Protein 5XDC (pdb70)

Organism: NCBI:txid107035

Nearest PDB structures (foldseek):
  5xdb-assembly1_A  TM=9.908E-01  e=6.397E-61  Paenibacillus sp. A11-2
  5xdd-assembly1_A  TM=9.905E-01  e=4.466E-60  Paenibacillus sp. A11-2
  5xdc-assembly1_D  TM=9.972E-01  e=3.420E-59  Paenibacillus sp. A11-2
  5xdd-assembly1_B  TM=9.981E-01  e=1.193E-58  Paenibacillus sp. A11-2
  3x0y-assembly1_G  TM=9.743E-01  e=2.024E-39  Rhodococcus erythropolis

Foldseek 3Di:
DCLLVVLLLVLLVVLLVCQLVDLVVFEAPVVSLVSVLVSQVLQQCPCVVLVHNNHFLLSLLSSLLSNLLRHLLVSQQSLVSVLLVLLLVVQADPVLSSPPSNVCNVVVFREWEADLQQPDQLVPGFKEWEDDPPGKTWIFGKDFQGWQLPPGQWYWHWHFYDPDPVDGSFIWIFIGGCPQPQKALPQPQPALASRNGSRGMIGGDRGMGHPNGIRHDTNVLVVCLQQVWLSLLSQLSSLLSVLSSLLSLLVSLLVLLVVLCVVVQDDDPPQPDPTLVPRPVLVVLSVVLVVLSVVLVVLSSVLSVLSRVSNPDNGDHPVSSLVSSLSSLVSLLSSLVSQLCRLPCSCVSNDDVCVVDCSVVSCNSNSHSVVCNVSDPNVVSVVQNVCCVPVVDGDRRDSND/DDCPLVVLLLVLLVVLLVCQLVVLVVFEAPVVSLVSVLVSLCLQQCPCVVLVHNNHALLSQLSSLLSNLLRHLLVSVQSLVSVLLVLLCVLQPDPVLCSPPSNVCRVVSFREWELDLQQPDQLVPGFWEWEADPQRKTWIFGKGAQTWQLPPGQWYWHWHWYDPDPVDTSFIKIFIGGCVQPQKDLPQPAPALASRNRSRGMIGGDRGIDDNSGIGHDTNVCVVCLQQLKLSLLSQLSSLLSVLSSLLSLLVSLLVLLVVLCVVVFDDDDVQPDPTLVPRPVLVVLSVVLVVLSVVLVVLSSVLSVLSRVSNPDPMDGNVSSLVSSLSSLVSSLSSLVSQLCSLPCSCVSNDDVCVVDVSVVSCNSNSHSVVVNVSDDNVVSVVQNVCCVPVVDGDRRDSND/DCVLVVLLLVLLVVLLVCQLVVLVVFEAPVVSLVSVLVSLVLQQCPCVVLVHNNHFLLSQLSSLLNNLLRHLLVSQQSLVSVLLVLLLVQQADPVLSSPPSNVCNVVSFREWEADLQAPDQLVPGFWEWEDDPPGKTWIFGKDFQGWQLPPGQWYWHWHFYDNDPVDGSFIKIFIGGCPQPQKALPQPQPALASRNGSRGMIGGDRGMGDPNGIRHDTNVLVVCCQQQWLSLLSQLSSLLSVLSSLLSLLVSLLVLLVVLQVPPAQDPCVVPDHGLVPDPVLVVLSVVLVVLSVVLVVLSSVLSVLSRVSNPDNGADPVSSLVSSLSSLVSLLSSLVSQLCSLPCSCVSNDDVCVVDCSVVSCNSNSHSVVCNVSDPNVVSVVQNVCCVPVVDGDRRDSND/DCPLVVLLLVLLVVLLVCQLPVLVVFEAPVVSLVSVLVSLVLQQCPCVVLVHNNHALLSQLSSLLSNLLRHLLVSVQSLVQVLLVLLLVLFADPVLCSPPSNVCNVVSFREWEQDLAPQFAFEWEADPQRKTWTFDKGFQGWQLPPGQWYWHWHWYDPDPVDTGFIKIFIGGCPAPQKALPQPQPALASRNRSRGMIGGDRGMGDNSGIGHDTNVCVVCLQQLKLSLLSQLSSLLSVLSSLLSLLVSLLVLLVVLQVPPAAPDPPQPDGGLVPRPVLVVLSVVLVVLSVVLVVLSSVLSVLSRVSVPDPMDGNVSSLVSSLSSLVSSLSSLVSQLCSLPCSCVSNDDVCVVDCSVVSNNSNSHSVVVNVSDDNVVSVVQNVCCVPVVDGDRRDSHD

InterPro domains:
  IPR006091 Acyl-CoA dehydrogenase/oxidase, middle domain [PF02770] (141-220)
  IPR009100 Acyl-CoA dehydrogenase/oxidase, N-terminal and middle domain superfamily [SSF56645] (22-232)
  IPR013107 Acyl-CoA dehydrogenase, C-terminal domain [PF08028] (255-388)
  IPR013786 Acyl-CoA dehydrogenase/oxidase, N-terminal [PF02771] (25-119)
  IPR036250 Acyl-CoA dehydrogenase-like, C-terminal [SSF47203] (249-400)
  IPR037069 Acyl-CoA dehydrogenase/oxidase, N-terminal domain superfamily [G3DSA:1.10.540.10] (1-123)
  IPR046373 Acyl-CoA oxidase/dehydrogenase, middle domain superfamily [G3DSA:2.40.110.10] (124-231)

Structure (mmCIF, N/CA/C/O backbone):
data_5XDC
#
_entry.id   5XDC
#
_cell.length_a   100.830
_cell.length_b   100.830
_cell.length_c   424.490
_cell.angle_alpha   90.00
_cell.angle_beta   90.00
_cell.angle_gamma   90.00
#
_symmetry.space_group_name_H-M   'P 41 21 2'
#
loop_
_entity.id
_entity.type
_entity.pdbx_description
1 polymer 'Thermophilic dibenzothiophene desulfurization enzyme C'
2 non-polymer INDOLE
3 non-polymer 'SULFATE ION'
4 non-polymer GLYCEROL
5 water water
#
loop_
_atom_site.group_PDB
_atom_site.id
_atom_site.type_symbol
_atom_site.label_atom_id
_atom_site.label_alt_id
_atom_site.label_comp_id
_atom_site.label_asym_id
_atom_site.label_entity_id
_atom_site.label_seq_id
_atom_site.pdbx_PDB_ins_code
_atom_site.Cartn_x
_atom_site.Cartn_y
_atom_site.Cartn_z
_atom_site.occupancy
_atom_site.B_iso_or_equiv
_atom_site.auth_seq_id
_atom_site.auth_comp_id
_atom_site.auth_asym_id
_atom_site.auth_atom_id
_atom_site.pdbx_PDB_model_num
ATOM 1 N N . ASP A 1 14 ? 72.728 -18.798 -11.600 1.00 72.40 14 ASP A N 1
ATOM 2 C CA . ASP A 1 14 ? 71.791 -18.242 -10.630 1.00 67.76 14 ASP A CA 1
ATOM 3 C C . ASP A 1 14 ? 70.370 -18.730 -10.899 1.00 48.31 14 ASP A C 1
ATOM 4 O O . ASP A 1 14 ? 69.883 -18.667 -12.028 1.00 59.37 14 ASP A O 1
ATOM 7 N N . HIS A 1 15 ? 69.713 -19.228 -9.851 1.00 49.60 15 HIS A N 1
ATOM 8 C CA . HIS A 1 15 ? 68.281 -19.487 -9.875 1.00 46.04 15 HIS A CA 1
ATOM 9 C C . HIS A 1 15 ? 67.491 -18.388 -9.162 1.00 30.66 15 HIS A C 1
ATOM 10 O O . HIS A 1 15 ? 66.359 -18.626 -8.727 1.00 33.30 15 HIS A O 1
ATOM 14 N N . ARG A 1 16 ? 68.070 -17.191 -9.036 1.00 29.89 16 ARG A N 1
ATOM 15 C CA . ARG A 1 16 ? 67.396 -16.098 -8.340 1.00 29.82 16 ARG A CA 1
ATOM 16 C C . ARG A 1 16 ? 66.087 -15.722 -9.024 1.00 26.76 16 ARG A C 1
ATOM 17 O O . ARG A 1 16 ? 65.041 -15.622 -8.371 1.00 25.74 16 ARG A O 1
ATOM 38 N N . ALA A 1 17 ? 66.138 -15.469 -10.336 1.00 23.18 17 ALA A N 1
ATOM 39 C CA . ALA A 1 17 ? 64.944 -15.056 -11.070 1.00 25.26 17 ALA A CA 1
ATOM 40 C C . ALA A 1 17 ? 63.834 -16.095 -10.956 1.00 18.86 17 ALA A C 1
ATOM 41 O O . ALA A 1 17 ? 62.660 -15.746 -10.773 1.00 21.54 17 ALA A O 1
ATOM 48 N N . LEU A 1 18 ? 64.178 -17.379 -11.077 1.00 20.60 18 LEU A N 1
ATOM 49 C CA . LEU A 1 18 ? 63.150 -18.411 -11.023 1.00 26.45 18 LEU A CA 1
ATOM 50 C C . LEU A 1 18 ? 62.558 -18.519 -9.627 1.00 24.40 18 LEU A C 1
ATOM 51 O O . LEU A 1 18 ? 61.354 -18.754 -9.476 1.00 24.14 18 LEU A O 1
ATOM 67 N N . ASP A 1 19 ? 63.378 -18.334 -8.591 1.00 26.38 19 ASP A N 1
ATOM 68 C CA . ASP A 1 19 ? 62.831 -18.263 -7.240 1.00 26.76 19 ASP A CA 1
ATOM 69 C C . ASP A 1 19 ? 61.850 -17.106 -7.113 1.00 21.64 19 ASP A C 1
ATOM 70 O O . ASP A 1 19 ? 60.767 -17.258 -6.535 1.00 23.45 19 ASP A O 1
ATOM 79 N N . VAL A 1 20 ? 62.206 -15.939 -7.657 1.00 22.37 20 VAL A N 1
ATOM 80 C CA . VAL A 1 20 ? 61.295 -14.795 -7.635 1.00 21.45 20 VAL A CA 1
ATOM 81 C C . VAL A 1 20 ? 59.986 -15.148 -8.324 1.00 16.27 20 VAL A C 1
ATOM 82 O O . VAL A 1 20 ? 58.895 -14.846 -7.820 1.00 19.86 20 VAL A O 1
ATOM 95 N N . ALA A 1 21 ? 60.071 -15.811 -9.480 1.00 20.47 21 ALA A N 1
ATOM 96 C CA . ALA A 1 21 ? 58.869 -16.173 -10.225 1.00 20.06 21 ALA A CA 1
ATOM 97 C C . ALA A 1 21 ? 58.020 -17.174 -9.451 1.00 16.68 21 ALA A C 1
ATOM 98 O O . ALA A 1 21 ? 56.792 -17.070 -9.433 1.00 19.22 21 ALA A O 1
ATOM 105 N N . THR A 1 22 ? 58.662 -18.168 -8.848 1.00 19.36 22 THR A N 1
ATOM 106 C CA . THR A 1 22 ? 57.949 -19.146 -8.027 1.00 21.21 22 THR A CA 1
ATOM 107 C C . THR A 1 22 ? 57.209 -18.479 -6.872 1.00 22.52 22 THR A C 1
ATOM 108 O O . THR A 1 22 ? 56.049 -18.803 -6.594 1.00 22.02 22 THR A O 1
ATOM 119 N N . GLU A 1 23 ? 57.862 -17.544 -6.179 1.00 21.82 23 GLU A N 1
ATOM 120 C CA . GLU A 1 23 ? 57.193 -16.845 -5.085 1.00 20.17 23 GLU A CA 1
ATOM 121 C C . GLU A 1 23 ? 56.028 -15.999 -5.587 1.00 20.20 23 GLU A C 1
ATOM 122 O O . GLU A 1 23 ? 54.962 -15.961 -4.960 1.00 23.30 23 GLU A O 1
ATOM 134 N N . LEU A 1 24 ? 56.199 -15.313 -6.721 1.00 20.40 24 LEU A N 1
ATOM 135 C CA . LEU A 1 24 ? 55.073 -14.604 -7.323 1.00 17.91 24 LEU A CA 1
ATOM 136 C C . LEU A 1 24 ? 53.918 -15.553 -7.585 1.00 20.78 24 LEU A C 1
ATOM 137 O O . LEU A 1 24 ? 52.758 -15.233 -7.309 1.00 20.14 24 LEU A O 1
ATOM 153 N N . ALA A 1 25 ? 54.217 -16.709 -8.176 1.00 21.92 25 ALA A N 1
ATOM 154 C CA . ALA A 1 25 ? 53.161 -17.640 -8.554 1.00 19.26 25 ALA A CA 1
ATOM 155 C C . ALA A 1 25 ? 52.391 -18.115 -7.328 1.00 16.35 25 ALA A C 1
ATOM 156 O O . ALA A 1 25 ? 51.157 -18.177 -7.347 1.00 22.19 25 ALA A O 1
ATOM 163 N N A LYS A 1 26 ? 53.100 -18.430 -6.243 0.51 24.77 26 LYS A N 1
ATOM 164 N N B LYS A 1 26 ? 53.103 -18.428 -6.245 0.49 24.77 26 LYS A N 1
ATOM 165 C CA A LYS A 1 26 ? 52.431 -18.844 -5.011 0.51 25.27 26 LYS A CA 1
ATOM 166 C CA B LYS A 1 26 ? 52.453 -18.838 -5.002 0.49 25.28 26 LYS A CA 1
ATOM 167 C C A LYS A 1 26 ? 51.433 -17.790 -4.551 0.51 23.99 26 LYS A C 1
ATOM 168 C C B LYS A 1 26 ? 51.445 -17.794 -4.539 0.49 23.98 26 LYS A C 1
ATOM 169 O O A LYS A 1 26 ? 50.297 -18.110 -4.177 0.51 22.88 26 LYS A O 1
ATOM 170 O O B LYS A 1 26 ? 50.316 -18.123 -4.155 0.49 22.89 26 LYS A O 1
ATOM 207 N N . THR A 1 27 ? 51.845 -16.519 -4.562 1.00 22.49 27 THR A N 1
ATOM 208 C CA . THR A 1 27 ? 50.943 -15.444 -4.175 1.00 24.99 27 THR A CA 1
ATOM 209 C C . THR A 1 27 ? 49.711 -15.408 -5.067 1.00 23.21 27 THR A C 1
ATOM 210 O O . THR A 1 27 ? 48.588 -15.230 -4.584 1.00 24.38 27 THR A O 1
ATOM 222 N N . PHE A 1 28 ? 49.898 -15.575 -6.379 1.00 18.36 28 PHE A N 1
ATOM 223 C CA . PHE A 1 28 ? 48.778 -15.466 -7.300 1.00 18.73 28 PHE A CA 1
ATOM 224 C C . PHE A 1 28 ? 47.772 -16.590 -7.086 1.00 14.26 28 PHE A C 1
ATOM 225 O O . PHE A 1 28 ? 46.572 -16.384 -7.285 1.00 20.92 28 PHE A O 1
ATOM 242 N N . ARG A 1 29 ? 48.241 -17.772 -6.696 1.00 19.42 29 ARG A N 1
ATOM 243 C CA . ARG A 1 29 ? 47.320 -18.893 -6.504 1.00 25.59 29 ARG A CA 1
ATOM 244 C C . ARG A 1 29 ? 46.293 -18.586 -5.424 1.00 39.06 29 ARG A C 1
ATOM 245 O O . ARG A 1 29 ? 45.148 -19.048 -5.503 1.00 25.27 29 ARG A O 1
ATOM 266 N N . VAL A 1 30 ? 46.678 -17.795 -4.420 1.00 29.61 30 VAL A N 1
ATOM 267 C CA . VAL A 1 30 ? 45.810 -17.554 -3.273 1.00 23.88 30 VAL A CA 1
ATOM 268 C C . VAL A 1 30 ? 44.505 -16.906 -3.706 1.00 23.07 30 VAL A C 1
ATOM 269 O O . VAL A 1 30 ? 43.439 -17.202 -3.159 1.00 28.12 30 VAL A O 1
ATOM 282 N N . THR A 1 31 ? 44.563 -16.007 -4.687 1.00 19.55 31 THR A N 1
ATOM 283 C CA . THR A 1 31 ? 43.437 -15.161 -5.042 1.00 22.83 31 THR A CA 1
ATOM 284 C C . THR A 1 31 ? 42.895 -15.388 -6.437 1.00 16.94 31 THR A C 1
ATOM 285 O O . THR A 1 31 ? 41.923 -14.724 -6.816 1.00 20.89 31 THR A O 1
ATOM 296 N N . VAL A 1 32 ? 43.494 -16.287 -7.225 1.00 22.70 32 VAL A N 1
ATOM 297 C CA . VAL A 1 32 ? 43.114 -16.382 -8.632 1.00 20.32 32 VAL A CA 1
ATOM 298 C C . VAL A 1 32 ? 41.646 -16.768 -8.792 1.00 18.26 32 VAL A C 1
ATOM 299 O O . VAL A 1 32 ? 40.976 -16.296 -9.713 1.00 19.58 32 VAL A O 1
ATOM 312 N N A ARG A 1 33 ? 41.111 -17.614 -7.905 0.51 26.82 33 ARG A N 1
ATOM 313 N N B ARG A 1 33 ? 41.119 -17.596 -7.888 0.49 26.78 33 ARG A N 1
ATOM 314 C CA A ARG A 1 33 ? 39.713 -18.020 -8.058 0.51 26.56 33 ARG A CA 1
ATOM 315 C CA B ARG A 1 33 ? 39.733 -18.043 -8.011 0.49 26.62 33 ARG A CA 1
ATOM 316 C C A ARG A 1 33 ? 38.792 -16.807 -8.060 0.51 19.46 33 ARG A C 1
ATOM 317 C C B ARG A 1 33 ? 38.769 -16.859 -8.015 0.49 19.27 33 ARG A C 1
ATOM 318 O O A ARG A 1 33 ? 37.983 -16.626 -8.977 0.51 24.28 33 ARG A O 1
ATOM 319 O O B ARG A 1 33 ? 37.914 -16.741 -8.900 0.49 24.38 33 ARG A O 1
ATOM 360 N N . GLU A 1 34 ? 38.906 -15.953 -7.042 1.00 24.77 34 GLU A N 1
ATOM 361 C CA . GLU A 1 34 ? 38.022 -14.792 -6.967 1.00 23.04 34 GLU A CA 1
ATOM 362 C C . GLU A 1 34 ? 38.326 -13.782 -8.059 1.00 25.84 34 GLU A C 1
ATOM 363 O O . GLU A 1 34 ? 37.406 -13.186 -8.637 1.00 27.54 34 GLU A O 1
ATOM 376 N N . ARG A 1 35 ? 39.613 -13.563 -8.351 1.00 24.45 35 ARG A N 1
ATOM 377 C CA . ARG A 1 35 ? 39.972 -12.546 -9.327 1.00 20.17 35 ARG A CA 1
ATOM 378 C C . ARG A 1 35 ? 39.476 -12.907 -10.720 1.00 18.12 35 ARG A C 1
ATOM 379 O O . ARG A 1 35 ? 38.936 -12.058 -11.435 1.00 22.86 35 ARG A O 1
ATOM 400 N N . GLU A 1 36 ? 39.682 -14.156 -11.157 1.00 23.32 36 GLU A N 1
ATOM 401 C CA . GLU A 1 36 ? 39.337 -14.440 -12.548 1.00 22.53 36 GLU A CA 1
ATOM 402 C C . GLU A 1 36 ? 37.826 -14.455 -12.749 1.00 19.78 36 GLU A C 1
ATOM 403 O O . GLU A 1 36 ? 37.349 -14.133 -13.842 1.00 25.01 36 GLU A O 1
ATOM 415 N N . ARG A 1 37 ? 37.059 -14.774 -11.705 1.00 26.61 37 ARG A N 1
ATOM 416 C CA . ARG A 1 37 ? 35.606 -14.654 -11.804 1.00 30.55 37 ARG A CA 1
ATOM 417 C C . ARG A 1 37 ? 35.195 -13.218 -12.117 1.00 29.57 37 ARG A C 1
ATOM 418 O O . ARG A 1 37 ? 34.349 -12.977 -12.988 1.00 27.37 37 ARG A O 1
ATOM 422 N N . ALA A 1 38 ? 35.803 -12.244 -11.432 1.00 27.55 38 ALA A N 1
ATOM 423 C CA . ALA A 1 38 ? 35.462 -10.844 -11.666 1.00 27.90 38 ALA A CA 1
ATOM 424 C C . ALA A 1 38 ? 35.925 -10.359 -13.036 1.00 27.08 38 ALA A C 1
ATOM 425 O O . ALA A 1 38 ? 35.320 -9.444 -13.610 1.00 28.59 38 ALA A O 1
ATOM 432 N N . GLY A 1 39 ? 36.978 -10.957 -13.585 1.00 23.34 39 GLY A N 1
ATOM 433 C CA . GLY A 1 39 ? 37.506 -10.432 -14.821 1.00 27.63 39 GLY A CA 1
ATOM 434 C C . GLY A 1 39 ? 38.204 -9.103 -14.581 1.00 22.67 39 GLY A C 1
ATOM 435 O O . GLY A 1 39 ? 38.767 -8.850 -13.515 1.00 26.43 39 GLY A O 1
ATOM 439 N N . GLY A 1 40 ? 38.147 -8.238 -15.581 1.00 23.46 40 GLY A N 1
ATOM 440 C CA . GLY A 1 40 ? 38.812 -6.951 -15.440 1.00 30.97 40 GLY A CA 1
ATOM 441 C C . GLY A 1 40 ? 40.329 -7.059 -15.317 1.00 25.63 40 GLY A C 1
ATOM 442 O O . GLY A 1 40 ? 40.958 -8.059 -15.681 1.00 26.43 40 GLY A O 1
ATOM 446 N N . THR A 1 41 ? 40.918 -5.991 -14.773 1.00 21.92 41 THR A N 1
ATOM 447 C CA . THR A 1 41 ? 42.361 -5.816 -14.780 1.00 19.47 41 THR A CA 1
ATOM 448 C C . THR A 1 41 ? 42.959 -6.237 -13.450 1.00 21.75 41 THR A C 1
ATOM 449 O O . THR A 1 41 ? 42.576 -5.683 -12.399 1.00 22.28 41 THR A O 1
ATOM 460 N N . PRO A 1 42 ? 43.919 -7.161 -13.432 1.00 21.72 42 PRO A N 1
ATOM 461 C CA . PRO A 1 42 ? 44.571 -7.575 -12.182 1.00 16.40 42 PRO A CA 1
ATOM 462 C C . PRO A 1 42 ? 45.676 -6.603 -11.773 1.00 18.62 42 PRO A C 1
ATOM 463 O O . PRO A 1 42 ? 46.861 -6.945 -11.737 1.00 18.94 42 PRO A O 1
ATOM 474 N N . LYS A 1 43 ? 45.272 -5.366 -11.469 1.00 20.62 43 LYS A N 1
ATOM 475 C CA . LYS A 1 43 ? 46.224 -4.273 -11.253 1.00 20.49 43 LYS A CA 1
ATOM 476 C C . LYS A 1 43 ? 47.211 -4.595 -10.144 1.00 19.83 43 LYS A C 1
ATOM 477 O O . LYS A 1 43 ? 48.425 -4.429 -10.308 1.00 18.53 43 LYS A O 1
ATOM 496 N N . ALA A 1 44 ? 46.716 -5.054 -8.996 1.00 18.08 44 ALA A N 1
ATOM 497 C CA . ALA A 1 44 ? 47.615 -5.343 -7.891 1.00 16.27 44 ALA A CA 1
ATOM 498 C C . ALA A 1 44 ? 48.662 -6.366 -8.293 1.00 20.88 44 ALA A C 1
ATOM 499 O O . ALA A 1 44 ? 49.830 -6.267 -7.900 1.00 18.22 44 ALA A O 1
ATOM 506 N N . GLU A 1 45 ? 48.262 -7.361 -9.085 1.00 20.05 45 GLU A N 1
ATOM 507 C CA . GLU A 1 45 ? 49.194 -8.410 -9.459 1.00 18.46 45 GLU A CA 1
ATOM 508 C C . GLU A 1 45 ? 50.179 -7.918 -10.515 1.00 13.56 45 GLU A C 1
ATOM 509 O O . GLU A 1 45 ? 51.349 -8.313 -10.503 1.00 16.29 45 GLU A O 1
ATOM 521 N N . ARG A 1 46 ? 49.725 -7.050 -11.414 1.00 16.61 46 ARG A N 1
ATOM 522 C CA . ARG A 1 46 ? 50.634 -6.463 -12.391 1.00 15.26 46 ARG A CA 1
ATOM 523 C C . ARG A 1 46 ? 51.675 -5.604 -11.689 1.00 18.37 46 ARG A C 1
ATOM 524 O O . ARG A 1 46 ? 52.862 -5.661 -12.021 1.00 15.19 46 ARG A O 1
ATOM 545 N N . ASP A 1 47 ? 51.260 -4.845 -10.671 1.00 19.35 47 ASP A N 1
ATOM 546 C CA . ASP A 1 47 ? 52.227 -4.082 -9.886 1.00 21.93 47 ASP A CA 1
ATOM 547 C C . ASP A 1 47 ? 53.189 -4.994 -9.131 1.00 16.31 47 ASP A C 1
ATOM 548 O O . ASP A 1 47 ? 54.380 -4.687 -9.012 1.00 20.14 47 ASP A O 1
ATOM 557 N N . ALA A 1 48 ? 52.703 -6.118 -8.592 1.00 15.18 48 ALA A N 1
ATOM 558 C CA . ALA A 1 48 ? 53.619 -7.090 -8.006 1.00 13.42 48 ALA A CA 1
ATOM 559 C C . ALA A 1 48 ? 54.661 -7.566 -9.020 1.00 14.16 48 ALA A C 1
ATOM 560 O O . ALA A 1 48 ? 55.830 -7.767 -8.677 1.00 16.35 48 ALA A O 1
ATOM 567 N N . ILE A 1 49 ? 54.251 -7.800 -10.264 1.00 15.82 49 ILE A N 1
ATOM 568 C CA . ILE A 1 49 ? 55.222 -8.209 -11.273 1.00 15.23 49 ILE A CA 1
ATOM 569 C C . ILE A 1 49 ? 56.226 -7.081 -11.525 1.00 17.55 49 ILE A C 1
ATOM 570 O O . ILE A 1 49 ? 57.428 -7.330 -11.654 1.00 17.47 49 ILE A O 1
ATOM 586 N N . ARG A 1 50 ? 55.757 -5.830 -11.545 1.00 16.50 50 ARG A N 1
ATOM 587 C CA . ARG A 1 50 ? 56.666 -4.682 -11.664 1.00 14.70 50 ARG A CA 1
ATOM 588 C C . ARG A 1 50 ? 57.676 -4.648 -10.520 1.00 15.95 50 ARG A C 1
ATOM 589 O O . ARG A 1 50 ? 58.882 -4.505 -10.749 1.00 17.06 50 ARG A O 1
ATOM 610 N N . ARG A 1 51 ? 57.208 -4.802 -9.272 1.00 15.43 51 ARG A N 1
ATOM 611 C CA . ARG A 1 51 ? 58.134 -4.785 -8.141 1.00 18.20 51 ARG A CA 1
ATOM 612 C C . ARG A 1 51 ? 59.164 -5.898 -8.236 1.00 18.01 51 ARG A C 1
ATOM 613 O O . ARG A 1 51 ? 60.278 -5.754 -7.726 1.00 18.69 51 ARG A O 1
ATOM 634 N N . SER A 1 52 ? 58.816 -7.025 -8.871 1.00 18.72 52 SER A N 1
ATOM 635 C CA . SER A 1 52 ? 59.705 -8.180 -8.876 1.00 18.91 52 SER A CA 1
ATOM 636 C C . SER A 1 52 ? 60.971 -7.962 -9.695 1.00 14.87 52 SER A C 1
ATOM 637 O O . SER A 1 52 ? 61.946 -8.688 -9.491 1.00 18.53 52 SER A O 1
ATOM 645 N N . GLY A 1 53 ? 60.965 -7.016 -10.632 1.00 16.36 53 GLY A N 1
ATOM 646 C CA . GLY A 1 53 ? 62.063 -6.846 -11.560 1.00 16.16 53 GLY A CA 1
ATOM 647 C C . GLY A 1 53 ? 62.047 -7.762 -12.767 1.00 18.75 53 GLY A C 1
ATOM 648 O O . GLY A 1 53 ? 62.787 -7.513 -13.722 1.00 16.57 53 GLY A O 1
ATOM 652 N N . LEU A 1 54 ? 61.213 -8.803 -12.780 1.00 16.53 54 LEU A N 1
ATOM 653 C CA . LEU A 1 54 ? 61.311 -9.798 -13.844 1.00 15.44 54 LEU A CA 1
ATOM 654 C C . LEU A 1 54 ? 60.937 -9.262 -15.222 1.00 15.65 54 LEU A C 1
ATOM 655 O O . LEU A 1 54 ? 61.319 -9.868 -16.233 1.00 15.68 54 LEU A O 1
ATOM 671 N N . LEU A 1 55 ? 60.198 -8.159 -15.308 1.00 14.12 55 LEU A N 1
ATOM 672 C CA . LEU A 1 55 ? 59.931 -7.574 -16.614 1.00 14.71 55 LEU A CA 1
ATOM 673 C C . LEU A 1 55 ? 61.224 -7.163 -17.320 1.00 15.53 55 LEU A C 1
ATOM 674 O O . LEU A 1 55 ? 61.215 -6.989 -18.546 1.00 14.07 55 LEU A O 1
ATOM 690 N N . THR A 1 56 ? 62.323 -7.012 -16.571 1.00 15.20 56 THR A N 1
ATOM 691 C CA . THR A 1 56 ? 63.605 -6.569 -17.111 1.00 14.76 56 THR A CA 1
ATOM 692 C C . THR A 1 56 ? 64.554 -7.730 -17.375 1.00 18.42 56 THR A C 1
ATOM 693 O O . THR A 1 56 ? 65.759 -7.514 -17.518 1.00 17.86 56 THR A O 1
ATOM 704 N N . LEU A 1 57 ? 64.037 -8.959 -17.443 1.00 16.68 57 LEU A N 1
ATOM 705 C CA . LEU A 1 57 ? 64.897 -10.136 -17.507 1.00 16.40 57 LEU A CA 1
ATOM 706 C C . LEU A 1 57 ? 65.873 -10.075 -18.675 1.00 16.27 57 LEU A C 1
ATOM 707 O O . LEU A 1 57 ? 67.018 -10.519 -18.549 1.00 18.98 57 LEU A O 1
ATOM 723 N N . LEU A 1 58 ? 65.440 -9.558 -19.822 1.00 15.23 58 LEU A N 1
ATOM 724 C CA . LEU A 1 58 ? 66.270 -9.590 -21.021 1.00 17.01 58 LEU A CA 1
ATOM 725 C C . LEU A 1 58 ? 66.999 -8.279 -21.276 1.00 22.65 58 LEU A C 1
ATOM 726 O O . LEU A 1 58 ? 67.699 -8.169 -22.283 1.00 25.28 58 LEU A O 1
ATOM 742 N N . ILE A 1 59 ? 66.850 -7.287 -20.402 1.00 17.66 59 ILE A N 1
ATOM 743 C CA . ILE A 1 59 ? 67.608 -6.043 -20.526 1.00 17.12 59 ILE A CA 1
ATOM 744 C C . ILE A 1 59 ? 68.978 -6.235 -19.894 1.00 18.36 59 ILE A C 1
ATOM 745 O O . ILE A 1 59 ? 69.105 -6.816 -18.817 1.00 19.22 59 ILE A O 1
ATOM 761 N N . SER A 1 60 ? 70.024 -5.760 -20.572 1.00 18.48 60 SER A N 1
ATOM 762 C CA . SER A 1 60 ? 71.379 -5.974 -20.086 1.00 18.35 60 SER A CA 1
ATOM 763 C C . SER A 1 60 ? 71.574 -5.323 -18.722 1.00 17.35 60 SER A C 1
ATOM 764 O O . SER A 1 60 ? 70.920 -4.336 -18.379 1.00 20.22 60 SER A O 1
ATOM 772 N N . LYS A 1 61 ? 72.485 -5.895 -17.937 1.00 23.33 61 LYS A N 1
ATOM 773 C CA . LYS A 1 61 ? 72.799 -5.309 -16.639 1.00 27.30 61 LYS A CA 1
ATOM 774 C C . LYS A 1 61 ? 73.301 -3.880 -16.808 1.00 21.61 61 LYS A C 1
ATOM 775 O O . LYS A 1 61 ? 72.994 -3.004 -15.993 1.00 24.43 61 LYS A O 1
ATOM 794 N N A GLU A 1 62 ? 74.063 -3.623 -17.873 0.40 26.02 62 GLU A N 1
ATOM 795 N N B GLU A 1 62 ? 74.033 -3.624 -17.894 0.60 26.07 62 GLU A N 1
ATOM 796 C CA A GLU A 1 62 ? 74.552 -2.272 -18.130 0.40 21.25 62 GLU A CA 1
ATOM 797 C CA B GLU A 1 62 ? 74.565 -2.293 -18.164 0.60 21.27 62 GLU A CA 1
ATOM 798 C C A GLU A 1 62 ? 73.403 -1.281 -18.270 0.40 26.17 62 GLU A C 1
ATOM 799 C C B GLU A 1 62 ? 73.460 -1.267 -18.397 0.60 25.83 62 GLU A C 1
ATOM 800 O O A GLU A 1 62 ? 73.508 -0.133 -17.822 0.40 25.72 62 GLU A O 1
ATOM 801 O O B GLU A 1 62 ? 73.659 -0.073 -18.141 0.60 26.43 62 GLU A O 1
ATOM 824 N N . ARG A 1 63 ? 72.297 -1.700 -18.886 1.00 21.13 63 ARG A N 1
ATOM 825 C CA . ARG A 1 63 ? 71.133 -0.846 -19.049 1.00 18.85 63 ARG A CA 1
ATOM 826 C C . ARG A 1 63 ? 70.173 -0.917 -17.848 1.00 15.97 63 ARG A C 1
ATOM 827 O O . ARG A 1 63 ? 69.080 -0.340 -17.907 1.00 23.83 63 ARG A O 1
ATOM 849 N N . GLY A 1 64 ? 70.551 -1.619 -16.776 1.00 22.21 64 GLY A N 1
ATOM 850 C CA . GLY A 1 64 ? 69.754 -1.689 -15.563 1.00 22.90 64 GLY A CA 1
ATOM 851 C C . GLY A 1 64 ? 68.938 -2.959 -15.388 1.00 20.25 64 GLY A C 1
ATOM 852 O O . GLY A 1 64 ? 68.260 -3.105 -14.355 1.00 19.86 64 GLY A O 1
ATOM 856 N N . GLY A 1 65 ? 68.978 -3.875 -16.356 1.00 20.34 65 GLY A N 1
ATOM 857 C CA . GLY A 1 65 ? 68.202 -5.098 -16.298 1.00 19.94 65 GLY A CA 1
ATOM 858 C C . GLY A 1 65 ? 68.925 -6.234 -15.604 1.00 24.95 65 GLY A C 1
ATOM 859 O O . GLY A 1 65 ? 69.962 -6.065 -14.963 1.00 21.36 65 GLY A O 1
ATOM 863 N N . LEU A 1 66 ? 68.348 -7.428 -15.733 1.00 18.65 66 LEU A N 1
ATOM 864 C CA . LEU A 1 66 ? 68.879 -8.596 -15.052 1.00 20.20 66 LEU A CA 1
ATOM 865 C C . LEU A 1 66 ? 69.875 -9.379 -15.892 1.00 19.71 66 LEU A C 1
ATOM 866 O O . LEU A 1 66 ? 70.556 -10.256 -15.355 1.00 23.32 66 LEU A O 1
ATOM 882 N N . GLY A 1 67 ? 69.980 -9.093 -17.184 1.00 21.52 67 GLY A N 1
ATOM 883 C CA . GLY A 1 67 ? 70.967 -9.779 -18.001 1.00 20.08 67 GLY A CA 1
ATOM 884 C C . GLY A 1 67 ? 70.730 -11.263 -18.118 1.00 22.56 67 GLY A C 1
ATOM 885 O O . GLY A 1 67 ? 71.689 -12.029 -18.234 1.00 23.50 67 GLY A O 1
ATOM 889 N N . GLU A 1 68 ? 69.469 -11.690 -18.108 1.00 21.61 68 GLU A N 1
ATOM 890 C CA . GLU A 1 68 ? 69.125 -13.100 -18.116 1.00 18.89 68 GLU A CA 1
ATOM 891 C C . GLU A 1 68 ? 68.884 -13.574 -19.548 1.00 18.94 68 GLU A C 1
ATOM 892 O O . GLU A 1 68 ? 69.047 -12.823 -20.514 1.00 20.45 68 GLU A O 1
ATOM 904 N N . SER A 1 69 ? 68.481 -14.839 -19.687 1.00 19.47 69 SER A N 1
ATOM 905 C CA . SER A 1 69 ? 68.381 -15.496 -20.982 1.00 20.53 69 SER A CA 1
ATOM 906 C C . SER A 1 69 ? 66.958 -15.987 -21.247 1.00 18.88 69 SER A C 1
ATOM 907 O O . SER A 1 69 ? 66.102 -16.048 -20.354 1.00 17.92 69 SER A O 1
ATOM 915 N N . TRP A 1 70 ? 66.718 -16.356 -22.498 1.00 15.96 70 TRP A N 1
ATOM 916 C CA . TRP A 1 70 ? 65.399 -16.863 -22.876 1.00 16.18 70 TRP A CA 1
ATOM 917 C C . TRP A 1 70 ? 65.001 -18.121 -22.106 1.00 17.81 70 TRP A C 1
ATOM 918 O O . TRP A 1 70 ? 63.828 -18.214 -21.704 1.00 17.20 70 TRP A O 1
ATOM 939 N N . PRO A 1 71 ? 65.877 -19.094 -21.858 1.00 15.36 71 PRO A N 1
ATOM 940 C CA . PRO A 1 71 ? 65.440 -20.274 -21.089 1.00 14.73 71 PRO A CA 1
ATOM 941 C C . PRO A 1 71 ? 64.863 -19.914 -19.734 1.00 17.25 71 PRO A C 1
ATOM 942 O O . PRO A 1 71 ? 63.860 -20.509 -19.304 1.00 16.29 71 PRO A O 1
ATOM 953 N N . THR A 1 72 ? 65.463 -18.922 -19.065 1.00 16.19 72 THR A N 1
ATOM 954 C CA . THR A 1 72 ? 64.922 -18.406 -17.812 1.00 15.48 72 THR A CA 1
ATOM 955 C C . THR A 1 72 ? 63.556 -17.773 -18.015 1.00 14.39 72 THR A C 1
ATOM 956 O O . THR A 1 72 ? 62.625 -18.017 -17.239 1.00 16.26 72 THR A O 1
ATOM 967 N N . VAL A 1 73 ? 63.416 -16.945 -19.050 1.00 14.86 73 VAL A N 1
ATOM 968 C CA . VAL A 1 73 ? 62.131 -16.305 -19.327 1.00 14.49 73 VAL A CA 1
ATOM 969 C C . VAL A 1 73 ? 61.050 -17.361 -19.539 1.00 16.50 73 VAL A C 1
ATOM 970 O O . VAL A 1 73 ? 59.937 -17.259 -19.001 1.00 14.34 73 VAL A O 1
ATOM 983 N N . TYR A 1 74 ? 61.349 -18.371 -20.358 1.00 15.35 74 TYR A N 1
ATOM 984 C CA . TYR A 1 74 ? 60.349 -19.397 -20.653 1.00 13.23 74 TYR A CA 1
ATOM 985 C C . TYR A 1 74 ? 59.938 -20.156 -19.396 1.00 15.12 74 TYR A C 1
ATOM 986 O O . TYR A 1 74 ? 58.747 -20.424 -19.187 1.00 15.29 74 TYR A O 1
ATOM 1004 N N A GLU A 1 75 ? 60.903 -20.552 -18.569 0.55 14.51 75 GLU A N 1
ATOM 1005 N N B GLU A 1 75 ? 60.899 -20.505 -18.541 0.45 14.64 75 GLU A N 1
ATOM 1006 C CA A GLU A 1 75 ? 60.548 -21.220 -17.322 0.55 16.30 75 GLU A CA 1
ATOM 1007 C CA B GLU A 1 75 ? 60.557 -21.233 -17.322 0.45 16.32 75 GLU A CA 1
ATOM 1008 C C A GLU A 1 75 ? 59.669 -20.315 -16.466 0.55 17.61 75 GLU A C 1
ATOM 1009 C C B GLU A 1 75 ? 59.789 -20.353 -16.339 0.45 18.75 75 GLU A C 1
ATOM 1010 O O A GLU A 1 75 ? 58.652 -20.757 -15.919 0.55 14.00 75 GLU A O 1
ATOM 1011 O O B GLU A 1 75 ? 58.970 -20.866 -15.568 0.45 15.30 75 GLU A O 1
ATOM 1034 N N . ALA A 1 76 ? 60.036 -19.037 -16.350 1.00 15.34 76 ALA A N 1
ATOM 1035 C CA . ALA A 1 76 ? 59.239 -18.125 -15.534 1.00 13.33 76 ALA A CA 1
ATOM 1036 C C . ALA A 1 76 ? 57.818 -18.000 -16.068 1.00 18.47 76 ALA A C 1
ATOM 1037 O O . ALA A 1 76 ? 56.860 -17.978 -15.286 1.00 16.45 76 ALA A O 1
ATOM 1045 N N . ILE A 1 77 ? 57.657 -17.918 -17.392 1.00 13.55 77 ILE A N 1
ATOM 1046 C CA . ILE A 1 77 ? 56.327 -17.848 -17.992 1.00 14.32 77 ILE A CA 1
ATOM 1047 C C . ILE A 1 77 ? 55.508 -19.066 -17.587 1.00 13.48 77 ILE A C 1
ATOM 1048 O O . ILE A 1 77 ? 54.351 -18.943 -17.171 1.00 13.53 77 ILE A O 1
ATOM 1064 N N . ALA A 1 78 ? 56.086 -20.263 -17.733 1.00 12.43 78 ALA A N 1
ATOM 1065 C CA . ALA A 1 78 ? 55.346 -21.487 -17.428 1.00 13.68 78 ALA A CA 1
ATOM 1066 C C . ALA A 1 78 ? 54.993 -21.562 -15.947 1.00 19.08 78 ALA A C 1
ATOM 1067 O O . ALA A 1 78 ? 53.885 -21.973 -15.586 1.00 15.57 78 ALA A O 1
ATOM 1074 N N . GLU A 1 79 ? 55.924 -21.163 -15.074 1.00 16.16 79 GLU A N 1
ATOM 1075 C CA . GLU A 1 79 ? 55.658 -21.180 -13.639 1.00 17.25 79 GLU A CA 1
ATOM 1076 C C . GLU A 1 79 ? 54.505 -20.249 -13.282 1.00 16.82 79 GLU A C 1
ATOM 1077 O O . GLU A 1 79 ? 53.583 -20.634 -12.552 1.00 15.67 79 GLU A O 1
ATOM 1089 N N . ILE A 1 80 ? 54.543 -19.007 -13.771 1.00 14.93 80 ILE A N 1
ATOM 1090 C CA . ILE A 1 80 ? 53.468 -18.074 -13.464 1.00 11.94 80 ILE A CA 1
ATOM 1091 C C . ILE A 1 80 ? 52.149 -18.554 -14.060 1.00 16.94 80 ILE A C 1
ATOM 1092 O O . ILE A 1 80 ? 51.107 -18.507 -13.393 1.00 13.25 80 ILE A O 1
ATOM 1108 N N . ALA A 1 81 ? 52.173 -19.051 -15.303 1.00 13.10 81 ALA A N 1
ATOM 1109 C CA . ALA A 1 81 ? 50.953 -19.522 -15.950 1.00 15.70 81 ALA A CA 1
ATOM 1110 C C . ALA A 1 81 ? 50.331 -20.681 -15.187 1.00 12.42 81 ALA A C 1
ATOM 1111 O O . ALA A 1 81 ? 49.103 -20.837 -15.194 1.00 15.88 81 ALA A O 1
ATOM 1118 N N . SER A 1 82 ? 51.152 -21.494 -14.533 1.00 13.66 82 SER A N 1
ATOM 1119 C CA . SER A 1 82 ? 50.620 -22.632 -13.793 1.00 13.28 82 SER A CA 1
ATOM 1120 C C . SER A 1 82 ? 49.755 -22.171 -12.628 1.00 23.31 82 SER A C 1
ATOM 1121 O O . SER A 1 82 ? 48.857 -22.901 -12.196 1.00 18.29 82 SER A O 1
ATOM 1129 N N . ALA A 1 83 ? 50.012 -20.971 -12.109 1.00 15.95 83 ALA A N 1
ATOM 1130 C CA . ALA A 1 83 ? 49.280 -20.402 -10.984 1.00 17.24 83 ALA A CA 1
ATOM 1131 C C . ALA A 1 83 ? 48.111 -19.543 -11.431 1.00 17.17 83 ALA A C 1
ATOM 1132 O O . ALA A 1 83 ? 47.031 -19.587 -10.825 1.00 17.23 83 ALA A O 1
ATOM 1139 N N . ASP A 1 84 ? 48.290 -18.779 -12.506 1.00 14.68 84 ASP A N 1
ATOM 1140 C CA . ASP A 1 84 ? 47.281 -17.847 -12.987 1.00 14.53 84 ASP A CA 1
ATOM 1141 C C . ASP A 1 84 ? 47.555 -17.673 -14.471 1.00 16.45 84 ASP A C 1
ATOM 1142 O O . ASP A 1 84 ? 48.546 -17.041 -14.853 1.00 16.98 84 ASP A O 1
ATOM 1151 N N . ALA A 1 85 ? 46.703 -18.259 -15.311 1.00 14.40 85 ALA A N 1
ATOM 1152 C CA . ALA A 1 85 ? 46.983 -18.244 -16.737 1.00 14.05 85 ALA A CA 1
ATOM 1153 C C . ALA A 1 85 ? 46.921 -16.843 -17.311 1.00 14.62 85 ALA A C 1
ATOM 1154 O O . ALA A 1 85 ? 47.661 -16.533 -18.248 1.00 15.90 85 ALA A O 1
ATOM 1161 N N . SER A 1 86 ? 46.040 -15.984 -16.791 1.00 14.31 86 SER A N 1
ATOM 1162 C CA . SER A 1 86 ? 45.960 -14.623 -17.307 1.00 16.12 86 SER A CA 1
ATOM 1163 C C . SER A 1 86 ? 47.237 -13.852 -17.002 1.00 13.39 86 SER A C 1
ATOM 1164 O O . SER A 1 86 ? 47.740 -13.112 -17.857 1.00 13.96 86 SER A O 1
ATOM 1172 N N . LEU A 1 87 ? 47.768 -14.001 -15.790 1.00 15.21 87 LEU A N 1
ATOM 1173 C CA . LEU A 1 87 ? 49.029 -13.341 -15.470 1.00 16.61 87 LEU A CA 1
ATOM 1174 C C . LEU A 1 87 ? 50.182 -13.969 -16.242 1.00 16.20 87 LEU A C 1
ATOM 1175 O O . LEU A 1 87 ? 51.095 -13.263 -16.679 1.00 15.86 87 LEU A O 1
ATOM 1191 N N . GLY A 1 88 ? 50.147 -15.286 -16.456 1.00 15.26 88 GLY A N 1
ATOM 1192 C CA . GLY A 1 88 ? 51.172 -15.908 -17.283 1.00 16.72 88 GLY A CA 1
ATOM 1193 C C . GLY A 1 88 ? 51.133 -15.390 -18.708 1.00 13.62 88 GLY A C 1
ATOM 1194 O O . GLY A 1 88 ? 52.174 -15.112 -19.309 1.00 14.71 88 GLY A O 1
ATOM 1198 N N . HIS A 1 89 ? 49.925 -15.233 -19.254 1.00 14.60 89 HIS A N 1
ATOM 1199 C CA . HIS A 1 89 ? 49.725 -14.684 -20.588 1.00 15.38 89 HIS A CA 1
ATOM 1200 C C . HIS A 1 89 ? 50.249 -13.255 -20.681 1.00 18.15 89 HIS A C 1
ATOM 1201 O O . HIS A 1 89 ? 50.968 -12.900 -21.621 1.00 15.66 89 HIS A O 1
ATOM 1215 N N . LEU A 1 90 ? 49.883 -12.411 -19.715 1.00 16.83 90 LEU A N 1
ATOM 1216 C CA . LEU A 1 90 ? 50.318 -11.020 -19.753 1.00 13.76 90 LEU A CA 1
ATOM 1217 C C . LEU A 1 90 ? 51.833 -10.924 -19.673 1.00 12.64 90 LEU A C 1
ATOM 1218 O O . LEU A 1 90 ? 52.465 -10.167 -20.422 1.00 14.29 90 LEU A O 1
ATOM 1234 N N . PHE A 1 91 ? 52.415 -11.664 -18.736 1.00 13.10 91 PHE A N 1
ATOM 1235 C CA . PHE A 1 91 ? 53.859 -11.733 -18.564 1.00 15.26 91 PHE A CA 1
ATOM 1236 C C . PHE A 1 91 ? 54.529 -12.256 -19.831 1.00 17.15 91 PHE A C 1
ATOM 1237 O O . PHE A 1 91 ? 55.477 -11.657 -20.345 1.00 15.38 91 PHE A O 1
ATOM 1254 N N . GLY A 1 92 ? 54.012 -13.348 -20.385 1.00 15.21 92 GLY A N 1
ATOM 1255 C CA . GLY A 1 92 ? 54.564 -13.861 -21.634 1.00 14.31 92 GLY A CA 1
ATOM 1256 C C . GLY A 1 92 ? 54.473 -12.875 -22.785 1.00 15.07 92 GLY A C 1
ATOM 1257 O O . GLY A 1 92 ? 55.439 -12.682 -23.528 1.00 16.36 92 GLY A O 1
ATOM 1261 N N . TYR A 1 93 ? 53.296 -12.274 -22.983 1.00 12.97 93 TYR A N 1
ATOM 1262 C CA . TYR A 1 93 ? 53.118 -11.323 -24.076 1.00 11.77 93 TYR A CA 1
ATOM 1263 C C . TYR A 1 93 ? 54.037 -10.115 -23.927 1.00 13.39 93 TYR A C 1
ATOM 1264 O O . TYR A 1 93 ? 54.492 -9.552 -24.925 1.00 14.82 93 TYR A O 1
ATOM 1282 N N . HIS A 1 94 ? 54.290 -9.686 -22.691 1.00 15.43 94 HIS A N 1
ATOM 1283 C CA . HIS A 1 94 ? 55.269 -8.631 -22.466 1.00 13.91 94 HIS A CA 1
ATOM 1284 C C . HIS A 1 94 ? 56.593 -8.984 -23.137 1.00 13.83 94 HIS A C 1
ATOM 1285 O O . HIS A 1 94 ? 57.218 -8.130 -23.779 1.00 15.11 94 HIS A O 1
ATOM 1299 N N . PHE A 1 95 ? 57.034 -10.241 -23.008 1.00 14.11 95 PHE A N 1
ATOM 1300 C CA . PHE A 1 95 ? 58.301 -10.627 -23.621 1.00 15.88 95 PHE A CA 1
ATOM 1301 C C . PHE A 1 95 ? 58.197 -10.815 -25.126 1.00 14.34 95 PHE A C 1
ATOM 1302 O O . PHE A 1 95 ? 59.176 -10.555 -25.832 1.00 15.03 95 PHE A O 1
ATOM 1319 N N . SER A 1 96 ? 57.039 -11.216 -25.653 1.00 14.54 96 SER A N 1
ATOM 1320 C CA . SER A 1 96 ? 56.863 -11.155 -27.104 1.00 16.21 96 SER A CA 1
ATOM 1321 C C . SER A 1 96 ? 56.979 -9.720 -27.603 1.00 16.65 96 SER A C 1
ATOM 1322 O O . SER A 1 96 ? 57.639 -9.455 -28.617 1.00 15.18 96 SER A O 1
ATOM 1330 N N . ASN A 1 97 ? 56.351 -8.776 -26.887 1.00 13.83 97 ASN A N 1
ATOM 1331 C CA . ASN A 1 97 ? 56.427 -7.369 -27.251 1.00 14.72 97 ASN A CA 1
ATOM 1332 C C . ASN A 1 97 ? 57.851 -6.857 -27.116 1.00 13.11 97 ASN A C 1
ATOM 1333 O O . ASN A 1 97 ? 58.331 -6.100 -27.974 1.00 17.59 97 ASN A O 1
ATOM 1344 N N . PHE A 1 98 ? 58.529 -7.250 -26.040 1.00 14.15 98 PHE A N 1
ATOM 1345 C CA . PHE A 1 98 ? 59.913 -6.839 -25.840 1.00 14.33 98 PHE A CA 1
ATOM 1346 C C . PHE A 1 98 ? 60.801 -7.394 -26.937 1.00 18.18 98 PHE A C 1
ATOM 1347 O O . PHE A 1 98 ? 61.688 -6.697 -27.439 1.00 15.94 98 PHE A O 1
ATOM 1364 N N . ALA A 1 99 ? 60.597 -8.660 -27.305 1.00 15.41 99 ALA A N 1
ATOM 1365 C CA . ALA A 1 99 ? 61.392 -9.243 -28.381 1.00 14.13 99 ALA A CA 1
ATOM 1366 C C . ALA A 1 99 ? 61.258 -8.431 -29.662 1.00 14.62 99 ALA A C 1
ATOM 1367 O O . ALA A 1 99 ? 62.253 -8.167 -30.346 1.00 16.12 99 ALA A O 1
ATOM 1374 N N . TYR A 1 100 ? 60.027 -8.070 -30.031 1.00 13.53 100 TYR A N 1
ATOM 1375 C CA . TYR A 1 100 ? 59.819 -7.254 -31.220 1.00 14.36 100 TYR A CA 1
ATOM 1376 C C . TYR A 1 100 ? 60.587 -5.938 -31.118 1.00 19.19 100 TYR A C 1
ATOM 1377 O O . TYR A 1 100 ? 61.333 -5.559 -32.033 1.00 15.22 100 TYR A O 1
ATOM 1395 N N . VAL A 1 101 ? 60.387 -5.210 -30.018 1.00 14.53 101 VAL A N 1
ATOM 1396 C CA . VAL A 1 101 ? 61.126 -3.972 -29.777 1.00 15.16 101 VAL A CA 1
ATOM 1397 C C . VAL A 1 101 ? 62.621 -4.198 -29.948 1.00 17.76 101 VAL A C 1
ATOM 1398 O O . VAL A 1 101 ? 63.306 -3.460 -30.674 1.00 19.35 101 VAL A O 1
ATOM 1411 N N . ASP A 1 102 ? 63.154 -5.224 -29.283 1.00 16.20 102 ASP A N 1
ATOM 1412 C CA . ASP A 1 102 ? 64.599 -5.424 -29.282 1.00 16.95 102 ASP A CA 1
ATOM 1413 C C . ASP A 1 102 ? 65.117 -5.795 -30.665 1.00 18.96 102 ASP A C 1
ATOM 1414 O O . ASP A 1 102 ? 66.250 -5.432 -31.016 1.00 16.99 102 ASP A O 1
ATOM 1423 N N . LEU A 1 103 ? 64.307 -6.487 -31.467 1.00 14.86 103 LEU A N 1
ATOM 1424 C CA . LEU A 1 103 ? 64.745 -6.883 -32.803 1.00 16.09 103 LEU A CA 1
ATOM 1425 C C . LEU A 1 103 ? 64.746 -5.721 -33.795 1.00 17.44 103 LEU A C 1
ATOM 1426 O O . LEU A 1 103 ? 65.427 -5.811 -34.825 1.00 17.63 103 LEU A O 1
ATOM 1442 N N . PHE A 1 104 ? 64.029 -4.621 -33.515 1.00 16.35 104 PHE A N 1
ATOM 1443 C CA . PHE A 1 104 ? 63.930 -3.512 -34.451 1.00 14.47 104 PHE A CA 1
ATOM 1444 C C . PHE A 1 104 ? 64.438 -2.184 -33.911 1.00 16.69 104 PHE A C 1
ATOM 1445 O O . PHE A 1 104 ? 64.654 -1.267 -34.708 1.00 20.14 104 PHE A O 1
ATOM 1462 N N . ALA A 1 105 ? 64.631 -2.055 -32.604 1.00 17.01 105 ALA A N 1
ATOM 1463 C CA . ALA A 1 105 ? 64.997 -0.767 -32.027 1.00 15.75 105 ALA A CA 1
ATOM 1464 C C . ALA A 1 105 ? 66.417 -0.378 -32.414 1.00 13.08 105 ALA A C 1
ATOM 1465 O O . ALA A 1 105 ? 67.320 -1.218 -32.485 1.00 17.61 105 ALA A O 1
ATOM 1472 N N . SER A 1 106 ? 66.612 0.921 -32.622 1.00 17.64 106 SER A N 1
ATOM 1473 C CA . SER A 1 106 ? 67.933 1.461 -32.873 1.00 19.07 106 SER A CA 1
ATOM 1474 C C . SER A 1 106 ? 68.765 1.501 -31.591 1.00 19.96 106 SER A C 1
ATOM 1475 O O . SER A 1 106 ? 68.228 1.451 -30.481 1.00 17.40 106 SER A O 1
ATOM 1483 N N . PRO A 1 107 ? 70.091 1.611 -31.717 1.00 18.68 107 PRO A N 1
ATOM 1484 C CA . PRO A 1 107 ? 70.925 1.813 -30.520 1.00 18.82 107 PRO A CA 1
ATOM 1485 C C . PRO A 1 107 ? 70.476 2.993 -29.677 1.00 16.03 107 PRO A C 1
ATOM 1486 O O . PRO A 1 107 ? 70.525 2.932 -28.441 1.00 20.52 107 PRO A O 1
ATOM 1497 N N . GLU A 1 108 ? 70.048 4.070 -30.329 1.00 17.22 108 GLU A N 1
ATOM 1498 C CA . GLU A 1 108 ? 69.548 5.239 -29.615 1.00 19.84 108 GLU A CA 1
ATOM 1499 C C . GLU A 1 108 ? 68.288 4.890 -28.826 1.00 20.82 108 GLU A C 1
ATOM 1500 O O . GLU A 1 108 ? 68.132 5.278 -27.658 1.00 18.48 108 GLU A O 1
ATOM 1512 N N . GLN A 1 109 ? 67.362 4.178 -29.464 1.00 16.72 109 GLN A N 1
ATOM 1513 C CA . GLN A 1 109 ? 66.130 3.791 -28.776 1.00 14.96 109 GLN A CA 1
ATOM 1514 C C . GLN A 1 109 ? 66.413 2.878 -27.591 1.00 16.61 109 GLN A C 1
ATOM 1515 O O . GLN A 1 109 ? 65.782 3.019 -26.538 1.00 19.10 109 GLN A O 1
ATOM 1529 N N . LYS A 1 110 ? 67.344 1.927 -27.734 1.00 16.17 110 LYS A N 1
ATOM 1530 C CA . LYS A 1 110 ? 67.646 1.036 -26.618 1.00 16.60 110 LYS A CA 1
ATOM 1531 C C . LYS A 1 110 ? 68.275 1.810 -25.463 1.00 23.14 110 LYS A C 1
ATOM 1532 O O . LYS A 1 110 ? 67.978 1.547 -24.289 1.00 18.99 110 LYS A O 1
ATOM 1551 N N . ALA A 1 111 ? 69.135 2.778 -25.782 1.00 17.40 111 ALA A N 1
ATOM 1552 C CA . ALA A 1 111 ? 69.813 3.545 -24.743 1.00 18.61 111 ALA A CA 1
ATOM 1553 C C . ALA A 1 111 ? 68.836 4.406 -23.964 1.00 17.86 111 ALA A C 1
ATOM 1554 O O . ALA A 1 111 ? 69.044 4.657 -22.772 1.00 23.04 111 ALA A O 1
ATOM 1561 N N . ARG A 1 112 ? 67.800 4.894 -24.635 1.00 21.80 112 ARG A N 1
ATOM 1562 C CA . ARG A 1 112 ? 66.752 5.699 -24.017 1.00 22.44 112 ARG A CA 1
ATOM 1563 C C . ARG A 1 112 ? 65.731 4.805 -23.317 1.00 24.05 112 ARG A C 1
ATOM 1564 O O . ARG A 1 112 ? 65.478 4.942 -22.114 1.00 20.76 112 ARG A O 1
ATOM 1585 N N . TRP A 1 113 ? 65.165 3.854 -24.058 1.00 18.09 113 TRP A N 1
ATOM 1586 C CA . TRP A 1 113 ? 64.016 3.097 -23.563 1.00 17.90 113 TRP A CA 1
ATOM 1587 C C . TRP A 1 113 ? 64.378 2.118 -22.459 1.00 18.83 113 TRP A C 1
ATOM 1588 O O . TRP A 1 113 ? 63.561 1.883 -21.556 1.00 18.32 113 TRP A O 1
ATOM 1609 N N . TYR A 1 114 ? 65.540 1.472 -22.533 1.00 15.28 114 TYR A N 1
ATOM 1610 C CA . TYR A 1 114 ? 65.691 0.319 -21.661 1.00 17.49 114 TYR A CA 1
ATOM 1611 C C . TYR A 1 114 ? 65.918 0.797 -20.228 1.00 22.58 114 TYR A C 1
ATOM 1612 O O . TYR A 1 114 ? 65.283 0.259 -19.309 1.00 17.36 114 TYR A O 1
ATOM 1630 N N . PRO A 1 115 ? 66.765 1.809 -19.979 1.00 16.84 115 PRO A N 1
ATOM 1631 C CA . PRO A 1 115 ? 66.830 2.350 -18.609 1.00 17.71 115 PRO A CA 1
ATOM 1632 C C . PRO A 1 115 ? 65.501 2.919 -18.138 1.00 16.84 115 PRO A C 1
ATOM 1633 O O . PRO A 1 115 ? 65.144 2.767 -16.960 1.00 19.60 115 PRO A O 1
ATOM 1644 N N . GLN A 1 116 ? 64.750 3.555 -19.034 1.00 18.94 116 GLN A N 1
ATOM 1645 C CA . GLN A 1 116 ? 63.431 4.065 -18.687 1.00 19.33 116 GLN A CA 1
ATOM 1646 C C . GLN A 1 116 ? 62.475 2.929 -18.348 1.00 19.87 116 GLN A C 1
ATOM 1647 O O . GLN A 1 116 ? 61.635 3.063 -17.451 1.00 17.04 116 GLN A O 1
ATOM 1661 N N . ALA A 1 117 ? 62.591 1.800 -19.047 1.00 17.04 117 ALA A N 1
ATOM 1662 C CA . ALA A 1 117 ? 61.725 0.662 -18.751 1.00 18.87 117 ALA A CA 1
ATOM 1663 C C . ALA A 1 117 ? 62.038 0.062 -17.390 1.00 17.50 117 ALA A C 1
ATOM 1664 O O . ALA A 1 117 ? 61.143 -0.495 -16.736 1.00 17.10 117 ALA A O 1
ATOM 1671 N N . VAL A 1 118 ? 63.299 0.140 -16.963 1.00 15.69 118 VAL A N 1
ATOM 1672 C CA . VAL A 1 118 ? 63.693 -0.331 -15.639 1.00 19.51 118 VAL A CA 1
ATOM 1673 C C . VAL A 1 118 ? 63.143 0.599 -14.569 1.00 17.92 118 VAL A C 1
ATOM 1674 O O . VAL A 1 118 ? 62.611 0.156 -13.545 1.00 17.04 118 VAL A O 1
ATOM 1687 N N . ARG A 1 119 ? 63.288 1.904 -14.793 1.00 16.71 119 ARG A N 1
ATOM 1688 C CA . ARG A 1 119 ? 62.943 2.903 -13.790 1.00 19.71 119 ARG A CA 1
ATOM 1689 C C . ARG A 1 119 ? 61.432 3.077 -13.675 1.00 17.30 119 ARG A C 1
ATOM 1690 O O . ARG A 1 119 ? 60.887 3.171 -12.564 1.00 18.59 119 ARG A O 1
ATOM 1711 N N . GLU A 1 120 ? 60.741 3.129 -14.809 1.00 16.12 120 GLU A N 1
ATOM 1712 C CA . GLU A 1 120 ? 59.295 3.268 -14.839 1.00 18.58 120 GLU A CA 1
ATOM 1713 C C . GLU A 1 120 ? 58.580 1.927 -14.750 1.00 16.52 120 GLU A C 1
ATOM 1714 O O . GLU A 1 120 ? 57.347 1.911 -14.659 1.00 16.62 120 GLU A O 1
ATOM 1726 N N . ARG A 1 121 ? 59.332 0.827 -14.770 1.00 15.86 121 ARG A N 1
ATOM 1727 C CA . ARG A 1 121 ? 58.804 -0.539 -14.648 1.00 17.94 121 ARG A CA 1
ATOM 1728 C C . ARG A 1 121 ? 57.730 -0.822 -15.709 1.00 19.42 121 ARG A C 1
ATOM 1729 O O . ARG A 1 121 ? 56.601 -1.229 -15.420 1.00 17.08 121 ARG A O 1
ATOM 1750 N N . TRP A 1 122 ? 58.123 -0.628 -16.965 1.00 15.36 122 TRP A N 1
ATOM 1751 C CA . TRP A 1 122 ? 57.236 -0.846 -18.097 1.00 16.74 122 TRP A CA 1
ATOM 1752 C C . TRP A 1 122 ? 56.721 -2.277 -18.147 1.00 15.02 122 TRP A C 1
ATOM 1753 O O . TRP A 1 122 ? 57.498 -3.233 -18.149 1.00 14.78 122 TRP A O 1
ATOM 1774 N N . PHE A 1 123 ? 55.414 -2.393 -18.291 1.00 15.80 123 PHE A N 1
ATOM 1775 C CA . PHE A 1 123 ? 54.713 -3.642 -18.568 1.00 17.26 123 PHE A CA 1
ATOM 1776 C C . PHE A 1 123 ? 54.106 -3.431 -19.953 1.00 15.90 123 PHE A C 1
ATOM 1777 O O . PHE A 1 123 ? 53.194 -2.616 -20.117 1.00 16.82 123 PHE A O 1
ATOM 1794 N N . LEU A 1 124 ? 54.652 -4.106 -20.968 1.00 16.43 124 LEU A N 1
ATOM 1795 C CA . LEU A 1 124 ? 54.327 -3.783 -22.353 1.00 13.33 124 LEU A CA 1
ATOM 1796 C C . LEU A 1 124 ? 53.047 -4.472 -22.796 1.00 16.46 124 LEU A C 1
ATOM 1797 O O . LEU A 1 124 ? 52.854 -5.664 -22.545 1.00 21.31 124 LEU A O 1
ATOM 1813 N N . GLY A 1 125 ? 52.197 -3.719 -23.493 1.00 16.09 125 GLY A N 1
ATOM 1814 C CA . GLY A 1 125 ? 50.977 -4.232 -24.066 1.00 20.92 125 GLY A CA 1
ATOM 1815 C C . GLY A 1 125 ? 51.052 -4.206 -25.584 1.00 19.41 125 GLY A C 1
ATOM 1816 O O . GLY A 1 125 ? 51.971 -3.656 -26.184 1.00 18.74 125 GLY A O 1
ATOM 1820 N N . ASN A 1 126 ? 50.022 -4.780 -26.195 1.00 19.13 126 ASN A N 1
ATOM 1821 C CA . ASN A 1 126 ? 50.032 -5.132 -27.605 1.00 23.38 126 ASN A CA 1
ATOM 1822 C C . ASN A 1 126 ? 48.749 -4.642 -28.259 1.00 27.55 126 ASN A C 1
ATOM 1823 O O . ASN A 1 126 ? 47.650 -4.951 -27.786 1.00 22.43 126 ASN A O 1
ATOM 1834 N N . ALA A 1 127 ? 48.879 -3.883 -29.342 1.00 20.28 127 ALA A N 1
ATOM 1835 C CA . ALA A 1 127 ? 47.699 -3.397 -30.056 1.00 20.89 127 ALA A CA 1
ATOM 1836 C C . ALA A 1 127 ? 47.975 -3.043 -31.513 1.00 29.50 127 ALA A C 1
ATOM 1837 O O . ALA A 1 127 ? 47.962 -1.866 -31.859 1.00 36.58 127 ALA A O 1
ATOM 1844 N N . SER A 1 128 ? 48.199 -4.023 -32.381 1.00 28.21 128 SER A N 1
ATOM 1845 C CA . SER A 1 128 ? 48.177 -5.440 -32.051 1.00 28.73 128 SER A CA 1
ATOM 1846 C C . SER A 1 128 ? 48.921 -6.203 -33.140 1.00 29.75 128 SER A C 1
ATOM 1847 O O . SER A 1 128 ? 48.837 -5.853 -34.317 1.00 32.72 128 SER A O 1
ATOM 1855 N N . SER A 1 129 ? 49.666 -7.234 -32.746 1.00 31.46 129 SER A N 1
ATOM 1856 C CA . SER A 1 129 ? 50.430 -8.037 -33.693 1.00 36.67 129 SER A CA 1
ATOM 1857 C C . SER A 1 129 ? 49.658 -9.263 -34.181 1.00 45.48 129 SER A C 1
ATOM 1858 O O . SER A 1 129 ? 50.244 -10.142 -34.824 1.00 32.56 129 SER A O 1
ATOM 1866 N N . GLU A 1 130 ? 48.346 -9.320 -33.920 1.00 39.47 130 GLU A N 1
ATOM 1867 C CA . GLU A 1 130 ? 47.513 -10.492 -34.205 1.00 43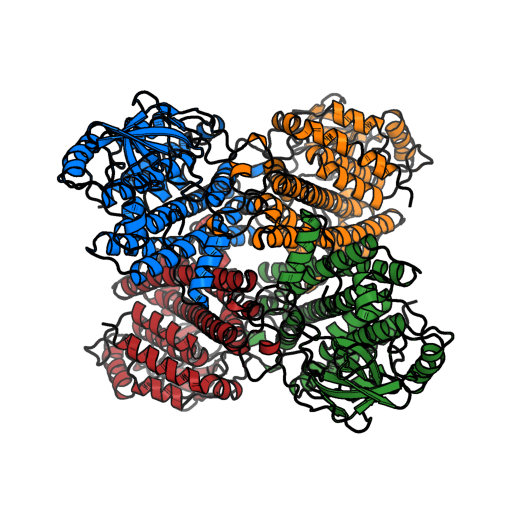.57 130 GLU A CA 1
ATOM 1868 C C . GLU A 1 130 ? 46.355 -10.032 -35.083 1.00 59.06 130 GLU A C 1
ATOM 1869 O O . GLU A 1 130 ? 45.220 -9.884 -34.620 1.00 46.57 130 GLU A O 1
ATOM 1881 N N A ASN A 1 131 ? 46.682 -9.751 -36.343 0.65 45.29 131 ASN A N 1
ATOM 1882 N N B ASN A 1 131 ? 46.616 -9.855 -36.376 0.35 46.13 131 ASN A N 1
ATOM 1883 C CA A ASN A 1 131 ? 45.720 -9.316 -37.349 0.65 52.64 131 ASN A CA 1
ATOM 1884 C CA B ASN A 1 131 ? 45.605 -9.257 -37.243 0.35 52.51 131 ASN A CA 1
ATOM 1885 C C A ASN A 1 131 ? 45.446 -10.511 -38.254 0.65 53.84 131 ASN A C 1
ATOM 1886 C C B ASN A 1 131 ? 44.605 -10.289 -37.764 0.35 47.68 131 ASN A C 1
ATOM 1887 O O A ASN A 1 131 ? 46.275 -10.868 -39.097 0.65 50.75 131 ASN A O 1
ATOM 1888 O O B ASN A 1 131 ? 43.391 -10.098 -37.635 0.35 56.18 131 ASN A O 1
ATOM 1909 N N A ASN A 1 132 ? 44.284 -11.133 -38.073 0.65 45.16 132 ASN A N 1
ATOM 1910 N N B ASN A 1 132 ? 45.090 -11.383 -38.355 0.35 54.43 132 ASN A N 1
ATOM 1911 C CA A ASN A 1 132 ? 43.888 -12.268 -38.898 0.65 57.11 132 ASN A CA 1
ATOM 1912 C CA B ASN A 1 132 ? 44.227 -12.394 -38.979 0.35 56.24 132 ASN A CA 1
ATOM 1913 C C A ASN A 1 132 ? 43.407 -11.784 -40.262 0.65 58.38 132 ASN A C 1
ATOM 1914 C C B ASN A 1 132 ? 43.512 -11.826 -40.208 0.35 58.45 132 ASN A C 1
ATOM 1915 O O A ASN A 1 132 ? 42.290 -12.109 -40.678 0.65 57.07 132 ASN A O 1
ATOM 1916 O O B ASN A 1 132 ? 42.343 -12.119 -40.461 0.35 57.28 132 ASN A O 1
ATOM 1937 N N . ALA A 1 133 ? 44.227 -11.004 -40.969 1.00 57.80 133 ALA A N 1
ATOM 1938 C CA . ALA A 1 133 ? 43.749 -10.419 -42.214 1.00 68.85 133 ALA A CA 1
ATOM 1939 C C . ALA A 1 133 ? 44.944 -9.998 -43.055 1.00 63.87 133 ALA A C 1
ATOM 1940 O O . ALA A 1 133 ? 46.019 -9.706 -42.523 1.00 52.73 133 ALA A O 1
ATOM 1948 N N . HIS A 1 134 ? 44.739 -9.973 -44.372 1.00 66.95 134 HIS A N 1
ATOM 1949 C CA . HIS A 1 134 ? 45.777 -9.528 -45.294 1.00 59.08 134 HIS A CA 1
ATOM 1950 C C . HIS A 1 134 ? 46.117 -8.062 -45.046 1.00 58.78 134 HIS A C 1
ATOM 1951 O O . HIS A 1 134 ? 45.260 -7.259 -44.665 1.00 55.34 134 HIS A O 1
ATOM 1965 N N . VAL A 1 135 ? 47.388 -7.714 -45.284 1.00 46.13 135 VAL A N 1
ATOM 1966 C CA . VAL A 1 135 ? 47.906 -6.405 -44.883 1.00 48.58 135 VAL A CA 1
ATOM 1967 C C . VAL A 1 135 ? 47.008 -5.284 -45.388 1.00 50.04 135 VAL A C 1
ATOM 1968 O O . VAL A 1 135 ? 46.700 -4.339 -44.651 1.00 36.89 135 VAL A O 1
ATOM 1981 N N . LEU A 1 136 ? 46.580 -5.362 -46.651 1.00 48.82 136 LEU A N 1
ATOM 1982 C CA . LEU A 1 136 ? 45.718 -4.324 -47.209 1.00 52.93 136 LEU A CA 1
ATOM 1983 C C . LEU A 1 136 ? 44.391 -4.217 -46.471 1.00 55.52 136 LEU A C 1
ATOM 1984 O O . LEU A 1 136 ? 43.768 -3.152 -46.492 1.00 49.53 136 LEU A O 1
ATOM 1988 N N . ASP A 1 137 ? 43.945 -5.290 -45.822 1.00 55.63 137 ASP A N 1
ATOM 1989 C CA . ASP A 1 137 ? 42.673 -5.301 -45.116 1.00 49.78 137 ASP A CA 1
ATOM 1990 C C . ASP A 1 137 ? 42.808 -4.970 -43.636 1.00 59.73 137 ASP A C 1
ATOM 1991 O O . ASP A 1 137 ? 41.853 -5.185 -42.883 1.00 56.35 137 ASP A O 1
ATOM 2000 N N . TRP A 1 138 ? 43.955 -4.453 -43.199 1.00 46.77 138 TRP A N 1
ATOM 2001 C CA . TRP A 1 138 ? 44.161 -4.211 -41.777 1.00 58.50 138 TRP A CA 1
ATOM 2002 C C . TRP A 1 138 ? 43.267 -3.083 -41.272 1.00 43.84 138 TRP A C 1
ATOM 2003 O O . TRP A 1 138 ? 42.957 -2.128 -41.989 1.00 43.59 138 TRP A O 1
ATOM 2024 N N . ARG A 1 139 ? 42.862 -3.208 -40.005 1.00 61.24 139 ARG A N 1
ATOM 2025 C CA . ARG A 1 139 ? 41.895 -2.284 -39.422 1.00 56.83 139 ARG A CA 1
ATOM 2026 C C . ARG A 1 139 ? 42.460 -0.871 -39.263 1.00 44.73 139 ARG A C 1
ATOM 2027 O O . ARG A 1 139 ? 41.696 0.102 -39.295 1.00 48.05 139 ARG A O 1
ATOM 2048 N N . VAL A 1 140 ? 43.776 -0.725 -39.114 1.00 33.88 140 VAL A N 1
ATOM 2049 C CA . VAL A 1 140 ? 44.380 0.508 -38.616 1.00 23.39 140 VAL A CA 1
ATOM 2050 C C . VAL A 1 140 ? 45.364 1.051 -39.645 1.00 30.61 140 VAL A C 1
ATOM 2051 O O . VAL A 1 140 ? 46.276 0.338 -40.079 1.00 28.21 140 VAL A O 1
ATOM 2064 N N . THR A 1 141 ? 45.211 2.323 -40.001 1.00 30.38 141 THR A N 1
ATOM 2065 C CA . THR A 1 141 ? 46.046 2.934 -41.025 1.00 30.81 141 THR A CA 1
ATOM 2066 C C . THR A 1 141 ? 46.971 3.987 -40.427 1.00 31.88 141 THR A C 1
ATOM 2067 O O . THR A 1 141 ? 46.685 4.581 -39.383 1.00 33.21 141 THR A O 1
ATOM 2078 N N . ALA A 1 142 ? 48.097 4.200 -41.103 1.00 29.81 142 ALA A N 1
ATOM 2079 C CA . ALA A 1 142 ? 49.084 5.201 -40.722 1.00 26.65 142 ALA A CA 1
ATOM 2080 C C . ALA A 1 142 ? 49.234 6.173 -41.880 1.00 37.06 142 ALA A C 1
ATOM 2081 O O . ALA A 1 142 ? 49.630 5.774 -42.979 1.00 30.55 142 ALA A O 1
ATOM 2088 N N . THR A 1 143 ? 48.899 7.431 -41.644 1.00 33.86 143 THR A N 1
ATOM 2089 C CA . THR A 1 143 ? 48.963 8.427 -42.697 1.00 29.81 143 THR A CA 1
ATOM 2090 C C . THR A 1 143 ? 50.076 9.412 -42.382 1.00 29.33 143 THR A C 1
ATOM 2091 O O . THR A 1 143 ? 50.191 9.853 -41.231 1.00 31.75 143 THR A O 1
ATOM 2102 N N . PRO A 1 144 ? 50.931 9.754 -43.348 1.00 35.41 144 PRO A N 1
ATOM 2103 C CA . PRO A 1 144 ? 52.090 10.598 -43.034 1.00 40.33 144 PRO A CA 1
ATOM 2104 C C . PRO A 1 144 ? 51.679 11.960 -42.498 1.00 47.05 144 PRO A C 1
ATOM 2105 O O . PRO A 1 144 ? 50.657 12.529 -42.887 1.00 50.55 144 PRO A O 1
ATOM 2116 N N . LEU A 1 145 ? 52.491 12.471 -41.583 1.00 46.38 145 LEU A N 1
ATOM 2117 C CA . LEU A 1 145 ? 52.405 13.838 -41.104 1.00 42.47 145 LEU A CA 1
ATOM 2118 C C . LEU A 1 145 ? 53.737 14.530 -41.346 1.00 50.12 145 LEU A C 1
ATOM 2119 O O . LEU A 1 145 ? 54.752 13.871 -41.599 1.00 46.42 145 LEU A O 1
ATOM 2135 N N . PRO A 1 146 ? 53.769 15.857 -41.289 1.00 68.21 146 PRO A N 1
ATOM 2136 C CA . PRO A 1 146 ? 55.037 16.569 -41.471 1.00 62.33 146 PRO A CA 1
ATOM 2137 C C . PRO A 1 146 ? 56.105 16.113 -40.487 1.00 52.72 146 PRO A C 1
ATOM 2138 O O . PRO A 1 146 ? 55.825 15.600 -39.401 1.00 61.01 146 PRO A O 1
ATOM 2149 N N . ASP A 1 147 ? 57.356 16.306 -40.899 1.00 41.62 147 ASP A N 1
ATOM 2150 C CA . ASP A 1 147 ? 58.531 16.073 -40.067 1.00 46.93 147 ASP A CA 1
ATOM 2151 C C . ASP A 1 147 ? 58.728 14.604 -39.723 1.00 35.03 147 ASP A C 1
ATOM 2152 O O . ASP A 1 147 ? 59.399 14.283 -38.736 1.00 37.92 147 ASP A O 1
ATOM 2161 N N . GLY A 1 148 ? 58.159 13.701 -40.515 1.00 33.48 148 GLY A N 1
ATOM 2162 C CA . GLY A 1 148 ? 58.407 12.285 -40.358 1.00 39.37 148 GLY A CA 1
ATOM 2163 C C . GLY A 1 148 ? 57.452 11.559 -39.436 1.00 38.16 148 GLY A C 1
ATOM 2164 O O . GLY A 1 148 ? 57.639 10.357 -39.204 1.00 33.62 148 GLY A O 1
ATOM 2168 N N . SER A 1 149 ? 56.435 12.238 -38.913 1.00 41.56 149 SER A N 1
ATOM 2169 C CA . SER A 1 149 ? 55.459 11.609 -38.041 1.00 30.67 149 SER A CA 1
ATOM 2170 C C . SER A 1 149 ? 54.390 10.890 -38.857 1.00 30.75 149 SER A C 1
ATOM 2171 O O . SER A 1 149 ? 54.242 11.090 -40.066 1.00 29.28 149 SER A O 1
ATOM 2179 N N . TYR A 1 150 ? 53.627 10.047 -38.171 1.00 27.01 150 TYR A N 1
ATOM 2180 C CA . TYR A 1 150 ? 52.475 9.383 -38.755 1.00 29.19 150 TYR A CA 1
ATOM 2181 C C . TYR A 1 150 ? 51.284 9.589 -37.835 1.00 24.74 150 TYR A C 1
ATOM 2182 O O . TYR A 1 150 ? 51.445 9.799 -36.629 1.00 31.26 150 TYR A O 1
ATOM 2200 N N . GLU A 1 151 ? 50.097 9.554 -38.430 1.00 27.16 151 GLU A N 1
ATOM 2201 C CA . GLU A 1 151 ? 48.835 9.590 -37.706 1.00 28.64 151 GLU A CA 1
ATOM 2202 C C . GLU A 1 151 ? 48.177 8.223 -37.812 1.00 26.12 151 GLU A C 1
ATOM 2203 O O . GLU A 1 151 ? 48.016 7.699 -38.917 1.00 32.01 151 GLU A O 1
ATOM 2215 N N . ILE A 1 152 ? 47.795 7.652 -36.671 1.00 31.97 152 ILE A N 1
ATOM 2216 C CA . ILE A 1 152 ? 47.176 6.331 -36.616 1.00 29.11 152 ILE A CA 1
ATOM 2217 C C . ILE A 1 152 ? 45.676 6.492 -36.394 1.00 29.70 152 ILE A C 1
ATOM 2218 O O . ILE A 1 152 ? 45.253 7.242 -35.507 1.00 31.51 152 ILE A O 1
ATOM 2234 N N . ASN A 1 153 ? 44.876 5.770 -37.182 1.00 26.71 153 ASN A N 1
ATOM 2235 C CA . ASN A 1 153 ? 43.423 5.761 -37.052 1.00 32.27 153 ASN A CA 1
ATOM 2236 C C . ASN A 1 153 ? 42.886 4.353 -37.253 1.00 36.92 153 ASN A C 1
ATOM 2237 O O . ASN A 1 153 ? 43.313 3.647 -38.170 1.00 28.77 153 ASN A O 1
ATOM 2248 N N . GLY A 1 154 ? 41.930 3.964 -36.406 1.00 27.64 154 GLY A N 1
ATOM 2249 C CA . GLY A 1 154 ? 41.228 2.700 -36.561 1.00 28.21 154 GLY A CA 1
ATOM 2250 C C . GLY A 1 154 ? 41.030 1.935 -35.266 1.00 24.63 154 GLY A C 1
ATOM 2251 O O . GLY A 1 154 ? 41.569 2.314 -34.223 1.00 30.67 154 GLY A O 1
ATOM 2255 N N . THR A 1 155 ? 40.257 0.852 -35.321 1.00 29.38 155 THR A N 1
ATOM 2256 C CA . THR A 1 155 ? 40.010 0.000 -34.165 1.00 31.82 155 THR A CA 1
ATOM 2257 C C . THR A 1 155 ? 40.529 -1.402 -34.443 1.00 40.79 155 THR A C 1
ATOM 2258 O O . THR A 1 155 ? 40.195 -2.000 -35.471 1.00 40.59 155 THR A O 1
ATOM 2269 N N . LYS A 1 156 ? 41.322 -1.933 -33.522 1.00 34.16 156 LYS A N 1
ATOM 2270 C CA . LYS A 1 156 ? 41.738 -3.327 -33.582 1.00 42.11 156 LYS A CA 1
ATOM 2271 C C . LYS A 1 156 ? 41.222 -4.077 -32.362 1.00 38.84 156 LYS A C 1
ATOM 2272 O O . LYS A 1 156 ? 41.200 -3.537 -31.253 1.00 31.68 156 LYS A O 1
ATOM 2291 N N . ALA A 1 157 ? 40.791 -5.317 -32.576 1.00 48.51 157 ALA A N 1
ATOM 2292 C CA . ALA A 1 157 ? 40.371 -6.190 -31.492 1.00 48.71 157 ALA A CA 1
ATOM 2293 C C . ALA A 1 157 ? 41.534 -7.048 -30.990 1.00 39.48 157 ALA A C 1
ATOM 2294 O O . ALA A 1 157 ? 42.637 -7.046 -31.544 1.00 43.32 157 ALA A O 1
ATOM 2301 N N . PHE A 1 158 ? 41.273 -7.780 -29.906 1.00 35.08 158 PHE A N 1
ATOM 2302 C CA . PHE A 1 158 ? 42.239 -8.717 -29.329 1.00 43.01 158 PHE A CA 1
ATOM 2303 C C . PHE A 1 158 ? 43.569 -8.031 -29.021 1.00 55.37 158 PHE A C 1
ATOM 2304 O O . PHE A 1 158 ? 44.649 -8.540 -29.328 1.00 56.73 158 PHE A O 1
ATOM 2321 N N . CYS A 1 159 ? 43.493 -6.864 -28.389 1.00 30.61 159 CYS A N 1
ATOM 2322 C CA . CYS A 1 159 ? 44.705 -6.130 -28.034 1.00 30.75 159 CYS A CA 1
ATOM 2323 C C . CYS A 1 159 ? 45.165 -6.643 -26.678 1.00 30.81 159 CYS A C 1
ATOM 2324 O O . CYS A 1 159 ? 44.817 -6.103 -25.627 1.00 31.66 159 CYS A O 1
ATOM 2332 N N . SER A 1 160 ? 45.971 -7.703 -26.712 1.00 31.97 160 SER A N 1
ATOM 2333 C CA . SER A 1 160 ? 46.342 -8.408 -25.495 1.00 36.15 160 SER A CA 1
ATOM 2334 C C . SER A 1 160 ? 47.068 -7.492 -24.520 1.00 37.91 160 SER A C 1
ATOM 2335 O O . SER A 1 160 ? 48.021 -6.791 -24.881 1.00 27.44 160 SER A O 1
ATOM 2343 N N . GLY A 1 161 ? 46.627 -7.522 -23.267 1.00 25.92 161 GLY A N 1
ATOM 2344 C CA . GLY A 1 161 ? 47.294 -6.766 -22.227 1.00 22.65 161 GLY A CA 1
ATOM 2345 C C . GLY A 1 161 ? 47.291 -5.276 -22.472 1.00 25.85 161 GLY A C 1
ATOM 2346 O O . GLY A 1 161 ? 48.263 -4.596 -22.128 1.00 27.19 161 GLY A O 1
ATOM 2350 N N . SER A 1 162 ? 46.219 -4.744 -23.065 1.00 24.79 162 SER A N 1
ATOM 2351 C CA . SER A 1 162 ? 46.189 -3.334 -23.433 1.00 25.87 162 SER A CA 1
ATOM 2352 C C . SER A 1 162 ? 45.807 -2.415 -22.277 1.00 29.23 162 SER A C 1
ATOM 2353 O O . SER A 1 162 ? 45.962 -1.198 -22.406 1.00 31.23 162 SER A O 1
ATOM 2361 N N . ALA A 1 163 ? 45.346 -2.955 -21.154 1.00 22.73 163 ALA A N 1
ATOM 2362 C CA . ALA A 1 163 ? 45.023 -2.146 -19.986 1.00 24.79 163 ALA A CA 1
ATOM 2363 C C . ALA A 1 163 ? 46.210 -2.092 -19.034 1.00 19.04 163 ALA A C 1
ATOM 2364 O O . ALA A 1 163 ? 46.959 -3.062 -18.885 1.00 20.74 163 ALA A O 1
ATOM 2371 N N . ASP A 1 164 ? 46.377 -0.943 -18.377 1.00 21.47 164 ASP A N 1
ATOM 2372 C CA . ASP A 1 164 ? 47.499 -0.754 -17.455 1.00 17.97 164 ASP A CA 1
ATOM 2373 C C . ASP A 1 164 ? 48.833 -1.034 -18.151 1.00 15.16 164 ASP A C 1
ATOM 2374 O O . ASP A 1 164 ? 49.782 -1.510 -17.530 1.00 19.26 164 ASP A O 1
ATOM 2383 N N . ALA A 1 165 ? 48.901 -0.767 -19.453 1.00 18.58 165 ALA A N 1
ATOM 2384 C CA . ALA A 1 165 ? 50.131 -0.946 -20.217 1.00 17.43 165 ALA A CA 1
ATOM 2385 C C . ALA A 1 165 ? 50.874 0.382 -20.285 1.00 17.90 165 ALA A C 1
ATOM 2386 O O . ALA A 1 165 ? 50.294 1.411 -20.633 1.00 24.02 165 ALA A O 1
ATOM 2393 N N . ASP A 1 166 ? 52.154 0.361 -19.945 1.00 16.19 166 ASP A N 1
ATOM 2394 C CA . ASP A 1 166 ? 52.906 1.610 -19.926 1.00 18.77 166 ASP A CA 1
ATOM 2395 C C . ASP A 1 166 ? 53.282 2.061 -21.323 1.00 19.69 166 ASP A C 1
ATOM 2396 O O . ASP A 1 166 ? 53.306 3.265 -21.597 1.00 19.53 166 ASP A O 1
ATOM 2405 N N . ARG A 1 167 ? 53.564 1.115 -22.206 1.00 17.33 167 ARG A N 1
ATOM 2406 C CA . ARG A 1 167 ? 53.735 1.384 -23.620 1.00 19.83 167 ARG A CA 1
ATOM 2407 C C . ARG A 1 167 ? 52.944 0.332 -24.380 1.00 17.85 167 ARG A C 1
ATOM 2408 O O . ARG A 1 167 ? 52.814 -0.803 -23.918 1.00 21.25 167 ARG A O 1
ATOM 2429 N N . LEU A 1 168 ? 52.394 0.733 -25.519 1.00 17.91 168 LEU A N 1
ATOM 2430 C CA . LEU A 1 168 ? 51.721 -0.169 -26.442 1.00 18.34 168 LEU A CA 1
ATOM 2431 C C . LEU A 1 168 ? 52.575 -0.336 -27.688 1.00 17.35 168 LEU A C 1
ATOM 2432 O O . LEU A 1 168 ? 53.034 0.652 -28.271 1.00 18.82 168 LEU A O 1
ATOM 2448 N N . LEU A 1 169 ? 52.778 -1.587 -28.089 1.00 17.15 169 LEU A N 1
ATOM 2449 C CA . LEU A 1 169 ? 53.331 -1.902 -29.402 1.00 17.43 169 LEU A CA 1
ATOM 2450 C C . LEU A 1 169 ? 52.191 -1.881 -30.410 1.00 18.54 169 LEU A C 1
ATOM 2451 O O . LEU A 1 169 ? 51.282 -2.712 -30.344 1.00 18.82 169 LEU A O 1
ATOM 2467 N N . VAL A 1 170 ? 52.228 -0.941 -31.344 1.00 17.47 170 VAL A N 1
ATOM 2468 C CA . VAL A 1 170 ? 51.121 -0.746 -32.270 1.00 16.18 170 VAL A CA 1
ATOM 2469 C C . VAL A 1 170 ? 51.606 -0.975 -33.693 1.00 19.41 170 VAL A C 1
ATOM 2470 O O . VAL A 1 170 ? 52.759 -0.697 -34.035 1.00 22.18 170 VAL A O 1
ATOM 2483 N N . PHE A 1 171 ? 50.699 -1.495 -34.518 1.00 18.66 171 PHE A N 1
ATOM 2484 C CA . PHE A 1 171 ? 50.943 -1.797 -35.919 1.00 20.63 171 PHE A CA 1
ATOM 2485 C C . PHE A 1 171 ? 49.876 -1.116 -36.753 1.00 22.48 171 PHE A C 1
ATOM 2486 O O . PHE A 1 171 ? 48.696 -1.128 -36.393 1.00 22.72 171 PHE A O 1
ATOM 2503 N N . ALA A 1 172 ? 50.289 -0.534 -37.871 1.00 22.22 172 ALA A N 1
ATOM 2504 C CA . ALA A 1 172 ? 49.347 0.074 -38.797 1.00 23.74 172 ALA A CA 1
ATOM 2505 C C . ALA A 1 172 ? 49.879 -0.098 -40.212 1.00 31.15 172 ALA A C 1
ATOM 2506 O O . ALA A 1 172 ? 51.035 -0.468 -40.421 1.00 26.52 172 ALA A O 1
ATOM 2513 N N A VAL A 1 173 ? 49.006 0.151 -41.186 0.52 26.20 173 VAL A N 1
ATOM 2514 N N B VAL A 1 173 ? 49.020 0.177 -41.190 0.48 26.20 173 VAL A N 1
ATOM 2515 C CA A VAL A 1 173 ? 49.351 0.072 -42.602 0.52 27.79 173 VAL A CA 1
ATOM 2516 C CA B VAL A 1 173 ? 49.369 0.063 -42.602 0.48 27.79 173 VAL A CA 1
ATOM 2517 C C A VAL A 1 173 ? 49.352 1.484 -43.170 0.52 31.23 173 VAL A C 1
ATOM 2518 C C B VAL A 1 173 ? 49.324 1.451 -43.223 0.48 31.23 173 VAL A C 1
ATOM 2519 O O A VAL A 1 173 ? 48.421 2.260 -42.921 0.52 31.56 173 VAL A O 1
ATOM 2520 O O B VAL A 1 173 ? 48.325 2.169 -43.083 0.48 31.31 173 VAL A O 1
ATOM 2545 N N . THR A 1 174 ? 50.396 1.821 -43.923 1.00 28.06 174 THR A N 1
ATOM 2546 C CA . THR A 1 174 ? 50.492 3.160 -44.493 1.00 28.20 174 THR A CA 1
ATOM 2547 C C . THR A 1 174 ? 49.414 3.394 -45.545 1.00 24.39 174 THR A C 1
ATOM 2548 O O . THR A 1 174 ? 49.015 2.487 -46.280 1.00 28.06 174 THR A O 1
ATOM 2559 N N . SER A 1 175 ? 48.958 4.640 -45.617 1.00 31.34 175 SER A N 1
ATOM 2560 C CA . SER A 1 175 ? 48.021 5.078 -46.640 1.00 42.48 175 SER A CA 1
ATOM 2561 C C . SER A 1 175 ? 48.259 6.557 -46.895 1.00 38.73 175 SER A C 1
ATOM 2562 O O . SER A 1 175 ? 48.766 7.281 -46.034 1.00 33.13 175 SER A O 1
ATOM 2570 N N . ARG A 1 176 ? 47.869 7.004 -48.088 1.00 50.64 176 ARG A N 1
ATOM 2571 C CA . ARG A 1 176 ? 48.147 8.370 -48.514 1.00 37.90 176 ARG A CA 1
ATOM 2572 C C . ARG A 1 176 ? 49.626 8.679 -48.307 1.00 34.95 176 ARG A C 1
ATOM 2573 O O . ARG A 1 176 ? 50.009 9.767 -47.869 1.00 43.39 176 ARG A O 1
ATOM 2594 N N . ASP A 1 177 ? 50.468 7.696 -48.627 1.00 39.57 177 ASP A N 1
ATOM 2595 C CA . ASP A 1 177 ? 51.893 7.749 -48.315 1.00 43.71 177 ASP A CA 1
ATOM 2596 C C . ASP A 1 177 ? 52.710 7.807 -49.600 1.00 44.12 177 ASP A C 1
ATOM 2597 O O . ASP A 1 177 ? 52.871 6.781 -50.278 1.00 44.18 177 ASP A O 1
ATOM 2606 N N . PRO A 1 178 ? 53.267 8.963 -49.970 1.00 49.99 178 PRO A N 1
ATOM 2607 C CA . PRO A 1 178 ? 54.033 9.031 -51.226 1.00 46.35 178 PRO A CA 1
ATOM 2608 C C . PRO A 1 178 ? 55.197 8.059 -51.287 1.00 43.97 178 PRO A C 1
ATOM 2609 O O . PRO A 1 178 ? 55.680 7.772 -52.387 1.00 46.30 178 PRO A O 1
ATOM 2620 N N . ASN A 1 179 ? 55.656 7.537 -50.151 1.00 47.61 179 ASN A N 1
ATOM 2621 C CA . ASN A 1 179 ? 56.760 6.587 -50.102 1.00 41.65 179 ASN A CA 1
ATOM 2622 C C . ASN A 1 179 ? 56.300 5.136 -50.137 1.00 42.94 179 ASN A C 1
ATOM 2623 O O . ASN A 1 179 ? 57.127 4.234 -49.966 1.00 42.18 179 ASN A O 1
ATOM 2634 N N . GLY A 1 180 ? 55.008 4.894 -50.341 1.00 35.78 180 GLY A N 1
ATOM 2635 C CA . GLY A 1 180 ? 54.494 3.549 -50.502 1.00 38.24 180 GLY A CA 1
ATOM 2636 C C . GLY A 1 180 ? 53.330 3.251 -49.581 1.00 36.69 180 GLY A C 1
ATOM 2637 O O . GLY A 1 180 ? 53.461 3.328 -48.356 1.00 29.84 180 GLY A O 1
ATOM 2641 N N . ASP A 1 181 ? 52.183 2.929 -50.161 1.00 33.83 181 ASP A N 1
ATOM 2642 C CA . ASP A 1 181 ? 51.040 2.480 -49.389 1.00 35.50 181 ASP A CA 1
ATOM 2643 C C . ASP A 1 181 ? 51.165 0.987 -49.088 1.00 30.37 181 ASP A C 1
ATOM 2644 O O . ASP A 1 181 ? 51.941 0.262 -49.715 1.00 31.64 181 ASP A O 1
ATOM 2653 N N . GLY A 1 182 ? 50.389 0.529 -48.110 1.00 31.14 182 GLY A N 1
ATOM 2654 C CA . GLY A 1 182 ? 50.381 -0.884 -47.788 1.00 31.40 182 GLY A CA 1
ATOM 2655 C C . GLY A 1 182 ? 51.570 -1.372 -46.991 1.00 25.76 182 GLY A C 1
ATOM 2656 O O . GLY A 1 182 ? 51.744 -2.589 -46.860 1.00 36.33 182 GLY A O 1
ATOM 2660 N N . ARG A 1 183 ? 52.393 -0.476 -46.455 1.00 25.92 183 ARG A N 1
ATOM 2661 C CA . ARG A 1 183 ? 53.575 -0.861 -45.695 1.00 20.90 183 ARG A CA 1
ATOM 2662 C C . ARG A 1 183 ? 53.278 -0.876 -44.201 1.00 23.07 183 ARG A C 1
ATOM 2663 O O . ARG A 1 183 ? 52.596 0.015 -43.677 1.00 28.13 183 ARG A O 1
ATOM 2684 N N . ILE A 1 184 ? 53.823 -1.874 -43.514 1.00 23.52 184 ILE A N 1
ATOM 2685 C CA . ILE A 1 184 ? 53.545 -2.059 -42.094 1.00 20.89 184 ILE A CA 1
ATOM 2686 C C . ILE A 1 184 ? 54.446 -1.130 -41.288 1.00 26.28 184 ILE A C 1
ATOM 2687 O O . ILE A 1 184 ? 55.675 -1.226 -41.348 1.00 22.58 184 ILE A O 1
ATOM 2703 N N . VAL A 1 185 ? 53.842 -0.233 -40.517 1.00 20.91 185 VAL A N 1
ATOM 2704 C CA . VAL A 1 185 ? 54.595 0.555 -39.553 1.00 22.74 185 VAL A CA 1
ATOM 2705 C C . VAL A 1 185 ? 54.354 -0.050 -38.180 1.00 21.66 185 VAL A C 1
ATOM 2706 O O . VAL A 1 185 ? 53.241 -0.488 -37.866 1.00 23.71 185 VAL A O 1
ATOM 2719 N N . ALA A 1 186 ? 55.407 -0.112 -37.378 1.00 21.74 186 ALA A N 1
ATOM 2720 C CA . ALA A 1 186 ? 55.315 -0.553 -35.997 1.00 22.43 186 ALA A CA 1
ATOM 2721 C C . ALA A 1 186 ? 55.913 0.532 -35.129 1.00 20.95 186 ALA A C 1
ATOM 2722 O O . ALA A 1 186 ? 56.908 1.157 -35.505 1.00 19.70 186 ALA A O 1
ATOM 2729 N N . ALA A 1 187 ? 55.315 0.754 -33.966 1.00 19.36 187 ALA A N 1
ATOM 2730 C CA . ALA A 1 187 ? 55.770 1.827 -33.100 1.00 20.58 187 ALA A CA 1
ATOM 2731 C C . ALA A 1 187 ? 55.506 1.452 -31.651 1.00 20.91 187 ALA A C 1
ATOM 2732 O O . ALA A 1 187 ? 54.640 0.623 -31.347 1.00 20.95 187 ALA A O 1
ATOM 2739 N N . LEU A 1 188 ? 56.265 2.085 -30.756 1.00 19.35 188 LEU A N 1
ATOM 2740 C CA . LEU A 1 188 ? 56.099 1.904 -29.321 1.00 19.07 188 LEU A CA 1
ATOM 2741 C C . LEU A 1 188 ? 55.656 3.240 -28.746 1.00 25.98 188 LEU A C 1
ATOM 2742 O O . LEU A 1 188 ? 56.451 4.186 -28.694 1.00 24.47 188 LEU A O 1
ATOM 2758 N N . ILE A 1 189 ? 54.394 3.333 -28.331 1.00 20.26 189 ILE A N 1
ATOM 2759 C CA . ILE A 1 189 ? 53.859 4.629 -27.908 1.00 20.50 189 ILE A CA 1
ATOM 2760 C C . ILE A 1 189 ? 53.290 4.565 -26.494 1.00 31.69 189 ILE A C 1
ATOM 2761 O O . ILE A 1 189 ? 52.872 3.489 -26.037 1.00 22.30 189 ILE A O 1
ATOM 2777 N N . PRO A 1 190 ? 53.242 5.688 -25.778 1.00 26.14 190 PRO A N 1
ATOM 2778 C CA . PRO A 1 190 ? 52.579 5.694 -24.468 1.00 24.10 190 PRO A CA 1
ATOM 2779 C C . PRO A 1 190 ? 51.098 5.388 -24.606 1.00 18.32 190 PRO A C 1
ATOM 2780 O O . PRO A 1 190 ? 50.438 5.827 -25.547 1.00 25.88 190 PRO A O 1
ATOM 2791 N N . SER A 1 191 ? 50.574 4.609 -23.646 1.00 24.04 191 SER A N 1
ATOM 2792 C CA . SER A 1 191 ? 49.164 4.244 -23.679 1.00 28.16 191 SER A CA 1
ATOM 2793 C C . SER A 1 191 ? 48.265 5.440 -23.410 1.00 27.00 191 SER A C 1
ATOM 2794 O O . SER A 1 191 ? 47.084 5.397 -23.761 1.00 34.68 191 SER A O 1
ATOM 2802 N N . ASP A 1 192 ? 48.806 6.502 -22.808 1.00 35.28 192 ASP A N 1
ATOM 2803 C CA . ASP A 1 192 ? 48.057 7.722 -22.534 1.00 42.29 192 ASP A CA 1
ATOM 2804 C C . ASP A 1 192 ? 48.274 8.797 -23.595 1.00 45.63 192 ASP A C 1
ATOM 2805 O O . ASP A 1 192 ? 47.887 9.949 -23.382 1.00 43.91 192 ASP A O 1
ATOM 2814 N N . ARG A 1 193 ? 48.873 8.447 -24.732 1.00 39.24 193 ARG A N 1
ATOM 2815 C CA . ARG A 1 193 ? 48.936 9.361 -25.867 1.00 32.47 193 ARG A CA 1
ATOM 2816 C C . ARG A 1 193 ? 47.520 9.745 -26.293 1.00 39.21 193 ARG A C 1
ATOM 2817 O O . ARG A 1 193 ? 46.613 8.910 -26.323 1.00 36.71 193 ARG A O 1
ATOM 2838 N N . ALA A 1 194 ? 47.324 11.030 -26.591 1.00 35.90 194 ALA A N 1
ATOM 2839 C CA . ALA A 1 194 ? 46.002 11.518 -26.960 1.00 35.47 194 ALA A CA 1
ATOM 2840 C C . ALA A 1 194 ? 45.465 10.757 -28.163 1.00 30.66 194 ALA A C 1
ATOM 2841 O O . ALA A 1 194 ? 46.178 10.544 -29.149 1.00 34.26 194 ALA A O 1
ATOM 2848 N N . GLY A 1 195 ? 44.199 10.349 -28.082 1.00 29.87 195 GLY A N 1
ATOM 2849 C CA . GLY A 1 195 ? 43.552 9.624 -29.150 1.00 30.11 195 GLY A CA 1
ATOM 2850 C C . GLY A 1 195 ? 43.554 8.119 -28.985 1.00 23.19 195 GLY A C 1
ATOM 2851 O O . GLY A 1 195 ? 42.901 7.430 -29.774 1.00 27.11 195 GLY A O 1
ATOM 2855 N N . VAL A 1 196 ? 44.275 7.589 -28.003 1.00 29.57 196 VAL A N 1
ATOM 2856 C CA . VAL A 1 196 ? 44.255 6.158 -27.712 1.00 32.32 196 VAL A CA 1
ATOM 2857 C C . VAL A 1 196 ? 43.121 5.888 -26.733 1.00 25.53 196 VAL A C 1
ATOM 2858 O O . VAL A 1 196 ? 43.114 6.423 -25.620 1.00 29.53 196 VAL A O 1
ATOM 2871 N N . GLN A 1 197 ? 42.176 5.049 -27.141 1.00 25.04 197 GLN A N 1
ATOM 2872 C CA . GLN A 1 197 ? 41.062 4.647 -26.289 1.00 25.61 197 GLN A CA 1
ATOM 2873 C C . GLN A 1 197 ? 41.075 3.129 -26.147 1.00 21.07 197 GLN A C 1
ATOM 2874 O O . GLN A 1 197 ? 40.752 2.411 -27.099 1.00 25.38 197 GLN A O 1
ATOM 2888 N N . VAL A 1 198 ? 41.433 2.650 -24.959 1.00 27.67 198 VAL A N 1
ATOM 2889 C CA . VAL A 1 198 ? 41.246 1.248 -24.594 1.00 28.95 198 VAL A CA 1
ATOM 2890 C C . VAL A 1 198 ? 39.788 1.053 -24.182 1.00 34.00 198 VAL A C 1
ATOM 2891 O O . VAL A 1 198 ? 39.311 1.685 -23.235 1.00 32.53 198 VAL A O 1
ATOM 2904 N N . ASN A 1 199 ? 39.076 0.169 -24.883 1.00 29.95 199 ASN A N 1
ATOM 2905 C CA . ASN A 1 199 ? 37.621 0.133 -24.770 1.00 27.81 199 ASN A CA 1
ATOM 2906 C C . ASN A 1 199 ? 37.088 -0.737 -23.636 1.00 31.34 199 ASN A C 1
ATOM 2907 O O . ASN A 1 199 ? 35.922 -0.576 -23.259 1.00 34.96 199 ASN A O 1
ATOM 2918 N N . GLY A 1 200 ? 37.884 -1.643 -23.083 1.00 29.57 200 GLY A N 1
ATOM 2919 C CA . GLY A 1 200 ? 37.437 -2.392 -21.917 1.00 35.60 200 GLY A CA 1
ATOM 2920 C C . GLY A 1 200 ? 36.325 -3.391 -22.172 1.00 39.51 200 GLY A C 1
ATOM 2921 O O . GLY A 1 200 ? 35.514 -3.645 -21.274 1.00 34.98 200 GLY A O 1
ATOM 2925 N N . ASP A 1 201 ? 36.276 -3.988 -23.363 1.00 25.27 201 ASP A N 1
ATOM 2926 C CA . ASP A 1 201 ? 35.186 -4.877 -23.749 1.00 26.26 201 ASP A CA 1
ATOM 2927 C C . ASP A 1 201 ? 35.593 -6.353 -23.743 1.00 31.84 201 ASP A C 1
ATOM 2928 O O . ASP A 1 201 ? 35.063 -7.147 -24.526 1.00 35.12 201 ASP A O 1
ATOM 2937 N N . TRP A 1 202 ? 36.508 -6.743 -22.864 1.00 25.51 202 TRP A N 1
ATOM 2938 C CA . TRP A 1 202 ? 36.971 -8.129 -22.785 1.00 21.39 202 TRP A CA 1
ATOM 2939 C C . TRP A 1 202 ? 36.148 -8.879 -21.744 1.00 19.06 202 TRP A C 1
ATOM 2940 O O . TRP A 1 202 ? 36.204 -8.562 -20.548 1.00 23.08 202 TRP A O 1
ATOM 2961 N N . ASP A 1 203 ? 35.382 -9.863 -22.202 1.00 21.53 203 ASP A N 1
ATOM 2962 C CA . ASP A 1 203 ? 34.516 -10.646 -21.316 1.00 20.51 203 ASP A CA 1
ATOM 2963 C C . ASP A 1 203 ? 34.452 -12.066 -21.880 1.00 18.71 203 ASP A C 1
ATOM 2964 O O . ASP A 1 203 ? 33.544 -12.400 -22.640 1.00 21.72 203 ASP A O 1
ATOM 2973 N N . SER A 1 204 ? 35.397 -12.894 -21.464 1.00 17.63 204 SER A N 1
ATOM 2974 C CA . SER A 1 204 ? 35.741 -14.116 -22.173 1.00 17.50 204 SER A CA 1
ATOM 2975 C C . SER A 1 204 ? 35.464 -15.357 -21.327 1.00 17.37 204 SER A C 1
ATOM 2976 O O . SER A 1 204 ? 35.252 -15.286 -20.115 1.00 18.32 204 SER A O 1
ATOM 2984 N N . LEU A 1 205 ? 35.491 -16.516 -21.994 1.00 16.78 205 LEU A N 1
ATOM 2985 C CA . LEU A 1 205 ? 35.336 -17.792 -21.297 1.00 15.87 205 LEU A CA 1
ATOM 2986 C C . LEU A 1 205 ? 36.472 -18.012 -20.307 1.00 13.98 205 LEU A C 1
ATOM 2987 O O . LEU A 1 205 ? 36.241 -18.301 -19.126 1.00 15.90 205 LEU A O 1
ATOM 3003 N N . GLY A 1 206 ? 37.715 -17.887 -20.781 1.00 11.95 206 GLY A N 1
ATOM 3004 C CA . GLY A 1 206 ? 38.905 -18.008 -19.975 1.00 13.50 206 GLY A CA 1
ATOM 3005 C C . GLY A 1 206 ? 39.872 -16.888 -20.320 1.00 13.91 206 GLY A C 1
ATOM 3006 O O . GLY A 1 206 ? 39.540 -16.008 -21.124 1.00 16.45 206 GLY A O 1
ATOM 3010 N N . MET A 1 207 ? 41.069 -16.914 -19.746 1.00 13.41 207 MET A N 1
ATOM 3011 C CA . MET A 1 207 ? 42.010 -15.804 -19.906 1.00 13.90 207 MET A CA 1
ATOM 3012 C C . MET A 1 207 ? 41.296 -14.489 -19.572 1.00 16.02 207 MET A C 1
ATOM 3013 O O . MET A 1 207 ? 41.463 -13.458 -20.228 1.00 16.20 207 MET A O 1
ATOM 3027 N N . ARG A 1 208 ? 40.498 -14.532 -18.503 1.00 15.26 208 ARG A N 1
ATOM 3028 C CA . ARG A 1 208 ? 39.526 -13.480 -18.251 1.00 13.16 208 ARG A CA 1
ATOM 3029 C C . ARG A 1 208 ? 40.159 -12.189 -17.752 1.00 15.84 208 ARG A C 1
ATOM 3030 O O . ARG A 1 208 ? 39.517 -11.135 -17.830 1.00 19.09 208 ARG A O 1
ATOM 3051 N N . GLN A 1 209 ? 41.389 -12.234 -17.259 1.00 16.17 209 GLN A N 1
ATOM 3052 C CA . GLN A 1 209 ? 42.055 -11.032 -16.768 1.00 19.31 209 GLN A CA 1
ATOM 3053 C C . GLN A 1 209 ? 43.210 -10.588 -17.659 1.00 18.87 209 GLN A C 1
ATOM 3054 O O . GLN A 1 209 ? 44.137 -9.931 -17.176 1.00 17.94 209 GLN A O 1
ATOM 3068 N N . THR A 1 210 ? 43.161 -10.907 -18.957 1.00 19.04 210 THR A N 1
ATOM 3069 C CA . THR A 1 210 ? 44.210 -10.480 -19.879 1.00 19.15 210 THR A CA 1
ATOM 3070 C C . THR A 1 210 ? 43.890 -9.180 -20.604 1.00 17.99 210 THR A C 1
ATOM 3071 O O . THR A 1 210 ? 44.717 -8.717 -21.400 1.00 21.72 210 THR A O 1
ATOM 3082 N N . ASP A 1 211 ? 42.724 -8.582 -20.375 1.00 19.37 211 ASP A N 1
ATOM 3083 C CA . ASP A 1 211 ? 42.359 -7.322 -21.012 1.00 21.94 211 ASP A CA 1
ATOM 3084 C C . ASP A 1 211 ? 42.697 -7.336 -22.504 1.00 30.92 211 ASP A C 1
ATOM 3085 O O . ASP A 1 211 ? 43.412 -6.471 -23.018 1.00 26.05 211 ASP A O 1
ATOM 3094 N N . SER A 1 212 ? 42.165 -8.335 -23.204 1.00 23.22 212 SER A N 1
ATOM 3095 C CA . SER A 1 212 ? 42.446 -8.527 -24.626 1.00 19.62 212 SER A CA 1
ATOM 3096 C C . SER A 1 212 ? 41.324 -8.001 -25.507 1.00 20.37 212 SER A C 1
ATOM 3097 O O . SER A 1 212 ? 41.013 -8.590 -26.540 1.00 24.21 212 SER A O 1
ATOM 3105 N N . GLY A 1 213 ? 40.709 -6.883 -25.122 1.00 25.13 213 GLY A N 1
ATOM 3106 C CA . GLY A 1 213 ? 39.650 -6.275 -25.896 1.00 25.54 213 GLY A CA 1
ATOM 3107 C C . GLY A 1 213 ? 40.170 -5.353 -26.983 1.00 31.35 213 GLY A C 1
ATOM 3108 O O . GLY A 1 213 ? 41.339 -5.398 -27.379 1.00 26.37 213 GLY A O 1
ATOM 3112 N N . SER A 1 214 ? 39.285 -4.485 -27.456 1.00 26.16 214 SER A N 1
ATOM 3113 C CA . SER A 1 214 ? 39.598 -3.624 -28.584 1.00 24.60 214 SER A CA 1
ATOM 3114 C C . SER A 1 214 ? 40.215 -2.309 -28.112 1.00 25.17 214 SER A C 1
ATOM 3115 O O . SER A 1 214 ? 40.031 -1.871 -26.973 1.00 25.26 214 SER A O 1
ATOM 3123 N N . VAL A 1 215 ? 40.977 -1.693 -29.012 1.00 25.87 215 VAL A N 1
ATOM 3124 C CA . VAL A 1 215 ? 41.572 -0.379 -28.801 1.00 27.45 215 VAL A CA 1
ATOM 3125 C C . VAL A 1 215 ? 41.251 0.469 -30.020 1.00 32.61 215 VAL A C 1
ATOM 3126 O O . VAL A 1 215 ? 41.403 0.003 -31.158 1.00 27.44 215 VAL A O 1
ATOM 3139 N N . THR A 1 216 ? 40.807 1.705 -29.787 1.00 25.05 216 THR A N 1
ATOM 3140 C CA . THR A 1 216 ? 40.443 2.625 -30.860 1.00 28.33 216 THR A CA 1
ATOM 3141 C C . THR A 1 216 ? 41.453 3.764 -30.915 1.00 23.85 216 THR A C 1
ATOM 3142 O O . THR A 1 216 ? 41.707 4.421 -29.899 1.00 32.66 216 THR A O 1
ATOM 3153 N N . PHE A 1 217 ? 42.026 3.990 -32.101 1.00 26.80 217 PHE A N 1
ATOM 3154 C CA . PHE A 1 217 ? 42.978 5.073 -32.334 1.00 23.14 217 PHE A CA 1
ATOM 3155 C C . PHE A 1 217 ? 42.276 6.184 -33.103 1.00 25.96 217 PHE A C 1
ATOM 3156 O O . PHE A 1 217 ? 41.751 5.947 -34.196 1.00 28.05 217 PHE A O 1
ATOM 3173 N N . SER A 1 218 ? 42.262 7.389 -32.526 1.00 29.03 218 SER A N 1
ATOM 3174 C CA . SER A 1 218 ? 41.624 8.557 -33.131 1.00 30.93 218 SER A CA 1
ATOM 3175 C C . SER A 1 218 ? 42.682 9.645 -33.287 1.00 26.67 218 SER A C 1
ATOM 3176 O O . SER A 1 218 ? 43.064 10.292 -32.306 1.00 32.34 218 SER A O 1
ATOM 3184 N N . GLY A 1 219 ? 43.161 9.834 -34.514 1.00 32.27 219 GLY A N 1
ATOM 3185 C CA . GLY A 1 219 ? 44.148 10.869 -34.798 1.00 29.78 219 GLY A CA 1
ATOM 3186 C C . GLY A 1 219 ? 45.402 10.792 -33.953 1.00 31.96 219 GLY A C 1
ATOM 3187 O O . GLY A 1 219 ? 45.946 11.831 -33.559 1.00 30.43 219 GLY A O 1
ATOM 3191 N N . VAL A 1 220 ? 45.886 9.581 -33.680 1.00 30.67 220 VAL A N 1
ATOM 3192 C CA . VAL A 1 220 ? 46.993 9.379 -32.751 1.00 26.33 220 VAL A CA 1
ATOM 3193 C C . VAL A 1 220 ? 48.309 9.663 -33.463 1.00 32.47 220 VAL A C 1
ATOM 3194 O O . VAL A 1 220 ? 48.599 9.089 -34.520 1.00 30.32 220 VAL A O 1
ATOM 3207 N N . VAL A 1 221 ? 49.122 10.520 -32.868 1.00 29.91 221 VAL A N 1
ATOM 3208 C CA . VAL A 1 221 ? 50.391 10.924 -33.461 1.00 32.73 221 VAL A CA 1
ATOM 3209 C C . VAL A 1 221 ? 51.482 9.942 -33.042 1.00 39.29 221 VAL A C 1
ATOM 3210 O O . VAL A 1 221 ? 51.602 9.594 -31.861 1.00 27.64 221 VAL A O 1
ATOM 3223 N N . VAL A 1 222 ? 52.277 9.492 -34.012 1.00 27.24 222 VAL A N 1
ATOM 3224 C CA . VAL A 1 222 ? 53.452 8.662 -33.762 1.00 24.02 222 VAL A CA 1
ATOM 3225 C C . VAL A 1 222 ? 54.669 9.444 -34.244 1.00 20.87 222 VAL A C 1
ATOM 3226 O O . VAL A 1 222 ? 54.722 9.856 -35.409 1.00 28.12 222 VAL A O 1
ATOM 3239 N N . TYR A 1 223 ? 55.618 9.670 -33.356 1.00 23.42 223 TYR A N 1
ATOM 3240 C CA . TYR A 1 223 ? 56.801 10.434 -33.719 1.00 25.57 223 TYR A CA 1
ATOM 3241 C C . TYR A 1 223 ? 57.883 9.524 -34.285 1.00 27.88 223 TYR A C 1
ATOM 3242 O O . TYR A 1 223 ? 57.894 8.309 -34.038 1.00 24.57 223 TYR A O 1
ATOM 3260 N N . PRO A 1 224 ? 58.821 10.089 -35.050 1.00 32.38 224 PRO A N 1
ATOM 3261 C CA . PRO A 1 224 ? 59.870 9.252 -35.650 1.00 24.98 224 PRO A CA 1
ATOM 3262 C C . PRO A 1 224 ? 60.701 8.494 -34.637 1.00 24.30 224 PRO A C 1
ATOM 3263 O O . PRO A 1 224 ? 61.127 7.373 -34.935 1.00 24.99 224 PRO A O 1
ATOM 3274 N N . ASP A 1 225 ? 60.949 9.052 -33.450 1.00 20.09 225 ASP A N 1
ATOM 3275 C CA . ASP A 1 225 ? 61.754 8.348 -32.460 1.00 16.66 225 ASP A CA 1
ATOM 3276 C C . ASP A 1 225 ? 60.963 7.256 -31.741 1.00 14.03 225 ASP A C 1
ATOM 3277 O O . ASP A 1 225 ? 61.534 6.559 -30.896 1.00 18.76 225 ASP A O 1
ATOM 3286 N N . GLU A 1 226 ? 59.698 7.062 -32.106 1.00 22.28 226 GLU A N 1
ATOM 3287 C CA . GLU A 1 226 ? 58.893 5.948 -31.623 1.00 19.88 226 GLU A CA 1
ATOM 3288 C C . GLU A 1 226 ? 58.715 4.850 -32.663 1.00 19.87 226 GLU A C 1
ATOM 3289 O O . GLU A 1 226 ? 58.173 3.782 -32.335 1.00 20.15 226 GLU A O 1
ATOM 3301 N N . LEU A 1 227 ? 59.173 5.071 -33.896 1.00 19.98 227 LEU A N 1
ATOM 3302 C CA . LEU A 1 227 ? 59.011 4.081 -34.950 1.00 18.71 227 LEU A CA 1
ATOM 3303 C C . LEU A 1 227 ? 60.026 2.956 -34.787 1.00 16.33 227 LEU A C 1
ATOM 3304 O O . LEU A 1 227 ? 61.203 3.183 -34.466 1.00 17.46 227 LEU A O 1
ATOM 3320 N N . LEU A 1 228 ? 59.556 1.731 -34.992 1.00 17.61 228 LEU A N 1
ATOM 3321 C CA . LEU A 1 228 ? 60.402 0.548 -34.889 1.00 17.70 228 LEU A CA 1
ATOM 3322 C C . LEU A 1 228 ? 60.812 0.174 -36.309 1.00 16.71 228 LEU A C 1
ATOM 3323 O O . LEU A 1 228 ? 60.136 -0.589 -36.995 1.00 21.25 228 LEU A O 1
ATOM 3339 N N . GLY A 1 229 ? 61.939 0.728 -36.744 1.00 20.17 229 GLY A N 1
ATOM 3340 C CA . GLY A 1 229 ? 62.368 0.588 -38.116 1.00 24.69 229 GLY A CA 1
ATOM 3341 C C . GLY A 1 229 ? 61.577 1.492 -39.038 1.00 24.42 229 GLY A C 1
ATOM 3342 O O . GLY A 1 229 ? 60.683 2.235 -38.636 1.00 21.74 229 GLY A O 1
ATOM 3346 N N . THR A 1 230 ? 61.914 1.414 -40.317 1.00 21.36 230 THR A N 1
ATOM 3347 C CA . THR A 1 230 ? 61.172 2.159 -41.311 1.00 18.51 230 THR A CA 1
ATOM 3348 C C . THR A 1 230 ? 59.924 1.386 -41.722 1.00 20.67 230 THR A C 1
ATOM 3349 O O . THR A 1 230 ? 59.838 0.170 -41.524 1.00 20.18 230 THR A O 1
ATOM 3360 N N . PRO A 1 231 ? 58.926 2.066 -42.276 1.00 23.11 231 PRO A N 1
ATOM 3361 C CA . PRO A 1 231 ? 57.718 1.355 -42.708 1.00 27.02 231 PRO A CA 1
ATOM 3362 C C . PRO A 1 231 ? 58.056 0.270 -43.717 1.00 21.91 231 PRO A C 1
ATOM 3363 O O . PRO A 1 231 ? 58.830 0.485 -44.651 1.00 23.46 231 PRO A O 1
ATOM 3374 N N . GLY A 1 232 ? 57.472 -0.911 -43.514 1.00 20.62 232 GLY A N 1
ATOM 3375 C CA . GLY A 1 232 ? 57.747 -2.042 -44.370 1.00 23.18 232 GLY A CA 1
ATOM 3376 C C . GLY A 1 232 ? 58.949 -2.861 -43.961 1.00 22.18 232 GLY A C 1
ATOM 3377 O O . GLY A 1 232 ? 59.132 -3.969 -44.485 1.00 22.91 232 GLY A O 1
ATOM 3381 N N . GLN A 1 233 ? 59.764 -2.365 -43.027 1.00 20.24 233 GLN A N 1
ATOM 3382 C CA . GLN A 1 233 ? 60.982 -3.078 -42.659 1.00 18.86 233 GLN A CA 1
ATOM 3383 C C . GLN A 1 233 ? 60.673 -4.467 -42.106 1.00 19.57 233 GLN A C 1
ATOM 3384 O O . GLN A 1 233 ? 61.422 -5.419 -42.360 1.00 17.24 233 GLN A O 1
ATOM 3398 N N . VAL A 1 234 ? 59.569 -4.621 -41.367 1.00 20.03 234 VAL A N 1
ATOM 3399 C CA . VAL A 1 234 ? 59.245 -5.941 -40.822 1.00 17.83 234 VAL A CA 1
ATOM 3400 C C . VAL A 1 234 ? 58.975 -6.936 -41.947 1.00 15.46 234 VAL A C 1
ATOM 3401 O O . VAL A 1 234 ? 59.367 -8.104 -41.864 1.00 20.00 234 VAL A O 1
ATOM 3414 N N . THR A 1 235 ? 58.289 -6.501 -43.000 1.00 19.37 235 THR A N 1
ATOM 3415 C CA . THR A 1 235 ? 57.995 -7.410 -44.106 1.00 20.91 235 THR A CA 1
ATOM 3416 C C . THR A 1 235 ? 59.279 -7.823 -44.814 1.00 22.20 235 THR A C 1
ATOM 3417 O O . THR A 1 235 ? 59.456 -8.996 -45.179 1.00 19.81 235 THR A O 1
ATOM 3428 N N . ASP A 1 236 ? 60.188 -6.865 -45.006 1.00 21.11 236 ASP A N 1
ATOM 3429 C CA . ASP A 1 236 ? 61.493 -7.171 -45.578 1.00 20.04 236 ASP A CA 1
ATOM 3430 C C . ASP A 1 236 ? 62.267 -8.134 -44.689 1.00 23.55 236 ASP A C 1
ATOM 3431 O O . ASP A 1 236 ? 62.884 -9.086 -45.179 1.00 19.27 236 ASP A O 1
ATOM 3440 N N . ALA A 1 237 ? 62.244 -7.905 -43.373 1.00 18.52 237 ALA A N 1
ATOM 3441 C CA . ALA A 1 237 ? 63.000 -8.748 -42.458 1.00 17.23 237 ALA A CA 1
ATOM 3442 C C . ALA A 1 237 ? 62.457 -10.172 -42.431 1.00 21.39 237 ALA A C 1
ATOM 3443 O O . ALA A 1 237 ? 63.231 -11.142 -42.400 1.00 21.22 237 ALA A O 1
ATOM 3450 N N . PHE A 1 238 ? 61.131 -10.318 -42.420 1.00 21.52 238 PHE A N 1
ATOM 3451 C CA . PHE A 1 238 ? 60.528 -11.644 -42.419 1.00 25.21 238 PHE A CA 1
ATOM 3452 C C . PHE A 1 238 ? 60.815 -12.366 -43.728 1.00 21.61 238 PHE A C 1
ATOM 3453 O O . PHE A 1 238 ? 61.221 -13.530 -43.731 1.00 24.32 238 PHE A O 1
ATOM 3470 N N . ALA A 1 239 ? 60.595 -11.688 -44.856 1.00 19.94 239 ALA A N 1
ATOM 3471 C CA . ALA A 1 239 ? 60.803 -12.320 -46.153 1.00 25.75 239 ALA A CA 1
ATOM 3472 C C . ALA A 1 239 ? 62.263 -12.689 -46.378 1.00 24.90 239 ALA A C 1
ATOM 3473 O O . ALA A 1 239 ? 62.555 -13.666 -47.077 1.00 26.93 239 ALA A O 1
ATOM 3480 N N A SER A 1 240 ? 63.186 -11.929 -45.796 0.54 22.25 240 SER A N 1
ATOM 3481 N N B SER A 1 240 ? 63.192 -11.936 -45.800 0.46 22.22 240 SER A N 1
ATOM 3482 C CA A SER A 1 240 ? 64.612 -12.160 -45.972 0.54 18.62 240 SER A CA 1
ATOM 3483 C CA B SER A 1 240 ? 64.612 -12.191 -46.001 0.46 18.67 240 SER A CA 1
ATOM 3484 C C A SER A 1 240 ? 65.177 -13.179 -44.997 0.54 23.31 240 SER A C 1
ATOM 3485 C C B SER A 1 240 ? 65.195 -13.159 -44.982 0.46 23.35 240 SER A C 1
ATOM 3486 O O A SER A 1 240 ? 66.264 -13.716 -45.240 0.54 23.88 240 SER A O 1
ATOM 3487 O O B SER A 1 240 ? 66.316 -13.642 -45.177 0.46 23.91 240 SER A O 1
ATOM 3502 N N . GLY A 1 241 ? 64.475 -13.453 -43.902 1.00 21.85 241 GLY A N 1
ATOM 3503 C CA . GLY A 1 241 ? 65.040 -14.253 -42.836 1.00 21.29 241 GLY A CA 1
ATOM 3504 C C . GLY A 1 241 ? 66.109 -13.552 -42.026 1.00 22.09 241 GLY A C 1
ATOM 3505 O O . GLY A 1 241 ? 66.957 -14.215 -41.421 1.00 25.86 241 GLY A O 1
ATOM 3510 N N . SER A 1 242 ? 66.104 -12.227 -41.981 1.00 23.02 242 SER A N 1
ATOM 3511 C CA . SER A 1 242 ? 67.029 -11.578 -41.072 1.00 20.92 242 SER A CA 1
ATOM 3512 C C . SER A 1 242 ? 66.619 -11.903 -39.630 1.00 21.58 242 SER A C 1
ATOM 3513 O O . SER A 1 242 ? 65.632 -12.606 -39.371 1.00 20.37 242 SER A O 1
ATOM 3521 N N . LYS A 1 243 ? 67.400 -11.394 -38.684 1.00 20.38 243 LYS A N 1
ATOM 3522 C CA . LYS A 1 243 ? 67.208 -11.747 -37.279 1.00 18.12 243 LYS A CA 1
ATOM 3523 C C . LYS A 1 243 ? 65.788 -11.518 -36.779 1.00 16.54 243 LYS A C 1
ATOM 3524 O O . LYS A 1 243 ? 65.304 -12.348 -35.987 1.00 18.50 243 LYS A O 1
ATOM 3543 N N . PRO A 1 244 ? 65.091 -10.445 -37.156 1.00 15.98 244 PRO A N 1
ATOM 3544 C CA . PRO A 1 244 ? 63.716 -10.254 -36.668 1.00 16.57 244 PRO A CA 1
ATOM 3545 C C . PRO A 1 244 ? 62.767 -11.390 -37.023 1.00 20.67 244 PRO A C 1
ATOM 3546 O O . PRO A 1 244 ? 61.726 -11.514 -36.370 1.00 19.77 244 PRO A O 1
ATOM 3557 N N . SER A 1 245 ? 63.094 -12.232 -38.014 1.00 17.79 245 SER A N 1
ATOM 3558 C CA . SER A 1 245 ? 62.266 -13.396 -38.321 1.00 20.90 245 SER A CA 1
ATOM 3559 C C . SER A 1 245 ? 62.225 -14.392 -37.167 1.00 22.27 245 SER A C 1
ATOM 3560 O O . SER A 1 245 ? 61.436 -15.345 -37.215 1.00 20.27 245 SER A O 1
ATOM 3568 N N . LEU A 1 246 ? 63.056 -14.215 -36.142 1.00 16.56 246 LEU A N 1
ATOM 3569 C CA . LEU A 1 246 ? 62.931 -15.025 -34.935 1.00 15.98 246 LEU A CA 1
ATOM 3570 C C . LEU A 1 246 ? 61.708 -14.663 -34.103 1.00 15.12 246 LEU A C 1
ATOM 3571 O O . LEU A 1 246 ? 61.360 -15.415 -33.186 1.00 16.46 246 LEU A O 1
ATOM 3587 N N . TRP A 1 247 ? 61.059 -13.541 -34.379 1.00 15.53 247 TRP A N 1
ATOM 3588 C CA . TRP A 1 247 ? 59.986 -13.095 -33.498 1.00 13.52 247 TRP A CA 1
ATOM 3589 C C . TRP A 1 247 ? 58.878 -14.136 -33.407 1.00 16.67 247 TRP A C 1
ATOM 3590 O O . TRP A 1 247 ? 58.377 -14.419 -32.313 1.00 13.07 247 TRP A O 1
ATOM 3611 N N . THR A 1 248 ? 58.505 -14.742 -34.538 1.00 15.49 248 THR A N 1
ATOM 3612 C CA . THR A 1 248 ? 57.369 -15.662 -34.511 1.00 14.67 248 THR A CA 1
ATOM 3613 C C . THR A 1 248 ? 57.693 -16.940 -33.756 1.00 16.65 248 THR A C 1
ATOM 3614 O O . THR A 1 248 ? 56.886 -17.346 -32.898 1.00 16.09 248 THR A O 1
ATOM 3625 N N . PRO A 1 249 ? 58.809 -17.627 -34.004 1.00 12.63 249 PRO A N 1
ATOM 3626 C CA . PRO A 1 249 ? 59.084 -18.817 -33.193 1.00 14.24 249 PRO A CA 1
ATOM 3627 C C . PRO A 1 249 ? 59.228 -18.478 -31.721 1.00 18.20 249 PRO A C 1
ATOM 3628 O O . PRO A 1 249 ? 58.753 -19.241 -30.875 1.00 14.32 249 PRO A O 1
ATOM 3639 N N . ILE A 1 250 ? 59.836 -17.333 -31.386 1.00 14.49 250 ILE A N 1
ATOM 3640 C CA . ILE A 1 250 ? 59.933 -16.938 -29.981 1.00 12.90 250 ILE A CA 1
ATOM 3641 C C . ILE A 1 250 ? 58.543 -16.840 -29.372 1.00 11.12 250 ILE A C 1
ATOM 3642 O O . ILE A 1 250 ? 58.279 -17.345 -28.272 1.00 13.82 250 ILE A O 1
ATOM 3658 N N . THR A 1 251 ? 57.645 -16.180 -30.080 1.00 12.62 251 THR A N 1
ATOM 3659 C CA . THR A 1 251 ? 56.320 -15.892 -29.555 1.00 14.46 251 THR A CA 1
ATOM 3660 C C . THR A 1 251 ? 55.462 -17.151 -29.514 1.00 17.10 251 THR A C 1
ATOM 3661 O O . THR A 1 251 ? 54.749 -17.387 -28.536 1.00 14.44 251 THR A O 1
ATOM 3672 N N . GLN A 1 252 ? 55.540 -17.992 -30.549 1.00 14.73 252 GLN A N 1
ATOM 3673 C CA . GLN A 1 252 ? 54.781 -19.236 -30.520 1.00 14.09 252 GLN A CA 1
ATOM 3674 C C . GLN A 1 252 ? 55.304 -20.175 -29.445 1.00 14.98 252 GLN A C 1
ATOM 3675 O O . GLN A 1 252 ? 54.532 -20.959 -28.881 1.00 13.41 252 GLN A O 1
ATOM 3689 N N . LEU A 1 253 ? 56.591 -20.081 -29.093 1.00 13.50 253 LEU A N 1
ATOM 3690 C CA . LEU A 1 253 ? 57.092 -20.878 -27.984 1.00 11.42 253 LEU A CA 1
ATOM 3691 C C . LEU A 1 253 ? 56.664 -20.286 -26.641 1.00 12.16 253 LEU A C 1
ATOM 3692 O O . LEU A 1 253 ? 56.542 -21.032 -25.661 1.00 12.76 253 LEU A O 1
ATOM 3708 N N . ILE A 1 254 ? 56.447 -18.967 -26.579 1.00 14.59 254 ILE A N 1
ATOM 3709 C CA . ILE A 1 254 ? 55.810 -18.373 -25.400 1.00 13.61 254 ILE A CA 1
ATOM 3710 C C . ILE A 1 254 ? 54.432 -18.988 -25.187 1.00 13.57 254 ILE A C 1
ATOM 3711 O O . ILE A 1 254 ? 54.080 -19.390 -24.072 1.00 14.32 254 ILE A O 1
ATOM 3727 N N . PHE A 1 255 ? 53.626 -19.047 -26.245 1.00 13.07 255 PHE A N 1
ATOM 3728 C CA . PHE A 1 255 ? 52.299 -19.651 -26.120 1.00 12.98 255 PHE A CA 1
ATOM 3729 C C . PHE A 1 255 ? 52.410 -21.099 -25.671 1.00 14.49 255 PHE A C 1
ATOM 3730 O O . PHE A 1 255 ? 51.651 -21.547 -24.809 1.00 13.08 255 PHE A O 1
ATOM 3747 N N . THR A 1 256 ? 53.350 -21.850 -26.252 1.00 12.13 256 THR A N 1
ATOM 3748 C CA . THR A 1 256 ? 53.580 -23.232 -25.851 1.00 11.06 256 THR A CA 1
ATOM 3749 C C . THR A 1 256 ? 53.813 -23.346 -24.347 1.00 14.46 256 THR A C 1
ATOM 3750 O O . THR A 1 256 ? 53.314 -24.270 -23.700 1.00 14.73 256 THR A O 1
ATOM 3761 N N . HIS A 1 257 ? 54.589 -22.422 -23.770 1.00 11.76 257 HIS A N 1
ATOM 3762 C CA . HIS A 1 257 ? 54.879 -22.485 -22.349 1.00 11.08 257 HIS A CA 1
ATOM 3763 C C . HIS A 1 257 ? 53.672 -22.086 -21.496 1.00 10.86 257 HIS A C 1
ATOM 3764 O O . HIS A 1 257 ? 53.541 -22.567 -20.364 1.00 13.60 257 HIS A O 1
ATOM 3778 N N . LEU A 1 258 ? 52.782 -21.232 -22.005 1.00 12.57 258 LEU A N 1
ATOM 3779 C CA . LEU A 1 258 ? 51.504 -21.013 -21.328 1.00 11.87 258 LEU A CA 1
ATOM 3780 C C . LEU A 1 258 ? 50.738 -22.320 -21.219 1.00 15.42 258 LEU A C 1
ATOM 3781 O O . LEU A 1 258 ? 50.194 -22.648 -20.157 1.00 14.27 258 LEU A O 1
ATOM 3797 N N . TYR A 1 259 ? 50.696 -23.089 -22.316 1.00 13.45 259 TYR A N 1
ATOM 3798 C CA . TYR A 1 259 ? 49.897 -24.312 -22.328 1.00 13.18 259 TYR A CA 1
ATOM 3799 C C . TYR A 1 259 ? 50.500 -25.378 -21.427 1.00 12.80 259 TYR A C 1
ATOM 3800 O O . TYR A 1 259 ? 49.769 -26.074 -20.706 1.00 13.81 259 TYR A O 1
ATOM 3818 N N . LEU A 1 260 ? 51.832 -25.535 -21.452 1.00 11.55 260 LEU A N 1
ATOM 3819 C CA . LEU A 1 260 ? 52.487 -26.482 -20.561 1.00 10.97 260 LEU A CA 1
ATOM 3820 C C . LEU A 1 260 ? 52.363 -26.047 -19.103 1.00 12.60 260 LEU A C 1
ATOM 3821 O O . LEU A 1 260 ? 52.245 -26.886 -18.206 1.00 13.72 260 LEU A O 1
ATOM 3837 N N . GLY A 1 261 ? 52.409 -24.743 -18.844 1.00 13.77 261 GLY A N 1
ATOM 3838 C CA . GLY A 1 261 ? 52.202 -24.262 -17.486 1.00 13.72 261 GLY A CA 1
ATOM 3839 C C . GLY A 1 261 ? 50.799 -24.553 -16.980 1.00 11.24 261 GLY A C 1
ATOM 3840 O O . GLY A 1 261 ? 50.622 -25.058 -15.866 1.00 14.15 261 GLY A O 1
ATOM 3844 N N . ILE A 1 262 ? 49.788 -24.246 -17.794 1.00 13.38 262 ILE A N 1
ATOM 3845 C CA . ILE A 1 262 ? 48.410 -24.585 -17.435 1.00 12.96 262 ILE A CA 1
ATOM 3846 C C . ILE A 1 262 ? 48.284 -26.082 -17.194 1.00 13.35 262 ILE A C 1
ATOM 3847 O O . ILE A 1 262 ? 47.661 -26.512 -16.215 1.00 14.03 262 ILE A O 1
ATOM 3863 N N . ALA A 1 263 ? 48.875 -26.896 -18.077 1.00 14.15 263 ALA A N 1
ATOM 3864 C CA . ALA A 1 263 ? 48.804 -28.350 -17.936 1.00 12.95 263 ALA A CA 1
ATOM 3865 C C . ALA A 1 263 ? 49.387 -28.802 -16.606 1.00 13.99 263 ALA A C 1
ATOM 3866 O O . ALA A 1 263 ? 48.785 -29.608 -15.886 1.00 12.93 263 ALA A O 1
ATOM 3873 N N . ARG A 1 264 ? 50.579 -28.309 -16.272 1.00 13.73 264 ARG A N 1
ATOM 3874 C CA . ARG A 1 264 ? 51.206 -28.700 -15.014 1.00 12.71 264 ARG A CA 1
ATOM 3875 C C . ARG A 1 264 ? 50.401 -28.209 -13.814 1.00 11.95 264 ARG A C 1
ATOM 3876 O O . ARG A 1 264 ? 50.252 -28.931 -12.819 1.00 14.10 264 ARG A O 1
ATOM 3897 N N . GLY A 1 265 ? 49.920 -26.970 -13.865 1.00 12.46 265 GLY A N 1
ATOM 3898 C CA . GLY A 1 265 ? 49.106 -26.459 -12.772 1.00 13.97 265 GLY A CA 1
ATOM 3899 C C . GLY A 1 265 ? 47.868 -27.303 -12.547 1.00 14.87 265 GLY A C 1
ATOM 3900 O O . GLY A 1 265 ? 47.520 -27.628 -11.404 1.00 14.25 265 GLY A O 1
ATOM 3904 N N . ALA A 1 266 ? 47.202 -27.688 -13.637 1.00 14.61 266 ALA A N 1
ATOM 3905 C CA . ALA A 1 266 ? 45.995 -28.501 -13.530 1.00 13.66 266 ALA A CA 1
ATOM 3906 C C . ALA A 1 266 ? 46.310 -29.877 -12.962 1.00 14.03 266 ALA A C 1
ATOM 3907 O O . ALA A 1 266 ? 45.598 -30.379 -12.083 1.00 13.28 266 ALA A O 1
ATOM 3914 N N . LEU A 1 267 ? 47.378 -30.506 -13.453 1.00 12.76 267 LEU A N 1
ATOM 3915 C CA . LEU A 1 267 ? 47.753 -31.827 -12.970 1.00 13.80 267 LEU A CA 1
ATOM 3916 C C . LEU A 1 267 ? 48.114 -31.792 -11.490 1.00 13.81 267 LEU A C 1
ATOM 3917 O O . LEU A 1 267 ? 47.723 -32.686 -10.730 1.00 14.01 267 LEU A O 1
ATOM 3933 N N . GLU A 1 268 ? 48.862 -30.767 -11.059 1.00 12.82 268 GLU A N 1
ATOM 3934 C CA . GLU A 1 268 ? 49.241 -30.670 -9.653 1.00 12.49 268 GLU A CA 1
ATOM 3935 C C . GLU A 1 268 ? 48.036 -30.368 -8.768 1.00 12.40 268 GLU A C 1
ATOM 3936 O O . GLU A 1 268 ? 47.914 -30.932 -7.676 1.00 16.50 268 GLU A O 1
ATOM 3948 N N . GLU A 1 269 ? 47.133 -29.499 -9.228 1.00 12.51 269 GLU A N 1
ATOM 3949 C CA . GLU A 1 269 ? 45.931 -29.197 -8.454 1.00 16.48 269 GLU A CA 1
ATOM 3950 C C . GLU A 1 269 ? 45.044 -30.431 -8.331 1.00 17.01 269 GLU A C 1
ATOM 3951 O O . GLU A 1 269 ? 44.506 -30.708 -7.252 1.00 14.59 269 GLU A O 1
ATOM 3963 N N . ALA A 1 270 ? 44.896 -31.203 -9.418 1.00 14.74 270 ALA A N 1
ATOM 3964 C CA . ALA A 1 270 ? 44.100 -32.423 -9.337 1.00 13.02 270 ALA A CA 1
ATOM 3965 C C . ALA A 1 270 ? 44.713 -33.401 -8.349 1.00 16.95 270 ALA A C 1
ATOM 3966 O O . ALA A 1 270 ? 44.008 -33.977 -7.515 1.00 15.03 270 ALA A O 1
ATOM 3973 N N . ALA A 1 271 ? 46.035 -33.580 -8.408 1.00 12.49 271 ALA A N 1
ATOM 3974 C CA . ALA A 1 271 ? 46.703 -34.513 -7.514 1.00 14.53 271 ALA A CA 1
ATOM 3975 C C . ALA A 1 271 ? 46.515 -34.110 -6.059 1.00 14.73 271 ALA A C 1
ATOM 3976 O O . ALA A 1 271 ? 46.301 -34.970 -5.194 1.00 16.10 271 ALA A O 1
ATOM 3983 N N A HIS A 1 272 ? 46.575 -32.814 -5.761 0.57 16.69 272 HIS A N 1
ATOM 3984 N N B HIS A 1 272 ? 46.626 -32.811 -5.766 0.43 16.83 272 HIS A N 1
ATOM 3985 C CA A HIS A 1 272 ? 46.339 -32.401 -4.385 0.57 19.01 272 HIS A CA 1
ATOM 3986 C CA B HIS A 1 272 ? 46.331 -32.315 -4.425 0.43 19.01 272 HIS A CA 1
ATOM 3987 C C A HIS A 1 272 ? 44.911 -32.715 -3.959 0.57 22.68 272 HIS A C 1
ATOM 3988 C C B HIS A 1 272 ? 44.933 -32.738 -3.993 0.43 22.63 272 HIS A C 1
ATOM 3989 O O A HIS A 1 272 ? 44.679 -33.179 -2.834 0.57 20.17 272 HIS A O 1
ATOM 3990 O O B HIS A 1 272 ? 44.745 -33.315 -2.914 0.43 20.70 272 HIS A O 1
ATOM 4016 N N . TYR A 1 273 ? 43.937 -32.462 -4.840 1.00 17.45 273 TYR A N 1
ATOM 4017 C CA . TYR A 1 273 ? 42.563 -32.838 -4.533 1.00 16.62 273 TYR A CA 1
ATOM 4018 C C . TYR A 1 273 ? 42.458 -34.334 -4.263 1.00 19.60 273 TYR A C 1
ATOM 4019 O O . TYR A 1 273 ? 41.875 -34.760 -3.259 1.00 21.06 273 TYR A O 1
ATOM 4038 N N . SER A 1 274 ? 43.014 -35.152 -5.159 1.00 16.23 274 SER A N 1
ATOM 4039 C CA . SER A 1 274 ? 42.936 -36.600 -5.000 1.00 16.49 274 SER A CA 1
ATOM 4040 C C . SER A 1 274 ? 43.534 -37.042 -3.671 1.00 24.30 274 SER A C 1
ATOM 4041 O O . SER A 1 274 ? 42.977 -37.910 -2.987 1.00 21.91 274 SER A O 1
ATOM 4049 N N . ARG A 1 275 ? 44.670 -36.459 -3.287 1.00 21.52 275 ARG A N 1
ATOM 4050 C CA . ARG A 1 275 ? 45.314 -36.862 -2.038 1.00 26.03 275 ARG A CA 1
ATOM 4051 C C . ARG A 1 275 ? 44.502 -36.460 -0.813 1.00 22.83 275 ARG A C 1
ATOM 4052 O O . ARG A 1 275 ? 44.556 -37.149 0.210 1.00 31.78 275 ARG A O 1
ATOM 4073 N N . SER A 1 276 ? 43.773 -35.355 -0.877 1.00 21.87 276 SER A N 1
ATOM 4074 C CA . SER A 1 276 ? 43.023 -34.873 0.275 1.00 20.87 276 SER A CA 1
ATOM 4075 C C . SER A 1 276 ? 41.557 -35.285 0.239 1.00 29.31 276 SER A C 1
ATOM 4076 O O . SER A 1 276 ? 40.856 -35.105 1.239 1.00 28.98 276 SER A O 1
ATOM 4084 N N . HIS A 1 277 ? 41.087 -35.834 -0.884 1.00 26.43 277 HIS A N 1
ATOM 4085 C CA . HIS A 1 277 ? 39.733 -36.376 -1.033 1.00 37.71 277 HIS A CA 1
ATOM 4086 C C . HIS A 1 277 ? 39.819 -37.774 -1.638 1.00 54.05 277 HIS A C 1
ATOM 4087 O O . HIS A 1 277 ? 39.274 -38.048 -2.710 1.00 49.92 277 HIS A O 1
ATOM 4101 N N . SER A 1 278 ? 40.517 -38.671 -0.943 1.00 35.92 278 SER A N 1
ATOM 4102 C CA . SER A 1 278 ? 40.824 -39.978 -1.511 1.00 61.96 278 SER A CA 1
ATOM 4103 C C . SER A 1 278 ? 39.678 -40.961 -1.295 1.00 65.41 278 SER A C 1
ATOM 4104 O O . SER A 1 278 ? 39.910 -42.124 -0.948 1.00 49.69 278 SER A O 1
ATOM 4112 N N . ARG A 1 279 ? 38.448 -40.511 -1.518 1.00 70.52 279 ARG A N 1
ATOM 4113 C CA . ARG A 1 279 ? 37.280 -41.376 -1.389 1.00 69.60 279 ARG A CA 1
ATOM 4114 C C . ARG A 1 279 ? 37.270 -42.384 -2.531 1.00 49.33 279 ARG A C 1
ATOM 4115 O O . ARG A 1 279 ? 37.060 -41.985 -3.685 1.00 43.69 279 ARG A O 1
ATOM 4136 N N . PRO A 1 280 ? 37.490 -43.671 -2.281 1.00 45.52 280 PRO A N 1
ATOM 4137 C CA . PRO A 1 280 ? 37.427 -44.642 -3.377 1.00 50.62 280 PRO A CA 1
ATOM 4138 C C . PRO A 1 280 ? 35.995 -44.846 -3.840 1.00 62.98 280 PRO A C 1
ATOM 4139 O O . PRO A 1 280 ? 35.039 -44.648 -3.085 1.00 49.44 280 PRO A O 1
ATOM 4150 N N . PHE A 1 281 ? 35.848 -45.231 -5.106 1.00 55.51 281 PHE A N 1
ATOM 4151 C CA . PHE A 1 281 ? 34.528 -45.580 -5.611 1.00 66.05 281 PHE A CA 1
ATOM 4152 C C . PHE A 1 281 ? 33.993 -46.767 -4.823 1.00 60.08 281 PHE A C 1
ATOM 4153 O O . PHE A 1 281 ? 34.704 -47.757 -4.616 1.00 44.54 281 PHE A O 1
ATOM 4170 N N . THR A 1 282 ? 32.739 -46.649 -4.371 1.00 65.16 282 THR A N 1
ATOM 4171 C CA . THR A 1 282 ? 32.169 -47.609 -3.427 1.00 72.61 282 THR A CA 1
ATOM 4172 C C . THR A 1 282 ? 32.464 -49.047 -3.842 1.00 76.46 282 THR A C 1
ATOM 4173 O O . THR A 1 282 ? 32.859 -49.877 -3.015 1.00 65.68 282 THR A O 1
ATOM 4177 N N . LEU A 1 283 ? 32.282 -49.357 -5.124 1.00 66.81 283 LEU A N 1
ATOM 4178 C CA . LEU A 1 283 ? 32.444 -50.714 -5.623 1.00 70.68 283 LEU A CA 1
ATOM 4179 C C . LEU A 1 283 ? 33.808 -50.938 -6.280 1.00 71.69 283 LEU A C 1
ATOM 4180 O O . LEU A 1 283 ? 33.991 -51.931 -6.992 1.00 67.45 283 LEU A O 1
ATOM 4196 N N . ALA A 1 284 ? 34.773 -50.045 -6.042 1.00 70.54 284 ALA A N 1
ATOM 4197 C CA . ALA A 1 284 ? 36.093 -50.206 -6.644 1.00 66.66 284 ALA A CA 1
ATOM 4198 C C . ALA A 1 284 ? 36.859 -51.371 -6.030 1.00 67.40 284 ALA A C 1
ATOM 4199 O O . ALA A 1 284 ? 37.702 -51.978 -6.700 1.00 65.00 284 ALA A O 1
ATOM 4206 N N . GLY A 1 285 ? 36.586 -51.698 -4.770 1.00 58.57 285 GLY A N 1
ATOM 4207 C CA . GLY A 1 285 ? 37.364 -52.701 -4.076 1.00 63.03 285 GLY A CA 1
ATOM 4208 C C . GLY A 1 285 ? 38.733 -52.238 -3.634 1.00 60.27 285 GLY A C 1
ATOM 4209 O O . GLY A 1 285 ? 39.568 -53.077 -3.277 1.00 59.90 285 GLY A O 1
ATOM 4213 N N . VAL A 1 286 ? 38.993 -50.934 -3.656 1.00 59.07 286 VAL A N 1
ATOM 4214 C CA . VAL A 1 286 ? 40.251 -50.369 -3.186 1.00 59.59 286 VAL A CA 1
ATOM 4215 C C . VAL A 1 286 ? 39.967 -49.560 -1.929 1.00 57.67 286 VAL A C 1
ATOM 4216 O O . VAL A 1 286 ? 38.875 -49.007 -1.753 1.00 52.37 286 VAL A O 1
ATOM 4229 N N . GLU A 1 287 ? 40.965 -49.488 -1.046 1.00 49.91 287 GLU A N 1
ATOM 4230 C CA . GLU A 1 287 ? 40.786 -48.752 0.200 1.00 56.82 287 GLU A CA 1
ATOM 4231 C C . GLU A 1 287 ? 40.786 -47.243 -0.026 1.00 55.05 287 GLU A C 1
ATOM 4232 O O . GLU A 1 287 ? 40.131 -46.512 0.724 1.00 42.34 287 GLU A O 1
ATOM 4244 N N . LYS A 1 288 ? 41.500 -46.760 -1.045 1.00 38.10 288 LYS A N 1
ATOM 4245 C CA . LYS A 1 288 ? 41.660 -45.329 -1.259 1.00 34.60 288 LYS A CA 1
ATOM 4246 C C . LYS A 1 288 ? 41.845 -45.051 -2.745 1.00 28.20 288 LYS A C 1
ATOM 4247 O O . LYS A 1 288 ? 42.439 -45.850 -3.475 1.00 30.96 288 LYS A O 1
ATOM 4266 N N . ALA A 1 289 ? 41.316 -43.906 -3.185 1.00 25.94 289 ALA A N 1
ATOM 4267 C CA . ALA A 1 289 ? 41.360 -43.550 -4.599 1.00 27.21 289 ALA A CA 1
ATOM 4268 C C . ALA A 1 289 ? 42.789 -43.423 -5.105 1.00 18.54 289 ALA A C 1
ATOM 4269 O O . ALA A 1 289 ? 43.051 -43.646 -6.295 1.00 21.60 289 ALA A O 1
ATOM 4276 N N . THR A 1 290 ? 43.732 -43.074 -4.225 1.00 20.93 290 THR A N 1
ATOM 4277 C CA . THR A 1 290 ? 45.112 -42.921 -4.661 1.00 14.98 290 THR A CA 1
ATOM 4278 C C . THR A 1 290 ? 45.770 -44.258 -4.972 1.00 20.55 290 THR A C 1
ATOM 4279 O O . THR A 1 290 ? 46.885 -44.280 -5.502 1.00 19.99 290 THR A O 1
ATOM 4290 N N . GLU A 1 291 ? 45.112 -45.366 -4.656 1.00 18.78 291 GLU A N 1
ATOM 4291 C CA . GLU A 1 291 ? 45.573 -46.691 -5.030 1.00 17.69 291 GLU A CA 1
ATOM 4292 C C . GLU A 1 291 ? 44.754 -47.296 -6.160 1.00 14.45 291 GLU A C 1
ATOM 4293 O O . GLU A 1 291 ? 45.002 -48.438 -6.553 1.00 18.81 291 GLU A O 1
ATOM 4305 N N . ASP A 1 292 ? 43.787 -46.582 -6.675 1.00 15.52 292 ASP A N 1
ATOM 4306 C CA . ASP A 1 292 ? 42.944 -47.144 -7.724 1.00 15.56 292 ASP A CA 1
ATOM 4307 C C . ASP A 1 292 ? 43.740 -47.301 -9.021 1.00 16.16 292 ASP A C 1
ATOM 4308 O O . ASP A 1 292 ? 44.445 -46.369 -9.425 1.00 16.80 292 ASP A O 1
ATOM 4317 N N . PRO A 1 293 ? 43.654 -48.449 -9.707 1.00 15.89 293 PRO A N 1
ATOM 4318 C CA . PRO A 1 293 ? 44.462 -48.631 -10.925 1.00 15.11 293 PRO A CA 1
ATOM 4319 C C . PRO A 1 293 ? 44.128 -47.651 -12.037 1.00 14.09 293 PRO A C 1
ATOM 4320 O O . PRO A 1 293 ? 45.010 -47.277 -12.818 1.00 13.97 293 PRO A O 1
ATOM 4331 N N . TYR A 1 294 ? 42.874 -47.230 -12.143 1.00 13.22 294 TYR A N 1
ATOM 4332 C CA . TYR A 1 294 ? 42.465 -46.353 -13.225 1.00 12.18 294 TYR A CA 1
ATOM 4333 C C . TYR A 1 294 ? 42.751 -44.896 -12.886 1.00 13.09 294 TYR A C 1
ATOM 4334 O O . TYR A 1 294 ? 43.123 -44.121 -13.774 1.00 13.84 294 TYR A O 1
ATOM 4352 N N . VAL A 1 295 ? 42.618 -44.515 -11.613 1.00 13.44 295 VAL A N 1
ATOM 4353 C CA . VAL A 1 295 ? 43.097 -43.206 -11.175 1.00 12.66 295 VAL A CA 1
ATOM 4354 C C . VAL A 1 295 ? 44.585 -43.079 -11.464 1.00 13.08 295 VAL A C 1
ATOM 4355 O O . VAL A 1 295 ? 45.037 -42.082 -12.038 1.00 13.66 295 VAL A O 1
ATOM 4368 N N . LEU A 1 296 ? 45.365 -44.098 -11.084 1.00 13.39 296 LEU A N 1
ATOM 4369 C CA . LEU A 1 296 ? 46.807 -44.050 -11.299 1.00 13.35 296 LEU A CA 1
ATOM 4370 C C . LEU A 1 296 ? 47.139 -44.007 -12.785 1.00 14.62 296 LEU A C 1
ATOM 4371 O O . LEU A 1 296 ? 48.083 -43.321 -13.194 1.00 14.39 296 LEU A O 1
ATOM 4387 N N . ALA A 1 297 ? 46.348 -44.690 -13.619 1.00 12.75 297 ALA A N 1
ATOM 4388 C CA . ALA A 1 297 ? 46.600 -44.656 -15.057 1.00 17.29 297 ALA A CA 1
ATOM 4389 C C . ALA A 1 297 ? 46.345 -43.271 -15.647 1.00 16.41 297 ALA A C 1
ATOM 4390 O O . ALA A 1 297 ? 47.064 -42.841 -16.559 1.00 15.68 297 ALA A O 1
ATOM 4397 N N . ILE A 1 298 ? 45.313 -42.564 -15.178 1.00 13.68 298 ILE A N 1
ATOM 4398 C CA . ILE A 1 298 ? 45.061 -41.216 -15.689 1.00 12.97 298 ILE A CA 1
ATOM 4399 C C . ILE A 1 298 ? 46.231 -40.299 -15.348 1.00 13.37 298 ILE A C 1
ATOM 4400 O O . ILE A 1 298 ? 46.749 -39.575 -16.213 1.00 13.50 298 ILE A O 1
ATOM 4416 N N . TYR A 1 299 ? 46.651 -40.295 -14.080 1.00 12.96 299 TYR A N 1
ATOM 4417 C CA . TYR A 1 299 ? 47.766 -39.444 -13.694 1.00 13.14 299 TYR A CA 1
ATOM 4418 C C . TYR A 1 299 ? 49.038 -39.842 -14.428 1.00 12.79 299 TYR A C 1
ATOM 4419 O O . TYR A 1 299 ? 49.819 -38.978 -14.838 1.00 14.89 299 TYR A O 1
ATOM 4437 N N . GLY A 1 300 ? 49.252 -41.144 -14.619 1.00 13.08 300 GLY A N 1
ATOM 4438 C CA . GLY A 1 300 ? 50.472 -41.598 -15.271 1.00 14.83 300 GLY A CA 1
ATOM 4439 C C . GLY A 1 300 ? 50.527 -41.204 -16.735 1.00 14.15 300 GLY A C 1
ATOM 4440 O O . GLY A 1 300 ? 51.567 -40.758 -17.226 1.00 16.02 300 GLY A O 1
ATOM 4444 N N . GLU A 1 301 ? 49.408 -41.347 -17.446 1.00 14.18 301 GLU A N 1
ATOM 4445 C CA . GLU A 1 301 ? 49.381 -41.033 -18.872 1.00 15.13 301 GLU A CA 1
ATOM 4446 C C . GLU A 1 301 ? 49.648 -39.548 -19.104 1.00 16.61 301 GLU A C 1
ATOM 4447 O O . GLU A 1 301 ? 50.445 -39.168 -19.970 1.00 16.17 301 GLU A O 1
ATOM 4459 N N . PHE A 1 302 ? 49.005 -38.690 -18.321 1.00 13.20 302 PHE A N 1
ATOM 4460 C CA . PHE A 1 302 ? 49.167 -37.257 -18.514 1.00 12.96 302 PHE A CA 1
ATOM 4461 C C . PHE A 1 302 ? 50.474 -36.749 -17.922 1.00 12.44 302 PHE A C 1
ATOM 4462 O O . PHE A 1 302 ? 51.115 -35.881 -18.520 1.00 14.33 302 PHE A O 1
ATOM 4479 N N . ALA A 1 303 ? 50.896 -37.270 -16.767 1.00 12.82 303 ALA A N 1
ATOM 4480 C CA . ALA A 1 303 ? 52.199 -36.879 -16.242 1.00 12.06 303 ALA A CA 1
ATOM 4481 C C . ALA A 1 303 ? 53.316 -37.281 -17.198 1.00 14.13 303 ALA A C 1
ATOM 4482 O O . ALA A 1 303 ? 54.278 -36.537 -17.377 1.00 13.39 303 ALA A O 1
ATOM 4489 N N . ALA A 1 304 ? 53.217 -38.462 -17.805 1.00 14.28 304 ALA A N 1
ATOM 4490 C CA . ALA A 1 304 ? 54.250 -38.894 -18.745 1.00 14.14 304 ALA A CA 1
ATOM 4491 C C . ALA A 1 304 ? 54.325 -37.964 -19.949 1.00 11.79 304 ALA A C 1
ATOM 4492 O O . ALA A 1 304 ? 55.412 -37.532 -20.361 1.00 12.34 304 ALA A O 1
ATOM 4499 N N . GLN A 1 305 ? 53.177 -37.652 -20.543 1.00 12.59 305 GLN A N 1
ATOM 4500 C CA . GLN A 1 305 ? 53.184 -36.754 -21.691 1.00 13.64 305 GLN A CA 1
ATOM 4501 C C . GLN A 1 305 ? 53.735 -35.394 -21.301 1.00 15.45 305 GLN A C 1
ATOM 4502 O O . GLN A 1 305 ? 54.479 -34.770 -22.065 1.00 13.74 305 GLN A O 1
ATOM 4516 N N . LEU A 1 306 ? 53.371 -34.917 -20.111 1.00 14.06 306 LEU A N 1
ATOM 4517 C CA . LEU A 1 306 ? 53.888 -33.637 -19.640 1.00 13.29 306 LEU A CA 1
ATOM 4518 C C . LEU A 1 306 ? 55.415 -33.666 -19.484 1.00 13.56 306 LEU A C 1
ATOM 4519 O O . LEU A 1 306 ? 56.092 -32.705 -19.868 1.00 16.38 306 LEU A O 1
ATOM 4535 N N . GLN A 1 307 ? 55.974 -34.739 -18.904 1.00 13.11 307 GLN A N 1
ATOM 4536 C CA . GLN A 1 307 ? 57.427 -34.821 -18.728 1.00 12.44 307 GLN A CA 1
ATOM 4537 C C . GLN A 1 307 ? 58.129 -34.703 -20.069 1.00 14.52 307 GLN A C 1
ATOM 4538 O O . GLN A 1 307 ? 59.114 -33.965 -20.220 1.00 15.68 307 GLN A O 1
ATOM 4552 N N . VAL A 1 308 ? 57.639 -35.436 -21.063 1.00 12.13 308 VAL A N 1
ATOM 4553 C CA . VAL A 1 308 ? 58.301 -35.423 -22.360 1.00 12.57 308 VAL A CA 1
ATOM 4554 C C . VAL A 1 308 ? 58.159 -34.057 -23.021 1.00 14.60 308 VAL A C 1
ATOM 4555 O O . VAL A 1 308 ? 59.120 -33.530 -23.589 1.00 13.95 308 VAL A O 1
ATOM 4568 N N . ALA A 1 309 ? 56.958 -33.470 -22.972 1.00 14.63 309 ALA A N 1
ATOM 4569 C CA . ALA A 1 309 ? 56.734 -32.171 -23.596 1.00 14.26 309 ALA A CA 1
ATOM 4570 C C . ALA A 1 309 ? 57.566 -31.080 -22.924 1.00 14.46 309 ALA A C 1
ATOM 4571 O O . ALA A 1 309 ? 58.137 -30.216 -23.603 1.00 16.17 309 ALA A O 1
ATOM 4578 N N . GLU A 1 310 ? 57.651 -31.102 -21.592 1.00 14.71 310 GLU A N 1
ATOM 4579 C CA . GLU A 1 310 ? 58.459 -30.108 -20.885 1.00 16.55 310 GLU A CA 1
ATOM 4580 C C . GLU A 1 310 ? 59.942 -30.263 -21.208 1.00 17.17 310 GLU A C 1
ATOM 4581 O O . GLU A 1 310 ? 60.655 -29.269 -21.362 1.00 16.81 310 GLU A O 1
ATOM 4593 N N . ALA A 1 311 ? 60.431 -31.501 -21.274 1.00 14.52 311 ALA A N 1
ATOM 4594 C CA . ALA A 1 311 ? 61.828 -31.734 -21.628 1.00 14.84 311 ALA A CA 1
ATOM 4595 C C . ALA A 1 311 ? 62.109 -31.277 -23.052 1.00 16.13 311 ALA A C 1
ATOM 4596 O O . ALA A 1 311 ? 63.128 -30.630 -23.318 1.00 16.84 311 ALA A O 1
ATOM 4603 N N . GLY A 1 312 ? 61.207 -31.585 -23.984 1.00 13.36 312 GLY A N 1
ATOM 4604 C CA . GLY A 1 312 ? 61.374 -31.092 -25.340 1.00 14.10 312 GLY A CA 1
ATOM 4605 C C . GLY A 1 312 ? 61.333 -29.579 -25.423 1.00 15.13 312 GLY A C 1
ATOM 4606 O O . GLY A 1 312 ? 62.050 -28.973 -26.226 1.00 16.41 312 GLY A O 1
ATOM 4610 N N . ALA A 1 313 ? 60.497 -28.946 -24.595 1.00 13.53 313 ALA A N 1
ATOM 4611 C CA . ALA A 1 313 ? 60.371 -27.496 -24.625 1.00 15.17 313 ALA A CA 1
ATOM 4612 C C . ALA A 1 313 ? 61.633 -26.826 -24.102 1.00 13.20 313 ALA A C 1
ATOM 4613 O O . ALA A 1 313 ? 62.044 -25.779 -24.615 1.00 16.35 313 ALA A O 1
ATOM 4620 N N . ARG A 1 314 ? 62.258 -27.413 -23.084 1.00 15.71 314 ARG A N 1
ATOM 4621 C CA . ARG A 1 314 ? 63.534 -26.890 -22.617 1.00 16.62 314 ARG A CA 1
ATOM 4622 C C . ARG A 1 314 ? 64.581 -26.922 -23.724 1.00 19.92 314 ARG A C 1
ATOM 4623 O O . ARG A 1 314 ? 65.363 -25.971 -23.871 1.00 17.99 314 ARG A O 1
ATOM 4644 N N . GLU A 1 315 ? 64.619 -28.003 -24.519 1.00 18.43 315 GLU A N 1
ATOM 4645 C CA . GLU A 1 315 ? 65.617 -28.071 -25.588 1.00 17.16 315 GLU A CA 1
ATOM 4646 C C . GLU A 1 315 ? 65.380 -26.984 -26.622 1.00 17.91 315 GLU A C 1
ATOM 4647 O O . GLU A 1 315 ? 66.328 -26.350 -27.100 1.00 19.08 315 GLU A O 1
ATOM 4659 N N . VAL A 1 316 ? 64.120 -26.763 -27.000 1.00 16.45 316 VAL A N 1
ATOM 4660 C CA . VAL A 1 316 ? 63.827 -25.761 -28.008 1.00 15.06 316 VAL A CA 1
ATOM 4661 C C . VAL A 1 316 ? 64.122 -24.366 -27.474 1.00 18.61 316 VAL A C 1
ATOM 4662 O O . VAL A 1 316 ? 64.584 -23.493 -28.216 1.00 19.26 316 VAL A O 1
ATOM 4675 N N . ALA A 1 317 ? 63.873 -24.135 -26.180 1.00 16.24 317 ALA A N 1
ATOM 4676 C CA . ALA A 1 317 ? 64.206 -22.843 -25.585 1.00 16.53 317 ALA A CA 1
ATOM 4677 C C . ALA A 1 317 ? 65.707 -22.581 -25.654 1.00 13.87 317 ALA A C 1
ATOM 4678 O O . ALA A 1 317 ? 66.130 -21.450 -25.902 1.00 18.03 317 ALA A O 1
ATOM 4685 N N . LEU A 1 318 ? 66.524 -23.617 -25.452 1.00 16.57 318 LEU A N 1
ATOM 4686 C CA . LEU A 1 318 ? 67.971 -23.449 -25.562 1.00 19.02 318 LEU A CA 1
ATOM 4687 C C . LEU A 1 318 ? 68.371 -23.083 -26.982 1.00 21.85 318 LEU A C 1
ATOM 4688 O O . LEU A 1 318 ? 69.309 -22.301 -27.194 1.00 19.85 318 LEU A O 1
ATOM 4704 N N . ARG A 1 319 ? 67.674 -23.637 -27.973 1.00 16.65 319 ARG A N 1
ATOM 4705 C CA . ARG A 1 319 ? 67.954 -23.283 -29.363 1.00 19.56 319 ARG A CA 1
ATOM 4706 C C . ARG A 1 319 ? 67.528 -21.851 -29.673 1.00 18.82 319 ARG A C 1
ATOM 4707 O O . ARG A 1 319 ? 68.199 -21.141 -30.442 1.00 17.28 319 ARG A O 1
ATOM 4728 N N . VAL A 1 320 ? 66.409 -21.398 -29.098 1.00 18.93 320 VAL A N 1
ATOM 4729 C CA . VAL A 1 320 ? 66.039 -19.994 -29.233 1.00 15.72 320 VAL A CA 1
ATOM 4730 C C . VAL A 1 320 ? 67.188 -19.107 -28.765 1.00 17.55 320 VAL A C 1
ATOM 4731 O O . VAL A 1 320 ? 67.544 -18.125 -29.424 1.00 19.34 320 VAL A O 1
ATOM 4744 N N . GLN A 1 321 ? 67.749 -19.414 -27.593 1.00 18.52 321 GLN A N 1
ATOM 4745 C CA . GLN A 1 321 ? 68.822 -18.588 -27.051 1.00 17.22 321 GLN A CA 1
ATOM 4746 C C . GLN A 1 321 ? 70.037 -18.619 -27.969 1.00 17.53 321 GLN A C 1
ATOM 4747 O O . GLN A 1 321 ? 70.664 -17.584 -28.221 1.00 19.29 321 GLN A O 1
ATOM 4761 N N . GLU A 1 322 ? 70.373 -19.802 -28.477 1.00 19.38 322 GLU A N 1
ATOM 4762 C CA . GLU A 1 322 ? 71.533 -19.952 -29.356 1.00 21.80 322 GLU A CA 1
ATOM 4763 C C . GLU A 1 322 ? 71.408 -19.066 -30.593 1.00 24.70 322 GLU A C 1
ATOM 4764 O O . GLU A 1 322 ? 72.336 -18.319 -30.936 1.00 21.22 322 GLU A O 1
ATOM 4776 N N . LEU A 1 323 ? 70.253 -19.098 -31.258 1.00 22.47 323 LEU A N 1
ATOM 4777 C CA . LEU A 1 323 ? 70.078 -18.273 -32.449 1.00 20.50 323 LEU A CA 1
ATOM 4778 C C . LEU A 1 323 ? 69.894 -16.803 -32.097 1.00 21.35 323 LEU A C 1
ATOM 4779 O O . LEU A 1 323 ? 70.303 -15.922 -32.866 1.00 22.48 323 LEU A O 1
ATOM 4795 N N . TRP A 1 324 ? 69.301 -16.516 -30.938 1.00 18.31 324 TRP A N 1
ATOM 4796 C CA . TRP A 1 324 ? 69.169 -15.138 -30.488 1.00 19.48 324 TRP A CA 1
ATOM 4797 C C . TRP A 1 324 ? 70.522 -14.445 -30.428 1.00 23.92 324 TRP A C 1
ATOM 4798 O O . TRP A 1 324 ? 70.627 -13.248 -30.715 1.00 22.24 324 TRP A O 1
ATOM 4819 N N . GLU A 1 325 ? 71.562 -15.183 -30.044 1.00 23.27 325 GLU A N 1
ATOM 4820 C CA . GLU A 1 325 ? 72.891 -14.608 -29.882 1.00 22.00 325 GLU A CA 1
ATOM 4821 C C . GLU A 1 325 ? 73.666 -14.537 -31.190 1.00 30.46 325 GLU A C 1
ATOM 4822 O O . GLU A 1 325 ? 74.669 -13.817 -31.257 1.00 33.62 325 GLU A O 1
ATOM 4834 N N . ARG A 1 326 ? 73.232 -15.251 -32.225 1.00 22.77 326 ARG A N 1
ATOM 4835 C CA . ARG A 1 326 ? 73.938 -15.204 -33.497 1.00 25.67 326 ARG A CA 1
ATOM 4836 C C . ARG A 1 326 ? 73.773 -13.843 -34.147 1.00 25.87 326 ARG A C 1
ATOM 4837 O O . ARG A 1 326 ? 72.786 -13.138 -33.932 1.00 28.95 326 ARG A O 1
ATOM 4858 N N A ASN A 1 327 ? 74.757 -13.481 -34.962 0.25 27.12 327 ASN A N 1
ATOM 4859 N N B ASN A 1 327 ? 74.752 -13.460 -34.971 0.75 27.24 327 ASN A N 1
ATOM 4860 C CA A ASN A 1 327 ? 74.647 -12.261 -35.742 0.25 27.41 327 ASN A CA 1
ATOM 4861 C CA B ASN A 1 327 ? 74.581 -12.232 -35.736 0.75 27.30 327 ASN A CA 1
ATOM 4862 C C A ASN A 1 327 ? 73.686 -12.448 -36.909 0.25 22.24 327 ASN A C 1
ATOM 4863 C C B ASN A 1 327 ? 73.630 -12.456 -36.899 0.75 22.32 327 ASN A C 1
ATOM 4864 O O A ASN A 1 327 ? 72.928 -11.534 -37.251 0.25 26.88 327 ASN A O 1
ATOM 4865 O O B ASN A 1 327 ? 72.817 -11.583 -37.222 0.75 26.74 327 ASN A O 1
ATOM 4886 N N . HIS A 1 328 ? 73.702 -13.633 -37.512 1.00 24.43 328 HIS A N 1
ATOM 4887 C CA . HIS A 1 328 ? 72.868 -13.969 -38.649 1.00 24.48 328 HIS A CA 1
ATOM 4888 C C . HIS A 1 328 ? 72.284 -15.357 -38.448 1.00 18.08 328 HIS A C 1
ATOM 4889 O O . HIS A 1 328 ? 72.976 -16.267 -37.975 1.00 28.71 328 HIS A O 1
ATOM 4904 N N . VAL A 1 329 ? 71.025 -15.523 -38.847 1.00 24.32 329 VAL A N 1
ATOM 4905 C CA . VAL A 1 329 ? 70.345 -16.814 -38.842 1.00 21.05 329 VAL A CA 1
ATOM 4906 C C . VAL A 1 329 ? 69.929 -17.137 -40.272 1.00 15.15 329 VAL A C 1
ATOM 4907 O O . VAL A 1 329 ? 69.295 -16.309 -40.934 1.00 21.41 329 VAL A O 1
ATOM 4920 N N . THR A 1 330 ? 70.272 -18.337 -40.743 1.00 25.39 330 THR A N 1
ATOM 4921 C CA . THR A 1 330 ? 69.908 -18.718 -42.102 1.00 26.09 330 THR A CA 1
ATOM 4922 C C . THR A 1 330 ? 68.426 -19.067 -42.182 1.00 36.62 330 THR A C 1
ATOM 4923 O O . THR A 1 330 ? 67.783 -19.317 -41.160 1.00 22.32 330 THR A O 1
ATOM 4934 N N . PRO A 1 331 ? 67.852 -19.079 -43.386 1.00 26.21 331 PRO A N 1
ATOM 4935 C CA . PRO A 1 331 ? 66.447 -19.503 -43.503 1.00 22.29 331 PRO A CA 1
ATOM 4936 C C . PRO A 1 331 ? 66.234 -20.933 -43.059 1.00 21.95 331 PRO A C 1
ATOM 4937 O O . PRO A 1 331 ? 65.142 -21.270 -42.578 1.00 25.30 331 PRO A O 1
ATOM 4948 N N . GLU A 1 332 ? 67.254 -21.784 -43.184 1.00 23.80 332 GLU A N 1
ATOM 4949 C CA . GLU A 1 332 ? 67.132 -23.156 -42.710 1.00 35.15 332 GLU A CA 1
ATOM 4950 C C . GLU A 1 332 ? 67.148 -23.209 -41.188 1.00 25.69 332 GLU A C 1
ATOM 4951 O O . GLU A 1 332 ? 66.370 -23.951 -40.577 1.00 22.18 332 GLU A O 1
ATOM 4963 N N . GLN A 1 333 ? 68.040 -22.443 -40.558 1.00 22.78 333 GLN A N 1
ATOM 4964 C CA . GLN A 1 333 ? 68.059 -22.395 -39.101 1.00 22.67 333 GLN A CA 1
ATOM 4965 C C . GLN A 1 333 ? 66.736 -21.862 -38.559 1.00 17.85 333 GLN A C 1
ATOM 4966 O O . GLN A 1 333 ? 66.192 -22.411 -37.594 1.00 18.79 333 GLN A O 1
ATOM 4980 N N . ARG A 1 334 ? 66.205 -20.794 -39.162 1.00 18.61 334 ARG A N 1
ATOM 4981 C CA . ARG A 1 334 ? 64.935 -20.235 -38.700 1.00 18.08 334 ARG A CA 1
ATOM 4982 C C . ARG A 1 334 ? 63.789 -21.208 -38.971 1.00 19.28 334 ARG A C 1
ATOM 4983 O O . ARG A 1 334 ? 62.915 -21.416 -38.117 1.00 16.11 334 ARG A O 1
ATOM 5004 N N . GLY A 1 335 ? 63.785 -21.815 -40.157 1.00 18.87 335 GLY A N 1
ATOM 5005 C CA . GLY A 1 335 ? 62.732 -22.756 -40.497 1.00 18.42 335 GLY A CA 1
ATOM 5006 C C . GLY A 1 335 ? 62.740 -23.977 -39.603 1.00 16.95 335 GLY A C 1
ATOM 5007 O O . GLY A 1 335 ? 61.684 -24.439 -39.158 1.00 19.24 335 GLY A O 1
ATOM 5011 N N . GLN A 1 336 ? 63.926 -24.511 -39.312 1.00 15.38 336 GLN A N 1
ATOM 5012 C CA . GLN A 1 336 ? 63.993 -25.666 -38.423 1.00 19.93 336 GLN A CA 1
ATOM 5013 C C . GLN A 1 336 ? 63.500 -25.303 -37.029 1.00 17.50 336 GLN A C 1
ATOM 5014 O O . GLN A 1 336 ? 62.763 -26.077 -36.405 1.00 17.35 336 GLN A O 1
ATOM 5028 N N . LEU A 1 337 ? 63.904 -24.135 -36.520 1.00 16.53 337 LEU A N 1
ATOM 5029 C CA . LEU A 1 337 ? 63.393 -23.676 -35.230 1.00 18.00 337 LEU A CA 1
ATOM 5030 C C . LEU A 1 337 ? 61.874 -23.562 -35.259 1.00 18.18 337 LEU A C 1
ATOM 5031 O O . LEU A 1 337 ? 61.192 -24.018 -34.336 1.00 14.75 337 LEU A O 1
ATOM 5047 N N . MET A 1 338 ? 61.327 -22.932 -36.296 1.00 13.96 338 MET A N 1
ATOM 5048 C CA . MET A 1 338 ? 59.878 -22.741 -36.355 1.00 13.60 338 MET A CA 1
ATOM 5049 C C . MET A 1 338 ? 59.152 -24.077 -36.402 1.00 11.69 338 MET A C 1
ATOM 5050 O O . MET A 1 338 ? 58.101 -24.243 -35.772 1.00 13.37 338 MET A O 1
ATOM 5064 N N . VAL A 1 339 ? 59.712 -25.057 -37.117 1.00 14.95 339 VAL A N 1
ATOM 5065 C CA . VAL A 1 339 ? 59.126 -26.396 -37.130 1.00 13.99 339 VAL A CA 1
ATOM 5066 C C . VAL A 1 339 ? 59.156 -27.008 -35.735 1.00 18.13 339 VAL A C 1
ATOM 5067 O O . VAL A 1 339 ? 58.174 -27.622 -35.291 1.00 15.97 339 VAL A O 1
ATOM 5080 N N . GLN A 1 340 ? 60.283 -26.881 -35.033 1.00 13.82 340 GLN A N 1
ATOM 5081 C CA . GLN A 1 340 ? 60.373 -27.424 -33.683 1.00 12.07 340 GLN A CA 1
ATOM 5082 C C . GLN A 1 340 ? 59.392 -26.727 -32.752 1.00 14.22 340 GLN A C 1
ATOM 5083 O O . GLN A 1 340 ? 58.780 -27.367 -31.886 1.00 14.55 340 GLN A O 1
ATOM 5097 N N . VAL A 1 341 ? 59.237 -25.411 -32.908 1.00 13.21 341 VAL A N 1
ATOM 5098 C CA . VAL A 1 341 ? 58.305 -24.672 -32.060 1.00 14.28 341 VAL A CA 1
ATOM 5099 C C . VAL A 1 341 ? 56.871 -25.064 -32.378 1.00 13.32 341 VAL A C 1
ATOM 5100 O O . VAL A 1 341 ? 56.055 -25.267 -31.473 1.00 12.28 341 VAL A O 1
ATOM 5113 N N . ALA A 1 342 ? 56.529 -25.137 -33.665 1.00 13.09 342 ALA A N 1
ATOM 5114 C CA . ALA A 1 342 ? 55.179 -25.536 -34.046 1.00 13.71 342 ALA A CA 1
ATOM 5115 C C . ALA A 1 342 ? 54.852 -26.918 -33.505 1.00 16.30 342 ALA A C 1
ATOM 5116 O O . ALA A 1 342 ? 53.738 -27.155 -33.008 1.00 13.73 342 ALA A O 1
ATOM 5123 N N . SER A 1 343 ? 55.812 -27.840 -33.599 1.00 14.08 343 SER A N 1
ATOM 5124 C CA . SER A 1 343 ? 55.636 -29.188 -33.075 1.00 12.81 343 SER A CA 1
ATOM 5125 C C . SER A 1 343 ? 55.351 -29.153 -31.580 1.00 17.42 343 SER A C 1
ATOM 5126 O O . SER A 1 343 ? 54.447 -29.840 -31.088 1.00 13.47 343 SER A O 1
ATOM 5134 N N . ALA A 1 344 ? 56.113 -28.343 -30.840 1.00 11.99 344 ALA A N 1
ATOM 5135 C CA . ALA A 1 344 ? 55.900 -28.229 -29.401 1.00 14.02 344 ALA A CA 1
ATOM 5136 C C . ALA A 1 344 ? 54.530 -27.646 -29.103 1.00 10.66 344 ALA A C 1
ATOM 5137 O O . ALA A 1 344 ? 53.840 -28.101 -28.184 1.00 12.73 344 ALA A O 1
ATOM 5144 N N . LYS A 1 345 ? 54.109 -26.653 -29.888 1.00 13.32 345 LYS A N 1
ATOM 5145 C CA . LYS A 1 345 ? 52.817 -26.026 -29.650 1.00 13.71 345 LYS A CA 1
ATOM 5146 C C . LYS A 1 345 ? 51.676 -26.994 -29.939 1.00 12.23 345 LYS A C 1
ATOM 5147 O O . LYS A 1 345 ? 50.676 -27.025 -29.207 1.00 14.32 345 LYS A O 1
ATOM 5166 N N . ILE A 1 346 ? 51.817 -27.806 -30.986 1.00 13.40 346 ILE A N 1
ATOM 5167 C CA . ILE A 1 346 ? 50.783 -28.781 -31.324 1.00 15.82 346 ILE A CA 1
ATOM 5168 C C . ILE A 1 346 ? 50.610 -29.781 -30.187 1.00 14.26 346 ILE A C 1
ATOM 5169 O O . ILE A 1 346 ? 49.493 -30.046 -29.722 1.00 13.86 346 ILE A O 1
ATOM 5185 N N . VAL A 1 347 ? 51.717 -30.345 -29.724 1.00 12.04 347 VAL A N 1
ATOM 5186 C CA . VAL A 1 347 ? 51.689 -31.349 -28.669 1.00 12.03 347 VAL A CA 1
ATOM 5187 C C . VAL A 1 347 ? 51.147 -30.746 -27.381 1.00 13.71 347 VAL A C 1
ATOM 5188 O O . VAL A 1 347 ? 50.327 -31.361 -26.690 1.00 13.62 347 VAL A O 1
ATOM 5201 N N . ALA A 1 348 ? 51.577 -29.520 -27.051 1.00 13.32 348 ALA A N 1
ATOM 5202 C CA . ALA A 1 348 ? 51.126 -28.880 -25.819 1.00 12.84 348 ALA A CA 1
ATOM 5203 C C . ALA A 1 348 ? 49.642 -28.539 -25.891 1.00 12.87 348 ALA A C 1
ATOM 5204 O O . ALA A 1 348 ? 48.930 -28.633 -24.884 1.00 14.10 348 ALA A O 1
ATOM 5211 N N . THR A 1 349 ? 49.163 -28.136 -27.070 1.00 11.08 349 THR A N 1
ATOM 5212 C CA . THR A 1 349 ? 47.740 -27.846 -27.259 1.00 13.05 349 THR A CA 1
ATOM 5213 C C . THR A 1 349 ? 46.893 -29.093 -27.018 1.00 16.34 349 THR A C 1
ATOM 5214 O O . THR A 1 349 ? 45.927 -29.065 -26.244 1.00 15.63 349 THR A O 1
ATOM 5225 N N . ARG A 1 350 ? 47.239 -30.202 -27.673 1.00 13.78 350 ARG A N 1
ATOM 5226 C CA . ARG A 1 350 ? 46.468 -31.426 -27.488 1.00 15.72 350 ARG A CA 1
ATOM 5227 C C . ARG A 1 350 ? 46.515 -31.872 -26.043 1.00 16.34 350 ARG A C 1
ATOM 5228 O O . ARG A 1 350 ? 45.491 -32.261 -25.473 1.00 16.31 350 ARG A O 1
ATOM 5249 N N . LEU A 1 351 ? 47.703 -31.821 -25.435 1.00 11.97 351 LEU A N 1
ATOM 5250 C CA . LEU A 1 351 ? 47.873 -32.283 -24.066 1.00 13.04 351 LEU A CA 1
ATOM 5251 C C . LEU A 1 351 ? 47.022 -31.463 -23.099 1.00 13.69 351 LEU A C 1
ATOM 5252 O O . LEU A 1 351 ? 46.284 -32.023 -22.285 1.00 13.84 351 LEU A O 1
ATOM 5268 N N . VAL A 1 352 ? 47.113 -30.132 -23.165 1.00 12.64 352 VAL A N 1
ATOM 5269 C CA . VAL A 1 352 ? 46.438 -29.316 -22.150 1.00 13.48 352 VAL A CA 1
ATOM 5270 C C . VAL A 1 352 ? 44.925 -29.406 -22.302 1.00 12.90 352 VAL A C 1
ATOM 5271 O O . VAL A 1 352 ? 44.194 -29.458 -21.299 1.00 13.94 352 VAL A O 1
ATOM 5284 N N . ILE A 1 353 ? 44.429 -29.466 -23.541 1.00 12.55 353 ILE A N 1
ATOM 5285 C CA . ILE A 1 353 ? 42.986 -29.537 -23.751 1.00 13.89 353 ILE A CA 1
ATOM 5286 C C . ILE A 1 353 ? 42.437 -30.860 -23.239 1.00 15.51 353 ILE A C 1
ATOM 5287 O O . ILE A 1 353 ? 41.372 -30.896 -22.612 1.00 13.40 353 ILE A O 1
ATOM 5303 N N . GLU A 1 354 ? 43.153 -31.959 -23.476 1.00 12.51 354 GLU A N 1
ATOM 5304 C CA . GLU A 1 354 ? 42.696 -33.263 -22.999 1.00 11.03 354 GLU A CA 1
ATOM 5305 C C . GLU A 1 354 ? 42.809 -33.367 -21.478 1.00 13.81 354 GLU A C 1
ATOM 5306 O O . GLU A 1 354 ? 41.863 -33.777 -20.792 1.00 12.90 354 GLU A O 1
ATOM 5318 N N . LEU A 1 355 ? 43.967 -32.991 -20.935 1.00 11.73 355 LEU A N 1
ATOM 5319 C CA . LEU A 1 355 ? 44.241 -33.133 -19.510 1.00 13.39 355 LEU A CA 1
ATOM 5320 C C . LEU A 1 355 ? 43.252 -32.342 -18.655 1.00 13.56 355 LEU A C 1
ATOM 5321 O O . LEU A 1 355 ? 42.753 -32.838 -17.631 1.00 12.94 355 LEU A O 1
ATOM 5337 N N . THR A 1 356 ? 42.987 -31.092 -19.031 1.00 12.94 356 THR A N 1
ATOM 5338 C CA . THR A 1 356 ? 42.200 -30.236 -18.155 1.00 11.02 356 THR A CA 1
ATOM 5339 C C . THR A 1 356 ? 40.755 -30.695 -18.079 1.00 13.97 356 THR A C 1
ATOM 5340 O O . THR A 1 356 ? 40.063 -30.376 -17.112 1.00 14.45 356 THR A O 1
ATOM 5351 N N . SER A 1 357 ? 40.294 -31.434 -19.081 1.00 15.19 357 SER A N 1
ATOM 5352 C CA . SER A 1 357 ? 38.959 -32.017 -19.060 1.00 13.28 357 SER A CA 1
ATOM 5353 C C . SER A 1 357 ? 38.950 -33.400 -18.408 1.00 14.80 357 SER A C 1
ATOM 5354 O O . SER A 1 357 ? 38.113 -33.685 -17.542 1.00 13.06 357 SER A O 1
ATOM 5362 N N . ARG A 1 358 ? 39.880 -34.278 -18.787 1.00 13.59 358 ARG A N 1
ATOM 5363 C CA . ARG A 1 358 ? 39.807 -35.660 -18.335 1.00 11.61 358 ARG A CA 1
ATOM 5364 C C . ARG A 1 358 ? 40.236 -35.861 -16.888 1.00 14.10 358 ARG A C 1
ATOM 5365 O O . ARG A 1 358 ? 39.848 -36.865 -16.285 1.00 13.43 358 ARG A O 1
ATOM 5386 N N . LEU A 1 359 ? 40.978 -34.926 -16.288 1.00 13.18 359 LEU A N 1
ATOM 5387 C CA . LEU A 1 359 ? 41.403 -35.138 -14.912 1.00 11.35 359 LEU A CA 1
ATOM 5388 C C . LEU A 1 359 ? 40.236 -35.178 -13.940 1.00 13.30 359 LEU A C 1
ATOM 5389 O O . LEU A 1 359 ? 40.387 -35.729 -12.842 1.00 12.55 359 LEU A O 1
ATOM 5405 N N . TYR A 1 360 ? 39.073 -34.638 -14.317 1.00 12.25 360 TYR A N 1
ATOM 5406 C CA . TYR A 1 360 ? 37.892 -34.811 -13.476 1.00 10.37 360 TYR A CA 1
ATOM 5407 C C . TYR A 1 360 ? 37.611 -36.285 -13.220 1.00 12.66 360 TYR A C 1
ATOM 5408 O O . TYR A 1 360 ? 37.093 -36.647 -12.156 1.00 13.53 360 TYR A O 1
ATOM 5426 N N . GLU A 1 361 ? 37.920 -37.146 -14.192 1.00 11.37 361 GLU A N 1
ATOM 5427 C CA . GLU A 1 361 ? 37.635 -38.573 -14.050 1.00 14.52 361 GLU A CA 1
ATOM 5428 C C . GLU A 1 361 ? 38.472 -39.207 -12.950 1.00 19.79 361 GLU A C 1
ATOM 5429 O O . GLU A 1 361 ? 38.053 -40.199 -12.346 1.00 20.47 361 GLU A O 1
ATOM 5441 N N . ALA A 1 362 ? 39.647 -38.651 -12.675 1.00 15.33 362 ALA A N 1
ATOM 5442 C CA . ALA A 1 362 ? 40.453 -39.089 -11.545 1.00 15.79 362 ALA A CA 1
ATOM 5443 C C . ALA A 1 362 ? 39.945 -38.543 -10.213 1.00 19.18 362 ALA A C 1
ATOM 5444 O O . ALA A 1 362 ? 40.086 -39.212 -9.186 1.00 25.36 362 ALA A O 1
ATOM 5451 N N . MET A 1 363 ? 39.360 -37.347 -10.202 1.00 14.11 363 MET A N 1
ATOM 5452 C CA . MET A 1 363 ? 38.979 -36.686 -8.956 1.00 14.55 363 MET A CA 1
ATOM 5453 C C . MET A 1 363 ? 37.613 -37.116 -8.449 1.00 17.29 363 MET A C 1
ATOM 5454 O O . MET A 1 363 ? 37.414 -37.212 -7.235 1.00 18.71 363 MET A O 1
ATOM 5468 N N . GLY A 1 364 ? 36.657 -37.345 -9.345 1.00 13.50 364 GLY A N 1
ATOM 5469 C CA . GLY A 1 364 ? 35.317 -37.760 -8.954 1.00 17.11 364 GLY A CA 1
ATOM 5470 C C . GLY A 1 364 ? 34.290 -36.646 -9.019 1.00 15.94 364 GLY A C 1
ATOM 5471 O O . GLY A 1 364 ? 34.586 -35.475 -9.272 1.00 15.26 364 GLY A O 1
ATOM 5475 N N . ALA A 1 365 ? 33.045 -37.046 -8.744 1.00 15.65 365 ALA A N 1
ATOM 5476 C CA . ALA A 1 365 ? 31.884 -36.179 -8.946 1.00 15.61 365 ALA A CA 1
ATOM 5477 C C . ALA A 1 365 ? 31.934 -34.919 -8.089 1.00 12.63 365 ALA A C 1
ATOM 5478 O O . ALA A 1 365 ? 31.490 -33.847 -8.519 1.00 13.56 365 ALA A O 1
ATOM 5485 N N . ARG A 1 366 ? 32.444 -35.021 -6.867 1.00 16.18 366 ARG A N 1
ATOM 5486 C CA . ARG A 1 366 ? 32.414 -33.865 -5.985 1.00 16.91 366 ARG A CA 1
ATOM 5487 C C . ARG A 1 366 ? 33.278 -32.723 -6.497 1.00 17.03 366 ARG A C 1
ATOM 5488 O O . ARG A 1 366 ? 33.024 -31.569 -6.140 1.00 14.32 366 ARG A O 1
ATOM 5509 N N . ALA A 1 367 ? 34.266 -33.010 -7.348 1.00 13.93 367 ALA A N 1
ATOM 5510 C CA . ALA A 1 367 ? 35.070 -31.936 -7.919 1.00 15.21 367 ALA A CA 1
ATOM 5511 C C . ALA A 1 367 ? 34.252 -31.044 -8.843 1.00 15.92 367 ALA A C 1
ATOM 5512 O O . ALA A 1 367 ? 34.582 -29.869 -9.010 1.00 15.78 367 ALA A O 1
ATOM 5519 N N . ALA A 1 368 ? 33.184 -31.565 -9.441 1.00 12.07 368 ALA A N 1
ATOM 5520 C CA . ALA A 1 368 ? 32.290 -30.771 -10.272 1.00 12.13 368 ALA A CA 1
ATOM 5521 C C . ALA A 1 368 ? 31.027 -30.333 -9.547 1.00 12.54 368 ALA A C 1
ATOM 5522 O O . ALA A 1 368 ? 30.429 -29.322 -9.929 1.00 14.09 368 ALA A O 1
ATOM 5529 N N . ALA A 1 369 ? 30.613 -31.076 -8.520 1.00 13.43 369 ALA A N 1
ATOM 5530 C CA . ALA A 1 369 ? 29.376 -30.753 -7.812 1.00 16.19 369 ALA A CA 1
ATOM 5531 C C . ALA A 1 369 ? 29.492 -29.441 -7.042 1.00 15.47 369 ALA A C 1
ATOM 5532 O O . ALA A 1 369 ? 28.478 -28.779 -6.800 1.00 14.14 369 ALA A O 1
ATOM 5539 N N . SER A 1 370 ? 30.702 -29.052 -6.642 1.00 14.25 370 SER A N 1
ATOM 5540 C CA . SER A 1 370 ? 30.940 -27.771 -5.976 1.00 13.37 370 SER A CA 1
ATOM 5541 C C . SER A 1 370 ? 31.662 -26.861 -6.962 1.00 13.70 370 SER A C 1
ATOM 5542 O O . SER A 1 370 ? 32.882 -26.965 -7.138 1.00 17.47 370 SER A O 1
ATOM 5550 N N . ARG A 1 371 ? 30.900 -25.977 -7.610 1.00 14.67 371 ARG A N 1
ATOM 5551 C CA . ARG A 1 371 ? 31.480 -25.026 -8.560 1.00 15.44 371 ARG A CA 1
ATOM 5552 C C . ARG A 1 371 ? 32.642 -24.264 -7.942 1.00 18.05 371 ARG A C 1
ATOM 5553 O O . ARG A 1 371 ? 33.612 -23.928 -8.638 1.00 13.87 371 ARG A O 1
ATOM 5574 N N A GLN A 1 372 ? 32.558 -23.987 -6.635 0.44 16.21 372 GLN A N 1
ATOM 5575 N N B GLN A 1 372 ? 32.563 -23.960 -6.641 0.56 16.14 372 GLN A N 1
ATOM 5576 C CA A GLN A 1 372 ? 33.550 -23.159 -5.956 0.44 17.56 372 GLN A CA 1
ATOM 5577 C CA B GLN A 1 372 ? 33.578 -23.117 -6.012 0.56 17.40 372 GLN A CA 1
ATOM 5578 C C A GLN A 1 372 ? 34.952 -23.745 -6.054 0.44 18.70 372 GLN A C 1
ATOM 5579 C C B GLN A 1 372 ? 34.967 -23.746 -6.039 0.56 18.70 372 GLN A C 1
ATOM 5580 O O A GLN A 1 372 ? 35.938 -23.001 -6.003 0.44 18.18 372 GLN A O 1
ATOM 5581 O O B GLN A 1 372 ? 35.961 -23.022 -5.921 0.56 18.03 372 GLN A O 1
ATOM 5608 N N . PHE A 1 373 ? 35.067 -25.068 -6.177 1.00 14.20 373 PHE A N 1
ATOM 5609 C CA . PHE A 1 373 ? 36.378 -25.687 -6.328 1.00 15.39 373 PHE A CA 1
ATOM 5610 C C . PHE A 1 373 ? 37.139 -25.048 -7.485 1.00 13.99 373 PHE A C 1
ATOM 5611 O O . PHE A 1 373 ? 38.357 -24.865 -7.412 1.00 15.19 373 PHE A O 1
ATOM 5629 N N . GLY A 1 374 ? 36.438 -24.710 -8.560 1.00 13.87 374 GLY A N 1
ATOM 5630 C CA . GLY A 1 374 ? 37.006 -23.873 -9.601 1.00 12.91 374 GLY A CA 1
ATOM 5631 C C . GLY A 1 374 ? 38.004 -24.528 -10.525 1.00 13.41 374 GLY A C 1
ATOM 5632 O O . GLY A 1 374 ? 38.720 -23.808 -11.230 1.00 14.85 374 GLY A O 1
ATOM 5636 N N . PHE A 1 375 ? 38.041 -25.859 -10.579 1.00 13.35 375 PHE A N 1
ATOM 5637 C CA . PHE A 1 375 ? 39.044 -26.551 -11.385 1.00 11.70 375 PHE A CA 1
ATOM 5638 C C . PHE A 1 375 ? 38.844 -26.294 -12.872 1.00 12.65 375 PHE A C 1
ATOM 5639 O O . PHE A 1 375 ? 39.809 -26.360 -13.648 1.00 13.92 375 PHE A O 1
ATOM 5656 N N . ASP A 1 376 ? 37.610 -25.991 -13.289 1.00 11.84 376 ASP A N 1
ATOM 5657 C CA . ASP A 1 376 ? 37.309 -25.736 -14.689 1.00 10.69 376 ASP A CA 1
ATOM 5658 C C . ASP A 1 376 ? 38.059 -24.529 -15.243 1.00 14.39 376 ASP A C 1
ATOM 5659 O O . ASP A 1 376 ? 38.099 -24.356 -16.461 1.00 13.24 376 ASP A O 1
ATOM 5668 N N . ARG A 1 377 ? 38.613 -23.676 -14.377 1.00 13.87 377 ARG A N 1
ATOM 5669 C CA . ARG A 1 377 ? 39.407 -22.536 -14.836 1.00 12.58 377 ARG A CA 1
ATOM 5670 C C . ARG A 1 377 ? 40.548 -22.968 -15.761 1.00 10.49 377 ARG A C 1
ATOM 5671 O O . ARG A 1 377 ? 40.847 -22.281 -16.748 1.00 13.22 377 ARG A O 1
ATOM 5692 N N . PHE A 1 378 ? 41.196 -24.094 -15.460 1.00 11.50 378 PHE A N 1
ATOM 5693 C CA . PHE A 1 378 ? 42.300 -24.567 -16.296 1.00 9.61 378 PHE A CA 1
ATOM 5694 C C . PHE A 1 378 ? 41.818 -24.872 -17.715 1.00 16.02 378 PHE A C 1
ATOM 5695 O O . PHE A 1 378 ? 42.402 -24.395 -18.698 1.00 12.03 378 PHE A O 1
ATOM 5712 N N . TRP A 1 379 ? 40.728 -25.633 -17.844 1.00 12.04 379 TRP A N 1
ATOM 5713 C CA . TRP A 1 379 ? 40.175 -25.909 -19.168 1.00 11.16 379 TRP A CA 1
ATOM 5714 C C . TRP A 1 379 ? 39.718 -24.627 -19.848 1.00 12.30 379 TRP A C 1
ATOM 5715 O O . TRP A 1 379 ? 39.996 -24.403 -21.033 1.00 12.86 379 TRP A O 1
ATOM 5736 N N . ARG A 1 380 ? 39.048 -23.741 -19.113 1.00 11.72 380 ARG A N 1
ATOM 5737 C CA . ARG A 1 380 ? 38.540 -22.535 -19.752 1.00 12.45 380 ARG A CA 1
ATOM 5738 C C . ARG A 1 380 ? 39.681 -21.675 -20.272 1.00 13.36 380 ARG A C 1
ATOM 5739 O O . ARG A 1 380 ? 39.600 -21.135 -21.381 1.00 11.62 380 ARG A O 1
ATOM 5760 N N . ASP A 1 381 ? 40.743 -21.534 -19.484 1.00 13.62 381 ASP A N 1
ATOM 5761 C CA . ASP A 1 381 ? 41.892 -20.732 -19.903 1.00 12.74 381 ASP A CA 1
ATOM 5762 C C . ASP A 1 381 ? 42.576 -21.353 -21.113 1.00 13.33 381 ASP A C 1
ATOM 5763 O O . ASP A 1 381 ? 42.845 -20.668 -22.110 1.00 14.17 381 ASP A O 1
ATOM 5772 N N . ALA A 1 382 ? 42.856 -22.652 -21.041 1.00 13.87 382 ALA A N 1
ATOM 5773 C CA . ALA A 1 382 ? 43.514 -23.332 -22.150 1.00 12.13 382 ALA A CA 1
ATOM 5774 C C . ALA A 1 382 ? 42.620 -23.360 -23.378 1.00 14.23 382 ALA A C 1
ATOM 5775 O O . ALA A 1 382 ? 43.089 -23.130 -24.501 1.00 14.09 382 ALA A O 1
ATOM 5782 N N . ARG A 1 383 ? 41.325 -23.642 -23.188 1.00 12.77 383 ARG A N 1
ATOM 5783 C CA . ARG A 1 383 ? 40.409 -23.723 -24.324 1.00 13.46 383 ARG A CA 1
ATOM 5784 C C . ARG A 1 383 ? 40.328 -22.396 -25.053 1.00 12.83 383 ARG A C 1
ATOM 5785 O O . ARG A 1 383 ? 40.162 -22.363 -26.278 1.00 12.19 383 ARG A O 1
ATOM 5806 N N . THR A 1 384 ? 40.438 -21.287 -24.314 1.00 13.43 384 THR A N 1
ATOM 5807 C CA . THR A 1 384 ? 40.380 -19.972 -24.931 1.00 14.41 384 THR A CA 1
ATOM 5808 C C . THR A 1 384 ? 41.644 -19.686 -25.734 1.00 14.69 384 THR A C 1
ATOM 5809 O O . THR A 1 384 ? 41.578 -19.382 -26.927 1.00 15.85 384 THR A O 1
ATOM 5820 N N . HIS A 1 385 ? 42.814 -19.771 -25.106 1.00 13.35 385 HIS A N 1
ATOM 5821 C CA . HIS A 1 385 ? 43.983 -19.261 -25.797 1.00 11.37 385 HIS A CA 1
ATOM 5822 C C . HIS A 1 385 ? 44.490 -20.198 -26.892 1.00 15.47 385 HIS A C 1
ATOM 5823 O O . HIS A 1 385 ? 45.095 -19.725 -27.858 1.00 16.05 385 HIS A O 1
ATOM 5837 N N . THR A 1 386 ? 44.252 -21.506 -26.784 1.00 15.97 386 THR A N 1
ATOM 5838 C CA . THR A 1 386 ? 44.691 -22.414 -27.849 1.00 15.55 386 THR A CA 1
ATOM 5839 C C . THR A 1 386 ? 44.032 -22.110 -29.182 1.00 16.35 386 THR A C 1
ATOM 5840 O O . THR A 1 386 ? 44.491 -22.615 -30.211 1.00 16.79 386 THR A O 1
ATOM 5851 N N . LEU A 1 387 ? 42.976 -21.311 -29.196 1.00 14.32 387 LEU A N 1
ATOM 5852 C CA . LEU A 1 387 ? 42.333 -20.902 -30.428 1.00 13.83 387 LEU A CA 1
ATOM 5853 C C . LEU A 1 387 ? 42.983 -19.669 -31.050 1.00 13.93 387 LEU A C 1
ATOM 5854 O O . LEU A 1 387 ? 42.529 -19.230 -32.107 1.00 16.40 387 LEU A O 1
ATOM 5870 N N . HIS A 1 388 ? 44.043 -19.129 -30.425 1.00 16.70 388 HIS A N 1
ATOM 5871 C CA . HIS A 1 388 ? 44.698 -17.911 -30.908 1.00 20.22 388 HIS A CA 1
ATOM 5872 C C . HIS A 1 388 ? 44.977 -17.991 -32.397 1.00 16.30 388 HIS A C 1
ATOM 5873 O O . HIS A 1 388 ? 44.686 -17.058 -33.156 1.00 16.98 388 HIS A O 1
ATOM 5887 N N . ASP A 1 389 ? 45.569 -19.091 -32.827 1.00 15.61 389 ASP A N 1
ATOM 5888 C CA . ASP A 1 389 ? 45.679 -19.407 -34.234 1.00 13.64 389 ASP A CA 1
ATOM 5889 C C . ASP A 1 389 ? 45.461 -20.906 -34.363 1.00 14.16 389 ASP A C 1
ATOM 5890 O O . ASP A 1 389 ? 45.764 -21.662 -33.432 1.00 15.31 389 ASP A O 1
ATOM 5899 N N . PRO A 1 390 ? 44.852 -21.352 -35.458 1.00 15.79 390 PRO A N 1
ATOM 5900 C CA . PRO A 1 390 ? 44.338 -22.730 -35.500 1.00 16.57 390 PRO A CA 1
ATOM 5901 C C . PRO A 1 390 ? 45.442 -23.771 -35.515 1.00 13.48 390 PRO A C 1
ATOM 5902 O O . PRO A 1 390 ? 46.310 -23.775 -36.389 1.00 17.03 390 PRO A O 1
ATOM 5913 N N . VAL A 1 391 ? 45.360 -24.705 -34.570 1.00 14.22 391 VAL A N 1
ATOM 5914 C CA . VAL A 1 391 ? 46.366 -25.762 -34.498 1.00 12.72 391 VAL A CA 1
ATOM 5915 C C . VAL A 1 391 ? 46.363 -26.606 -35.769 1.00 13.78 391 VAL A C 1
ATOM 5916 O O . VAL A 1 391 ? 47.397 -27.174 -36.135 1.00 14.92 391 VAL A O 1
ATOM 5929 N N . ALA A 1 392 ? 45.222 -26.698 -36.460 1.00 14.32 392 ALA A N 1
ATOM 5930 C CA . ALA A 1 392 ? 45.163 -27.460 -37.713 1.00 14.21 392 ALA A CA 1
ATOM 5931 C C . ALA A 1 392 ? 46.175 -26.944 -38.732 1.00 15.56 392 ALA A C 1
ATOM 5932 O O . ALA A 1 392 ? 46.744 -27.729 -39.507 1.00 13.85 392 ALA A O 1
ATOM 5939 N N . TYR A 1 393 ? 46.413 -25.628 -38.753 1.00 18.36 393 TYR A N 1
ATOM 5940 C CA . TYR A 1 393 ? 47.382 -25.084 -39.697 1.00 16.17 393 TYR A CA 1
ATOM 5941 C C . TYR A 1 393 ? 48.814 -25.159 -39.193 1.00 16.74 393 TYR A C 1
ATOM 5942 O O . TYR A 1 393 ? 49.737 -25.234 -40.015 1.00 16.94 393 TYR A O 1
ATOM 5960 N N . LYS A 1 394 ? 49.041 -25.204 -37.880 1.00 13.63 394 LYS A N 1
ATOM 5961 C CA . LYS A 1 394 ? 50.369 -25.568 -37.415 1.00 13.51 394 LYS A CA 1
ATOM 5962 C C . LYS A 1 394 ? 50.684 -27.003 -37.806 1.00 15.46 394 LYS A C 1
ATOM 5963 O O . LYS A 1 394 ? 51.811 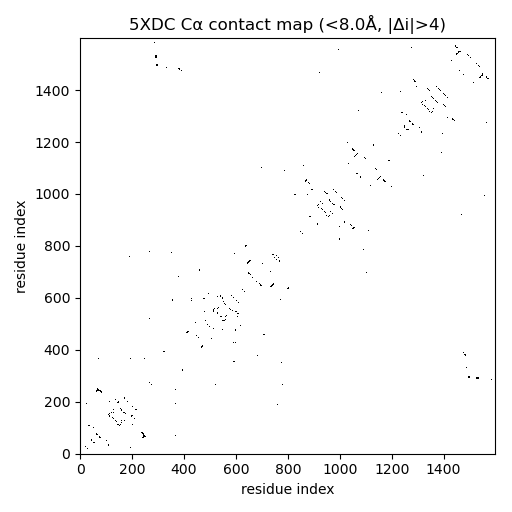-27.316 -38.204 1.00 14.15 394 LYS A O 1
ATOM 5982 N N . ILE A 1 395 ? 49.689 -27.888 -37.697 1.00 13.76 395 ILE A N 1
ATOM 5983 C CA . ILE A 1 395 ? 49.850 -29.272 -38.140 1.00 12.51 395 ILE A CA 1
ATOM 5984 C C . ILE A 1 395 ? 50.165 -29.319 -39.636 1.00 12.52 395 ILE A C 1
ATOM 5985 O O . ILE A 1 395 ? 51.086 -30.023 -40.070 1.00 15.15 395 ILE A O 1
ATOM 6001 N N . ARG A 1 396 ? 49.418 -28.560 -40.440 1.00 13.54 396 ARG A N 1
ATOM 6002 C CA . ARG A 1 396 ? 49.667 -28.543 -41.880 1.00 16.29 396 ARG A CA 1
ATOM 6003 C C . ARG A 1 396 ? 51.079 -28.053 -42.176 1.00 16.26 396 ARG A C 1
ATOM 6004 O O . ARG A 1 396 ? 51.760 -28.600 -43.045 1.00 18.12 396 ARG A O 1
ATOM 6025 N N . GLU A 1 397 ? 51.543 -27.029 -41.455 1.00 16.76 397 GLU A N 1
ATOM 6026 C CA . GLU A 1 397 ? 52.893 -26.513 -41.682 1.00 16.53 397 GLU A CA 1
ATOM 6027 C C . GLU A 1 397 ? 53.956 -27.557 -41.383 1.00 15.74 397 GLU A C 1
ATOM 6028 O O . GLU A 1 397 ? 54.940 -27.682 -42.124 1.00 16.60 397 GLU A O 1
ATOM 6040 N N . VAL A 1 398 ? 53.804 -28.295 -40.287 1.00 12.34 398 VAL A N 1
ATOM 6041 C CA . VAL A 1 398 ? 54.766 -29.330 -39.976 1.00 14.11 398 VAL A CA 1
ATOM 6042 C C . VAL A 1 398 ? 54.692 -30.430 -41.029 1.00 15.26 398 VAL A C 1
ATOM 6043 O O . VAL A 1 398 ? 55.713 -31.001 -41.415 1.00 15.58 398 VAL A O 1
ATOM 6056 N N . GLY A 1 399 ? 53.481 -30.755 -41.492 1.00 15.35 399 GLY A N 1
ATOM 6057 C CA . GLY A 1 399 ? 53.336 -31.789 -42.509 1.00 16.06 399 GLY A CA 1
ATOM 6058 C C . GLY A 1 399 ? 53.924 -31.367 -43.845 1.00 13.99 399 GLY A C 1
ATOM 6059 O O . GLY A 1 399 ? 54.561 -32.169 -44.542 1.00 14.76 399 GLY A O 1
ATOM 6063 N N . ASN A 1 400 ? 53.731 -30.106 -44.208 1.00 14.84 400 ASN A N 1
ATOM 6064 C CA . ASN A 1 400 ? 54.292 -29.576 -45.447 1.00 16.74 400 ASN A CA 1
ATOM 6065 C C . ASN A 1 400 ? 55.816 -29.582 -45.397 1.00 17.91 400 ASN A C 1
ATOM 6066 O O . ASN A 1 400 ? 56.476 -29.901 -46.392 1.00 16.77 400 ASN A O 1
ATOM 6077 N N . TRP A 1 401 ? 56.396 -29.270 -44.236 1.00 17.12 401 TRP A N 1
ATOM 6078 C CA . TRP A 1 401 ? 57.839 -29.406 -44.059 1.00 16.89 401 TRP A CA 1
ATOM 6079 C C . TRP A 1 401 ? 58.282 -30.857 -44.193 1.00 18.59 401 TRP A C 1
ATOM 6080 O O . TRP A 1 401 ? 59.211 -31.172 -44.945 1.00 16.16 401 TRP A O 1
ATOM 6101 N N . PHE A 1 402 ? 57.645 -31.769 -43.458 1.00 15.83 402 PHE A N 1
ATOM 6102 C CA . PHE A 1 402 ? 58.172 -33.125 -43.426 1.00 14.79 402 PHE A CA 1
ATOM 6103 C C . PHE A 1 402 ? 58.013 -33.811 -44.776 1.00 15.96 402 PHE A C 1
ATOM 6104 O O . PHE A 1 402 ? 58.938 -34.488 -45.252 1.00 15.90 402 PHE A O 1
ATOM 6121 N N . LEU A 1 403 ? 56.854 -33.654 -45.400 1.00 15.37 403 LEU A N 1
ATOM 6122 C CA . LEU A 1 403 ? 56.572 -34.363 -46.644 1.00 15.38 403 LEU A CA 1
ATOM 6123 C C . LEU A 1 403 ? 57.169 -33.659 -47.850 1.00 18.12 403 LEU A C 1
ATOM 6124 O O . LEU A 1 403 ? 57.718 -34.315 -48.742 1.00 17.62 403 LEU A O 1
ATOM 6140 N N . ASN A 1 404 ? 57.069 -32.333 -47.904 1.00 15.94 404 ASN A N 1
ATOM 6141 C CA . ASN A 1 404 ? 57.449 -31.589 -49.097 1.00 15.71 404 ASN A CA 1
ATOM 6142 C C . ASN A 1 404 ? 58.698 -30.742 -48.913 1.00 19.93 404 ASN A C 1
ATOM 6143 O O . ASN A 1 404 ? 59.088 -30.035 -49.845 1.00 19.33 404 ASN A O 1
ATOM 6154 N N . HIS A 1 405 ? 59.357 -30.833 -47.762 1.00 17.59 405 HIS A N 1
ATOM 6155 C CA . HIS A 1 405 ? 60.597 -30.106 -47.498 1.00 17.96 405 HIS A CA 1
ATOM 6156 C C . HIS A 1 405 ? 60.418 -28.594 -47.582 1.00 20.99 405 HIS A C 1
ATOM 6157 O O . HIS A 1 405 ? 61.363 -27.869 -47.899 1.00 23.61 405 HIS A O 1
ATOM 6171 N N . ARG A 1 406 ? 59.219 -28.097 -47.320 1.00 17.72 406 ARG A N 1
ATOM 6172 C CA . ARG A 1 406 ? 58.937 -26.667 -47.368 1.00 17.79 406 ARG A CA 1
ATOM 6173 C C . ARG A 1 406 ? 58.871 -26.117 -45.951 1.00 22.36 406 ARG A C 1
ATOM 6174 O O . ARG A 1 406 ? 58.006 -26.524 -45.169 1.00 18.52 406 ARG A O 1
ATOM 6195 N N . PHE A 1 407 ? 59.763 -25.182 -45.631 1.00 21.34 407 PHE A N 1
ATOM 6196 C CA . PHE A 1 407 ? 59.670 -24.493 -44.352 1.00 18.78 407 PHE A CA 1
ATOM 6197 C C . PHE A 1 407 ? 58.489 -23.530 -44.379 1.00 20.25 407 PHE A C 1
ATOM 6198 O O . PHE A 1 407 ? 58.087 -23.053 -45.445 1.00 20.27 407 PHE A O 1
ATOM 6215 N N . PRO A 1 408 ? 57.890 -23.236 -43.221 1.00 16.58 408 PRO A N 1
ATOM 6216 C CA . PRO A 1 408 ? 56.774 -22.289 -43.220 1.00 16.97 408 PRO A CA 1
ATOM 6217 C C . PRO A 1 408 ? 57.230 -20.911 -43.659 1.00 24.42 408 PRO A C 1
ATOM 6218 O O . PRO A 1 408 ? 58.373 -20.505 -43.432 1.00 21.57 408 PRO A O 1
ATOM 6229 N N . THR A 1 409 ? 56.326 -20.219 -44.325 1.00 20.56 409 THR A N 1
ATOM 6230 C CA . THR A 1 409 ? 56.558 -18.863 -44.784 1.00 20.03 409 THR A CA 1
ATOM 6231 C C . THR A 1 409 ? 56.530 -17.916 -43.591 1.00 22.45 409 THR A C 1
ATOM 6232 O O . THR A 1 409 ? 55.509 -17.848 -42.894 1.00 19.66 409 THR A O 1
ATOM 6243 N N . PRO A 1 410 ? 57.603 -17.176 -43.320 1.00 20.18 410 PRO A N 1
ATOM 6244 C CA . PRO A 1 410 ? 57.602 -16.266 -42.165 1.00 22.44 410 PRO A CA 1
ATOM 6245 C C . PRO A 1 410 ? 56.465 -15.260 -42.254 1.00 19.94 410 PRO A C 1
ATOM 6246 O O . PRO A 1 410 ? 56.218 -14.648 -43.301 1.00 21.38 410 PRO A O 1
ATOM 6257 N N . SER A 1 411 ? 55.745 -15.123 -41.149 1.00 18.81 411 SER A N 1
ATOM 6258 C CA . SER A 1 411 ? 54.604 -14.230 -41.046 1.00 18.69 411 SER A CA 1
ATOM 6259 C C . SER A 1 411 ? 54.435 -13.902 -39.565 1.00 19.36 411 SER A C 1
ATOM 6260 O O . SER A 1 411 ? 55.278 -14.264 -38.739 1.00 21.52 411 SER A O 1
ATOM 6268 N N . PHE A 1 412 ? 53.322 -13.259 -39.210 1.00 22.12 412 PHE A N 1
ATOM 6269 C CA . PHE A 1 412 ? 53.051 -13.030 -37.801 1.00 19.94 412 PHE A CA 1
ATOM 6270 C C . PHE A 1 412 ? 52.503 -14.265 -37.108 1.00 19.36 412 PHE A C 1
ATOM 6271 O O . PHE A 1 412 ? 52.345 -14.242 -35.880 1.00 20.67 412 PHE A O 1
ATOM 6288 N N . TYR A 1 413 ? 52.230 -15.342 -37.861 1.00 22.04 413 TYR A N 1
ATOM 6289 C CA . TYR A 1 413 ? 51.705 -16.582 -37.293 1.00 21.86 413 TYR A CA 1
ATOM 6290 C C . TYR A 1 413 ? 52.548 -17.811 -37.611 1.00 22.19 413 TYR A C 1
ATOM 6291 O O . TYR A 1 413 ? 52.287 -18.874 -37.037 1.00 44.33 413 TYR A O 1
ATOM 6309 N N . SER A 1 414 ? 53.539 -17.703 -38.495 1.00 17.39 414 SER A N 1
ATOM 6310 C CA . SER A 1 414 ? 54.345 -18.846 -38.891 1.00 20.02 414 SER A CA 1
ATOM 6311 C C . SER A 1 414 ? 55.761 -18.419 -39.281 1.00 19.61 414 SER A C 1
ATOM 6312 O O . SER A 1 414 ? 56.139 -17.251 -39.157 1.00 21.19 414 SER A O 1
ATOM 6321 N N . GLU B 1 13 ? 3.771 -46.225 -34.644 1.00 90.29 13 GLU B N 1
ATOM 6322 C CA . GLU B 1 13 ? 4.423 -45.011 -35.123 1.00 88.72 13 GLU B CA 1
ATOM 6323 C C . GLU B 1 13 ? 3.667 -43.765 -34.665 1.00 89.65 13 GLU B C 1
ATOM 6324 O O . GLU B 1 13 ? 3.532 -42.798 -35.418 1.00 92.94 13 GLU B O 1
ATOM 6327 N N . ASP B 1 14 ? 3.173 -43.799 -33.428 1.00 79.54 14 ASP B N 1
ATOM 6328 C CA . ASP B 1 14 ? 2.501 -42.649 -32.828 1.00 71.40 14 ASP B CA 1
ATOM 6329 C C . ASP B 1 14 ? 3.562 -41.665 -32.345 1.00 67.75 14 ASP B C 1
ATOM 6330 O O . ASP B 1 14 ? 4.308 -41.955 -31.404 1.00 63.22 14 ASP B O 1
ATOM 6339 N N . HIS B 1 15 ? 3.629 -40.500 -32.987 1.00 49.12 15 HIS B N 1
ATOM 6340 C CA . HIS B 1 15 ? 4.660 -39.511 -32.709 1.00 45.17 15 HIS B CA 1
ATOM 6341 C C . HIS B 1 15 ? 4.177 -38.372 -31.813 1.00 37.02 15 HIS B C 1
ATOM 6342 O O . HIS B 1 15 ? 4.888 -37.375 -31.669 1.00 29.03 15 HIS B O 1
ATOM 6346 N N . ARG B 1 16 ? 2.993 -38.490 -31.207 1.00 30.15 16 ARG B N 1
ATOM 6347 C CA . ARG B 1 16 ? 2.435 -37.362 -30.469 1.00 29.71 16 ARG B CA 1
ATOM 6348 C C . ARG B 1 16 ? 3.309 -37.005 -29.272 1.00 20.77 16 ARG B C 1
ATOM 6349 O O . ARG B 1 16 ? 3.664 -35.840 -29.075 1.00 24.32 16 ARG B O 1
ATOM 6353 N N . ALA B 1 17 ? 3.664 -38.000 -28.458 1.00 22.72 17 ALA B N 1
ATOM 6354 C CA . ALA B 1 17 ? 4.465 -37.723 -27.266 1.00 21.05 17 ALA B CA 1
ATOM 6355 C C . ALA B 1 17 ? 5.788 -37.069 -27.635 1.00 23.20 17 ALA B C 1
ATOM 6356 O O . ALA B 1 17 ? 6.213 -36.095 -27.001 1.00 22.11 17 ALA B O 1
ATOM 6363 N N . LEU B 1 18 ? 6.452 -37.584 -28.668 1.00 24.51 18 LEU B N 1
ATOM 6364 C CA . LEU B 1 18 ? 7.730 -37.014 -29.075 1.00 20.37 18 LEU B CA 1
ATOM 6365 C C . LEU B 1 18 ? 7.569 -35.601 -29.618 1.00 26.02 18 LEU B C 1
ATOM 6366 O O . LEU B 1 18 ? 8.444 -34.761 -29.404 1.00 23.77 18 LEU B O 1
ATOM 6382 N N . ASP B 1 19 ? 6.460 -35.308 -30.305 1.00 22.68 19 ASP B N 1
ATOM 6383 C CA . ASP B 1 19 ? 6.194 -33.929 -30.706 1.00 22.30 19 ASP B CA 1
ATOM 6384 C C . ASP B 1 19 ? 6.058 -33.013 -29.492 1.00 15.30 19 ASP B C 1
ATOM 6385 O O . ASP B 1 19 ? 6.547 -31.881 -29.501 1.00 24.94 19 ASP B O 1
ATOM 6394 N N . VAL B 1 20 ? 5.365 -33.475 -28.452 1.00 18.83 20 VAL B N 1
ATOM 6395 C CA . VAL B 1 20 ? 5.212 -32.661 -27.249 1.00 18.20 20 VAL B CA 1
ATOM 6396 C C . VAL B 1 20 ? 6.569 -32.382 -26.627 1.00 17.71 20 VAL B C 1
ATOM 6397 O O . VAL B 1 20 ? 6.859 -31.254 -26.224 1.00 19.05 20 VAL B O 1
ATOM 6410 N N . ALA B 1 21 ? 7.422 -33.403 -26.545 1.00 19.90 21 ALA B N 1
ATOM 6411 C CA . ALA B 1 21 ? 8.756 -33.207 -25.978 1.00 19.79 21 ALA B CA 1
ATOM 6412 C C . ALA B 1 21 ? 9.578 -32.242 -26.825 1.00 17.62 21 ALA B C 1
ATOM 6413 O O . ALA B 1 21 ? 10.297 -31.383 -26.292 1.00 17.58 21 ALA B O 1
ATOM 6420 N N . THR B 1 22 ? 9.480 -32.365 -28.151 1.00 20.10 22 THR B N 1
ATOM 6421 C CA . THR B 1 22 ? 10.201 -31.467 -29.044 1.00 19.40 22 THR B CA 1
ATOM 6422 C C . THR B 1 22 ? 9.773 -30.024 -28.828 1.00 20.99 22 THR B C 1
ATOM 6423 O O . THR B 1 22 ? 10.616 -29.117 -28.788 1.00 20.05 22 THR B O 1
ATOM 6434 N N A GLU B 1 23 ? 8.465 -29.789 -28.687 0.53 19.50 23 GLU B N 1
ATOM 6435 N N B GLU B 1 23 ? 8.472 -29.784 -28.661 0.47 19.53 23 GLU B N 1
ATOM 6436 C CA A GLU B 1 23 ? 7.986 -28.432 -28.449 0.53 21.53 23 GLU B CA 1
ATOM 6437 C CA B GLU B 1 23 ? 8.015 -28.415 -28.453 0.47 21.48 23 GLU B CA 1
ATOM 6438 C C A GLU B 1 23 ? 8.443 -27.922 -27.090 0.53 17.77 23 GLU B C 1
ATOM 6439 C C B GLU B 1 23 ? 8.406 -27.904 -27.073 0.47 17.79 23 GLU B C 1
ATOM 6440 O O A GLU B 1 23 ? 8.852 -26.763 -26.967 0.53 20.31 23 GLU B O 1
ATOM 6441 O O B GLU B 1 23 ? 8.749 -26.728 -26.922 0.47 20.23 23 GLU B O 1
ATOM 6464 N N . LEU B 1 24 ? 8.390 -28.768 -26.056 1.00 18.89 24 LEU B N 1
ATOM 6465 C CA . LEU B 1 24 ? 8.924 -28.368 -24.753 1.00 17.64 24 LEU B CA 1
ATOM 6466 C C . LEU B 1 24 ? 10.391 -27.948 -24.878 1.00 18.77 24 LEU B C 1
ATOM 6467 O O . LEU B 1 24 ? 10.791 -26.882 -24.393 1.00 18.40 24 LEU B O 1
ATOM 6484 N N . ALA B 1 25 ? 11.200 -28.776 -25.545 1.00 20.11 25 ALA B N 1
ATOM 6485 C CA . ALA B 1 25 ? 12.625 -28.488 -25.704 1.00 17.82 25 ALA B CA 1
ATOM 6486 C C . ALA B 1 25 ? 12.854 -27.172 -26.443 1.00 18.87 25 ALA B C 1
ATOM 6487 O O . ALA B 1 25 ? 13.750 -26.393 -26.091 1.00 17.50 25 ALA B O 1
ATOM 6494 N N . LYS B 1 26 ? 12.060 -26.918 -27.483 1.00 18.23 26 LYS B N 1
ATOM 6495 C CA . LYS B 1 26 ? 12.098 -25.639 -28.182 1.00 20.71 26 LYS B CA 1
ATOM 6496 C C . LYS B 1 26 ? 11.947 -24.468 -27.216 1.00 21.37 26 LYS B C 1
ATOM 6497 O O . LYS B 1 26 ? 12.725 -23.509 -27.254 1.00 20.83 26 LYS B O 1
ATOM 6516 N N . THR B 1 27 ? 10.941 -24.521 -26.341 1.00 21.20 27 THR B N 1
ATOM 6517 C CA . THR B 1 27 ? 10.744 -23.420 -25.406 1.00 18.23 27 THR B CA 1
ATOM 6518 C C . THR B 1 27 ? 11.903 -23.322 -24.421 1.00 21.38 27 THR B C 1
ATOM 6519 O O . THR B 1 27 ? 12.328 -22.218 -24.063 1.00 19.25 27 THR B O 1
ATOM 6530 N N . PHE B 1 28 ? 12.455 -24.463 -24.001 1.00 18.72 28 PHE B N 1
ATOM 6531 C CA . PHE B 1 28 ? 13.528 -24.428 -23.014 1.00 16.34 28 PHE B CA 1
ATOM 6532 C C . PHE B 1 28 ? 14.794 -23.788 -23.588 1.00 16.90 28 PHE B C 1
ATOM 6533 O O . PHE B 1 28 ? 15.528 -23.107 -22.856 1.00 17.42 28 PHE B O 1
ATOM 6550 N N . ARG B 1 29 ? 15.070 -23.993 -24.884 1.00 20.75 29 ARG B N 1
ATOM 6551 C CA . ARG B 1 29 ? 16.282 -23.421 -25.483 1.00 18.86 29 ARG B CA 1
ATOM 6552 C C . ARG B 1 29 ? 16.288 -21.900 -25.422 1.00 22.06 29 ARG B C 1
ATOM 6553 O O . ARG B 1 29 ? 17.364 -21.287 -25.391 1.00 22.90 29 ARG B O 1
ATOM 6574 N N . VAL B 1 30 ? 15.107 -21.276 -25.420 1.00 22.83 30 VAL B N 1
ATOM 6575 C CA . VAL B 1 30 ? 15.026 -19.816 -25.442 1.00 21.12 30 VAL B CA 1
ATOM 6576 C C . VAL B 1 30 ? 15.641 -19.219 -24.183 1.00 22.14 30 VAL B C 1
ATOM 6577 O O . VAL B 1 30 ? 16.255 -18.148 -24.225 1.00 25.65 30 VAL B O 1
ATOM 6590 N N . THR B 1 31 ? 15.461 -19.880 -23.039 1.00 21.15 31 THR B N 1
ATOM 6591 C CA . THR B 1 31 ? 15.798 -19.296 -21.753 1.00 22.79 31 THR B CA 1
ATOM 6592 C C . THR B 1 31 ? 16.912 -20.014 -21.003 1.00 21.05 31 THR B C 1
ATOM 6593 O O . THR B 1 31 ? 17.293 -19.551 -19.921 1.00 22.61 31 THR B O 1
ATOM 6604 N N . VAL B 1 32 ? 17.439 -21.127 -21.524 1.00 19.96 32 VAL B N 1
ATOM 6605 C CA . VAL B 1 32 ? 18.349 -21.948 -20.726 1.00 16.61 32 VAL B CA 1
ATOM 6606 C C . VAL B 1 32 ? 19.622 -21.179 -20.371 1.00 18.73 32 VAL B C 1
ATOM 6607 O O . VAL B 1 32 ? 20.160 -21.322 -19.267 1.00 17.55 32 VAL B O 1
ATOM 6620 N N . ARG B 1 33 ? 20.137 -20.370 -21.296 1.00 19.70 33 ARG B N 1
ATOM 6621 C CA . ARG B 1 33 ? 21.395 -19.673 -21.037 1.00 21.06 33 ARG B CA 1
ATOM 6622 C C . ARG B 1 33 ? 21.284 -18.794 -19.795 1.00 20.41 33 ARG B C 1
ATOM 6623 O O . ARG B 1 33 ? 22.140 -18.844 -18.905 1.00 21.12 33 ARG B O 1
ATOM 6644 N N . GLU B 1 34 ? 20.212 -18.004 -19.696 1.00 23.28 34 GLU B N 1
ATOM 6645 C CA . GLU B 1 34 ? 20.035 -17.147 -18.526 1.00 21.82 34 GLU B CA 1
ATOM 6646 C C . GLU B 1 34 ? 19.633 -17.955 -17.291 1.00 18.77 34 GLU B C 1
ATOM 6647 O O . GLU B 1 34 ? 20.104 -17.684 -16.177 1.00 20.93 34 GLU B O 1
ATOM 6651 N N . ARG B 1 35 ? 18.769 -18.959 -17.461 1.00 17.91 35 ARG B N 1
ATOM 6652 C CA . ARG B 1 35 ? 18.303 -19.722 -16.307 1.00 19.30 35 ARG B CA 1
ATOM 6653 C C . ARG B 1 35 ? 19.426 -20.508 -15.645 1.00 22.25 35 ARG B C 1
ATOM 6654 O O . ARG B 1 35 ? 19.511 -20.564 -14.413 1.00 22.36 35 ARG B O 1
ATOM 6675 N N . GLU B 1 36 ? 20.283 -21.156 -16.425 1.00 18.47 36 GLU B N 1
ATOM 6676 C CA . GLU B 1 36 ? 21.238 -22.047 -15.778 1.00 21.26 36 GLU B CA 1
ATOM 6677 C C . GLU B 1 36 ? 22.319 -21.257 -15.045 1.00 18.44 36 GLU B C 1
ATOM 6678 O O . GLU B 1 36 ? 22.881 -21.753 -14.066 1.00 20.21 36 GLU B O 1
ATOM 6690 N N . ARG B 1 37 ? 22.593 -20.019 -15.468 1.00 19.19 37 ARG B N 1
ATOM 6691 C CA . ARG B 1 37 ? 23.511 -19.170 -14.707 1.00 21.26 37 ARG B CA 1
ATOM 6692 C C . ARG B 1 37 ? 23.041 -18.997 -13.272 1.00 22.37 37 ARG B C 1
ATOM 6693 O O . ARG B 1 37 ? 23.843 -19.058 -12.328 1.00 19.72 37 ARG B O 1
ATOM 6714 N N . ALA B 1 38 ? 21.740 -18.771 -13.088 1.00 23.36 38 ALA B N 1
ATOM 6715 C CA . ALA B 1 38 ? 21.186 -18.514 -11.770 1.00 25.47 38 ALA B CA 1
ATOM 6716 C C . ALA B 1 38 ? 21.161 -19.752 -10.890 1.00 25.53 38 ALA B C 1
ATOM 6717 O O . ALA B 1 38 ? 21.160 -19.621 -9.663 1.00 26.20 38 ALA B O 1
ATOM 6724 N N . GLY B 1 39 ? 21.117 -20.947 -11.483 1.00 20.38 39 GLY B N 1
ATOM 6725 C CA . GLY B 1 39 ? 20.966 -22.143 -10.693 1.00 19.72 39 GLY B CA 1
ATOM 6726 C C . GLY B 1 39 ? 19.567 -22.180 -10.110 1.00 15.23 39 GLY B C 1
ATOM 6727 O O . GLY B 1 39 ? 18.626 -21.577 -10.643 1.00 20.26 39 GLY B O 1
ATOM 6731 N N . GLY B 1 40 ? 19.424 -22.888 -9.007 1.00 18.76 40 GLY B N 1
ATOM 6732 C CA . GLY B 1 40 ? 18.115 -22.903 -8.375 1.00 20.62 40 GLY B CA 1
ATOM 6733 C C . GLY B 1 40 ? 17.106 -23.762 -9.124 1.00 21.34 40 GLY B C 1
ATOM 6734 O O . GLY B 1 40 ? 17.443 -24.585 -9.983 1.00 22.34 40 GLY B O 1
ATOM 6738 N N . THR B 1 41 ? 15.832 -23.547 -8.786 1.00 18.04 41 THR B N 1
ATOM 6739 C CA . THR B 1 41 ? 14.778 -24.461 -9.195 1.00 17.07 41 THR B CA 1
ATOM 6740 C C . THR B 1 41 ? 14.051 -23.910 -10.412 1.00 21.02 41 THR B C 1
ATOM 6741 O O . THR B 1 41 ? 13.496 -22.800 -10.341 1.00 20.56 41 THR B O 1
ATOM 6752 N N . PRO B 1 42 ? 14.018 -24.623 -11.525 1.00 17.06 42 PRO B N 1
ATOM 6753 C CA . PRO B 1 42 ? 13.307 -24.145 -12.724 1.00 18.32 42 PRO B CA 1
ATOM 6754 C C . PRO B 1 42 ? 11.821 -24.469 -12.648 1.00 18.64 42 PRO B C 1
ATOM 6755 O O . PRO B 1 42 ? 11.285 -25.316 -13.359 1.00 18.88 42 PRO B O 1
ATOM 6766 N N . LYS B 1 43 ? 11.147 -23.781 -11.733 1.00 17.36 43 LYS B N 1
ATOM 6767 C CA . LYS B 1 43 ? 9.771 -24.124 -11.389 1.00 19.32 43 LYS B CA 1
ATOM 6768 C C . LYS B 1 43 ? 8.848 -23.987 -12.597 1.00 17.19 43 LYS B C 1
ATOM 6769 O O . LYS B 1 43 ? 8.014 -24.860 -12.859 1.00 18.46 43 LYS B O 1
ATOM 6788 N N . ALA B 1 44 ? 8.976 -22.892 -13.348 1.00 15.56 44 ALA B N 1
ATOM 6789 C CA . ALA B 1 44 ? 8.083 -22.683 -14.485 1.00 19.79 44 ALA B CA 1
ATOM 6790 C C . ALA B 1 44 ? 8.204 -23.817 -15.486 1.00 23.31 44 ALA B C 1
ATOM 6791 O O . ALA B 1 44 ? 7.198 -24.307 -16.018 1.00 20.02 44 ALA B O 1
ATOM 6798 N N . GLU B 1 45 ? 9.435 -24.254 -15.740 1.00 17.63 45 GLU B N 1
ATOM 6799 C CA . GLU B 1 45 ? 9.677 -25.296 -16.722 1.00 17.38 45 GLU B CA 1
ATOM 6800 C C . GLU B 1 45 ? 9.211 -26.650 -16.202 1.00 15.79 45 GLU B C 1
ATOM 6801 O O . GLU B 1 45 ? 8.673 -27.462 -16.964 1.00 15.38 45 GLU B O 1
ATOM 6813 N N . ARG B 1 46 ? 9.412 -26.911 -14.908 1.00 15.03 46 ARG B N 1
ATOM 6814 C CA . ARG B 1 46 ? 8.865 -28.118 -14.307 1.00 13.79 46 ARG B CA 1
ATOM 6815 C C . ARG B 1 46 ? 7.342 -28.138 -14.435 1.00 19.13 46 ARG B C 1
ATOM 6816 O O . ARG B 1 46 ? 6.753 -29.182 -14.723 1.00 16.10 46 ARG B O 1
ATOM 6837 N N . ASP B 1 47 ? 6.691 -26.986 -14.259 1.00 18.48 47 ASP B N 1
ATOM 6838 C CA . ASP B 1 47 ? 5.235 -26.949 -14.410 1.00 18.10 47 ASP B CA 1
ATOM 6839 C C . ASP B 1 47 ? 4.817 -27.146 -15.867 1.00 17.64 47 ASP B C 1
ATOM 6840 O O . ASP B 1 47 ? 3.790 -27.777 -16.143 1.00 18.48 47 ASP B O 1
ATOM 6849 N N . ALA B 1 48 ? 5.594 -26.634 -16.823 1.00 15.15 48 ALA B N 1
ATOM 6850 C CA . ALA B 1 48 ? 5.299 -26.925 -18.223 1.00 18.50 48 ALA B CA 1
ATOM 6851 C C . ALA B 1 48 ? 5.370 -28.423 -18.495 1.00 17.27 48 ALA B C 1
ATOM 6852 O O . ALA B 1 48 ? 4.553 -28.966 -19.247 1.00 17.33 48 ALA B O 1
ATOM 6859 N N . ILE B 1 49 ? 6.345 -29.112 -17.899 1.00 17.81 49 ILE B N 1
ATOM 6860 C CA . ILE B 1 49 ? 6.412 -30.561 -18.049 1.00 15.05 49 ILE B CA 1
ATOM 6861 C C . ILE B 1 49 ? 5.188 -31.213 -17.412 1.00 16.38 49 ILE B C 1
ATOM 6862 O O . ILE B 1 49 ? 4.621 -32.174 -17.954 1.00 16.94 49 ILE B O 1
ATOM 6878 N N . ARG B 1 50 ? 4.759 -30.699 -16.255 1.00 17.68 50 ARG B N 1
ATOM 6879 C CA . ARG B 1 50 ? 3.564 -31.219 -15.604 1.00 15.29 50 ARG B CA 1
ATOM 6880 C C . ARG B 1 50 ? 2.345 -31.102 -16.516 1.00 15.31 50 ARG B C 1
ATOM 6881 O O . ARG B 1 50 ? 1.588 -32.065 -16.676 1.00 18.33 50 ARG B O 1
ATOM 6902 N N . ARG B 1 51 ? 2.153 -29.930 -17.130 1.00 17.89 51 ARG B N 1
ATOM 6903 C CA . ARG B 1 51 ? 0.988 -29.702 -17.990 1.00 18.34 51 ARG B CA 1
ATOM 6904 C C . ARG B 1 51 ? 1.027 -30.553 -19.253 1.00 23.93 51 ARG B C 1
ATOM 6905 O O . ARG B 1 51 ? -0.027 -30.831 -19.833 1.00 21.72 51 ARG B O 1
ATOM 6926 N N . SER B 1 52 ? 2.215 -30.996 -19.668 1.00 19.48 52 SER B N 1
ATOM 6927 C CA . SER B 1 52 ? 2.376 -31.704 -20.932 1.00 19.09 52 SER B CA 1
ATOM 6928 C C . SER B 1 52 ? 1.827 -33.119 -20.885 1.00 16.37 52 SER B C 1
ATOM 6929 O O . SER B 1 52 ? 1.543 -33.696 -21.943 1.00 17.45 52 SER B O 1
ATOM 6937 N N . GLY B 1 53 ? 1.679 -33.698 -19.690 1.00 18.54 53 GLY B N 1
ATOM 6938 C CA . GLY B 1 53 ? 1.292 -35.085 -19.551 1.00 18.25 53 GLY B CA 1
ATOM 6939 C C . GLY B 1 53 ? 2.421 -36.095 -19.660 1.00 14.11 53 GLY B C 1
ATOM 6940 O O . GLY B 1 53 ? 2.228 -37.255 -19.285 1.00 16.45 53 GLY B O 1
ATOM 6944 N N . LEU B 1 54 ? 3.617 -35.694 -20.106 1.00 15.22 54 LEU B N 1
ATOM 6945 C CA . LEU B 1 54 ? 4.663 -36.674 -20.367 1.00 15.30 54 LEU B CA 1
ATOM 6946 C C . LEU B 1 54 ? 5.185 -37.367 -19.106 1.00 13.15 54 LEU B C 1
ATOM 6947 O O . LEU B 1 54 ? 5.750 -38.461 -19.211 1.00 15.14 54 LEU B O 1
ATOM 6963 N N . LEU B 1 55 ? 4.996 -36.796 -17.913 1.00 14.76 55 LEU B N 1
ATOM 6964 C CA . LEU B 1 55 ? 5.418 -37.511 -16.710 1.00 15.86 55 LEU B CA 1
ATOM 6965 C C . LEU B 1 55 ? 4.663 -38.825 -16.547 1.00 13.75 55 LEU B C 1
ATOM 6966 O O . LEU B 1 55 ? 5.126 -39.713 -15.822 1.00 15.27 55 LEU B O 1
ATOM 6982 N N . THR B 1 56 ? 3.517 -38.977 -17.220 1.00 16.26 56 THR B N 1
ATOM 6983 C CA . THR B 1 56 ? 2.721 -40.192 -17.149 1.00 17.32 56 THR B CA 1
ATOM 6984 C C . THR B 1 56 ? 3.011 -41.150 -18.304 1.00 18.83 56 THR B C 1
ATOM 6985 O O . THR B 1 56 ? 2.230 -42.074 -18.536 1.00 17.02 56 THR B O 1
ATOM 6996 N N . LEU B 1 57 ? 4.130 -40.960 -19.021 1.00 16.37 57 LEU B N 1
ATOM 6997 C CA . LEU B 1 57 ? 4.409 -41.757 -20.219 1.00 16.41 57 LEU B CA 1
ATOM 6998 C C . LEU B 1 57 ? 4.294 -43.254 -19.976 1.00 16.69 57 LEU B C 1
ATOM 6999 O O . LEU B 1 57 ? 3.795 -43.986 -20.839 1.00 16.90 57 LEU B O 1
ATOM 7015 N N . LEU B 1 58 ? 4.787 -43.746 -18.843 1.00 14.66 58 LEU B N 1
ATOM 7016 C CA . LEU B 1 58 ? 4.872 -45.183 -18.609 1.00 15.66 58 LEU B CA 1
ATOM 7017 C C . LEU B 1 58 ? 3.714 -45.729 -17.780 1.00 17.43 58 LEU B C 1
ATOM 7018 O O . LEU B 1 58 ? 3.644 -46.947 -17.576 1.00 22.08 58 LEU B O 1
ATOM 7034 N N . ILE B 1 59 ? 2.828 -44.875 -17.282 1.00 14.82 59 ILE B N 1
ATOM 7035 C CA . ILE B 1 59 ? 1.640 -45.352 -16.578 1.00 15.78 59 ILE B CA 1
ATOM 7036 C C . ILE B 1 59 ? 0.667 -45.877 -17.629 1.00 14.47 59 ILE B C 1
ATOM 7037 O O . ILE B 1 59 ? 0.460 -45.238 -18.661 1.00 17.46 59 ILE B O 1
ATOM 7053 N N . SER B 1 60 ? 0.087 -47.047 -17.377 1.00 14.58 60 SER B N 1
ATOM 7054 C CA . SER B 1 60 ? -0.837 -47.645 -18.335 1.00 16.75 60 SER B CA 1
ATOM 7055 C C . SER B 1 60 ? -2.032 -46.736 -18.596 1.00 18.06 60 SER B C 1
ATOM 7056 O O . SER B 1 60 ? -2.435 -45.932 -17.754 1.00 17.34 60 SER B O 1
ATOM 7064 N N . LYS B 1 61 ? -2.627 -46.892 -19.777 1.00 18.18 61 LYS B N 1
ATOM 7065 C CA . LYS B 1 61 ? -3.842 -46.146 -20.077 1.00 18.71 61 LYS B CA 1
ATOM 7066 C C . LYS B 1 61 ? -4.959 -46.494 -19.099 1.00 14.42 61 LYS B C 1
ATOM 7067 O O . LYS B 1 61 ? -5.752 -45.618 -18.732 1.00 17.94 61 LYS B O 1
ATOM 7086 N N . GLU B 1 62 ? -5.023 -47.752 -18.660 1.00 19.29 62 GLU B N 1
ATOM 7087 C CA . GLU B 1 62 ? -6.035 -48.172 -17.688 1.00 18.05 62 GLU B CA 1
ATOM 7088 C C . GLU B 1 62 ? -5.975 -47.329 -16.426 1.00 24.84 62 GLU B C 1
ATOM 7089 O O . GLU B 1 62 ? -7.010 -47.061 -15.807 1.00 20.94 62 GLU B O 1
ATOM 7101 N N . ARG B 1 63 ? -4.781 -46.898 -16.031 1.00 18.53 63 ARG B N 1
ATOM 7102 C CA . ARG B 1 63 ? -4.596 -46.089 -14.833 1.00 16.20 63 ARG B CA 1
ATOM 7103 C C . ARG B 1 63 ? -4.504 -44.606 -15.124 1.00 18.31 63 ARG B C 1
ATOM 7104 O O . ARG B 1 63 ? -4.168 -43.827 -14.225 1.00 22.93 63 ARG B O 1
ATOM 7125 N N . GLY B 1 64 ? -4.813 -44.189 -16.353 1.00 17.91 64 GLY B N 1
ATOM 7126 C CA . GLY B 1 64 ? -4.876 -42.792 -16.699 1.00 17.30 64 GLY B CA 1
ATOM 7127 C C . GLY B 1 64 ? -3.640 -42.256 -17.375 1.00 15.23 64 GLY B C 1
ATOM 7128 O O . GLY B 1 64 ? -3.623 -41.075 -17.726 1.00 15.93 64 GLY B O 1
ATOM 7132 N N . GLY B 1 65 ? -2.615 -43.087 -17.565 1.00 17.67 65 GLY B N 1
ATOM 7133 C CA . GLY B 1 65 ? -1.387 -42.671 -18.211 1.00 16.72 65 GLY B CA 1
ATOM 7134 C C . GLY B 1 65 ? -1.443 -42.773 -19.723 1.00 16.96 65 GLY B C 1
ATOM 7135 O O . GLY B 1 65 ? -2.490 -43.008 -20.333 1.00 19.13 65 GLY B O 1
ATOM 7139 N N . LEU B 1 66 ? -0.281 -42.575 -20.342 1.00 17.62 66 LEU B N 1
ATOM 7140 C CA . LEU B 1 66 ? -0.182 -42.577 -21.798 1.00 17.76 66 LEU B CA 1
ATOM 7141 C C . LEU B 1 66 ? 0.057 -43.960 -22.391 1.00 18.39 66 LEU B C 1
ATOM 7142 O O . LEU B 1 66 ? -0.115 -44.128 -23.604 1.00 20.20 66 LEU B O 1
ATOM 7158 N N . GLY B 1 67 ? 0.431 -44.947 -21.581 1.00 14.76 67 GLY B N 1
ATOM 7159 C CA . GLY B 1 67 ? 0.687 -46.291 -22.070 1.00 18.13 67 GLY B CA 1
ATOM 7160 C C . GLY B 1 67 ? 1.781 -46.365 -23.103 1.00 22.17 67 GLY B C 1
ATOM 7161 O O . GLY B 1 67 ? 1.698 -47.178 -24.033 1.00 20.99 67 GLY B O 1
ATOM 7165 N N . GLU B 1 68 ? 2.803 -45.526 -22.972 1.00 18.61 68 GLU B N 1
ATOM 7166 C CA . GLU B 1 68 ? 3.903 -45.495 -23.919 1.00 17.14 68 GLU B CA 1
ATOM 7167 C C . GLU B 1 68 ? 5.026 -46.423 -23.464 1.00 16.97 68 GLU B C 1
ATOM 7168 O O . GLU B 1 68 ? 4.938 -47.104 -22.441 1.00 18.70 68 GLU B O 1
ATOM 7180 N N . SER B 1 69 ? 6.107 -46.456 -24.246 1.00 17.80 69 SER B N 1
ATOM 7181 C CA . SER B 1 69 ? 7.185 -47.410 -24.071 1.00 17.30 69 SER B CA 1
ATOM 7182 C C . SER B 1 69 ? 8.482 -46.708 -23.679 1.00 12.60 69 SER B C 1
ATOM 7183 O O . SER B 1 69 ? 8.640 -45.498 -23.859 1.00 16.62 69 SER B O 1
ATOM 7191 N N . TRP B 1 70 ? 9.417 -47.505 -23.184 1.00 16.58 70 TRP B N 1
ATOM 7192 C CA . TRP B 1 70 ? 10.740 -46.975 -22.857 1.00 17.49 70 TRP B CA 1
ATOM 7193 C C . TRP B 1 70 ? 11.449 -46.359 -24.059 1.00 16.16 70 TRP B C 1
ATOM 7194 O O . TRP B 1 70 ? 12.049 -45.279 -23.900 1.00 15.82 70 TRP B O 1
ATOM 7215 N N . PRO B 1 71 ? 11.411 -46.938 -25.267 1.00 17.47 71 PRO B N 1
ATOM 7216 C CA . PRO B 1 71 ? 11.981 -46.219 -26.423 1.00 17.91 71 PRO B CA 1
ATOM 7217 C C . PRO B 1 71 ? 11.494 -44.780 -26.565 1.00 20.14 71 PRO B C 1
ATOM 7218 O O . PRO B 1 71 ? 12.295 -43.873 -26.823 1.00 17.78 71 PRO B O 1
ATOM 7229 N N . THR B 1 72 ? 10.193 -44.538 -26.389 1.00 16.92 72 THR B N 1
ATOM 7230 C CA . THR B 1 72 ? 9.665 -43.181 -26.445 1.00 13.96 72 THR B CA 1
ATOM 7231 C C . THR B 1 72 ? 10.214 -42.318 -25.311 1.00 13.66 72 THR B C 1
ATOM 7232 O O . THR B 1 72 ? 10.584 -41.156 -25.525 1.00 17.36 72 THR B O 1
ATOM 7243 N N . VAL B 1 73 ? 10.220 -42.854 -24.092 1.00 15.36 73 VAL B N 1
ATOM 7244 C CA . VAL B 1 73 ? 10.766 -42.130 -22.946 1.00 14.95 73 VAL B CA 1
ATOM 7245 C C . VAL B 1 73 ? 12.215 -41.727 -23.212 1.00 12.29 73 VAL B C 1
ATOM 7246 O O . VAL B 1 73 ? 12.595 -40.566 -23.033 1.00 13.69 73 VAL B O 1
ATOM 7259 N N . TYR B 1 74 ? 13.038 -42.685 -23.624 1.00 14.98 74 TYR B N 1
ATOM 7260 C CA . TYR B 1 74 ? 14.452 -42.396 -23.852 1.00 12.25 74 TYR B CA 1
ATOM 7261 C C . TYR B 1 74 ? 14.640 -41.325 -24.924 1.00 13.27 74 TYR B C 1
ATOM 7262 O O . TYR B 1 74 ? 15.489 -40.434 -24.781 1.00 15.04 74 TYR B O 1
ATOM 7280 N N . GLU B 1 75 ? 13.879 -41.404 -26.024 1.00 15.26 75 GLU B N 1
ATOM 7281 C CA . GLU B 1 75 ? 14.008 -40.399 -27.075 1.00 15.72 75 GLU B CA 1
ATOM 7282 C C . GLU B 1 75 ? 13.611 -39.024 -26.556 1.00 13.19 75 GLU B C 1
ATOM 7283 O O . GLU B 1 75 ? 14.256 -38.014 -26.876 1.00 14.89 75 GLU B O 1
ATOM 7295 N N . ALA B 1 76 ? 12.553 -38.968 -25.736 1.00 12.75 76 ALA B N 1
ATOM 7296 C CA . ALA B 1 76 ? 12.110 -37.700 -25.168 1.00 12.30 76 ALA B CA 1
ATOM 7297 C C . ALA B 1 76 ? 13.154 -37.137 -24.209 1.00 11.92 76 ALA B C 1
ATOM 7298 O O . ALA B 1 76 ? 13.383 -35.924 -24.178 1.00 14.73 76 ALA B O 1
ATOM 7305 N N . ILE B 1 77 ? 13.783 -38.003 -23.413 1.00 13.73 77 ILE B N 1
ATOM 7306 C CA . ILE B 1 77 ? 14.849 -37.561 -22.508 1.00 13.68 77 ILE B CA 1
ATOM 7307 C C . ILE B 1 77 ? 15.973 -36.911 -23.302 1.00 13.51 77 ILE B C 1
ATOM 7308 O O . ILE B 1 77 ? 16.457 -35.825 -22.958 1.00 14.13 77 ILE B O 1
ATOM 7324 N N . ALA B 1 78 ? 16.442 -37.594 -24.346 1.00 13.48 78 ALA B N 1
ATOM 7325 C CA . ALA B 1 78 ? 17.533 -37.051 -25.156 1.00 13.92 78 ALA B CA 1
ATOM 7326 C C . ALA B 1 78 ? 17.135 -35.733 -25.803 1.00 15.07 78 ALA B C 1
ATOM 7327 O O . ALA B 1 78 ? 17.939 -34.793 -25.875 1.00 14.42 78 ALA B O 1
ATOM 7334 N N . GLU B 1 79 ? 15.893 -35.633 -26.274 1.00 13.73 79 GLU B N 1
ATOM 7335 C CA . GLU B 1 79 ? 15.465 -34.406 -26.938 1.00 14.02 79 GLU B CA 1
ATOM 7336 C C . GLU B 1 79 ? 15.460 -33.244 -25.955 1.00 16.47 79 GLU B C 1
ATOM 7337 O O . GLU B 1 79 ? 15.978 -32.159 -26.247 1.00 15.59 79 GLU B O 1
ATOM 7349 N N . ILE B 1 80 ? 14.883 -33.457 -24.775 1.00 14.58 80 ILE B N 1
ATOM 7350 C CA . ILE B 1 80 ? 14.849 -32.379 -23.793 1.00 13.29 80 ILE B CA 1
ATOM 7351 C C . ILE B 1 80 ? 16.260 -32.039 -23.340 1.00 12.65 80 ILE B C 1
ATOM 7352 O O . ILE B 1 80 ? 16.606 -30.864 -23.188 1.00 13.90 80 ILE B O 1
ATOM 7368 N N . ALA B 1 81 ? 17.085 -33.058 -23.099 1.00 14.73 81 ALA B N 1
ATOM 7369 C CA . ALA B 1 81 ? 18.440 -32.807 -22.626 1.00 12.38 81 ALA B CA 1
ATOM 7370 C C . ALA B 1 81 ? 19.239 -31.989 -23.633 1.00 12.57 81 ALA B C 1
ATOM 7371 O O . ALA B 1 81 ? 20.112 -31.214 -23.236 1.00 14.77 81 ALA B O 1
ATOM 7378 N N . SER B 1 82 ? 18.975 -32.176 -24.934 1.00 14.23 82 SER B N 1
ATOM 7379 C CA . SER B 1 82 ? 19.690 -31.430 -25.962 1.00 15.08 82 SER B CA 1
ATOM 7380 C C . SER B 1 82 ? 19.414 -29.939 -25.874 1.00 16.18 82 SER B C 1
ATOM 7381 O O . SER B 1 82 ? 20.243 -29.144 -26.324 1.00 16.41 82 SER B O 1
ATOM 7389 N N . ALA B 1 83 ? 18.269 -29.552 -25.312 1.00 14.06 83 ALA B N 1
ATOM 7390 C CA . ALA B 1 83 ? 17.891 -28.158 -25.116 1.00 12.80 83 ALA B CA 1
ATOM 7391 C C . ALA B 1 83 ? 18.336 -27.621 -23.767 1.00 15.98 83 ALA B C 1
ATOM 7392 O O . ALA B 1 83 ? 18.806 -26.481 -23.675 1.00 17.57 83 ALA B O 1
ATOM 7399 N N . ASP B 1 84 ? 18.172 -28.423 -22.718 1.00 15.25 84 ASP B N 1
ATOM 7400 C CA . ASP B 1 84 ? 18.453 -27.994 -21.352 1.00 13.42 84 ASP B CA 1
ATOM 7401 C C . ASP B 1 84 ? 18.820 -29.256 -20.586 1.00 12.58 84 ASP B C 1
ATOM 7402 O O . ASP B 1 84 ? 17.949 -30.091 -20.319 1.00 14.15 84 ASP B O 1
ATOM 7411 N N . ALA B 1 85 ? 20.106 -29.416 -20.268 1.00 12.31 85 ALA B N 1
ATOM 7412 C CA . ALA B 1 85 ? 20.559 -30.663 -19.668 1.00 14.81 85 ALA B CA 1
ATOM 7413 C C . ALA B 1 85 ? 19.986 -30.869 -18.277 1.00 12.40 85 ALA B C 1
ATOM 7414 O O . ALA B 1 85 ? 19.779 -32.011 -17.869 1.00 13.86 85 ALA B O 1
ATOM 7421 N N . SER B 1 86 ? 19.757 -29.788 -17.520 1.00 11.44 86 SER B N 1
ATOM 7422 C CA . SER B 1 86 ? 19.168 -29.938 -16.193 1.00 12.73 86 SER B CA 1
ATOM 7423 C C . SER B 1 86 ? 17.736 -30.428 -16.290 1.00 11.24 86 SER B C 1
ATOM 7424 O O . SER B 1 86 ? 17.318 -31.311 -15.528 1.00 13.18 86 SER B O 1
ATOM 7432 N N . LEU B 1 87 ? 16.964 -29.858 -17.210 1.00 13.97 87 LEU B N 1
ATOM 7433 C CA . LEU B 1 87 ? 15.591 -30.312 -17.377 1.00 13.86 87 LEU B CA 1
ATOM 7434 C C . LEU B 1 87 ? 15.545 -31.730 -17.940 1.00 15.08 87 LEU B C 1
ATOM 7435 O O . LEU B 1 87 ? 14.713 -32.534 -17.518 1.00 14.19 87 LEU B O 1
ATOM 7451 N N . GLY B 1 88 ? 16.449 -32.074 -18.861 1.00 14.95 88 GLY B N 1
ATOM 7452 C CA . GLY B 1 88 ? 16.540 -33.463 -19.288 1.00 13.35 88 GLY B CA 1
ATOM 7453 C C . GLY B 1 88 ? 16.863 -34.404 -18.140 1.00 12.77 88 GLY B C 1
ATOM 7454 O O . GLY B 1 88 ? 16.267 -35.477 -18.008 1.00 13.00 88 GLY B O 1
ATOM 7458 N N . HIS B 1 89 ? 17.818 -34.013 -17.292 1.00 12.39 89 HIS B N 1
ATOM 7459 C CA . HIS B 1 89 ? 18.166 -34.782 -16.104 1.00 11.86 89 HIS B CA 1
ATOM 7460 C C . HIS B 1 89 ? 16.965 -34.929 -15.168 1.00 10.32 89 HIS B C 1
ATOM 7461 O O . HIS B 1 89 ? 16.649 -36.033 -14.717 1.00 13.34 89 HIS B O 1
ATOM 7475 N N . LEU B 1 90 ? 16.275 -33.828 -14.878 1.00 12.39 90 LEU B N 1
ATOM 7476 C CA . LEU B 1 90 ? 15.136 -33.905 -13.965 1.00 11.64 90 LEU B CA 1
ATOM 7477 C C . LEU B 1 90 ? 14.068 -34.830 -14.527 1.00 11.88 90 LEU B C 1
ATOM 7478 O O . LEU B 1 90 ? 13.536 -35.692 -13.820 1.00 12.55 90 LEU B O 1
ATOM 7494 N N . PHE B 1 91 ? 13.757 -34.651 -15.804 1.00 13.74 91 PHE B N 1
ATOM 7495 C CA . PHE B 1 91 ? 12.782 -35.481 -16.502 1.00 14.23 91 PHE B CA 1
ATOM 7496 C C . PHE B 1 91 ? 13.223 -36.947 -16.515 1.00 14.26 91 PHE B C 1
ATOM 7497 O O . PHE B 1 91 ? 12.464 -37.845 -16.130 1.00 14.83 91 PHE B O 1
ATOM 7514 N N . GLY B 1 92 ? 14.482 -37.207 -16.880 1.00 11.70 92 GLY B N 1
ATOM 7515 C CA . GLY B 1 92 ? 14.976 -38.581 -16.884 1.00 12.94 92 GLY B CA 1
ATOM 7516 C C . GLY B 1 92 ? 14.945 -39.234 -15.510 1.00 13.43 92 GLY B C 1
ATOM 7517 O O . GLY B 1 92 ? 14.541 -40.395 -15.369 1.00 13.86 92 GLY B O 1
ATOM 7521 N N . TYR B 1 93 ? 15.381 -38.501 -14.471 1.00 11.16 93 TYR B N 1
ATOM 7522 C CA . TYR B 1 93 ? 15.417 -39.061 -13.128 1.00 12.59 93 TYR B CA 1
ATOM 7523 C C . TYR B 1 93 ? 14.017 -39.373 -12.623 1.00 14.33 93 TYR B C 1
ATOM 7524 O O . TYR B 1 93 ? 13.834 -40.316 -11.851 1.00 12.76 93 TYR B O 1
ATOM 7542 N N . HIS B 1 94 ? 13.034 -38.575 -13.026 1.00 15.36 94 HIS B N 1
ATOM 7543 C CA . HIS B 1 94 ? 11.647 -38.897 -12.714 1.00 13.48 94 HIS B CA 1
ATOM 7544 C C . HIS B 1 94 ? 11.313 -40.319 -13.155 1.00 14.88 94 HIS B C 1
ATOM 7545 O O . HIS B 1 94 ? 10.709 -41.082 -12.399 1.00 13.86 94 HIS B O 1
ATOM 7559 N N . PHE B 1 95 ? 11.736 -40.705 -14.360 1.00 13.83 95 PHE B N 1
ATOM 7560 C CA . PHE B 1 95 ? 11.455 -42.064 -14.818 1.00 14.30 95 PHE B CA 1
ATOM 7561 C C . PHE B 1 95 ? 12.324 -43.112 -14.133 1.00 13.99 95 PHE B C 1
ATOM 7562 O O . PHE B 1 95 ? 11.888 -44.258 -13.977 1.00 14.28 95 PHE B O 1
ATOM 7579 N N . SER B 1 96 ? 13.545 -42.770 -13.707 1.00 14.53 96 SER B N 1
ATOM 7580 C CA . SER B 1 96 ? 14.294 -43.687 -12.856 1.00 13.24 96 SER B CA 1
ATOM 7581 C C . SER B 1 96 ? 13.552 -43.937 -11.553 1.00 11.94 96 SER B C 1
ATOM 7582 O O . SER B 1 96 ? 13.415 -45.083 -11.112 1.00 12.59 96 SER B O 1
ATOM 7590 N N . ASN B 1 97 ? 13.043 -42.868 -10.936 1.00 12.28 97 ASN B N 1
ATOM 7591 C CA . ASN B 1 97 ? 12.279 -43.004 -9.703 1.00 14.40 97 ASN B CA 1
ATOM 7592 C C . ASN B 1 97 ? 11.009 -43.809 -9.945 1.00 13.15 97 ASN B C 1
ATOM 7593 O O . ASN B 1 97 ? 10.681 -44.720 -9.172 1.00 13.11 97 ASN B O 1
ATOM 7604 N N . PHE B 1 98 ? 10.312 -43.506 -11.033 1.00 13.91 98 PHE B N 1
ATOM 7605 C CA . PHE B 1 98 ? 9.111 -44.248 -11.386 1.00 14.33 98 PHE B CA 1
ATOM 7606 C C . PHE B 1 98 ? 9.416 -45.723 -11.599 1.00 15.89 98 PHE B C 1
ATOM 7607 O O . PHE B 1 98 ? 8.672 -46.591 -11.136 1.00 14.08 98 PHE B O 1
ATOM 7624 N N . ALA B 1 99 ? 10.504 -46.029 -12.304 1.00 13.48 99 ALA B N 1
ATOM 7625 C CA . ALA B 1 99 ? 10.864 -47.422 -12.526 1.00 14.19 99 ALA B CA 1
ATOM 7626 C C . ALA B 1 99 ? 11.058 -48.161 -11.215 1.00 15.49 99 ALA B C 1
ATOM 7627 O O . ALA B 1 99 ? 10.616 -49.305 -11.071 1.00 14.32 99 ALA B O 1
ATOM 7634 N N . TYR B 1 100 ? 11.733 -47.538 -10.244 1.00 12.88 100 TYR B N 1
ATOM 7635 C CA . TYR B 1 100 ? 11.918 -48.190 -8.957 1.00 12.73 100 TYR B CA 1
ATOM 7636 C C . TYR B 1 100 ? 10.570 -48.490 -8.314 1.00 10.99 100 TYR B C 1
ATOM 7637 O O . TYR B 1 100 ? 10.335 -49.597 -7.820 1.00 15.38 100 TYR B O 1
ATOM 7655 N N . VAL B 1 101 ? 9.676 -47.509 -8.316 1.00 12.79 101 VAL B N 1
ATOM 7656 C CA . VAL B 1 101 ? 8.350 -47.717 -7.742 1.00 14.47 101 VAL B CA 1
ATOM 7657 C C . VAL B 1 101 ? 7.642 -48.861 -8.452 1.00 15.93 101 VAL B C 1
ATOM 7658 O O . VAL B 1 101 ? 7.072 -49.755 -7.814 1.00 16.43 101 VAL B O 1
ATOM 7671 N N . ASP B 1 102 ? 7.667 -48.849 -9.788 1.00 15.29 102 ASP B N 1
ATOM 7672 C CA . ASP B 1 102 ? 6.945 -49.868 -10.542 1.00 14.44 102 ASP B CA 1
ATOM 7673 C C . ASP B 1 102 ? 7.498 -51.262 -10.278 1.00 19.16 102 ASP B C 1
ATOM 7674 O O . ASP B 1 102 ? 6.738 -52.239 -10.283 1.00 17.36 102 ASP B O 1
ATOM 7683 N N . LEU B 1 103 ? 8.810 -51.383 -10.051 1.00 14.06 103 LEU B N 1
ATOM 7684 C CA . LEU B 1 103 ? 9.437 -52.684 -9.892 1.00 18.40 103 LEU B CA 1
ATOM 7685 C C . LEU B 1 103 ? 9.278 -53.261 -8.493 1.00 18.64 103 LEU B C 1
ATOM 7686 O O . LEU B 1 103 ? 9.445 -54.471 -8.322 1.00 19.45 103 LEU B O 1
ATOM 7702 N N . PHE B 1 104 ? 8.985 -52.426 -7.491 1.00 17.54 104 PHE B N 1
ATOM 7703 C CA . PHE B 1 104 ? 8.903 -52.871 -6.107 1.00 17.67 104 PHE B CA 1
ATOM 7704 C C . PHE B 1 104 ? 7.538 -52.666 -5.465 1.00 19.22 104 PHE B C 1
ATOM 7705 O O . PHE B 1 104 ? 7.243 -53.343 -4.472 1.00 22.37 104 PHE B O 1
ATOM 7722 N N . ALA B 1 105 ? 6.704 -51.777 -5.994 1.00 19.69 105 ALA B N 1
ATOM 7723 C CA . ALA B 1 105 ? 5.405 -51.513 -5.390 1.00 15.60 105 ALA B CA 1
ATOM 7724 C C . ALA B 1 105 ? 4.463 -52.691 -5.607 1.00 23.65 105 ALA B C 1
ATOM 7725 O O . ALA B 1 105 ? 4.582 -53.446 -6.574 1.00 19.34 105 ALA B O 1
ATOM 7732 N N . SER B 1 106 ? 3.528 -52.853 -4.678 1.00 18.96 106 SER B N 1
ATOM 7733 C CA . SER B 1 106 ? 2.493 -53.854 -4.835 1.00 26.04 106 SER B CA 1
ATOM 7734 C C . SER B 1 106 ? 1.469 -53.399 -5.869 1.00 22.30 106 SER B C 1
ATOM 7735 O O . SER B 1 106 ? 1.324 -52.203 -6.139 1.00 20.75 106 SER B O 1
ATOM 7743 N N . PRO B 1 107 ? 0.713 -54.340 -6.448 1.00 26.19 107 PRO B N 1
ATOM 7744 C CA . PRO B 1 107 ? -0.397 -53.924 -7.315 1.00 27.08 107 PRO B CA 1
ATOM 7745 C C . PRO B 1 107 ? -1.368 -52.988 -6.620 1.00 20.33 107 PRO B C 1
ATOM 7746 O O . PRO B 1 107 ? -1.862 -52.040 -7.238 1.00 24.35 107 PRO B O 1
ATOM 7757 N N . GLU B 1 108 ? -1.643 -53.210 -5.333 1.00 25.37 108 GLU B N 1
ATOM 7758 C CA . GLU B 1 108 ? -2.565 -52.330 -4.622 1.00 24.84 108 GLU B CA 1
ATOM 7759 C C . GLU B 1 108 ? -2.004 -50.918 -4.506 1.00 22.46 108 GLU B C 1
ATOM 7760 O O . GLU B 1 108 ? -2.732 -49.935 -4.703 1.00 21.63 108 GLU B O 1
ATOM 7772 N N . GLN B 1 109 ? -0.710 -50.799 -4.184 1.00 22.18 109 GLN B N 1
ATOM 7773 C CA . GLN B 1 109 ? -0.064 -49.489 -4.121 1.00 17.25 109 GLN B CA 1
ATOM 7774 C C . GLN B 1 109 ? -0.157 -48.768 -5.457 1.00 16.39 109 GLN B C 1
ATOM 7775 O O . GLN B 1 109 ? -0.497 -47.579 -5.521 1.00 16.63 109 GLN B O 1
ATOM 7789 N N . LYS B 1 110 ? 0.145 -49.478 -6.547 1.00 19.29 110 LYS B N 1
ATOM 7790 C CA . LYS B 1 110 ? 0.114 -48.847 -7.860 1.00 20.78 110 LYS B CA 1
ATOM 7791 C C . LYS B 1 110 ? -1.293 -48.424 -8.233 1.00 17.15 110 LYS B C 1
ATOM 7792 O O . LYS B 1 110 ? -1.491 -47.372 -8.852 1.00 19.30 110 LYS B O 1
ATOM 7811 N N . ALA B 1 111 ? -2.289 -49.240 -7.873 1.00 23.60 111 ALA B N 1
ATOM 7812 C CA . ALA B 1 111 ? -3.666 -48.897 -8.190 1.00 27.57 111 ALA B CA 1
ATOM 7813 C C . ALA B 1 111 ? -4.072 -47.588 -7.536 1.00 19.38 111 ALA B C 1
ATOM 7814 O O . ALA B 1 111 ? -4.899 -46.848 -8.080 1.00 23.24 111 ALA B O 1
ATOM 7821 N N . ARG B 1 112 ? -3.496 -47.275 -6.377 1.00 18.97 112 ARG B N 1
ATOM 7822 C CA . ARG B 1 112 ? -3.744 -45.997 -5.727 1.00 19.52 112 ARG B CA 1
ATOM 7823 C C . ARG B 1 112 ? -2.834 -44.897 -6.255 1.00 15.81 112 ARG B C 1
ATOM 7824 O O . ARG B 1 112 ? -3.307 -43.817 -6.622 1.00 18.04 112 ARG B O 1
ATOM 7845 N N . TRP B 1 113 ? -1.528 -45.176 -6.326 1.00 20.52 113 TRP B N 1
ATOM 7846 C CA . TRP B 1 113 ? -0.542 -44.137 -6.612 1.00 18.24 113 TRP B CA 1
ATOM 7847 C C . TRP B 1 113 ? -0.632 -43.632 -8.047 1.00 13.59 113 TRP B C 1
ATOM 7848 O O . TRP B 1 113 ? -0.485 -42.431 -8.294 1.00 17.09 113 TRP B O 1
ATOM 7869 N N . TYR B 1 114 ? -0.851 -44.522 -9.017 1.00 16.15 114 TYR B N 1
ATOM 7870 C CA . TYR B 1 114 ? -0.682 -44.059 -10.388 1.00 18.35 114 TYR B CA 1
ATOM 7871 C C . TYR B 1 114 ? -1.822 -43.144 -10.820 1.00 17.03 114 TYR B C 1
ATOM 7872 O O . TYR B 1 114 ? -1.573 -42.119 -11.462 1.00 16.71 114 TYR B O 1
ATOM 7890 N N . PRO B 1 115 ? -3.083 -43.439 -10.491 1.00 17.82 115 PRO B N 1
ATOM 7891 C CA . PRO B 1 115 ? -4.127 -42.450 -10.804 1.00 18.26 115 PRO B CA 1
ATOM 7892 C C . PRO B 1 115 ? -3.897 -41.129 -10.095 1.00 15.63 115 PRO B C 1
ATOM 7893 O O . PRO B 1 115 ? -4.197 -40.061 -10.642 1.00 18.79 115 PRO B O 1
ATOM 7904 N N . GLN B 1 116 ? -3.372 -41.190 -8.870 1.00 19.39 116 GLN B N 1
ATOM 7905 C CA . GLN B 1 116 ? -3.050 -39.978 -8.135 1.00 19.34 116 GLN B CA 1
ATOM 7906 C C . GLN B 1 116 ? -1.958 -39.191 -8.844 1.00 19.39 116 GLN B C 1
ATOM 7907 O O . GLN B 1 116 ? -2.056 -37.969 -8.996 1.00 19.26 116 GLN B O 1
ATOM 7921 N N . ALA B 1 117 ? -0.915 -39.889 -9.297 1.00 18.84 117 ALA B N 1
ATOM 7922 C CA . ALA B 1 117 ? 0.181 -39.242 -10.014 1.00 17.10 117 ALA B CA 1
ATOM 7923 C C . ALA B 1 117 ? -0.304 -38.564 -11.287 1.00 17.31 117 ALA B C 1
ATOM 7924 O O . ALA B 1 117 ? 0.215 -37.505 -11.675 1.00 14.68 117 ALA B O 1
ATOM 7931 N N . VAL B 1 118 ? -1.281 -39.172 -11.971 1.00 18.99 118 VAL B N 1
ATOM 7932 C CA . VAL B 1 118 ? -1.866 -38.544 -13.155 1.00 18.37 118 VAL B CA 1
ATOM 7933 C C . VAL B 1 118 ? -2.671 -37.307 -12.765 1.00 17.65 118 VAL B C 1
ATOM 7934 O O . VAL B 1 118 ? -2.505 -36.225 -13.343 1.00 18.59 118 VAL B O 1
ATOM 7947 N N . ARG B 1 119 ? -3.572 -37.458 -11.790 1.00 19.95 119 ARG B N 1
ATOM 7948 C CA . ARG B 1 119 ? -4.480 -36.376 -11.411 1.00 20.80 119 ARG B CA 1
ATOM 7949 C C . ARG B 1 119 ? -3.729 -35.177 -10.846 1.00 21.60 119 ARG B C 1
ATOM 7950 O O . ARG B 1 119 ? -4.048 -34.025 -11.167 1.00 22.29 119 ARG B O 1
ATOM 7971 N N . GLU B 1 120 ? -2.732 -35.432 -10.008 1.00 20.26 120 GLU B N 1
ATOM 7972 C CA . GLU B 1 120 ? -1.989 -34.386 -9.327 1.00 19.28 120 GLU B CA 1
ATOM 7973 C C . GLU B 1 120 ? -0.724 -33.978 -10.074 1.00 20.29 120 GLU B C 1
ATOM 7974 O O . GLU B 1 120 ? 0.015 -33.123 -9.581 1.00 19.83 120 GLU B O 1
ATOM 7986 N N . ARG B 1 121 ? -0.465 -34.572 -11.238 1.00 20.55 121 ARG B N 1
ATOM 7987 C CA A ARG B 1 121 ? 0.666 -34.204 -12.093 0.53 17.53 121 ARG B CA 1
ATOM 7988 C CA B ARG B 1 121 ? 0.667 -34.188 -12.088 0.47 17.55 121 ARG B CA 1
ATOM 7989 C C . ARG B 1 121 ? 1.991 -34.316 -11.335 1.00 16.02 121 ARG B C 1
ATOM 7990 O O . ARG B 1 121 ? 2.792 -33.379 -11.287 1.00 19.11 121 ARG B O 1
ATOM 8029 N N . TRP B 1 122 ? 2.222 -35.491 -10.759 1.00 15.96 122 TRP B N 1
ATOM 8030 C CA . TRP B 1 122 ? 3.406 -35.725 -9.935 1.00 12.92 122 TRP B CA 1
ATOM 8031 C C . TRP B 1 122 ? 4.691 -35.690 -10.750 1.00 17.31 122 TRP B C 1
ATOM 8032 O O . TRP B 1 122 ? 4.801 -36.329 -11.797 1.00 16.47 122 TRP B O 1
ATOM 8053 N N . PHE B 1 123 ? 5.667 -34.960 -10.227 1.00 18.06 123 PHE B N 1
ATOM 8054 C CA . PHE B 1 123 ? 7.044 -34.925 -10.706 1.00 14.02 123 PHE B CA 1
ATOM 8055 C C . PHE B 1 123 ? 7.858 -35.510 -9.554 1.00 15.84 123 PHE B C 1
ATOM 8056 O O . PHE B 1 123 ? 7.892 -34.927 -8.467 1.00 16.92 123 PHE B O 1
ATOM 8073 N N . LEU B 1 124 ? 8.444 -36.689 -9.754 1.00 13.75 124 LEU B N 1
ATOM 8074 C CA . LEU B 1 124 ? 9.082 -37.442 -8.675 1.00 12.86 124 LEU B CA 1
ATOM 8075 C C . LEU B 1 124 ? 10.514 -36.978 -8.459 1.00 13.50 124 LEU B C 1
ATOM 8076 O O . LEU B 1 124 ? 11.242 -36.699 -9.422 1.00 18.16 124 LEU B O 1
ATOM 8092 N N . GLY B 1 125 ? 10.912 -36.900 -7.185 1.00 14.87 125 GLY B N 1
ATOM 8093 C CA . GLY B 1 125 ? 12.271 -36.581 -6.805 1.00 14.67 125 GLY B CA 1
ATOM 8094 C C . GLY B 1 125 ? 12.939 -37.726 -6.053 1.00 13.93 125 GLY B C 1
ATOM 8095 O O . GLY B 1 125 ? 12.304 -38.719 -5.673 1.00 13.89 125 GLY B O 1
ATOM 8099 N N . ASN B 1 126 ? 14.251 -37.572 -5.835 1.00 14.13 126 ASN B N 1
ATOM 8100 C CA . ASN B 1 126 ? 15.098 -38.661 -5.378 1.00 13.58 126 ASN B CA 1
ATOM 8101 C C . ASN B 1 126 ? 15.865 -38.229 -4.136 1.00 17.93 126 ASN B C 1
ATOM 8102 O O . ASN B 1 126 ? 16.482 -37.158 -4.132 1.00 16.73 126 ASN B O 1
ATOM 8113 N N . ALA B 1 127 ? 15.828 -39.055 -3.087 1.00 14.59 127 ALA B N 1
ATOM 8114 C CA . ALA B 1 127 ? 16.558 -38.765 -1.849 1.00 13.49 127 ALA B CA 1
ATOM 8115 C C . ALA B 1 127 ? 16.854 -40.010 -1.029 1.00 16.18 127 ALA B C 1
ATOM 8116 O O . ALA B 1 127 ? 16.270 -40.191 0.030 1.00 19.77 127 ALA B O 1
ATOM 8123 N N . SER B 1 128 ? 17.763 -40.871 -1.461 1.00 20.35 128 SER B N 1
ATOM 8124 C CA . SER B 1 128 ? 18.546 -40.742 -2.673 1.00 19.77 128 SER B CA 1
ATOM 8125 C C . SER B 1 128 ? 19.010 -42.145 -3.016 1.00 18.70 128 SER B C 1
ATOM 8126 O O . SER B 1 128 ? 19.341 -42.916 -2.115 1.00 23.46 128 SER B O 1
ATOM 8134 N N . SER B 1 129 ? 19.033 -42.494 -4.300 1.00 24.09 129 SER B N 1
ATOM 8135 C CA . SER B 1 129 ? 19.539 -43.798 -4.708 1.00 25.10 129 SER B CA 1
ATOM 8136 C C . SER B 1 129 ? 20.997 -43.736 -5.123 1.00 28.10 129 SER B C 1
ATOM 8137 O O . SER B 1 129 ? 21.523 -44.715 -5.665 1.00 27.22 129 SER B O 1
ATOM 8145 N N . GLU B 1 130 ? 21.662 -42.615 -4.853 1.00 30.28 130 GLU B N 1
ATOM 8146 C CA . GLU B 1 130 ? 23.054 -42.375 -5.233 1.00 44.81 130 GLU B CA 1
ATOM 8147 C C . GLU B 1 130 ? 23.874 -42.201 -3.962 1.00 41.23 130 GLU B C 1
ATOM 8148 O O . GLU B 1 130 ? 24.198 -41.082 -3.561 1.00 57.78 130 GLU B O 1
ATOM 8160 N N . ASN B 1 131 ? 24.210 -43.323 -3.327 1.00 53.83 131 ASN B N 1
ATOM 8161 C CA . ASN B 1 131 ? 24.908 -43.288 -2.046 1.00 62.40 131 ASN B CA 1
ATOM 8162 C C . ASN B 1 131 ? 26.427 -43.314 -2.200 1.00 65.83 131 ASN B C 1
ATOM 8163 O O . ASN B 1 131 ? 27.126 -42.480 -1.614 1.00 73.15 131 ASN B O 1
ATOM 8174 N N . ASN B 1 132 ? 26.953 -44.260 -2.978 1.00 65.71 132 ASN B N 1
ATOM 8175 C CA . ASN B 1 132 ? 28.397 -44.425 -3.145 1.00 74.71 132 ASN B CA 1
ATOM 8176 C C . ASN B 1 132 ? 29.047 -44.773 -1.804 1.00 80.75 132 ASN B C 1
ATOM 8177 O O . ASN B 1 132 ? 29.965 -44.099 -1.327 1.00 61.06 132 ASN B O 1
ATOM 8188 N N . ALA B 1 133 ? 28.545 -45.846 -1.198 1.00 65.70 133 ALA B N 1
ATOM 8189 C CA . ALA B 1 133 ? 29.048 -46.280 0.095 1.00 60.70 133 ALA B CA 1
ATOM 8190 C C . ALA B 1 133 ? 28.418 -47.615 0.454 1.00 68.09 133 ALA B C 1
ATOM 8191 O O . ALA B 1 133 ? 27.303 -47.926 0.020 1.00 59.86 133 ALA B O 1
ATOM 8198 N N . HIS B 1 134 ? 29.152 -48.397 1.245 1.00 63.46 134 HIS B N 1
ATOM 8199 C CA . HIS B 1 134 ? 28.620 -49.632 1.804 1.00 62.44 134 HIS B CA 1
ATOM 8200 C C . HIS B 1 134 ? 27.441 -49.325 2.724 1.00 57.70 134 HIS B C 1
ATOM 8201 O O . HIS B 1 134 ? 27.397 -48.282 3.384 1.00 40.36 134 HIS B O 1
ATOM 8205 N N . VAL B 1 135 ? 26.483 -50.257 2.771 1.00 52.92 135 VAL B N 1
ATOM 8206 C CA . VAL B 1 135 ? 25.225 -50.017 3.481 1.00 61.72 135 VAL B CA 1
ATOM 8207 C C . VAL B 1 135 ? 25.486 -49.579 4.916 1.00 57.74 135 VAL B C 1
ATOM 8208 O O . VAL B 1 135 ? 24.763 -48.740 5.466 1.00 55.20 135 VAL B O 1
ATOM 8221 N N . LEU B 1 136 ? 26.516 -50.143 5.547 1.00 56.97 136 LEU B N 1
ATOM 8222 C CA . LEU B 1 136 ? 26.844 -49.765 6.916 1.00 61.47 136 LEU B CA 1
ATOM 8223 C C . LEU B 1 136 ? 27.268 -48.306 7.026 1.00 63.08 136 LEU B C 1
ATOM 8224 O O . LEU B 1 136 ? 27.173 -47.727 8.114 1.00 66.84 136 LEU B O 1
ATOM 8228 N N . ASP B 1 137 ? 27.729 -47.701 5.932 1.00 59.87 137 ASP B N 1
ATOM 8229 C CA . ASP B 1 137 ? 28.207 -46.325 5.940 1.00 57.86 137 ASP B CA 1
ATOM 8230 C C . ASP B 1 137 ? 27.136 -45.312 5.543 1.00 50.37 137 ASP B C 1
ATOM 8231 O O . ASP B 1 137 ? 27.457 -44.133 5.368 1.00 54.36 137 ASP B O 1
ATOM 8240 N N . TRP B 1 138 ? 25.884 -45.731 5.387 1.00 51.65 138 TRP B N 1
ATOM 8241 C CA . TRP B 1 138 ? 24.845 -44.787 5.002 1.00 42.22 138 TRP B CA 1
ATOM 8242 C C . TRP B 1 138 ? 24.529 -43.846 6.156 1.00 33.62 138 TRP B C 1
ATOM 8243 O O . TRP B 1 138 ? 24.465 -44.255 7.317 1.00 42.02 138 TRP B O 1
ATOM 8264 N N . ARG B 1 139 ? 24.337 -42.569 5.827 1.00 36.28 139 ARG B N 1
ATOM 8265 C CA . ARG B 1 139 ? 24.075 -41.572 6.853 1.00 38.93 139 ARG B CA 1
ATOM 8266 C C . ARG B 1 139 ? 22.625 -41.579 7.319 1.00 30.78 139 ARG B C 1
ATOM 8267 O O . ARG B 1 139 ? 22.335 -41.061 8.400 1.00 35.12 139 ARG B O 1
ATOM 8271 N N . VAL B 1 140 ? 21.711 -42.158 6.549 1.00 32.44 140 VAL B N 1
ATOM 8272 C CA . VAL B 1 140 ? 20.282 -42.030 6.820 1.00 22.70 140 VAL B CA 1
ATOM 8273 C C . VAL B 1 140 ? 19.766 -43.366 7.330 1.00 21.73 140 VAL B C 1
ATOM 8274 O O . VAL B 1 140 ? 19.828 -44.382 6.626 1.00 22.19 140 VAL B O 1
ATOM 8287 N N . THR B 1 141 ? 19.240 -43.357 8.547 1.00 22.58 141 THR B N 1
ATOM 8288 C CA . THR B 1 141 ? 18.811 -44.572 9.215 1.00 18.75 141 THR B CA 1
ATOM 8289 C C . THR B 1 141 ? 17.291 -44.630 9.300 1.00 16.34 141 THR B C 1
ATOM 8290 O O . THR B 1 141 ? 16.607 -43.606 9.270 1.00 17.86 141 THR B O 1
ATOM 8301 N N . ALA B 1 142 ? 16.783 -45.855 9.382 1.00 21.05 142 ALA B N 1
ATOM 8302 C CA . ALA B 1 142 ? 15.358 -46.130 9.535 1.00 20.09 142 ALA B CA 1
ATOM 8303 C C . ALA B 1 142 ? 15.171 -46.943 10.807 1.00 17.42 142 ALA B C 1
ATOM 8304 O O . ALA B 1 142 ? 15.589 -48.103 10.868 1.00 20.78 142 ALA B O 1
ATOM 8311 N N . THR B 1 143 ? 14.550 -46.335 11.824 1.00 19.61 143 THR B N 1
ATOM 8312 C CA . THR B 1 143 ? 14.307 -47.014 13.095 1.00 18.59 143 THR B CA 1
ATOM 8313 C C . THR B 1 143 ? 12.876 -47.533 13.121 1.00 15.01 143 THR B C 1
ATOM 8314 O O . THR B 1 143 ? 11.942 -46.747 12.902 1.00 17.16 143 THR B O 1
ATOM 8325 N N . PRO B 1 144 ? 12.642 -48.821 13.347 1.00 19.15 144 PRO B N 1
ATOM 8326 C CA . PRO B 1 144 ? 11.264 -49.324 13.290 1.00 19.65 144 PRO B CA 1
ATOM 8327 C C . PRO B 1 144 ? 10.422 -48.821 14.451 1.00 22.34 144 PRO B C 1
ATOM 8328 O O . PRO B 1 144 ? 10.880 -48.752 15.595 1.00 23.24 144 PRO B O 1
ATOM 8339 N N . LEU B 1 145 ? 9.182 -48.474 14.139 1.00 17.63 145 LEU B N 1
ATOM 8340 C CA . LEU B 1 145 ? 8.158 -48.114 15.107 1.00 18.51 145 LEU B CA 1
ATOM 8341 C C . LEU B 1 145 ? 7.170 -49.259 15.288 1.00 19.26 145 LEU B C 1
ATOM 8342 O O . LEU B 1 145 ? 7.000 -50.090 14.395 1.00 17.93 145 LEU B O 1
ATOM 8358 N N . PRO B 1 146 ? 6.474 -49.309 16.432 1.00 20.12 146 PRO B N 1
ATOM 8359 C CA . PRO B 1 146 ? 5.639 -50.487 16.755 1.00 21.74 146 PRO B CA 1
ATOM 8360 C C . PRO B 1 146 ? 4.579 -50.852 15.720 1.00 19.73 146 PRO B C 1
ATOM 8361 O O . PRO B 1 146 ? 4.192 -52.027 15.652 1.00 22.64 146 PRO B O 1
ATOM 8372 N N . ASP B 1 147 ? 4.060 -49.890 14.958 1.00 19.88 147 ASP B N 1
ATOM 8373 C CA . ASP B 1 147 ? 2.997 -50.134 13.990 1.00 16.50 147 ASP B CA 1
ATOM 8374 C C . ASP B 1 147 ? 3.512 -50.624 12.637 1.00 18.59 147 ASP B C 1
ATOM 8375 O O . ASP B 1 147 ? 2.699 -50.890 11.749 1.00 17.54 147 ASP B O 1
ATOM 8384 N N . GLY B 1 148 ? 4.825 -50.722 12.450 1.00 16.92 148 GLY B N 1
ATOM 8385 C CA . GLY B 1 148 ? 5.390 -51.042 11.152 1.00 18.99 148 GLY B CA 1
ATOM 8386 C C . GLY B 1 148 ? 5.891 -49.846 10.376 1.00 22.51 148 GLY B C 1
ATOM 8387 O O . GLY B 1 148 ? 6.455 -50.024 9.285 1.00 17.67 148 GLY B O 1
ATOM 8391 N N . SER B 1 149 ? 5.663 -48.637 10.875 1.00 16.31 149 SER B N 1
ATOM 8392 C CA . SER B 1 149 ? 6.277 -47.457 10.291 1.00 14.77 149 SER B CA 1
ATOM 8393 C C . SER B 1 149 ? 7.771 -47.443 10.615 1.00 14.96 149 SER B C 1
ATOM 8394 O O . SER B 1 149 ? 8.267 -48.214 11.441 1.00 16.04 149 SER B O 1
ATOM 8402 N N . TYR B 1 150 ? 8.495 -46.542 9.953 1.00 14.90 150 TYR B N 1
ATOM 8403 C CA . TYR B 1 150 ? 9.904 -46.322 10.238 1.00 16.82 150 TYR B CA 1
ATOM 8404 C C . TYR B 1 150 ? 10.129 -44.840 10.476 1.00 18.86 150 TYR B C 1
ATOM 8405 O O . TYR B 1 150 ? 9.511 -43.993 9.825 1.00 19.66 150 TYR B O 1
ATOM 8423 N N . GLU B 1 151 ? 11.015 -44.533 11.414 1.00 17.45 151 GLU B N 1
ATOM 8424 C CA . GLU B 1 151 ? 11.433 -43.164 11.658 1.00 17.90 151 GLU B CA 1
ATOM 8425 C C . GLU B 1 151 ? 12.770 -42.957 10.960 1.00 16.97 151 GLU B C 1
ATOM 8426 O O . GLU B 1 151 ? 13.723 -43.703 11.212 1.00 17.86 151 GLU B O 1
ATOM 8438 N N . ILE B 1 152 ? 12.826 -41.948 10.087 1.00 17.37 152 ILE B N 1
ATOM 8439 C CA . ILE B 1 152 ? 13.993 -41.674 9.251 1.00 18.49 152 ILE B CA 1
ATOM 8440 C C . ILE B 1 152 ? 14.753 -40.500 9.842 1.00 12.68 152 ILE B C 1
ATOM 8441 O O . ILE B 1 152 ? 14.164 -39.448 10.111 1.00 15.39 152 ILE B O 1
ATOM 8457 N N . ASN B 1 153 ? 16.080 -40.654 9.974 1.00 16.62 153 ASN B N 1
ATOM 8458 C CA . ASN B 1 153 ? 16.942 -39.599 10.490 1.00 17.36 153 ASN B CA 1
ATOM 8459 C C . ASN B 1 153 ? 18.243 -39.533 9.702 1.00 13.10 153 ASN B C 1
ATOM 8460 O O . ASN B 1 153 ? 18.866 -40.563 9.436 1.00 19.47 153 ASN B O 1
ATOM 8471 N N . GLY B 1 154 ? 18.663 -38.320 9.378 1.00 20.20 154 GLY B N 1
ATOM 8472 C CA . GLY B 1 154 ? 19.956 -38.084 8.763 1.00 22.54 154 GLY B CA 1
ATOM 8473 C C . GLY B 1 154 ? 19.848 -37.141 7.580 1.00 21.07 154 GLY B C 1
ATOM 8474 O O . GLY B 1 154 ? 18.768 -36.773 7.128 1.00 17.71 154 GLY B O 1
ATOM 8478 N N . THR B 1 155 ? 21.018 -36.741 7.092 1.00 19.04 155 THR B N 1
ATOM 8479 C CA . THR B 1 155 ? 21.125 -35.855 5.938 1.00 15.33 155 THR B CA 1
ATOM 8480 C C . THR B 1 155 ? 21.669 -36.656 4.763 1.00 19.89 155 THR B C 1
ATOM 8481 O O . THR B 1 155 ? 22.739 -37.275 4.864 1.00 22.60 155 THR B O 1
ATOM 8492 N N . LYS B 1 156 ? 20.907 -36.656 3.669 1.00 21.84 156 LYS B N 1
ATOM 8493 C CA . LYS B 1 156 ? 21.211 -37.389 2.446 1.00 23.99 156 LYS B CA 1
ATOM 8494 C C . LYS B 1 156 ? 21.804 -36.421 1.428 1.00 17.52 156 LYS B C 1
ATOM 8495 O O . LYS B 1 156 ? 21.218 -35.373 1.166 1.00 17.13 156 LYS B O 1
ATOM 8514 N N . ALA B 1 157 ? 22.949 -36.766 0.853 1.00 30.72 157 ALA B N 1
ATOM 8515 C CA . ALA B 1 157 ? 23.523 -35.949 -0.208 1.00 29.83 157 ALA B CA 1
ATOM 8516 C C . ALA B 1 157 ? 23.067 -36.427 -1.591 1.00 20.53 157 ALA B C 1
ATOM 8517 O O . ALA B 1 157 ? 22.568 -37.545 -1.761 1.00 24.93 157 ALA B O 1
ATOM 8524 N N . PHE B 1 158 ? 23.238 -35.546 -2.576 1.00 22.15 158 PHE B N 1
ATOM 8525 C CA . PHE B 1 158 ? 22.949 -35.831 -3.982 1.00 30.41 158 PHE B CA 1
ATOM 8526 C C . PHE B 1 158 ? 21.527 -36.355 -4.151 1.00 30.06 158 PHE B C 1
ATOM 8527 O O . PHE B 1 158 ? 21.289 -37.476 -4.605 1.00 25.72 158 PHE B O 1
ATOM 8544 N N . CYS B 1 159 ? 20.585 -35.488 -3.799 1.00 20.24 159 CYS B N 1
ATOM 8545 C CA . CYS B 1 159 ? 19.159 -35.784 -3.883 1.00 18.66 159 CYS B CA 1
ATOM 8546 C C . CYS B 1 159 ? 18.564 -35.107 -5.120 1.00 20.51 159 CYS B C 1
ATOM 8547 O O . CYS B 1 159 ? 17.841 -34.113 -5.049 1.00 20.52 159 CYS B O 1
ATOM 8555 N N . SER B 1 160 ? 18.875 -35.679 -6.281 1.00 19.16 160 SER B N 1
ATOM 8556 C CA . SER B 1 160 ? 18.493 -35.048 -7.537 1.00 21.79 160 SER B CA 1
ATOM 8557 C C . SER B 1 160 ? 16.994 -34.792 -7.614 1.00 21.28 160 SER B C 1
ATOM 8558 O O . SER B 1 160 ? 16.176 -35.647 -7.265 1.00 17.61 160 SER B O 1
ATOM 8566 N N . GLY B 1 161 ? 16.633 -33.610 -8.093 1.00 17.20 161 GLY B N 1
ATOM 8567 C CA . GLY B 1 161 ? 15.241 -33.269 -8.266 1.00 21.34 161 GLY B CA 1
ATOM 8568 C C . GLY B 1 161 ? 14.464 -33.201 -6.973 1.00 23.61 161 GLY B C 1
ATOM 8569 O O . GLY B 1 161 ? 13.241 -33.364 -6.982 1.00 23.73 161 GLY B O 1
ATOM 8573 N N . SER B 1 162 ? 15.138 -32.923 -5.860 1.00 22.41 162 SER B N 1
ATOM 8574 C CA . SER B 1 162 ? 14.472 -32.962 -4.568 1.00 21.83 162 SER B CA 1
ATOM 8575 C C . SER B 1 162 ? 13.644 -31.718 -4.279 1.00 19.71 162 SER B C 1
ATOM 8576 O O . SER B 1 162 ? 12.850 -31.735 -3.338 1.00 24.09 162 SER B O 1
ATOM 8584 N N . ALA B 1 163 ? 13.790 -30.654 -5.057 1.00 17.86 163 ALA B N 1
ATOM 8585 C CA . ALA B 1 163 ? 12.995 -29.450 -4.865 1.00 18.97 163 ALA B CA 1
ATOM 8586 C C . ALA B 1 163 ? 11.762 -29.514 -5.748 1.00 17.58 163 ALA B C 1
ATOM 8587 O O . ALA B 1 163 ? 11.815 -30.037 -6.864 1.00 16.50 163 ALA B O 1
ATOM 8594 N N . ASP B 1 164 ? 10.649 -28.979 -5.248 1.00 17.80 164 ASP B N 1
ATOM 8595 C CA . ASP B 1 164 ? 9.403 -28.950 -6.021 1.00 16.00 164 ASP B CA 1
ATOM 8596 C C . ASP B 1 164 ? 8.958 -30.360 -6.423 1.00 16.81 164 ASP B C 1
ATOM 8597 O O . ASP B 1 164 ? 8.305 -30.550 -7.446 1.00 19.36 164 ASP B O 1
ATOM 8606 N N . ALA B 1 165 ? 9.293 -31.359 -5.616 1.00 15.36 165 ALA B N 1
ATOM 8607 C CA . ALA B 1 165 ? 8.937 -32.747 -5.893 1.00 15.78 165 ALA B CA 1
ATOM 8608 C C . ALA B 1 165 ? 7.624 -33.096 -5.207 1.00 16.24 165 ALA B C 1
ATOM 8609 O O . ALA B 1 165 ? 7.470 -32.871 -4.002 1.00 20.76 165 ALA B O 1
ATOM 8616 N N . ASP B 1 166 ? 6.684 -33.665 -5.968 1.00 14.41 166 ASP B N 1
ATOM 8617 C CA . ASP B 1 166 ? 5.424 -34.076 -5.359 1.00 13.90 166 ASP B CA 1
ATOM 8618 C C . ASP B 1 166 ? 5.598 -35.262 -4.426 1.00 15.79 166 ASP B C 1
ATOM 8619 O O . ASP B 1 166 ? 4.881 -35.369 -3.422 1.00 16.85 166 ASP B O 1
ATOM 8628 N N . ARG B 1 167 ? 6.519 -36.171 -4.746 1.00 14.06 167 ARG B N 1
ATOM 8629 C CA . ARG B 1 167 ? 6.895 -37.285 -3.901 1.00 12.49 167 ARG B CA 1
ATOM 8630 C C . ARG B 1 167 ? 8.403 -37.456 -4.018 1.00 13.64 167 ARG B C 1
ATOM 8631 O O . ARG B 1 167 ? 8.992 -37.165 -5.066 1.00 14.97 167 ARG B O 1
ATOM 8652 N N . LEU B 1 168 ? 9.011 -37.909 -2.929 1.00 15.34 168 LEU B N 1
ATOM 8653 C CA . LEU B 1 168 ? 10.417 -38.283 -2.879 1.00 13.72 168 LEU B CA 1
ATOM 8654 C C . LEU B 1 168 ? 10.549 -39.792 -2.734 1.00 15.17 168 LEU B C 1
ATOM 8655 O O . LEU B 1 168 ? 9.925 -40.402 -1.856 1.00 15.54 168 LEU B O 1
ATOM 8671 N N . LEU B 1 169 ? 11.385 -40.387 -3.575 1.00 13.31 169 LEU B N 1
ATOM 8672 C CA . LEU B 1 169 ? 11.831 -41.754 -3.387 1.00 13.14 169 LEU B CA 1
ATOM 8673 C C . LEU B 1 169 ? 12.990 -41.747 -2.400 1.00 14.15 169 LEU B C 1
ATOM 8674 O O . LEU B 1 169 ? 14.072 -41.235 -2.708 1.00 14.12 169 LEU B O 1
ATOM 8690 N N . VAL B 1 170 ? 12.779 -42.317 -1.218 1.00 13.10 170 VAL B N 1
ATOM 8691 C CA . VAL B 1 170 ? 13.717 -42.195 -0.103 1.00 13.51 170 VAL B CA 1
ATOM 8692 C C . VAL B 1 170 ? 14.298 -43.567 0.205 1.00 16.00 170 VAL B C 1
ATOM 8693 O O . VAL B 1 170 ? 13.601 -44.586 0.113 1.00 15.77 170 VAL B O 1
ATOM 8706 N N . PHE B 1 171 ? 15.588 -43.591 0.555 1.00 13.89 171 PHE B N 1
ATOM 8707 C CA . PHE B 1 171 ? 16.296 -44.800 0.949 1.00 13.74 171 PHE B CA 1
ATOM 8708 C C . PHE B 1 171 ? 16.942 -44.600 2.309 1.00 14.42 171 PHE B C 1
ATOM 8709 O O . PHE B 1 171 ? 17.499 -43.533 2.585 1.00 17.72 171 PHE B O 1
ATOM 8726 N N . ALA B 1 172 ? 16.891 -45.638 3.143 1.00 17.53 172 ALA B N 1
ATOM 8727 C CA . ALA B 1 172 ? 17.498 -45.598 4.469 1.00 20.67 172 ALA B CA 1
ATOM 8728 C C . ALA B 1 172 ? 17.912 -47.005 4.862 1.00 17.23 172 ALA B C 1
ATOM 8729 O O . ALA B 1 172 ? 17.482 -47.991 4.257 1.00 21.03 172 ALA B O 1
ATOM 8736 N N . VAL B 1 173 ? 18.769 -47.098 5.882 1.00 19.32 173 VAL B N 1
ATOM 8737 C CA . VAL B 1 173 ? 19.235 -48.382 6.401 1.00 15.86 173 VAL B CA 1
ATOM 8738 C C . VAL B 1 173 ? 18.647 -48.596 7.786 1.00 18.57 173 VAL B C 1
ATOM 8739 O O . VAL B 1 173 ? 18.682 -47.692 8.629 1.00 22.67 173 VAL B O 1
ATOM 8752 N N . THR B 1 174 ? 18.146 -49.800 8.031 1.00 20.62 174 THR B N 1
ATOM 8753 C CA . THR B 1 174 ? 17.526 -50.080 9.313 1.00 22.99 174 THR B CA 1
ATOM 8754 C C . THR B 1 174 ? 18.546 -49.985 10.439 1.00 24.89 174 THR B C 1
ATOM 8755 O O . THR B 1 174 ? 19.713 -50.360 10.286 1.00 24.53 174 THR B O 1
ATOM 8766 N N . SER B 1 175 ? 18.078 -49.476 11.577 1.00 25.76 175 SER B N 1
ATOM 8767 C CA . SER B 1 175 ? 18.873 -49.279 12.775 1.00 25.28 175 SER B CA 1
ATOM 8768 C C . SER B 1 175 ? 17.997 -49.570 13.988 1.00 27.44 175 SER B C 1
ATOM 8769 O O . SER B 1 175 ? 16.788 -49.323 13.970 1.00 25.64 175 SER B O 1
ATOM 8777 N N . ARG B 1 176 ? 18.619 -50.092 15.048 1.00 28.48 176 ARG B N 1
ATOM 8778 C CA . ARG B 1 176 ? 17.885 -50.478 16.255 1.00 33.64 176 ARG B CA 1
ATOM 8779 C C . ARG B 1 176 ? 16.698 -51.364 15.891 1.00 30.09 176 ARG B C 1
ATOM 8780 O O . ARG B 1 176 ? 15.593 -51.204 16.407 1.00 28.47 176 ARG B O 1
ATOM 8801 N N . ASP B 1 177 ? 16.937 -52.307 14.981 1.00 24.82 177 ASP B N 1
ATOM 8802 C CA . ASP B 1 177 ? 15.880 -53.100 14.364 1.00 23.18 177 ASP B CA 1
ATOM 8803 C C . ASP B 1 177 ? 15.978 -54.547 14.826 1.00 33.75 177 ASP B C 1
ATOM 8804 O O . ASP B 1 177 ? 16.951 -55.236 14.477 1.00 28.42 177 ASP B O 1
ATOM 8813 N N . PRO B 1 178 ? 15.009 -55.062 15.584 1.00 34.79 178 PRO B N 1
ATOM 8814 C CA . PRO B 1 178 ? 15.115 -56.450 16.056 1.00 38.06 178 PRO B CA 1
ATOM 8815 C C . PRO B 1 178 ? 15.116 -57.466 14.936 1.00 36.28 178 PRO B C 1
ATOM 8816 O O . PRO B 1 178 ? 15.531 -58.608 15.156 1.00 37.80 178 PRO B O 1
ATOM 8827 N N . ASN B 1 179 ? 14.647 -57.095 13.748 1.00 30.09 179 ASN B N 1
ATOM 8828 C CA . ASN B 1 179 ? 14.600 -57.995 12.606 1.00 29.86 179 ASN B CA 1
ATOM 8829 C C . ASN B 1 179 ? 15.816 -57.851 11.696 1.00 30.88 179 ASN B C 1
ATOM 8830 O O . ASN B 1 179 ? 15.843 -58.446 10.612 1.00 33.74 179 ASN B O 1
ATOM 8841 N N . GLY B 1 180 ? 16.821 -57.086 12.119 1.00 28.41 180 GLY B N 1
ATOM 8842 C CA . GLY B 1 180 ? 18.075 -56.978 11.400 1.00 26.30 180 GLY B CA 1
ATOM 8843 C C . GLY B 1 180 ? 18.436 -55.549 11.050 1.00 27.65 180 GLY B C 1
ATOM 8844 O O . GLY B 1 180 ? 17.670 -54.869 10.361 1.00 27.77 180 GLY B O 1
ATOM 8848 N N . ASP B 1 181 ? 19.588 -55.081 11.523 1.00 24.94 181 ASP B N 1
ATOM 8849 C CA . ASP B 1 181 ? 20.096 -53.769 11.149 1.00 32.62 181 ASP B CA 1
ATOM 8850 C C . ASP B 1 181 ? 20.801 -53.836 9.795 1.00 26.62 181 ASP B C 1
ATOM 8851 O O . ASP B 1 181 ? 21.183 -54.903 9.314 1.00 29.30 181 ASP B O 1
ATOM 8860 N N . GLY B 1 182 ? 20.969 -52.669 9.183 1.00 24.35 182 GLY B N 1
ATOM 8861 C CA . GLY B 1 182 ? 21.692 -52.559 7.932 1.00 27.28 182 GLY B CA 1
ATOM 8862 C C . GLY B 1 182 ? 20.933 -53.002 6.704 1.00 32.72 182 GLY B C 1
ATOM 8863 O O . GLY B 1 182 ? 21.550 -53.189 5.649 1.00 34.65 182 GLY B O 1
ATOM 8867 N N . ARG B 1 183 ? 19.619 -53.179 6.800 1.00 22.35 183 ARG B N 1
ATOM 8868 C CA . ARG B 1 183 ? 18.799 -53.549 5.660 1.00 20.56 183 ARG B CA 1
ATOM 8869 C C . ARG B 1 183 ? 18.258 -52.292 5.000 1.00 22.32 183 ARG B C 1
ATOM 8870 O O . ARG B 1 183 ? 17.828 -51.361 5.679 1.00 21.29 183 ARG B O 1
ATOM 8891 N N . ILE B 1 184 ? 18.274 -52.263 3.676 1.00 21.47 184 ILE B N 1
ATOM 8892 C CA . ILE B 1 184 ? 17.835 -51.065 2.973 1.00 14.61 184 ILE B CA 1
ATOM 8893 C C . ILE B 1 184 ? 16.318 -51.036 2.915 1.00 17.40 184 ILE B C 1
ATOM 8894 O O . ILE B 1 184 ? 15.681 -52.006 2.488 1.00 20.62 184 ILE B O 1
ATOM 8910 N N A VAL B 1 185 ? 15.730 -49.928 3.331 0.63 17.98 185 VAL B N 1
ATOM 8911 N N B VAL B 1 185 ? 15.749 -49.908 3.336 0.37 18.13 185 VAL B N 1
ATOM 8912 C CA A VAL B 1 185 ? 14.309 -49.701 3.120 0.63 20.35 185 VAL B CA 1
ATOM 8913 C CA B VAL B 1 185 ? 14.332 -49.602 3.200 0.37 20.40 185 VAL B CA 1
ATOM 8914 C C A VAL B 1 185 ? 14.153 -48.537 2.162 0.63 21.24 185 VAL B C 1
ATOM 8915 C C B VAL B 1 185 ? 14.185 -48.533 2.128 0.37 21.30 185 VAL B C 1
ATOM 8916 O O A VAL B 1 185 ? 14.943 -47.581 2.155 0.63 18.99 185 VAL B O 1
ATOM 8917 O O B VAL B 1 185 ? 15.024 -47.630 2.016 0.37 18.89 185 VAL B O 1
ATOM 8942 N N . ALA B 1 186 ? 13.114 -48.633 1.345 1.00 15.58 186 ALA B N 1
ATOM 8943 C CA . ALA B 1 186 ? 12.769 -47.627 0.365 1.00 15.59 186 ALA B CA 1
ATOM 8944 C C . ALA B 1 186 ? 11.310 -47.263 0.554 1.00 15.14 186 ALA B C 1
ATOM 8945 O O . ALA B 1 186 ? 10.499 -48.101 0.954 1.00 16.63 186 ALA B O 1
ATOM 8953 N N . ALA B 1 187 ? 10.984 -46.015 0.253 1.00 15.52 187 ALA B N 1
ATOM 8954 C CA . ALA B 1 187 ? 9.618 -45.536 0.412 1.00 16.38 187 ALA B CA 1
ATOM 8955 C C . ALA B 1 187 ? 9.387 -44.370 -0.530 1.00 16.09 187 ALA B C 1
ATOM 8956 O O . ALA B 1 187 ? 10.329 -43.732 -1.013 1.00 17.01 187 ALA B O 1
ATOM 8963 N N . LEU 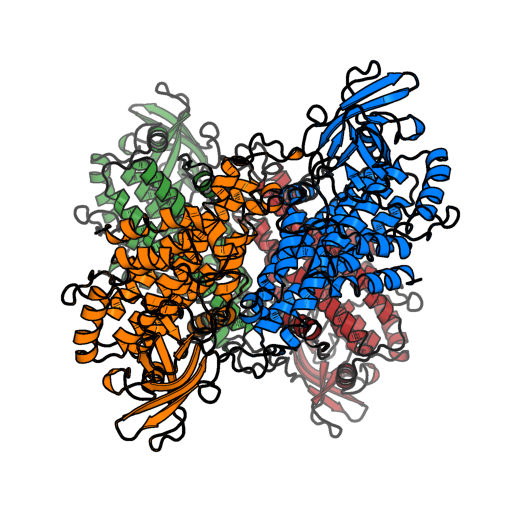B 1 188 ? 8.110 -44.088 -0.780 1.00 12.93 188 LEU B N 1
ATOM 8964 C CA . LEU B 1 188 ? 7.696 -42.956 -1.602 1.00 13.46 188 LEU B CA 1
ATOM 8965 C C . LEU B 1 188 ? 6.817 -42.070 -0.729 1.00 17.93 188 LEU B C 1
ATOM 8966 O O . LEU B 1 188 ? 5.716 -42.488 -0.340 1.00 16.68 188 LEU B O 1
ATOM 8982 N N . ILE B 1 189 ? 7.301 -40.869 -0.404 1.00 14.91 189 ILE B N 1
ATOM 8983 C CA . ILE B 1 189 ? 6.649 -40.046 0.617 1.00 15.23 189 ILE B CA 1
ATOM 8984 C C . ILE B 1 189 ? 6.470 -38.627 0.099 1.00 16.84 189 ILE B C 1
ATOM 8985 O O . ILE B 1 189 ? 7.210 -38.163 -0.790 1.00 15.64 189 ILE B O 1
ATOM 9001 N N . PRO B 1 190 ? 5.494 -37.897 0.642 1.00 17.38 190 PRO B N 1
ATOM 9002 C CA . PRO B 1 190 ? 5.367 -36.470 0.314 1.00 16.62 190 PRO B CA 1
ATOM 9003 C C . PRO B 1 190 ? 6.604 -35.697 0.743 1.00 18.21 190 PRO B C 1
ATOM 9004 O O . PRO B 1 190 ? 7.206 -35.981 1.779 1.00 18.63 190 PRO B O 1
ATOM 9015 N N . SER B 1 191 ? 6.973 -34.697 -0.061 1.00 17.34 191 SER B N 1
ATOM 9016 C CA . SER B 1 191 ? 8.136 -33.891 0.271 1.00 17.67 191 SER B CA 1
ATOM 9017 C C . SER B 1 191 ? 7.866 -32.928 1.421 1.00 21.12 191 SER B C 1
ATOM 9018 O O . SER B 1 191 ? 8.819 -32.409 2.004 1.00 22.31 191 SER B O 1
ATOM 9026 N N . ASP B 1 192 ? 6.604 -32.676 1.763 1.00 17.82 192 ASP B N 1
ATOM 9027 C CA . ASP B 1 192 ? 6.275 -31.852 2.922 1.00 19.43 192 ASP B CA 1
ATOM 9028 C C . ASP B 1 192 ? 5.865 -32.683 4.138 1.00 23.08 192 ASP B C 1
ATOM 9029 O O . ASP B 1 192 ? 5.269 -32.146 5.077 1.00 24.52 192 ASP B O 1
ATOM 9038 N N . ARG B 1 193 ? 6.172 -33.974 4.146 1.00 19.96 193 ARG B N 1
ATOM 9039 C CA . ARG B 1 193 ? 6.045 -34.765 5.365 1.00 18.01 193 ARG B CA 1
ATOM 9040 C C . ARG B 1 193 ? 6.823 -34.091 6.487 1.00 21.75 193 ARG B C 1
ATOM 9041 O O . ARG B 1 193 ? 7.934 -33.594 6.279 1.00 18.90 193 ARG B O 1
ATOM 9062 N N . ALA B 1 194 ? 6.227 -34.045 7.677 1.00 23.44 194 ALA B N 1
ATOM 9063 C CA . ALA B 1 194 ? 6.884 -33.412 8.822 1.00 19.51 194 ALA B CA 1
ATOM 9064 C C . ALA B 1 194 ? 8.285 -33.968 9.020 1.00 14.21 194 ALA B C 1
ATOM 9065 O O . ALA B 1 194 ? 8.491 -35.183 9.043 1.00 15.71 194 ALA B O 1
ATOM 9072 N N . GLY B 1 195 ? 9.258 -33.065 9.166 1.00 17.95 195 GLY B N 1
ATOM 9073 C CA . GLY B 1 195 ? 10.628 -33.454 9.399 1.00 20.38 195 GLY B CA 1
ATOM 9074 C C . GLY B 1 195 ? 11.498 -33.470 8.158 1.00 14.99 195 GLY B C 1
ATOM 9075 O O . GLY B 1 195 ? 12.720 -33.606 8.286 1.00 18.03 195 GLY B O 1
ATOM 9079 N N . VAL B 1 196 ? 10.909 -33.352 6.974 1.00 17.91 196 VAL B N 1
ATOM 9080 C CA . VAL B 1 196 ? 11.674 -33.321 5.728 1.00 18.22 196 VAL B CA 1
ATOM 9081 C C . VAL B 1 196 ? 12.088 -31.884 5.446 1.00 15.51 196 VAL B C 1
ATOM 9082 O O . VAL B 1 196 ? 11.242 -30.987 5.355 1.00 16.42 196 VAL B O 1
ATOM 9095 N N . GLN B 1 197 ? 13.392 -31.661 5.277 1.00 17.19 197 GLN B N 1
ATOM 9096 C CA . GLN B 1 197 ? 13.895 -30.339 4.914 1.00 14.76 197 GLN B CA 1
ATOM 9097 C C . GLN B 1 197 ? 14.751 -30.481 3.665 1.00 13.78 197 GLN B C 1
ATOM 9098 O O . GLN B 1 197 ? 15.808 -31.118 3.707 1.00 18.04 197 GLN B O 1
ATOM 9112 N N . VAL B 1 198 ? 14.271 -29.917 2.563 1.00 16.76 198 VAL B N 1
ATOM 9113 C CA . VAL B 1 198 ? 15.040 -29.840 1.323 1.00 13.99 198 VAL B CA 1
ATOM 9114 C C . VAL B 1 198 ? 15.973 -28.647 1.456 1.00 15.49 198 VAL B C 1
ATOM 9115 O O . VAL B 1 198 ? 15.514 -27.518 1.631 1.00 18.41 198 VAL B O 1
ATOM 9128 N N . ASN B 1 199 ? 17.284 -28.887 1.379 1.00 17.14 199 ASN B N 1
ATOM 9129 C CA . ASN B 1 199 ? 18.218 -27.855 1.825 1.00 16.19 199 ASN B CA 1
ATOM 9130 C C . ASN B 1 199 ? 18.617 -26.840 0.758 1.00 21.06 199 ASN B C 1
ATOM 9131 O O . ASN B 1 199 ? 19.115 -25.768 1.120 1.00 23.48 199 ASN B O 1
ATOM 9142 N N . GLY B 1 200 ? 18.423 -27.122 -0.528 1.00 17.17 200 GLY B N 1
ATOM 9143 C CA . GLY B 1 200 ? 18.752 -26.127 -1.539 1.00 23.73 200 GLY B CA 1
ATOM 9144 C C . GLY B 1 200 ? 20.229 -25.797 -1.681 1.00 22.68 200 GLY B C 1
ATOM 9145 O O . GLY B 1 200 ? 20.565 -24.751 -2.238 1.00 26.89 200 GLY B O 1
ATOM 9149 N N . ASP B 1 201 ? 21.115 -26.686 -1.240 1.00 17.76 201 ASP B N 1
ATOM 9150 C CA . ASP B 1 201 ? 22.563 -26.446 -1.216 1.00 16.67 201 ASP B CA 1
ATOM 9151 C C . ASP B 1 201 ? 23.231 -27.056 -2.449 1.00 14.97 201 ASP B C 1
ATOM 9152 O O . ASP B 1 201 ? 24.029 -27.994 -2.363 1.00 18.68 201 ASP B O 1
ATOM 9161 N N . TRP B 1 202 ? 22.920 -26.482 -3.603 1.00 14.87 202 TRP B N 1
ATOM 9162 C CA . TRP B 1 202 ? 23.417 -26.984 -4.881 1.00 16.37 202 TRP B CA 1
ATOM 9163 C C . TRP B 1 202 ? 23.939 -25.811 -5.694 1.00 17.00 202 TRP B C 1
ATOM 9164 O O . TRP B 1 202 ? 23.165 -24.948 -6.124 1.00 15.61 202 TRP B O 1
ATOM 9185 N N . ASP B 1 203 ? 25.255 -25.781 -5.896 1.00 13.11 203 ASP B N 1
ATOM 9186 C CA . ASP B 1 203 ? 25.901 -24.727 -6.672 1.00 11.39 203 ASP B CA 1
ATOM 9187 C C . ASP B 1 203 ? 27.055 -25.399 -7.415 1.00 12.24 203 ASP B C 1
ATOM 9188 O O . ASP B 1 203 ? 28.165 -25.505 -6.892 1.00 12.82 203 ASP B O 1
ATOM 9197 N N . SER B 1 204 ? 26.760 -25.870 -8.626 1.00 13.38 204 SER B N 1
ATOM 9198 C CA . SER B 1 204 ? 27.586 -26.849 -9.320 1.00 11.21 204 SER B CA 1
ATOM 9199 C C . SER B 1 204 ? 28.177 -26.292 -10.617 1.00 11.77 204 SER B C 1
ATOM 9200 O O . SER B 1 204 ? 27.741 -25.267 -11.148 1.00 12.13 204 SER B O 1
ATOM 9208 N N . LEU B 1 205 ? 29.208 -26.982 -11.123 1.00 12.42 205 LEU B N 1
ATOM 9209 C CA . LEU B 1 205 ? 29.801 -26.614 -12.409 1.00 13.59 205 LEU B CA 1
ATOM 9210 C C . LEU B 1 205 ? 28.758 -26.645 -13.518 1.00 14.00 205 LEU B C 1
ATOM 9211 O O . LEU B 1 205 ? 28.575 -25.662 -14.247 1.00 12.06 205 LEU B O 1
ATOM 9227 N N . GLY B 1 206 ? 28.106 -27.802 -13.681 1.00 11.93 206 GLY B N 1
ATOM 9228 C CA . GLY B 1 206 ? 27.028 -27.980 -14.623 1.00 11.74 206 GLY B CA 1
ATOM 9229 C C . GLY B 1 206 ? 25.874 -28.707 -13.955 1.00 11.67 206 GLY B C 1
ATOM 9230 O O . GLY B 1 206 ? 25.902 -28.982 -12.758 1.00 13.33 206 GLY B O 1
ATOM 9234 N N . MET B 1 207 ? 24.864 -29.023 -14.761 1.00 12.36 207 MET B N 1
ATOM 9235 C CA . MET B 1 207 ? 23.602 -29.535 -14.217 1.00 10.96 207 MET B CA 1
ATOM 9236 C C . MET B 1 207 ? 23.092 -28.620 -13.101 1.00 11.06 207 MET B C 1
ATOM 9237 O O . MET B 1 207 ? 22.613 -29.066 -12.058 1.00 13.03 207 MET B O 1
ATOM 9251 N N . ARG B 1 208 ? 23.157 -27.318 -13.353 1.00 12.61 208 ARG B N 1
ATOM 9252 C CA . ARG B 1 208 ? 23.020 -26.331 -12.289 1.00 14.37 208 ARG B CA 1
ATOM 9253 C C . ARG B 1 208 ? 21.587 -26.169 -11.791 1.00 15.68 208 ARG B C 1
ATOM 9254 O O . ARG B 1 208 ? 21.396 -25.604 -10.704 1.00 15.31 208 ARG B O 1
ATOM 9275 N N . GLN B 1 209 ? 20.580 -26.621 -12.548 1.00 13.20 209 GLN B N 1
ATOM 9276 C CA . GLN B 1 209 ? 19.183 -26.503 -12.138 1.00 13.19 209 GLN B CA 1
ATOM 9277 C C . GLN B 1 209 ? 18.543 -27.853 -11.803 1.00 14.14 209 GLN B C 1
ATOM 9278 O O . GLN B 1 209 ? 17.321 -27.995 -11.873 1.00 17.00 209 GLN B O 1
ATOM 9292 N N . THR B 1 210 ? 19.346 -28.830 -11.385 1.00 14.04 210 THR B N 1
ATOM 9293 C CA . THR B 1 210 ? 18.824 -30.143 -11.027 1.00 12.61 210 THR B CA 1
ATOM 9294 C C . THR B 1 210 ? 18.529 -30.279 -9.539 1.00 14.27 210 THR B C 1
ATOM 9295 O O . THR B 1 210 ? 18.075 -31.346 -9.114 1.00 13.62 210 THR B O 1
ATOM 9306 N N . ASP B 1 211 ? 18.781 -29.243 -8.741 1.00 13.18 211 ASP B N 1
ATOM 9307 C CA . ASP B 1 211 ? 18.573 -29.281 -7.290 1.00 14.32 211 ASP B CA 1
ATOM 9308 C C . ASP B 1 211 ? 19.038 -30.596 -6.666 1.00 15.88 211 ASP B C 1
ATOM 9309 O O . ASP B 1 211 ? 18.298 -31.301 -5.970 1.00 16.54 211 ASP B O 1
ATOM 9318 N N . SER B 1 212 ? 20.319 -30.893 -6.891 1.00 14.08 212 SER B N 1
ATOM 9319 C CA . SER B 1 212 ? 20.930 -32.135 -6.449 1.00 16.56 212 SER B CA 1
ATOM 9320 C C . SER B 1 212 ? 21.691 -31.960 -5.144 1.00 14.92 212 SER B C 1
ATOM 9321 O O . SER B 1 212 ? 22.647 -32.693 -4.869 1.00 16.49 212 SER B O 1
ATOM 9329 N N . GLY B 1 213 ? 21.264 -31.006 -4.334 1.00 14.79 213 GLY B N 1
ATOM 9330 C CA . GLY B 1 213 ? 21.772 -30.864 -2.992 1.00 16.92 213 GLY B CA 1
ATOM 9331 C C . GLY B 1 213 ? 21.238 -31.893 -2.015 1.00 19.24 213 GLY B C 1
ATOM 9332 O O . GLY B 1 213 ? 20.839 -32.991 -2.410 1.00 18.40 213 GLY B O 1
ATOM 9336 N N . SER B 1 214 ? 21.225 -31.547 -0.733 1.00 15.39 214 SER B N 1
ATOM 9337 C CA . SER B 1 214 ? 20.929 -32.510 0.311 1.00 17.79 214 SER B CA 1
ATOM 9338 C C . SER B 1 214 ? 19.496 -32.351 0.821 1.00 14.95 214 SER B C 1
ATOM 9339 O O . SER B 1 214 ? 18.827 -31.338 0.600 1.00 15.82 214 SER B O 1
ATOM 9347 N N . VAL B 1 215 ? 19.033 -33.402 1.486 1.00 15.79 215 VAL B N 1
ATOM 9348 C CA . VAL B 1 215 ? 17.746 -33.425 2.171 1.00 14.17 215 VAL B CA 1
ATOM 9349 C C . VAL B 1 215 ? 18.005 -33.934 3.575 1.00 13.66 215 VAL B C 1
ATOM 9350 O O . VAL B 1 215 ? 18.667 -34.962 3.754 1.00 15.76 215 VAL B O 1
ATOM 9363 N N . THR B 1 216 ? 17.489 -33.218 4.571 1.00 15.62 216 THR B N 1
ATOM 9364 C CA . THR B 1 216 ? 17.678 -33.580 5.963 1.00 14.50 216 THR B CA 1
ATOM 9365 C C . THR B 1 216 ? 16.372 -34.142 6.493 1.00 13.96 216 THR B C 1
ATOM 9366 O O . THR B 1 216 ? 15.320 -33.507 6.344 1.00 16.39 216 THR B O 1
ATOM 9377 N N . PHE B 1 217 ? 16.444 -35.340 7.061 1.00 16.35 217 PHE B N 1
ATOM 9378 C CA . PHE B 1 217 ? 15.296 -36.005 7.672 1.00 14.76 217 PHE B CA 1
ATOM 9379 C C . PHE B 1 217 ? 15.438 -35.898 9.184 1.00 16.95 217 PHE B C 1
ATOM 9380 O O . PHE B 1 217 ? 16.387 -36.445 9.757 1.00 16.32 217 PHE B O 1
ATOM 9397 N N . SER B 1 218 ? 14.500 -35.202 9.824 1.00 18.54 218 SER B N 1
ATOM 9398 C CA . SER B 1 218 ? 14.471 -35.079 11.279 1.00 17.65 218 SER B CA 1
ATOM 9399 C C . SER B 1 218 ? 13.227 -35.776 11.825 1.00 16.55 218 SER B C 1
ATOM 9400 O O . SER B 1 218 ? 12.147 -35.191 11.843 1.00 18.18 218 SER B O 1
ATOM 9408 N N . GLY B 1 219 ? 13.396 -37.010 12.287 1.00 18.06 219 GLY B N 1
ATOM 9409 C CA . GLY B 1 219 ? 12.278 -37.747 12.857 1.00 20.11 219 GLY B CA 1
ATOM 9410 C C . GLY B 1 219 ? 11.136 -37.941 11.882 1.00 17.88 219 GLY B C 1
ATOM 9411 O O . GLY B 1 219 ? 9.963 -37.869 12.270 1.00 18.56 219 GLY B O 1
ATOM 9415 N N . VAL B 1 220 ? 11.455 -38.200 10.618 1.00 16.76 220 VAL B N 1
ATOM 9416 C CA . VAL B 1 220 ? 10.445 -38.318 9.573 1.00 14.91 220 VAL B CA 1
ATOM 9417 C C . VAL B 1 220 ? 9.799 -39.693 9.673 1.00 14.84 220 VAL B C 1
ATOM 9418 O O . VAL B 1 220 ? 10.484 -40.718 9.619 1.00 16.69 220 VAL B O 1
ATOM 9431 N N . VAL B 1 221 ? 8.480 -39.726 9.834 1.00 16.19 221 VAL B N 1
ATOM 9432 C CA . VAL B 1 221 ? 7.764 -41.000 9.896 1.00 14.77 221 VAL B CA 1
ATOM 9433 C C . VAL B 1 221 ? 7.330 -41.384 8.488 1.00 12.69 221 VAL B C 1
ATOM 9434 O O . VAL B 1 221 ? 6.700 -40.583 7.790 1.00 16.35 221 VAL B O 1
ATOM 9447 N N . VAL B 1 222 ? 7.700 -42.587 8.045 1.00 16.28 222 VAL B N 1
ATOM 9448 C CA . VAL B 1 222 ? 7.145 -43.139 6.815 1.00 16.69 222 VAL B CA 1
ATOM 9449 C C . VAL B 1 222 ? 6.263 -44.325 7.185 1.00 12.85 222 VAL B C 1
ATOM 9450 O O . VAL B 1 222 ? 6.659 -45.207 7.965 1.00 13.99 222 VAL B O 1
ATOM 9463 N N . TYR B 1 223 ? 5.066 -44.312 6.655 1.00 15.52 223 TYR B N 1
ATOM 9464 C CA . TYR B 1 223 ? 3.989 -45.189 7.072 1.00 16.22 223 TYR B CA 1
ATOM 9465 C C . TYR B 1 223 ? 4.015 -46.472 6.263 1.00 19.16 223 TYR B C 1
ATOM 9466 O O . TYR B 1 223 ? 4.639 -46.536 5.193 1.00 17.93 223 TYR B O 1
ATOM 9484 N N . PRO B 1 224 ? 3.374 -47.531 6.757 1.00 16.93 224 PRO B N 1
ATOM 9485 C CA . PRO B 1 224 ? 3.585 -48.840 6.129 1.00 16.57 224 PRO B CA 1
ATOM 9486 C C . PRO B 1 224 ? 3.089 -48.899 4.708 1.00 15.21 224 PRO B C 1
ATOM 9487 O O . PRO B 1 224 ? 3.639 -49.677 3.912 1.00 19.05 224 PRO B O 1
ATOM 9498 N N . ASP B 1 225 ? 2.086 -48.100 4.349 1.00 14.38 225 ASP B N 1
ATOM 9499 C CA . ASP B 1 225 ? 1.566 -48.136 2.989 1.00 14.26 225 ASP B CA 1
ATOM 9500 C C . ASP B 1 225 ? 2.452 -47.364 2.022 1.00 21.27 225 ASP B C 1
ATOM 9501 O O . ASP B 1 225 ? 2.164 -47.353 0.819 1.00 18.23 225 ASP B O 1
ATOM 9510 N N . GLU B 1 226 ? 3.528 -46.743 2.516 1.00 18.46 226 GLU B N 1
ATOM 9511 C CA . GLU B 1 226 ? 4.469 -46.012 1.672 1.00 16.97 226 GLU B CA 1
ATOM 9512 C C . GLU B 1 226 ? 5.752 -46.791 1.412 1.00 14.38 226 GLU B C 1
ATOM 9513 O O . GLU B 1 226 ? 6.544 -46.387 0.551 1.00 15.92 226 GLU B O 1
ATOM 9525 N N . LEU B 1 227 ? 5.982 -47.871 2.146 1.00 16.36 227 LEU B N 1
ATOM 9526 C CA . LEU B 1 227 ? 7.170 -48.688 1.976 1.00 16.79 227 LEU B CA 1
ATOM 9527 C C . LEU B 1 227 ? 7.123 -49.474 0.673 1.00 21.08 227 LEU B C 1
ATOM 9528 O O . LEU B 1 227 ? 6.072 -49.975 0.252 1.00 18.09 227 LEU B O 1
ATOM 9544 N N . LEU B 1 228 ? 8.281 -49.569 0.029 1.00 16.04 228 LEU B N 1
ATOM 9545 C CA . LEU B 1 228 ? 8.433 -50.273 -1.238 1.00 16.66 228 LEU B CA 1
ATOM 9546 C C . LEU B 1 228 ? 9.122 -51.594 -0.940 1.00 19.63 228 LEU B C 1
ATOM 9547 O O . LEU B 1 228 ? 10.336 -51.641 -0.706 1.00 19.01 228 LEU B O 1
ATOM 9563 N N . GLY B 1 229 ? 8.337 -52.669 -0.929 1.00 16.65 229 GLY B N 1
ATOM 9564 C CA . GLY B 1 229 ? 8.853 -53.965 -0.556 1.00 21.20 229 GLY B CA 1
ATOM 9565 C C . GLY B 1 229 ? 9.190 -54.031 0.920 1.00 18.42 229 GLY B C 1
ATOM 9566 O O . GLY B 1 229 ? 8.812 -53.174 1.730 1.00 21.50 229 GLY B O 1
ATOM 9570 N N . THR B 1 230 ? 9.916 -55.068 1.261 1.00 20.93 230 THR B N 1
ATOM 9571 C CA . THR B 1 230 ? 10.341 -55.323 2.616 1.00 20.97 230 THR B CA 1
ATOM 9572 C C . THR B 1 230 ? 11.782 -54.884 2.798 1.00 21.28 230 THR B C 1
ATOM 9573 O O . THR B 1 230 ? 12.507 -54.686 1.818 1.00 20.34 230 THR B O 1
ATOM 9584 N N . PRO B 1 231 ? 12.236 -54.713 4.036 1.00 25.22 231 PRO B N 1
ATOM 9585 C CA . PRO B 1 231 ? 13.617 -54.263 4.246 1.00 19.82 231 PRO B CA 1
ATOM 9586 C C . PRO B 1 231 ? 14.614 -55.252 3.671 1.00 24.06 231 PRO B C 1
ATOM 9587 O O . PRO B 1 231 ? 14.523 -56.461 3.896 1.00 22.99 231 PRO B O 1
ATOM 9598 N N . GLY B 1 232 ? 15.587 -54.722 2.935 1.00 21.02 232 GLY B N 1
ATOM 9599 C CA . GLY B 1 232 ? 16.565 -55.562 2.288 1.00 24.74 232 GLY B CA 1
ATOM 9600 C C . GLY B 1 232 ? 16.110 -56.215 0.999 1.00 21.60 232 GLY B C 1
ATOM 9601 O O . GLY B 1 232 ? 16.914 -56.902 0.359 1.00 21.75 232 GLY B O 1
ATOM 9605 N N . GLN B 1 233 ? 14.858 -56.022 0.582 1.00 19.55 233 GLN B N 1
ATOM 9606 C CA . GLN B 1 233 ? 14.386 -56.683 -0.631 1.00 20.91 233 GLN B CA 1
ATOM 9607 C C . GLN B 1 233 ? 15.157 -56.227 -1.862 1.00 22.90 233 GLN B C 1
ATOM 9608 O O . GLN B 1 233 ? 15.363 -57.018 -2.789 1.00 22.87 233 GLN B O 1
ATOM 9622 N N . VAL B 1 234 ? 15.590 -54.969 -1.899 1.00 20.77 234 VAL B N 1
ATOM 9623 C CA . VAL B 1 234 ? 16.336 -54.518 -3.069 1.00 19.19 234 VAL B CA 1
ATOM 9624 C C . VAL B 1 234 ? 17.683 -55.230 -3.132 1.00 20.27 234 VAL B C 1
ATOM 9625 O O . VAL B 1 234 ? 18.156 -55.604 -4.212 1.00 21.18 234 VAL B O 1
ATOM 9638 N N . THR B 1 235 ? 18.316 -55.433 -1.978 1.00 17.46 235 THR B N 1
ATOM 9639 C CA . THR B 1 235 ? 19.564 -56.188 -1.938 1.00 20.23 235 THR B CA 1
ATOM 9640 C C . THR B 1 235 ? 19.341 -57.622 -2.401 1.00 24.68 235 THR B C 1
ATOM 9641 O O . THR B 1 235 ? 20.152 -58.175 -3.151 1.00 22.46 235 THR B O 1
ATOM 9652 N N . ASP B 1 236 ? 18.235 -58.240 -1.975 1.00 21.53 236 ASP B N 1
ATOM 9653 C CA . ASP B 1 236 ? 17.931 -59.592 -2.422 1.00 22.73 236 ASP B CA 1
ATOM 9654 C C . ASP B 1 236 ? 17.692 -59.640 -3.927 1.00 24.13 236 ASP B C 1
ATOM 9655 O O . ASP B 1 236 ? 18.135 -60.575 -4.603 1.00 24.75 236 ASP B O 1
ATOM 9664 N N . ALA B 1 237 ? 16.979 -58.651 -4.468 1.00 21.39 237 ALA B N 1
ATOM 9665 C CA . ALA B 1 237 ? 16.728 -58.623 -5.907 1.00 22.95 237 ALA B CA 1
ATOM 9666 C C . ALA B 1 237 ? 18.029 -58.456 -6.677 1.00 23.73 237 ALA B C 1
ATOM 9667 O O . ALA B 1 237 ? 18.231 -59.099 -7.712 1.00 23.93 237 ALA B O 1
ATOM 9674 N N . PHE B 1 238 ? 18.928 -57.601 -6.184 1.00 23.00 238 PHE B N 1
ATOM 9675 C CA . PHE B 1 238 ? 20.241 -57.462 -6.813 1.00 23.38 238 PHE B CA 1
ATOM 9676 C C . PHE B 1 238 ? 20.981 -58.795 -6.819 1.00 25.99 238 PHE B C 1
ATOM 9677 O O . PHE B 1 238 ? 21.515 -59.221 -7.849 1.00 25.15 238 PHE B O 1
ATOM 9694 N N . ALA B 1 239 ? 21.038 -59.459 -5.662 1.00 23.56 239 ALA B N 1
ATOM 9695 C CA . ALA B 1 239 ? 21.774 -60.716 -5.559 1.00 24.45 239 ALA B CA 1
ATOM 9696 C C . ALA B 1 239 ? 21.195 -61.781 -6.479 1.00 27.44 239 ALA B C 1
ATOM 9697 O O . ALA B 1 239 ? 21.934 -62.634 -6.980 1.00 31.20 239 ALA B O 1
ATOM 9704 N N . SER B 1 240 ? 19.888 -61.743 -6.716 1.00 23.47 240 SER B N 1
ATOM 9705 C CA . SER B 1 240 ? 19.218 -62.706 -7.575 1.00 22.55 240 SER B CA 1
ATOM 9706 C C . SER B 1 240 ? 19.303 -62.356 -9.051 1.00 25.10 240 SER B C 1
ATOM 9707 O O . SER B 1 240 ? 19.029 -63.221 -9.888 1.00 26.20 240 SER B O 1
ATOM 9715 N N . GLY B 1 241 ? 19.669 -61.124 -9.394 1.00 23.00 241 GLY B N 1
ATOM 9716 C CA . GLY B 1 241 ? 19.566 -60.685 -10.772 1.00 18.57 241 GLY B CA 1
ATOM 9717 C C . GLY B 1 241 ? 18.162 -60.764 -11.313 1.00 20.26 241 GLY B C 1
ATOM 9718 O O . GLY B 1 241 ? 17.978 -60.960 -12.515 1.00 24.33 241 GLY B O 1
ATOM 9722 N N . SER B 1 242 ? 17.157 -60.616 -10.449 1.00 23.07 242 SER B N 1
ATOM 9723 C CA . SER B 1 242 ? 15.762 -60.744 -10.842 1.00 24.96 242 SER B CA 1
ATOM 9724 C C . SER B 1 242 ? 15.226 -59.433 -11.422 1.00 25.41 242 SER B C 1
ATOM 9725 O O . SER B 1 242 ? 15.927 -58.420 -11.509 1.00 21.00 242 SER B O 1
ATOM 9733 N N . LYS B 1 243 ? 13.952 -59.445 -11.812 1.00 21.73 243 LYS B N 1
ATOM 9734 C CA . LYS B 1 243 ? 13.387 -58.319 -12.546 1.00 19.29 243 LYS B CA 1
ATOM 9735 C C . LYS B 1 243 ? 13.585 -56.973 -11.854 1.00 16.11 243 LYS B C 1
ATOM 9736 O O . LYS B 1 243 ? 13.855 -55.989 -12.563 1.00 18.91 243 LYS B O 1
ATOM 9755 N N . PRO B 1 244 ? 13.420 -56.831 -10.532 1.00 17.94 244 PRO B N 1
ATOM 9756 C CA . PRO B 1 244 ? 13.604 -55.502 -9.928 1.00 18.17 244 PRO B CA 1
ATOM 9757 C C . PRO B 1 244 ? 15.009 -54.958 -10.105 1.00 19.91 244 PRO B C 1
ATOM 9758 O O . PRO B 1 244 ? 15.182 -53.730 -10.105 1.00 17.91 244 PRO B O 1
ATOM 9769 N N . SER B 1 245 ? 16.013 -55.830 -10.256 1.00 17.95 245 SER B N 1
ATOM 9770 C CA . SER B 1 245 ? 17.365 -55.358 -10.535 1.00 22.93 245 SER B CA 1
ATOM 9771 C C . SER B 1 245 ? 17.494 -54.739 -11.926 1.00 18.15 245 SER B C 1
ATOM 9772 O O . SER B 1 245 ? 18.576 -54.217 -12.240 1.00 18.47 245 SER B O 1
ATOM 9780 N N . LEU B 1 246 ? 16.442 -54.765 -12.764 1.00 16.35 246 LEU B N 1
ATOM 9781 C CA . LEU B 1 246 ? 16.450 -53.989 -13.999 1.00 15.72 246 LEU B CA 1
ATOM 9782 C C . LEU B 1 246 ? 16.562 -52.497 -13.732 1.00 12.74 246 LEU B C 1
ATOM 9783 O O . LEU B 1 246 ? 16.857 -51.740 -14.659 1.00 13.38 246 LEU B O 1
ATOM 9799 N N . TRP B 1 247 ? 16.324 -52.061 -12.496 1.00 14.96 247 TRP B N 1
ATOM 9800 C CA . TRP B 1 247 ? 16.367 -50.634 -12.206 1.00 11.90 247 TRP B CA 1
ATOM 9801 C C . TRP B 1 247 ? 17.694 -50.025 -12.654 1.00 11.91 247 TRP B C 1
ATOM 9802 O O . TRP B 1 247 ? 17.715 -48.930 -13.234 1.00 13.09 247 TRP B O 1
ATOM 9823 N N . THR B 1 248 ? 18.803 -50.735 -12.420 1.00 14.66 248 THR B N 1
ATOM 9824 C CA . THR B 1 248 ? 20.111 -50.151 -12.722 1.00 12.48 248 THR B CA 1
ATOM 9825 C C . THR B 1 248 ? 20.342 -50.016 -14.216 1.00 12.93 248 THR B C 1
ATOM 9826 O O . THR B 1 248 ? 20.683 -48.909 -14.660 1.00 11.71 248 THR B O 1
ATOM 9837 N N . PRO B 1 249 ? 20.194 -51.060 -15.047 1.00 13.04 249 PRO B N 1
ATOM 9838 C CA . PRO B 1 249 ? 20.365 -50.828 -16.491 1.00 15.06 249 PRO B CA 1
ATOM 9839 C C . PRO B 1 249 ? 19.411 -49.785 -17.033 1.00 11.08 249 PRO B C 1
ATOM 9840 O O . PRO B 1 249 ? 19.821 -48.963 -17.859 1.00 13.29 249 PRO B O 1
ATOM 9851 N N . ILE B 1 250 ? 18.149 -49.767 -16.576 1.00 12.44 250 ILE B N 1
ATOM 9852 C CA . ILE B 1 250 ? 17.213 -48.737 -17.020 1.00 11.45 250 ILE B CA 1
ATOM 9853 C C . ILE B 1 250 ? 17.778 -47.355 -16.733 1.00 12.69 250 ILE B C 1
ATOM 9854 O O . ILE B 1 250 ? 17.747 -46.456 -17.582 1.00 12.84 250 ILE B O 1
ATOM 9870 N N . THR B 1 251 ? 18.266 -47.169 -15.514 1.00 13.36 251 THR B N 1
ATOM 9871 C CA . THR B 1 251 ? 18.713 -45.854 -15.073 1.00 11.73 251 THR B CA 1
ATOM 9872 C C . THR B 1 251 ? 20.021 -45.470 -15.749 1.00 11.61 251 THR B C 1
ATOM 9873 O O . THR B 1 251 ? 20.209 -44.313 -16.132 1.00 11.25 251 THR B O 1
ATOM 9884 N N . GLN B 1 252 ? 20.928 -46.426 -15.903 1.00 11.59 252 GLN B N 1
ATOM 9885 C CA . GLN B 1 252 ? 22.186 -46.144 -16.585 1.00 11.99 252 GLN B CA 1
ATOM 9886 C C . GLN B 1 252 ? 21.952 -45.819 -18.055 1.00 14.81 252 GLN B C 1
ATOM 9887 O O . GLN B 1 252 ? 22.699 -45.025 -18.637 1.00 13.31 252 GLN B O 1
ATOM 9901 N N . LEU B 1 253 ? 20.893 -46.362 -18.662 1.00 12.46 253 LEU B N 1
ATOM 9902 C CA . LEU B 1 253 ? 20.557 -45.968 -20.028 1.00 13.44 253 LEU B CA 1
ATOM 9903 C C . LEU B 1 253 ? 19.859 -44.612 -20.089 1.00 11.27 253 LEU B C 1
ATOM 9904 O O . LEU B 1 253 ? 19.980 -43.905 -21.100 1.00 12.57 253 LEU B O 1
ATOM 9920 N N . ILE B 1 254 ? 19.154 -44.205 -19.020 1.00 11.82 254 ILE B N 1
ATOM 9921 C CA . ILE B 1 254 ? 18.693 -42.821 -18.920 1.00 11.15 254 ILE B CA 1
ATOM 9922 C C . ILE B 1 254 ? 19.885 -41.871 -18.988 1.00 10.96 254 ILE B C 1
ATOM 9923 O O . ILE B 1 254 ? 19.884 -40.905 -19.755 1.00 11.73 254 ILE B O 1
ATOM 9939 N N . PHE B 1 255 ? 20.918 -42.138 -18.182 1.00 12.86 255 PHE B N 1
ATOM 9940 C CA . PHE B 1 255 ? 22.105 -41.290 -18.200 1.00 13.88 255 PHE B CA 1
ATOM 9941 C C . PHE B 1 255 ? 22.717 -41.251 -19.594 1.00 10.83 255 PHE B C 1
ATOM 9942 O O . PHE B 1 255 ? 23.135 -40.187 -20.079 1.00 12.71 255 PHE B O 1
ATOM 9959 N N . THR B 1 256 ? 22.789 -42.413 -20.248 1.00 11.57 256 THR B N 1
ATOM 9960 C CA . THR B 1 256 ? 23.341 -42.495 -21.596 1.00 13.42 256 THR B CA 1
ATOM 9961 C C . THR B 1 256 ? 22.631 -41.537 -22.540 1.00 14.58 256 THR B C 1
ATOM 9962 O O . THR B 1 256 ? 23.267 -40.845 -23.341 1.00 12.87 256 THR B O 1
ATOM 9973 N N . HIS B 1 257 ? 21.301 -41.472 -22.455 1.00 12.11 257 HIS B N 1
ATOM 9974 C CA . HIS B 1 257 ? 20.548 -40.573 -23.314 1.00 11.97 257 HIS B CA 1
ATOM 9975 C C . HIS B 1 257 ? 20.704 -39.100 -22.923 1.00 12.34 257 HIS B C 1
ATOM 9976 O O . HIS B 1 257 ? 20.563 -38.223 -23.784 1.00 12.81 257 HIS B O 1
ATOM 9990 N N . LEU B 1 258 ? 20.994 -38.794 -21.654 1.00 12.54 258 LEU B N 1
ATOM 9991 C CA . LEU B 1 258 ? 21.393 -37.432 -21.316 1.00 12.30 258 LEU B CA 1
ATOM 9992 C C . LEU B 1 258 ? 22.650 -37.050 -22.077 1.00 10.48 258 LEU B C 1
ATOM 9993 O O . LEU B 1 258 ? 22.732 -35.958 -22.655 1.00 12.78 258 LEU B O 1
ATOM 10009 N N . TYR B 1 259 ? 23.627 -37.961 -22.112 1.00 11.32 259 TYR B N 1
ATOM 10010 C CA . TYR B 1 259 ? 24.905 -37.664 -22.756 1.00 10.98 259 TYR B CA 1
ATOM 10011 C C . TYR B 1 259 ? 24.746 -37.564 -24.265 1.00 14.07 259 TYR B C 1
ATOM 10012 O O . TYR B 1 259 ? 25.309 -36.656 -24.891 1.00 12.81 259 TYR B O 1
ATOM 10030 N N . LEU B 1 260 ? 23.965 -38.461 -24.872 1.00 11.30 260 LEU B N 1
ATOM 10031 C CA . LEU B 1 260 ? 23.709 -38.342 -26.310 1.00 13.62 260 LEU B CA 1
ATOM 10032 C C . LEU B 1 260 ? 22.934 -37.070 -26.636 1.00 12.15 260 LEU B C 1
ATOM 10033 O O . LEU B 1 260 ? 23.184 -36.425 -27.658 1.00 13.10 260 LEU B O 1
ATOM 10049 N N . GLY B 1 261 ? 21.987 -36.681 -25.782 1.00 12.96 261 GLY B N 1
ATOM 10050 C CA . GLY B 1 261 ? 21.261 -35.448 -26.027 1.00 13.42 261 GLY B CA 1
ATOM 10051 C C . GLY B 1 261 ? 22.143 -34.215 -25.934 1.00 14.55 261 GLY B C 1
ATOM 10052 O O . GLY B 1 261 ? 22.072 -33.318 -26.783 1.00 14.21 261 GLY B O 1
ATOM 10056 N N . ILE B 1 262 ? 22.988 -34.153 -24.909 1.00 11.10 262 ILE B N 1
ATOM 10057 C CA . ILE B 1 262 ? 23.918 -33.029 -24.786 1.00 12.05 262 ILE B CA 1
ATOM 10058 C C . ILE B 1 262 ? 24.825 -32.972 -26.007 1.00 12.23 262 ILE B C 1
ATOM 10059 O O . ILE B 1 262 ? 25.059 -31.900 -26.574 1.00 13.74 262 ILE B O 1
ATOM 10075 N N . ALA B 1 263 ? 25.320 -34.135 -26.445 1.00 13.10 263 ALA B N 1
ATOM 10076 C CA . ALA B 1 263 ? 26.205 -34.202 -27.604 1.00 12.35 263 ALA B CA 1
ATOM 10077 C C . ALA B 1 263 ? 25.522 -33.665 -28.854 1.00 12.36 263 ALA B C 1
ATOM 10078 O O . ALA B 1 263 ? 26.123 -32.909 -29.626 1.00 13.90 263 ALA B O 1
ATOM 10085 N N . ARG B 1 264 ? 24.275 -34.076 -29.093 1.00 10.91 264 ARG B N 1
ATOM 10086 C CA . ARG B 1 264 ? 23.552 -33.601 -30.268 1.00 12.74 264 ARG B CA 1
ATOM 10087 C C . ARG B 1 264 ? 23.283 -32.104 -30.172 1.00 13.72 264 ARG B C 1
ATOM 10088 O O . ARG B 1 264 ? 23.482 -31.368 -31.142 1.00 14.33 264 ARG B O 1
ATOM 10109 N N . GLY B 1 265 ? 22.871 -31.626 -28.998 1.00 13.77 265 GLY B N 1
ATOM 10110 C CA . GLY B 1 265 ? 22.635 -30.199 -28.846 1.00 16.61 265 GLY B CA 1
ATOM 10111 C C . GLY B 1 265 ? 23.891 -29.377 -29.062 1.00 13.77 265 GLY B C 1
ATOM 10112 O O . GLY B 1 265 ? 23.855 -28.321 -29.702 1.00 13.04 265 GLY B O 1
ATOM 10116 N N . ALA B 1 266 ? 25.014 -29.847 -28.522 1.00 12.12 266 ALA B N 1
ATOM 10117 C CA . ALA B 1 266 ? 26.286 -29.159 -28.700 1.00 13.16 266 ALA B CA 1
ATOM 10118 C C . ALA B 1 266 ? 26.679 -29.109 -30.173 1.00 14.20 266 ALA B C 1
ATOM 10119 O O . ALA B 1 266 ? 27.123 -28.073 -30.680 1.00 12.91 266 ALA B O 1
ATOM 10126 N N . LEU B 1 267 ? 26.558 -30.231 -30.868 1.00 13.41 267 LEU B N 1
ATOM 10127 C CA . LEU B 1 267 ? 26.976 -30.269 -32.264 1.00 13.65 267 LEU B CA 1
ATOM 10128 C C . LEU B 1 267 ? 26.123 -29.332 -33.117 1.00 13.38 267 LEU B C 1
ATOM 10129 O O . LEU B 1 267 ? 26.650 -28.607 -33.967 1.00 15.39 267 LEU B O 1
ATOM 10145 N N A GLU B 1 268 ? 24.802 -29.339 -32.910 0.59 14.88 268 GLU B N 1
ATOM 10146 N N B GLU B 1 268 ? 24.808 -29.314 -32.877 0.41 14.98 268 GLU B N 1
ATOM 10147 C CA A GLU B 1 268 ? 23.922 -28.447 -33.663 0.59 15.39 268 GLU B CA 1
ATOM 10148 C CA B GLU B 1 268 ? 23.907 -28.466 -33.653 0.41 15.40 268 GLU B CA 1
ATOM 10149 C C A GLU B 1 268 ? 24.197 -26.986 -33.331 0.59 16.68 268 GLU B C 1
ATOM 10150 C C B GLU B 1 268 ? 24.101 -26.989 -33.315 0.41 16.60 268 GLU B C 1
ATOM 10151 O O A GLU B 1 268 ? 24.232 -26.139 -34.230 0.59 15.35 268 GLU B O 1
ATOM 10152 O O B GLU B 1 268 ? 24.002 -26.133 -34.201 0.41 17.56 268 GLU B O 1
ATOM 10175 N N . GLU B 1 269 ? 24.404 -26.669 -32.052 1.00 15.79 269 GLU B N 1
ATOM 10176 C CA . GLU B 1 269 ? 24.684 -25.283 -31.684 1.00 15.31 269 GLU B CA 1
ATOM 10177 C C . GLU B 1 269 ? 25.999 -24.817 -32.289 1.00 16.94 269 GLU B C 1
ATOM 10178 O O . GLU B 1 269 ? 26.112 -23.677 -32.753 1.00 16.32 269 GLU B O 1
ATOM 10191 N N . ALA B 1 270 ? 27.016 -25.677 -32.269 1.00 14.60 270 ALA B N 1
ATOM 10192 C CA . ALA B 1 270 ? 28.280 -25.338 -32.901 1.00 14.62 270 ALA B CA 1
ATOM 10193 C C . ALA B 1 270 ? 28.079 -25.094 -34.393 1.00 15.24 270 ALA B C 1
ATOM 10194 O O . ALA B 1 270 ? 28.557 -24.093 -34.938 1.00 15.18 270 ALA B O 1
ATOM 10201 N N . ALA B 1 271 ? 27.360 -25.999 -35.066 1.00 14.12 271 ALA B N 1
ATOM 10202 C CA . ALA B 1 271 ? 27.146 -25.852 -36.502 1.00 15.75 271 ALA B CA 1
ATOM 10203 C C . ALA B 1 271 ? 26.482 -24.518 -36.815 1.00 17.45 271 ALA B C 1
ATOM 10204 O O . ALA B 1 271 ? 26.879 -23.809 -37.753 1.00 17.40 271 ALA B O 1
ATOM 10211 N N . HIS B 1 272 ? 25.475 -24.156 -36.022 1.00 18.80 272 HIS B N 1
ATOM 10212 C CA . HIS B 1 272 ? 24.807 -22.869 -36.191 1.00 21.72 272 HIS B CA 1
ATOM 10213 C C . HIS B 1 272 ? 25.786 -21.710 -36.070 1.00 22.18 272 HIS B C 1
ATOM 10214 O O . HIS B 1 272 ? 25.761 -20.779 -36.887 1.00 20.92 272 HIS B O 1
ATOM 10228 N N . TYR B 1 273 ? 26.669 -21.756 -35.071 1.00 18.46 273 TYR B N 1
ATOM 10229 C CA . TYR B 1 273 ? 27.679 -20.717 -34.908 1.00 17.11 273 TYR B CA 1
ATOM 10230 C C . TYR B 1 273 ? 28.621 -20.677 -36.102 1.00 24.42 273 TYR B C 1
ATOM 10231 O O . TYR B 1 273 ? 28.944 -19.603 -36.618 1.00 24.45 273 TYR B O 1
ATOM 10249 N N . SER B 1 274 ? 29.089 -21.845 -36.542 1.00 19.20 274 SER B N 1
ATOM 10250 C CA . SER B 1 274 ? 30.017 -21.900 -37.664 1.00 23.17 274 SER B CA 1
ATOM 10251 C C . SER B 1 274 ? 29.403 -21.279 -38.914 1.00 20.76 274 SER B C 1
ATOM 10252 O O . SER B 1 274 ? 30.065 -20.524 -39.635 1.00 21.38 274 SER B O 1
ATOM 10260 N N . ARG B 1 275 ? 28.138 -21.586 -39.187 1.00 17.94 275 ARG B N 1
ATOM 10261 C CA . ARG B 1 275 ? 27.502 -21.075 -40.393 1.00 20.94 275 ARG B CA 1
ATOM 10262 C C . ARG B 1 275 ? 27.348 -19.560 -40.350 1.00 29.82 275 ARG B C 1
ATOM 10263 O O . ARG B 1 275 ? 27.416 -18.906 -41.398 1.00 28.89 275 ARG B O 1
ATOM 10284 N N . SER B 1 276 ? 27.156 -18.980 -39.167 1.00 23.75 276 SER B N 1
ATOM 10285 C CA . SER B 1 276 ? 26.862 -17.555 -39.077 1.00 21.69 276 SER B CA 1
ATOM 10286 C C . SER B 1 276 ? 28.063 -16.726 -38.656 1.00 28.49 276 SER B C 1
ATOM 10287 O O . SER B 1 276 ? 27.977 -15.496 -38.673 1.00 30.49 276 SER B O 1
ATOM 10295 N N . HIS B 1 277 ? 29.174 -17.365 -38.292 1.00 26.72 277 HIS B N 1
ATOM 10296 C CA . HIS B 1 277 ? 30.445 -16.692 -38.038 1.00 34.37 277 HIS B CA 1
ATOM 10297 C C . HIS B 1 277 ? 31.541 -17.486 -38.754 1.00 44.64 277 HIS B C 1
ATOM 10298 O O . HIS B 1 277 ? 32.387 -18.124 -38.123 1.00 35.80 277 HIS B O 1
ATOM 10312 N N . SER B 1 278 ? 31.524 -17.442 -40.087 1.00 44.04 278 SER B N 1
ATOM 10313 C CA . SER B 1 278 ? 32.364 -18.317 -40.905 1.00 49.23 278 SER B CA 1
ATOM 10314 C C . SER B 1 278 ? 33.649 -17.635 -41.375 1.00 53.64 278 SER B C 1
ATOM 10315 O O . SER B 1 278 ? 34.096 -17.860 -42.506 1.00 45.52 278 SER B O 1
ATOM 10323 N N . ARG B 1 279 ? 34.281 -16.830 -40.524 1.00 51.61 279 ARG B N 1
ATOM 10324 C CA . ARG B 1 279 ? 35.525 -16.140 -40.879 1.00 55.30 279 ARG B CA 1
ATOM 10325 C C . ARG B 1 279 ? 36.672 -17.135 -41.029 1.00 39.75 279 ARG B C 1
ATOM 10326 O O . ARG B 1 279 ? 37.095 -17.728 -40.027 1.00 34.56 279 ARG B O 1
ATOM 10330 N N . PRO B 1 280 ? 37.218 -17.338 -42.223 1.00 37.80 280 PRO B N 1
ATOM 10331 C CA . PRO B 1 280 ? 38.308 -18.303 -42.380 1.00 35.02 280 PRO B CA 1
ATOM 10332 C C . PRO B 1 280 ? 39.628 -17.746 -41.874 1.00 47.49 280 PRO B C 1
ATOM 10333 O O . PRO B 1 280 ? 39.796 -16.541 -41.684 1.00 32.77 280 PRO B O 1
ATOM 10344 N N . PHE B 1 281 ? 40.571 -18.659 -41.653 1.00 47.62 281 PHE B N 1
ATOM 10345 C CA . PHE B 1 281 ? 41.916 -18.269 -41.254 1.00 47.20 281 PHE B CA 1
ATOM 10346 C C . PHE B 1 281 ? 42.650 -17.669 -42.446 1.00 48.02 281 PHE B C 1
ATOM 10347 O O . PHE B 1 281 ? 42.508 -18.139 -43.578 1.00 48.24 281 PHE B O 1
ATOM 10364 N N . THR B 1 282 ? 43.435 -16.620 -42.183 1.00 58.81 282 THR B N 1
ATOM 10365 C CA . THR B 1 282 ? 44.056 -15.850 -43.259 1.00 60.48 282 THR B CA 1
ATOM 10366 C C . THR B 1 282 ? 44.945 -16.733 -44.126 1.00 51.25 282 THR B C 1
ATOM 10367 O O . THR B 1 282 ? 44.727 -16.864 -45.336 1.00 55.43 282 THR B O 1
ATOM 10378 N N . LEU B 1 283 ? 45.960 -17.343 -43.518 1.00 51.82 283 LEU B N 1
ATOM 10379 C CA . LEU B 1 283 ? 46.900 -18.188 -44.242 1.00 63.64 283 LEU B CA 1
ATOM 10380 C C . LEU B 1 283 ? 46.270 -19.471 -44.774 1.00 60.33 283 LEU B C 1
ATOM 10381 O O . LEU B 1 283 ? 46.964 -20.239 -45.451 1.00 67.49 283 LEU B O 1
ATOM 10385 N N . ALA B 1 284 ? 44.989 -19.723 -44.502 1.00 53.07 284 ALA B N 1
ATOM 10386 C CA . ALA B 1 284 ? 44.388 -21.011 -44.825 1.00 53.04 284 ALA B CA 1
ATOM 10387 C C . ALA B 1 284 ? 43.951 -21.129 -46.280 1.00 62.56 284 ALA B C 1
ATOM 10388 O O . ALA B 1 284 ? 43.654 -22.242 -46.728 1.00 63.57 284 ALA B O 1
ATOM 10395 N N . GLY B 1 285 ? 43.905 -20.028 -47.025 1.00 59.96 285 GLY B N 1
ATOM 10396 C CA . GLY B 1 285 ? 43.462 -20.101 -48.405 1.00 57.12 285 GLY B CA 1
ATOM 10397 C C . GLY B 1 285 ? 42.025 -20.544 -48.557 1.00 54.63 285 GLY B C 1
ATOM 10398 O O . GLY B 1 285 ? 41.667 -21.129 -49.584 1.00 58.20 285 GLY B O 1
ATOM 10402 N N . VAL B 1 286 ? 41.190 -20.288 -47.555 1.00 48.56 286 VAL B N 1
ATOM 10403 C CA . VAL B 1 286 ? 39.768 -20.596 -47.614 1.00 46.90 286 VAL B CA 1
ATOM 10404 C C . VAL B 1 286 ? 39.015 -19.286 -47.730 1.00 36.42 286 VAL B C 1
ATOM 10405 O O . VAL B 1 286 ? 39.405 -18.279 -47.127 1.00 49.26 286 VAL B O 1
ATOM 10418 N N . GLU B 1 287 ? 37.933 -19.299 -48.505 1.00 39.86 287 GLU B N 1
ATOM 10419 C CA . GLU B 1 287 ? 37.029 -18.159 -48.505 1.00 44.42 287 GLU B CA 1
ATOM 10420 C C . GLU B 1 287 ? 36.015 -18.252 -47.372 1.00 43.69 287 GLU B C 1
ATOM 10421 O O . GLU B 1 287 ? 35.565 -17.217 -46.868 1.00 32.60 287 GLU B O 1
ATOM 10425 N N . LYS B 1 288 ? 35.662 -19.466 -46.937 1.00 33.99 288 LYS B N 1
ATOM 10426 C CA . LYS B 1 288 ? 34.650 -19.648 -45.902 1.00 34.35 288 LYS B CA 1
ATOM 10427 C C . LYS B 1 288 ? 35.068 -20.759 -44.945 1.00 28.76 288 LYS B C 1
ATOM 10428 O O . LYS B 1 288 ? 35.541 -21.813 -45.375 1.00 24.86 288 LYS B O 1
ATOM 10432 N N . ALA B 1 289 ? 34.886 -20.519 -43.642 1.00 27.85 289 ALA B N 1
ATOM 10433 C CA . ALA B 1 289 ? 35.198 -21.539 -42.646 1.00 27.04 289 ALA B CA 1
ATOM 10434 C C . ALA B 1 289 ? 34.390 -22.810 -42.870 1.00 22.31 289 ALA B C 1
ATOM 10435 O O . ALA B 1 289 ? 34.851 -23.909 -42.542 1.00 21.50 289 ALA B O 1
ATOM 10442 N N . THR B 1 290 ? 33.191 -22.687 -43.433 1.00 20.99 290 THR B N 1
ATOM 10443 C CA . THR B 1 290 ? 32.345 -23.849 -43.651 1.00 22.02 290 THR B CA 1
ATOM 10444 C C . THR B 1 290 ? 32.837 -24.728 -44.791 1.00 25.33 290 THR B C 1
ATOM 10445 O O . THR B 1 290 ? 32.248 -25.790 -45.018 1.00 24.52 290 THR B O 1
ATOM 10456 N N . GLU B 1 291 ? 33.870 -24.295 -45.525 1.00 20.60 291 GLU B N 1
ATOM 10457 C CA . GLU B 1 291 ? 34.538 -25.101 -46.541 1.00 26.94 291 GLU B CA 1
ATOM 10458 C C . GLU B 1 291 ? 35.939 -25.524 -46.119 1.00 21.29 291 GLU B C 1
ATOM 10459 O O . GLU B 1 291 ? 36.643 -26.175 -46.903 1.00 20.56 291 GLU B O 1
ATOM 10471 N N . ASP B 1 292 ? 36.371 -25.149 -44.929 1.00 16.97 292 ASP B N 1
ATOM 10472 C CA . ASP B 1 292 ? 37.697 -25.495 -44.464 1.00 15.72 292 ASP B CA 1
ATOM 10473 C C . ASP B 1 292 ? 37.776 -27.006 -44.256 1.00 17.44 292 ASP B C 1
ATOM 10474 O O . ASP B 1 292 ? 36.882 -27.584 -43.630 1.00 16.38 292 ASP B O 1
ATOM 10483 N N . PRO B 1 293 ? 38.801 -27.684 -44.778 1.00 17.14 293 PRO B N 1
ATOM 10484 C CA . PRO B 1 293 ? 38.817 -29.150 -44.671 1.00 16.96 293 PRO B CA 1
ATOM 10485 C C . PRO B 1 293 ? 38.913 -29.640 -43.246 1.00 16.04 293 PRO B C 1
ATOM 10486 O O . PRO B 1 293 ? 38.402 -30.724 -42.938 1.00 16.02 293 PRO B O 1
ATOM 10497 N N . TYR B 1 294 ? 39.548 -28.867 -42.364 1.00 16.10 294 TYR B N 1
ATOM 10498 C CA . TYR B 1 294 ? 39.756 -29.302 -40.991 1.00 14.44 294 TYR B CA 1
ATOM 10499 C C . TYR B 1 294 ? 38.523 -29.017 -40.136 1.00 15.53 294 TYR B C 1
ATOM 10500 O O . TYR B 1 294 ? 38.186 -29.824 -39.262 1.00 14.93 294 TYR B O 1
ATOM 10518 N N . VAL B 1 295 ? 37.806 -27.924 -40.422 1.00 13.05 295 VAL B N 1
ATOM 10519 C CA . VAL B 1 295 ? 36.496 -27.694 -39.812 1.00 15.00 295 VAL B CA 1
ATOM 10520 C C . VAL B 1 295 ? 35.543 -28.818 -40.186 1.00 16.40 295 VAL B C 1
ATOM 10521 O O . VAL B 1 295 ? 34.846 -29.382 -39.333 1.00 14.60 295 VAL B O 1
ATOM 10534 N N . LEU B 1 296 ? 35.486 -29.148 -41.478 1.00 14.83 296 LEU B N 1
ATOM 10535 C CA . LEU B 1 296 ? 34.600 -30.208 -41.935 1.00 15.54 296 LEU B CA 1
ATOM 10536 C C . LEU B 1 296 ? 34.944 -31.542 -41.289 1.00 12.46 296 LEU B C 1
ATOM 10537 O O . LEU B 1 296 ? 34.046 -32.328 -40.958 1.00 14.99 296 LEU B O 1
ATOM 10553 N N . ALA B 1 297 ? 36.237 -31.816 -41.099 1.00 13.29 297 ALA B N 1
ATOM 10554 C CA . ALA B 1 297 ? 36.651 -33.079 -40.502 1.00 12.95 297 ALA B CA 1
ATOM 10555 C C . ALA B 1 297 ? 36.193 -33.191 -39.053 1.00 14.41 297 ALA B C 1
ATOM 10556 O O . ALA B 1 297 ? 35.810 -34.275 -38.594 1.00 14.38 297 ALA B O 1
ATOM 10563 N N . ILE B 1 298 ? 36.218 -32.086 -38.313 1.00 13.45 298 ILE B N 1
ATOM 10564 C CA . ILE B 1 298 ? 35.752 -32.124 -36.930 1.00 14.13 298 ILE B CA 1
ATOM 10565 C C . ILE B 1 298 ? 34.267 -32.430 -36.891 1.00 12.11 298 ILE B C 1
ATOM 10566 O O . ILE B 1 298 ? 33.822 -33.325 -36.157 1.00 13.47 298 ILE B O 1
ATOM 10582 N N . TYR B 1 299 ? 33.470 -31.708 -37.686 1.00 14.70 299 TYR B N 1
ATOM 10583 C CA . TYR B 1 299 ? 32.038 -31.989 -37.714 1.00 14.78 299 TYR B CA 1
ATOM 10584 C C . TYR B 1 299 ? 31.762 -33.413 -38.178 1.00 12.53 299 TYR B C 1
ATOM 10585 O O . TYR B 1 299 ? 30.889 -34.091 -37.628 1.00 15.07 299 TYR B O 1
ATOM 10603 N N . GLY B 1 300 ? 32.513 -33.890 -39.168 1.00 12.91 300 GLY B N 1
ATOM 10604 C CA . GLY B 1 300 ? 32.262 -35.222 -39.692 1.00 13.81 300 GLY B CA 1
ATOM 10605 C C . GLY B 1 300 ? 32.591 -36.308 -38.689 1.00 12.79 300 GLY B C 1
ATOM 10606 O O . GLY B 1 300 ? 31.818 -37.254 -38.510 1.00 15.62 300 GLY B O 1
ATOM 10610 N N . GLU B 1 301 ? 33.741 -36.191 -38.023 1.00 12.29 301 GLU B N 1
ATOM 10611 C CA . GLU B 1 301 ? 34.133 -37.202 -37.044 1.00 14.82 301 GLU B CA 1
ATOM 10612 C C . GLU B 1 301 ? 33.084 -37.329 -35.950 1.00 16.61 301 GLU B C 1
ATOM 10613 O O . GLU B 1 301 ? 32.651 -38.437 -35.609 1.00 14.30 301 GLU B O 1
ATOM 10617 N N . PHE B 1 302 ? 32.665 -36.199 -35.385 1.00 14.01 302 PHE B N 1
ATOM 10618 C CA . PHE B 1 302 ? 31.741 -36.245 -34.263 1.00 14.02 302 PHE B CA 1
ATOM 10619 C C . PHE B 1 302 ? 30.317 -36.571 -34.701 1.00 12.83 302 PHE B C 1
ATOM 10620 O O . PHE B 1 302 ? 29.626 -37.329 -34.009 1.00 15.02 302 PHE B O 1
ATOM 10637 N N . ALA B 1 303 ? 29.860 -36.044 -35.840 1.00 14.37 303 ALA B N 1
ATOM 10638 C CA . ALA B 1 303 ? 28.530 -36.406 -36.327 1.00 15.18 303 ALA B CA 1
ATOM 10639 C C . ALA B 1 303 ? 28.438 -37.900 -36.631 1.00 12.87 303 ALA B C 1
ATOM 10640 O O . ALA B 1 303 ? 27.419 -38.537 -36.345 1.00 13.13 303 ALA B O 1
ATOM 10647 N N . ALA B 1 304 ? 29.494 -38.478 -37.206 1.00 12.71 304 ALA B N 1
ATOM 10648 C CA . ALA B 1 304 ? 29.482 -39.910 -37.502 1.00 14.09 304 ALA B CA 1
ATOM 10649 C C . ALA B 1 304 ? 29.383 -40.734 -36.226 1.00 13.33 304 ALA B C 1
ATOM 10650 O O . ALA B 1 304 ? 28.569 -41.662 -36.128 1.00 13.28 304 ALA B O 1
ATOM 10657 N N . GLN B 1 305 ? 30.249 -40.443 -35.251 1.00 12.50 305 GLN B N 1
ATOM 10658 C CA . GLN B 1 305 ? 30.176 -41.151 -33.981 1.00 14.36 305 GLN B CA 1
ATOM 10659 C C . GLN B 1 305 ? 28.808 -40.981 -33.332 1.00 14.15 305 GLN B C 1
ATOM 10660 O O . GLN B 1 305 ? 28.264 -41.939 -32.774 1.00 12.01 305 GLN B O 1
ATOM 10674 N N . LEU B 1 306 ? 28.237 -39.771 -33.391 1.00 12.62 306 LEU B N 1
ATOM 10675 C CA . LEU B 1 306 ? 26.907 -39.551 -32.814 1.00 13.74 306 LEU B CA 1
ATOM 10676 C C . LEU B 1 306 ? 25.850 -40.423 -33.484 1.00 14.28 306 LEU B C 1
ATOM 10677 O O . LEU B 1 306 ? 25.014 -41.027 -32.799 1.00 15.83 306 LEU B O 1
ATOM 10693 N N . GLN B 1 307 ? 25.862 -40.498 -34.822 1.00 13.59 307 GLN B N 1
ATOM 10694 C CA . GLN B 1 307 ? 24.877 -41.321 -35.520 1.00 13.91 307 GLN B CA 1
ATOM 10695 C C . GLN B 1 307 ? 24.949 -42.755 -35.034 1.00 13.80 307 GLN B C 1
ATOM 10696 O O . GLN B 1 307 ? 23.926 -43.376 -34.732 1.00 14.23 307 GLN B O 1
ATOM 10710 N N . VAL B 1 308 ? 26.159 -43.306 -34.963 1.00 12.46 308 VAL B N 1
ATOM 10711 C CA . VAL B 1 308 ? 26.293 -44.708 -34.600 1.00 12.97 308 VAL B CA 1
ATOM 10712 C C . VAL B 1 308 ? 25.878 -44.922 -33.151 1.00 16.43 308 VAL B C 1
ATOM 10713 O O . VAL B 1 308 ? 25.178 -45.891 -32.831 1.00 16.25 308 VAL B O 1
ATOM 10726 N N . ALA B 1 309 ? 26.307 -44.031 -32.250 1.00 15.65 309 ALA B N 1
ATOM 10727 C CA . ALA B 1 309 ? 25.946 -44.169 -30.838 1.00 14.72 309 ALA B CA 1
ATOM 10728 C C . ALA B 1 309 ? 24.439 -44.088 -30.645 1.00 17.73 309 ALA B C 1
ATOM 10729 O O . ALA B 1 309 ? 23.866 -44.835 -29.841 1.00 18.51 309 ALA B O 1
ATOM 10736 N N . GLU B 1 310 ? 23.780 -43.173 -31.355 1.00 14.83 310 GLU B N 1
ATOM 10737 C CA . GLU B 1 310 ? 22.328 -43.049 -31.232 1.00 14.32 310 GLU B CA 1
ATOM 10738 C C . GLU B 1 310 ? 21.631 -44.291 -31.765 1.00 30.97 310 GLU B C 1
ATOM 10739 O O . GLU B 1 310 ? 20.704 -44.821 -31.134 1.00 21.61 310 GLU B O 1
ATOM 10751 N N . ALA B 1 311 ? 22.052 -44.754 -32.942 1.00 21.26 311 ALA B N 1
ATOM 10752 C CA . ALA B 1 311 ? 21.425 -45.933 -33.529 1.00 25.06 311 ALA B CA 1
ATOM 10753 C C . ALA B 1 311 ? 21.595 -47.133 -32.616 1.00 27.01 311 ALA B C 1
ATOM 10754 O O . ALA B 1 311 ? 20.672 -47.945 -32.458 1.00 28.82 311 ALA B O 1
ATOM 10761 N N . GLY B 1 312 ? 22.765 -47.255 -31.989 1.00 22.70 312 GLY B N 1
ATOM 10762 C CA . GLY B 1 312 ? 22.981 -48.331 -31.041 1.00 26.87 312 GLY B CA 1
ATOM 10763 C C . GLY B 1 312 ? 22.121 -48.205 -29.799 1.00 40.87 312 GLY B C 1
ATOM 10764 O O . GLY B 1 312 ? 21.630 -49.205 -29.267 1.00 26.95 312 GLY B O 1
ATOM 10768 N N . ALA B 1 313 ? 21.953 -46.981 -29.301 1.00 21.20 313 ALA B N 1
ATOM 10769 C CA . ALA B 1 313 ? 21.145 -46.777 -28.104 1.00 26.91 313 ALA B CA 1
ATOM 10770 C C . ALA B 1 313 ? 19.699 -47.185 -28.341 1.00 20.82 313 ALA B C 1
ATOM 10771 O O . ALA B 1 313 ? 19.044 -47.718 -27.434 1.00 24.61 313 ALA B O 1
ATOM 10778 N N . ARG B 1 314 ? 19.171 -46.920 -29.538 1.00 24.75 314 ARG B N 1
ATOM 10779 C CA . ARG B 1 314 ? 17.800 -47.307 -29.842 1.00 22.38 314 ARG B CA 1
ATOM 10780 C C . ARG B 1 314 ? 17.620 -48.810 -29.680 1.00 22.93 314 ARG B C 1
ATOM 10781 O O . ARG B 1 314 ? 16.602 -49.271 -29.151 1.00 20.15 314 ARG B O 1
ATOM 10802 N N . GLU B 1 315 ? 18.620 -49.595 -30.082 1.00 22.82 315 GLU B N 1
ATOM 10803 C CA . GLU B 1 315 ? 18.485 -51.041 -29.964 1.00 20.80 315 GLU B CA 1
ATOM 10804 C C . GLU B 1 315 ? 18.426 -51.472 -28.504 1.00 21.52 315 GLU B C 1
ATOM 10805 O O . GLU B 1 315 ? 17.626 -52.345 -28.142 1.00 20.50 315 GLU B O 1
ATOM 10817 N N . VAL B 1 316 ? 19.256 -50.877 -27.649 1.00 18.49 316 VAL B N 1
ATOM 10818 C CA . VAL B 1 316 ? 19.249 -51.261 -26.242 1.00 16.64 316 VAL B CA 1
ATOM 10819 C C . VAL B 1 316 ? 17.926 -50.856 -25.602 1.00 15.30 316 VAL B C 1
ATOM 10820 O O . VAL B 1 316 ? 17.395 -51.570 -24.739 1.00 19.41 316 VAL B O 1
ATOM 10833 N N . ALA B 1 317 ? 17.364 -49.722 -26.034 1.00 16.23 317 ALA B N 1
ATOM 10834 C CA . ALA B 1 317 ? 16.099 -49.250 -25.480 1.00 17.23 317 ALA B CA 1
ATOM 10835 C C . ALA B 1 317 ? 14.961 -50.226 -25.790 1.00 20.63 317 ALA B C 1
ATOM 10836 O O . ALA B 1 317 ? 14.102 -50.483 -24.939 1.00 18.14 317 ALA B O 1
ATOM 10843 N N . LEU B 1 318 ? 14.951 -50.796 -26.998 1.00 21.95 318 LEU B N 1
ATOM 10844 C CA . LEU B 1 318 ? 13.954 -51.814 -27.329 1.00 23.05 318 LEU B CA 1
ATOM 10845 C C . LEU B 1 318 ? 14.074 -53.028 -26.416 1.00 22.57 318 LEU B C 1
ATOM 10846 O O . LEU B 1 318 ? 13.062 -53.624 -26.019 1.00 21.36 318 LEU B O 1
ATOM 10862 N N . ARG B 1 319 ? 15.297 -53.398 -26.050 1.00 19.56 319 ARG B N 1
ATOM 10863 C CA . ARG B 1 319 ? 15.491 -54.529 -25.158 1.00 18.86 319 ARG B CA 1
ATOM 10864 C C . ARG B 1 319 ? 15.028 -54.206 -23.740 1.00 23.26 319 ARG B C 1
ATOM 10865 O O . ARG B 1 319 ? 14.460 -55.064 -23.057 1.00 20.39 319 ARG B O 1
ATOM 10886 N N . VAL B 1 320 ? 15.264 -52.980 -23.272 1.00 19.71 320 VAL B N 1
ATOM 10887 C CA . VAL B 1 320 ? 14.700 -52.566 -21.986 1.00 15.53 320 VAL B CA 1
ATOM 10888 C C . VAL B 1 320 ? 13.193 -52.811 -21.976 1.00 16.47 320 VAL B C 1
ATOM 10889 O O . VAL B 1 320 ? 12.634 -53.354 -21.013 1.00 20.16 320 VAL B O 1
ATOM 10902 N N . GLN B 1 321 ? 12.513 -52.368 -23.034 1.00 18.45 321 GLN B N 1
ATOM 10903 C CA . GLN B 1 321 ? 11.060 -52.510 -23.094 1.00 18.59 321 GLN B CA 1
ATOM 10904 C C . GLN B 1 321 ? 10.660 -53.979 -23.076 1.00 23.30 321 GLN B C 1
ATOM 10905 O O . GLN B 1 321 ? 9.711 -54.363 -22.377 1.00 21.75 321 GLN B O 1
ATOM 10919 N N . GLU B 1 322 ? 11.378 -54.820 -23.825 1.00 21.88 322 GLU B N 1
ATOM 10920 C CA . GLU B 1 322 ? 11.034 -56.243 -23.860 1.00 25.74 322 GLU B CA 1
ATOM 10921 C C . GLU B 1 322 ? 11.092 -56.852 -22.463 1.00 28.04 322 GLU B C 1
ATOM 10922 O O . GLU B 1 322 ? 10.168 -57.559 -22.039 1.00 23.20 322 GLU B O 1
ATOM 10934 N N . LEU B 1 323 ? 12.167 -56.585 -21.721 1.00 19.81 323 LEU B N 1
ATOM 10935 C CA . LEU B 1 323 ? 12.299 -57.192 -20.403 1.00 20.51 323 LEU B CA 1
ATOM 10936 C C . LEU B 1 323 ? 11.388 -56.532 -19.374 1.00 19.72 323 LEU B C 1
ATOM 10937 O O . LEU B 1 323 ? 10.976 -57.188 -18.413 1.00 20.98 323 LEU B O 1
ATOM 10953 N N . TRP B 1 324 ? 11.072 -55.251 -19.563 1.00 19.65 324 TRP B N 1
ATOM 10954 C CA . TRP B 1 324 ? 10.115 -54.548 -18.707 1.00 22.34 324 TRP B CA 1
ATOM 10955 C C . TRP B 1 324 ? 8.741 -55.191 -18.749 1.00 23.38 324 TRP B C 1
ATOM 10956 O O . TRP B 1 324 ? 8.005 -55.142 -17.756 1.00 22.39 324 TRP B O 1
ATOM 10977 N N . GLU B 1 325 ? 8.367 -55.756 -19.894 1.00 25.92 325 GLU B N 1
ATOM 10978 C CA . GLU B 1 325 ? 7.064 -56.386 -20.061 1.00 23.79 325 GLU B CA 1
ATOM 10979 C C . GLU B 1 325 ? 7.029 -57.826 -19.565 1.00 28.33 325 GLU B C 1
ATOM 10980 O O . GLU B 1 325 ? 5.938 -58.398 -19.475 1.00 36.49 325 GLU B O 1
ATOM 10992 N N . ARG B 1 326 ? 8.171 -58.417 -19.220 1.00 26.81 326 ARG B N 1
ATOM 10993 C CA . ARG B 1 326 ? 8.203 -59.806 -18.778 1.00 28.45 326 ARG B CA 1
ATOM 10994 C C . ARG B 1 326 ? 7.750 -59.917 -17.330 1.00 33.10 326 ARG B C 1
ATOM 10995 O O . ARG B 1 326 ? 7.975 -59.018 -16.518 1.00 26.15 326 ARG B O 1
ATOM 11016 N N . ASN B 1 327 ? 7.119 -61.048 -17.002 1.00 29.80 327 ASN B N 1
ATOM 11017 C CA . ASN B 1 327 ? 6.784 -61.313 -15.610 1.00 29.41 327 ASN B CA 1
ATOM 11018 C C . ASN B 1 327 ? 8.005 -61.718 -14.809 1.00 24.60 327 ASN B C 1
ATOM 11019 O O . ASN B 1 327 ? 8.106 -61.383 -13.628 1.00 31.35 327 ASN B O 1
ATOM 11030 N N . HIS B 1 328 ? 8.942 -62.425 -15.426 1.00 24.43 328 HIS B N 1
ATOM 11031 C CA . HIS B 1 328 ? 10.168 -62.817 -14.756 1.00 24.88 328 HIS B CA 1
ATOM 11032 C C . HIS B 1 328 ? 11.345 -62.527 -15.670 1.00 22.07 328 HIS B C 1
ATOM 11033 O O . HIS B 1 328 ? 11.230 -62.565 -16.899 1.00 26.83 328 HIS B O 1
ATOM 11047 N N . VAL B 1 329 ? 12.470 -62.212 -15.043 1.00 25.43 329 VAL B N 1
ATOM 11048 C CA . VAL B 1 329 ? 13.708 -61.909 -15.743 1.00 22.67 329 VAL B CA 1
ATOM 11049 C C . VAL B 1 329 ? 14.813 -62.698 -15.068 1.00 19.41 329 VAL B C 1
ATOM 11050 O O . VAL B 1 329 ? 14.904 -62.714 -13.833 1.00 24.94 329 VAL B O 1
ATOM 11063 N N . THR B 1 330 ? 15.646 -63.356 -15.873 1.00 23.65 330 THR B N 1
ATOM 11064 C CA . THR B 1 330 ? 16.747 -64.144 -15.353 1.00 22.86 330 THR B CA 1
ATOM 11065 C C . THR B 1 330 ? 18.000 -63.294 -15.207 1.00 25.13 330 THR B C 1
ATOM 11066 O O . THR B 1 330 ? 18.143 -62.264 -15.871 1.00 24.06 330 THR B O 1
ATOM 11077 N N . PRO B 1 331 ? 18.932 -63.720 -14.351 1.00 24.50 331 PRO B N 1
ATOM 11078 C CA . PRO B 1 331 ? 20.200 -62.988 -14.225 1.00 27.25 331 PRO B CA 1
ATOM 11079 C C . PRO B 1 331 ? 20.945 -62.882 -15.537 1.00 28.25 331 PRO B C 1
ATOM 11080 O O . PRO B 1 331 ? 21.661 -61.898 -15.762 1.00 22.63 331 PRO B O 1
ATOM 11091 N N . GLU B 1 332 ? 20.804 -63.877 -16.412 1.00 27.48 332 GLU B N 1
ATOM 11092 C CA . GLU B 1 332 ? 21.464 -63.821 -17.708 1.00 29.03 332 GLU B CA 1
ATOM 11093 C C . GLU B 1 332 ? 20.859 -62.736 -18.585 1.00 23.81 332 GLU B C 1
ATOM 11094 O O . GLU B 1 332 ? 21.593 -61.977 -19.234 1.00 21.70 332 GLU B O 1
ATOM 11106 N N . GLN B 1 333 ? 19.524 -62.634 -18.609 1.00 23.18 333 GLN B N 1
ATOM 11107 C CA . GLN B 1 333 ? 18.867 -61.564 -19.350 1.00 21.18 333 GLN B CA 1
ATOM 11108 C C . GLN B 1 333 ? 19.253 -60.201 -18.791 1.00 18.41 333 GLN B C 1
ATOM 11109 O O . GLN B 1 333 ? 19.543 -59.268 -19.546 1.00 20.16 333 GLN B O 1
ATOM 11123 N N . ARG B 1 334 ? 19.220 -60.065 -17.465 1.00 18.67 334 ARG B N 1
ATOM 11124 C CA . ARG B 1 334 ? 19.559 -58.795 -16.835 1.00 20.00 334 ARG B CA 1
ATOM 11125 C C . ARG B 1 334 ? 21.025 -58.450 -17.073 1.00 19.10 334 ARG B C 1
ATOM 11126 O O . ARG B 1 334 ? 21.357 -57.294 -17.363 1.00 18.12 334 ARG B O 1
ATOM 11147 N N . GLY B 1 335 ? 21.904 -59.447 -16.959 1.00 18.75 335 GLY B N 1
ATOM 11148 C CA . GLY B 1 335 ? 23.328 -59.203 -17.120 1.00 20.32 335 GLY B CA 1
ATOM 11149 C C . GLY B 1 335 ? 23.696 -58.797 -18.531 1.00 21.34 335 GLY B C 1
ATOM 11150 O O . GLY B 1 335 ? 24.461 -57.848 -18.734 1.00 18.30 335 GLY B O 1
ATOM 11154 N N . GLN B 1 336 ? 23.150 -59.494 -19.527 1.00 17.99 336 GLN B N 1
ATOM 11155 C CA . GLN B 1 336 ? 23.370 -59.094 -20.914 1.00 21.36 336 GLN B CA 1
ATOM 11156 C C . GLN B 1 336 ? 22.866 -57.683 -21.159 1.00 21.87 336 GLN B C 1
ATOM 11157 O O . GLN B 1 336 ? 23.521 -56.889 -21.841 1.00 18.70 336 GLN B O 1
ATOM 11171 N N . LEU B 1 337 ? 21.700 -57.343 -20.607 1.00 15.39 337 LEU B N 1
ATOM 11172 C CA . LEU B 1 337 ? 21.197 -55.993 -20.792 1.00 16.52 337 LEU B CA 1
ATOM 11173 C C . LEU B 1 337 ? 22.135 -54.979 -20.155 1.00 12.96 337 LEU B C 1
ATOM 11174 O O . LEU B 1 337 ? 22.449 -53.950 -20.764 1.00 15.29 337 LEU B O 1
ATOM 11190 N N . MET B 1 338 ? 22.601 -55.254 -18.937 1.00 13.95 338 MET B N 1
ATOM 11191 C CA . MET B 1 338 ? 23.491 -54.314 -18.263 1.00 16.08 338 MET B CA 1
ATOM 11192 C C . MET B 1 338 ? 24.788 -54.126 -19.046 1.00 18.92 338 MET B C 1
ATOM 11193 O O . MET B 1 338 ? 25.315 -53.015 -19.130 1.00 15.15 338 MET B O 1
ATOM 11207 N N . VAL B 1 339 ? 25.318 -55.202 -19.628 1.00 16.41 339 VAL B N 1
ATOM 11208 C CA . VAL B 1 339 ? 26.517 -55.065 -20.456 1.00 15.96 339 VAL B CA 1
ATOM 11209 C C . VAL B 1 339 ? 26.231 -54.177 -21.663 1.00 17.37 339 VAL B C 1
ATOM 11210 O O . VAL B 1 339 ? 27.044 -53.319 -22.025 1.00 16.68 339 VAL B O 1
ATOM 11223 N N . GLN B 1 340 ? 25.086 -54.378 -22.322 1.00 14.02 340 GLN B N 1
ATOM 11224 C CA . GLN B 1 340 ? 24.752 -53.560 -23.484 1.00 14.19 340 GLN B CA 1
ATOM 11225 C C . GLN B 1 340 ? 24.571 -52.094 -23.097 1.00 12.44 340 GLN B C 1
ATOM 11226 O O . GLN B 1 340 ? 24.974 -51.198 -23.845 1.00 13.37 340 GLN B O 1
ATOM 11240 N N . VAL B 1 341 ? 23.946 -51.835 -21.942 1.00 14.10 341 VAL B N 1
ATOM 11241 C CA . VAL B 1 341 ? 23.768 -50.466 -21.461 1.00 14.09 341 VAL B CA 1
ATOM 11242 C C . VAL B 1 341 ? 25.117 -49.846 -21.119 1.00 11.53 341 VAL B C 1
ATOM 11243 O O . VAL B 1 341 ? 25.398 -48.700 -21.481 1.00 12.69 341 VAL B O 1
ATOM 11256 N N . ALA B 1 342 ? 25.952 -50.586 -20.398 1.00 12.55 342 ALA B N 1
ATOM 11257 C CA . ALA B 1 342 ? 27.275 -50.085 -20.040 1.00 11.71 342 ALA B CA 1
ATOM 11258 C C . ALA B 1 342 ? 28.057 -49.716 -21.289 1.00 14.46 342 ALA B C 1
ATOM 11259 O O . ALA B 1 342 ? 28.710 -48.668 -21.338 1.00 12.98 342 ALA B O 1
ATOM 11266 N N . SER B 1 343 ? 27.977 -50.561 -22.321 1.00 12.17 343 SER B N 1
ATOM 11267 C CA . SER B 1 343 ? 28.687 -50.280 -23.562 1.00 12.01 343 SER B CA 1
ATOM 11268 C C . SER B 1 343 ? 28.204 -48.975 -24.178 1.00 12.05 343 SER B C 1
ATOM 11269 O O . SER B 1 343 ? 29.010 -48.124 -24.575 1.00 11.50 343 SER B O 1
ATOM 11277 N N . ALA B 1 344 ? 26.882 -48.798 -24.271 1.00 12.37 344 ALA B N 1
ATOM 11278 C CA . ALA B 1 344 ? 26.340 -47.561 -24.805 1.00 11.59 344 ALA B CA 1
ATOM 11279 C C . ALA B 1 344 ? 26.768 -46.362 -23.966 1.00 12.55 344 ALA B C 1
ATOM 11280 O O . ALA B 1 344 ? 27.112 -45.302 -24.512 1.00 13.62 344 ALA B O 1
ATOM 11287 N N . LYS B 1 345 ? 26.765 -46.508 -22.634 1.00 12.11 345 LYS B N 1
ATOM 11288 C CA . LYS B 1 345 ? 27.163 -45.398 -21.776 1.00 11.98 345 LYS B CA 1
ATOM 11289 C C . LYS B 1 345 ? 28.627 -45.031 -21.978 1.00 11.52 345 LYS B C 1
ATOM 11290 O O . LYS B 1 345 ? 28.978 -43.846 -21.969 1.00 12.89 345 LYS B O 1
ATOM 11309 N N . ILE B 1 346 ? 29.496 -46.037 -22.114 1.00 10.64 346 ILE B N 1
ATOM 11310 C CA . ILE B 1 346 ? 30.926 -45.793 -22.323 1.00 10.67 346 ILE B CA 1
ATOM 11311 C C . ILE B 1 346 ? 31.146 -44.959 -23.581 1.00 10.50 346 ILE B C 1
ATOM 11312 O O . ILE B 1 346 ? 31.842 -43.929 -23.564 1.00 13.23 346 ILE B O 1
ATOM 11328 N N . VAL B 1 347 ? 30.545 -45.389 -24.693 1.00 10.72 347 VAL B N 1
ATOM 11329 C CA . VAL B 1 347 ? 30.711 -44.677 -25.953 1.00 10.79 347 VAL B CA 1
ATOM 11330 C C . VAL B 1 347 ? 30.134 -43.271 -25.861 1.00 12.58 347 VAL B C 1
ATOM 11331 O O . VAL B 1 347 ? 30.747 -42.299 -26.328 1.00 12.41 347 VAL B O 1
ATOM 11344 N N . ALA B 1 348 ? 28.943 -43.133 -25.264 1.00 11.37 348 ALA B N 1
ATOM 11345 C CA . ALA B 1 348 ? 28.316 -41.819 -25.140 1.00 11.04 348 ALA B CA 1
ATOM 11346 C C . ALA B 1 348 ? 29.125 -40.883 -24.254 1.00 10.76 348 ALA B C 1
ATOM 11347 O O . ALA B 1 348 ? 29.211 -39.681 -24.543 1.00 11.33 348 ALA B O 1
ATOM 11354 N N . THR B 1 349 ? 29.741 -41.419 -23.194 1.00 10.43 349 THR B N 1
ATOM 11355 C CA . THR B 1 349 ? 30.559 -40.616 -22.289 1.00 11.34 349 THR B CA 1
ATOM 11356 C C . THR B 1 349 ? 31.777 -40.067 -23.019 1.00 12.56 349 THR B C 1
ATOM 11357 O O . THR B 1 349 ? 32.028 -38.859 -23.007 1.00 13.87 349 THR B O 1
ATOM 11368 N N . ARG B 1 350 ? 32.549 -40.945 -23.657 1.00 11.71 350 ARG B N 1
ATOM 11369 C CA . ARG B 1 350 ? 33.732 -40.485 -24.381 1.00 12.35 350 ARG B CA 1
ATOM 11370 C C . ARG B 1 350 ? 33.348 -39.479 -25.447 1.00 13.66 350 ARG B C 1
ATOM 11371 O O . ARG B 1 350 ? 34.018 -38.447 -25.616 1.00 15.47 350 ARG B O 1
ATOM 11392 N N . LEU B 1 351 ? 32.247 -39.743 -26.155 1.00 12.12 351 LEU B N 1
ATOM 11393 C CA . LEU B 1 351 ? 31.837 -38.865 -27.244 1.00 12.18 351 LEU B CA 1
ATOM 11394 C C . LEU B 1 351 ? 31.501 -37.471 -26.729 1.00 15.16 351 LEU B C 1
ATOM 11395 O O . LEU B 1 351 ? 32.007 -36.467 -27.243 1.00 12.19 351 LEU B O 1
ATOM 11411 N N . VAL B 1 352 ? 30.644 -37.381 -25.712 1.00 11.44 352 VAL B N 1
ATOM 11412 C CA . VAL B 1 352 ? 30.170 -36.062 -25.308 1.00 11.46 352 VAL B CA 1
ATOM 11413 C C . VAL B 1 352 ? 31.301 -35.257 -24.682 1.00 11.75 352 VAL B C 1
ATOM 11414 O O . VAL B 1 352 ? 31.385 -34.043 -24.881 1.00 11.81 352 VAL B O 1
ATOM 11427 N N . ILE B 1 353 ? 32.201 -35.913 -23.942 1.00 11.84 353 ILE B N 1
ATOM 11428 C CA . ILE B 1 353 ? 33.283 -35.180 -23.288 1.00 11.06 353 ILE B CA 1
ATOM 11429 C C . ILE B 1 353 ? 34.276 -34.649 -24.327 1.00 12.55 353 ILE B C 1
ATOM 11430 O O . ILE B 1 353 ? 34.754 -33.513 -24.216 1.00 12.71 353 ILE B O 1
ATOM 11446 N N . GLU B 1 354 ? 34.577 -35.441 -25.364 1.00 12.85 354 GLU B N 1
ATOM 11447 C CA . GLU B 1 354 ? 35.483 -34.988 -26.424 1.00 13.10 354 GLU B CA 1
ATOM 11448 C C . GLU B 1 354 ? 34.847 -33.880 -27.249 1.00 12.39 354 GLU B C 1
ATOM 11449 O O . GLU B 1 354 ? 35.463 -32.841 -27.502 1.00 14.43 354 GLU B O 1
ATOM 11461 N N . LEU B 1 355 ? 33.600 -34.087 -27.669 1.00 10.99 355 LEU B N 1
ATOM 11462 C CA . LEU B 1 355 ? 32.926 -33.198 -28.606 1.00 14.95 355 LEU B CA 1
ATOM 11463 C C . LEU B 1 355 ? 32.687 -31.811 -28.011 1.00 14.86 355 LEU B C 1
ATOM 11464 O O . LEU B 1 355 ? 32.901 -30.789 -28.680 1.00 12.60 355 LEU B O 1
ATOM 11480 N N . THR B 1 356 ? 32.241 -31.749 -26.762 1.00 12.42 356 THR B N 1
ATOM 11481 C CA . THR B 1 356 ? 31.876 -30.460 -26.193 1.00 11.53 356 THR B CA 1
ATOM 11482 C C . THR B 1 356 ? 33.089 -29.570 -25.986 1.00 12.57 356 THR B C 1
ATOM 11483 O O . THR B 1 356 ? 32.936 -28.344 -25.917 1.00 13.92 356 THR B O 1
ATOM 11494 N N . SER B 1 357 ? 34.280 -30.160 -25.918 1.00 13.36 357 SER B N 1
ATOM 11495 C CA . SER B 1 357 ? 35.525 -29.415 -25.803 1.00 13.44 357 SER B CA 1
ATOM 11496 C C . SER B 1 357 ? 36.129 -29.125 -27.171 1.00 13.54 357 SER B C 1
ATOM 11497 O O . SER B 1 357 ? 36.498 -27.984 -27.464 1.00 14.42 357 SER B O 1
ATOM 11505 N N . ARG B 1 358 ? 36.211 -30.138 -28.034 1.00 14.01 358 ARG B N 1
ATOM 11506 C CA . ARG B 1 358 ? 36.950 -29.987 -29.281 1.00 14.76 358 ARG B CA 1
ATOM 11507 C C . ARG B 1 358 ? 36.204 -29.181 -30.333 1.00 12.74 358 ARG B C 1
ATOM 11508 O O . ARG B 1 358 ? 36.841 -28.666 -31.255 1.00 13.46 358 ARG B O 1
ATOM 11529 N N A LEU B 1 359 ? 34.880 -29.050 -30.228 0.64 13.13 359 LEU B N 1
ATOM 11530 N N B LEU B 1 359 ? 34.883 -29.040 -30.222 0.36 13.16 359 LEU B N 1
ATOM 11531 C CA A LEU B 1 359 ? 34.155 -28.266 -31.223 0.64 12.90 359 LEU B CA 1
ATOM 11532 C CA B LEU B 1 359 ? 34.164 -28.265 -31.227 0.36 12.96 359 LEU B CA 1
ATOM 11533 C C A LEU B 1 359 ? 34.603 -26.808 -31.237 0.64 14.38 359 LEU B C 1
ATOM 11534 C C B LEU B 1 359 ? 34.583 -26.800 -31.229 0.36 14.40 359 LEU B C 1
ATOM 11535 O O A LEU B 1 359 ? 34.436 -26.136 -32.257 0.64 14.83 359 LEU B O 1
ATOM 11536 O O B LEU B 1 359 ? 34.361 -26.111 -32.229 0.36 14.97 359 LEU B O 1
ATOM 11567 N N . TYR B 1 360 ? 35.188 -26.305 -30.146 1.00 13.86 360 TYR B N 1
ATOM 11568 C CA . TYR B 1 360 ? 35.735 -24.947 -30.185 1.00 15.45 360 TYR B CA 1
ATOM 11569 C C . TYR B 1 360 ? 36.764 -24.814 -31.302 1.00 16.59 360 TYR B C 1
ATOM 11570 O O . TYR B 1 360 ? 36.881 -23.753 -31.928 1.00 14.77 360 TYR B O 1
ATOM 11588 N N A GLU B 1 361 ? 37.505 -25.887 -31.580 0.42 15.87 361 GLU B N 1
ATOM 11589 N N B GLU B 1 361 ? 37.523 -25.881 -31.556 0.58 15.96 361 GLU B N 1
ATOM 11590 C CA A GLU B 1 361 ? 38.561 -25.832 -32.583 0.42 17.68 361 GLU B CA 1
ATOM 11591 C CA B GLU B 1 361 ? 38.557 -25.838 -32.582 0.58 17.68 361 GLU B CA 1
ATOM 11592 C C A GLU B 1 361 ? 37.996 -25.710 -33.991 0.42 19.40 361 GLU B C 1
ATOM 11593 C C B GLU B 1 361 ? 37.954 -25.585 -33.957 0.58 19.61 361 GLU B C 1
ATOM 11594 O O A GLU B 1 361 ? 38.714 -25.289 -34.903 0.42 22.19 361 GLU B O 1
ATOM 11595 O O B GLU B 1 361 ? 38.586 -24.950 -34.809 0.58 20.33 361 GLU B O 1
ATOM 11618 N N . ALA B 1 362 ? 36.723 -26.045 -34.180 1.00 15.33 362 ALA B N 1
ATOM 11619 C CA . ALA B 1 362 ? 36.040 -25.802 -35.437 1.00 22.49 362 ALA B CA 1
ATOM 11620 C C . ALA B 1 362 ? 35.436 -24.406 -35.504 1.00 23.76 362 ALA B C 1
ATOM 11621 O O . ALA B 1 362 ? 35.324 -23.839 -36.593 1.00 22.96 362 ALA B O 1
ATOM 11629 N N . MET B 1 363 ? 35.052 -23.839 -34.361 1.00 18.57 363 MET B N 1
ATOM 11630 C CA . MET B 1 363 ? 34.351 -22.562 -34.326 1.00 16.16 363 MET B CA 1
ATOM 11631 C C . MET B 1 363 ? 35.296 -21.368 -34.330 1.00 16.12 363 MET B C 1
ATOM 11632 O O . MET B 1 363 ? 34.957 -20.330 -34.910 1.00 18.94 363 MET B O 1
ATOM 11646 N N . GLY B 1 364 ? 36.454 -21.488 -33.688 1.00 18.06 364 GLY B N 1
ATOM 11647 C CA . GLY B 1 364 ? 37.468 -20.446 -33.681 1.00 18.70 364 GLY B CA 1
ATOM 11648 C C . GLY B 1 364 ? 37.434 -19.597 -32.420 1.00 17.90 364 GLY B C 1
ATOM 11649 O O . GLY B 1 364 ? 36.579 -19.741 -31.538 1.00 16.91 364 GLY B O 1
ATOM 11653 N N . ALA B 1 365 ? 38.374 -18.648 -32.381 1.00 18.54 365 ALA B N 1
ATOM 11654 C CA . ALA B 1 365 ? 38.689 -17.936 -31.148 1.00 17.62 365 ALA B CA 1
ATOM 11655 C C . ALA B 1 365 ? 37.501 -17.144 -30.615 1.00 20.19 365 ALA B C 1
ATOM 11656 O O . ALA B 1 365 ? 37.320 -17.039 -29.394 1.00 20.41 365 ALA B O 1
ATOM 11663 N N . ARG B 1 366 ? 36.697 -16.553 -31.501 1.00 18.92 366 ARG B N 1
ATOM 11664 C CA . ARG B 1 366 ? 35.634 -15.686 -31.020 1.00 20.69 366 ARG B CA 1
ATOM 11665 C C . ARG B 1 366 ? 34.570 -16.456 -30.261 1.00 19.17 366 ARG B C 1
ATOM 11666 O O . ARG B 1 366 ? 33.878 -15.864 -29.433 1.00 21.33 366 ARG B O 1
ATOM 11687 N N . ALA B 1 367 ? 34.440 -17.764 -30.499 1.00 18.24 367 ALA B N 1
ATOM 11688 C CA . ALA B 1 367 ? 33.479 -18.551 -29.737 1.00 16.52 367 ALA B CA 1
ATOM 11689 C C . ALA B 1 367 ? 33.834 -18.589 -28.255 1.00 15.74 367 ALA B C 1
ATOM 11690 O O . ALA B 1 367 ? 32.940 -18.711 -27.412 1.00 20.47 367 ALA B O 1
ATOM 11697 N N . ALA B 1 368 ? 35.116 -18.504 -27.916 1.00 16.94 368 ALA B N 1
ATOM 11698 C CA . ALA B 1 368 ? 35.569 -18.467 -26.528 1.00 16.83 368 ALA B CA 1
ATOM 11699 C C . ALA B 1 368 ? 35.784 -17.052 -26.014 1.00 23.38 368 ALA B C 1
ATOM 11700 O O . ALA B 1 368 ? 35.629 -16.809 -24.812 1.00 20.36 368 ALA B O 1
ATOM 11707 N N . ALA B 1 369 ? 36.159 -16.124 -26.896 1.00 19.06 369 ALA B N 1
ATOM 11708 C CA . ALA B 1 369 ? 36.373 -14.737 -26.479 1.00 19.47 369 ALA B CA 1
ATOM 11709 C C . ALA B 1 369 ? 35.089 -14.090 -25.984 1.00 23.38 369 ALA B C 1
ATOM 11710 O O . ALA B 1 369 ? 35.135 -13.166 -25.159 1.00 24.65 369 ALA B O 1
ATOM 11717 N N . SER B 1 370 ? 33.946 -14.545 -26.482 1.00 24.91 370 SER B N 1
ATOM 11718 C CA . SER B 1 370 ? 32.638 -14.034 -26.081 1.00 23.14 370 SER B CA 1
ATOM 11719 C C . SER B 1 370 ? 32.021 -14.982 -25.055 1.00 23.18 370 SER B C 1
ATOM 11720 O O . SER B 1 370 ? 31.368 -15.960 -25.419 1.00 23.97 370 SER B O 1
ATOM 11728 N N . ARG B 1 371 ? 32.204 -14.678 -23.766 1.00 21.59 371 ARG B N 1
ATOM 11729 C CA . ARG B 1 371 ? 31.642 -15.528 -22.720 1.00 17.75 371 ARG B CA 1
ATOM 11730 C C . ARG B 1 371 ? 30.145 -15.705 -22.914 1.00 23.99 371 ARG B C 1
ATOM 11731 O O . ARG B 1 371 ? 29.604 -16.787 -22.660 1.00 23.21 371 ARG B O 1
ATOM 11752 N N . GLN B 1 372 ? 29.464 -14.651 -23.380 1.00 20.69 372 GLN B N 1
ATOM 11753 C CA . GLN B 1 372 ? 28.007 -14.664 -23.487 1.00 23.33 372 GLN B CA 1
ATOM 11754 C C . GLN B 1 372 ? 27.499 -15.725 -24.457 1.00 23.29 372 GLN B C 1
ATOM 11755 O O . GLN B 1 372 ? 26.355 -16.172 -24.334 1.00 23.22 372 GLN B O 1
ATOM 11759 N N . PHE B 1 373 ? 28.304 -16.119 -25.449 1.00 21.39 373 PHE B N 1
ATOM 11760 C CA . PHE B 1 373 ? 27.893 -17.212 -26.324 1.00 19.62 373 PHE B CA 1
ATOM 11761 C C . PHE B 1 373 ? 27.435 -18.413 -25.492 1.00 18.64 373 PHE B C 1
ATOM 11762 O O . PHE B 1 373 ? 26.404 -19.034 -25.783 1.00 18.45 373 PHE B O 1
ATOM 11779 N N . GLY B 1 374 ? 28.176 -18.732 -24.436 1.00 18.06 374 GLY B N 1
ATOM 11780 C CA . GLY B 1 374 ? 27.716 -19.708 -23.467 1.00 17.48 374 GLY B CA 1
ATOM 11781 C C . GLY B 1 374 ? 27.829 -21.151 -23.905 1.00 14.38 374 GLY B C 1
ATOM 11782 O O . GLY B 1 374 ? 27.186 -22.019 -23.307 1.00 15.89 374 GLY B O 1
ATOM 11786 N N . PHE B 1 375 ? 28.646 -21.438 -24.911 1.00 14.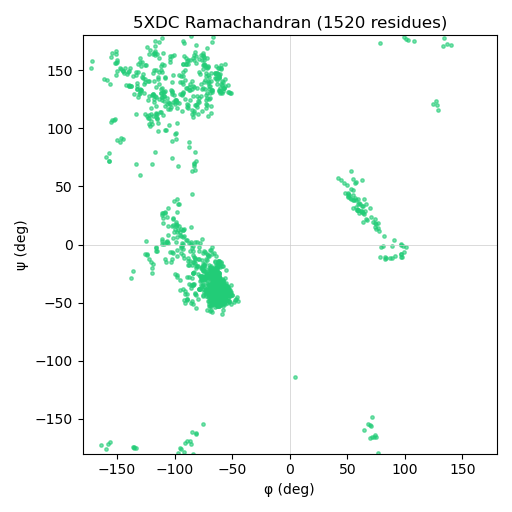42 375 PHE B N 1
ATOM 11787 C CA . PHE B 1 375 ? 28.722 -22.796 -25.444 1.00 13.03 375 PHE B CA 1
ATOM 11788 C C . PHE B 1 375 ? 29.325 -23.763 -24.441 1.00 13.87 375 PHE B C 1
ATOM 11789 O O . PHE B 1 375 ? 29.042 -24.968 -24.496 1.00 13.60 375 PHE B O 1
ATOM 11806 N N . ASP B 1 376 ? 30.131 -23.259 -23.510 1.00 13.37 376 ASP B N 1
ATOM 11807 C CA . ASP B 1 376 ? 30.751 -24.097 -22.500 1.00 12.32 376 ASP B CA 1
ATOM 11808 C C . ASP B 1 376 ? 29.735 -24.786 -21.603 1.00 11.42 376 ASP B C 1
ATOM 11809 O O . ASP B 1 376 ? 30.116 -25.705 -20.887 1.00 12.38 376 ASP B O 1
ATOM 11818 N N . ARG B 1 377 ? 28.474 -24.351 -21.618 1.00 12.00 377 ARG B N 1
ATOM 11819 C CA . ARG B 1 377 ? 27.430 -25.035 -20.857 1.00 12.87 377 ARG B CA 1
ATOM 11820 C C . ARG B 1 377 ? 27.362 -26.518 -21.194 1.00 10.88 377 ARG B C 1
ATOM 11821 O O . ARG B 1 377 ? 27.150 -27.355 -20.309 1.00 12.44 377 ARG B O 1
ATOM 11842 N N . PHE B 1 378 ? 27.530 -26.872 -22.471 1.00 12.48 378 PHE B N 1
ATOM 11843 C CA . PHE B 1 378 ? 27.436 -28.279 -22.853 1.00 14.23 378 PHE B CA 1
ATOM 11844 C C . PHE B 1 378 ? 28.540 -29.106 -22.198 1.00 11.34 378 PHE B C 1
ATOM 11845 O O . PHE B 1 378 ? 28.273 -30.153 -21.592 1.00 12.14 378 PHE B O 1
ATOM 11862 N N . TRP B 1 379 ? 29.787 -28.636 -22.276 1.00 11.81 379 TRP B N 1
ATOM 11863 C CA . TRP B 1 379 ? 30.875 -29.327 -21.596 1.00 9.82 379 TRP B CA 1
ATOM 11864 C C . TRP B 1 379 ? 30.650 -29.341 -20.093 1.00 11.77 379 TRP B C 1
ATOM 11865 O O . TRP B 1 379 ? 30.849 -30.370 -19.444 1.00 11.64 379 TRP B O 1
ATOM 11886 N N . ARG B 1 380 ? 30.223 -28.217 -19.517 1.00 10.59 380 ARG B N 1
ATOM 11887 C CA . ARG B 1 380 ? 30.026 -28.190 -18.068 1.00 13.74 380 ARG B CA 1
ATOM 11888 C C . ARG B 1 380 ? 28.970 -29.209 -17.632 1.00 10.28 380 ARG B C 1
ATOM 11889 O O . ARG B 1 380 ? 29.163 -29.939 -16.652 1.00 11.70 380 ARG B O 1
ATOM 11910 N N . ASP B 1 381 ? 27.861 -29.279 -18.355 1.00 12.66 381 ASP B N 1
ATOM 11911 C CA . ASP B 1 381 ? 26.791 -30.210 -18.007 1.00 10.15 381 ASP B CA 1
ATOM 11912 C C . ASP B 1 381 ? 27.259 -31.648 -18.141 1.00 9.91 381 ASP B C 1
ATOM 11913 O O . ASP B 1 381 ? 27.096 -32.462 -17.225 1.00 13.21 381 ASP B O 1
ATOM 11922 N N . ALA B 1 382 ? 27.866 -31.972 -19.281 1.00 11.20 382 ALA B N 1
ATOM 11923 C CA . ALA B 1 382 ? 28.344 -33.325 -19.507 1.00 12.98 382 ALA B CA 1
ATOM 11924 C C . ALA B 1 382 ? 29.469 -33.677 -18.553 1.00 11.64 382 ALA B C 1
ATOM 11925 O O . ALA B 1 382 ? 29.482 -34.779 -17.994 1.00 11.31 382 ALA B O 1
ATOM 11932 N N . ARG B 1 383 ? 30.438 -32.772 -18.373 1.00 12.45 383 ARG B N 1
ATOM 11933 C CA . ARG B 1 383 ? 31.576 -33.084 -17.510 1.00 10.72 383 ARG B CA 1
ATOM 11934 C C . ARG B 1 383 ? 31.117 -33.361 -16.083 1.00 9.84 383 ARG B C 1
ATOM 11935 O O . ARG B 1 383 ? 31.688 -34.214 -15.391 1.00 12.06 383 ARG B O 1
ATOM 11956 N N . THR B 1 384 ? 30.081 -32.649 -15.626 1.00 11.33 384 THR B N 1
ATOM 11957 C CA . THR B 1 384 ? 29.537 -32.876 -14.289 1.00 11.69 384 THR B CA 1
ATOM 11958 C C . THR B 1 384 ? 28.872 -34.246 -14.184 1.00 12.55 384 THR B C 1
ATOM 11959 O O . THR B 1 384 ? 29.241 -35.067 -13.337 1.00 13.79 384 THR B O 1
ATOM 11970 N N . HIS B 1 385 ? 27.873 -34.520 -15.024 1.00 12.49 385 HIS B N 1
ATOM 11971 C CA . HIS B 1 385 ? 27.091 -35.712 -14.747 1.00 13.05 385 HIS B CA 1
ATOM 11972 C C . HIS B 1 385 ? 27.797 -37.004 -15.139 1.00 11.68 385 HIS B C 1
ATOM 11973 O O . HIS B 1 385 ? 27.522 -38.045 -14.531 1.00 12.79 385 HIS B O 1
ATOM 11987 N N . THR B 1 386 ? 28.696 -36.985 -16.132 1.00 11.21 386 THR B N 1
ATOM 11988 C CA . THR B 1 386 ? 29.398 -38.209 -16.502 1.00 10.95 386 THR B CA 1
ATOM 11989 C C . THR B 1 386 ? 30.204 -38.788 -15.341 1.00 11.26 386 THR B C 1
ATOM 11990 O O . THR B 1 386 ? 30.618 -39.952 -15.406 1.00 14.76 386 THR B O 1
ATOM 12001 N N . LEU B 1 387 ? 30.447 -37.997 -14.286 1.00 10.80 387 LEU B N 1
ATOM 12002 C CA . LEU B 1 387 ? 31.157 -38.437 -13.097 1.00 10.78 387 LEU B CA 1
ATOM 12003 C C . LEU B 1 387 ? 30.259 -39.153 -12.100 1.00 14.41 387 LEU B C 1
ATOM 12004 O O . LEU B 1 387 ? 30.754 -39.600 -11.057 1.00 13.91 387 LEU B O 1
ATOM 12020 N N . HIS B 1 388 ? 28.961 -39.271 -12.396 1.00 12.15 388 HIS B N 1
ATOM 12021 C CA . HIS B 1 388 ? 28.029 -39.925 -11.479 1.00 13.06 388 HIS B CA 1
ATOM 12022 C C . HIS B 1 388 ? 28.606 -41.223 -10.930 1.00 11.72 388 HIS B C 1
ATOM 12023 O O . HIS B 1 388 ? 28.559 -41.484 -9.719 1.00 11.91 388 HIS B O 1
ATOM 12037 N N . ASP B 1 389 ? 29.126 -42.067 -11.814 1.00 12.25 389 ASP B N 1
ATOM 12038 C CA . ASP B 1 389 ? 29.862 -43.250 -11.425 1.00 11.71 389 ASP B CA 1
ATOM 12039 C C . ASP B 1 389 ? 30.961 -43.439 -12.459 1.00 11.91 389 ASP B C 1
ATOM 12040 O O . ASP B 1 389 ? 30.804 -43.017 -13.609 1.00 13.37 389 ASP B O 1
ATOM 12049 N N . PRO B 1 390 ? 32.097 -43.999 -12.067 1.00 11.83 390 PRO B N 1
ATOM 12050 C CA . PRO B 1 390 ? 33.294 -43.907 -12.921 1.00 13.44 390 PRO B CA 1
ATOM 12051 C C . PRO B 1 390 ? 33.182 -44.776 -14.166 1.00 13.28 390 PRO B C 1
ATOM 12052 O O . PRO B 1 390 ? 32.961 -45.985 -14.090 1.00 13.26 390 PRO B O 1
ATOM 12063 N N . VAL B 1 391 ? 33.382 -44.141 -15.321 1.00 11.32 391 VAL B N 1
ATOM 12064 C CA . VAL B 1 391 ? 33.308 -44.882 -16.573 1.00 12.77 391 VAL B CA 1
ATOM 12065 C C . VAL B 1 391 ? 34.392 -45.952 -16.621 1.00 11.37 391 VAL B C 1
ATOM 12066 O O . VAL B 1 391 ? 34.224 -46.985 -17.273 1.00 12.09 391 VAL B O 1
ATOM 12079 N N . ALA B 1 392 ? 35.498 -45.761 -15.893 1.00 12.57 392 ALA B N 1
ATOM 12080 C CA . ALA B 1 392 ? 36.525 -46.796 -15.866 1.00 12.57 392 ALA B CA 1
ATOM 12081 C C . ALA B 1 392 ? 35.973 -48.133 -15.369 1.00 11.64 392 ALA B C 1
ATOM 12082 O O . ALA B 1 392 ? 36.417 -49.192 -15.827 1.00 12.74 392 ALA B O 1
ATOM 12089 N N . TYR B 1 393 ? 35.034 -48.116 -14.418 1.00 13.34 393 TYR B N 1
ATOM 12090 C CA . TYR B 1 393 ? 34.489 -49.386 -13.942 1.00 13.54 393 TYR B CA 1
ATOM 12091 C C . TYR B 1 393 ? 33.380 -49.927 -14.838 1.00 10.61 393 TYR B C 1
ATOM 12092 O O . TYR B 1 393 ? 33.186 -51.152 -14.883 1.00 14.08 393 TYR B O 1
ATOM 12110 N N . LYS B 1 394 ? 32.693 -49.076 -15.599 1.00 10.56 394 LYS B N 1
ATOM 12111 C CA . LYS B 1 394 ? 31.830 -49.591 -16.659 1.00 11.07 394 LYS B CA 1
ATOM 12112 C C . LYS B 1 394 ? 32.663 -50.316 -17.705 1.00 12.16 394 LYS B C 1
ATOM 12113 O O . LYS B 1 394 ? 32.278 -51.391 -18.185 1.00 12.20 394 LYS B O 1
ATOM 12132 N N . ILE B 1 395 ? 33.837 -49.766 -18.030 1.00 11.55 395 ILE B N 1
ATOM 12133 C CA . ILE B 1 395 ? 34.746 -50.418 -18.972 1.00 10.88 395 ILE B CA 1
ATOM 12134 C C . ILE B 1 395 ? 35.214 -51.759 -18.412 1.00 12.99 395 ILE B C 1
ATOM 12135 O O . ILE B 1 395 ? 35.197 -52.782 -19.114 1.00 12.45 395 ILE B O 1
ATOM 12151 N N . ARG B 1 396 ? 35.631 -51.782 -17.136 1.00 12.16 396 ARG B N 1
ATOM 12152 C CA . ARG B 1 396 ? 36.041 -53.040 -16.512 1.00 10.32 396 ARG B CA 1
ATOM 12153 C C . ARG B 1 396 ? 34.912 -54.065 -16.533 1.00 12.42 396 ARG B C 1
ATOM 12154 O O . ARG B 1 396 ? 35.151 -55.251 -16.775 1.00 13.32 396 ARG B O 1
ATOM 12175 N N . GLU B 1 397 ? 33.683 -53.624 -16.280 1.00 13.59 397 GLU B N 1
ATOM 12176 C CA . GLU B 1 397 ? 32.546 -54.537 -16.266 1.00 12.99 397 GLU B CA 1
ATOM 12177 C C . GLU B 1 397 ? 32.308 -55.151 -17.643 1.00 13.87 397 GLU B C 1
ATOM 12178 O O . GLU B 1 397 ? 32.072 -56.360 -17.762 1.00 15.51 397 GLU B O 1
ATOM 12190 N N . VAL B 1 398 ? 32.378 -54.348 -18.698 1.00 11.79 398 VAL B N 1
ATOM 12191 C CA . VAL B 1 398 ? 32.225 -54.917 -20.032 1.00 10.66 398 VAL B CA 1
ATOM 12192 C C . VAL B 1 398 ? 33.385 -55.859 -20.345 1.00 14.56 398 VAL B C 1
ATOM 12193 O O . VAL B 1 398 ? 33.194 -56.914 -20.956 1.00 13.42 398 VAL B O 1
ATOM 12206 N N . GLY B 1 399 ? 34.606 -55.503 -19.939 1.00 12.67 399 GLY B N 1
ATOM 12207 C CA . GLY B 1 399 ? 35.738 -56.380 -20.209 1.00 12.35 399 GLY B CA 1
ATOM 12208 C C . GLY B 1 399 ? 35.660 -57.691 -19.449 1.00 12.18 399 GLY B C 1
ATOM 12209 O O . GLY B 1 399 ? 36.005 -58.754 -19.980 1.00 14.27 399 GLY B O 1
ATOM 12213 N N . ASN B 1 400 ? 35.222 -57.632 -18.195 1.00 12.73 400 ASN B N 1
ATOM 12214 C CA . ASN B 1 400 ? 35.082 -58.833 -17.378 1.00 15.01 400 ASN B CA 1
ATOM 12215 C C . ASN B 1 400 ? 34.036 -59.768 -17.973 1.00 15.27 400 ASN B C 1
ATOM 12216 O O . ASN B 1 400 ? 34.191 -60.995 -17.938 1.00 14.90 400 ASN B O 1
ATOM 12227 N N . TRP B 1 401 ? 32.969 -59.207 -18.539 1.00 15.25 401 TRP B N 1
ATOM 12228 C CA . TRP B 1 401 ? 32.002 -60.027 -19.260 1.00 15.72 401 TRP B CA 1
ATOM 12229 C C . TRP B 1 401 ? 32.611 -60.616 -20.533 1.00 17.58 401 TRP B C 1
ATOM 12230 O O . TRP B 1 401 ? 32.524 -61.829 -20.779 1.00 15.52 401 TRP B O 1
ATOM 12251 N N . PHE B 1 402 ? 33.228 -59.780 -21.367 1.00 13.03 402 PHE B N 1
ATOM 12252 C CA . PHE B 1 402 ? 33.698 -60.294 -22.650 1.00 12.72 402 PHE B CA 1
ATOM 12253 C C . PHE B 1 402 ? 34.787 -61.345 -22.467 1.00 14.79 402 PHE B C 1
ATOM 12254 O O . PHE B 1 402 ? 34.769 -62.400 -23.122 1.00 16.22 402 PHE B O 1
ATOM 12271 N N . LEU B 1 403 ? 35.743 -61.078 -21.583 1.00 14.29 403 LEU B N 1
ATOM 12272 C CA . LEU B 1 403 ? 36.890 -61.965 -21.406 1.00 14.52 403 LEU B CA 1
ATOM 12273 C C . LEU B 1 403 ? 36.566 -63.157 -20.518 1.00 14.69 403 LEU B C 1
ATOM 12274 O O . LEU B 1 403 ? 36.967 -64.286 -20.822 1.00 18.03 403 LEU B O 1
ATOM 12290 N N . ASN B 1 404 ? 35.856 -62.937 -19.412 1.00 13.70 404 ASN B N 1
ATOM 12291 C CA . ASN B 1 404 ? 35.658 -63.972 -18.406 1.00 15.00 404 ASN B CA 1
ATOM 12292 C C . ASN B 1 404 ? 34.227 -64.487 -18.316 1.00 18.52 404 ASN B C 1
ATOM 12293 O O . ASN B 1 404 ? 33.950 -65.350 -17.474 1.00 18.73 404 ASN B O 1
ATOM 12304 N N . HIS B 1 405 ? 33.316 -63.980 -19.143 1.00 16.44 405 HIS B N 1
ATOM 12305 C CA . HIS B 1 405 ? 31.918 -64.398 -19.118 1.00 21.29 405 HIS B CA 1
ATOM 12306 C C . HIS B 1 405 ? 31.273 -64.132 -17.755 1.00 23.20 405 HIS B C 1
ATOM 12307 O O . HIS B 1 405 ? 30.358 -64.847 -17.330 1.00 22.58 405 HIS B O 1
ATOM 12321 N N . ARG B 1 406 ? 31.736 -63.104 -17.046 1.00 18.29 406 ARG B N 1
ATOM 12322 C CA . ARG B 1 406 ? 31.158 -62.716 -15.765 1.00 19.49 406 ARG B CA 1
ATOM 12323 C C . ARG B 1 406 ? 30.245 -61.511 -15.960 1.00 20.40 406 ARG B C 1
ATOM 12324 O O . ARG B 1 406 ? 30.681 -60.464 -16.452 1.00 17.09 406 ARG B O 1
ATOM 12345 N N . PHE B 1 407 ? 28.988 -61.654 -15.583 1.00 18.39 407 PHE B N 1
ATOM 12346 C CA . PHE B 1 407 ? 28.108 -60.499 -15.646 1.00 17.14 407 PHE B CA 1
ATOM 12347 C C . PHE B 1 407 ? 28.404 -59.541 -14.493 1.00 17.96 407 PHE B C 1
ATOM 12348 O O . PHE B 1 407 ? 28.944 -59.940 -13.464 1.00 18.99 407 PHE B O 1
ATOM 12365 N N . PRO B 1 408 ? 28.110 -58.252 -14.653 1.00 15.80 408 PRO B N 1
ATOM 12366 C CA . PRO B 1 408 ? 28.368 -57.323 -13.546 1.00 19.29 408 PRO B CA 1
ATOM 12367 C C . PRO B 1 408 ? 27.570 -57.719 -12.312 1.00 21.55 408 PRO B C 1
ATOM 12368 O O . PRO B 1 408 ? 26.462 -58.242 -12.405 1.00 20.94 408 PRO B O 1
ATOM 12379 N N . THR B 1 409 ? 28.146 -57.469 -11.152 1.00 18.29 409 THR B N 1
ATOM 12380 C CA . THR B 1 409 ? 27.422 -57.698 -9.901 1.00 23.08 409 THR B CA 1
ATOM 12381 C C . THR B 1 409 ? 26.352 -56.627 -9.742 1.00 18.84 409 THR B C 1
ATOM 12382 O O . THR B 1 409 ? 26.691 -55.439 -9.638 1.00 18.18 409 THR B O 1
ATOM 12393 N N . PRO B 1 410 ? 25.067 -56.978 -9.714 1.00 17.81 410 PRO B N 1
ATOM 12394 C CA . PRO B 1 410 ? 24.037 -55.938 -9.615 1.00 18.68 410 PRO B CA 1
ATOM 12395 C C . PRO B 1 410 ? 24.198 -55.097 -8.360 1.00 14.87 410 PRO B C 1
ATOM 12396 O O . PRO B 1 410 ? 24.498 -55.600 -7.273 1.00 19.06 410 PRO B O 1
ATOM 12407 N N . SER B 1 411 ? 23.965 -53.802 -8.521 1.00 17.02 411 SER B N 1
ATOM 12408 C CA . SER B 1 411 ? 24.130 -52.832 -7.453 1.00 13.80 411 SER B CA 1
ATOM 12409 C C . SER B 1 411 ? 23.401 -51.566 -7.880 1.00 13.07 411 SER B C 1
ATOM 12410 O O . SER B 1 411 ? 22.704 -51.544 -8.899 1.00 16.43 411 SER B O 1
ATOM 12418 N N . PHE B 1 412 ? 23.561 -50.500 -7.110 1.00 14.08 412 PHE B N 1
ATOM 12419 C CA . PHE B 1 412 ? 22.945 -49.250 -7.511 1.00 15.72 412 PHE B CA 1
ATOM 12420 C C . PHE B 1 412 ? 23.703 -48.583 -8.648 1.00 14.44 412 PHE B C 1
ATOM 12421 O O . PHE B 1 412 ? 23.218 -47.586 -9.194 1.00 14.70 412 PHE B O 1
ATOM 12438 N N . TYR B 1 413 ? 24.867 -49.122 -9.019 1.00 16.35 413 TYR B N 1
ATOM 12439 C CA . TYR B 1 413 ? 25.679 -48.572 -10.090 1.00 18.62 413 TYR B CA 1
ATOM 12440 C C . TYR B 1 413 ? 25.994 -49.567 -11.197 1.00 15.89 413 TYR B C 1
ATOM 12441 O O . TYR B 1 413 ? 26.522 -49.159 -12.234 1.00 18.66 413 TYR B O 1
ATOM 12459 N N . SER B 1 414 ? 25.667 -50.837 -11.031 1.00 13.93 414 SER B N 1
ATOM 12460 C CA . SER B 1 414 ? 26.036 -51.853 -12.002 1.00 16.66 414 SER B CA 1
ATOM 12461 C C . SER B 1 414 ? 25.024 -52.992 -12.006 1.00 22.71 414 SER B C 1
ATOM 12462 O O . SER B 1 414 ? 23.999 -52.941 -11.306 1.00 16.02 414 SER B O 1
ATOM 12471 N N . ASP C 1 14 ? 13.033 -66.921 -38.744 1.00 60.50 14 ASP C N 1
ATOM 12472 C CA . ASP C 1 14 ? 13.688 -67.790 -39.716 1.00 62.05 14 ASP C CA 1
ATOM 12473 C C . ASP C 1 14 ? 15.188 -67.512 -39.765 1.00 55.40 14 ASP C C 1
ATOM 12474 O O . ASP C 1 14 ? 15.632 -66.533 -40.366 1.00 63.48 14 ASP C O 1
ATOM 12482 N N . HIS C 1 15 ? 15.968 -68.388 -39.130 1.00 47.50 15 HIS C N 1
ATOM 12483 C CA . HIS C 1 15 ? 17.414 -68.235 -39.042 1.00 41.03 15 HIS C CA 1
ATOM 12484 C C . HIS C 1 15 ? 18.159 -69.278 -39.867 1.00 47.70 15 HIS C C 1
ATOM 12485 O O . HIS C 1 15 ? 19.356 -69.493 -39.648 1.00 39.54 15 HIS C O 1
ATOM 12489 N N . ARG C 1 16 ? 17.483 -69.919 -40.827 1.00 31.74 16 ARG C N 1
ATOM 12490 C CA . ARG C 1 16 ? 18.100 -71.020 -41.562 1.00 37.64 16 ARG C CA 1
ATOM 12491 C C . ARG C 1 16 ? 19.343 -70.557 -42.318 1.00 23.72 16 ARG C C 1
ATOM 12492 O O . ARG C 1 16 ? 20.412 -71.165 -42.206 1.00 26.26 16 ARG C O 1
ATOM 12496 N N . ALA C 1 17 ? 19.214 -69.493 -43.111 1.00 24.20 17 ALA C N 1
ATOM 12497 C CA . ALA C 1 17 ? 20.349 -68.995 -43.881 1.00 26.36 17 ALA C CA 1
ATOM 12498 C C . ALA C 1 17 ? 21.505 -68.587 -42.979 1.00 20.57 17 ALA C C 1
ATOM 12499 O O . ALA C 1 17 ? 22.667 -68.862 -43.293 1.00 24.16 17 ALA C O 1
ATOM 12506 N N . LEU C 1 18 ? 21.211 -67.913 -41.869 1.00 24.18 18 LEU C N 1
ATOM 12507 C CA . LEU C 1 18 ? 22.271 -67.501 -40.954 1.00 22.30 18 LEU C CA 1
ATOM 12508 C C . LEU C 1 18 ? 22.948 -68.711 -40.327 1.00 28.15 18 LEU C C 1
ATOM 12509 O O . LEU C 1 18 ? 24.168 -68.717 -40.143 1.00 26.34 18 LEU C O 1
ATOM 12525 N N . ASP C 1 19 ? 22.181 -69.760 -40.013 1.00 25.11 19 ASP C N 1
ATOM 12526 C CA . ASP C 1 19 ? 22.798 -70.986 -39.514 1.00 28.33 19 ASP C CA 1
ATOM 12527 C C . ASP C 1 19 ? 23.763 -71.564 -40.543 1.00 26.55 19 ASP C C 1
ATOM 12528 O O . ASP C 1 19 ? 24.859 -72.023 -40.195 1.00 23.40 19 ASP C O 1
ATOM 12537 N N . VAL C 1 20 ? 23.373 -71.555 -41.820 1.00 23.56 20 VAL C N 1
ATOM 12538 C CA . VAL C 1 20 ? 24.242 -72.077 -42.870 1.00 21.54 20 VAL C CA 1
ATOM 12539 C C . VAL C 1 20 ? 25.531 -71.270 -42.937 1.00 20.25 20 VAL C C 1
ATOM 12540 O O . VAL C 1 20 ? 26.623 -71.826 -43.084 1.00 21.99 20 VAL C O 1
ATOM 12553 N N . ALA C 1 21 ? 25.423 -69.943 -42.849 1.00 21.55 21 ALA C N 1
ATOM 12554 C CA . ALA C 1 21 ? 26.612 -69.095 -42.876 1.00 19.02 21 ALA C CA 1
ATOM 12555 C C . ALA C 1 21 ? 27.495 -69.343 -41.656 1.00 17.97 21 ALA C C 1
ATOM 12556 O O . ALA C 1 21 ? 28.726 -69.406 -41.774 1.00 20.73 21 ALA C O 1
ATOM 12563 N N . THR C 1 22 ? 26.883 -69.500 -40.479 1.00 25.53 22 THR C N 1
ATOM 12564 C CA . THR C 1 22 ? 27.646 -69.785 -39.267 1.00 21.18 22 THR C CA 1
ATOM 12565 C C . THR C 1 22 ? 28.426 -71.087 -39.410 1.00 24.80 22 THR C C 1
ATOM 12566 O O . THR C 1 22 ? 29.606 -71.162 -39.042 1.00 23.39 22 THR C O 1
ATOM 12577 N N . GLU C 1 23 ? 27.804 -72.113 -39.995 1.00 22.64 23 GLU C N 1
ATOM 12578 C CA . GLU C 1 23 ? 28.508 -73.379 -40.167 1.00 21.49 23 GLU C CA 1
ATOM 12579 C C . GLU C 1 23 ? 29.644 -73.253 -41.175 1.00 22.84 23 GLU C C 1
ATOM 12580 O O . GLU C 1 23 ? 30.743 -73.780 -40.951 1.00 22.99 23 GLU C O 1
ATOM 12592 N N . LEU C 1 24 ? 29.409 -72.563 -42.294 1.00 20.22 24 LEU C N 1
ATOM 12593 C CA . LEU C 1 24 ? 30.495 -72.288 -43.230 1.00 19.35 24 LEU C CA 1
ATOM 12594 C C . LEU C 1 24 ? 31.667 -71.633 -42.515 1.00 22.65 24 LEU C C 1
ATOM 12595 O O . LEU C 1 24 ? 32.825 -72.041 -42.681 1.00 19.16 24 LEU C O 1
ATOM 12611 N N . ALA C 1 25 ? 31.374 -70.598 -41.718 1.00 21.00 25 ALA C N 1
ATOM 12612 C CA . ALA C 1 25 ? 32.430 -69.833 -41.062 1.00 18.20 25 ALA C CA 1
ATOM 12613 C C . ALA C 1 25 ? 33.237 -70.714 -40.125 1.00 18.32 25 ALA C C 1
ATOM 12614 O O . ALA C 1 25 ? 34.472 -70.643 -40.101 1.00 20.75 25 ALA C O 1
ATOM 12621 N N . LYS C 1 26 ? 32.550 -71.561 -39.358 1.00 21.88 26 LYS C N 1
ATOM 12622 C CA . LYS C 1 26 ? 33.216 -72.515 -38.481 1.00 21.07 26 LYS C CA 1
ATOM 12623 C C . LYS C 1 26 ? 34.225 -73.363 -39.254 1.00 21.56 26 LYS C C 1
ATOM 12624 O O . LYS C 1 26 ? 35.369 -73.542 -38.817 1.00 21.65 26 LYS C O 1
ATOM 12643 N N . THR C 1 27 ? 33.832 -73.887 -40.424 1.00 23.80 27 THR C N 1
ATOM 12644 C CA . THR C 1 27 ? 34.778 -74.694 -41.191 1.00 21.47 27 THR C CA 1
ATOM 12645 C C . THR C 1 27 ? 35.932 -73.843 -41.702 1.00 21.44 27 THR C C 1
ATOM 12646 O O . THR C 1 27 ? 37.082 -74.297 -41.740 1.00 20.71 27 THR C O 1
ATOM 12657 N N . PHE C 1 28 ? 35.647 -72.600 -42.100 1.00 18.15 28 PHE C N 1
ATOM 12658 C CA . PHE C 1 28 ? 36.696 -71.729 -42.612 1.00 16.48 28 PHE C CA 1
ATOM 12659 C C . PHE C 1 28 ? 37.738 -71.423 -41.538 1.00 15.16 28 PHE C C 1
ATOM 12660 O O . PHE C 1 28 ? 38.928 -71.317 -41.844 1.00 19.49 28 PHE C O 1
ATOM 12677 N N . ARG C 1 29 ? 37.307 -71.278 -40.282 1.00 16.82 29 ARG C N 1
ATOM 12678 C CA . ARG C 1 29 ? 38.236 -70.943 -39.199 1.00 21.91 29 ARG C CA 1
ATOM 12679 C C . ARG C 1 29 ? 39.307 -72.004 -39.033 1.00 35.61 29 ARG C C 1
ATOM 12680 O O . ARG C 1 29 ? 40.439 -71.688 -38.655 1.00 26.65 29 ARG C O 1
ATOM 12701 N N . VAL C 1 30 ? 38.968 -73.265 -39.298 1.00 24.88 30 VAL C N 1
ATOM 12702 C CA . VAL C 1 30 ? 39.907 -74.355 -39.055 1.00 24.57 30 VAL C CA 1
ATOM 12703 C C . VAL C 1 30 ? 41.151 -74.194 -39.915 1.00 25.39 30 VAL C C 1
ATOM 12704 O O . VAL C 1 30 ? 42.267 -74.520 -39.491 1.00 30.51 30 VAL C O 1
ATOM 12717 N N . THR C 1 31 ? 40.985 -73.679 -41.132 1.00 23.41 31 THR C N 1
ATOM 12718 C CA . THR C 1 31 ? 42.022 -73.723 -42.145 1.00 18.00 31 THR C CA 1
ATOM 12719 C C . THR C 1 31 ? 42.547 -72.362 -42.590 1.00 19.52 31 THR C C 1
ATOM 12720 O O . THR C 1 31 ? 43.485 -72.319 -43.395 1.00 20.27 31 THR C O 1
ATOM 12731 N N . VAL C 1 32 ? 41.958 -71.255 -42.131 1.00 22.06 32 VAL C N 1
ATOM 12732 C CA . VAL C 1 32 ? 42.306 -69.946 -42.685 1.00 20.18 32 VAL C CA 1
ATOM 12733 C C . VAL C 1 32 ? 43.772 -69.611 -42.443 1.00 16.86 32 VAL C C 1
ATOM 12734 O O . VAL C 1 32 ? 44.436 -69.023 -43.303 1.00 18.46 32 VAL C O 1
ATOM 12747 N N . ARG C 1 33 ? 44.299 -69.952 -41.269 1.00 22.17 33 ARG C N 1
ATOM 12748 C CA . ARG C 1 33 ? 45.676 -69.585 -40.965 1.00 22.70 33 ARG C CA 1
ATOM 12749 C C . ARG C 1 33 ? 46.628 -70.160 -42.004 1.00 19.53 33 ARG C C 1
ATOM 12750 O O . ARG C 1 33 ? 47.472 -69.448 -42.556 1.00 22.74 33 ARG C O 1
ATOM 12771 N N . GLU C 1 34 ? 46.483 -71.448 -42.308 1.00 22.60 34 GLU C N 1
ATOM 12772 C CA . GLU C 1 34 ? 47.334 -72.082 -43.314 1.00 20.84 34 GLU C CA 1
ATOM 12773 C C . GLU C 1 34 ? 47.019 -71.583 -44.719 1.00 23.08 34 GLU C C 1
ATOM 12774 O O . GLU C 1 34 ? 47.932 -71.284 -45.494 1.00 26.62 34 GLU C O 1
ATOM 12786 N N . ARG C 1 35 ? 45.733 -71.451 -45.062 1.00 22.55 35 ARG C N 1
ATOM 12787 C CA . ARG C 1 35 ? 45.372 -71.096 -46.432 1.00 23.32 35 ARG C CA 1
ATOM 12788 C C . ARG C 1 35 ? 45.856 -69.707 -46.823 1.00 18.71 35 ARG C C 1
ATOM 12789 O O . ARG C 1 35 ? 46.344 -69.507 -47.939 1.00 24.00 35 ARG C O 1
ATOM 12810 N N . GLU C 1 36 ? 45.703 -68.711 -45.946 1.00 22.78 36 GLU C N 1
ATOM 12811 C CA . GLU C 1 36 ? 45.979 -67.358 -46.426 1.00 21.06 36 GLU C CA 1
ATOM 12812 C C . GLU C 1 36 ? 47.468 -67.070 -46.556 1.00 20.13 36 GLU C C 1
ATOM 12813 O O . GLU C 1 36 ? 47.847 -66.193 -47.341 1.00 22.94 36 GLU C O 1
ATOM 12825 N N . ARG C 1 37 ? 48.321 -67.797 -45.839 1.00 25.16 37 ARG C N 1
ATOM 12826 C CA . ARG C 1 37 ? 49.758 -67.660 -46.060 1.00 29.33 37 ARG C CA 1
ATOM 12827 C C . ARG C 1 37 ? 50.116 -67.888 -47.527 1.00 25.90 37 ARG C C 1
ATOM 12828 O O . ARG C 1 37 ? 50.911 -67.143 -48.110 1.00 27.00 37 ARG C O 1
ATOM 12832 N N . ALA C 1 38 ? 49.505 -68.891 -48.156 1.00 32.08 38 ALA C N 1
ATOM 12833 C CA . ALA C 1 38 ? 49.820 -69.207 -49.543 1.00 31.73 38 ALA C CA 1
ATOM 12834 C C . ALA C 1 38 ? 49.225 -68.213 -50.531 1.00 34.18 38 ALA C C 1
ATOM 12835 O O . ALA C 1 38 ? 49.732 -68.087 -51.650 1.00 29.10 38 ALA C O 1
ATOM 12842 N N . GLY C 1 39 ? 48.176 -67.500 -50.152 1.00 24.65 39 GLY C N 1
ATOM 12843 C CA . GLY C 1 39 ? 47.551 -66.634 -51.129 1.00 19.10 39 GLY C CA 1
ATOM 12844 C C . GLY C 1 39 ? 46.836 -67.502 -52.148 1.00 21.98 39 GLY C C 1
ATOM 12845 O O . GLY C 1 39 ? 46.469 -68.651 -51.885 1.00 30.51 39 GLY C O 1
ATOM 12849 N N . GLY C 1 40 ? 46.647 -66.946 -53.327 1.00 31.21 40 GLY C N 1
ATOM 12850 C CA . GLY C 1 40 ? 45.989 -67.734 -54.356 1.00 36.13 40 GLY C CA 1
ATOM 12851 C C . GLY C 1 40 ? 44.496 -67.896 -54.099 1.00 26.34 40 GLY C C 1
ATOM 12852 O O . GLY C 1 40 ? 43.881 -67.218 -53.264 1.00 28.42 40 GLY C O 1
ATOM 12856 N N . THR C 1 41 ? 43.913 -68.839 -54.837 1.00 23.46 41 THR C N 1
ATOM 12857 C CA . THR C 1 41 ? 42.467 -68.936 -54.943 1.00 21.43 41 THR C CA 1
ATOM 12858 C C . THR C 1 41 ? 41.941 -69.986 -53.989 1.00 22.61 41 THR C C 1
ATOM 12859 O O . THR C 1 41 ? 42.340 -71.155 -54.100 1.00 22.24 41 THR C O 1
ATOM 12870 N N . PRO C 1 42 ? 41.043 -69.651 -53.085 1.00 20.70 42 PRO C N 1
ATOM 12871 C CA . PRO C 1 42 ? 40.469 -70.647 -52.172 1.00 17.15 42 PRO C CA 1
ATOM 12872 C C . PRO C 1 42 ? 39.319 -71.390 -52.840 1.00 18.89 42 PRO C C 1
ATOM 12873 O O . PRO C 1 42 ? 38.147 -71.238 -52.506 1.00 18.22 42 PRO C O 1
ATOM 12884 N N . LYS C 1 43 ? 39.679 -72.220 -53.823 1.00 21.63 43 LYS C N 1
ATOM 12885 C CA . LYS C 1 43 ? 38.678 -72.869 -54.669 1.00 19.40 43 LYS C CA 1
ATOM 12886 C C . LYS C 1 43 ? 37.749 -73.761 -53.854 1.00 19.01 43 LYS C C 1
ATOM 12887 O O . LYS C 1 43 ? 36.525 -73.711 -54.013 1.00 20.11 43 LYS C O 1
ATOM 12906 N N . ALA C 1 44 ? 38.308 -74.606 -52.983 1.00 18.09 44 ALA C N 1
ATOM 12907 C CA . ALA C 1 44 ? 37.468 -75.487 -52.178 1.00 19.58 44 ALA C CA 1
ATOM 12908 C C . ALA C 1 44 ? 36.441 -74.704 -51.367 1.00 19.27 44 ALA C C 1
ATOM 12909 O O . ALA C 1 44 ? 35.278 -75.112 -51.254 1.00 20.68 44 ALA C O 1
ATOM 12916 N N . GLU C 1 45 ? 36.852 -73.577 -50.789 1.00 19.14 45 GLU C N 1
ATOM 12917 C CA . GLU C 1 45 ? 35.940 -72.809 -49.952 1.00 17.16 45 GLU C CA 1
ATOM 12918 C C . GLU C 1 45 ? 34.912 -72.068 -50.803 1.00 14.61 45 GLU C C 1
ATOM 12919 O O . GLU C 1 45 ? 33.752 -71.923 -50.396 1.00 18.60 45 GLU C O 1
ATOM 12931 N N . ARG C 1 46 ? 35.322 -71.583 -51.973 1.00 17.28 46 ARG C N 1
ATOM 12932 C CA . ARG C 1 46 ? 34.362 -70.969 -52.887 1.00 19.03 46 ARG C CA 1
ATOM 12933 C C . ARG C 1 46 ? 33.312 -71.984 -53.321 1.00 19.40 46 ARG C C 1
ATOM 12934 O O . ARG C 1 46 ? 32.119 -71.667 -53.389 1.00 18.30 46 ARG C O 1
ATOM 12955 N N . ASP C 1 47 ? 33.732 -73.228 -53.572 1.00 22.93 47 ASP C N 1
ATOM 12956 C CA . ASP C 1 47 ? 32.777 -74.273 -53.932 1.00 20.11 47 ASP C CA 1
ATOM 12957 C C . ASP C 1 47 ? 31.861 -74.613 -52.764 1.00 19.28 47 ASP C C 1
ATOM 12958 O O . ASP C 1 47 ? 30.673 -74.896 -52.953 1.00 22.79 47 ASP C O 1
ATOM 12967 N N . ALA C 1 48 ? 32.381 -74.572 -51.533 1.00 21.38 48 ALA C N 1
ATOM 12968 C CA . ALA C 1 48 ? 31.518 -74.784 -50.381 1.00 18.94 48 ALA C CA 1
ATOM 12969 C C . ALA C 1 48 ? 30.431 -73.717 -50.304 1.00 19.40 48 ALA C C 1
ATOM 12970 O O . ALA C 1 48 ? 29.287 -74.001 -49.928 1.00 21.43 48 ALA C O 1
ATOM 12977 N N . ILE C 1 49 ? 30.774 -72.474 -50.635 1.00 22.17 49 ILE C N 1
ATOM 12978 C CA . ILE C 1 49 ? 29.764 -71.422 -50.645 1.00 18.03 49 ILE C CA 1
ATOM 12979 C C . ILE C 1 49 ? 28.747 -71.683 -51.751 1.00 15.90 49 ILE C C 1
ATOM 12980 O O . ILE C 1 49 ? 27.534 -71.548 -51.534 1.00 20.50 49 ILE C O 1
ATOM 12996 N N . ARG C 1 50 ? 29.220 -72.114 -52.928 1.00 21.00 50 ARG C N 1
ATOM 12997 C CA . ARG C 1 50 ? 28.315 -72.477 -54.021 1.00 23.66 50 ARG C CA 1
ATOM 12998 C C . ARG C 1 50 ? 27.309 -73.537 -53.585 1.00 28.60 50 ARG C C 1
ATOM 12999 O O . ARG C 1 50 ? 26.105 -73.421 -53.852 1.00 22.06 50 ARG C O 1
ATOM 13020 N N . ARG C 1 51 ? 27.784 -74.593 -52.918 1.00 23.98 51 ARG C N 1
ATOM 13021 C CA A ARG C 1 51 ? 26.879 -75.648 -52.485 0.38 22.75 51 ARG C CA 1
ATOM 13022 C CA B ARG C 1 51 ? 26.884 -75.652 -52.473 0.62 22.73 51 ARG C CA 1
ATOM 13023 C C . ARG C 1 51 ? 25.916 -75.180 -51.402 1.00 29.31 51 ARG C C 1
ATOM 13024 O O . ARG C 1 51 ? 24.832 -75.758 -51.269 1.00 25.32 51 ARG C O 1
ATOM 13063 N N . SER C 1 52 ? 26.271 -74.139 -50.643 1.00 22.09 52 SER C N 1
ATOM 13064 C CA . SER C 1 52 ? 25.414 -73.689 -49.558 1.00 19.55 52 SER C CA 1
ATOM 13065 C C . SER C 1 52 ? 24.118 -73.062 -50.049 1.00 20.17 52 SER C C 1
ATOM 13066 O O . SER C 1 52 ? 23.167 -72.957 -49.268 1.00 21.90 52 SER C O 1
ATOM 13074 N N . GLY C 1 53 ? 24.070 -72.617 -51.303 1.00 22.16 53 GLY C N 1
ATOM 13075 C CA . GLY C 1 53 ? 22.947 -71.852 -51.810 1.00 21.10 53 GLY C CA 1
ATOM 13076 C C . GLY C 1 53 ? 22.923 -70.388 -51.422 1.00 23.99 53 GLY C C 1
ATOM 13077 O O . GLY C 1 53 ? 22.116 -69.639 -51.980 1.00 20.45 53 GLY C O 1
ATOM 13081 N N . LEU C 1 54 ? 23.779 -69.945 -50.495 1.00 21.87 54 LEU C N 1
ATOM 13082 C CA . LEU C 1 54 ? 23.713 -68.561 -50.011 1.00 22.36 54 LEU C CA 1
ATOM 13083 C C . LEU C 1 54 ? 23.996 -67.525 -51.091 1.00 19.41 54 LEU C C 1
ATOM 13084 O O . LEU C 1 54 ? 23.602 -66.359 -50.933 1.00 19.49 54 LEU C O 1
ATOM 13100 N N . LEU C 1 55 ? 24.676 -67.894 -52.174 1.00 15.91 55 LEU C N 1
ATOM 13101 C CA . LEU C 1 55 ? 24.879 -66.930 -53.244 1.00 17.18 55 LEU C CA 1
ATOM 13102 C C . LEU C 1 55 ? 23.552 -66.469 -53.848 1.00 17.39 55 LEU C C 1
ATOM 13103 O O . LEU C 1 55 ? 23.502 -65.402 -54.473 1.00 20.03 55 LEU C O 1
ATOM 13119 N N . THR C 1 56 ? 22.474 -67.228 -53.640 1.00 18.44 56 THR C N 1
ATOM 13120 C CA . THR C 1 56 ? 21.159 -66.913 -54.182 1.00 19.22 56 THR C CA 1
ATOM 13121 C C . THR C 1 56 ? 20.261 -66.224 -53.158 1.00 22.03 56 THR C C 1
ATOM 13122 O O . THR C 1 56 ? 19.037 -66.208 -53.326 1.00 21.46 56 THR C O 1
ATOM 13133 N N . LEU C 1 57 ? 20.845 -65.653 -52.098 1.00 18.97 57 LEU C N 1
ATOM 13134 C CA . LEU C 1 57 ? 20.055 -65.096 -51.005 1.00 16.01 57 LEU C CA 1
ATOM 13135 C C . LEU C 1 57 ? 19.036 -64.067 -51.487 1.00 19.49 57 LEU C C 1
ATOM 13136 O O . LEU C 1 57 ? 17.927 -63.984 -50.944 1.00 20.12 57 LEU C O 1
ATOM 13152 N N . LEU C 1 58 ? 19.398 -63.251 -52.469 1.00 16.97 58 LEU C N 1
ATOM 13153 C CA . LEU C 1 58 ? 18.561 -62.133 -52.889 1.00 17.31 58 LEU C CA 1
ATOM 13154 C C . LEU C 1 58 ? 17.777 -62.433 -54.159 1.00 27.91 58 LEU C C 1
ATOM 13155 O O . LEU C 1 58 ? 17.080 -61.551 -54.669 1.00 28.37 58 LEU C O 1
ATOM 13171 N N . ILE C 1 59 ? 17.849 -63.656 -54.664 1.00 22.03 59 ILE C N 1
ATOM 13172 C CA . ILE C 1 59 ? 17.043 -64.062 -55.810 1.00 20.92 59 ILE C CA 1
ATOM 13173 C C . ILE C 1 59 ? 15.722 -64.607 -55.277 1.00 20.87 59 ILE C C 1
ATOM 13174 O O . ILE C 1 59 ? 15.693 -65.368 -54.303 1.00 23.84 59 ILE C O 1
ATOM 13190 N N . SER C 1 60 ? 14.621 -64.187 -55.885 1.00 26.18 60 SER C N 1
ATOM 13191 C CA . SER C 1 60 ? 13.314 -64.579 -55.381 1.00 32.09 60 SER C CA 1
ATOM 13192 C C . SER C 1 60 ? 13.155 -66.097 -55.392 1.00 28.71 60 SER C C 1
ATOM 13193 O O . SER C 1 60 ? 13.762 -66.807 -56.198 1.00 32.21 60 SER C O 1
ATOM 13201 N N . LYS C 1 61 ? 12.335 -66.593 -54.462 1.00 30.88 61 LYS C N 1
ATOM 13202 C CA . LYS C 1 61 ? 11.976 -68.006 -54.461 1.00 34.01 61 LYS C CA 1
ATOM 13203 C C . LYS C 1 61 ? 11.330 -68.415 -55.777 1.00 37.45 61 LYS C C 1
ATOM 13204 O O . LYS C 1 61 ? 11.521 -69.547 -56.235 1.00 40.37 61 LYS C O 1
ATOM 13223 N N . GLU C 1 62 ? 10.568 -67.511 -56.398 1.00 38.61 62 GLU C N 1
ATOM 13224 C CA . GLU C 1 62 ? 9.967 -67.810 -57.694 1.00 46.48 62 GLU C CA 1
ATOM 13225 C C . GLU C 1 62 ? 11.027 -68.201 -58.714 1.00 52.58 62 GLU C C 1
ATOM 13226 O O . GLU C 1 62 ? 10.819 -69.120 -59.515 1.00 49.49 62 GLU C O 1
ATOM 13230 N N . ARG C 1 63 ? 12.173 -67.522 -58.701 1.00 38.46 63 ARG C N 1
ATOM 13231 C CA . ARG C 1 63 ? 13.233 -67.790 -59.662 1.00 32.00 63 ARG C CA 1
ATOM 13232 C C . ARG C 1 63 ? 14.252 -68.799 -59.149 1.00 31.59 63 ARG C C 1
ATOM 13233 O O . ARG C 1 63 ? 15.315 -68.949 -59.758 1.00 41.67 63 ARG C O 1
ATOM 13254 N N . GLY C 1 64 ? 13.952 -69.497 -58.056 1.00 31.74 64 GLY C N 1
ATOM 13255 C CA . GLY C 1 64 ? 14.820 -70.530 -57.529 1.00 33.81 64 GLY C CA 1
ATOM 13256 C C . GLY C 1 64 ? 15.749 -70.094 -56.414 1.00 33.73 64 GLY C C 1
ATOM 13257 O O . GLY C 1 64 ? 16.505 -70.932 -55.903 1.00 26.60 64 GLY C O 1
ATOM 13261 N N . GLY C 1 65 ? 15.707 -68.824 -56.011 1.00 30.29 65 GLY C N 1
ATOM 13262 C CA . GLY C 1 65 ? 16.562 -68.318 -54.957 1.00 24.95 65 GLY C CA 1
ATOM 13263 C C . GLY C 1 65 ? 15.957 -68.520 -53.585 1.00 29.65 65 GLY C C 1
ATOM 13264 O O . GLY C 1 65 ? 14.968 -69.231 -53.406 1.00 27.98 65 GLY C O 1
ATOM 13268 N N . LEU C 1 66 ? 16.578 -67.884 -52.590 1.00 22.63 66 LEU C N 1
ATOM 13269 C CA . LEU C 1 66 ? 16.116 -68.021 -51.217 1.00 21.36 66 LEU C CA 1
ATOM 13270 C C . LEU C 1 66 ? 15.119 -66.950 -50.792 1.00 19.75 66 LEU C C 1
ATOM 13271 O O . LEU C 1 66 ? 14.541 -67.074 -49.707 1.00 25.65 66 LEU C O 1
ATOM 13287 N N . GLY C 1 67 ? 14.904 -65.914 -51.597 1.00 22.04 67 GLY C N 1
ATOM 13288 C CA . GLY C 1 67 ? 13.952 -64.876 -51.236 1.00 27.43 67 GLY C CA 1
ATOM 13289 C C . GLY C 1 67 ? 14.230 -64.224 -49.898 1.00 24.63 67 GLY C C 1
ATOM 13290 O O . GLY C 1 67 ? 13.292 -63.904 -49.155 1.00 25.09 67 GLY C O 1
ATOM 13294 N N . GLU C 1 68 ? 15.501 -64.007 -49.577 1.00 21.06 68 GLU C N 1
ATOM 13295 C CA . GLU C 1 68 ? 15.888 -63.416 -48.304 1.00 20.60 68 GLU C CA 1
ATOM 13296 C C . GLU C 1 68 ? 16.094 -61.907 -48.453 1.00 20.48 68 GLU C C 1
ATOM 13297 O O . GLU C 1 68 ? 15.847 -61.319 -49.507 1.00 23.16 68 GLU C O 1
ATOM 13309 N N . SER C 1 69 ? 16.550 -61.279 -47.370 1.00 20.14 69 SER C N 1
ATOM 13310 C CA . SER C 1 69 ? 16.630 -59.832 -47.242 1.00 23.27 69 SER C CA 1
ATOM 13311 C C . SER C 1 69 ? 18.070 -59.364 -47.043 1.00 23.29 69 SER C C 1
ATOM 13312 O O . SER C 1 69 ? 18.956 -60.131 -46.655 1.00 19.16 69 SER C O 1
ATOM 13320 N N . TRP C 1 70 ? 18.279 -58.065 -47.254 1.00 19.32 70 TRP C N 1
ATOM 13321 C CA . TRP C 1 70 ? 19.601 -57.488 -47.029 1.00 16.68 70 TRP C CA 1
ATOM 13322 C C . TRP C 1 70 ? 20.095 -57.641 -45.594 1.00 19.62 70 TRP C C 1
ATOM 13323 O O . TRP C 1 70 ? 21.298 -57.914 -45.415 1.00 18.53 70 TRP C O 1
ATOM 13344 N N . PRO C 1 71 ? 19.274 -57.475 -44.555 1.00 18.49 71 PRO C N 1
ATOM 13345 C CA . PRO C 1 71 ? 19.791 -57.694 -43.194 1.00 16.33 71 PRO C CA 1
ATOM 13346 C C . PRO C 1 71 ? 20.396 -59.075 -43.015 1.00 17.80 71 PRO C C 1
ATOM 13347 O O . PRO C 1 71 ? 21.441 -59.213 -42.370 1.00 19.13 71 PRO C O 1
ATOM 13358 N N . THR C 1 72 ? 19.779 -60.106 -43.600 1.00 16.92 72 THR C N 1
ATOM 13359 C CA . THR C 1 72 ? 20.363 -61.443 -43.561 1.00 17.05 72 THR C CA 1
ATOM 13360 C C . THR C 1 72 ? 21.699 -61.489 -44.301 1.00 16.76 72 THR C C 1
ATOM 13361 O O . THR C 1 72 ? 22.673 -62.066 -43.803 1.00 19.77 72 THR C O 1
ATOM 13372 N N . VAL C 1 73 ? 21.756 -60.912 -45.507 1.00 16.29 73 VAL C N 1
ATOM 13373 C CA . VAL C 1 73 ? 23.009 -60.850 -46.261 1.00 13.10 73 VAL C CA 1
ATOM 13374 C C . VAL C 1 73 ? 24.106 -60.211 -45.417 1.00 16.59 73 VAL C C 1
ATOM 13375 O O . VAL C 1 73 ? 25.224 -60.724 -45.329 1.00 15.51 73 VAL C O 1
ATOM 13388 N N . TYR C 1 74 ? 23.812 -59.052 -44.827 1.00 17.63 74 TYR C N 1
ATOM 13389 C CA . TYR C 1 74 ? 24.835 -58.332 -44.073 1.00 15.48 74 TYR C CA 1
ATOM 13390 C C . TYR C 1 74 ? 25.303 -59.133 -42.863 1.00 15.97 74 TYR C C 1
ATOM 13391 O O . TYR C 1 74 ? 26.506 -59.176 -42.561 1.00 16.71 74 TYR C O 1
ATOM 13409 N N . GLU C 1 75 ? 24.376 -59.762 -42.145 1.00 15.52 75 GLU C N 1
ATOM 13410 C CA . GLU C 1 75 ? 24.793 -60.571 -41.005 1.00 16.26 75 GLU C CA 1
ATOM 13411 C C . GLU C 1 75 ? 25.649 -61.748 -41.461 1.00 18.38 75 GLU C C 1
ATOM 13412 O O . GLU C 1 75 ? 26.642 -62.095 -40.806 1.00 16.20 75 GLU C O 1
ATOM 13424 N N . ALA C 1 76 ? 25.291 -62.373 -42.590 1.00 18.28 76 ALA C N 1
ATOM 13425 C CA . ALA C 1 76 ? 26.097 -63.473 -43.117 1.00 18.05 76 ALA C CA 1
ATOM 13426 C C . ALA C 1 76 ? 27.493 -63.000 -43.516 1.00 15.14 76 ALA C C 1
ATOM 13427 O O . ALA C 1 76 ? 28.486 -63.701 -43.284 1.00 15.05 76 ALA C O 1
ATOM 13434 N N . ILE C 1 77 ? 27.587 -61.811 -44.122 1.00 14.96 77 ILE C N 1
ATOM 13435 C CA . ILE C 1 77 ? 28.887 -61.261 -44.517 1.00 13.39 77 ILE C CA 1
ATOM 13436 C C . ILE C 1 77 ? 29.776 -61.076 -43.297 1.00 14.18 77 ILE C C 1
ATOM 13437 O O . ILE C 1 77 ? 30.941 -61.479 -43.292 1.00 14.87 77 ILE C O 1
ATOM 13453 N N . ALA C 1 78 ? 29.243 -60.446 -42.253 1.00 14.17 78 ALA C N 1
ATOM 13454 C CA . ALA C 1 78 ? 30.035 -60.214 -41.049 1.00 14.99 78 ALA C CA 1
ATOM 13455 C C . ALA C 1 78 ? 30.478 -61.529 -40.416 1.00 17.61 78 ALA C C 1
ATOM 13456 O O . ALA C 1 78 ? 31.629 -61.655 -39.974 1.00 15.61 78 ALA C O 1
ATOM 13463 N N . GLU C 1 79 ? 29.587 -62.525 -40.380 1.00 17.50 79 GLU C N 1
ATOM 13464 C CA . GLU C 1 79 ? 29.930 -63.808 -39.768 1.00 17.62 79 GLU C CA 1
ATOM 13465 C C . GLU C 1 79 ? 31.062 -64.490 -40.529 1.00 16.16 79 GLU C C 1
ATOM 13466 O O . GLU C 1 79 ? 32.034 -64.961 -39.929 1.00 16.33 79 GLU C O 1
ATOM 13478 N N . ILE C 1 80 ? 30.946 -64.574 -41.855 1.00 14.42 80 ILE C N 1
ATOM 13479 C CA . ILE C 1 80 ? 31.991 -65.224 -42.639 1.00 13.47 80 ILE C CA 1
ATOM 13480 C C . ILE C 1 80 ? 33.299 -64.448 -42.522 1.00 14.69 80 ILE C C 1
ATOM 13481 O O . ILE C 1 80 ? 34.380 -65.035 -42.375 1.00 16.38 80 ILE C O 1
ATOM 13497 N N . ALA C 1 81 ? 33.220 -63.115 -42.559 1.00 15.64 81 ALA C N 1
ATOM 13498 C CA . ALA C 1 81 ? 34.426 -62.302 -42.483 1.00 14.23 81 ALA C CA 1
ATOM 13499 C C . ALA C 1 81 ? 35.135 -62.478 -41.153 1.00 13.18 81 ALA C C 1
ATOM 13500 O O . ALA C 1 81 ? 36.369 -62.379 -41.098 1.00 14.48 81 ALA C O 1
ATOM 13507 N N . SER C 1 82 ? 34.382 -62.727 -40.077 1.00 13.04 82 SER C N 1
ATOM 13508 C CA . SER C 1 82 ? 35.009 -62.929 -38.772 1.00 16.67 82 SER C CA 1
ATOM 13509 C C . SER C 1 82 ? 35.875 -64.178 -38.764 1.00 19.38 82 SER C C 1
ATOM 13510 O O . SER C 1 82 ? 36.833 -64.259 -37.989 1.00 15.89 82 SER C O 1
ATOM 13518 N N . ALA C 1 83 ? 35.554 -65.158 -39.611 1.00 15.10 83 ALA C N 1
ATOM 13519 C CA . ALA C 1 83 ? 36.313 -66.397 -39.724 1.00 17.48 83 ALA C CA 1
ATOM 13520 C C . ALA C 1 83 ? 37.436 -66.298 -40.745 1.00 16.36 83 ALA C C 1
ATOM 13521 O O . ALA C 1 83 ? 38.553 -66.782 -40.508 1.00 17.49 83 ALA C O 1
ATOM 13528 N N . ASP C 1 84 ? 37.161 -65.682 -41.892 1.00 15.19 84 ASP C N 1
ATOM 13529 C CA . ASP C 1 84 ? 38.127 -65.588 -42.976 1.00 14.87 84 ASP C CA 1
ATOM 13530 C C . ASP C 1 84 ? 37.787 -64.315 -43.735 1.00 14.89 84 ASP C C 1
ATOM 13531 O O . ASP C 1 84 ? 36.752 -64.262 -44.404 1.00 14.83 84 ASP C O 1
ATOM 13540 N N . ALA C 1 85 ? 38.622 -63.279 -43.601 1.00 14.22 85 ALA C N 1
ATOM 13541 C CA . ALA C 1 85 ? 38.293 -61.991 -44.204 1.00 13.11 85 ALA C CA 1
ATOM 13542 C C . ALA C 1 85 ? 38.257 -62.059 -45.725 1.00 14.51 85 ALA C C 1
ATOM 13543 O O . ALA C 1 85 ? 37.488 -61.320 -46.356 1.00 15.89 85 ALA C O 1
ATOM 13550 N N . SER C 1 86 ? 39.069 -62.929 -46.336 1.00 13.16 86 SER C N 1
ATOM 13551 C CA . SER C 1 86 ? 39.082 -63.027 -47.794 1.00 12.56 86 SER C CA 1
ATOM 13552 C C . SER C 1 86 ? 37.784 -63.648 -48.294 1.00 16.27 86 SER C C 1
ATOM 13553 O O . SER C 1 86 ? 37.166 -63.147 -49.244 1.00 14.20 86 SER C O 1
ATOM 13561 N N . LEU C 1 87 ? 37.321 -64.704 -47.628 1.00 15.33 87 LEU C N 1
ATOM 13562 C CA . LEU C 1 87 ? 36.049 -65.302 -48.017 1.00 16.70 87 LEU C CA 1
ATOM 13563 C C . LEU C 1 87 ? 34.889 -64.361 -47.719 1.00 15.92 87 LEU C C 1
ATOM 13564 O O . LEU C 1 87 ? 33.938 -64.269 -48.510 1.00 15.96 87 LEU C O 1
ATOM 13580 N N . GLY C 1 88 ? 34.956 -63.623 -46.607 1.00 15.38 88 GLY C N 1
ATOM 13581 C CA . GLY C 1 88 ? 33.941 -62.623 -46.338 1.00 16.04 88 GLY C CA 1
ATOM 13582 C C . GLY C 1 88 ? 33.886 -61.562 -47.421 1.00 13.89 88 GLY C C 1
ATOM 13583 O O . GLY C 1 88 ? 32.809 -61.172 -47.880 1.00 15.47 88 GLY C O 1
ATOM 13587 N N . HIS C 1 89 ? 35.049 -61.086 -47.839 1.00 14.00 89 HIS C N 1
ATOM 13588 C CA . HIS C 1 89 ? 35.174 -60.116 -48.918 1.00 14.19 89 HIS C CA 1
ATOM 13589 C C . HIS C 1 89 ? 34.589 -60.659 -50.222 1.00 15.60 89 HIS C C 1
ATOM 13590 O O . HIS C 1 89 ? 33.774 -59.996 -50.877 1.00 15.89 89 HIS C O 1
ATOM 13604 N N . LEU C 1 90 ? 34.988 -61.868 -50.616 1.00 14.66 90 LEU C N 1
ATOM 13605 C CA . LEU C 1 90 ? 34.471 -62.449 -51.854 1.00 14.26 90 LEU C CA 1
ATOM 13606 C C . LEU C 1 90 ? 32.954 -62.567 -51.812 1.00 16.07 90 LEU C C 1
ATOM 13607 O O . LEU C 1 90 ? 32.263 -62.226 -52.780 1.00 15.86 90 LEU C O 1
ATOM 13623 N N . PHE C 1 91 ? 32.426 -63.064 -50.695 1.00 13.76 91 PHE C N 1
ATOM 13624 C CA . PHE C 1 91 ? 30.995 -63.247 -50.510 1.00 13.29 91 PHE C CA 1
ATOM 13625 C C . PHE C 1 91 ? 30.269 -61.909 -50.553 1.00 17.31 91 PHE C C 1
ATOM 13626 O O . PHE C 1 91 ? 29.282 -61.749 -51.282 1.00 15.93 91 PHE C O 1
ATOM 13643 N N . GLY C 1 92 ? 30.762 -60.922 -49.799 1.00 16.04 92 GLY C N 1
ATOM 13644 C CA . GLY C 1 92 ? 30.135 -59.605 -49.823 1.00 14.82 92 GLY C CA 1
ATOM 13645 C C . GLY C 1 92 ? 30.209 -58.937 -51.184 1.00 13.78 92 GLY C C 1
ATOM 13646 O O . GLY C 1 92 ? 29.233 -58.330 -51.641 1.00 16.27 92 GLY C O 1
ATOM 13650 N N . TYR C 1 93 ? 31.359 -59.037 -51.854 1.00 14.20 93 TYR C N 1
ATOM 13651 C CA . TYR C 1 93 ? 31.500 -58.428 -53.176 1.00 13.87 93 TYR C CA 1
ATOM 13652 C C . TYR C 1 93 ? 30.547 -59.072 -54.172 1.00 17.22 93 TYR C C 1
ATOM 13653 O O . TYR C 1 93 ? 30.015 -58.392 -55.061 1.00 15.62 93 TYR C O 1
ATOM 13671 N N . HIS C 1 94 ? 30.333 -60.387 -54.053 1.00 14.44 94 HIS C N 1
ATOM 13672 C CA . HIS C 1 94 ? 29.325 -61.048 -54.882 1.00 17.37 94 HIS C CA 1
ATOM 13673 C C . HIS C 1 94 ? 27.987 -60.330 -54.791 1.00 15.10 94 HIS C C 1
ATOM 13674 O O . HIS C 1 94 ? 27.333 -60.100 -55.815 1.00 15.60 94 HIS C O 1
ATOM 13688 N N . PHE C 1 95 ? 27.580 -59.922 -53.584 1.00 15.43 95 PHE C N 1
ATOM 13689 C CA . PHE C 1 95 ? 26.295 -59.241 -53.436 1.00 14.99 95 PHE C CA 1
ATOM 13690 C C . PHE C 1 95 ? 26.334 -57.788 -53.890 1.00 13.77 95 PHE C C 1
ATOM 13691 O O . PHE C 1 95 ? 25.312 -57.279 -54.360 1.00 16.47 95 PHE C O 1
ATOM 13708 N N . SER C 1 96 ? 27.482 -57.112 -53.804 1.00 15.43 96 SER C N 1
ATOM 13709 C CA . SER C 1 96 ? 27.592 -55.806 -54.446 1.00 13.96 96 SER C CA 1
ATOM 13710 C C . SER C 1 96 ? 27.446 -55.942 -55.952 1.00 16.95 96 SER C C 1
ATOM 13711 O O . SER C 1 96 ? 26.732 -55.156 -56.588 1.00 15.95 96 SER C O 1
ATOM 13719 N N . ASN C 1 97 ? 28.098 -56.957 -56.534 1.00 14.25 97 ASN C N 1
ATOM 13720 C CA . ASN C 1 97 ? 27.984 -57.201 -57.967 1.00 17.32 97 ASN C CA 1
ATOM 13721 C C . ASN C 1 97 ? 26.552 -57.552 -58.338 1.00 14.01 97 ASN C C 1
ATOM 13722 O O . ASN C 1 97 ? 26.022 -57.043 -59.337 1.00 17.11 97 ASN C O 1
ATOM 13733 N N . PHE C 1 98 ? 25.907 -58.404 -57.534 1.00 15.74 98 PHE C N 1
ATOM 13734 C CA . PHE C 1 98 ? 24.515 -58.766 -57.788 1.00 17.34 98 PHE C CA 1
ATOM 13735 C C . PHE C 1 98 ? 23.607 -57.548 -57.680 1.00 16.76 98 PHE C C 1
ATOM 13736 O O . PHE C 1 98 ? 22.698 -57.359 -58.498 1.00 16.24 98 PHE C O 1
ATOM 13753 N N . ALA C 1 99 ? 23.846 -56.704 -56.683 1.00 16.46 99 ALA C N 1
ATOM 13754 C CA . ALA C 1 99 ? 23.044 -55.491 -56.540 1.00 16.10 99 ALA C CA 1
ATOM 13755 C C . ALA C 1 99 ? 23.128 -54.628 -57.791 1.00 14.75 99 ALA C C 1
ATOM 13756 O O . ALA C 1 99 ? 22.114 -54.072 -58.240 1.00 18.35 99 ALA C O 1
ATOM 13763 N N . TYR C 1 100 ? 24.329 -54.467 -58.350 1.00 14.45 100 TYR C N 1
ATOM 13764 C CA . TYR C 1 100 ? 24.470 -53.662 -59.560 1.00 14.63 100 TYR C CA 1
ATOM 13765 C C . TYR C 1 100 ? 23.663 -54.269 -60.701 1.00 19.55 100 TYR C C 1
ATOM 13766 O O . TYR C 1 100 ? 22.932 -53.567 -61.417 1.00 17.28 100 TYR C O 1
ATOM 13784 N N . VAL C 1 101 ? 23.789 -55.584 -60.880 1.00 16.58 101 VAL C N 1
ATOM 13785 C CA . VAL C 1 101 ? 23.027 -56.290 -61.904 1.00 18.21 101 VAL C CA 1
ATOM 13786 C C . VAL C 1 101 ? 21.541 -56.066 -61.700 1.00 16.42 101 VAL C C 1
ATOM 13787 O O . VAL C 1 101 ? 20.811 -55.730 -62.639 1.00 19.14 101 VAL C O 1
ATOM 13800 N N . ASP C 1 102 ? 21.063 -56.266 -60.473 1.00 14.62 102 ASP C N 1
ATOM 13801 C CA . ASP C 1 102 ? 19.628 -56.189 -60.229 1.00 16.27 102 ASP C CA 1
ATOM 13802 C C . ASP C 1 102 ? 19.109 -54.777 -60.431 1.00 19.61 102 ASP C C 1
ATOM 13803 O O . ASP C 1 102 ? 17.958 -54.599 -60.846 1.00 16.65 102 ASP C O 1
ATOM 13812 N N . LEU C 1 103 ? 19.936 -53.769 -60.157 1.00 16.81 103 LEU C N 1
ATOM 13813 C CA . LEU C 1 103 ? 19.503 -52.382 -60.297 1.00 17.39 103 LEU C CA 1
ATOM 13814 C C . LEU C 1 103 ? 19.458 -51.907 -61.748 1.00 21.31 103 LEU C C 1
ATOM 13815 O O . LEU C 1 103 ? 18.746 -50.939 -62.038 1.00 19.04 103 LEU C O 1
ATOM 13831 N N . PHE C 1 104 ? 20.175 -52.568 -62.672 1.00 17.29 104 PHE C N 1
ATOM 13832 C CA . PHE C 1 104 ? 20.230 -52.118 -64.059 1.00 16.14 104 PHE C CA 1
ATOM 13833 C C . PHE C 1 104 ? 19.686 -53.119 -65.073 1.00 20.32 104 PHE C C 1
ATOM 13834 O O . PHE C 1 104 ? 19.370 -52.712 -66.200 1.00 19.10 104 PHE C O 1
ATOM 13851 N N . ALA C 1 105 ? 19.540 -54.389 -64.710 1.00 16.53 105 ALA C N 1
ATOM 13852 C CA . ALA C 1 105 ? 19.181 -55.411 -65.681 1.00 17.68 105 ALA C CA 1
ATOM 13853 C C . ALA C 1 105 ? 17.734 -55.255 -66.129 1.00 17.63 105 ALA C C 1
ATOM 13854 O O . ALA C 1 105 ? 16.856 -54.868 -65.355 1.00 20.05 105 ALA C O 1
ATOM 13861 N N . SER C 1 106 ? 17.500 -55.580 -67.403 1.00 20.17 106 SER C N 1
ATOM 13862 C CA . SER C 1 106 ? 16.159 -55.572 -67.958 1.00 17.73 106 SER C CA 1
ATOM 13863 C C . SER C 1 106 ? 15.324 -56.741 -67.426 1.00 19.86 106 SER C C 1
ATOM 13864 O O . SER C 1 106 ? 15.855 -57.736 -66.927 1.00 19.11 106 SER C O 1
ATOM 13872 N N . PRO C 1 107 ? 14.001 -56.639 -67.530 1.00 18.73 107 PRO C N 1
ATOM 13873 C CA . PRO C 1 107 ? 13.147 -57.779 -67.177 1.00 17.65 107 PRO C CA 1
ATOM 13874 C C . PRO C 1 107 ? 13.541 -59.081 -67.867 1.00 18.79 107 PRO C C 1
ATOM 13875 O O . PRO C 1 107 ? 13.500 -60.138 -67.225 1.00 19.08 107 PRO C O 1
ATOM 13886 N N . GLU C 1 108 ? 13.933 -59.046 -69.141 1.00 19.31 108 GLU C N 1
ATOM 13887 C CA . GLU C 1 108 ? 14.269 -60.305 -69.801 1.00 19.96 108 GLU C CA 1
ATOM 13888 C C . GLU C 1 108 ? 15.644 -60.804 -69.386 1.00 19.67 108 GLU C C 1
ATOM 13889 O O . GLU C 1 108 ? 15.866 -62.017 -69.333 1.00 21.02 108 GLU C O 1
ATOM 13901 N N . GLN C 1 109 ? 16.565 -59.898 -69.061 1.00 18.57 109 GLN C N 1
ATOM 13902 C CA . GLN C 1 109 ? 17.847 -60.317 -68.501 1.00 20.85 109 GLN C CA 1
ATOM 13903 C C . GLN C 1 109 ? 17.655 -61.033 -67.171 1.00 20.99 109 GLN C C 1
ATOM 13904 O O . GLN C 1 109 ? 18.259 -62.086 -66.927 1.00 23.51 109 GLN C O 1
ATOM 13918 N N . LYS C 1 110 ? 16.810 -60.481 -66.297 1.00 16.35 110 LYS C N 1
ATOM 13919 C CA . LYS C 1 110 ? 16.563 -61.114 -65.006 1.00 19.92 110 LYS C CA 1
ATOM 13920 C C . LYS C 1 110 ? 15.895 -62.474 -65.174 1.00 24.06 110 LYS C C 1
ATOM 13921 O O . LYS C 1 110 ? 16.223 -63.428 -64.459 1.00 20.45 110 LYS C O 1
ATOM 13940 N N . ALA C 1 111 ? 14.952 -62.586 -66.112 1.00 21.28 111 ALA C N 1
ATOM 13941 C CA . ALA C 1 111 ? 14.254 -63.855 -66.312 1.00 20.41 111 ALA C CA 1
ATOM 13942 C C . ALA C 1 111 ? 15.195 -64.945 -66.793 1.00 19.46 111 ALA C C 1
ATOM 13943 O O . ALA C 1 111 ? 14.981 -66.127 -66.492 1.00 23.52 111 ALA C O 1
ATOM 13950 N N . ARG C 1 112 ? 16.217 -64.580 -67.560 1.00 16.81 112 ARG C N 1
ATOM 13951 C CA . ARG C 1 112 ? 17.206 -65.542 -68.021 1.00 23.29 112 ARG C CA 1
ATOM 13952 C C . ARG C 1 112 ? 18.331 -65.744 -66.999 1.00 28.73 112 ARG C C 1
ATOM 13953 O O . ARG C 1 112 ? 18.647 -66.883 -66.641 1.00 24.72 112 ARG C O 1
ATOM 13974 N N . TRP C 1 113 ? 18.932 -64.651 -66.509 1.00 20.68 113 TRP C N 1
ATOM 13975 C CA . TRP C 1 113 ? 20.132 -64.782 -65.680 1.00 19.14 113 TRP C CA 1
ATOM 13976 C C . TRP C 1 113 ? 19.845 -65.420 -64.332 1.00 21.08 113 TRP C C 1
ATOM 13977 O O . TRP C 1 113 ? 20.663 -66.202 -63.833 1.00 21.35 113 TRP C O 1
ATOM 13998 N N . TYR C 1 114 ? 18.738 -65.054 -63.676 1.00 20.37 114 TYR C N 1
ATOM 13999 C CA . TYR C 1 114 ? 18.613 -65.444 -62.274 1.00 22.43 114 TYR C CA 1
ATOM 14000 C C . TYR C 1 114 ? 18.394 -66.943 -62.137 1.00 34.43 114 TYR C C 1
ATOM 14001 O O . TYR C 1 114 ? 19.080 -67.568 -61.310 1.00 22.19 114 TYR C O 1
ATOM 14019 N N . PRO C 1 115 ? 17.514 -67.589 -62.917 1.00 22.70 115 PRO C N 1
ATOM 14020 C CA . PRO C 1 115 ? 17.460 -69.057 -62.857 1.00 23.24 115 PRO C CA 1
ATOM 14021 C C . PRO C 1 115 ? 18.780 -69.711 -63.208 1.00 21.26 115 PRO C C 1
ATOM 14022 O O . PRO C 1 115 ? 19.141 -70.737 -62.619 1.00 24.36 115 PRO C O 1
ATOM 14033 N N . GLN C 1 116 ? 19.509 -69.141 -64.167 1.00 19.17 116 GLN C N 1
ATOM 14034 C CA . GLN C 1 116 ? 20.799 -69.688 -64.563 1.00 20.68 116 GLN C CA 1
ATOM 14035 C C . GLN C 1 116 ? 21.814 -69.563 -63.433 1.00 25.95 116 GLN C C 1
ATOM 14036 O O . GLN C 1 116 ? 22.618 -70.474 -63.204 1.00 22.58 116 GLN C O 1
ATOM 14050 N N . ALA C 1 117 ? 21.773 -68.448 -62.702 1.00 20.90 117 ALA C N 1
ATOM 14051 C CA . ALA C 1 117 ? 22.696 -68.259 -61.588 1.00 19.40 117 ALA C CA 1
ATOM 14052 C C . ALA C 1 117 ? 22.438 -69.281 -60.498 1.00 18.53 117 ALA C C 1
ATOM 14053 O O . ALA C 1 117 ? 23.371 -69.723 -59.812 1.00 21.78 117 ALA C O 1
ATOM 14060 N N . VAL C 1 118 ? 21.172 -69.649 -60.309 1.00 20.74 118 VAL C N 1
ATOM 14061 C CA . VAL C 1 118 ? 20.814 -70.668 -59.331 1.00 18.29 118 VAL C CA 1
ATOM 14062 C C . VAL C 1 118 ? 21.293 -72.036 -59.808 1.00 28.58 118 VAL C C 1
ATOM 14063 O O . VAL C 1 118 ? 21.994 -72.759 -59.086 1.00 24.64 118 VAL C O 1
ATOM 14076 N N . ARG C 1 119 ? 20.942 -72.395 -61.048 1.00 28.31 119 ARG C N 1
ATOM 14077 C CA . ARG C 1 119 ? 21.269 -73.718 -61.576 1.00 29.51 119 ARG C CA 1
ATOM 14078 C C . ARG C 1 119 ? 22.768 -73.949 -61.612 1.00 22.07 119 ARG C C 1
ATOM 14079 O O . ARG C 1 119 ? 23.243 -75.038 -61.267 1.00 26.14 119 ARG C O 1
ATOM 14100 N N . GLU C 1 120 ? 23.521 -72.960 -62.080 1.00 21.55 120 GLU C N 1
ATOM 14101 C CA . GLU C 1 120 ? 24.955 -73.071 -62.294 1.00 19.25 120 GLU C CA 1
ATOM 14102 C C . GLU C 1 120 ? 25.774 -72.605 -61.088 1.00 17.42 120 GLU C C 1
ATOM 14103 O O . GLU C 1 120 ? 27.008 -72.614 -61.162 1.00 21.93 120 GLU C O 1
ATOM 14115 N N . ARG C 1 121 ? 25.115 -72.171 -60.017 1.00 21.45 121 ARG C N 1
ATOM 14116 C CA . ARG C 1 121 ? 25.765 -71.789 -58.758 1.00 25.07 121 ARG C CA 1
ATOM 14117 C C . ARG C 1 121 ? 26.795 -70.685 -58.982 1.00 22.81 121 ARG C C 1
ATOM 14118 O O . ARG C 1 121 ? 27.956 -70.790 -58.580 1.00 20.97 121 ARG C O 1
ATOM 14139 N N . TRP C 1 122 ? 26.344 -69.602 -59.601 1.00 21.73 122 TRP C N 1
ATOM 14140 C CA . TRP C 1 122 ? 27.228 -68.514 -59.983 1.00 17.69 122 TRP C CA 1
ATOM 14141 C C . TRP C 1 122 ? 27.793 -67.787 -58.771 1.00 15.59 122 TRP C C 1
ATOM 14142 O O . TRP C 1 122 ? 27.055 -67.418 -57.853 1.00 18.89 122 TRP C O 1
ATOM 14163 N N . PHE C 1 123 ? 29.101 -67.564 -58.814 1.00 18.57 123 PHE C N 1
ATOM 14164 C CA . PHE C 1 123 ? 29.847 -66.728 -57.880 1.00 18.25 123 PHE C CA 1
ATOM 14165 C C . PHE C 1 123 ? 30.391 -65.579 -58.723 1.00 18.52 123 PHE C C 1
ATOM 14166 O O . PHE C 1 123 ? 31.233 -65.789 -59.608 1.00 17.49 123 PHE C O 1
ATOM 14183 N N . LEU C 1 124 ? 29.898 -64.365 -58.475 1.00 16.59 124 LEU C N 1
ATOM 14184 C CA . LEU C 1 124 ? 30.174 -63.230 -59.341 1.00 16.49 124 LEU C CA 1
ATOM 14185 C C . LEU C 1 124 ? 31.458 -62.523 -58.945 1.00 16.38 124 LEU C C 1
ATOM 14186 O O . LEU C 1 124 ? 31.685 -62.250 -57.766 1.00 21.77 124 LEU C O 1
ATOM 14202 N N . GLY C 1 125 ? 32.272 -62.190 -59.945 1.00 15.88 125 GLY C N 1
ATOM 14203 C CA . GLY C 1 125 ? 33.455 -61.379 -59.771 1.00 17.58 125 GLY C CA 1
ATOM 14204 C C . GLY C 1 125 ? 33.317 -60.006 -60.414 1.00 18.55 125 GLY C C 1
ATOM 14205 O O . GLY C 1 125 ? 32.337 -59.695 -61.079 1.00 17.27 125 GLY C O 1
ATOM 14209 N N . ASN C 1 126 ? 34.361 -59.197 -60.234 1.00 18.00 126 ASN C N 1
ATOM 14210 C CA . ASN C 1 126 ? 34.320 -57.764 -60.512 1.00 18.12 126 ASN C CA 1
ATOM 14211 C C . ASN C 1 126 ? 35.575 -57.340 -61.261 1.00 19.06 126 ASN C C 1
ATOM 14212 O O . ASN C 1 126 ? 36.686 -57.630 -60.813 1.00 20.08 126 ASN C O 1
ATOM 14223 N N . ALA C 1 127 ? 35.408 -56.626 -62.374 1.00 14.73 127 ALA C N 1
ATOM 14224 C CA . ALA C 1 127 ? 36.544 -56.134 -63.156 1.00 14.67 127 ALA C CA 1
ATOM 14225 C C . ALA C 1 127 ? 36.184 -54.967 -64.073 1.00 25.71 127 ALA C C 1
ATOM 14226 O O . ALA C 1 127 ? 36.093 -55.152 -65.277 1.00 29.37 127 ALA C O 1
ATOM 14233 N N . SER C 1 128 ? 36.013 -53.761 -63.551 1.00 26.15 128 SER C N 1
ATOM 14234 C CA . SER C 1 128 ? 36.138 -53.429 -62.145 1.00 19.57 128 SER C CA 1
ATOM 14235 C C . SER C 1 128 ? 35.309 -52.176 -61.895 1.00 22.20 128 SER C C 1
ATOM 14236 O O . SER C 1 128 ? 35.341 -51.239 -62.701 1.00 27.81 128 SER C O 1
ATOM 14244 N N . SER C 1 129 ? 34.582 -52.145 -60.777 1.00 22.58 129 SER C N 1
ATOM 14245 C CA . SER C 1 129 ? 33.800 -50.968 -60.401 1.00 22.95 129 SER C CA 1
ATOM 14246 C C . SER C 1 129 ? 34.578 -50.008 -59.511 1.00 33.39 129 SER C C 1
ATOM 14247 O O . SER C 1 129 ? 33.979 -49.091 -58.932 1.00 24.48 129 SER C O 1
ATOM 14255 N N . GLU C 1 130 ? 35.892 -50.181 -59.412 1.00 22.59 130 GLU C N 1
ATOM 14256 C CA . GLU C 1 130 ? 36.739 -49.418 -58.498 1.00 24.72 130 GLU C CA 1
ATOM 14257 C C . GLU C 1 130 ? 37.778 -48.662 -59.318 1.00 33.33 130 GLU C C 1
ATOM 14258 O O . GLU C 1 130 ? 38.978 -48.966 -59.286 1.00 30.56 130 GLU C O 1
ATOM 14270 N N . ASN C 1 131 ? 37.301 -47.668 -60.067 1.00 30.77 131 ASN C N 1
ATOM 14271 C CA . ASN C 1 131 ? 38.148 -46.837 -60.921 1.00 33.83 131 ASN C CA 1
ATOM 14272 C C . ASN C 1 131 ? 38.472 -45.553 -60.170 1.00 42.42 131 ASN C C 1
ATOM 14273 O O . ASN C 1 131 ? 37.632 -44.653 -60.072 1.00 31.92 131 ASN C O 1
ATOM 14284 N N . ASN C 1 132 ? 39.698 -45.455 -59.655 1.00 28.62 132 ASN C N 1
ATOM 14285 C CA . ASN C 1 132 ? 40.105 -44.260 -58.913 1.00 32.39 132 ASN C CA 1
ATOM 14286 C C . ASN C 1 132 ? 40.600 -43.193 -59.893 1.00 32.34 132 ASN C C 1
ATOM 14287 O O . ASN C 1 132 ? 41.759 -42.770 -59.887 1.00 32.05 132 ASN C O 1
ATOM 14298 N N . ALA C 1 133 ? 39.682 -42.741 -60.743 1.00 26.61 133 ALA C N 1
ATOM 14299 C CA . ALA C 1 133 ? 40.045 -41.797 -61.794 1.00 41.13 133 ALA C CA 1
ATOM 14300 C C . ALA C 1 133 ? 38.785 -41.305 -62.486 1.00 45.28 133 ALA C C 1
ATOM 14301 O O . ALA C 1 133 ? 37.744 -41.967 -62.464 1.00 33.01 133 ALA C O 1
ATOM 14308 N N . HIS C 1 134 ? 38.908 -40.140 -63.119 1.00 38.49 134 HIS C N 1
ATOM 14309 C CA . HIS C 1 134 ? 37.826 -39.596 -63.927 1.00 40.73 134 HIS C CA 1
ATOM 14310 C C . HIS C 1 134 ? 37.539 -40.503 -65.123 1.00 38.07 134 HIS C C 1
ATOM 14311 O O . HIS C 1 134 ? 38.412 -41.229 -65.612 1.00 32.94 134 HIS C O 1
ATOM 14325 N N . VAL C 1 135 ? 36.291 -40.438 -65.596 1.00 32.04 135 VAL C N 1
ATOM 14326 C CA . VAL C 1 135 ? 35.788 -41.397 -66.580 1.00 43.24 135 VAL C CA 1
ATOM 14327 C C . VAL C 1 135 ? 36.655 -41.401 -67.833 1.00 37.60 135 VAL C C 1
ATOM 14328 O O . VAL C 1 135 ? 36.931 -42.460 -68.411 1.00 32.84 135 VAL C O 1
ATOM 14341 N N . LEU C 1 136 ? 37.096 -40.227 -68.279 1.00 35.38 136 LEU C N 1
ATOM 14342 C CA . LEU C 1 136 ? 37.894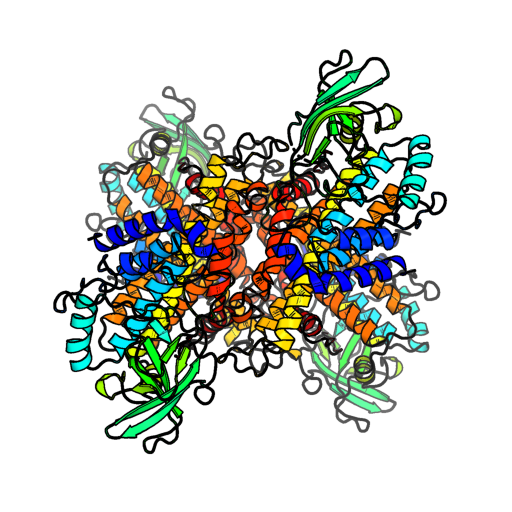 -40.178 -69.498 1.00 46.58 136 LEU C CA 1
ATOM 14343 C C . LEU C 1 136 ? 39.289 -40.755 -69.312 1.00 47.32 136 LEU C C 1
ATOM 14344 O O . LEU C 1 136 ? 39.994 -40.950 -70.307 1.00 42.47 136 LEU C O 1
ATOM 14360 N N . ASP C 1 137 ? 39.696 -41.057 -68.080 1.00 43.01 137 ASP C N 1
ATOM 14361 C CA . ASP C 1 137 ? 40.994 -41.662 -67.820 1.00 42.81 137 ASP C CA 1
ATOM 14362 C C . ASP C 1 137 ? 40.901 -43.145 -67.467 1.00 40.79 137 ASP C C 1
ATOM 14363 O O . ASP C 1 137 ? 41.912 -43.743 -67.080 1.00 37.07 137 ASP C O 1
ATOM 14372 N N . TRP C 1 138 ? 39.725 -43.758 -67.597 1.00 34.31 138 TRP C N 1
ATOM 14373 C CA . TRP C 1 138 ? 39.574 -45.165 -67.246 1.00 32.63 138 TRP C CA 1
ATOM 14374 C C . TRP C 1 138 ? 40.406 -46.047 -68.169 1.00 31.67 138 TRP C C 1
ATOM 14375 O O . TRP C 1 138 ? 40.601 -45.746 -69.350 1.00 31.32 138 TRP C O 1
ATOM 14396 N N . ARG C 1 139 ? 40.895 -47.160 -67.609 1.00 35.93 139 ARG C N 1
ATOM 14397 C CA . ARG C 1 139 ? 41.871 -47.986 -68.312 1.00 44.68 139 ARG C CA 1
ATOM 14398 C C . ARG C 1 139 ? 41.247 -48.770 -69.463 1.00 32.82 139 ARG C C 1
ATOM 14399 O O . ARG C 1 139 ? 41.938 -49.098 -70.433 1.00 35.54 139 ARG C O 1
ATOM 14403 N N . VAL C 1 140 ? 39.958 -49.078 -69.387 1.00 33.13 140 VAL C N 1
ATOM 14404 C CA . VAL C 1 140 ? 39.328 -50.035 -70.287 1.00 23.67 140 VAL C CA 1
ATOM 14405 C C . VAL C 1 140 ? 38.326 -49.307 -71.170 1.00 29.72 140 VAL C C 1
ATOM 14406 O O . VAL C 1 140 ? 37.416 -48.639 -70.668 1.00 24.49 140 VAL C O 1
ATOM 14419 N N . THR C 1 141 ? 38.481 -49.454 -72.481 1.00 25.28 141 THR C N 1
ATOM 14420 C CA . THR C 1 141 ? 37.649 -48.761 -73.452 1.00 20.79 141 THR C CA 1
ATOM 14421 C C . THR C 1 141 ? 36.740 -49.741 -74.176 1.00 24.59 141 THR C C 1
ATOM 14422 O O . THR C 1 141 ? 37.087 -50.907 -74.385 1.00 26.32 141 THR C O 1
ATOM 14433 N N . ALA C 1 142 ? 35.562 -49.250 -74.552 1.00 23.71 142 ALA C N 1
ATOM 14434 C CA . ALA C 1 142 ? 34.590 -50.013 -75.317 1.00 19.91 142 ALA C CA 1
ATOM 14435 C C . ALA C 1 142 ? 34.418 -49.315 -76.655 1.00 33.05 142 ALA C C 1
ATOM 14436 O O . ALA C 1 142 ? 34.032 -48.143 -76.698 1.00 27.44 142 ALA C O 1
ATOM 14443 N N . THR C 1 143 ? 34.730 -50.022 -77.739 1.00 25.14 143 THR C N 1
ATOM 14444 C CA . THR C 1 143 ? 34.562 -49.470 -79.074 1.00 26.34 143 THR C CA 1
ATOM 14445 C C . THR C 1 143 ? 33.493 -50.263 -79.820 1.00 25.96 143 THR C C 1
ATOM 14446 O O . THR C 1 143 ? 33.359 -51.473 -79.613 1.00 23.86 143 THR C O 1
ATOM 14457 N N . PRO C 1 144 ? 32.679 -49.619 -80.656 1.00 29.61 144 PRO C N 1
ATOM 14458 C CA . PRO C 1 144 ? 31.509 -50.314 -81.207 1.00 27.23 144 PRO C CA 1
ATOM 14459 C C . PRO C 1 144 ? 31.872 -51.483 -82.111 1.00 28.02 144 PRO C C 1
ATOM 14460 O O . PRO C 1 144 ? 32.897 -51.480 -82.798 1.00 30.89 144 PRO C O 1
ATOM 14471 N N . LEU C 1 145 ? 31.006 -52.496 -82.093 1.00 26.42 145 LEU C N 1
ATOM 14472 C CA . LEU C 1 145 ? 31.032 -53.599 -83.048 1.00 27.87 145 LEU C CA 1
ATOM 14473 C C . LEU C 1 145 ? 29.669 -53.682 -83.725 1.00 42.42 145 LEU C C 1
ATOM 14474 O O . LEU C 1 145 ? 28.717 -53.013 -83.300 1.00 30.29 145 LEU C O 1
ATOM 14490 N N . PRO C 1 146 ? 29.532 -54.480 -84.780 1.00 41.47 146 PRO C N 1
ATOM 14491 C CA . PRO C 1 146 ? 28.239 -54.566 -85.462 1.00 39.58 146 PRO C CA 1
ATOM 14492 C C . PRO C 1 146 ? 27.130 -55.101 -84.567 1.00 39.11 146 PRO C C 1
ATOM 14493 O O . PRO C 1 146 ? 27.359 -55.863 -83.619 1.00 33.92 146 PRO C O 1
ATOM 14504 N N . ASP C 1 147 ? 25.911 -54.672 -84.883 1.00 28.70 147 ASP C N 1
ATOM 14505 C CA . ASP C 1 147 ? 24.702 -55.209 -84.270 1.00 29.67 147 ASP C CA 1
ATOM 14506 C C . ASP C 1 147 ? 24.639 -54.901 -82.776 1.00 19.49 147 ASP C C 1
ATOM 14507 O O . ASP C 1 147 ? 24.035 -55.650 -82.004 1.00 26.14 147 ASP C O 1
ATOM 14516 N N . GLY C 1 148 ? 25.254 -53.799 -82.369 1.00 24.63 148 GLY C N 1
ATOM 14517 C CA . GLY C 1 148 ? 25.131 -53.318 -81.008 1.00 24.97 148 GLY C CA 1
ATOM 14518 C C . GLY C 1 148 ? 26.158 -53.867 -80.042 1.00 23.75 148 GLY C C 1
ATOM 14519 O O . GLY C 1 148 ? 26.130 -53.499 -78.864 1.00 21.30 148 GLY C O 1
ATOM 14523 N N . SER C 1 149 ? 27.052 -54.740 -80.495 1.00 23.74 149 SER C N 1
ATOM 14524 C CA . SER C 1 149 ? 28.092 -55.247 -79.613 1.00 20.37 149 SER C CA 1
ATOM 14525 C C . SER C 1 149 ? 29.168 -54.193 -79.391 1.00 20.22 149 SER C C 1
ATOM 14526 O O . SER C 1 149 ? 29.265 -53.183 -80.095 1.00 21.92 149 SER C O 1
ATOM 14534 N N . TYR C 1 150 ? 29.976 -54.433 -78.362 1.00 21.63 150 TYR C N 1
ATOM 14535 C CA . TYR C 1 150 ? 31.136 -53.615 -78.082 1.00 18.30 150 TYR C CA 1
ATOM 14536 C C . TYR C 1 150 ? 32.355 -54.518 -77.989 1.00 19.09 150 TYR C C 1
ATOM 14537 O O . TYR C 1 150 ? 32.241 -55.707 -77.685 1.00 23.31 150 TYR C O 1
ATOM 14555 N N . GLU C 1 151 ? 33.514 -53.926 -78.256 1.00 24.74 151 GLU C N 1
ATOM 14556 C CA . GLU C 1 151 ? 34.802 -54.568 -78.038 1.00 25.75 151 GLU C CA 1
ATOM 14557 C C . GLU C 1 151 ? 35.521 -53.871 -76.892 1.00 19.74 151 GLU C C 1
ATOM 14558 O O . GLU C 1 151 ? 35.704 -52.650 -76.923 1.00 21.48 151 GLU C O 1
ATOM 14570 N N . ILE C 1 152 ? 35.941 -54.655 -75.898 1.00 25.15 152 ILE C N 1
ATOM 14571 C CA . ILE C 1 152 ? 36.585 -54.151 -74.687 1.00 25.53 152 ILE C CA 1
ATOM 14572 C C . ILE C 1 152 ? 38.090 -54.372 -74.784 1.00 21.80 152 ILE C C 1
ATOM 14573 O O . ILE C 1 152 ? 38.541 -55.489 -75.068 1.00 25.21 152 ILE C O 1
ATOM 14589 N N . ASN C 1 153 ? 38.866 -53.315 -74.528 1.00 23.19 153 ASN C N 1
ATOM 14590 C CA . ASN C 1 153 ? 40.323 -53.398 -74.510 1.00 24.20 153 ASN C CA 1
ATOM 14591 C C . ASN C 1 153 ? 40.908 -52.617 -73.343 1.00 22.81 153 ASN C C 1
ATOM 14592 O O . ASN C 1 153 ? 40.520 -51.475 -73.084 1.00 24.42 153 ASN C O 1
ATOM 14603 N N . GLY C 1 154 ? 41.886 -53.221 -72.679 1.00 24.27 154 GLY C N 1
ATOM 14604 C CA . GLY C 1 154 ? 42.632 -52.545 -71.636 1.00 24.93 154 GLY C CA 1
ATOM 14605 C C . GLY C 1 154 ? 42.923 -53.438 -70.448 1.00 16.59 154 GLY C C 1
ATOM 14606 O O . GLY C 1 154 ? 42.417 -54.556 -70.358 1.00 21.44 154 GLY C O 1
ATOM 14610 N N . THR C 1 155 ? 43.753 -52.950 -69.530 1.00 23.21 155 THR C N 1
ATOM 14611 C CA . THR C 1 155 ? 44.079 -53.667 -68.305 1.00 20.69 155 THR C CA 1
ATOM 14612 C C . THR C 1 155 ? 43.629 -52.843 -67.108 1.00 26.94 155 THR C C 1
ATOM 14613 O O . THR C 1 155 ? 43.966 -51.660 -67.003 1.00 26.85 155 THR C O 1
ATOM 14624 N N . LYS C 1 156 ? 42.892 -53.476 -66.204 1.00 26.66 156 LYS C N 1
ATOM 14625 C CA . LYS C 1 156 ? 42.435 -52.842 -64.975 1.00 30.85 156 LYS C CA 1
ATOM 14626 C C . LYS C 1 156 ? 42.928 -53.623 -63.764 1.00 32.68 156 LYS C C 1
ATOM 14627 O O . LYS C 1 156 ? 42.928 -54.857 -63.779 1.00 22.28 156 LYS C O 1
ATOM 14646 N N . ALA C 1 157 ? 43.324 -52.898 -62.712 1.00 34.49 157 ALA C N 1
ATOM 14647 C CA . ALA C 1 157 ? 43.739 -53.496 -61.447 1.00 29.50 157 ALA C CA 1
ATOM 14648 C C . ALA C 1 157 ? 42.564 -53.599 -60.466 1.00 32.80 157 ALA C C 1
ATOM 14649 O O . ALA C 1 157 ? 41.452 -53.125 -60.723 1.00 32.64 157 ALA C O 1
ATOM 14656 N N . PHE C 1 158 ? 42.808 -54.232 -59.317 1.00 23.33 158 PHE C N 1
ATOM 14657 C CA . PHE C 1 158 ? 41.797 -54.357 -58.261 1.00 29.91 158 PHE C CA 1
ATOM 14658 C C . PHE C 1 158 ? 40.503 -54.955 -58.806 1.00 39.69 158 PHE C C 1
ATOM 14659 O O . PHE C 1 158 ? 39.401 -54.452 -58.570 1.00 36.87 158 PHE C O 1
ATOM 14676 N N . CYS C 1 159 ? 40.644 -56.040 -59.562 1.00 22.22 159 CYS C N 1
ATOM 14677 C CA . CYS C 1 159 ? 39.493 -56.799 -60.035 1.00 20.62 159 CYS C CA 1
ATOM 14678 C C . CYS C 1 159 ? 39.139 -57.829 -58.965 1.00 25.45 159 CYS C C 1
ATOM 14679 O O . CYS C 1 159 ? 39.528 -58.993 -59.012 1.00 23.17 159 CYS C O 1
ATOM 14687 N N . SER C 1 160 ? 38.362 -57.382 -57.980 1.00 23.70 160 SER C N 1
ATOM 14688 C CA . SER C 1 160 ? 38.062 -58.217 -56.823 1.00 25.73 160 SER C CA 1
ATOM 14689 C C . SER C 1 160 ? 37.348 -59.493 -57.226 1.00 28.92 160 SER C C 1
ATOM 14690 O O . SER C 1 160 ? 36.364 -59.462 -57.969 1.00 27.03 160 SER C O 1
ATOM 14698 N N . GLY C 1 161 ? 37.825 -60.619 -56.703 1.00 19.68 161 GLY C N 1
ATOM 14699 C CA . GLY C 1 161 ? 37.179 -61.889 -56.950 1.00 21.63 161 GLY C CA 1
ATOM 14700 C C . GLY C 1 161 ? 37.169 -62.305 -58.404 1.00 21.19 161 GLY C C 1
ATOM 14701 O O . GLY C 1 161 ? 36.236 -62.993 -58.839 1.00 27.13 161 GLY C O 1
ATOM 14705 N N . SER C 1 162 ? 38.213 -61.956 -59.155 1.00 21.91 162 SER C N 1
ATOM 14706 C CA . SER C 1 162 ? 38.253 -62.194 -60.594 1.00 19.36 162 SER C CA 1
ATOM 14707 C C . SER C 1 162 ? 38.719 -63.593 -60.968 1.00 31.49 162 SER C C 1
ATOM 14708 O O . SER C 1 162 ? 38.682 -63.939 -62.154 1.00 26.26 162 SER C O 1
ATOM 14716 N N . ALA C 1 163 ? 39.148 -64.408 -60.011 1.00 23.08 163 ALA C N 1
ATOM 14717 C CA . ALA C 1 163 ? 39.501 -65.791 -60.290 1.00 23.21 163 ALA C CA 1
ATOM 14718 C C . ALA C 1 163 ? 38.318 -66.681 -59.973 1.00 20.73 163 ALA C C 1
ATOM 14719 O O . ALA C 1 163 ? 37.565 -66.415 -59.036 1.00 21.56 163 ALA C O 1
ATOM 14726 N N . ASP C 1 164 ? 38.156 -67.749 -60.749 1.00 23.12 164 ASP C N 1
ATOM 14727 C CA . ASP C 1 164 ? 37.105 -68.724 -60.484 1.00 19.10 164 ASP C CA 1
ATOM 14728 C C . ASP C 1 164 ? 35.722 -68.075 -60.488 1.00 18.21 164 ASP C C 1
ATOM 14729 O O . ASP C 1 164 ? 34.821 -68.524 -59.782 1.00 21.62 164 ASP C O 1
ATOM 14738 N N . ALA C 1 165 ? 35.552 -67.011 -61.274 1.00 20.30 165 ALA C N 1
ATOM 14739 C CA . ALA C 1 165 ? 34.285 -66.289 -61.337 1.00 23.15 165 ALA C CA 1
ATOM 14740 C C . ALA C 1 165 ? 33.424 -66.811 -62.483 1.00 19.93 165 ALA C C 1
ATOM 14741 O O . ALA C 1 165 ? 33.884 -66.892 -63.626 1.00 25.95 165 ALA C O 1
ATOM 14748 N N . ASP C 1 166 ? 32.174 -67.151 -62.175 1.00 15.56 166 ASP C N 1
ATOM 14749 C CA . ASP C 1 166 ? 31.277 -67.643 -63.219 1.00 17.98 166 ASP C CA 1
ATOM 14750 C C . ASP C 1 166 ? 30.915 -66.541 -64.200 1.00 22.14 166 ASP C C 1
ATOM 14751 O O . ASP C 1 166 ? 30.743 -66.798 -65.396 1.00 22.88 166 ASP C O 1
ATOM 14760 N N . ARG C 1 167 ? 30.762 -65.314 -63.706 1.00 16.45 167 ARG C N 1
ATOM 14761 C CA . ARG C 1 167 ? 30.621 -64.133 -64.540 1.00 18.70 167 ARG C CA 1
ATOM 14762 C C . ARG C 1 167 ? 31.432 -63.007 -63.915 1.00 18.09 167 ARG C C 1
ATOM 14763 O O . ARG C 1 167 ? 31.621 -62.976 -62.696 1.00 21.95 167 ARG C O 1
ATOM 14784 N N . LEU C 1 168 ? 31.902 -62.092 -64.759 1.00 17.09 168 LEU C N 1
ATOM 14785 C CA . LEU C 1 168 ? 32.578 -60.873 -64.335 1.00 18.02 168 LEU C CA 1
ATOM 14786 C C . LEU C 1 168 ? 31.705 -59.675 -64.662 1.00 20.77 168 LEU C C 1
ATOM 14787 O O . LEU C 1 168 ? 31.247 -59.527 -65.803 1.00 18.76 168 LEU C O 1
ATOM 14803 N N . LEU C 1 169 ? 31.512 -58.811 -63.671 1.00 17.49 169 LEU C N 1
ATOM 14804 C CA . LEU C 1 169 ? 30.894 -57.507 -63.878 1.00 16.90 169 LEU C CA 1
ATOM 14805 C C . LEU C 1 169 ? 31.990 -56.559 -64.340 1.00 19.85 169 LEU C C 1
ATOM 14806 O O . LEU C 1 169 ? 32.888 -56.214 -63.563 1.00 18.09 169 LEU C O 1
ATOM 14822 N N . VAL C 1 170 ? 31.943 -56.160 -65.609 1.00 17.09 170 VAL C N 1
ATOM 14823 C CA . VAL C 1 170 ? 33.009 -55.398 -66.237 1.00 15.15 170 VAL C CA 1
ATOM 14824 C C . VAL C 1 170 ? 32.506 -53.999 -66.572 1.00 18.31 170 VAL C C 1
ATOM 14825 O O . VAL C 1 170 ? 31.321 -53.794 -66.866 1.00 21.28 170 VAL C O 1
ATOM 14838 N N . PHE C 1 171 ? 33.422 -53.031 -66.527 1.00 18.18 171 PHE C N 1
ATOM 14839 C CA . PHE C 1 171 ? 33.129 -51.632 -66.808 1.00 19.57 171 PHE C CA 1
ATOM 14840 C C . PHE C 1 171 ? 34.103 -51.094 -67.843 1.00 18.99 171 PHE C C 1
ATOM 14841 O O . PHE C 1 171 ? 35.286 -51.440 -67.835 1.00 19.15 171 PHE C O 1
ATOM 14858 N N . ALA C 1 172 ? 33.611 -50.217 -68.713 1.00 17.45 172 ALA C N 1
ATOM 14859 C CA . ALA C 1 172 ? 34.447 -49.621 -69.743 1.00 18.83 172 ALA C CA 1
ATOM 14860 C C . ALA C 1 172 ? 33.861 -48.274 -70.144 1.00 19.11 172 ALA C C 1
ATOM 14861 O O . ALA C 1 172 ? 32.709 -47.957 -69.827 1.00 23.52 172 ALA C O 1
ATOM 14868 N N . VAL C 1 173 ? 34.666 -47.477 -70.842 1.00 19.56 173 VAL C N 1
ATOM 14869 C CA . VAL C 1 173 ? 34.247 -46.163 -71.321 1.00 20.68 173 VAL C CA 1
ATOM 14870 C C . VAL C 1 173 ? 34.251 -46.184 -72.842 1.00 29.86 173 VAL C C 1
ATOM 14871 O O . VAL C 1 173 ? 35.184 -46.701 -73.466 1.00 23.63 173 VAL C O 1
ATOM 14884 N N . THR C 1 174 ? 33.200 -45.631 -73.443 1.00 25.40 174 THR C N 1
ATOM 14885 C CA . THR C 1 174 ? 33.051 -45.738 -74.886 1.00 23.65 174 THR C CA 1
ATOM 14886 C C . THR C 1 174 ? 34.053 -44.854 -75.611 1.00 25.28 174 THR C C 1
ATOM 14887 O O . THR C 1 174 ? 34.415 -43.766 -75.153 1.00 25.51 174 THR C O 1
ATOM 14898 N N . SER C 1 175 ? 34.472 -45.333 -76.777 1.00 28.54 175 SER C N 1
ATOM 14899 C CA . SER C 1 175 ? 35.408 -44.632 -77.635 1.00 28.36 175 SER C CA 1
ATOM 14900 C C . SER C 1 175 ? 35.042 -44.957 -79.076 1.00 28.50 175 SER C C 1
ATOM 14901 O O . SER C 1 175 ? 34.486 -46.022 -79.361 1.00 28.09 175 SER C O 1
ATOM 14909 N N . ARG C 1 176 ? 35.340 -44.019 -79.976 1.00 32.28 176 ARG C N 1
ATOM 14910 C CA . ARG C 1 176 ? 34.994 -44.152 -81.394 1.00 36.12 176 ARG C CA 1
ATOM 14911 C C . ARG C 1 176 ? 33.540 -44.580 -81.568 1.00 30.62 176 ARG C C 1
ATOM 14912 O O . ARG C 1 176 ? 33.215 -45.445 -82.385 1.00 29.34 176 ARG C O 1
ATOM 14933 N N . ASP C 1 177 ? 32.655 -43.947 -80.800 1.00 28.86 177 ASP C N 1
ATOM 14934 C CA . ASP C 1 177 ? 31.257 -44.347 -80.688 1.00 33.99 177 ASP C CA 1
ATOM 14935 C C . ASP C 1 177 ? 30.364 -43.281 -81.308 1.00 32.08 177 ASP C C 1
ATOM 14936 O O . ASP C 1 177 ? 30.304 -42.160 -80.782 1.00 31.17 177 ASP C O 1
ATOM 14945 N N . PRO C 1 178 ? 29.656 -43.562 -82.408 1.00 33.22 178 PRO C N 1
ATOM 14946 C CA . PRO C 1 178 ? 28.775 -42.533 -82.989 1.00 37.48 178 PRO C CA 1
ATOM 14947 C C . PRO C 1 178 ? 27.645 -42.107 -82.073 1.00 43.07 178 PRO C C 1
ATOM 14948 O O . PRO C 1 178 ? 27.080 -41.025 -82.276 1.00 36.85 178 PRO C O 1
ATOM 14959 N N . ASN C 1 179 ? 27.277 -42.930 -81.092 1.00 30.28 179 ASN C N 1
ATOM 14960 C CA . ASN C 1 179 ? 26.219 -42.600 -80.149 1.00 24.36 179 ASN C CA 1
ATOM 14961 C C . ASN C 1 179 ? 26.745 -41.905 -78.899 1.00 28.32 179 ASN C C 1
ATOM 14962 O O . ASN C 1 179 ? 25.973 -41.689 -77.960 1.00 36.01 179 ASN C O 1
ATOM 14973 N N . GLY C 1 180 ? 28.029 -41.543 -78.869 1.00 32.33 180 GLY C N 1
ATOM 14974 C CA . GLY C 1 180 ? 28.588 -40.769 -77.775 1.00 26.47 180 GLY C CA 1
ATOM 14975 C C . GLY C 1 180 ? 29.818 -41.396 -77.148 1.00 35.14 180 GLY C C 1
ATOM 14976 O O . GLY C 1 180 ? 29.771 -42.541 -76.691 1.00 27.08 180 GLY C O 1
ATOM 14980 N N . ASP C 1 181 ? 30.919 -40.651 -77.125 1.00 31.57 181 ASP C N 1
ATOM 14981 C CA . ASP C 1 181 ? 32.153 -41.080 -76.483 1.00 28.95 181 ASP C CA 1
ATOM 14982 C C . ASP C 1 181 ? 32.119 -40.761 -74.988 1.00 30.03 181 ASP C C 1
ATOM 14983 O O . ASP C 1 181 ? 31.334 -39.931 -74.521 1.00 38.11 181 ASP C O 1
ATOM 14992 N N . GLY C 1 182 ? 32.983 -41.438 -74.233 1.00 26.46 182 GLY C N 1
ATOM 14993 C CA . GLY C 1 182 ? 33.116 -41.150 -72.813 1.00 32.25 182 GLY C CA 1
ATOM 14994 C C . GLY C 1 182 ? 31.987 -41.641 -71.933 1.00 28.60 182 GLY C C 1
ATOM 14995 O O . GLY C 1 182 ? 31.872 -41.188 -70.788 1.00 31.05 182 GLY C O 1
ATOM 14999 N N . ARG C 1 183 ? 31.144 -42.538 -72.432 1.00 24.60 183 ARG C N 1
ATOM 15000 C CA . ARG C 1 183 ? 30.020 -43.070 -71.673 1.00 22.75 183 ARG C CA 1
ATOM 15001 C C . ARG C 1 183 ? 30.430 -44.363 -70.971 1.00 22.77 183 ARG C C 1
ATOM 15002 O O . ARG C 1 183 ? 31.122 -45.200 -71.554 1.00 23.62 183 ARG C O 1
ATOM 15023 N N . ILE C 1 184 ? 29.979 -44.538 -69.730 1.00 22.18 184 ILE C N 1
ATOM 15024 C CA . ILE C 1 184 ? 30.284 -45.757 -68.978 1.00 18.84 184 ILE C CA 1
ATOM 15025 C C . ILE C 1 184 ? 29.362 -46.879 -69.434 1.00 17.77 184 ILE C C 1
ATOM 15026 O O . ILE C 1 184 ? 28.134 -46.758 -69.365 1.00 18.26 184 ILE C O 1
ATOM 15042 N N . VAL C 1 185 ? 29.952 -47.988 -69.876 1.00 20.50 185 VAL C N 1
ATOM 15043 C CA . VAL C 1 185 ? 29.207 -49.218 -70.120 1.00 20.94 185 VAL C CA 1
ATOM 15044 C C . VAL C 1 185 ? 29.563 -50.238 -69.052 1.00 18.40 185 VAL C C 1
ATOM 15045 O O . VAL C 1 185 ? 30.712 -50.305 -68.591 1.00 20.38 185 VAL C O 1
ATOM 15058 N N . ALA C 1 186 ? 28.567 -51.020 -68.659 1.00 19.81 186 ALA C N 1
ATOM 15059 C CA . ALA C 1 186 ? 28.732 -52.130 -67.739 1.00 21.28 186 ALA C CA 1
ATOM 15060 C C . ALA C 1 186 ? 28.141 -53.377 -68.374 1.00 21.94 186 ALA C C 1
ATOM 15061 O O . ALA C 1 186 ? 27.161 -53.313 -69.120 1.00 18.76 186 ALA C O 1
ATOM 15068 N N . ALA C 1 187 ? 28.744 -54.524 -68.081 1.00 19.93 187 ALA C N 1
ATOM 15069 C CA . ALA C 1 187 ? 28.299 -55.767 -68.689 1.00 19.52 187 ALA C CA 1
ATOM 15070 C C . ALA C 1 187 ? 28.619 -56.908 -67.745 1.00 22.54 187 ALA C C 1
ATOM 15071 O O . ALA C 1 187 ? 29.504 -56.799 -66.899 1.00 20.76 187 ALA C O 1
ATOM 15078 N N . LEU C 1 188 ? 27.880 -58.004 -67.894 1.00 17.30 188 LEU C N 1
ATOM 15079 C CA . LEU C 1 188 ? 28.112 -59.225 -67.129 1.00 16.29 188 LEU C CA 1
ATOM 15080 C C . LEU C 1 188 ? 28.505 -60.302 -68.133 1.00 23.02 188 LEU C C 1
ATOM 15081 O O . LEU C 1 188 ? 27.659 -60.744 -68.915 1.00 22.04 188 LEU C O 1
ATOM 15097 N N . ILE C 1 189 ? 29.772 -60.720 -68.122 1.00 17.98 189 ILE C N 1
ATOM 15098 C CA . ILE C 1 189 ? 30.271 -61.604 -69.178 1.00 19.22 189 ILE C CA 1
ATOM 15099 C C . ILE C 1 189 ? 30.940 -62.828 -68.563 1.00 23.94 189 ILE C C 1
ATOM 15100 O O . ILE C 1 189 ? 31.387 -62.815 -67.404 1.00 19.77 189 ILE C O 1
ATOM 15116 N N . PRO C 1 190 ? 31.028 -63.913 -69.327 1.00 20.62 190 PRO C N 1
ATOM 15117 C CA . PRO C 1 190 ? 31.787 -65.074 -68.858 1.00 24.14 190 PRO C CA 1
ATOM 15118 C C . PRO C 1 190 ? 33.258 -64.722 -68.694 1.00 15.65 190 PRO C C 1
ATOM 15119 O O . PRO C 1 190 ? 33.832 -63.965 -69.482 1.00 20.09 190 PRO C O 1
ATOM 15130 N N . SER C 1 191 ? 33.873 -65.289 -67.658 1.00 21.04 191 SER C N 1
ATOM 15131 C CA . SER C 1 191 ? 35.273 -64.991 -67.399 1.00 24.80 191 SER C CA 1
ATOM 15132 C C . SER C 1 191 ? 36.208 -65.714 -68.348 1.00 29.22 191 SER C C 1
ATOM 15133 O O . SER C 1 191 ? 37.391 -65.367 -68.399 1.00 25.68 191 SER C O 1
ATOM 15141 N N . ASP C 1 192 ? 35.712 -66.701 -69.094 1.00 25.91 192 ASP C N 1
ATOM 15142 C CA . ASP C 1 192 ? 36.519 -67.411 -70.079 1.00 41.43 192 ASP C CA 1
ATOM 15143 C C . ASP C 1 192 ? 36.173 -67.006 -71.506 1.00 36.54 192 ASP C C 1
ATOM 15144 O O . ASP C 1 192 ? 36.531 -67.712 -72.451 1.00 34.10 192 ASP C O 1
ATOM 15153 N N . ARG C 1 193 ? 35.477 -65.889 -71.684 1.00 30.11 193 ARG C N 1
ATOM 15154 C CA . ARG C 1 193 ? 35.324 -65.339 -73.018 1.00 29.24 193 ARG C CA 1
ATOM 15155 C C . ARG C 1 193 ? 36.691 -65.063 -73.630 1.00 29.91 193 ARG C C 1
ATOM 15156 O O . ARG C 1 193 ? 37.604 -64.577 -72.961 1.00 29.24 193 ARG C O 1
ATOM 15177 N N . ALA C 1 194 ? 36.824 -65.355 -74.922 1.00 30.90 194 ALA C N 1
ATOM 15178 C CA . ALA C 1 194 ? 38.075 -65.114 -75.622 1.00 23.59 194 ALA C CA 1
ATOM 15179 C C . ALA C 1 194 ? 38.556 -63.688 -75.399 1.00 26.54 194 ALA C C 1
ATOM 15180 O O . ALA C 1 194 ? 37.799 -62.727 -75.568 1.00 29.43 194 ALA C O 1
ATOM 15187 N N . GLY C 1 195 ? 39.829 -63.553 -75.019 1.00 23.54 195 GLY C N 1
ATOM 15188 C CA . GLY C 1 195 ? 40.448 -62.262 -74.827 1.00 27.75 195 GLY C CA 1
ATOM 15189 C C . GLY C 1 195 ? 40.454 -61.777 -73.393 1.00 17.41 195 GLY C C 1
ATOM 15190 O O . GLY C 1 195 ? 41.074 -60.745 -73.117 1.00 21.73 195 GLY C O 1
ATOM 15194 N N . VAL C 1 196 ? 39.770 -62.470 -72.495 1.00 23.53 196 VAL C N 1
ATOM 15195 C CA . VAL C 1 196 ? 39.804 -62.149 -71.070 1.00 21.45 196 VAL C CA 1
ATOM 15196 C C . VAL C 1 196 ? 40.975 -62.899 -70.449 1.00 23.88 196 VAL C C 1
ATOM 15197 O O . VAL C 1 196 ? 40.993 -64.134 -70.450 1.00 23.91 196 VAL C O 1
ATOM 15210 N N . GLN C 1 197 ? 41.945 -62.157 -69.914 1.00 21.51 197 GLN C N 1
ATOM 15211 C CA . GLN C 1 197 ? 43.100 -62.747 -69.234 1.00 22.46 197 GLN C CA 1
ATOM 15212 C C . GLN C 1 197 ? 43.149 -62.247 -67.795 1.00 17.51 197 GLN C C 1
ATOM 15213 O O . GLN C 1 197 ? 43.498 -61.088 -67.549 1.00 22.66 197 GLN C O 1
ATOM 15227 N N . VAL C 1 198 ? 42.795 -63.126 -66.862 1.00 19.60 198 VAL C N 1
ATOM 15228 C CA . VAL C 1 198 ? 43.010 -62.899 -65.435 1.00 23.74 198 VAL C CA 1
ATOM 15229 C C . VAL C 1 198 ? 44.491 -63.143 -65.176 1.00 25.52 198 VAL C C 1
ATOM 15230 O O . VAL C 1 198 ? 44.976 -64.265 -65.343 1.00 26.69 198 VAL C O 1
ATOM 15243 N N . ASN C 1 199 ? 45.214 -62.095 -64.784 1.00 21.20 199 ASN C N 1
ATOM 15244 C CA . ASN C 1 199 ? 46.670 -62.129 -64.801 1.00 22.29 199 ASN C CA 1
ATOM 15245 C C . ASN C 1 199 ? 47.282 -62.849 -63.602 1.00 31.89 199 ASN C C 1
ATOM 15246 O O . ASN C 1 199 ? 48.444 -63.261 -63.679 1.00 31.62 199 ASN C O 1
ATOM 15257 N N . GLY C 1 200 ? 46.535 -63.041 -62.521 1.00 23.87 200 GLY C N 1
ATOM 15258 C CA . GLY C 1 200 ? 47.050 -63.768 -61.367 1.00 24.24 200 GLY C CA 1
ATOM 15259 C C . GLY C 1 200 ? 48.211 -63.089 -60.670 1.00 26.97 200 GLY C C 1
ATOM 15260 O O . GLY C 1 200 ? 49.144 -63.768 -60.219 1.00 27.88 200 GLY C O 1
ATOM 15264 N N . ASP C 1 201 ? 48.165 -61.762 -60.542 1.00 24.39 201 ASP C N 1
ATOM 15265 C CA . ASP C 1 201 ? 49.257 -60.998 -59.950 1.00 22.45 201 ASP C CA 1
ATOM 15266 C C . ASP C 1 201 ? 48.904 -60.403 -58.583 1.00 20.21 201 ASP C C 1
ATOM 15267 O O . ASP C 1 201 ? 49.543 -59.443 -58.147 1.00 26.71 201 ASP C O 1
ATOM 15276 N N . TRP C 1 202 ? 47.927 -60.964 -57.888 1.00 19.97 202 TRP C N 1
ATOM 15277 C CA . TRP C 1 202 ? 47.540 -60.455 -56.575 1.00 16.01 202 TRP C CA 1
ATOM 15278 C C . TRP C 1 202 ? 48.434 -61.071 -55.508 1.00 18.00 202 TRP C C 1
ATOM 15279 O O . TRP C 1 202 ? 48.402 -62.283 -55.281 1.00 19.92 202 TRP C O 1
ATOM 15300 N N . ASP C 1 203 ? 49.221 -60.229 -54.846 1.00 17.78 203 ASP C N 1
ATOM 15301 C CA . ASP C 1 203 ? 50.115 -60.676 -53.780 1.00 16.25 203 ASP C CA 1
ATOM 15302 C C . ASP C 1 203 ? 50.178 -59.528 -52.767 1.00 13.28 203 ASP C C 1
ATOM 15303 O O . ASP C 1 203 ? 50.978 -58.603 -52.907 1.00 18.57 203 ASP C O 1
ATOM 15312 N N . SER C 1 204 ? 49.293 -59.587 -51.776 1.00 15.26 204 SER C N 1
ATOM 15313 C CA . SER C 1 204 ? 48.926 -58.428 -50.978 1.00 14.94 204 SER C CA 1
ATOM 15314 C C . SER C 1 204 ? 49.295 -58.614 -49.509 1.00 17.93 204 SER C C 1
ATOM 15315 O O . SER C 1 204 ? 49.560 -59.726 -49.042 1.00 16.55 204 SER C O 1
ATOM 15323 N N . LEU C 1 205 ? 49.285 -57.500 -48.768 1.00 15.36 205 LEU C N 1
ATOM 15324 C CA . LEU C 1 205 ? 49.526 -57.569 -47.326 1.00 15.70 205 LEU C CA 1
ATOM 15325 C C . LEU C 1 205 ? 48.464 -58.407 -46.629 1.00 13.18 205 LEU C C 1
ATOM 15326 O O . LEU C 1 205 ? 48.781 -59.339 -45.882 1.00 15.02 205 LEU C O 1
ATOM 15342 N N . GLY C 1 206 ? 47.190 -58.081 -46.862 1.00 13.88 206 GLY C N 1
ATOM 15343 C CA . GLY C 1 206 ? 46.055 -58.816 -46.346 1.00 15.16 206 GLY C CA 1
ATOM 15344 C C . GLY C 1 206 ? 45.018 -59.016 -47.440 1.00 12.75 206 GLY C C 1
ATOM 15345 O O . GLY C 1 206 ? 45.266 -58.625 -48.582 1.00 16.03 206 GLY C O 1
ATOM 15349 N N . MET C 1 207 ? 43.864 -59.592 -47.109 1.00 14.42 207 MET C N 1
ATOM 15350 C CA . MET C 1 207 ? 42.886 -59.995 -48.120 1.00 13.93 207 MET C CA 1
ATOM 15351 C C . MET C 1 207 ? 43.562 -60.865 -49.173 1.00 15.94 207 MET C C 1
ATOM 15352 O O . MET C 1 207 ? 43.277 -60.779 -50.372 1.00 15.79 207 MET C O 1
ATOM 15366 N N . ARG C 1 208 ? 44.455 -61.743 -48.704 1.00 15.15 208 ARG C N 1
ATOM 15367 C CA . ARG C 1 208 ? 45.379 -62.420 -49.604 1.00 16.74 208 ARG C CA 1
ATOM 15368 C C . ARG C 1 208 ? 44.707 -63.444 -50.516 1.00 15.66 208 ARG C C 1
ATOM 15369 O O . ARG C 1 208 ? 45.308 -63.818 -51.524 1.00 17.86 208 ARG C O 1
ATOM 15390 N N . GLN C 1 209 ? 43.496 -63.898 -50.211 1.00 14.20 209 GLN C N 1
ATOM 15391 C CA . GLN C 1 209 ? 42.831 -64.913 -51.029 1.00 16.25 209 GLN C CA 1
ATOM 15392 C C . GLN C 1 209 ? 41.619 -64.350 -51.776 1.00 16.34 209 GLN C C 1
ATOM 15393 O O . GLN C 1 209 ? 40.698 -65.093 -52.141 1.00 19.11 209 GLN C O 1
ATOM 15407 N N . THR C 1 210 ? 41.619 -63.045 -52.034 1.00 15.85 210 THR C N 1
ATOM 15408 C CA . THR C 1 210 ? 40.512 -62.399 -52.735 1.00 14.06 210 THR C CA 1
ATOM 15409 C C . THR C 1 210 ? 40.745 -62.275 -54.230 1.00 15.38 210 THR C C 1
ATOM 15410 O O . THR C 1 210 ? 39.857 -61.781 -54.933 1.00 15.67 210 THR C O 1
ATOM 15421 N N . ASP C 1 211 ? 41.912 -62.682 -54.734 1.00 15.12 211 ASP C N 1
ATOM 15422 C CA . ASP C 1 211 ? 42.217 -62.629 -56.165 1.00 18.71 211 ASP C CA 1
ATOM 15423 C C . ASP C 1 211 ? 41.835 -61.278 -56.764 1.00 21.81 211 ASP C C 1
ATOM 15424 O O . ASP C 1 211 ? 41.119 -61.182 -57.766 1.00 21.91 211 ASP C O 1
ATOM 15433 N N . SER C 1 212 ? 42.325 -60.210 -56.140 1.00 18.02 212 SER C N 1
ATOM 15434 C CA . SER C 1 212 ? 41.993 -58.851 -56.554 1.00 18.56 212 SER C CA 1
ATOM 15435 C C . SER C 1 212 ? 43.049 -58.258 -57.470 1.00 19.70 212 SER C C 1
ATOM 15436 O O . SER C 1 212 ? 43.311 -57.049 -57.429 1.00 18.62 212 SER C O 1
ATOM 15444 N N . GLY C 1 213 ? 43.657 -59.088 -58.310 1.00 17.33 213 GLY C N 1
ATOM 15445 C CA . GLY C 1 213 ? 44.684 -58.634 -59.222 1.00 18.97 213 GLY C CA 1
ATOM 15446 C C . GLY C 1 213 ? 44.113 -57.986 -60.469 1.00 23.77 213 GLY C C 1
ATOM 15447 O O . GLY C 1 213 ? 42.944 -57.593 -60.530 1.00 23.43 213 GLY C O 1
ATOM 15451 N N . SER C 1 214 ? 44.969 -57.878 -61.481 1.00 20.52 214 SER C N 1
ATOM 15452 C CA . SER C 1 214 ? 44.609 -57.222 -62.728 1.00 20.09 214 SER C CA 1
ATOM 15453 C C . SER C 1 214 ? 44.004 -58.216 -63.728 1.00 21.20 214 SER C C 1
ATOM 15454 O O . SER C 1 214 ? 44.222 -59.433 -63.668 1.00 21.35 214 SER C O 1
ATOM 15462 N N . VAL C 1 215 ? 43.211 -57.667 -64.641 1.00 21.70 215 VAL C N 1
ATOM 15463 C CA . VAL C 1 215 ? 42.594 -58.402 -65.736 1.00 20.61 215 VAL C CA 1
ATOM 15464 C C . VAL C 1 215 ? 42.892 -57.634 -67.013 1.00 21.10 215 VAL C C 1
ATOM 15465 O O . VAL C 1 215 ? 42.741 -56.407 -67.053 1.00 22.38 215 VAL C O 1
ATOM 15478 N N . THR C 1 216 ? 43.330 -58.342 -68.048 1.00 20.31 216 THR C N 1
ATOM 15479 C CA . THR C 1 216 ? 43.643 -57.727 -69.332 1.00 22.13 216 THR C CA 1
ATOM 15480 C C . THR C 1 216 ? 42.600 -58.175 -70.346 1.00 20.59 216 THR C C 1
ATOM 15481 O O . THR C 1 216 ? 42.372 -59.379 -70.515 1.00 22.85 216 THR C O 1
ATOM 15492 N N . PHE C 1 217 ? 41.946 -57.207 -70.985 1.00 23.07 217 PHE C N 1
ATOM 15493 C CA . PHE C 1 217 ? 40.947 -57.474 -72.014 1.00 24.03 217 PHE C CA 1
ATOM 15494 C C . PHE C 1 217 ? 41.571 -57.189 -73.374 1.00 16.28 217 PHE C C 1
ATOM 15495 O O . PHE C 1 217 ? 42.022 -56.068 -73.633 1.00 18.67 217 PHE C O 1
ATOM 15512 N N . SER C 1 218 ? 41.605 -58.205 -74.234 1.00 21.54 218 SER C N 1
ATOM 15513 C CA . SER C 1 218 ? 42.163 -58.085 -75.579 1.00 24.72 218 SER C CA 1
ATOM 15514 C C . SER C 1 218 ? 41.056 -58.409 -76.572 1.00 20.29 218 SER C C 1
ATOM 15515 O O . SER C 1 218 ? 40.700 -59.577 -76.744 1.00 24.27 218 SER C O 1
ATOM 15523 N N . GLY C 1 219 ? 40.495 -57.375 -77.194 1.00 25.94 219 GLY C N 1
ATOM 15524 C CA . GLY C 1 219 ? 39.455 -57.592 -78.196 1.00 25.07 219 GLY C CA 1
ATOM 15525 C C . GLY C 1 219 ? 38.288 -58.411 -77.697 1.00 25.41 219 GLY C C 1
ATOM 15526 O O . GLY C 1 219 ? 37.781 -59.282 -78.412 1.00 24.98 219 GLY C O 1
ATOM 15530 N N . VAL C 1 220 ? 37.832 -58.142 -76.479 1.00 21.26 220 VAL C N 1
ATOM 15531 C CA . VAL C 1 220 ? 36.791 -58.953 -75.866 1.00 18.84 220 VAL C CA 1
ATOM 15532 C C . VAL C 1 220 ? 35.429 -58.465 -76.346 1.00 20.00 220 VAL C C 1
ATOM 15533 O O . VAL C 1 220 ? 35.108 -57.274 -76.239 1.00 22.70 220 VAL C O 1
ATOM 15546 N N . VAL C 1 221 ? 34.619 -59.385 -76.858 1.00 19.61 221 VAL C N 1
ATOM 15547 C CA . VAL C 1 221 ? 33.297 -59.046 -77.380 1.00 24.74 221 VAL C CA 1
ATOM 15548 C C . VAL C 1 221 ? 32.290 -59.036 -76.242 1.00 22.52 221 VAL C C 1
ATOM 15549 O O . VAL C 1 221 ? 32.249 -59.960 -75.413 1.00 22.21 221 VAL C O 1
ATOM 15562 N N . VAL C 1 222 ? 31.464 -57.990 -76.217 1.00 23.01 222 VAL C N 1
ATOM 15563 C CA . VAL C 1 222 ? 30.351 -57.854 -75.288 1.00 25.12 222 VAL C CA 1
ATOM 15564 C C . VAL C 1 222 ? 29.087 -57.679 -76.123 1.00 17.68 222 VAL C C 1
ATOM 15565 O O . VAL C 1 222 ? 29.016 -56.767 -76.955 1.00 23.53 222 VAL C O 1
ATOM 15578 N N . TYR C 1 223 ? 28.111 -58.531 -75.898 1.00 17.44 223 TYR C N 1
ATOM 15579 C CA . TYR C 1 223 ? 26.886 -58.524 -76.686 1.00 20.41 223 TYR C CA 1
ATOM 15580 C C . TYR C 1 223 ? 25.820 -57.654 -76.032 1.00 25.45 223 TYR C C 1
ATOM 15581 O O . TYR C 1 223 ? 25.816 -57.455 -74.814 1.00 21.01 223 TYR C O 1
ATOM 15599 N N . PRO C 1 224 ? 24.876 -57.135 -76.817 1.00 24.64 224 PRO C N 1
ATOM 15600 C CA . PRO C 1 224 ? 23.818 -56.295 -76.225 1.00 20.71 224 PRO C CA 1
ATOM 15601 C C . PRO C 1 224 ? 23.065 -56.937 -75.068 1.00 18.23 224 PRO C C 1
ATOM 15602 O O . PRO C 1 224 ? 22.703 -56.234 -74.112 1.00 22.08 224 PRO C O 1
ATOM 15613 N N . ASP C 1 225 ? 22.795 -58.241 -75.118 1.00 18.81 225 ASP C N 1
ATOM 15614 C CA . ASP C 1 225 ? 22.057 -58.891 -74.048 1.00 17.22 225 ASP C CA 1
ATOM 15615 C C . ASP C 1 225 ? 22.912 -59.129 -72.806 1.00 16.70 225 ASP C C 1
ATOM 15616 O O . ASP C 1 225 ? 22.429 -59.735 -71.847 1.00 19.97 225 ASP C O 1
ATOM 15625 N N . GLU C 1 226 ? 24.145 -58.642 -72.804 1.00 17.47 226 GLU C N 1
ATOM 15626 C CA . GLU C 1 226 ? 24.997 -58.656 -71.627 1.00 21.44 226 GLU C CA 1
ATOM 15627 C C . GLU C 1 226 ? 25.192 -57.271 -71.041 1.00 22.98 226 GLU C C 1
ATOM 15628 O O . GLU C 1 226 ? 25.722 -57.156 -69.928 1.00 20.31 226 GLU C O 1
ATOM 15640 N N . LEU C 1 227 ? 24.804 -56.229 -71.768 1.00 20.27 227 LEU C N 1
ATOM 15641 C CA . LEU C 1 227 ? 24.968 -54.868 -71.285 1.00 18.56 227 LEU C CA 1
ATOM 15642 C C . LEU C 1 227 ? 23.937 -54.563 -70.214 1.00 17.72 227 LEU C C 1
ATOM 15643 O O . LEU C 1 227 ? 22.768 -54.946 -70.320 1.00 18.93 227 LEU C O 1
ATOM 15659 N N . LEU C 1 228 ? 24.383 -53.853 -69.180 1.00 16.81 228 LEU C N 1
ATOM 15660 C CA . LEU C 1 228 ? 23.556 -53.501 -68.029 1.00 19.91 228 LEU C CA 1
ATOM 15661 C C . LEU C 1 228 ? 23.159 -52.045 -68.221 1.00 20.74 228 LEU C C 1
ATOM 15662 O O . LEU C 1 228 ? 23.848 -51.123 -67.783 1.00 19.28 228 LEU C O 1
ATOM 15678 N N . GLY C 1 229 ? 22.048 -51.844 -68.913 1.00 21.82 229 GLY C N 1
ATOM 15679 C CA . GLY C 1 229 ? 21.618 -50.514 -69.282 1.00 21.09 229 GLY C CA 1
ATOM 15680 C C . GLY C 1 229 ? 22.387 -49.973 -70.466 1.00 20.11 229 GLY C C 1
ATOM 15681 O O . GLY C 1 229 ? 23.348 -50.562 -70.960 1.00 20.60 229 GLY C O 1
ATOM 15685 N N . THR C 1 230 ? 21.952 -48.814 -70.932 1.00 18.99 230 THR C N 1
ATOM 15686 C CA . THR C 1 230 ? 22.614 -48.206 -72.060 1.00 19.24 230 THR C CA 1
ATOM 15687 C C . THR C 1 230 ? 23.870 -47.474 -71.604 1.00 21.62 230 THR C C 1
ATOM 15688 O O . THR C 1 230 ? 23.987 -47.086 -70.437 1.00 21.51 230 THR C O 1
ATOM 15699 N N . PRO C 1 231 ? 24.829 -47.274 -72.502 1.00 22.44 231 PRO C N 1
ATOM 15700 C CA . PRO C 1 231 ? 26.038 -46.537 -72.125 1.00 22.14 231 PRO C CA 1
ATOM 15701 C C . PRO C 1 231 ? 25.678 -45.186 -71.526 1.00 22.95 231 PRO C C 1
ATOM 15702 O O . PRO C 1 231 ? 24.863 -44.442 -72.073 1.00 23.54 231 PRO C O 1
ATOM 15713 N N . GLY C 1 232 ? 26.275 -44.880 -70.377 1.00 22.44 232 GLY C N 1
ATOM 15714 C CA . GLY C 1 232 ? 26.011 -43.635 -69.690 1.00 21.09 232 GLY C CA 1
ATOM 15715 C C . GLY C 1 232 ? 24.853 -43.673 -68.718 1.00 20.82 232 GLY C C 1
ATOM 15716 O O . GLY C 1 232 ? 24.700 -42.730 -67.924 1.00 20.67 232 GLY C O 1
ATOM 15720 N N . GLN C 1 233 ? 24.041 -44.734 -68.732 1.00 17.36 233 GLN C N 1
ATOM 15721 C CA . GLN C 1 233 ? 22.876 -44.782 -67.856 1.00 19.52 233 GLN C CA 1
ATOM 15722 C C . GLN C 1 233 ? 23.277 -44.717 -66.381 1.00 20.62 233 GLN C C 1
ATOM 15723 O O . GLN C 1 233 ? 22.556 -44.128 -65.566 1.00 18.76 233 GLN C O 1
ATOM 15737 N N . VAL C 1 234 ? 24.413 -45.323 -66.003 1.00 17.53 234 VAL C N 1
ATOM 15738 C CA . VAL C 1 234 ? 24.777 -45.328 -64.585 1.00 18.78 234 VAL C CA 1
ATOM 15739 C C . VAL C 1 234 ? 25.079 -43.912 -64.111 1.00 15.54 234 VAL C C 1
ATOM 15740 O O . VAL C 1 234 ? 24.725 -43.534 -62.984 1.00 18.95 234 VAL C O 1
ATOM 15753 N N . THR C 1 235 ? 25.708 -43.104 -64.967 1.00 17.73 235 THR C N 1
ATOM 15754 C CA . THR C 1 235 ? 25.994 -41.715 -64.620 1.00 22.52 235 THR C CA 1
ATOM 15755 C C . THR C 1 235 ? 24.704 -40.947 -64.379 1.00 20.57 235 THR C C 1
ATOM 15756 O O . THR C 1 235 ? 24.587 -40.189 -63.407 1.00 22.19 235 THR C O 1
ATOM 15767 N N . ASP C 1 236 ? 23.723 -41.131 -65.264 1.00 19.52 236 ASP C N 1
ATOM 15768 C CA . ASP C 1 236 ? 22.435 -40.472 -65.109 1.00 20.85 236 ASP C CA 1
ATOM 15769 C C . ASP C 1 236 ? 21.712 -40.968 -63.867 1.00 22.62 236 ASP C C 1
ATOM 15770 O O . ASP C 1 236 ? 21.135 -40.175 -63.112 1.00 21.03 236 ASP C O 1
ATOM 15779 N N . ALA C 1 237 ? 21.714 -42.283 -63.645 1.00 15.27 237 ALA C N 1
ATOM 15780 C CA . ALA C 1 237 ? 20.979 -42.836 -62.515 1.00 17.46 237 ALA C CA 1
ATOM 15781 C C . ALA C 1 237 ? 21.567 -42.363 -61.190 1.00 19.23 237 ALA C C 1
ATOM 15782 O O . ALA C 1 237 ? 20.828 -42.035 -60.253 1.00 19.87 237 ALA C O 1
ATOM 15789 N N . PHE C 1 238 ? 22.896 -42.311 -61.093 1.00 20.34 238 PHE C N 1
ATOM 15790 C CA . PHE C 1 238 ? 23.528 -41.851 -59.862 1.00 22.82 238 PHE C CA 1
ATOM 15791 C C . PHE C 1 238 ? 23.257 -40.368 -59.633 1.00 20.57 238 PHE C C 1
ATOM 15792 O O . PHE C 1 238 ? 22.827 -39.966 -58.547 1.00 22.46 238 PHE C O 1
ATOM 15809 N N . ALA C 1 239 ? 23.481 -39.539 -60.655 1.00 20.06 239 ALA C N 1
ATOM 15810 C CA . ALA C 1 239 ? 23.299 -38.102 -60.492 1.00 18.26 239 ALA C CA 1
ATOM 15811 C C . ALA C 1 239 ? 21.849 -37.747 -60.201 1.00 23.36 239 ALA C C 1
ATOM 15812 O O . ALA C 1 239 ? 21.582 -36.779 -59.473 1.00 23.22 239 ALA C O 1
ATOM 15819 N N . SER C 1 240 ? 20.900 -38.513 -60.744 1.00 17.87 240 SER C N 1
ATOM 15820 C CA . SER C 1 240 ? 19.489 -38.207 -60.541 1.00 18.48 240 SER C CA 1
ATOM 15821 C C . SER C 1 240 ? 18.968 -38.711 -59.207 1.00 21.22 240 SER C C 1
ATOM 15822 O O . SER C 1 240 ? 17.921 -38.247 -58.753 1.00 20.02 240 SER C O 1
ATOM 15830 N N . GLY C 1 241 ? 19.667 -39.646 -58.569 1.00 19.85 241 GLY C N 1
ATOM 15831 C CA . GLY C 1 241 ? 19.110 -40.325 -57.422 1.00 17.05 241 GLY C CA 1
ATOM 15832 C C . GLY C 1 241 ? 17.981 -41.277 -57.750 1.00 17.74 241 GLY C C 1
ATOM 15833 O O . GLY C 1 241 ? 17.132 -41.531 -56.901 1.00 21.10 241 GLY C O 1
ATOM 15837 N N . SER C 1 242 ? 17.917 -41.780 -58.976 1.00 19.40 242 SER C N 1
ATOM 15838 C CA . SER C 1 242 ? 16.998 -42.869 -59.250 1.00 18.25 242 SER C CA 1
ATOM 15839 C C . SER C 1 242 ? 17.485 -44.113 -58.499 1.00 23.90 242 SER C C 1
ATOM 15840 O O . SER C 1 242 ? 18.545 -44.111 -57.860 1.00 19.90 242 SER C O 1
ATOM 15848 N N . LYS C 1 243 ? 16.687 -45.174 -58.558 1.00 20.96 243 LYS C N 1
ATOM 15849 C CA . LYS C 1 243 ? 16.887 -46.327 -57.684 1.00 17.02 243 LYS C CA 1
ATOM 15850 C C . LYS C 1 243 ? 18.303 -46.890 -57.726 1.00 17.23 243 LYS C C 1
ATOM 15851 O O . LYS C 1 243 ? 18.807 -47.293 -56.663 1.00 17.08 243 LYS C O 1
ATOM 15870 N N . PRO C 1 244 ? 18.991 -46.942 -58.867 1.00 18.38 244 PRO C N 1
ATOM 15871 C CA . PRO C 1 244 ? 20.353 -47.493 -58.872 1.00 16.21 244 PRO C CA 1
ATOM 15872 C C . PRO C 1 244 ? 21.329 -46.731 -58.006 1.00 22.18 244 PRO C C 1
ATOM 15873 O O . PRO C 1 244 ? 22.387 -47.285 -57.688 1.00 18.48 244 PRO C O 1
ATOM 15884 N N . SER C 1 245 ? 21.005 -45.492 -57.600 1.00 16.99 245 SER C N 1
ATOM 15885 C CA . SER C 1 245 ? 21.869 -44.728 -56.699 1.00 16.43 245 SER C CA 1
ATOM 15886 C C . SER C 1 245 ? 21.970 -45.359 -55.315 1.00 18.85 245 SER C C 1
ATOM 15887 O O . SER C 1 245 ? 22.779 -44.899 -54.497 1.00 18.23 245 SER C O 1
ATOM 15895 N N . LEU C 1 246 ? 21.182 -46.391 -55.025 1.00 14.21 246 LEU C N 1
ATOM 15896 C CA . LEU C 1 246 ? 21.404 -47.164 -53.809 1.00 16.48 246 LEU C CA 1
ATOM 15897 C C . LEU C 1 246 ? 22.644 -48.049 -53.873 1.00 16.03 246 LEU C C 1
ATOM 15898 O O . LEU C 1 246 ? 23.046 -48.574 -52.826 1.00 13.92 246 LEU C O 1
ATOM 15914 N N . TRP C 1 247 ? 23.246 -48.238 -55.049 1.00 14.09 247 TRP C N 1
ATOM 15915 C CA . TRP C 1 247 ? 24.337 -49.205 -55.157 1.00 14.72 247 TRP C CA 1
ATOM 15916 C C . TRP C 1 247 ? 25.475 -48.852 -54.216 1.00 14.78 247 TRP C C 1
ATOM 15917 O O . TRP C 1 247 ? 26.027 -49.736 -53.542 1.00 15.94 247 TRP C O 1
ATOM 15938 N N . THR C 1 248 ? 25.844 -47.569 -54.158 1.00 15.00 248 THR C N 1
ATOM 15939 C CA . THR C 1 248 ? 27.019 -47.195 -53.371 1.00 13.34 248 THR C CA 1
ATOM 15940 C C . THR C 1 248 ? 26.771 -47.347 -51.879 1.00 16.23 248 THR C C 1
ATOM 15941 O O . THR C 1 248 ? 27.625 -47.949 -51.197 1.00 14.01 248 THR C O 1
ATOM 15952 N N . PRO C 1 249 ? 25.664 -46.860 -51.295 1.00 14.74 249 PRO C N 1
ATOM 15953 C CA . PRO C 1 249 ? 25.478 -47.117 -49.861 1.00 12.94 249 PRO C CA 1
ATOM 15954 C C . PRO C 1 249 ? 25.386 -48.598 -49.541 1.00 13.96 249 PRO C C 1
ATOM 15955 O O . PRO C 1 249 ? 25.906 -49.040 -48.513 1.00 13.93 249 PRO C O 1
ATOM 15966 N N . ILE C 1 250 ? 24.735 -49.388 -50.397 1.00 14.46 250 ILE C N 1
ATOM 15967 C CA . ILE C 1 250 ? 24.697 -50.831 -50.188 1.00 14.04 250 ILE C CA 1
ATOM 15968 C C . ILE C 1 250 ? 26.116 -51.388 -50.104 1.00 11.94 250 ILE C C 1
ATOM 15969 O O . ILE C 1 250 ? 26.446 -52.177 -49.207 1.00 15.10 250 ILE C O 1
ATOM 15985 N N . THR C 1 251 ? 26.957 -51.014 -51.057 1.00 12.85 251 THR C N 1
ATOM 15986 C CA . THR C 1 251 ? 28.294 -51.584 -51.171 1.00 13.94 251 THR C CA 1
ATOM 15987 C C . THR C 1 251 ? 29.189 -51.082 -50.045 1.00 15.32 251 THR C C 1
ATOM 15988 O O . THR C 1 251 ? 29.976 -51.847 -49.475 1.00 13.58 251 THR C O 1
ATOM 15999 N N . GLN C 1 252 ? 29.063 -49.805 -49.697 1.00 13.19 252 GLN C N 1
ATOM 16000 C CA . GLN C 1 252 ? 29.863 -49.278 -48.599 1.00 11.79 252 GLN C CA 1
ATOM 16001 C C . GLN C 1 252 ? 29.452 -49.894 -47.265 1.00 15.27 252 GLN C C 1
ATOM 16002 O O . GLN C 1 252 ? 30.297 -50.060 -46.369 1.00 14.14 252 GLN C O 1
ATOM 16016 N N . LEU C 1 253 ? 28.189 -50.302 -47.125 1.00 11.97 253 LEU C N 1
ATOM 16017 C CA . LEU C 1 253 ? 27.779 -51.009 -45.930 1.00 11.11 253 LEU C CA 1
ATOM 16018 C C . LEU C 1 253 ? 28.257 -52.459 -45.942 1.00 13.80 253 LEU C C 1
ATOM 16019 O O . LEU C 1 253 ? 28.504 -53.022 -44.870 1.00 13.49 253 LEU C O 1
ATOM 16035 N N . ILE C 1 254 ? 28.398 -53.076 -47.124 1.00 12.82 254 ILE C N 1
ATOM 16036 C CA . ILE C 1 254 ? 29.075 -54.371 -47.204 1.00 11.88 254 ILE C CA 1
ATOM 16037 C C . ILE C 1 254 ? 30.489 -54.260 -46.633 1.00 11.91 254 ILE C C 1
ATOM 16038 O O . ILE C 1 254 ? 30.890 -55.050 -45.772 1.00 14.02 254 ILE C O 1
ATOM 16054 N N . PHE C 1 255 ? 31.239 -53.250 -47.067 1.00 12.57 255 PHE C N 1
ATOM 16055 C CA . PHE C 1 255 ? 32.586 -53.039 -46.533 1.00 12.52 255 PHE C CA 1
ATOM 16056 C C . PHE C 1 255 ? 32.552 -52.862 -45.016 1.00 16.30 255 PHE C C 1
ATOM 16057 O O . PHE C 1 255 ? 33.377 -53.434 -44.289 1.00 12.96 255 PHE C O 1
ATOM 16074 N N . THR C 1 256 ? 31.606 -52.061 -44.519 1.00 11.90 256 THR C N 1
ATOM 16075 C CA . THR C 1 256 ? 31.462 -51.853 -43.081 1.00 11.65 256 THR C CA 1
ATOM 16076 C C . THR C 1 256 ? 31.316 -53.171 -42.333 1.00 15.59 256 THR C C 1
ATOM 16077 O O . THR C 1 256 ? 31.915 -53.363 -41.267 1.00 12.52 256 THR C O 1
ATOM 16088 N N . HIS C 1 257 ? 30.518 -54.096 -42.877 1.00 13.62 257 HIS C N 1
ATOM 16089 C CA . HIS C 1 257 ? 30.338 -55.387 -42.228 1.00 12.81 257 HIS C CA 1
ATOM 16090 C C . HIS C 1 257 ? 31.579 -56.269 -42.325 1.00 12.51 257 HIS C C 1
ATOM 16091 O O . HIS C 1 257 ? 31.810 -57.085 -41.422 1.00 13.72 257 HIS C O 1
ATOM 16105 N N . LEU C 1 258 ? 32.399 -56.125 -43.373 1.00 13.89 258 LEU C N 1
ATOM 16106 C CA . LEU C 1 258 ? 33.710 -56.778 -43.364 1.00 14.52 258 LEU C CA 1
ATOM 16107 C C . LEU C 1 258 ? 34.529 -56.310 -42.173 1.00 13.54 258 LEU C C 1
ATOM 16108 O O . LEU C 1 258 ? 35.141 -57.119 -41.463 1.00 14.23 258 LEU C O 1
ATOM 16124 N N . TYR C 1 259 ? 34.546 -54.999 -41.935 1.00 12.23 259 TYR C N 1
ATOM 16125 C CA . TYR C 1 259 ? 35.402 -54.458 -40.880 1.00 13.13 259 TYR C CA 1
ATOM 16126 C C . TYR C 1 259 ? 34.895 -54.865 -39.502 1.00 15.69 259 TYR C C 1
ATOM 16127 O O . TYR C 1 259 ? 35.693 -55.184 -38.611 1.00 14.42 259 TYR C O 1
ATOM 16145 N N . LEU C 1 260 ? 33.577 -54.863 -39.303 1.00 13.71 260 LEU C N 1
ATOM 16146 C CA . LEU C 1 260 ? 33.024 -55.300 -38.025 1.00 11.66 260 LEU C CA 1
ATOM 16147 C C . LEU C 1 260 ? 33.228 -56.799 -37.817 1.00 13.90 260 LEU C C 1
ATOM 16148 O O . LEU C 1 260 ? 33.449 -57.256 -36.685 1.00 13.91 260 LEU C O 1
ATOM 16164 N N . GLY C 1 261 ? 33.126 -57.587 -38.891 1.00 14.15 261 GLY C N 1
ATOM 16165 C CA . GLY C 1 261 ? 33.416 -59.010 -38.781 1.00 14.71 261 GLY C CA 1
ATOM 16166 C C . GLY C 1 261 ? 34.852 -59.276 -38.371 1.00 11.07 261 GLY C C 1
ATOM 16167 O O . GLY C 1 261 ? 35.116 -60.082 -37.474 1.00 14.46 261 GLY C O 1
ATOM 16171 N N . ILE C 1 262 ? 35.801 -58.609 -39.029 1.00 13.55 262 ILE C N 1
ATOM 16172 C CA . ILE C 1 262 ? 37.202 -58.750 -38.651 1.00 13.79 262 ILE C CA 1
ATOM 16173 C C . ILE C 1 262 ? 37.400 -58.328 -37.199 1.00 13.45 262 ILE C C 1
ATOM 16174 O O . ILE C 1 262 ? 38.091 -59.010 -36.432 1.00 13.57 262 ILE C O 1
ATOM 16190 N N . ALA C 1 263 ? 36.793 -57.206 -36.800 1.00 11.71 263 ALA C N 1
ATOM 16191 C CA . ALA C 1 263 ? 36.907 -56.718 -35.427 1.00 12.07 263 ALA C CA 1
ATOM 16192 C C . ALA C 1 263 ? 36.433 -57.759 -34.417 1.00 12.78 263 ALA C C 1
ATOM 16193 O O . ALA C 1 263 ? 37.113 -58.024 -33.419 1.00 13.01 263 ALA C O 1
ATOM 16200 N N . ARG C 1 264 ? 35.265 -58.361 -34.655 1.00 12.20 264 ARG C N 1
ATOM 16201 C CA . ARG C 1 264 ? 34.738 -59.359 -33.724 1.00 12.26 264 ARG C CA 1
ATOM 16202 C C . ARG C 1 264 ? 35.600 -60.611 -33.714 1.00 11.40 264 ARG C C 1
ATOM 16203 O O . ARG C 1 264 ? 35.887 -61.158 -32.643 1.00 13.33 264 ARG C O 1
ATOM 16224 N N . GLY C 1 265 ? 36.037 -61.070 -34.889 1.00 13.14 265 GLY C N 1
ATOM 16225 C CA . GLY C 1 265 ? 36.887 -62.253 -34.939 1.00 15.10 265 GLY C CA 1
ATOM 16226 C C . GLY C 1 265 ? 38.198 -62.035 -34.208 1.00 14.06 265 GLY C C 1
ATOM 16227 O O . GLY C 1 265 ? 38.663 -62.906 -33.465 1.00 14.90 265 GLY C O 1
ATOM 16231 N N . ALA C 1 266 ? 38.798 -60.859 -34.392 1.00 12.17 266 ALA C N 1
ATOM 16232 C CA . ALA C 1 266 ? 40.041 -60.524 -33.702 1.00 12.40 266 ALA C CA 1
ATOM 16233 C C . ALA C 1 266 ? 39.839 -60.479 -32.193 1.00 13.38 266 ALA C C 1
ATOM 16234 O O . ALA C 1 266 ? 40.643 -61.032 -31.426 1.00 12.84 266 ALA C O 1
ATOM 16241 N N . LEU C 1 267 ? 38.775 -59.807 -31.742 1.00 11.18 267 LEU C N 1
ATOM 16242 C CA . LEU C 1 267 ? 38.515 -59.691 -30.310 1.00 13.30 267 LEU C CA 1
ATOM 16243 C C . LEU C 1 267 ? 38.308 -61.061 -29.666 1.00 13.57 267 LEU C C 1
ATOM 16244 O O . LEU C 1 267 ? 38.829 -61.333 -28.576 1.00 12.90 267 LEU C O 1
ATOM 16260 N N A GLU C 1 268 ? 37.551 -61.939 -30.328 0.50 13.47 268 GLU C N 1
ATOM 16261 N N B GLU C 1 268 ? 37.531 -61.932 -30.314 0.50 13.43 268 GLU C N 1
ATOM 16262 C CA A GLU C 1 268 ? 37.290 -63.266 -29.780 0.50 12.36 268 GLU C CA 1
ATOM 16263 C CA B GLU C 1 268 ? 37.310 -63.272 -29.778 0.50 12.36 268 GLU C CA 1
ATOM 16264 C C A GLU C 1 268 ? 38.531 -64.159 -29.819 0.50 13.45 268 GLU C C 1
ATOM 16265 C C B GLU C 1 268 ? 38.592 -64.095 -29.771 0.50 13.40 268 GLU C C 1
ATOM 16266 O O A GLU C 1 268 ? 38.733 -64.970 -28.909 0.50 14.99 268 GLU C O 1
ATOM 16267 O O B GLU C 1 268 ? 38.868 -64.814 -28.804 0.50 15.01 268 GLU C O 1
ATOM 16290 N N . GLU C 1 269 ? 39.373 -64.029 -30.849 1.00 14.53 269 GLU C N 1
ATOM 16291 C CA . GLU C 1 269 ? 40.618 -64.798 -30.899 1.00 14.96 269 GLU C CA 1
ATOM 16292 C C . GLU C 1 269 ? 41.589 -64.327 -29.816 1.00 12.92 269 GLU C C 1
ATOM 16293 O O . GLU C 1 269 ? 42.250 -65.144 -29.160 1.00 14.91 269 GLU C O 1
ATOM 16306 N N . ALA C 1 270 ? 41.680 -63.009 -29.613 1.00 12.79 270 ALA C N 1
ATOM 16307 C CA . ALA C 1 270 ? 42.522 -62.470 -28.550 1.00 12.98 270 ALA C CA 1
ATOM 16308 C C . ALA C 1 270 ? 42.073 -62.987 -27.193 1.00 13.89 270 ALA C C 1
ATOM 16309 O O . ALA C 1 270 ? 42.893 -63.426 -26.377 1.00 13.68 270 ALA C O 1
ATOM 16316 N N . ALA C 1 271 ? 40.763 -62.940 -26.934 1.00 13.01 271 ALA C N 1
ATOM 16317 C CA . ALA C 1 271 ? 40.249 -63.385 -25.645 1.00 14.30 271 ALA C CA 1
ATOM 16318 C C . ALA C 1 271 ? 40.579 -64.855 -25.403 1.00 15.52 271 ALA C C 1
ATOM 16319 O O . ALA C 1 271 ? 40.950 -65.235 -24.291 1.00 15.77 271 ALA C O 1
ATOM 16326 N N . HIS C 1 272 ? 40.465 -65.693 -26.436 1.00 14.63 272 HIS C N 1
ATOM 16327 C CA . HIS C 1 272 ? 40.839 -67.093 -26.290 1.00 14.47 272 HIS C CA 1
ATOM 16328 C C . HIS C 1 272 ? 42.307 -67.227 -25.889 1.00 18.38 272 HIS C C 1
ATOM 16329 O O . HIS C 1 272 ? 42.653 -68.000 -24.984 1.00 20.02 272 HIS C O 1
ATOM 16343 N N . TYR C 1 273 ? 43.184 -66.471 -26.542 1.00 16.42 273 TYR C N 1
ATOM 16344 C CA . TYR C 1 273 ? 44.598 -66.496 -26.192 1.00 16.77 273 TYR C CA 1
ATOM 16345 C C . TYR C 1 273 ? 44.820 -66.028 -24.759 1.00 19.11 273 TYR C C 1
ATOM 16346 O O . TYR C 1 273 ? 45.550 -66.667 -23.992 1.00 19.54 273 TYR C O 1
ATOM 16364 N N . SER C 1 274 ? 44.190 -64.915 -24.373 1.00 15.48 274 SER C N 1
ATOM 16365 C CA . SER C 1 274 ? 44.368 -64.379 -23.024 1.00 18.35 274 SER C CA 1
ATOM 16366 C C . SER C 1 274 ? 43.972 -65.399 -21.966 1.00 20.31 274 SER C C 1
ATOM 16367 O O . SER C 1 274 ? 44.643 -65.527 -20.934 1.00 19.52 274 SER C O 1
ATOM 16375 N N . ARG C 1 275 ? 42.883 -66.130 -22.203 1.00 16.65 275 ARG C N 1
ATOM 16376 C CA . ARG C 1 275 ? 42.408 -67.099 -21.223 1.00 18.19 275 ARG C CA 1
ATOM 16377 C C . ARG C 1 275 ? 43.316 -68.321 -21.142 1.00 22.94 275 ARG C C 1
ATOM 16378 O O . ARG C 1 275 ? 43.440 -68.927 -20.074 1.00 22.69 275 ARG C O 1
ATOM 16399 N N . SER C 1 276 ? 43.964 -68.698 -22.235 1.00 19.61 276 SER C N 1
ATOM 16400 C CA . SER C 1 276 ? 44.723 -69.939 -22.239 1.00 22.87 276 SER C CA 1
ATOM 16401 C C . SER C 1 276 ? 46.230 -69.747 -22.230 1.00 27.89 276 SER C C 1
ATOM 16402 O O . SER C 1 276 ? 46.949 -70.712 -21.950 1.00 31.18 276 SER C O 1
ATOM 16410 N N . HIS C 1 277 ? 46.739 -68.548 -22.520 1.00 24.01 277 HIS C N 1
ATOM 16411 C CA . HIS C 1 277 ? 48.176 -68.411 -22.757 1.00 28.52 277 HIS C CA 1
ATOM 16412 C C . HIS C 1 277 ? 48.828 -67.223 -22.090 1.00 28.76 277 HIS C C 1
ATOM 16413 O O . HIS C 1 277 ? 50.043 -67.268 -21.885 1.00 37.12 277 HIS C O 1
ATOM 16427 N N . SER C 1 278 ? 48.110 -66.166 -21.744 1.00 29.27 278 SER C N 1
ATOM 16428 C CA . SER C 1 278 ? 48.781 -64.990 -21.218 1.00 34.05 278 SER C CA 1
ATOM 16429 C C . SER C 1 278 ? 49.196 -65.234 -19.775 1.00 50.99 278 SER C C 1
ATOM 16430 O O . SER C 1 278 ? 48.420 -65.764 -18.970 1.00 44.86 278 SER C O 1
ATOM 16438 N N . ARG C 1 279 ? 50.439 -64.874 -19.460 1.00 43.65 279 ARG C N 1
ATOM 16439 C CA . ARG C 1 279 ? 50.868 -64.941 -18.075 1.00 53.23 279 ARG C CA 1
ATOM 16440 C C . ARG C 1 279 ? 50.633 -63.596 -17.405 1.00 28.48 279 ARG C C 1
ATOM 16441 O O . ARG C 1 279 ? 50.712 -62.551 -18.058 1.00 31.78 279 ARG C O 1
ATOM 16462 N N . PRO C 1 280 ? 50.346 -63.584 -16.108 1.00 27.36 280 PRO C N 1
ATOM 16463 C CA . PRO C 1 280 ? 50.141 -62.309 -15.423 1.00 27.77 280 PRO C CA 1
ATOM 16464 C C . PRO C 1 280 ? 51.467 -61.602 -15.207 1.00 42.34 280 PRO C C 1
ATOM 16465 O O . PRO C 1 280 ? 52.534 -62.220 -15.174 1.00 29.89 280 PRO C O 1
ATOM 16476 N N . PHE C 1 281 ? 51.386 -60.278 -15.073 1.00 33.98 281 PHE C N 1
ATOM 16477 C CA . PHE C 1 281 ? 52.542 -59.480 -14.667 1.00 45.77 281 PHE C CA 1
ATOM 16478 C C . PHE C 1 281 ? 52.673 -59.562 -13.145 1.00 34.02 281 PHE C C 1
ATOM 16479 O O . PHE C 1 281 ? 52.385 -58.621 -12.401 1.00 46.16 281 PHE C O 1
ATOM 16496 N N . THR C 1 282 ? 53.098 -60.742 -12.680 1.00 44.62 282 THR C N 1
ATOM 16497 C CA . THR C 1 282 ? 53.199 -60.995 -11.244 1.00 44.11 282 THR C CA 1
ATOM 16498 C C . THR C 1 282 ? 54.071 -59.967 -10.539 1.00 54.97 282 THR C C 1
ATOM 16499 O O . THR C 1 282 ? 53.943 -59.788 -9.320 1.00 47.98 282 THR C O 1
ATOM 16510 N N . LEU C 1 283 ? 54.960 -59.296 -11.276 1.00 38.27 283 LEU C N 1
ATOM 16511 C CA . LEU C 1 283 ? 55.711 -58.178 -10.717 1.00 59.49 283 LEU C CA 1
ATOM 16512 C C . LEU C 1 283 ? 54.788 -57.166 -10.047 1.00 61.49 283 LEU C C 1
ATOM 16513 O O . LEU C 1 283 ? 55.153 -56.556 -9.035 1.00 67.67 283 LEU C O 1
ATOM 16529 N N . ALA C 1 284 ? 53.588 -56.970 -10.602 1.00 48.90 284 ALA C N 1
ATOM 16530 C CA . ALA C 1 284 ? 52.601 -56.049 -10.053 1.00 60.34 284 ALA C CA 1
ATOM 16531 C C . ALA C 1 284 ? 51.502 -56.759 -9.258 1.00 55.74 284 ALA C C 1
ATOM 16532 O O . ALA C 1 284 ? 50.405 -56.212 -9.106 1.00 60.04 284 ALA C O 1
ATOM 16539 N N . GLY C 1 285 ? 51.767 -57.964 -8.759 1.00 42.87 285 GLY C N 1
ATOM 16540 C CA . GLY C 1 285 ? 50.833 -58.612 -7.858 1.00 44.87 285 GLY C CA 1
ATOM 16541 C C . GLY C 1 285 ? 49.583 -59.154 -8.506 1.00 49.28 285 GLY C C 1
ATOM 16542 O O . GLY C 1 285 ? 48.571 -59.335 -7.823 1.00 47.63 285 GLY C O 1
ATOM 16546 N N . VAL C 1 286 ? 49.620 -59.415 -9.804 1.00 41.12 286 VAL C N 1
ATOM 16547 C CA . VAL C 1 286 ? 48.496 -60.010 -10.517 1.00 44.80 286 VAL C CA 1
ATOM 16548 C C . VAL C 1 286 ? 48.688 -61.520 -10.527 1.00 30.11 286 VAL C C 1
ATOM 16549 O O . VAL C 1 286 ? 49.768 -62.010 -10.880 1.00 35.53 286 VAL C O 1
ATOM 16562 N N . GLU C 1 287 ? 47.643 -62.264 -10.142 1.00 28.53 287 GLU C N 1
ATOM 16563 C CA . GLU C 1 287 ? 47.725 -63.722 -10.134 1.00 29.86 287 GLU C CA 1
ATOM 16564 C C . GLU C 1 287 ? 47.308 -64.343 -11.464 1.00 32.73 287 GLU C C 1
ATOM 16565 O O . GLU C 1 287 ? 47.812 -65.413 -11.821 1.00 32.50 287 GLU C O 1
ATOM 16569 N N . LYS C 1 288 ? 46.427 -63.685 -12.221 1.00 28.27 288 LYS C N 1
ATOM 16570 C CA . LYS C 1 288 ? 46.006 -64.162 -13.534 1.00 26.10 288 LYS C CA 1
ATOM 16571 C C . LYS C 1 288 ? 45.833 -62.973 -14.468 1.00 22.49 288 LYS C C 1
ATOM 16572 O O . LYS C 1 288 ? 45.282 -61.942 -14.077 1.00 23.03 288 LYS C O 1
ATOM 16576 N N . ALA C 1 289 ? 46.315 -63.118 -15.706 1.00 23.62 289 ALA C N 1
ATOM 16577 C CA . ALA C 1 289 ? 46.205 -62.030 -16.672 1.00 21.89 289 ALA C CA 1
ATOM 16578 C C . ALA C 1 289 ? 44.757 -61.638 -16.891 1.00 16.95 289 ALA C C 1
ATOM 16579 O O . ALA C 1 289 ? 44.467 -60.469 -17.159 1.00 17.87 289 ALA C O 1
ATOM 16586 N N . THR C 1 290 ? 43.835 -62.601 -16.779 1.00 20.18 290 THR C N 1
ATOM 16587 C CA . THR C 1 290 ? 42.419 -62.328 -16.978 1.00 16.90 290 THR C CA 1
ATOM 16588 C C . THR C 1 290 ? 41.828 -61.494 -15.859 1.00 15.53 290 THR C C 1
ATOM 16589 O O . THR C 1 290 ? 40.694 -61.035 -15.988 1.00 18.49 290 THR C O 1
ATOM 16600 N N . GLU C 1 291 ? 42.563 -61.290 -14.773 1.00 15.69 291 GLU C N 1
ATOM 16601 C CA . GLU C 1 291 ? 42.134 -60.435 -13.685 1.00 18.44 291 GLU C CA 1
ATOM 16602 C C . GLU C 1 291 ? 42.893 -59.117 -13.665 1.00 17.12 291 GLU C C 1
ATOM 16603 O O . GLU C 1 291 ? 42.643 -58.284 -12.790 1.00 16.76 291 GLU C O 1
ATOM 16615 N N . ASP C 1 292 ? 43.783 -58.896 -14.621 1.00 14.47 292 ASP C N 1
ATOM 16616 C CA . ASP C 1 292 ? 44.588 -57.680 -14.631 1.00 14.70 292 ASP C CA 1
ATOM 16617 C C . ASP C 1 292 ? 43.717 -56.483 -15.005 1.00 15.72 292 ASP C C 1
ATOM 16618 O O . ASP C 1 292 ? 42.975 -56.549 -16.000 1.00 14.84 292 ASP C O 1
ATOM 16627 N N . PRO C 1 293 ? 43.754 -55.383 -14.238 1.00 13.46 293 PRO C N 1
ATOM 16628 C CA . PRO C 1 293 ? 42.834 -54.269 -14.529 1.00 12.27 293 PRO C CA 1
ATOM 16629 C C . PRO C 1 293 ? 43.049 -53.644 -15.894 1.00 15.07 293 PRO C C 1
ATOM 16630 O O . PRO C 1 293 ? 42.099 -53.128 -16.493 1.00 13.79 293 PRO C O 1
ATOM 16641 N N . TYR C 1 294 ? 44.276 -53.647 -16.402 1.00 11.12 294 TYR C N 1
ATOM 16642 C CA . TYR C 1 294 ? 44.536 -53.014 -17.686 1.00 10.51 294 TYR C CA 1
ATOM 16643 C C . TYR C 1 294 ? 44.216 -53.942 -18.853 1.00 11.50 294 TYR C C 1
ATOM 16644 O O . TYR C 1 294 ? 43.751 -53.470 -19.894 1.00 14.05 294 TYR C O 1
ATOM 16662 N N . VAL C 1 295 ? 44.437 -55.247 -18.694 1.00 11.84 295 VAL C N 1
ATOM 16663 C CA . VAL C 1 295 ? 43.921 -56.222 -19.653 1.00 12.20 295 VAL C CA 1
ATOM 16664 C C . VAL C 1 295 ? 42.408 -56.090 -19.767 1.00 12.63 295 VAL C C 1
ATOM 16665 O O . VAL C 1 295 ? 41.852 -56.019 -20.873 1.00 13.30 295 VAL C O 1
ATOM 16678 N N . LEU C 1 296 ? 41.720 -56.079 -18.624 1.00 13.69 296 LEU C N 1
ATOM 16679 C CA . LEU C 1 296 ? 40.266 -55.957 -18.637 1.00 13.72 296 LEU C CA 1
ATOM 16680 C C . LEU C 1 296 ? 39.825 -54.661 -19.304 1.00 13.69 296 LEU C C 1
ATOM 16681 O O . LEU C 1 296 ? 38.828 -54.644 -20.032 1.00 14.28 296 LEU C O 1
ATOM 16697 N N . ALA C 1 297 ? 40.544 -53.558 -19.062 1.00 13.31 297 ALA C N 1
ATOM 16698 C CA . ALA C 1 297 ? 40.156 -52.286 -19.666 1.00 13.62 297 ALA C CA 1
ATOM 16699 C C . ALA C 1 297 ? 40.279 -52.322 -21.183 1.00 14.76 297 ALA C C 1
ATOM 16700 O O . ALA C 1 297 ? 39.466 -51.718 -21.888 1.00 14.43 297 ALA C O 1
ATOM 16707 N N . ILE C 1 298 ? 41.310 -52.983 -21.711 1.00 12.15 298 ILE C N 1
ATOM 16708 C CA . ILE C 1 298 ? 41.438 -53.097 -23.160 1.00 14.37 298 ILE C CA 1
ATOM 16709 C C . ILE C 1 298 ? 40.253 -53.854 -23.745 1.00 14.61 298 ILE C C 1
ATOM 16710 O O . ILE C 1 298 ? 39.623 -53.407 -24.710 1.00 13.30 298 ILE C O 1
ATOM 16726 N N . TYR C 1 299 ? 39.943 -55.023 -23.185 1.00 12.43 299 TYR C N 1
ATOM 16727 C CA . TYR C 1 299 ? 38.809 -55.782 -23.697 1.00 14.17 299 TYR C CA 1
ATOM 16728 C C . TYR C 1 299 ? 37.516 -54.998 -23.548 1.00 11.57 299 TYR C C 1
ATOM 16729 O O . TYR C 1 299 ? 36.673 -55.010 -24.448 1.00 13.56 299 TYR C O 1
ATOM 16747 N N . GLY C 1 300 ? 37.337 -54.307 -22.419 1.00 11.00 300 GLY C N 1
ATOM 16748 C CA . GLY C 1 300 ? 36.092 -53.584 -22.207 1.00 12.87 300 GLY C CA 1
ATOM 16749 C C . GLY C 1 300 ? 35.906 -52.452 -23.194 1.00 14.08 300 GLY C C 1
ATOM 16750 O O . GLY C 1 300 ? 34.809 -52.255 -23.725 1.00 13.88 300 GLY C O 1
ATOM 16754 N N . GLU C 1 301 ? 36.968 -51.677 -23.428 1.00 12.48 301 GLU C N 1
ATOM 16755 C CA . GLU C 1 301 ? 36.899 -50.539 -24.335 1.00 14.53 301 GLU C CA 1
ATOM 16756 C C . GLU C 1 301 ? 36.508 -50.996 -25.731 1.00 12.86 301 GLU C C 1
ATOM 16757 O O . GLU C 1 301 ? 35.621 -50.412 -26.360 1.00 14.57 301 GLU C O 1
ATOM 16769 N N . PHE C 1 302 ? 37.151 -52.056 -26.222 1.00 12.54 302 PHE C N 1
ATOM 16770 C CA . PHE C 1 302 ? 36.894 -52.500 -27.583 1.00 12.96 302 PHE C CA 1
ATOM 16771 C C . PHE C 1 302 ? 35.600 -53.294 -27.701 1.00 12.99 302 PHE C C 1
ATOM 16772 O O . PHE C 1 302 ? 34.873 -53.127 -28.687 1.00 14.64 302 PHE C O 1
ATOM 16789 N N . ALA C 1 303 ? 35.268 -54.134 -26.721 1.00 13.67 303 ALA C N 1
ATOM 16790 C CA . ALA C 1 303 ? 33.988 -54.829 -26.789 1.00 11.58 303 ALA C CA 1
ATOM 16791 C C . ALA C 1 303 ? 32.835 -53.837 -26.717 1.00 13.01 303 ALA C C 1
ATOM 16792 O O . ALA C 1 303 ? 31.815 -54.003 -27.398 1.00 14.64 303 ALA C O 1
ATOM 16799 N N . ALA C 1 304 ? 32.975 -52.795 -25.899 1.00 13.16 304 ALA C N 1
ATOM 16800 C CA . ALA C 1 304 ? 31.917 -51.792 -25.815 1.00 12.13 304 ALA C CA 1
ATOM 16801 C C . ALA C 1 304 ? 31.724 -51.090 -27.152 1.00 11.84 304 ALA C C 1
ATOM 16802 O O . ALA C 1 304 ? 30.598 -50.946 -27.631 1.00 13.65 304 ALA C O 1
ATOM 16809 N N . GLN C 1 305 ? 32.817 -50.633 -27.768 1.00 12.44 305 GLN C N 1
ATOM 16810 C CA . GLN C 1 305 ? 32.716 -49.969 -29.063 1.00 13.40 305 GLN C CA 1
ATOM 16811 C C . GLN C 1 305 ? 32.146 -50.913 -30.115 1.00 13.03 305 GLN C C 1
ATOM 16812 O O . GLN C 1 305 ? 31.318 -50.507 -30.937 1.00 14.28 305 GLN C O 1
ATOM 16826 N N . LEU C 1 306 ? 32.559 -52.184 -30.082 1.00 13.01 306 LEU C N 1
ATOM 16827 C CA . LEU C 1 306 ? 32.035 -53.164 -31.029 1.00 12.46 306 LEU C CA 1
ATOM 16828 C C . LEU C 1 306 ? 30.533 -53.338 -30.862 1.00 14.80 306 LEU C C 1
ATOM 16829 O O . LEU C 1 306 ? 29.796 -53.352 -31.856 1.00 15.51 306 LEU C O 1
ATOM 16845 N N . GLN C 1 307 ? 30.058 -53.466 -29.614 1.00 13.21 307 GLN C N 1
ATOM 16846 C CA . GLN C 1 307 ? 28.621 -53.663 -29.388 1.00 14.90 307 GLN C CA 1
ATOM 16847 C C . GLN C 1 307 ? 27.824 -52.527 -30.011 1.00 15.82 307 GLN C C 1
ATOM 16848 O O . GLN C 1 307 ? 26.808 -52.748 -30.678 1.00 17.70 307 GLN C O 1
ATOM 16862 N N . VAL C 1 308 ? 28.250 -51.293 -29.761 1.00 15.08 308 VAL C N 1
ATOM 16863 C CA . VAL C 1 308 ? 27.520 -50.130 -30.247 1.00 13.28 308 VAL C CA 1
ATOM 16864 C C . VAL C 1 308 ? 27.582 -50.048 -31.772 1.00 16.04 308 VAL C C 1
ATOM 16865 O O . VAL C 1 308 ? 26.573 -49.778 -32.436 1.00 17.36 308 VAL C O 1
ATOM 16878 N N . ALA C 1 309 ? 28.763 -50.262 -32.348 1.00 13.88 309 ALA C N 1
ATOM 16879 C CA . ALA C 1 309 ? 28.911 -50.223 -33.799 1.00 14.57 309 ALA C CA 1
ATOM 16880 C C . ALA C 1 309 ? 28.061 -51.300 -34.463 1.00 17.65 309 ALA C C 1
ATOM 16881 O O . ALA C 1 309 ? 27.403 -51.040 -35.483 1.00 21.06 309 ALA C O 1
ATOM 16888 N N . GLU C 1 310 ? 28.044 -52.510 -33.891 1.00 17.51 310 GLU C N 1
ATOM 16889 C CA . GLU C 1 310 ? 27.242 -53.586 -34.465 1.00 16.60 310 GLU C CA 1
ATOM 16890 C C . GLU C 1 310 ? 25.756 -53.262 -34.369 1.00 25.34 310 GLU C C 1
ATOM 16891 O O . GLU C 1 310 ? 25.007 -53.454 -35.336 1.00 23.73 310 GLU C O 1
ATOM 16903 N N . ALA C 1 311 ? 25.307 -52.782 -33.204 1.00 20.91 311 ALA C N 1
ATOM 16904 C CA . ALA C 1 311 ? 23.897 -52.442 -33.047 1.00 18.71 311 ALA C CA 1
ATOM 16905 C C . ALA C 1 311 ? 23.502 -51.367 -34.039 1.00 25.27 311 ALA C C 1
ATOM 16906 O O . ALA C 1 311 ? 22.411 -51.413 -34.623 1.00 25.49 311 ALA C O 1
ATOM 16913 N N . GLY C 1 312 ? 24.384 -50.394 -34.256 1.00 22.40 312 GLY C N 1
ATOM 16914 C CA . GLY C 1 312 ? 24.082 -49.336 -35.197 1.00 28.55 312 GLY C CA 1
ATOM 16915 C C . GLY C 1 312 ? 24.023 -49.848 -36.620 1.00 38.95 312 GLY C C 1
ATOM 16916 O O . GLY C 1 312 ? 23.163 -49.432 -37.404 1.00 24.16 312 GLY C O 1
ATOM 16920 N N . ALA C 1 313 ? 24.938 -50.760 -36.970 1.00 24.16 313 ALA C N 1
ATOM 16921 C CA . ALA C 1 313 ? 24.991 -51.297 -38.322 1.00 28.11 313 ALA C CA 1
ATOM 16922 C C . ALA C 1 313 ? 23.728 -52.079 -38.643 1.00 21.90 313 ALA C C 1
ATOM 16923 O O . ALA C 1 313 ? 23.251 -52.035 -39.784 1.00 27.04 313 ALA C O 1
ATOM 16930 N N . ARG C 1 314 ? 23.172 -52.795 -37.658 1.00 22.71 314 ARG C N 1
ATOM 16931 C CA . ARG C 1 314 ? 21.898 -53.479 -37.869 1.00 19.84 314 ARG C CA 1
ATOM 16932 C C . ARG C 1 314 ? 20.816 -52.485 -38.281 1.00 28.10 314 ARG C C 1
ATOM 16933 O O . ARG C 1 314 ? 20.035 -52.756 -39.201 1.00 22.05 314 ARG C O 1
ATOM 16954 N N . GLU C 1 315 ? 20.771 -51.315 -37.633 1.00 24.63 315 GLU C N 1
ATOM 16955 C CA . GLU C 1 315 ? 19.746 -50.330 -37.972 1.00 24.83 315 GLU C CA 1
ATOM 16956 C C . GLU C 1 315 ? 19.889 -49.863 -39.414 1.00 21.20 315 GLU C C 1
ATOM 16957 O O . GLU C 1 315 ? 18.895 -49.753 -40.142 1.00 21.94 315 GLU C O 1
ATOM 16969 N N . VAL C 1 316 ? 21.112 -49.574 -39.849 1.00 23.55 316 VAL C N 1
ATOM 16970 C CA . VAL C 1 316 ? 21.294 -49.068 -41.199 1.00 18.08 316 VAL C CA 1
ATOM 16971 C C . VAL C 1 316 ? 20.979 -50.157 -42.212 1.00 17.60 316 VAL C C 1
ATOM 16972 O O . VAL C 1 316 ? 20.444 -49.874 -43.294 1.00 20.46 316 VAL C O 1
ATOM 16985 N N . ALA C 1 317 ? 21.278 -51.415 -41.876 1.00 17.89 317 ALA C N 1
ATOM 16986 C CA . ALA C 1 317 ? 20.943 -52.513 -42.777 1.00 19.59 317 ALA C CA 1
ATOM 16987 C C . ALA C 1 317 ? 19.433 -52.604 -42.982 1.00 21.36 317 ALA C C 1
ATOM 16988 O O . ALA C 1 317 ? 18.966 -52.846 -44.104 1.00 21.27 317 ALA C O 1
ATOM 16995 N N . LEU C 1 318 ? 18.656 -52.425 -41.908 1.00 18.92 318 LEU C N 1
ATOM 16996 C CA . LEU C 1 318 ? 17.194 -52.408 -42.029 1.00 17.45 318 LEU C CA 1
ATOM 16997 C C . LEU C 1 318 ? 16.732 -51.308 -42.976 1.00 21.82 318 LEU C C 1
ATOM 16998 O O . LEU C 1 318 ? 15.797 -51.508 -43.764 1.00 22.21 318 LEU C O 1
ATOM 17014 N N . ARG C 1 319 ? 17.381 -50.143 -42.921 1.00 18.24 319 ARG C N 1
ATOM 17015 C CA . ARG C 1 319 ? 17.012 -49.040 -43.796 1.00 17.62 319 ARG C CA 1
ATOM 17016 C C . ARG C 1 319 ? 17.375 -49.333 -45.247 1.00 22.48 319 ARG C C 1
ATOM 17017 O O . ARG C 1 319 ? 16.642 -48.933 -46.158 1.00 18.96 319 ARG C O 1
ATOM 17038 N N . VAL C 1 320 ? 18.490 -50.026 -45.492 1.00 17.25 320 VAL C N 1
ATOM 17039 C CA . VAL C 1 320 ? 18.796 -50.469 -46.848 1.00 17.80 320 VAL C CA 1
ATOM 17040 C C . VAL C 1 320 ? 17.640 -51.296 -47.390 1.00 17.77 320 VAL C C 1
ATOM 17041 O O . VAL C 1 320 ? 17.164 -51.075 -48.509 1.00 19.80 320 VAL C O 1
ATOM 17054 N N . GLN C 1 321 ? 17.162 -52.258 -46.601 1.00 18.01 321 GLN C N 1
ATOM 17055 C CA . GLN C 1 321 ? 16.061 -53.096 -47.064 1.00 17.86 321 GLN C CA 1
ATOM 17056 C C . GLN C 1 321 ? 14.819 -52.254 -47.339 1.00 20.24 321 GLN C C 1
ATOM 17057 O O . GLN C 1 321 ? 14.134 -52.451 -48.350 1.00 22.56 321 GLN C O 1
ATOM 17071 N N . GLU C 1 322 ? 14.512 -51.322 -46.442 1.00 19.59 322 GLU C N 1
ATOM 17072 C CA . GLU C 1 322 ? 13.315 -50.504 -46.603 1.00 19.56 322 GLU C CA 1
ATOM 17073 C C . GLU C 1 322 ? 13.349 -49.744 -47.922 1.00 26.41 322 GLU C C 1
ATOM 17074 O O . GLU C 1 322 ? 12.374 -49.760 -48.684 1.00 22.93 322 GLU C O 1
ATOM 17086 N N . LEU C 1 323 ? 14.474 -49.086 -48.220 1.00 18.20 323 LEU C N 1
ATOM 17087 C CA . LEU C 1 323 ? 14.572 -48.305 -49.449 1.00 22.19 323 LEU C CA 1
ATOM 17088 C C . LEU C 1 323 ? 14.731 -49.206 -50.672 1.00 19.96 323 LEU C C 1
ATOM 17089 O O . LEU C 1 323 ? 14.267 -48.855 -51.764 1.00 19.33 323 LEU C O 1
ATOM 17105 N N . TRP C 1 324 ? 15.347 -50.378 -50.502 1.00 19.54 324 TRP C N 1
ATOM 17106 C CA . TRP C 1 324 ? 15.444 -51.355 -51.583 1.00 19.98 324 TRP C CA 1
ATOM 17107 C C . TRP C 1 324 ? 14.069 -51.738 -52.111 1.00 25.44 324 TRP C C 1
ATOM 17108 O O . TRP C 1 324 ? 13.912 -51.995 -53.311 1.00 23.21 324 TRP C O 1
ATOM 17129 N N . GLU C 1 325 ? 13.075 -51.802 -51.228 1.00 19.75 325 GLU C N 1
ATOM 17130 C CA . GLU C 1 325 ? 11.720 -52.179 -51.605 1.00 24.40 325 GLU C CA 1
ATOM 17131 C C . GLU C 1 325 ? 10.917 -51.018 -52.178 1.00 28.02 325 GLU C C 1
ATOM 17132 O O . GLU C 1 325 ? 9.835 -51.249 -52.730 1.00 30.87 325 GLU C O 1
ATOM 17144 N N . ARG C 1 326 ? 11.406 -49.790 -52.069 1.00 22.66 326 ARG C N 1
ATOM 17145 C CA . ARG C 1 326 ? 10.673 -48.644 -52.595 1.00 22.95 326 ARG C CA 1
ATOM 17146 C C . ARG C 1 326 ? 10.782 -48.592 -54.110 1.00 33.36 326 ARG C C 1
ATOM 17147 O O . ARG C 1 326 ? 11.780 -49.012 -54.701 1.00 24.94 326 ARG C O 1
ATOM 17168 N N . ASN C 1 327 ? 9.753 -48.022 -54.740 1.00 26.50 327 ASN C N 1
ATOM 17169 C CA . ASN C 1 327 ? 9.805 -47.821 -56.179 1.00 29.86 327 ASN C CA 1
ATOM 17170 C C . ASN C 1 327 ? 10.656 -46.613 -56.536 1.00 21.25 327 ASN C C 1
ATOM 17171 O O . ASN C 1 327 ? 11.389 -46.632 -57.532 1.00 24.23 327 ASN C O 1
ATOM 17182 N N . HIS C 1 328 ? 10.557 -45.554 -55.735 1.00 21.73 328 HIS C N 1
ATOM 17183 C CA . HIS C 1 328 ? 11.329 -44.335 -55.901 1.00 20.71 328 HIS C CA 1
ATOM 17184 C C . HIS C 1 328 ? 11.925 -43.931 -54.562 1.00 19.19 328 HIS C C 1
ATOM 17185 O O . HIS C 1 328 ? 11.255 -44.009 -53.523 1.00 24.06 328 HIS C O 1
ATOM 17199 N N . VAL C 1 329 ? 13.178 -43.482 -54.600 1.00 23.89 329 VAL C N 1
ATOM 17200 C CA . VAL C 1 329 ? 13.897 -42.981 -53.433 1.00 21.64 329 VAL C CA 1
ATOM 17201 C C . VAL C 1 329 ? 14.267 -41.530 -53.697 1.00 19.04 329 VAL C C 1
ATOM 17202 O O . VAL C 1 329 ? 14.838 -41.215 -54.745 1.00 26.13 329 VAL C O 1
ATOM 17215 N N . THR C 1 330 ? 13.934 -40.644 -52.755 1.00 23.61 330 THR C N 1
ATOM 17216 C CA . THR C 1 330 ? 14.241 -39.234 -52.921 1.00 20.00 330 THR C CA 1
ATOM 17217 C C . THR C 1 330 ? 15.731 -38.977 -52.692 1.00 27.15 330 THR C C 1
ATOM 17218 O O . THR C 1 330 ? 16.431 -39.805 -52.103 1.00 23.80 330 THR C O 1
ATOM 17229 N N . PRO C 1 331 ? 16.237 -37.825 -53.143 1.00 29.06 331 PRO C N 1
ATOM 17230 C CA . PRO C 1 331 ? 17.631 -37.476 -52.823 1.00 26.23 331 PRO C CA 1
ATOM 17231 C C . PRO C 1 331 ? 17.885 -37.388 -51.334 1.00 32.32 331 PRO C C 1
ATOM 17232 O O . PRO C 1 331 ? 18.968 -37.776 -50.872 1.00 28.81 331 PRO C O 1
ATOM 17243 N N . GLU C 1 332 ? 16.914 -36.896 -50.559 1.00 26.44 332 GLU C N 1
ATOM 17244 C CA . GLU C 1 332 ? 17.090 -36.857 -49.113 1.00 33.15 332 GLU C CA 1
ATOM 17245 C C . GLU C 1 332 ? 17.158 -38.263 -48.535 1.00 33.42 332 GLU C C 1
ATOM 17246 O O . GLU C 1 332 ? 17.961 -38.530 -47.635 1.00 25.64 332 GLU C O 1
ATOM 17258 N N . GLN C 1 333 ? 16.325 -39.179 -49.034 1.00 23.94 333 GLN C N 1
ATOM 17259 C CA . GLN C 1 333 ? 16.342 -40.540 -48.509 1.00 20.52 333 GLN C CA 1
ATOM 17260 C C . GLN C 1 333 ? 17.648 -41.246 -48.854 1.00 20.01 333 GLN C C 1
ATOM 17261 O O . GLN C 1 333 ? 18.246 -41.898 -47.991 1.00 21.58 333 GLN C O 1
ATOM 17275 N N . ARG C 1 334 ? 18.100 -41.129 -50.103 1.00 19.27 334 ARG C N 1
ATOM 17276 C CA . ARG C 1 334 ? 19.376 -41.718 -50.502 1.00 23.96 334 ARG C CA 1
ATOM 17277 C C . ARG C 1 334 ? 20.533 -41.058 -49.768 1.00 22.33 334 ARG C C 1
ATOM 17278 O O . ARG C 1 334 ? 21.468 -41.740 -49.328 1.00 18.57 334 ARG C O 1
ATOM 17299 N N . GLY C 1 335 ? 20.488 -39.729 -49.645 1.00 20.36 335 GLY C N 1
ATOM 17300 C CA . GLY C 1 335 ? 21.580 -39.007 -49.019 1.00 21.69 335 GLY C CA 1
ATOM 17301 C C . GLY C 1 335 ? 21.690 -39.296 -47.538 1.00 24.71 335 GLY C C 1
ATOM 17302 O O . GLY C 1 335 ? 22.794 -39.466 -47.012 1.00 19.13 335 GLY C O 1
ATOM 17306 N N . GLN C 1 336 ? 20.554 -39.360 -46.841 1.00 17.51 336 GLN C N 1
ATOM 17307 C CA . GLN C 1 336 ? 20.589 -39.717 -45.433 1.00 20.24 336 GLN C CA 1
ATOM 17308 C C . GLN C 1 336 ? 21.099 -41.140 -45.253 1.00 24.20 336 GLN C C 1
ATOM 17309 O O . GLN C 1 336 ? 21.848 -41.424 -44.313 1.00 21.61 336 GLN C O 1
ATOM 17323 N N . LEU C 1 337 ? 20.712 -42.052 -46.146 1.00 20.46 337 LEU C N 1
ATOM 17324 C CA . LEU C 1 337 ? 21.212 -43.417 -46.033 1.00 20.38 337 LEU C CA 1
ATOM 17325 C C . LEU C 1 337 ? 22.723 -43.437 -46.226 1.00 16.42 337 LEU C C 1
ATOM 17326 O O . LEU C 1 337 ? 23.451 -44.069 -45.453 1.00 17.56 337 LEU C O 1
ATOM 17342 N N . MET C 1 338 ? 23.208 -42.730 -47.239 1.00 16.49 338 MET C N 1
ATOM 17343 C CA . MET C 1 338 ? 24.639 -42.716 -47.513 1.00 15.37 338 MET C CA 1
ATOM 17344 C C . MET C 1 338 ? 25.403 -42.094 -46.347 1.00 19.11 338 MET C C 1
ATOM 17345 O O . MET C 1 338 ? 26.487 -42.562 -45.992 1.00 15.49 338 MET C O 1
ATOM 17359 N N . VAL C 1 339 ? 24.838 -41.059 -45.714 1.00 19.26 339 VAL C N 1
ATOM 17360 C CA . VAL C 1 339 ? 25.474 -40.483 -44.527 1.00 18.91 339 VAL C CA 1
ATOM 17361 C C . VAL C 1 339 ? 25.508 -41.498 -43.388 1.00 17.63 339 VAL C C 1
ATOM 17362 O O . VAL C 1 339 ? 26.520 -41.629 -42.687 1.00 17.25 339 VAL C O 1
ATOM 17375 N N . GLN C 1 340 ? 24.407 -42.223 -43.167 1.00 16.18 340 GLN C N 1
ATOM 17376 C CA . GLN C 1 340 ? 24.388 -43.223 -42.106 1.00 16.68 340 GLN C CA 1
ATOM 17377 C C . GLN C 1 340 ? 25.380 -44.346 -42.401 1.00 15.74 340 GLN C C 1
ATOM 17378 O O . GLN C 1 340 ? 26.055 -44.840 -41.493 1.00 14.83 340 GLN C O 1
ATOM 17392 N N . VAL C 1 341 ? 25.466 -44.772 -43.663 1.00 15.01 341 VAL C N 1
ATOM 17393 C CA . VAL C 1 341 ? 26.428 -45.809 -44.041 1.00 14.86 341 VAL C CA 1
ATOM 17394 C C . VAL C 1 341 ? 27.849 -45.309 -43.836 1.00 14.64 341 VAL C C 1
ATOM 17395 O O . VAL C 1 341 ? 28.693 -46.010 -43.270 1.00 14.69 341 VAL C O 1
ATOM 17408 N N . ALA C 1 342 ? 28.141 -44.103 -44.329 1.00 13.95 342 ALA C N 1
ATOM 17409 C CA . ALA C 1 342 ? 29.465 -43.525 -44.166 1.00 13.82 342 ALA C CA 1
ATOM 17410 C C . ALA C 1 342 ? 29.829 -43.424 -42.695 1.00 11.49 342 ALA C C 1
ATOM 17411 O O . ALA C 1 342 ? 30.961 -43.735 -42.308 1.00 11.64 342 ALA C O 1
ATOM 17418 N N . SER C 1 343 ? 28.873 -43.009 -41.856 1.00 12.31 343 SER C N 1
ATOM 17419 C CA . SER C 1 343 ? 29.136 -42.897 -40.425 1.00 13.94 343 SER C CA 1
ATOM 17420 C C . SER C 1 343 ? 29.492 -44.251 -39.836 1.00 14.50 343 SER C C 1
ATOM 17421 O O . SER C 1 343 ? 30.461 -44.387 -39.078 1.00 11.87 343 SER C O 1
ATOM 17429 N N . ALA C 1 344 ? 28.716 -45.274 -40.184 1.00 12.46 344 ALA C N 1
ATOM 17430 C CA . ALA C 1 344 ? 29.013 -46.620 -39.711 1.00 12.28 344 ALA C CA 1
ATOM 17431 C C . ALA C 1 344 ? 30.377 -47.094 -40.200 1.00 12.53 344 ALA C C 1
ATOM 17432 O O . ALA C 1 344 ? 31.134 -47.726 -39.448 1.00 12.86 344 ALA C O 1
ATOM 17439 N N . LYS C 1 345 ? 30.711 -46.801 -41.459 1.00 12.56 345 LYS C N 1
ATOM 17440 C CA . LYS C 1 345 ? 32.005 -47.207 -41.999 1.00 11.90 345 LYS C CA 1
ATOM 17441 C C . LYS C 1 345 ? 33.158 -46.505 -41.294 1.00 13.03 345 LYS C C 1
ATOM 17442 O O . LYS C 1 345 ? 34.195 -47.122 -41.032 1.00 12.54 345 LYS C O 1
ATOM 17461 N N . ILE C 1 346 ? 33.011 -45.206 -41.020 1.00 11.22 346 ILE C N 1
ATOM 17462 C CA . ILE C 1 346 ? 34.049 -44.456 -40.316 1.00 12.65 346 ILE C CA 1
ATOM 17463 C C . ILE C 1 346 ? 34.314 -45.081 -38.952 1.00 14.87 346 ILE C C 1
ATOM 17464 O O . ILE C 1 346 ? 35.468 -45.319 -38.567 1.00 12.08 346 ILE C O 1
ATOM 17480 N N . VAL C 1 347 ? 33.247 -45.328 -38.189 1.00 11.40 347 VAL C N 1
ATOM 17481 C CA . VAL C 1 347 ? 33.408 -45.869 -36.844 1.00 12.23 347 VAL C CA 1
ATOM 17482 C C . VAL C 1 347 ? 34.001 -47.266 -36.918 1.00 14.07 347 VAL C C 1
ATOM 17483 O O . VAL C 1 347 ? 34.908 -47.601 -36.155 1.00 13.36 347 VAL C O 1
ATOM 17496 N N . ALA C 1 348 ? 33.541 -48.084 -37.875 1.00 11.32 348 ALA C N 1
ATOM 17497 C CA . ALA C 1 348 ? 34.051 -49.447 -37.991 1.00 11.12 348 ALA C CA 1
ATOM 17498 C C . ALA C 1 348 ? 35.517 -49.454 -38.408 1.00 10.32 348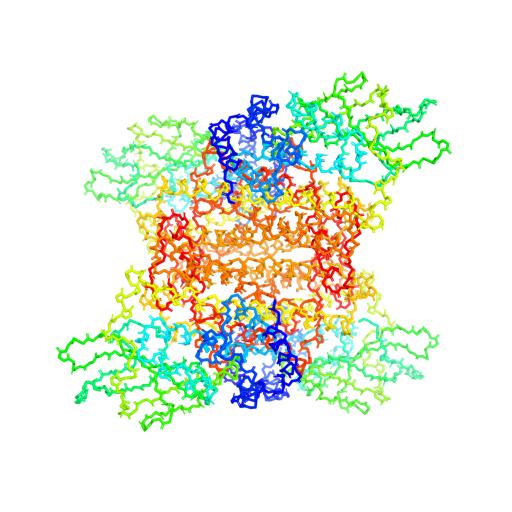 ALA C C 1
ATOM 17499 O O . ALA C 1 348 ? 36.294 -50.303 -37.950 1.00 12.99 348 ALA C O 1
ATOM 17506 N N . THR C 1 349 ? 35.907 -48.508 -39.270 1.00 11.94 349 THR C N 1
ATOM 17507 C CA . THR C 1 349 ? 37.290 -48.418 -39.734 1.00 11.68 349 THR C CA 1
ATOM 17508 C C . THR C 1 349 ? 38.217 -48.088 -38.577 1.00 12.48 349 THR C C 1
ATOM 17509 O O . THR C 1 349 ? 39.227 -48.777 -38.348 1.00 13.89 349 THR C O 1
ATOM 17520 N N . ARG C 1 350 ? 37.883 -47.035 -37.827 1.00 11.87 350 ARG C N 1
ATOM 17521 C CA . ARG C 1 350 ? 38.713 -46.642 -36.698 1.00 12.51 350 ARG C CA 1
ATOM 17522 C C . ARG C 1 350 ? 38.799 -47.761 -35.682 1.00 15.49 350 ARG C C 1
ATOM 17523 O O . ARG C 1 350 ? 39.882 -48.069 -35.174 1.00 13.26 350 ARG C O 1
ATOM 17544 N N . LEU C 1 351 ? 37.672 -48.421 -35.415 1.00 13.29 351 LEU C N 1
ATOM 17545 C CA . LEU C 1 351 ? 37.640 -49.491 -34.430 1.00 13.91 351 LEU C CA 1
ATOM 17546 C C . LEU C 1 351 ? 38.522 -50.665 -34.847 1.00 15.28 351 LEU C C 1
ATOM 17547 O O . LEU C 1 351 ? 39.351 -51.141 -34.067 1.00 13.30 351 LEU C O 1
ATOM 17563 N N . VAL C 1 352 ? 38.330 -51.184 -36.059 1.00 13.22 352 VAL C N 1
ATOM 17564 C CA . VAL C 1 352 ? 39.051 -52.397 -36.432 1.00 11.12 352 VAL C CA 1
ATOM 17565 C C . VAL C 1 352 ? 40.549 -52.127 -36.522 1.00 12.88 352 VAL C C 1
ATOM 17566 O O . VAL C 1 352 ? 41.364 -52.961 -36.117 1.00 13.21 352 VAL C O 1
ATOM 17579 N N . ILE C 1 353 ? 40.938 -50.960 -37.024 1.00 12.41 353 ILE C N 1
ATOM 17580 C CA . ILE C 1 353 ? 42.363 -50.659 -37.148 1.00 13.11 353 ILE C CA 1
ATOM 17581 C C . ILE C 1 353 ? 43.019 -50.528 -35.769 1.00 12.67 353 ILE C C 1
ATOM 17582 O O . ILE C 1 353 ? 44.132 -51.016 -35.550 1.00 14.05 353 ILE C O 1
ATOM 17598 N N A GLU C 1 354 ? 42.351 -49.874 -34.820 0.63 12.75 354 GLU C N 1
ATOM 17599 N N B GLU C 1 354 ? 42.325 -49.913 -34.809 0.37 12.72 354 GLU C N 1
ATOM 17600 C CA A GLU C 1 354 ? 42.927 -49.785 -33.482 0.63 12.47 354 GLU C CA 1
ATOM 17601 C CA B GLU C 1 354 ? 42.902 -49.746 -33.477 0.37 12.67 354 GLU C CA 1
ATOM 17602 C C A GLU C 1 354 ? 42.953 -51.151 -32.816 0.63 12.98 354 GLU C C 1
ATOM 17603 C C B GLU C 1 354 ? 42.893 -51.056 -32.692 0.37 13.74 354 GLU C C 1
ATOM 17604 O O A GLU C 1 354 ? 43.995 -51.597 -32.322 0.63 12.63 354 GLU C O 1
ATOM 17605 O O B GLU C 1 354 ? 43.874 -51.384 -32.017 0.37 13.65 354 GLU C O 1
ATOM 17628 N N . LEU C 1 355 ? 41.800 -51.817 -32.783 1.00 12.28 355 LEU C N 1
ATOM 17629 C CA . LEU C 1 355 ? 41.656 -53.067 -32.048 1.00 13.36 355 LEU C CA 1
ATOM 17630 C C . LEU C 1 355 ? 42.646 -54.130 -32.507 1.00 12.53 355 LEU C C 1
ATOM 17631 O O . LEU C 1 355 ? 43.264 -54.817 -31.677 1.00 12.57 355 LEU C O 1
ATOM 17648 N N . THR C 1 356 ? 42.817 -54.296 -33.823 1.00 13.01 356 THR C N 1
ATOM 17649 C CA . THR C 1 356 ? 43.649 -55.391 -34.300 1.00 11.86 356 THR C CA 1
ATOM 17650 C C . THR C 1 356 ? 45.121 -55.186 -33.962 1.00 12.50 356 THR C C 1
ATOM 17651 O O . THR C 1 356 ? 45.877 -56.163 -33.910 1.00 13.60 356 THR C O 1
ATOM 17662 N N . SER C 1 357 ? 45.539 -53.946 -33.735 1.00 14.37 357 SER C N 1
ATOM 17663 C CA . SER C 1 357 ? 46.894 -53.656 -33.294 1.00 13.36 357 SER C CA 1
ATOM 17664 C C . SER C 1 357 ? 47.012 -53.660 -31.770 1.00 14.26 357 SER C C 1
ATOM 17665 O O . SER C 1 357 ? 47.921 -54.286 -31.226 1.00 13.35 357 SER C O 1
ATOM 17673 N N . ARG C 1 358 ? 46.094 -52.991 -31.066 1.00 13.17 358 ARG C N 1
ATOM 17674 C CA . ARG C 1 358 ? 46.258 -52.769 -29.630 1.00 14.02 358 ARG C CA 1
ATOM 17675 C C . ARG C 1 358 ? 45.952 -54.007 -28.786 1.00 14.21 358 ARG C C 1
ATOM 17676 O O . ARG C 1 358 ? 46.426 -54.091 -27.649 1.00 14.47 358 ARG C O 1
ATOM 17697 N N . LEU C 1 359 ? 45.225 -54.994 -29.322 1.00 11.85 359 LEU C N 1
ATOM 17698 C CA . LEU C 1 359 ? 44.923 -56.183 -28.539 1.00 12.17 359 LEU C CA 1
ATOM 17699 C C . LEU C 1 359 ? 46.177 -56.972 -28.184 1.00 11.96 359 LEU C C 1
ATOM 17700 O O . LEU C 1 359 ? 46.149 -57.741 -27.221 1.00 13.27 359 LEU C O 1
ATOM 17716 N N . TYR C 1 360 ? 47.284 -56.784 -28.914 1.00 11.95 360 TYR C N 1
ATOM 17717 C CA . TYR C 1 360 ? 48.544 -57.387 -28.490 1.00 12.52 360 TYR C CA 1
ATOM 17718 C C . TYR C 1 360 ? 48.910 -56.952 -27.086 1.00 12.67 360 TYR C C 1
ATOM 17719 O O . TYR C 1 360 ? 49.492 -57.731 -26.324 1.00 13.03 360 TYR C O 1
ATOM 17737 N N A GLU C 1 361 ? 48.576 -55.715 -26.716 0.50 12.76 361 GLU C N 1
ATOM 17738 N N B GLU C 1 361 ? 48.596 -55.705 -26.734 0.50 12.75 361 GLU C N 1
ATOM 17739 C CA A GLU C 1 361 ? 48.928 -55.216 -25.392 0.50 14.31 361 GLU C CA 1
ATOM 17740 C CA B GLU C 1 361 ? 48.921 -55.207 -25.404 0.50 14.32 361 GLU C CA 1
ATOM 17741 C C A GLU C 1 361 ? 48.152 -55.920 -24.286 0.50 17.01 361 GLU C C 1
ATOM 17742 C C B GLU C 1 361 ? 48.229 -56.033 -24.324 0.50 16.84 361 GLU C C 1
ATOM 17743 O O A GLU C 1 361 ? 48.571 -55.881 -23.124 0.50 20.29 361 GLU C O 1
ATOM 17744 O O B GLU C 1 361 ? 48.782 -56.212 -23.232 0.50 17.19 361 GLU C O 1
ATOM 17767 N N . ALA C 1 362 ? 47.039 -56.567 -24.615 1.00 14.56 362 ALA C N 1
ATOM 17768 C CA . ALA C 1 362 ? 46.349 -57.408 -23.653 1.00 14.73 362 ALA C CA 1
ATOM 17769 C C . ALA C 1 362 ? 46.911 -58.823 -23.625 1.00 20.95 362 ALA C C 1
ATOM 17770 O O . ALA C 1 362 ? 46.906 -59.464 -22.570 1.00 29.93 362 ALA C O 1
ATOM 17778 N N . MET C 1 363 ? 47.434 -59.311 -24.746 1.00 13.55 363 MET C N 1
ATOM 17779 C CA . MET C 1 363 ? 47.872 -60.695 -24.843 1.00 12.44 363 MET C CA 1
ATOM 17780 C C . MET C 1 363 ? 49.311 -60.905 -24.393 1.00 14.90 363 MET C C 1
ATOM 17781 O O . MET C 1 363 ? 49.626 -61.969 -23.850 1.00 16.95 363 MET C O 1
ATOM 17795 N N . GLY C 1 364 ? 50.193 -59.931 -24.617 1.00 18.00 364 GLY C N 1
ATOM 17796 C CA . GLY C 1 364 ? 51.572 -60.028 -24.175 1.00 17.86 364 GLY C CA 1
ATOM 17797 C C . GLY C 1 364 ? 52.543 -60.421 -25.279 1.00 16.03 364 GLY C C 1
ATOM 17798 O O . GLY C 1 364 ? 52.185 -60.712 -26.423 1.00 14.64 364 GLY C O 1
ATOM 17802 N N . ALA C 1 365 ? 53.815 -60.441 -24.883 1.00 16.91 365 ALA C N 1
ATOM 17803 C CA . ALA C 1 365 ? 54.910 -60.559 -25.835 1.00 14.77 365 ALA C CA 1
ATOM 17804 C C . ALA C 1 365 ? 54.881 -61.875 -26.599 1.00 13.98 365 ALA C C 1
ATOM 17805 O O . ALA C 1 365 ? 55.252 -61.911 -27.774 1.00 16.88 365 ALA C O 1
ATOM 17812 N N . ARG C 1 366 ? 54.463 -62.963 -25.959 1.00 17.76 366 ARG C N 1
ATOM 17813 C CA . ARG C 1 366 ? 54.520 -64.243 -26.650 1.00 19.42 366 ARG C CA 1
ATOM 17814 C C . ARG C 1 366 ? 53.550 -64.310 -27.821 1.00 16.56 366 ARG C C 1
ATOM 17815 O O . ARG C 1 366 ? 53.770 -65.101 -28.742 1.00 17.02 366 ARG C O 1
ATOM 17836 N N . ALA C 1 367 ? 52.517 -63.465 -27.845 1.00 15.35 367 ALA C N 1
ATOM 17837 C CA . ALA C 1 367 ? 51.606 -63.468 -28.984 1.00 14.13 367 ALA C CA 1
ATOM 17838 C C . ALA C 1 367 ? 52.276 -62.939 -30.245 1.00 17.25 367 ALA C C 1
ATOM 17839 O O . ALA C 1 367 ? 51.857 -63.287 -31.355 1.00 17.84 367 ALA C O 1
ATOM 17846 N N . ALA C 1 368 ? 53.298 -62.094 -30.106 1.00 14.53 368 ALA C N 1
ATOM 17847 C CA . ALA C 1 368 ? 54.071 -61.620 -31.249 1.00 14.48 368 ALA C CA 1
ATOM 17848 C C . ALA C 1 368 ? 55.365 -62.399 -31.449 1.00 17.28 368 ALA C C 1
ATOM 17849 O O . ALA C 1 368 ? 55.861 -62.491 -32.577 1.00 17.05 368 ALA C O 1
ATOM 17856 N N . ALA C 1 369 ? 55.906 -62.981 -30.382 1.00 18.17 369 ALA C N 1
ATOM 17857 C CA . ALA C 1 369 ? 57.163 -63.712 -30.485 1.00 20.67 369 ALA C CA 1
ATOM 17858 C C . ALA C 1 369 ? 56.993 -64.979 -31.291 1.00 18.20 369 ALA C C 1
ATOM 17859 O O . ALA C 1 369 ? 57.943 -65.444 -31.931 1.00 20.91 369 ALA C O 1
ATOM 17866 N N . SER C 1 370 ? 55.797 -65.540 -31.264 1.00 18.72 370 SER C N 1
ATOM 17867 C CA . SER C 1 370 ? 55.443 -66.737 -32.012 1.00 19.20 370 SER C CA 1
ATOM 17868 C C . SER C 1 370 ? 54.705 -66.319 -33.279 1.00 18.79 370 SER C C 1
ATOM 17869 O O . SER C 1 370 ? 53.489 -66.114 -33.256 1.00 23.77 370 SER C O 1
ATOM 17877 N N . ARG C 1 371 ? 55.434 -66.213 -34.390 1.00 19.50 371 ARG C N 1
ATOM 17878 C CA . ARG C 1 371 ? 54.808 -65.835 -35.658 1.00 21.30 371 ARG C CA 1
ATOM 17879 C C . ARG C 1 371 ? 53.663 -66.772 -36.024 1.00 19.91 371 ARG C C 1
ATOM 17880 O O . ARG C 1 371 ? 52.659 -66.327 -36.600 1.00 18.93 371 ARG C O 1
ATOM 17901 N N . GLN C 1 372 ? 53.793 -68.065 -35.701 1.00 16.54 372 GLN C N 1
ATOM 17902 C CA . GLN C 1 372 ? 52.795 -69.056 -36.091 1.00 20.54 372 GLN C CA 1
ATOM 17903 C C . GLN C 1 372 ? 51.415 -68.779 -35.505 1.00 20.42 372 GLN C C 1
ATOM 17904 O O . GLN C 1 372 ? 50.418 -69.251 -36.064 1.00 20.93 372 GLN C O 1
ATOM 17908 N N . PHE C 1 373 ? 51.328 -68.063 -34.379 1.00 18.18 373 PHE C N 1
ATOM 17909 C CA . PHE C 1 373 ? 50.025 -67.727 -33.819 1.00 17.15 373 PHE C CA 1
ATOM 17910 C C . PHE C 1 373 ? 49.171 -66.998 -34.853 1.00 14.52 373 PHE C C 1
ATOM 17911 O O . PHE C 1 373 ? 47.958 -67.205 -34.927 1.00 17.92 373 PHE C O 1
ATOM 17928 N N . GLY C 1 374 ? 49.797 -66.168 -35.677 1.00 14.35 374 GLY C N 1
ATOM 17929 C CA . GLY C 1 374 ? 49.147 -65.602 -36.845 1.00 15.44 374 GLY C CA 1
ATOM 17930 C C . GLY C 1 374 ? 48.106 -64.547 -36.560 1.00 14.71 374 GLY C C 1
ATOM 17931 O O . GLY C 1 374 ? 47.282 -64.261 -37.433 1.00 14.84 374 GLY C O 1
ATOM 17935 N N . PHE C 1 375 ? 48.134 -63.934 -35.378 1.00 14.58 375 PHE C N 1
ATOM 17936 C CA . PHE C 1 375 ? 47.095 -62.967 -35.036 1.00 14.00 375 PHE C CA 1
ATOM 17937 C C . PHE C 1 375 ? 47.160 -61.725 -35.913 1.00 13.56 375 PHE C C 1
ATOM 17938 O O . PHE C 1 375 ? 46.143 -61.034 -36.073 1.00 14.18 375 PHE C O 1
ATOM 17955 N N . ASP C 1 376 ? 48.330 -61.421 -36.482 1.00 13.08 376 ASP C N 1
ATOM 17956 C CA . ASP C 1 376 ? 48.481 -60.229 -37.295 1.00 11.50 376 ASP C CA 1
ATOM 17957 C C . ASP C 1 376 ? 47.645 -60.279 -38.569 1.00 12.50 376 ASP C C 1
ATOM 17958 O O . ASP C 1 376 ? 47.520 -59.255 -39.244 1.00 12.82 376 ASP C O 1
ATOM 17967 N N . ARG C 1 377 ? 47.124 -61.453 -38.934 1.00 13.03 377 ARG C N 1
ATOM 17968 C CA . ARG C 1 377 ? 46.214 -61.565 -40.071 1.00 13.88 377 ARG C CA 1
ATOM 17969 C C . ARG C 1 377 ? 45.061 -60.572 -39.968 1.00 11.85 377 ARG C C 1
ATOM 17970 O O . ARG C 1 377 ? 44.671 -59.963 -40.970 1.00 11.75 377 ARG C O 1
ATOM 17991 N N . PHE C 1 378 ? 44.498 -60.395 -38.768 1.00 13.59 378 PHE C N 1
ATOM 17992 C CA . PHE C 1 378 ? 43.353 -59.498 -38.626 1.00 11.74 378 PHE C CA 1
ATOM 17993 C C . PHE C 1 378 ? 43.740 -58.064 -38.971 1.00 11.71 378 PHE C C 1
ATOM 17994 O O . PHE C 1 378 ? 43.054 -57.402 -39.758 1.00 12.60 378 PHE C O 1
ATOM 18011 N N . TRP C 1 379 ? 44.852 -57.571 -38.414 1.00 11.04 379 TRP C N 1
ATOM 18012 C CA . TRP C 1 379 ? 45.320 -56.237 -38.785 1.00 12.62 379 TRP C CA 1
ATOM 18013 C C . TRP C 1 379 ? 45.654 -56.167 -40.270 1.00 12.76 379 TRP C C 1
ATOM 18014 O O . TRP C 1 379 ? 45.271 -55.209 -40.945 1.00 13.13 379 TRP C O 1
ATOM 18035 N N . ARG C 1 380 ? 46.348 -57.178 -40.806 1.00 13.20 380 ARG C N 1
ATOM 18036 C CA . ARG C 1 380 ? 46.728 -57.124 -42.215 1.00 12.62 380 ARG C CA 1
ATOM 18037 C C . ARG C 1 380 ? 45.500 -57.029 -43.115 1.00 11.26 380 ARG C C 1
ATOM 18038 O O . ARG C 1 380 ? 45.472 -56.222 -44.057 1.00 11.35 380 ARG C O 1
ATOM 18059 N N . ASP C 1 381 ? 44.481 -57.847 -42.840 1.00 11.94 381 ASP C N 1
ATOM 18060 C CA . ASP C 1 381 ? 43.268 -57.839 -43.660 1.00 13.64 381 ASP C CA 1
ATOM 18061 C C . ASP C 1 381 ? 42.544 -56.504 -43.551 1.00 13.14 381 ASP C C 1
ATOM 18062 O O . ASP C 1 381 ? 42.133 -55.917 -44.559 1.00 13.05 381 ASP C O 1
ATOM 18071 N N . ALA C 1 382 ? 42.357 -56.019 -42.328 1.00 12.27 382 ALA C N 1
ATOM 18072 C CA . ALA C 1 382 ? 41.655 -54.756 -42.136 1.00 11.83 382 ALA C CA 1
ATOM 18073 C C . ALA C 1 382 ? 42.464 -53.581 -42.674 1.00 13.55 382 ALA C C 1
ATOM 18074 O O . ALA C 1 382 ? 41.916 -52.702 -43.344 1.00 14.07 382 ALA C O 1
ATOM 18081 N N . ARG C 1 383 ? 43.779 -53.553 -42.416 1.00 12.95 383 ARG C N 1
ATOM 18082 C CA . ARG C 1 383 ? 44.590 -52.434 -42.889 1.00 14.11 383 ARG C CA 1
ATOM 18083 C C . ARG C 1 383 ? 44.566 -52.348 -44.413 1.00 14.84 383 ARG C C 1
ATOM 18084 O O . ARG C 1 383 ? 44.611 -51.245 -44.976 1.00 12.80 383 ARG C O 1
ATOM 18105 N N . THR C 1 384 ? 44.497 -53.499 -45.085 1.00 13.03 384 THR C N 1
ATOM 18106 C CA . THR C 1 384 ? 44.447 -53.532 -46.548 1.00 10.27 384 THR C CA 1
ATOM 18107 C C . THR C 1 384 ? 43.128 -52.981 -47.071 1.00 12.20 384 THR C C 1
ATOM 18108 O O . THR C 1 384 ? 43.115 -52.008 -47.829 1.00 14.52 384 THR C O 1
ATOM 18119 N N . HIS C 1 385 ? 41.993 -53.553 -46.655 1.00 13.32 385 HIS C N 1
ATOM 18120 C CA . HIS C 1 385 ? 40.772 -53.169 -47.351 1.00 16.81 385 HIS C CA 1
ATOM 18121 C C . HIS C 1 385 ? 40.213 -51.826 -46.890 1.00 14.41 385 HIS C C 1
ATOM 18122 O O . HIS C 1 385 ? 39.534 -51.162 -47.681 1.00 13.67 385 HIS C O 1
ATOM 18136 N N . THR C 1 386 ? 40.501 -51.389 -45.655 1.00 12.70 386 THR C N 1
ATOM 18137 C CA . THR C 1 386 ? 40.041 -50.068 -45.220 1.00 12.40 386 THR C CA 1
ATOM 18138 C C . THR C 1 386 ? 40.582 -48.944 -46.094 1.00 12.38 386 THR C C 1
ATOM 18139 O O . THR C 1 386 ? 40.058 -47.820 -46.038 1.00 13.95 386 THR C O 1
ATOM 18150 N N . LEU C 1 387 ? 41.599 -49.210 -46.912 1.00 11.27 387 LEU C N 1
ATOM 18151 C CA . LEU C 1 387 ? 42.156 -48.218 -47.826 1.00 10.67 387 LEU C CA 1
ATOM 18152 C C . LEU C 1 387 ? 41.437 -48.173 -49.173 1.00 12.80 387 LEU C C 1
ATOM 18153 O O . LEU C 1 387 ? 41.827 -47.378 -50.036 1.00 15.20 387 LEU C O 1
ATOM 18169 N N . HIS C 1 388 ? 40.397 -48.988 -49.350 1.00 14.69 388 HIS C N 1
ATOM 18170 C CA . HIS C 1 388 ? 39.645 -49.029 -50.604 1.00 16.79 388 HIS C CA 1
ATOM 18171 C C . HIS C 1 388 ? 39.303 -47.629 -51.097 1.00 14.52 388 HIS C C 1
ATOM 18172 O O . HIS C 1 388 ? 39.468 -47.306 -52.282 1.00 14.96 388 HIS C O 1
ATOM 18186 N N . ASP C 1 389 ? 38.806 -46.790 -50.201 1.00 14.19 389 ASP C N 1
ATOM 18187 C CA . ASP C 1 389 ? 38.644 -45.372 -50.468 1.00 12.55 389 ASP C CA 1
ATOM 18188 C C . ASP C 1 389 ? 38.915 -44.658 -49.153 1.00 14.66 389 ASP C C 1
ATOM 18189 O O . ASP C 1 389 ? 38.709 -45.245 -48.083 1.00 13.86 389 ASP C O 1
ATOM 18198 N N . PRO C 1 390 ? 39.438 -43.433 -49.195 1.00 16.04 390 PRO C N 1
ATOM 18199 C CA . PRO C 1 390 ? 40.019 -42.833 -47.983 1.00 13.49 390 PRO C CA 1
ATOM 18200 C C . PRO C 1 390 ? 38.945 -42.427 -46.981 1.00 12.14 390 PRO C C 1
ATOM 18201 O O . PRO C 1 390 ? 37.993 -41.716 -47.308 1.00 14.89 390 PRO C O 1
ATOM 18212 N N . VAL C 1 391 ? 39.120 -42.873 -45.742 1.00 12.65 391 VAL C N 1
ATOM 18213 C CA . VAL C 1 391 ? 38.130 -42.573 -44.729 1.00 12.68 391 VAL C CA 1
ATOM 18214 C C . VAL C 1 391 ? 38.091 -41.085 -44.454 1.00 14.44 391 VAL C C 1
ATOM 18215 O O . VAL C 1 391 ? 37.057 -40.580 -44.013 1.00 12.93 391 VAL C O 1
ATOM 18228 N N . ALA C 1 392 ? 39.174 -40.360 -44.744 1.00 13.72 392 ALA C N 1
ATOM 18229 C CA . ALA C 1 392 ? 39.144 -38.906 -44.569 1.00 16.29 392 ALA C CA 1
ATOM 18230 C C . ALA C 1 392 ? 38.037 -38.252 -45.386 1.00 13.56 392 ALA C C 1
ATOM 18231 O O . ALA C 1 392 ? 37.451 -37.250 -44.940 1.00 12.74 392 ALA C O 1
ATOM 18238 N N . TYR C 1 393 ? 37.744 -38.777 -46.582 1.00 14.34 393 TYR C N 1
ATOM 18239 C CA . TYR C 1 393 ? 36.706 -38.188 -47.413 1.00 15.18 393 TYR C CA 1
ATOM 18240 C C . TYR C 1 393 ? 35.318 -38.684 -47.035 1.00 13.19 393 TYR C C 1
ATOM 18241 O O . TYR C 1 393 ? 34.342 -37.958 -47.239 1.00 15.26 393 TYR C O 1
ATOM 18259 N N . LYS C 1 394 ? 35.203 -39.864 -46.423 1.00 11.17 394 LYS C N 1
ATOM 18260 C CA . LYS C 1 394 ? 33.934 -40.218 -45.812 1.00 12.35 394 LYS C CA 1
ATOM 18261 C C . LYS C 1 394 ? 33.635 -39.272 -44.651 1.00 13.53 394 LYS C C 1
ATOM 18262 O O . LYS C 1 394 ? 32.497 -38.813 -44.486 1.00 11.99 394 LYS C O 1
ATOM 18281 N N . ILE C 1 395 ? 34.661 -38.958 -43.854 1.00 12.18 395 ILE C N 1
ATOM 18282 C CA . ILE C 1 395 ? 34.514 -37.998 -42.761 1.00 11.73 395 ILE C CA 1
ATOM 18283 C C . ILE C 1 395 ? 34.115 -36.631 -43.306 1.00 13.83 395 ILE C C 1
ATOM 18284 O O . ILE C 1 395 ? 33.178 -35.990 -42.802 1.00 14.03 395 ILE C O 1
ATOM 18300 N N . ARG C 1 396 ? 34.792 -36.176 -44.366 1.00 14.90 396 ARG C N 1
ATOM 18301 C CA . ARG C 1 396 ? 34.422 -34.899 -44.975 1.00 14.84 396 ARG C CA 1
ATOM 18302 C C . ARG C 1 396 ? 32.979 -34.919 -45.458 1.00 16.25 396 ARG C C 1
ATOM 18303 O O . ARG C 1 396 ? 32.255 -33.929 -45.310 1.00 14.91 396 ARG C O 1
ATOM 18324 N N . GLU C 1 397 ? 32.547 -36.033 -46.055 1.00 12.98 397 GLU C N 1
ATOM 18325 C CA . GLU C 1 397 ? 31.185 -36.121 -46.559 1.00 16.17 397 GLU C CA 1
ATOM 18326 C C . GLU C 1 397 ? 30.175 -36.015 -45.426 1.00 15.61 397 GLU C C 1
ATOM 18327 O O . GLU C 1 397 ? 29.184 -35.282 -45.537 1.00 14.57 397 GLU C O 1
ATOM 18339 N N . VAL C 1 398 ? 30.427 -36.699 -44.306 1.00 13.86 398 VAL C N 1
ATOM 18340 C CA . VAL C 1 398 ? 29.506 -36.589 -43.182 1.00 13.36 398 VAL C CA 1
ATOM 18341 C C . VAL C 1 398 ? 29.513 -35.167 -42.625 1.00 13.38 398 VAL C C 1
ATOM 18342 O O . VAL C 1 398 ? 28.457 -34.627 -42.263 1.00 15.67 398 VAL C O 1
ATOM 18355 N N . GLY C 1 399 ? 30.692 -34.539 -42.556 1.00 13.96 399 GLY C N 1
ATOM 18356 C CA . GLY C 1 399 ? 30.776 -33.167 -42.070 1.00 15.63 399 GLY C CA 1
ATOM 18357 C C . GLY C 1 399 ? 30.078 -32.168 -42.973 1.00 17.11 399 GLY C C 1
ATOM 18358 O O . GLY C 1 399 ? 29.413 -31.249 -42.493 1.00 16.39 399 GLY C O 1
ATOM 18362 N N . ASN C 1 400 ? 30.243 -32.314 -44.291 1.00 15.28 400 ASN C N 1
ATOM 18363 C CA . ASN C 1 400 ? 29.581 -31.418 -45.237 1.00 15.46 400 ASN C CA 1
ATOM 18364 C C . ASN C 1 400 ? 28.062 -31.527 -45.128 1.00 19.80 400 ASN C C 1
ATOM 18365 O O . ASN C 1 400 ? 27.342 -30.527 -45.257 1.00 15.49 400 ASN C O 1
ATOM 18376 N N . TRP C 1 401 ? 27.553 -32.731 -44.868 1.00 17.79 401 TRP C N 1
ATOM 18377 C CA . TRP C 1 401 ? 26.128 -32.875 -44.611 1.00 15.58 401 TRP C CA 1
ATOM 18378 C C . TRP C 1 401 ? 25.738 -32.194 -43.310 1.00 15.87 401 TRP C C 1
ATOM 18379 O O . TRP C 1 401 ? 24.784 -31.404 -43.273 1.00 17.87 401 TRP C O 1
ATOM 18400 N N . PHE C 1 402 ? 26.441 -32.500 -42.219 1.00 13.64 402 PHE C N 1
ATOM 18401 C CA . PHE C 1 402 ? 25.977 -31.997 -40.933 1.00 15.43 402 PHE C CA 1
ATOM 18402 C C . PHE C 1 402 ? 26.081 -30.481 -40.867 1.00 16.87 402 PHE C C 1
ATOM 1840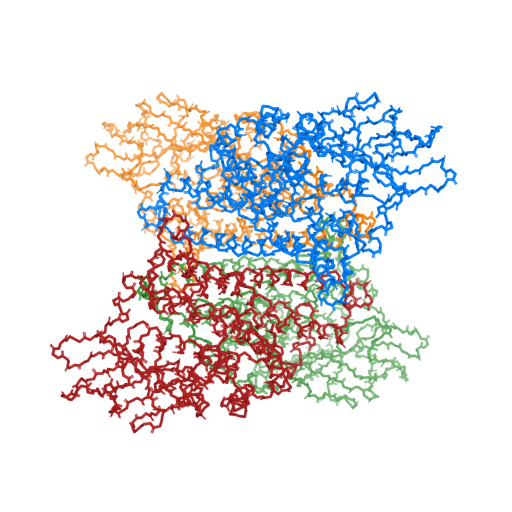3 O O . PHE C 1 402 ? 25.156 -29.805 -40.391 1.00 18.54 402 PHE C O 1
ATOM 18420 N N . LEU C 1 403 ? 27.196 -29.928 -41.339 1.00 17.58 403 LEU C N 1
ATOM 18421 C CA . LEU C 1 403 ? 27.414 -28.489 -41.239 1.00 18.03 403 LEU C CA 1
ATOM 18422 C C . LEU C 1 403 ? 26.661 -27.730 -42.326 1.00 18.76 403 LEU C C 1
ATOM 18423 O O . LEU C 1 403 ? 26.003 -26.725 -42.045 1.00 19.08 403 LEU C O 1
ATOM 18439 N N . ASN C 1 404 ? 26.753 -28.182 -43.572 1.00 17.26 404 ASN C N 1
ATOM 18440 C CA . ASN C 1 404 ? 26.250 -27.406 -44.699 1.00 18.02 404 ASN C CA 1
ATOM 18441 C C . ASN C 1 404 ? 24.979 -27.972 -45.310 1.00 24.08 404 ASN C C 1
ATOM 18442 O O . ASN C 1 404 ? 24.476 -27.411 -46.292 1.00 21.13 404 ASN C O 1
ATOM 18453 N N . HIS C 1 405 ? 24.439 -29.052 -44.754 1.00 20.93 405 HIS C N 1
ATOM 18454 C CA . HIS C 1 405 ? 23.220 -29.681 -45.256 1.00 21.78 405 HIS C CA 1
ATOM 18455 C C . HIS C 1 405 ? 23.395 -30.196 -46.680 1.00 20.07 405 HIS C C 1
ATOM 18456 O O . HIS C 1 405 ? 22.433 -30.256 -47.444 1.00 23.84 405 HIS C O 1
ATOM 18470 N N . ARG C 1 406 ? 24.608 -30.572 -47.065 1.00 19.04 406 ARG C N 1
ATOM 18471 C CA . ARG C 1 406 ? 24.884 -31.034 -48.421 1.00 18.94 406 ARG C CA 1
ATOM 18472 C C . ARG C 1 406 ? 25.072 -32.540 -48.388 1.00 22.46 406 ARG C C 1
ATOM 18473 O O . ARG C 1 406 ? 26.009 -33.034 -47.762 1.00 17.04 406 ARG C O 1
ATOM 18494 N N . PHE C 1 407 ? 24.194 -33.260 -49.066 1.00 21.88 407 PHE C N 1
ATOM 18495 C CA . PHE C 1 407 ? 24.364 -34.698 -49.167 1.00 20.94 407 PHE C CA 1
ATOM 18496 C C . PHE C 1 407 ? 25.513 -35.028 -50.120 1.00 18.63 407 PHE C C 1
ATOM 18497 O O . PHE C 1 407 ? 25.868 -34.228 -50.996 1.00 19.76 407 PHE C O 1
ATOM 18514 N N . PRO C 1 408 ? 26.141 -36.193 -49.949 1.00 16.63 408 PRO C N 1
ATOM 18515 C CA . PRO C 1 408 ? 27.256 -36.554 -50.827 1.00 19.08 408 PRO C CA 1
ATOM 18516 C C . PRO C 1 408 ? 26.804 -36.648 -52.271 1.00 22.36 408 PRO C C 1
ATOM 18517 O O . PRO C 1 408 ? 25.696 -37.108 -52.566 1.00 22.86 408 PRO C O 1
ATOM 18528 N N . THR C 1 409 ? 27.680 -36.226 -53.166 1.00 19.82 409 THR C N 1
ATOM 18529 C CA . THR C 1 409 ? 27.420 -36.355 -54.598 1.00 18.41 409 THR C CA 1
ATOM 18530 C C . THR C 1 409 ? 27.528 -37.827 -54.969 1.00 19.20 409 THR C C 1
ATOM 18531 O O . THR C 1 409 ? 28.575 -38.440 -54.724 1.00 18.81 409 THR C O 1
ATOM 18542 N N . PRO C 1 410 ? 26.481 -38.448 -55.495 1.00 20.54 410 PRO C N 1
ATOM 18543 C CA . PRO C 1 410 ? 26.575 -39.877 -55.804 1.00 18.59 410 PRO C CA 1
ATOM 18544 C C . PRO C 1 410 ? 27.691 -40.169 -56.804 1.00 16.72 410 PRO C C 1
ATOM 18545 O O . PRO C 1 410 ? 27.908 -39.435 -57.769 1.00 20.20 410 PRO C O 1
ATOM 18556 N N . SER C 1 411 ? 28.422 -41.247 -56.540 1.00 14.48 411 SER C N 1
ATOM 18557 C CA . SER C 1 411 ? 29.507 -41.703 -57.396 1.00 16.38 411 SER C CA 1
ATOM 18558 C C . SER C 1 411 ? 29.722 -43.186 -57.099 1.00 15.42 411 SER C C 1
ATOM 18559 O O . SER C 1 411 ? 28.939 -43.803 -56.370 1.00 17.01 411 SER C O 1
ATOM 18567 N N . PHE C 1 412 ? 30.794 -43.762 -57.650 1.00 17.73 412 PHE C N 1
ATOM 18568 C CA . PHE C 1 412 ? 31.137 -45.131 -57.288 1.00 15.80 412 PHE C CA 1
ATOM 18569 C C . PHE C 1 412 ? 31.744 -45.234 -55.895 1.00 17.51 412 PHE C C 1
ATOM 18570 O O . PHE C 1 412 ? 31.968 -46.350 -55.419 1.00 19.09 412 PHE C O 1
ATOM 18587 N N . TYR C 1 413 ? 31.991 -44.106 -55.228 1.00 16.60 413 TYR C N 1
ATOM 18588 C CA . TYR C 1 413 ? 32.570 -44.096 -53.898 1.00 17.65 413 TYR C CA 1
ATOM 18589 C C . TYR C 1 413 ? 31.750 -43.329 -52.878 1.00 21.99 413 TYR C C 1
ATOM 18590 O O . TYR C 1 413 ? 32.092 -43.368 -51.692 1.00 21.92 413 TYR C O 1
ATOM 18608 N N . SER C 1 414 ? 30.705 -42.623 -53.291 1.00 15.35 414 SER C N 1
ATOM 18609 C CA . SER C 1 414 ? 29.933 -41.798 -52.372 1.00 17.99 414 SER C CA 1
ATOM 18610 C C . SER C 1 414 ? 28.488 -41.672 -52.807 1.00 23.14 414 SER C C 1
ATOM 18611 O O . SER C 1 414 ? 27.703 -40.998 -52.135 1.00 21.84 414 SER C O 1
ATOM 18620 N N . ASP D 1 14 ? 82.124 -33.037 -32.785 1.00 54.12 14 ASP D N 1
ATOM 18621 C CA . ASP D 1 14 ? 82.636 -34.348 -33.181 1.00 65.54 14 ASP D CA 1
ATOM 18622 C C . ASP D 1 14 ? 81.495 -35.309 -33.499 1.00 56.93 14 ASP D C 1
ATOM 18623 O O . ASP D 1 14 ? 80.947 -35.958 -32.602 1.00 62.48 14 ASP D O 1
ATOM 18631 N N . HIS D 1 15 ? 81.145 -35.400 -34.784 1.00 43.74 15 HIS D N 1
ATOM 18632 C CA . HIS D 1 15 ? 80.091 -36.289 -35.255 1.00 39.87 15 HIS D CA 1
ATOM 18633 C C . HIS D 1 15 ? 80.651 -37.500 -35.990 1.00 28.33 15 HIS D C 1
ATOM 18634 O O . HIS D 1 15 ? 79.951 -38.108 -36.804 1.00 34.39 15 HIS D O 1
ATOM 18638 N N . ARG D 1 16 ? 81.903 -37.869 -35.722 1.00 30.27 16 ARG D N 1
ATOM 18639 C CA . ARG D 1 16 ? 82.514 -38.956 -36.472 1.00 31.19 16 ARG D CA 1
ATOM 18640 C C . ARG D 1 16 ? 81.791 -40.271 -36.209 1.00 27.97 16 ARG D C 1
ATOM 18641 O O . ARG D 1 16 ? 81.445 -40.995 -37.149 1.00 22.59 16 ARG D O 1
ATOM 18662 N N . ALA D 1 17 ? 81.527 -40.587 -34.938 1.00 24.62 17 ALA D N 1
ATOM 18663 C CA . ALA D 1 17 ? 80.819 -41.825 -34.630 1.00 24.44 17 ALA D CA 1
ATOM 18664 C C . ALA D 1 17 ? 79.431 -41.837 -35.257 1.00 18.62 17 ALA D C 1
ATOM 18665 O O . ALA D 1 17 ? 79.002 -42.855 -35.819 1.00 20.88 17 ALA D O 1
ATOM 18672 N N . LEU D 1 18 ? 78.703 -40.726 -35.152 1.00 22.56 18 LEU D N 1
ATOM 18673 C CA . LEU D 1 18 ? 77.365 -40.666 -35.729 1.00 24.24 18 LEU D CA 1
ATOM 18674 C C . LEU D 1 18 ? 77.412 -40.818 -37.245 1.00 23.10 18 LEU D C 1
ATOM 18675 O O . LEU D 1 18 ? 76.539 -41.463 -37.837 1.00 21.59 18 LEU D O 1
ATOM 18691 N N . ASP D 1 19 ? 78.436 -40.252 -37.895 1.00 23.29 19 ASP D N 1
ATOM 18692 C CA . ASP D 1 19 ? 78.562 -40.421 -39.341 1.00 21.74 19 ASP D CA 1
ATOM 18693 C C . ASP D 1 19 ? 78.750 -41.890 -39.700 1.00 19.42 19 ASP D C 1
ATOM 18694 O O . ASP D 1 19 ? 78.161 -42.380 -40.668 1.00 22.44 19 ASP D O 1
ATOM 18703 N N . VAL D 1 20 ? 79.566 -42.610 -38.921 1.00 19.83 20 VAL D N 1
ATOM 18704 C CA . VAL D 1 20 ? 79.769 -44.038 -39.150 1.00 20.59 20 VAL D CA 1
ATOM 18705 C C . VAL D 1 20 ? 78.445 -44.787 -39.018 1.00 22.78 20 VAL D C 1
ATOM 18706 O O . VAL D 1 20 ? 78.113 -45.650 -39.841 1.00 18.92 20 VAL D O 1
ATOM 18719 N N . ALA D 1 21 ? 77.682 -44.483 -37.962 1.00 20.96 21 ALA D N 1
ATOM 18720 C CA . ALA D 1 21 ? 76.375 -45.116 -37.770 1.00 18.46 21 ALA D CA 1
ATOM 18721 C C . ALA D 1 21 ? 75.424 -44.789 -38.919 1.00 18.09 21 ALA D C 1
ATOM 18722 O O . ALA D 1 21 ? 74.700 -45.663 -39.405 1.00 20.39 21 ALA D O 1
ATOM 18729 N N . THR D 1 22 ? 75.429 -43.541 -39.383 1.00 19.08 22 THR D N 1
ATOM 18730 C CA . THR D 1 22 ? 74.560 -43.164 -40.497 1.00 21.13 22 THR D CA 1
ATOM 18731 C C . THR D 1 22 ? 74.914 -43.944 -41.758 1.00 23.64 22 THR D C 1
ATOM 18732 O O . THR D 1 22 ? 74.025 -44.404 -42.483 1.00 20.45 22 THR D O 1
ATOM 18743 N N . GLU D 1 23 ? 76.208 -44.129 -42.028 1.00 23.56 23 GLU D N 1
ATOM 18744 C CA . GLU D 1 23 ? 76.591 -44.870 -43.225 1.00 22.40 23 GLU D CA 1
ATOM 18745 C C . GLU D 1 23 ? 76.246 -46.347 -43.099 1.00 21.90 23 GLU D C 1
ATOM 18746 O O . GLU D 1 23 ? 75.797 -46.968 -44.070 1.00 24.29 23 GLU D O 1
ATOM 18758 N N . LEU D 1 24 ? 76.445 -46.935 -41.916 1.00 19.28 24 LEU D N 1
ATOM 18759 C CA . LEU D 1 24 ? 75.977 -48.297 -41.690 1.00 17.39 24 LEU D CA 1
ATOM 18760 C C . LEU D 1 24 ? 74.483 -48.414 -41.977 1.00 19.10 24 LEU D C 1
ATOM 18761 O O . LEU D 1 24 ? 74.040 -49.344 -42.662 1.00 18.73 24 LEU D O 1
ATOM 18777 N N . ALA D 1 25 ? 73.690 -47.484 -41.437 1.00 19.65 25 ALA D N 1
ATOM 18778 C CA . ALA D 1 25 ? 72.241 -47.558 -41.595 1.00 19.39 25 ALA D CA 1
ATOM 18779 C C . ALA D 1 25 ? 71.854 -47.488 -43.062 1.00 18.74 25 ALA D C 1
ATOM 18780 O O . ALA D 1 25 ? 70.997 -48.251 -43.525 1.00 19.24 25 ALA D O 1
ATOM 18787 N N . LYS D 1 26 ? 72.515 -46.602 -43.813 1.00 23.68 26 LYS D N 1
ATOM 18788 C CA . LYS D 1 26 ? 72.288 -46.501 -45.249 1.00 22.16 26 LYS D CA 1
ATOM 18789 C C . LYS D 1 26 ? 72.518 -47.842 -45.940 1.00 22.97 26 LYS D C 1
ATOM 18790 O O . LYS D 1 26 ? 71.686 -48.285 -46.739 1.00 22.04 26 LYS D O 1
ATOM 18809 N N . THR D 1 27 ? 73.623 -48.534 -45.622 1.00 18.32 27 THR D N 1
ATOM 18810 C CA . THR D 1 27 ? 73.837 -49.848 -46.231 1.00 21.10 27 THR D CA 1
ATOM 18811 C C . THR D 1 27 ? 72.751 -50.844 -45.823 1.00 24.16 27 THR D C 1
ATOM 18812 O O . THR D 1 27 ? 72.298 -51.651 -46.643 1.00 20.48 27 THR D O 1
ATOM 18823 N N . PHE D 1 28 ? 72.313 -50.804 -44.561 1.00 20.32 28 PHE D N 1
ATOM 18824 C CA . PHE D 1 28 ? 71.346 -51.789 -44.091 1.00 17.35 28 PHE D CA 1
ATOM 18825 C C . PHE D 1 28 ? 69.997 -51.618 -44.786 1.00 16.10 28 PHE D C 1
ATOM 18826 O O . PHE D 1 28 ? 69.293 -52.604 -45.033 1.00 19.64 28 PHE D O 1
ATOM 18843 N N . ARG D 1 29 ? 69.623 -50.372 -45.082 1.00 20.35 29 ARG D N 1
ATOM 18844 C CA . ARG D 1 29 ? 68.352 -50.104 -45.748 1.00 22.28 29 ARG D CA 1
ATOM 18845 C C . ARG D 1 29 ? 68.272 -50.795 -47.093 1.00 31.92 29 ARG D C 1
ATOM 18846 O O . ARG D 1 29 ? 67.186 -51.200 -47.520 1.00 26.80 29 ARG D O 1
ATOM 18867 N N . VAL D 1 30 ? 69.402 -50.926 -47.786 1.00 24.29 30 VAL D N 1
ATOM 18868 C CA . VAL D 1 30 ? 69.352 -51.498 -49.123 1.00 24.60 30 VAL D CA 1
ATOM 18869 C C . VAL D 1 30 ? 68.830 -52.925 -49.083 1.00 32.80 30 VAL D C 1
ATOM 18870 O O . VAL D 1 30 ? 68.112 -53.356 -49.995 1.00 27.69 30 VAL D O 1
ATOM 18883 N N . THR D 1 31 ? 69.144 -53.672 -48.023 1.00 23.17 31 THR D N 1
ATOM 18884 C CA . THR D 1 31 ? 68.920 -55.107 -47.990 1.00 22.20 31 THR D CA 1
ATOM 18885 C C . THR D 1 31 ? 67.893 -55.570 -46.959 1.00 20.82 31 THR D C 1
ATOM 18886 O O . THR D 1 31 ? 67.578 -56.765 -46.920 1.00 21.85 31 THR D O 1
ATOM 18897 N N . VAL D 1 32 ? 67.367 -54.679 -46.115 1.00 23.68 32 VAL D N 1
ATOM 18898 C CA . VAL D 1 32 ? 66.588 -55.146 -44.968 1.00 20.12 32 VAL D CA 1
ATOM 18899 C C . VAL D 1 32 ? 65.328 -55.880 -45.412 1.00 18.58 32 VAL D C 1
ATOM 18900 O O . VAL D 1 32 ? 64.916 -56.861 -44.782 1.00 18.71 32 VAL D O 1
ATOM 18913 N N . ARG D 1 33 ? 64.677 -55.408 -46.479 1.00 23.03 33 ARG D N 1
ATOM 18914 C CA . ARG D 1 33 ? 63.403 -56.007 -46.879 1.00 22.87 33 ARG D CA 1
ATOM 18915 C C . ARG D 1 33 ? 63.562 -57.500 -47.130 1.00 16.95 33 ARG D C 1
ATOM 18916 O O . ARG D 1 33 ? 62.774 -58.316 -46.643 1.00 24.56 33 ARG D O 1
ATOM 18937 N N . GLU D 1 34 ? 64.610 -57.880 -47.860 1.00 27.23 34 GLU D N 1
ATOM 18938 C CA . GLU D 1 34 ? 64.802 -59.282 -48.213 1.00 26.70 34 GLU D CA 1
ATOM 18939 C C . GLU D 1 34 ? 65.362 -60.063 -47.034 1.00 25.11 34 GLU D C 1
ATOM 18940 O O . GLU D 1 34 ? 64.932 -61.189 -46.765 1.00 26.35 34 GLU D O 1
ATOM 18952 N N . ARG D 1 35 ? 66.273 -59.448 -46.276 1.00 25.76 35 ARG D N 1
ATOM 18953 C CA . ARG D 1 35 ? 66.890 -60.136 -45.147 1.00 23.29 35 ARG D CA 1
ATOM 18954 C C . ARG D 1 35 ? 65.875 -60.495 -44.068 1.00 18.39 35 ARG D C 1
ATOM 18955 O O . ARG D 1 35 ? 65.890 -61.613 -43.545 1.00 22.14 35 ARG D O 1
ATOM 18976 N N . GLU D 1 36 ? 65.006 -59.555 -43.677 1.00 22.85 36 GLU D N 1
ATOM 18977 C CA . GLU D 1 36 ? 64.163 -59.856 -42.520 1.00 27.36 36 GLU D CA 1
ATOM 18978 C C . GLU D 1 36 ? 63.083 -60.882 -42.838 1.00 19.22 36 GLU D C 1
ATOM 18979 O O . GLU D 1 36 ? 62.621 -61.569 -41.923 1.00 25.08 36 GLU D O 1
ATOM 18991 N N . ARG D 1 37 ? 62.683 -61.017 -44.104 1.00 28.56 37 ARG D N 1
ATOM 18992 C CA . ARG D 1 37 ? 61.774 -62.104 -44.463 1.00 24.07 37 ARG D CA 1
ATOM 18993 C C . ARG D 1 37 ? 62.364 -63.454 -44.091 1.00 28.62 37 ARG D C 1
ATOM 18994 O O . ARG D 1 37 ? 61.668 -64.327 -43.559 1.00 32.17 37 ARG D O 1
ATOM 19015 N N . ALA D 1 38 ? 63.655 -63.641 -44.353 1.00 29.47 38 ALA D N 1
ATOM 19016 C CA . ALA D 1 38 ? 64.298 -64.911 -44.069 1.00 30.41 38 ALA D CA 1
ATOM 19017 C C . ALA D 1 38 ? 64.456 -65.174 -42.576 1.00 30.54 38 ALA D C 1
ATOM 19018 O O . ALA D 1 38 ? 64.517 -66.340 -42.170 1.00 29.43 38 ALA D O 1
ATOM 19025 N N . GLY D 1 39 ? 64.490 -64.128 -41.743 1.00 26.56 39 GLY D N 1
ATOM 19026 C CA . GLY D 1 39 ? 64.797 -64.359 -40.347 1.00 27.41 39 GLY D CA 1
ATOM 19027 C C . GLY D 1 39 ? 66.249 -64.798 -40.239 1.00 21.67 39 GLY D C 1
ATOM 19028 O O . GLY D 1 39 ? 67.079 -64.494 -41.100 1.00 25.18 39 GLY D O 1
ATOM 19032 N N . GLY D 1 40 ? 66.552 -65.529 -39.179 1.00 26.49 40 GLY D N 1
ATOM 19033 C CA . GLY D 1 40 ? 67.910 -66.018 -39.040 1.00 29.22 40 GLY D CA 1
ATOM 19034 C C . GLY D 1 40 ? 68.892 -64.901 -38.709 1.00 33.04 40 GLY D C 1
ATOM 19035 O O . GLY D 1 40 ? 68.518 -63.782 -38.342 1.00 27.51 40 GLY D O 1
ATOM 19039 N N . THR D 1 41 ? 70.180 -65.217 -38.864 1.00 21.30 41 THR D N 1
ATOM 19040 C CA . THR D 1 41 ? 71.233 -64.381 -38.286 1.00 19.64 41 THR D CA 1
ATOM 19041 C C . THR D 1 41 ? 71.832 -63.466 -39.339 1.00 22.46 41 THR D C 1
ATOM 19042 O O . THR D 1 41 ? 72.353 -63.961 -40.351 1.00 22.94 41 THR D O 1
ATOM 19053 N N . PRO D 1 42 ? 71.813 -62.141 -39.147 1.00 18.23 42 PRO D N 1
ATOM 19054 C CA . PRO D 1 42 ? 72.395 -61.211 -40.128 1.00 18.64 42 PRO D CA 1
ATOM 19055 C C . PRO D 1 42 ? 73.901 -61.078 -39.927 1.00 17.95 42 PRO D C 1
ATOM 19056 O O . PRO D 1 42 ? 74.431 -60.021 -39.538 1.00 20.11 42 PRO D O 1
ATOM 19067 N N . LYS D 1 43 ? 74.603 -62.181 -40.210 1.00 18.61 43 LYS D N 1
ATOM 19068 C CA . LYS D 1 43 ? 76.032 -62.278 -39.914 1.00 17.10 43 LYS D CA 1
ATOM 19069 C C . LYS D 1 43 ? 76.823 -61.184 -40.623 1.00 20.12 43 LYS D C 1
ATOM 19070 O O . LYS D 1 43 ? 77.662 -60.512 -40.013 1.00 20.17 43 LYS D O 1
ATOM 19089 N N . ALA D 1 44 ? 76.565 -60.977 -41.916 1.00 21.42 44 ALA D N 1
ATOM 19090 C CA . ALA D 1 44 ? 77.336 -59.982 -42.658 1.00 20.52 44 ALA D CA 1
ATOM 19091 C C . ALA D 1 44 ? 77.186 -58.596 -42.040 1.00 21.48 44 ALA D C 1
ATOM 19092 O O . ALA D 1 44 ? 78.157 -57.834 -41.940 1.00 17.79 44 ALA D O 1
ATOM 19099 N N . GLU D 1 45 ? 75.978 -58.259 -41.600 1.00 18.85 45 GLU D N 1
ATOM 19100 C CA . GLU D 1 45 ? 75.733 -56.931 -41.056 1.00 19.05 45 GLU D CA 1
ATOM 19101 C C . GLU D 1 45 ? 76.304 -56.797 -39.647 1.00 16.07 45 GLU D C 1
ATOM 19102 O O . GLU D 1 45 ? 76.798 -55.723 -39.271 1.00 18.69 45 GLU D O 1
ATOM 19114 N N . ARG D 1 46 ? 76.239 -57.870 -38.860 1.00 16.71 46 ARG D N 1
ATOM 19115 C CA . ARG D 1 46 ? 76.885 -57.863 -37.556 1.00 16.46 46 ARG D CA 1
ATOM 19116 C C . ARG D 1 46 ? 78.389 -57.676 -37.708 1.00 18.68 46 ARG D C 1
ATOM 19117 O O . ARG D 1 46 ? 79.017 -56.940 -36.936 1.00 16.98 46 ARG D O 1
ATOM 19138 N N . ASP D 1 47 ? 78.976 -58.305 -38.734 1.00 19.67 47 ASP D N 1
ATOM 19139 C CA . ASP D 1 47 ? 80.402 -58.125 -38.991 1.00 18.24 47 ASP D CA 1
ATOM 19140 C C . ASP D 1 47 ? 80.715 -56.708 -39.449 1.00 17.76 47 ASP D C 1
ATOM 19141 O O . ASP D 1 47 ? 81.767 -56.164 -39.097 1.00 18.88 47 ASP D O 1
ATOM 19150 N N . ALA D 1 48 ? 79.824 -56.090 -40.238 1.00 16.83 48 ALA D N 1
ATOM 19151 C CA . ALA D 1 48 ? 79.994 -54.684 -40.580 1.00 17.60 48 ALA D CA 1
ATOM 19152 C C . ALA D 1 48 ? 80.006 -53.818 -39.327 1.00 18.64 48 ALA D C 1
ATOM 19153 O O . ALA D 1 48 ? 80.800 -52.875 -39.216 1.00 18.23 48 ALA D O 1
ATOM 19160 N N . ILE D 1 49 ? 79.118 -54.110 -38.373 1.00 15.44 49 ILE D N 1
ATOM 19161 C CA . ILE D 1 49 ? 79.134 -53.372 -37.115 1.00 15.12 49 ILE D CA 1
ATOM 19162 C C . ILE D 1 49 ? 80.445 -53.614 -36.371 1.00 16.67 49 ILE D C 1
ATOM 19163 O O . ILE D 1 49 ? 81.036 -52.678 -35.820 1.00 18.62 49 ILE D O 1
ATOM 19179 N N . ARG D 1 50 ? 80.940 -54.856 -36.373 1.00 18.43 50 ARG D N 1
ATOM 19180 C CA . ARG D 1 50 ? 82.237 -55.144 -35.753 1.00 18.01 50 ARG D CA 1
ATOM 19181 C C . ARG D 1 50 ? 83.341 -54.285 -36.368 1.00 20.91 50 ARG D C 1
ATOM 19182 O O . ARG D 1 50 ? 84.133 -53.658 -35.650 1.00 20.86 50 ARG D O 1
ATOM 19203 N N . ARG D 1 51 ? 83.404 -54.243 -37.702 1.00 21.26 51 ARG D N 1
ATOM 19204 C CA . ARG D 1 51 ? 84.450 -53.489 -38.387 1.00 21.83 51 ARG D CA 1
ATOM 19205 C C . ARG D 1 51 ? 84.348 -51.994 -38.139 1.00 20.74 51 ARG D C 1
ATOM 19206 O O . ARG D 1 51 ? 85.360 -51.295 -38.230 1.00 23.84 51 ARG D O 1
ATOM 19227 N N . SER D 1 52 ? 83.151 -51.489 -37.816 1.00 21.14 52 SER D N 1
ATOM 19228 C CA . SER D 1 52 ? 82.936 -50.056 -37.643 1.00 19.92 52 SER D CA 1
ATOM 19229 C C . SER D 1 52 ? 83.603 -49.494 -36.396 1.00 17.75 52 SER D C 1
ATOM 19230 O O . SER D 1 52 ? 83.846 -48.286 -36.336 1.00 18.77 52 SER D O 1
ATOM 19238 N N . GLY D 1 53 ? 83.882 -50.330 -35.398 1.00 17.28 53 GLY D N 1
ATOM 19239 C CA . GLY D 1 53 ? 84.361 -49.872 -34.108 1.00 17.52 53 GLY D CA 1
ATOM 19240 C C . GLY D 1 53 ? 83.289 -49.401 -33.144 1.00 16.63 53 GLY D C 1
ATOM 19241 O O . GLY D 1 53 ? 83.590 -49.215 -31.954 1.00 16.07 53 GLY D O 1
ATOM 19245 N N . LEU D 1 54 ? 82.043 -49.227 -33.601 1.00 16.15 54 LEU D N 1
ATOM 19246 C CA . LEU D 1 54 ? 81.040 -48.586 -32.757 1.00 16.03 54 LEU D CA 1
ATOM 19247 C C . LEU D 1 54 ? 80.641 -49.445 -31.563 1.00 15.19 54 LEU D C 1
ATOM 19248 O O . LEU D 1 54 ? 80.111 -48.903 -30.585 1.00 14.87 54 LEU D O 1
ATOM 19264 N N . LEU D 1 55 ? 80.902 -50.754 -31.591 1.00 15.67 55 LEU D N 1
ATOM 19265 C CA . LEU D 1 55 ? 80.651 -51.564 -30.399 1.00 16.04 55 LEU D CA 1
ATOM 19266 C C . LEU D 1 55 ? 81.500 -51.119 -29.208 1.00 17.62 55 LEU D C 1
ATOM 19267 O O . LEU D 1 55 ? 81.162 -51.457 -28.066 1.00 15.03 55 LEU D O 1
ATOM 19283 N N . THR D 1 56 ? 82.582 -50.367 -29.450 1.00 15.70 56 THR D N 1
ATOM 19284 C CA . THR D 1 56 ? 83.483 -49.898 -28.406 1.00 14.95 56 THR D CA 1
ATOM 19285 C C . THR D 1 56 ? 83.184 -48.466 -27.985 1.00 15.35 56 THR D C 1
ATOM 19286 O O . THR D 1 56 ? 84.000 -47.840 -27.302 1.00 17.06 56 THR D O 1
ATOM 19297 N N . LEU D 1 57 ? 82.003 -47.954 -28.327 1.00 15.71 57 LEU D N 1
ATOM 19298 C CA . LEU D 1 57 ? 81.684 -46.552 -28.088 1.00 14.62 57 LEU D CA 1
ATOM 19299 C C . LEU D 1 57 ? 81.908 -46.130 -26.645 1.00 14.10 57 LEU D C 1
ATOM 19300 O O . LEU D 1 57 ? 82.371 -45.016 -26.392 1.00 15.96 57 LEU D O 1
ATOM 19316 N N . LEU D 1 58 ? 81.522 -46.962 -25.681 1.00 14.12 58 LEU D N 1
ATOM 19317 C CA . LEU D 1 58 ? 81.559 -46.529 -24.290 1.00 14.24 58 LEU D CA 1
ATOM 19318 C C . LEU D 1 58 ? 82.842 -46.928 -23.578 1.00 16.88 58 LEU D C 1
ATOM 19319 O O . LEU D 1 58 ? 83.038 -46.528 -22.426 1.00 22.82 58 LEU D O 1
ATOM 19335 N N . ILE D 1 59 ? 83.690 -47.728 -24.218 1.00 14.61 59 ILE D N 1
ATOM 19336 C CA . ILE D 1 59 ? 84.983 -48.077 -23.645 1.00 14.13 59 ILE D CA 1
ATOM 19337 C C . ILE D 1 59 ? 85.905 -46.866 -23.740 1.00 16.01 59 ILE D C 1
ATOM 19338 O O . ILE D 1 59 ? 85.995 -46.214 -24.784 1.00 17.97 59 ILE D O 1
ATOM 19354 N N . SER D 1 60 ? 86.596 -46.558 -22.647 1.00 16.71 60 SER D N 1
ATOM 19355 C CA . SER D 1 60 ? 87.499 -45.414 -22.639 1.00 15.29 60 SER D CA 1
ATOM 19356 C C . SER D 1 60 ? 88.580 -45.568 -23.703 1.00 14.00 60 SER D C 1
ATOM 19357 O O . SER D 1 60 ? 88.977 -46.680 -24.068 1.00 17.69 60 SER D O 1
ATOM 19365 N N . LYS D 1 61 ? 89.073 -44.428 -24.187 1.00 20.53 61 LYS D N 1
ATOM 19366 C CA . LYS D 1 61 ? 90.218 -44.448 -25.092 1.00 21.42 61 LYS D CA 1
ATOM 19367 C C . LYS D 1 61 ? 91.422 -45.126 -24.447 1.00 21.01 61 LYS D C 1
ATOM 19368 O O . LYS D 1 61 ? 92.188 -45.820 -25.128 1.00 24.25 61 LYS D O 1
ATOM 19387 N N . GLU D 1 62 ? 91.585 -44.961 -23.137 1.00 21.19 62 GLU D N 1
ATOM 19388 C CA . GLU D 1 62 ? 92.669 -45.617 -22.420 1.00 21.49 62 GLU D CA 1
ATOM 19389 C C . GLU D 1 62 ? 92.618 -47.130 -22.576 1.00 29.76 62 GLU D C 1
ATOM 19390 O O . GLU D 1 62 ? 93.662 -47.794 -22.572 1.00 25.24 62 GLU D O 1
ATOM 19402 N N . ARG D 1 63 ? 91.424 -47.697 -22.712 1.00 20.93 63 ARG D N 1
ATOM 19403 C CA . ARG D 1 63 ? 91.270 -49.134 -22.860 1.00 15.45 63 ARG D CA 1
ATOM 19404 C C . ARG D 1 63 ? 91.058 -49.547 -24.311 1.00 18.12 63 ARG D C 1
ATOM 19405 O O . ARG D 1 63 ? 90.687 -50.700 -24.576 1.00 20.73 63 ARG D O 1
ATOM 19426 N N . GLY D 1 64 ? 91.303 -48.637 -25.248 1.00 17.75 64 GLY D N 1
ATOM 19427 C CA . GLY D 1 64 ? 91.245 -48.936 -26.659 1.00 20.18 64 GLY D CA 1
ATOM 19428 C C . GLY D 1 64 ? 89.936 -48.586 -27.325 1.00 20.07 64 GLY D C 1
ATOM 19429 O O . GLY D 1 64 ? 89.792 -48.827 -28.530 1.00 19.44 64 GLY D O 1
ATOM 19433 N N . GLY D 1 65 ? 88.980 -48.035 -26.580 1.00 19.68 65 GLY D N 1
ATOM 19434 C CA . GLY D 1 65 ? 87.676 -47.715 -27.113 1.00 18.40 65 GLY D CA 1
ATOM 19435 C C . GLY D 1 65 ? 87.602 -46.305 -27.668 1.00 20.98 65 GLY D C 1
ATOM 19436 O O . GLY D 1 65 ? 88.604 -45.601 -27.820 1.00 20.60 65 GLY D O 1
ATOM 19440 N N . LEU D 1 66 ? 86.372 -45.892 -27.987 1.00 17.36 66 LEU D N 1
ATOM 19441 C CA . LEU D 1 66 ? 86.144 -44.583 -28.578 1.00 15.61 66 LEU D CA 1
ATOM 19442 C C . LEU D 1 66 ? 85.946 -43.467 -27.555 1.00 18.20 66 LEU D C 1
ATOM 19443 O O . LEU D 1 66 ? 85.976 -42.291 -27.936 1.00 21.39 66 LEU D O 1
ATOM 19459 N N . GLY D 1 67 ? 85.766 -43.786 -26.278 1.00 19.34 67 GLY D N 1
ATOM 19460 C CA . GLY D 1 67 ? 85.603 -42.761 -25.258 1.00 19.26 67 GLY D CA 1
ATOM 19461 C C . GLY D 1 67 ? 84.413 -41.851 -25.476 1.00 20.80 67 GLY D C 1
ATOM 19462 O O . GLY D 1 67 ? 84.481 -40.655 -25.171 1.00 21.11 67 GLY D O 1
ATOM 19466 N N . GLU D 1 68 ? 83.316 -42.392 -25.995 1.00 19.40 68 GLU D N 1
ATOM 19467 C CA . GLU D 1 68 ? 82.131 -41.608 -26.309 1.00 14.59 68 GLU D CA 1
ATOM 19468 C C . GLU D 1 68 ? 81.108 -41.687 -25.172 1.00 17.52 68 GLU D C 1
ATOM 19469 O O . GLU D 1 68 ? 81.317 -42.337 -24.147 1.00 20.01 68 GLU D O 1
ATOM 19481 N N . SER D 1 69 ? 79.981 -41.012 -25.376 1.00 17.81 69 SER D N 1
ATOM 19482 C CA . SER D 1 69 ? 78.983 -40.738 -24.353 1.00 18.36 69 SER D CA 1
ATOM 19483 C C . SER D 1 69 ? 77.685 -41.475 -24.667 1.00 16.85 69 SER D C 1
ATOM 19484 O O . SER D 1 69 ? 77.419 -41.843 -25.814 1.00 18.30 69 SER D O 1
ATOM 19492 N N . TRP D 1 70 ? 76.848 -41.644 -23.642 1.00 16.67 70 TRP D N 1
ATOM 19493 C CA . TRP D 1 70 ? 75.532 -42.246 -23.878 1.00 18.00 70 TRP D CA 1
ATOM 19494 C C . TRP D 1 70 ? 74.693 -41.463 -24.885 1.00 14.35 70 TRP D C 1
ATOM 19495 O O . TRP D 1 70 ? 74.027 -42.103 -25.718 1.00 15.68 70 TRP D O 1
ATOM 19516 N N . PRO D 1 71 ? 74.656 -40.123 -24.877 1.00 15.93 71 PRO D N 1
ATOM 19517 C CA . PRO D 1 71 ? 73.918 -39.419 -25.938 1.00 17.58 71 PRO D CA 1
ATOM 19518 C C . PRO D 1 71 ? 74.299 -39.867 -27.339 1.00 17.51 71 PRO D C 1
ATOM 19519 O O . PRO D 1 71 ? 73.425 -40.022 -28.204 1.00 16.14 71 PRO D O 1
ATOM 19530 N N . THR D 1 72 ? 75.586 -40.093 -27.592 1.00 17.36 72 THR D N 1
ATOM 19531 C CA . THR D 1 72 ? 75.998 -40.600 -28.895 1.00 14.09 72 THR D CA 1
ATOM 19532 C C . THR D 1 72 ? 75.503 -42.021 -29.122 1.00 14.91 72 THR D C 1
ATOM 19533 O O . THR D 1 72 ? 75.035 -42.350 -30.218 1.00 17.74 72 THR D O 1
ATOM 19544 N N . VAL D 1 73 ? 75.634 -42.885 -28.118 1.00 15.30 73 VAL D N 1
ATOM 19545 C CA . VAL D 1 73 ? 75.149 -44.257 -28.241 1.00 12.18 73 VAL D CA 1
ATOM 19546 C C . VAL D 1 73 ? 73.665 -44.259 -28.596 1.00 14.15 73 VAL D C 1
ATOM 19547 O O . VAL D 1 73 ? 73.225 -44.980 -29.504 1.00 15.23 73 VAL D O 1
ATOM 19560 N N . TYR D 1 74 ? 72.872 -43.472 -27.865 1.00 16.02 74 TYR D N 1
ATOM 19561 C CA . TYR D 1 74 ? 71.425 -43.482 -28.065 1.00 14.57 74 TYR D CA 1
ATOM 19562 C C . TYR D 1 74 ? 71.060 -42.973 -29.452 1.00 14.45 74 TYR D C 1
ATOM 19563 O O . TYR D 1 74 ? 70.171 -43.528 -30.106 1.00 13.92 74 TYR D O 1
ATOM 19581 N N . GLU D 1 75 ? 71.740 -41.930 -29.930 1.00 15.30 75 GLU D N 1
ATOM 19582 C CA . GLU D 1 75 ? 71.468 -41.445 -31.277 1.00 15.25 75 GLU D CA 1
ATOM 19583 C C . GLU D 1 75 ? 71.875 -42.483 -32.320 1.00 14.18 75 GLU D C 1
ATOM 19584 O O . GLU D 1 75 ? 71.172 -42.676 -33.316 1.00 15.44 75 GLU D O 1
ATOM 19596 N N . ALA D 1 76 ? 72.978 -43.194 -32.095 1.00 14.35 76 ALA D N 1
ATOM 19597 C CA . ALA D 1 76 ? 73.380 -44.236 -33.036 1.00 15.63 76 ALA D CA 1
ATOM 19598 C C . ALA D 1 76 ? 72.376 -45.387 -33.057 1.00 14.03 76 ALA D C 1
ATOM 19599 O O . ALA D 1 76 ? 72.071 -45.930 -34.127 1.00 15.53 76 ALA D O 1
ATOM 19606 N N . ILE D 1 77 ? 71.854 -45.772 -31.885 1.00 13.99 77 ILE D N 1
ATOM 19607 C CA . ILE D 1 77 ? 70.841 -46.827 -31.817 1.00 13.98 77 ILE D CA 1
ATOM 19608 C C . ILE D 1 77 ? 69.619 -46.435 -32.633 1.00 12.97 77 ILE D C 1
ATOM 19609 O O . ILE D 1 77 ? 69.098 -47.228 -33.427 1.00 15.22 77 ILE D O 1
ATOM 19625 N N . ALA D 1 78 ? 69.118 -45.221 -32.418 1.00 12.55 78 ALA D N 1
ATOM 19626 C CA . ALA D 1 78 ? 67.931 -44.781 -33.149 1.00 13.56 78 ALA D CA 1
ATOM 19627 C C . ALA D 1 78 ? 68.196 -44.758 -34.648 1.00 16.76 78 ALA D C 1
ATOM 19628 O O . ALA D 1 78 ? 67.351 -45.184 -35.443 1.00 16.79 78 ALA D O 1
ATOM 19635 N N . GLU D 1 79 ? 69.375 -44.275 -35.052 1.00 14.33 79 GLU D N 1
ATOM 19636 C CA . GLU D 1 79 ? 69.691 -44.182 -36.472 1.00 16.29 79 GLU D CA 1
ATOM 19637 C C . GLU D 1 79 ? 69.711 -45.563 -37.114 1.00 15.72 79 GLU D C 1
ATOM 19638 O O . GLU D 1 79 ? 69.097 -45.788 -38.168 1.00 15.54 79 GLU D O 1
ATOM 19650 N N . ILE D 1 80 ? 70.393 -46.514 -36.484 1.00 12.95 80 ILE D N 1
ATOM 19651 C CA . ILE D 1 80 ? 70.434 -47.859 -37.031 1.00 15.33 80 ILE D CA 1
ATOM 19652 C C . ILE D 1 80 ? 69.042 -48.490 -36.995 1.00 16.40 80 ILE D C 1
ATOM 19653 O O . ILE D 1 80 ? 68.622 -49.133 -37.959 1.00 13.72 80 ILE D O 1
ATOM 19669 N N . ALA D 1 81 ? 68.307 -48.319 -35.892 1.00 14.96 81 ALA D N 1
ATOM 19670 C CA . ALA D 1 81 ? 66.960 -48.880 -35.810 1.00 14.36 81 ALA D CA 1
ATOM 19671 C C . ALA D 1 81 ? 66.040 -48.337 -36.904 1.00 13.97 81 ALA D C 1
ATOM 19672 O O . ALA D 1 81 ? 65.136 -49.055 -37.369 1.00 13.77 81 ALA D O 1
ATOM 19679 N N . SER D 1 82 ? 66.242 -47.082 -37.326 1.00 14.37 82 SER D N 1
ATOM 19680 C CA . SER D 1 82 ? 65.374 -46.496 -38.344 1.00 13.83 82 SER D CA 1
ATOM 19681 C C . SER D 1 82 ? 65.548 -47.201 -39.680 1.00 18.20 82 SER D C 1
ATOM 19682 O O . SER D 1 82 ? 64.618 -47.210 -40.499 1.00 18.47 82 SER D O 1
ATOM 19690 N N . ALA D 1 83 ? 66.717 -47.815 -39.903 1.00 16.50 83 ALA D N 1
ATOM 19691 C CA . ALA D 1 83 ? 67.016 -48.562 -41.119 1.00 17.93 83 ALA D CA 1
ATOM 19692 C C . ALA D 1 83 ? 66.669 -50.044 -41.011 1.00 15.64 83 ALA D C 1
ATOM 19693 O O . ALA D 1 83 ? 66.172 -50.641 -41.973 1.00 17.01 83 ALA D O 1
ATOM 19700 N N . ASP D 1 84 ? 66.936 -50.652 -39.858 1.00 15.03 84 ASP D N 1
ATOM 19701 C CA . ASP D 1 84 ? 66.782 -52.089 -39.654 1.00 16.77 84 ASP D CA 1
ATOM 19702 C C . ASP D 1 84 ? 66.567 -52.275 -38.160 1.00 17.36 84 ASP D C 1
ATOM 19703 O O . ASP D 1 84 ? 67.511 -52.121 -37.375 1.00 16.11 84 ASP D O 1
ATOM 19712 N N . ALA D 1 85 ? 65.328 -52.555 -37.760 1.00 14.72 85 ALA D N 1
ATOM 19713 C CA . ALA D 1 85 ? 65.018 -52.594 -36.341 1.00 13.62 85 ALA D CA 1
ATOM 19714 C C . ALA D 1 85 ? 65.719 -53.748 -35.648 1.00 13.13 85 ALA D C 1
ATOM 19715 O O . ALA D 1 85 ? 66.048 -53.632 -34.469 1.00 14.79 85 ALA D O 1
ATOM 19722 N N . SER D 1 86 ? 65.940 -54.867 -36.343 1.00 12.68 86 SER D N 1
ATOM 19723 C CA . SER D 1 86 ? 66.638 -55.985 -35.717 1.00 13.55 86 SER D CA 1
ATOM 19724 C C . SER D 1 86 ? 68.082 -55.621 -35.423 1.00 12.86 86 SER D C 1
ATOM 19725 O O . SER D 1 86 ? 68.601 -55.918 -34.342 1.00 15.13 86 SER D O 1
ATOM 19733 N N . LEU D 1 87 ? 68.753 -54.994 -36.383 1.00 16.00 87 LEU D N 1
ATOM 19734 C CA . LEU D 1 87 ? 70.131 -54.577 -36.155 1.00 17.07 87 LEU D CA 1
ATOM 19735 C C . LEU D 1 87 ? 70.194 -53.479 -35.109 1.00 15.43 87 LEU D C 1
ATOM 19736 O O . LEU D 1 87 ? 71.107 -53.461 -34.277 1.00 15.53 87 LEU D O 1
ATOM 19752 N N . GLY D 1 88 ? 69.207 -52.580 -35.100 1.00 14.11 88 GLY D N 1
ATOM 19753 C CA . GLY D 1 88 ? 69.150 -51.584 -34.041 1.00 16.13 88 GLY D CA 1
ATOM 19754 C C . GLY D 1 88 ? 69.017 -52.235 -32.680 1.00 14.27 88 GLY D C 1
ATOM 19755 O O . GLY D 1 88 ? 69.706 -51.873 -31.729 1.00 12.78 88 GLY D O 1
ATOM 19759 N N . HIS D 1 89 ? 68.129 -53.221 -32.582 1.00 14.18 89 HIS D N 1
ATOM 19760 C CA . HIS D 1 89 ? 67.931 -53.965 -31.350 1.00 15.60 89 HIS D CA 1
ATOM 19761 C C . HIS D 1 89 ? 69.209 -54.685 -30.928 1.00 14.90 89 HIS D C 1
ATOM 19762 O O . HIS D 1 89 ? 69.623 -54.613 -29.767 1.00 15.50 89 HIS D O 1
ATOM 19776 N N . LEU D 1 90 ? 69.855 -55.384 -31.861 1.00 13.76 90 LEU D N 1
ATOM 19777 C CA . LEU D 1 90 ? 71.078 -56.105 -31.518 1.00 13.29 90 LEU D CA 1
ATOM 19778 C C . LEU D 1 90 ? 72.148 -55.149 -31.013 1.00 13.64 90 LEU D C 1
ATOM 19779 O O . LEU D 1 90 ? 72.813 -55.411 -30.002 1.00 13.32 90 LEU D O 1
ATOM 19795 N N . PHE D 1 91 ? 72.307 -54.028 -31.714 1.00 14.63 91 PHE D N 1
ATOM 19796 C CA . PHE D 1 91 ? 73.265 -52.987 -31.350 1.00 14.92 91 PHE D CA 1
ATOM 19797 C C . PHE D 1 91 ? 72.934 -52.385 -29.989 1.00 14.69 91 PHE D C 1
ATOM 19798 O O . PHE D 1 91 ? 73.795 -52.302 -29.103 1.00 13.27 91 PHE D O 1
ATOM 19815 N N . GLY D 1 92 ? 71.672 -52.014 -29.786 1.00 15.03 92 GLY D N 1
ATOM 19816 C CA . GLY D 1 92 ? 71.268 -51.456 -28.506 1.00 13.43 92 GLY D CA 1
ATOM 19817 C C . GLY D 1 92 ? 71.428 -52.429 -27.349 1.00 15.68 92 GLY D C 1
ATOM 19818 O O . GLY D 1 92 ? 71.909 -52.052 -26.278 1.00 14.21 92 GLY D O 1
ATOM 19822 N N A TYR D 1 93 ? 70.977 -53.674 -27.534 0.56 14.32 93 TYR D N 1
ATOM 19823 N N B TYR D 1 93 ? 71.026 -53.688 -27.528 0.44 14.19 93 TYR D N 1
ATOM 19824 C CA A TYR D 1 93 ? 71.118 -54.670 -26.475 0.56 15.05 93 TYR D CA 1
ATOM 19825 C CA B TYR D 1 93 ? 71.141 -54.586 -26.383 0.44 15.30 93 TYR D CA 1
ATOM 19826 C C A TYR D 1 93 ? 72.581 -54.860 -26.111 0.56 13.44 93 TYR D C 1
ATOM 19827 C C B TYR D 1 93 ? 72.576 -55.021 -26.131 0.44 13.52 93 TYR D C 1
ATOM 19828 O O A TYR D 1 93 ? 72.926 -54.982 -24.930 0.56 11.14 93 TYR D O 1
ATOM 19829 O O B TYR D 1 93 ? 72.884 -55.490 -25.030 0.44 12.69 93 TYR D O 1
ATOM 19864 N N . HIS D 1 94 ? 73.463 -54.864 -27.113 1.00 14.09 94 HIS D N 1
ATOM 19865 C CA . HIS D 1 94 ? 74.889 -54.955 -26.829 1.00 13.61 94 HIS D CA 1
ATOM 19866 C C . HIS D 1 94 ? 75.288 -53.940 -25.765 1.00 13.25 94 HIS D C 1
ATOM 19867 O O . HIS D 1 94 ? 76.034 -54.264 -24.830 1.00 13.08 94 HIS D O 1
ATOM 19882 N N . PHE D 1 95 ? 74.763 -52.712 -25.865 1.00 13.89 95 PHE D N 1
ATOM 19883 C CA . PHE D 1 95 ? 75.108 -51.695 -24.881 1.00 14.02 95 PHE D CA 1
ATOM 19884 C C . PHE D 1 95 ? 74.393 -51.892 -23.553 1.00 16.45 95 PHE D C 1
ATOM 19885 O O . PHE D 1 95 ? 74.953 -51.530 -22.516 1.00 12.92 95 PHE D O 1
ATOM 19902 N N . SER D 1 96 ? 73.184 -52.463 -23.548 1.00 14.19 96 SER D N 1
ATOM 19903 C CA . SER D 1 96 ? 72.584 -52.893 -22.284 1.00 12.90 96 SER D CA 1
ATOM 19904 C C . SER D 1 96 ? 73.454 -53.927 -21.590 1.00 14.80 96 SER D C 1
ATOM 19905 O O . SER D 1 96 ? 73.680 -53.861 -20.376 1.00 13.36 96 SER D O 1
ATOM 19913 N N . ASN D 1 97 ? 73.898 -54.934 -22.341 1.00 13.50 97 ASN D N 1
ATOM 19914 C CA . ASN D 1 97 ? 74.788 -55.943 -21.783 1.00 12.34 97 ASN D CA 1
ATOM 19915 C C . ASN D 1 97 ? 76.079 -55.308 -21.284 1.00 12.80 97 ASN D C 1
ATOM 19916 O O . ASN D 1 97 ? 76.557 -55.623 -20.186 1.00 12.02 97 ASN D O 1
ATOM 19927 N N . PHE D 1 98 ? 76.656 -54.408 -22.081 1.00 14.76 98 PHE D N 1
ATOM 19928 C CA . PHE D 1 98 ? 77.871 -53.717 -21.670 1.00 13.97 98 PHE D CA 1
ATOM 19929 C C . PHE D 1 98 ? 77.647 -52.910 -20.399 1.00 13.64 98 PHE D C 1
ATOM 19930 O O . PHE D 1 98 ? 78.490 -52.922 -19.486 1.00 14.00 98 PHE D O 1
ATOM 19947 N N . ALA D 1 99 ? 76.498 -52.229 -20.311 1.00 13.31 99 ALA D N 1
ATOM 19948 C CA . ALA D 1 99 ? 76.192 -51.422 -19.135 1.00 13.54 99 ALA D CA 1
ATOM 19949 C C . ALA D 1 99 ? 76.167 -52.286 -17.886 1.00 15.76 99 ALA D C 1
ATOM 19950 O O . ALA D 1 99 ? 76.670 -51.881 -16.832 1.00 13.07 99 ALA D O 1
ATOM 19957 N N . TYR D 1 100 ? 75.586 -53.483 -17.984 1.00 12.16 100 TYR D N 1
ATOM 19958 C CA . TYR D 1 100 ? 75.550 -54.380 -16.837 1.00 12.50 100 TYR D CA 1
ATOM 19959 C C . TYR D 1 100 ? 76.963 -54.758 -16.404 1.00 14.07 100 TYR D C 1
ATOM 19960 O O . TYR D 1 100 ? 77.299 -54.706 -15.211 1.00 16.35 100 TYR D O 1
ATOM 19978 N N . VAL D 1 101 ? 77.802 -55.157 -17.365 1.00 14.28 101 VAL D N 1
ATOM 19979 C CA . VAL D 1 101 ? 79.192 -55.493 -17.064 1.00 13.20 101 VAL D CA 1
ATOM 19980 C C . VAL D 1 101 ? 79.881 -54.316 -16.395 1.00 14.62 101 VAL D C 1
ATOM 19981 O O . VAL D 1 101 ? 80.605 -54.484 -15.408 1.00 16.95 101 VAL D O 1
ATOM 19994 N N . ASP D 1 102 ? 79.661 -53.111 -16.913 1.00 13.82 102 ASP D N 1
ATOM 19995 C CA . ASP D 1 102 ? 80.412 -51.966 -16.414 1.00 15.76 102 ASP D CA 1
ATOM 19996 C C . ASP D 1 102 ? 80.000 -51.611 -14.998 1.00 18.05 102 ASP D C 1
ATOM 19997 O O . ASP D 1 102 ? 80.841 -51.182 -14.200 1.00 16.94 102 ASP D O 1
ATOM 20006 N N . LEU D 1 103 ? 78.721 -51.790 -14.673 1.00 14.61 103 LEU D N 1
ATOM 20007 C CA . LEU D 1 103 ? 78.198 -51.459 -13.357 1.00 15.24 103 LEU D CA 1
ATOM 20008 C C . LEU D 1 103 ? 78.546 -52.492 -12.290 1.00 17.11 103 LEU D C 1
ATOM 20009 O O . LEU D 1 103 ? 78.514 -52.158 -11.102 1.00 19.76 103 LEU D O 1
ATOM 20025 N N . PHE D 1 104 ? 78.890 -53.731 -12.667 1.00 14.22 104 PHE D N 1
ATOM 20026 C CA . PHE D 1 104 ? 79.141 -54.781 -11.687 1.00 18.02 104 PHE D CA 1
ATOM 20027 C C . PHE D 1 104 ? 80.546 -55.369 -11.725 1.00 20.49 104 PHE D C 1
ATOM 20028 O O . PHE D 1 104 ? 80.983 -55.908 -10.702 1.00 19.52 104 PHE D O 1
ATOM 20045 N N . ALA D 1 105 ? 81.257 -55.298 -12.849 1.00 17.68 105 ALA D N 1
ATOM 20046 C CA . ALA D 1 105 ? 82.595 -55.872 -12.927 1.00 18.88 105 ALA D CA 1
ATOM 20047 C C . ALA D 1 105 ? 83.585 -55.055 -12.100 1.00 17.50 105 ALA D C 1
ATOM 20048 O O . ALA D 1 105 ? 83.415 -53.853 -11.901 1.00 19.90 105 ALA D O 1
ATOM 20055 N N . SER D 1 106 ? 84.634 -55.720 -11.627 1.00 16.02 106 SER D N 1
ATOM 20056 C CA . SER D 1 106 ? 85.694 -55.027 -10.914 1.00 20.49 106 SER D CA 1
ATOM 20057 C C . SER D 1 106 ? 86.583 -54.270 -11.892 1.00 22.49 106 SER D C 1
ATOM 20058 O O . SER D 1 106 ? 86.620 -54.584 -13.087 1.00 17.76 106 SER D O 1
ATOM 20066 N N . PRO D 1 107 ? 87.311 -53.257 -11.408 1.00 22.27 107 PRO D N 1
ATOM 20067 C CA . PRO D 1 107 ? 88.268 -52.574 -12.292 1.00 17.86 107 PRO D CA 1
ATOM 20068 C C . PRO D 1 107 ? 89.274 -53.525 -12.895 1.00 16.91 107 PRO D C 1
ATOM 20069 O O . PRO D 1 107 ? 89.642 -53.377 -14.066 1.00 20.36 107 PRO D O 1
ATOM 20080 N N . GLU D 1 108 ? 89.715 -54.523 -12.127 1.00 18.91 108 GLU D N 1
ATOM 20081 C CA . GLU D 1 108 ? 90.650 -55.511 -12.648 1.00 20.88 108 GLU D CA 1
ATOM 20082 C C . GLU D 1 108 ? 90.037 -56.330 -13.783 1.00 23.81 108 GLU D C 1
ATOM 20083 O O . GLU D 1 108 ? 90.706 -56.607 -14.786 1.00 18.85 108 GLU D O 1
ATOM 20095 N N . GLN D 1 109 ? 88.771 -56.740 -13.643 1.00 19.74 109 GLN D N 1
ATOM 20096 C CA . GLN D 1 109 ? 88.102 -57.451 -14.731 1.00 15.98 109 GLN D CA 1
ATOM 20097 C C . GLN D 1 109 ? 87.989 -56.577 -15.973 1.00 12.53 109 GLN D C 1
ATOM 20098 O O . GLN D 1 109 ? 88.248 -57.030 -17.095 1.00 16.69 109 GLN D O 1
ATOM 20112 N N . LYS D 1 110 ? 87.572 -55.329 -15.794 1.00 15.53 110 LYS D N 1
ATOM 20113 C CA . LYS D 1 110 ? 87.378 -54.444 -16.937 1.00 18.37 110 LYS D CA 1
ATOM 20114 C C . LYS D 1 110 ? 88.701 -54.132 -17.620 1.00 17.79 110 LYS D C 1
ATOM 20115 O O . LYS D 1 110 ? 88.745 -53.987 -18.847 1.00 17.48 110 LYS D O 1
ATOM 20134 N N . ALA D 1 111 ? 89.787 -54.056 -16.847 1.00 19.05 111 ALA D N 1
ATOM 20135 C CA . ALA D 1 111 ? 91.091 -53.778 -17.438 1.00 20.49 111 ALA D CA 1
ATOM 20136 C C . ALA D 1 111 ? 91.510 -54.883 -18.396 1.00 18.89 111 ALA D C 1
ATOM 20137 O O . ALA D 1 111 ? 92.224 -54.620 -19.371 1.00 20.60 111 ALA D O 1
ATOM 20144 N N . ARG D 1 112 ? 91.087 -56.119 -18.128 1.00 18.27 112 ARG D N 1
ATOM 20145 C CA . ARG D 1 112 ? 91.318 -57.231 -19.042 1.00 16.57 112 ARG D CA 1
ATOM 20146 C C . ARG D 1 112 ? 90.256 -57.296 -20.137 1.00 19.39 112 ARG D C 1
ATOM 20147 O O . ARG D 1 112 ? 90.585 -57.369 -21.328 1.00 18.22 112 ARG D O 1
ATOM 20168 N N . TRP D 1 113 ? 88.975 -57.276 -19.750 1.00 18.79 113 TRP D N 1
ATOM 20169 C CA . TRP D 1 113 ? 87.897 -57.504 -20.713 1.00 18.08 113 TRP D CA 1
ATOM 20170 C C . TRP D 1 113 ? 87.834 -56.420 -21.782 1.00 15.61 113 TRP D C 1
ATOM 20171 O O . TRP D 1 113 ? 87.566 -56.719 -22.949 1.00 17.29 113 TRP D O 1
ATOM 20192 N N . TYR D 1 114 ? 88.006 -55.149 -21.412 1.00 17.29 114 TYR D N 1
ATOM 20193 C CA . TYR D 1 114 ? 87.652 -54.128 -22.393 1.00 14.52 114 TYR D CA 1
ATOM 20194 C C . TYR D 1 114 ? 88.679 -54.078 -23.523 1.00 19.94 114 TYR D C 1
ATOM 20195 O O . TYR D 1 114 ? 88.288 -54.037 -24.695 1.00 16.24 114 TYR D O 1
ATOM 20213 N N . PRO D 1 115 ? 89.986 -54.112 -23.254 1.00 16.18 115 PRO D N 1
ATOM 20214 C CA . PRO D 1 115 ? 90.921 -54.197 -24.392 1.00 18.33 115 PRO D CA 1
ATOM 20215 C C . PRO D 1 115 ? 90.713 -55.449 -25.218 1.00 18.13 115 PRO D C 1
ATOM 20216 O O . PRO D 1 115 ? 90.903 -55.422 -26.443 1.00 18.46 115 PRO D O 1
ATOM 20227 N N . GLN D 1 116 ? 90.331 -56.554 -24.576 1.00 17.63 116 GLN D N 1
ATOM 20228 C CA . GLN D 1 116 ? 90.029 -57.777 -25.306 1.00 17.92 116 GLN D CA 1
ATOM 20229 C C . GLN D 1 116 ? 88.822 -57.584 -26.214 1.00 20.55 116 GLN D C 1
ATOM 20230 O O . GLN D 1 116 ? 88.828 -58.027 -27.370 1.00 18.94 116 GLN D O 1
ATOM 20244 N N . ALA D 1 117 ? 87.782 -56.913 -25.708 1.00 15.92 117 ALA D N 1
ATOM 20245 C CA . ALA D 1 117 ? 86.594 -56.655 -26.517 1.00 17.27 117 ALA D CA 1
ATOM 20246 C C . ALA D 1 117 ? 86.911 -55.779 -27.713 1.00 17.08 117 ALA D C 1
ATOM 20247 O O . ALA D 1 117 ? 86.294 -55.925 -28.778 1.00 17.08 117 ALA D O 1
ATOM 20254 N N . VAL D 1 118 ? 87.855 -54.853 -27.551 1.00 17.95 118 VAL D N 1
ATOM 20255 C CA . VAL D 1 118 ? 88.291 -54.020 -28.664 1.00 17.00 118 VAL D CA 1
ATOM 20256 C C . VAL D 1 118 ? 89.046 -54.864 -29.687 1.00 17.60 118 VAL D C 1
ATOM 20257 O O . VAL D 1 118 ? 88.706 -54.871 -30.879 1.00 18.54 118 VAL D O 1
ATOM 20270 N N . ARG D 1 119 ? 90.060 -55.612 -29.229 1.00 18.06 119 ARG D N 1
ATOM 20271 C CA . ARG D 1 119 ? 90.898 -56.410 -30.129 1.00 21.59 119 ARG D CA 1
ATOM 20272 C C . ARG D 1 119 ? 90.083 -57.446 -30.887 1.00 23.17 119 ARG D C 1
ATOM 20273 O O . ARG D 1 119 ? 90.274 -57.641 -32.094 1.00 22.48 119 ARG D O 1
ATOM 20294 N N . GLU D 1 120 ? 89.231 -58.179 -30.179 1.00 20.82 120 GLU D N 1
ATOM 20295 C CA . GLU D 1 120 ? 88.488 -59.279 -30.773 1.00 21.37 120 GLU D CA 1
ATOM 20296 C C . GLU D 1 120 ? 87.141 -58.841 -31.345 1.00 19.81 120 GLU D C 1
ATOM 20297 O O . GLU D 1 120 ? 86.392 -59.692 -31.825 1.00 20.38 120 GLU D O 1
ATOM 20309 N N . ARG D 1 121 ? 86.830 -57.540 -31.314 1.00 17.51 121 ARG D N 1
ATOM 20310 C CA . ARG D 1 121 ? 85.615 -56.988 -31.924 1.00 20.35 121 ARG D CA 1
ATOM 20311 C C . ARG D 1 121 ? 84.361 -57.668 -31.372 1.00 19.52 121 ARG D C 1
ATOM 20312 O O . ARG D 1 121 ? 83.507 -58.158 -32.115 1.00 18.59 121 ARG D O 1
ATOM 20333 N N . TRP D 1 122 ? 84.256 -57.681 -30.047 1.00 18.36 122 TRP D N 1
ATOM 20334 C CA . TRP D 1 122 ? 83.170 -58.379 -29.374 1.00 20.30 122 TRP D CA 1
ATOM 20335 C C . TRP D 1 122 ? 81.815 -57.724 -29.606 1.00 15.79 122 TRP D C 1
ATOM 20336 O O . TRP D 1 122 ? 81.652 -56.507 -29.445 1.00 16.31 122 TRP D O 1
ATOM 20357 N N . PHE D 1 123 ? 80.842 -58.571 -29.935 1.00 15.74 123 PHE D N 1
ATOM 20358 C CA . PHE D 1 123 ? 79.422 -58.242 -30.029 1.00 17.01 123 PHE D CA 1
ATOM 20359 C C . PHE D 1 123 ? 78.739 -59.078 -28.952 1.00 15.72 123 PHE D C 1
ATOM 20360 O O . PHE D 1 123 ? 78.737 -60.312 -29.032 1.00 16.61 123 PHE D O 1
ATOM 20377 N N . LEU D 1 124 ? 78.212 -58.421 -27.919 1.00 15.63 124 LEU D N 1
ATOM 20378 C CA . LEU D 1 124 ? 77.729 -59.106 -26.727 1.00 13.32 124 LEU D CA 1
ATOM 20379 C C . LEU D 1 124 ? 76.289 -59.549 -26.911 1.00 18.42 124 LEU D C 1
ATOM 20380 O O . LEU D 1 124 ? 75.465 -58.795 -27.437 1.00 20.44 124 LEU D O 1
ATOM 20396 N N . GLY D 1 125 ? 75.988 -60.768 -26.452 1.00 15.35 125 GLY D N 1
ATOM 20397 C CA . GLY D 1 125 ? 74.639 -61.287 -26.452 1.00 16.85 125 GLY D CA 1
ATOM 20398 C C . GLY D 1 125 ? 74.157 -61.551 -25.031 1.00 17.13 125 GLY D C 1
ATOM 20399 O O . GLY D 1 125 ? 74.908 -61.432 -24.061 1.00 16.06 125 GLY D O 1
ATOM 20403 N N . ASN D 1 126 ? 72.887 -61.938 -24.926 1.00 18.16 126 ASN D N 1
ATOM 20404 C CA . ASN D 1 126 ? 72.160 -61.915 -23.664 1.00 16.52 126 ASN D CA 1
ATOM 20405 C C . ASN D 1 126 ? 71.430 -63.237 -23.450 1.00 18.72 126 ASN D C 1
ATOM 20406 O O . ASN D 1 126 ? 70.754 -63.725 -24.360 1.00 18.81 126 ASN D O 1
ATOM 20417 N N . ALA D 1 127 ? 71.543 -63.794 -22.244 1.00 17.20 127 ALA D N 1
ATOM 20418 C CA . ALA D 1 127 ? 70.816 -65.013 -21.886 1.00 18.80 127 ALA D CA 1
ATOM 20419 C C . ALA D 1 127 ? 70.639 -65.163 -20.369 1.00 20.50 127 ALA D C 1
ATOM 20420 O O . ALA D 1 127 ? 71.349 -65.931 -19.751 1.00 23.64 127 ALA D O 1
ATOM 20427 N N . SER D 1 128 ? 69.697 -64.471 -19.752 1.00 28.52 128 SER D N 1
ATOM 20428 C CA . SER D 1 128 ? 68.839 -63.493 -20.365 1.00 28.43 128 SER D CA 1
ATOM 20429 C C . SER D 1 128 ? 68.520 -62.511 -19.254 1.00 23.07 128 SER D C 1
ATOM 20430 O O . SER D 1 128 ? 68.462 -62.914 -18.093 1.00 30.60 128 SER D O 1
ATOM 20438 N N . SER D 1 129 ? 68.302 -61.248 -19.604 1.00 27.13 129 SER D N 1
ATOM 20439 C CA . SER D 1 129 ? 67.936 -60.204 -18.640 1.00 53.66 129 SER D CA 1
ATOM 20440 C C . SER D 1 129 ? 66.455 -60.188 -18.304 1.00 47.55 129 SER D C 1
ATOM 20441 O O . SER D 1 129 ? 66.018 -59.307 -17.548 1.00 28.52 129 SER D O 1
ATOM 20449 N N . GLU D 1 130 ? 65.681 -61.111 -18.860 1.00 50.67 130 GLU D N 1
ATOM 20450 C CA . GLU D 1 130 ? 64.231 -61.028 -18.840 1.00 32.57 130 GLU D CA 1
ATOM 20451 C C . GLU D 1 130 ? 63.608 -62.347 -18.381 1.00 58.02 130 GLU D C 1
ATOM 20452 O O . GLU D 1 130 ? 62.791 -62.384 -17.452 1.00 73.40 130 GLU D O 1
ATOM 20464 N N . LEU D 1 136 ? 60.184 -62.822 -14.791 1.00 65.49 136 LEU D N 1
ATOM 20465 C CA . LEU D 1 136 ? 59.460 -63.212 -13.586 1.00 48.56 136 LEU D CA 1
ATOM 20466 C C . LEU D 1 136 ? 60.352 -64.104 -12.708 1.00 71.32 136 LEU D C 1
ATOM 20467 O O . LEU D 1 136 ? 61.373 -63.642 -12.198 1.00 64.80 136 LEU D O 1
ATOM 20471 N N . ASP D 1 137 ? 59.986 -65.376 -12.548 1.00 76.73 137 ASP D N 1
ATOM 20472 C CA . ASP D 1 137 ? 60.685 -66.295 -11.652 1.00 73.52 137 ASP D CA 1
ATOM 20473 C C . ASP D 1 137 ? 61.678 -67.148 -12.440 1.00 72.89 137 ASP D C 1
ATOM 20474 O O . ASP D 1 137 ? 61.276 -67.938 -13.302 1.00 71.66 137 ASP D O 1
ATOM 20483 N N . TRP D 1 138 ? 62.966 -67.011 -12.122 1.00 60.79 138 TRP D N 1
ATOM 20484 C CA . TRP D 1 138 ? 64.035 -67.647 -12.886 1.00 58.85 138 TRP D CA 1
ATOM 20485 C C . TRP D 1 138 ? 64.363 -69.030 -12.330 1.00 44.67 138 TRP D C 1
ATOM 20486 O O . TRP D 1 138 ? 64.491 -69.200 -11.113 1.00 52.17 138 TRP D O 1
ATOM 20507 N N . ARG D 1 139 ? 64.506 -70.016 -13.232 1.00 38.42 139 ARG D N 1
ATOM 20508 C CA . ARG D 1 139 ? 64.822 -71.386 -12.843 1.00 39.71 139 ARG D CA 1
ATOM 20509 C C . ARG D 1 139 ? 66.070 -71.973 -13.510 1.00 48.26 139 ARG D C 1
ATOM 20510 O O . ARG D 1 139 ? 66.363 -73.155 -13.288 1.00 38.51 139 ARG D O 1
ATOM 20514 N N . VAL D 1 140 ? 66.805 -71.207 -14.320 1.00 24.41 140 VAL D N 1
ATOM 20515 C CA . VAL D 1 140 ? 68.172 -71.588 -14.667 1.00 19.87 140 VAL D CA 1
ATOM 20516 C C . VAL D 1 140 ? 69.042 -71.423 -13.429 1.00 17.98 140 VAL D C 1
ATOM 20517 O O . VAL D 1 140 ? 69.065 -70.352 -12.811 1.00 19.28 140 VAL D O 1
ATOM 20530 N N . THR D 1 141 ? 69.732 -72.487 -13.048 1.00 21.18 141 THR D N 1
ATOM 20531 C CA . THR D 1 141 ? 70.383 -72.559 -11.747 1.00 23.55 141 THR D CA 1
ATOM 20532 C C . THR D 1 141 ? 71.899 -72.523 -11.876 1.00 19.49 141 THR D C 1
ATOM 20533 O O . THR D 1 141 ? 72.469 -72.903 -12.899 1.00 18.57 141 THR D O 1
ATOM 20544 N N . ALA D 1 142 ? 72.540 -72.068 -10.799 1.00 19.13 142 ALA D N 1
ATOM 20545 C CA . ALA D 1 142 ? 73.988 -71.991 -10.667 1.00 16.89 142 ALA D CA 1
ATOM 20546 C C . ALA D 1 142 ? 74.361 -72.779 -9.419 1.00 18.16 142 ALA D C 1
ATOM 20547 O O . ALA D 1 142 ? 74.043 -72.363 -8.300 1.00 22.40 142 ALA D O 1
ATOM 20554 N N . THR D 1 143 ? 75.009 -73.916 -9.609 1.00 18.15 143 THR D N 1
ATOM 20555 C CA . THR D 1 143 ? 75.411 -74.769 -8.503 1.00 20.58 143 THR D CA 1
ATOM 20556 C C . THR D 1 143 ? 76.857 -74.469 -8.151 1.00 17.84 143 THR D C 1
ATOM 20557 O O . THR D 1 143 ? 77.731 -74.581 -9.021 1.00 21.64 143 THR D O 1
ATOM 20568 N N . PRO D 1 144 ? 77.155 -74.077 -6.914 1.00 21.42 144 PRO D N 1
ATOM 20569 C CA . PRO D 1 144 ? 78.534 -73.733 -6.569 1.00 22.25 144 PRO D CA 1
ATOM 20570 C C . PRO D 1 144 ? 79.420 -74.959 -6.538 1.00 25.29 144 PRO D C 1
ATOM 20571 O O . PRO D 1 144 ? 79.045 -76.008 -6.013 1.00 28.10 144 PRO D O 1
ATOM 20582 N N . LEU D 1 145 ? 80.590 -74.817 -7.115 1.00 28.49 145 LEU D N 1
ATOM 20583 C CA . LEU D 1 145 ? 81.635 -75.816 -7.029 1.00 35.16 145 LEU D CA 1
ATOM 20584 C C . LEU D 1 145 ? 82.705 -75.351 -6.051 1.00 36.51 145 LEU D C 1
ATOM 20585 O O . LEU D 1 145 ? 82.808 -74.160 -5.745 1.00 30.80 145 LEU D O 1
ATOM 20601 N N . PRO D 1 146 ? 83.513 -76.270 -5.518 1.00 50.19 146 PRO D N 1
ATOM 20602 C CA . PRO D 1 146 ? 84.357 -75.910 -4.362 1.00 45.17 146 PRO D CA 1
ATOM 20603 C C . PRO D 1 146 ? 85.377 -74.818 -4.643 1.00 42.74 146 PRO D C 1
ATOM 20604 O O . PRO D 1 146 ? 85.730 -74.062 -3.728 1.00 55.05 146 PRO D O 1
ATOM 20615 N N . ASP D 1 147 ? 85.863 -74.704 -5.872 1.00 40.72 147 ASP D N 1
ATOM 20616 C CA . ASP D 1 147 ? 86.925 -73.763 -6.203 1.00 40.47 147 ASP D CA 1
ATOM 20617 C C . ASP D 1 147 ? 86.416 -72.365 -6.540 1.00 40.19 147 ASP D C 1
ATOM 20618 O O . ASP D 1 147 ? 87.168 -71.571 -7.118 1.00 34.54 147 ASP D O 1
ATOM 20627 N N . GLY D 1 148 ? 85.163 -72.050 -6.220 1.00 34.44 148 GLY D N 1
ATOM 20628 C CA . GLY D 1 148 ? 84.586 -70.767 -6.558 1.00 29.77 148 GLY D CA 1
ATOM 20629 C C . GLY D 1 148 ? 83.865 -70.726 -7.887 1.00 21.64 148 GLY D C 1
ATOM 20630 O O . GLY D 1 148 ? 83.198 -69.726 -8.182 1.00 24.79 148 GLY D O 1
ATOM 20634 N N . SER D 1 149 ? 83.979 -71.767 -8.701 1.00 23.38 149 SER D N 1
ATOM 20635 C CA . SER D 1 149 ? 83.269 -71.795 -9.970 1.00 22.44 149 SER D CA 1
ATOM 20636 C C . SER D 1 149 ? 81.822 -72.239 -9.748 1.00 25.12 149 SER D C 1
ATOM 20637 O O . SER D 1 149 ? 81.417 -72.628 -8.651 1.00 18.92 149 SER D O 1
ATOM 20645 N N . TYR D 1 150 ? 81.027 -72.137 -10.806 1.00 20.89 150 TYR D N 1
ATOM 20646 C CA . TYR D 1 150 ? 79.639 -72.582 -10.791 1.00 24.21 150 TYR D CA 1
ATOM 20647 C C . TYR D 1 150 ? 79.389 -73.468 -11.992 1.00 23.20 150 TYR D C 1
ATOM 20648 O O . TYR D 1 150 ? 80.122 -73.432 -12.982 1.00 21.70 150 TYR D O 1
ATOM 20666 N N . GLU D 1 151 ? 78.326 -74.258 -11.889 1.00 21.71 151 GLU D N 1
ATOM 20667 C CA . GLU D 1 151 ? 77.788 -75.001 -13.014 1.00 20.89 151 GLU D CA 1
ATOM 20668 C C . GLU D 1 151 ? 76.382 -74.493 -13.293 1.00 18.55 151 GLU D C 1
ATOM 20669 O O . GLU D 1 151 ? 75.537 -74.468 -12.393 1.00 19.36 151 GLU D O 1
ATOM 20681 N N . ILE D 1 152 ? 76.131 -74.112 -14.539 1.00 18.51 152 ILE D N 1
ATOM 20682 C CA . ILE D 1 152 ? 74.860 -73.524 -14.950 1.00 16.34 152 ILE D CA 1
ATOM 20683 C C . ILE D 1 152 ? 74.034 -74.587 -15.664 1.00 15.74 152 ILE D C 1
ATOM 20684 O O . ILE D 1 152 ? 74.534 -75.261 -16.572 1.00 20.66 152 ILE D O 1
ATOM 20700 N N . ASN D 1 153 ? 72.766 -74.722 -15.273 1.00 21.25 153 ASN D N 1
ATOM 20701 C CA . ASN D 1 153 ? 71.860 -75.678 -15.909 1.00 19.08 153 ASN D CA 1
ATOM 20702 C C . ASN D 1 153 ? 70.479 -75.076 -16.124 1.00 17.93 153 ASN D C 1
ATOM 20703 O O . ASN D 1 153 ? 69.921 -74.455 -15.217 1.00 21.13 153 ASN D O 1
ATOM 20714 N N . GLY D 1 154 ? 69.905 -75.314 -17.303 1.00 18.23 154 GLY D N 1
ATOM 20715 C CA . GLY D 1 154 ? 68.546 -74.903 -17.599 1.00 21.80 154 GLY D CA 1
ATOM 20716 C C . GLY D 1 154 ? 68.439 -74.230 -18.949 1.00 21.41 154 GLY D C 1
ATOM 20717 O O . GLY D 1 154 ? 69.419 -74.039 -19.663 1.00 21.30 154 GLY D O 1
ATOM 20721 N N . THR D 1 155 ? 67.204 -73.870 -19.300 1.00 18.43 155 THR D N 1
ATOM 20722 C CA . THR D 1 155 ? 66.912 -73.241 -20.582 1.00 18.25 155 THR D CA 1
ATOM 20723 C C . THR D 1 155 ? 66.367 -71.832 -20.362 1.00 20.35 155 THR D C 1
ATOM 20724 O O . THR D 1 155 ? 65.418 -71.646 -19.597 1.00 29.20 155 THR D O 1
ATOM 20735 N N . LYS D 1 156 ? 66.985 -70.856 -21.032 1.00 26.96 156 LYS D N 1
ATOM 20736 C CA . LYS D 1 156 ? 66.562 -69.459 -21.069 1.00 33.42 156 LYS D CA 1
ATOM 20737 C C . LYS D 1 156 ? 65.829 -69.160 -22.372 1.00 22.48 156 LYS D C 1
ATOM 20738 O O . LYS D 1 156 ? 66.192 -69.676 -23.429 1.00 23.48 156 LYS D O 1
ATOM 20757 N N . ALA D 1 157 ? 64.834 -68.278 -22.293 1.00 37.27 157 ALA D N 1
ATOM 20758 C CA . ALA D 1 157 ? 64.076 -67.802 -23.445 1.00 33.64 157 ALA D CA 1
ATOM 20759 C C . ALA D 1 157 ? 64.406 -66.341 -23.738 1.00 32.89 157 ALA D C 1
ATOM 20760 O O . ALA D 1 157 ? 64.994 -65.633 -22.915 1.00 30.74 157 ALA D O 1
ATOM 20767 N N . PHE D 1 158 ? 64.027 -65.896 -24.939 1.00 26.49 158 PHE D N 1
ATOM 20768 C CA . PHE D 1 158 ? 64.175 -64.495 -25.337 1.00 35.98 158 PHE D CA 1
ATOM 20769 C C . PHE D 1 158 ? 65.626 -64.030 -25.212 1.00 36.96 158 PHE D C 1
ATOM 20770 O O . PHE D 1 158 ? 65.907 -62.902 -24.802 1.00 37.30 158 PHE D O 1
ATOM 20787 N N . CYS D 1 159 ? 66.557 -64.903 -25.590 1.00 26.64 159 CYS D N 1
ATOM 20788 C CA . CYS D 1 159 ? 67.987 -64.626 -25.459 1.00 22.47 159 CYS D CA 1
ATOM 20789 C C . CYS D 1 159 ? 68.445 -63.783 -26.646 1.00 19.75 159 CYS D C 1
ATOM 20790 O O . CYS D 1 159 ? 69.062 -64.261 -27.600 1.00 24.16 159 CYS D O 1
ATOM 20798 N N . SER D 1 160 ? 68.165 -62.485 -26.564 1.00 25.45 160 SER D N 1
ATOM 20799 C CA . SER D 1 160 ? 68.475 -61.581 -27.666 1.00 28.87 160 SER D CA 1
ATOM 20800 C C . SER D 1 160 ? 69.947 -61.620 -28.035 1.00 29.36 160 SER D C 1
ATOM 20801 O O . SER D 1 160 ? 70.826 -61.565 -27.171 1.00 20.79 160 SER D O 1
ATOM 20809 N N . GLY D 1 161 ? 70.210 -61.680 -29.339 1.00 22.34 161 GLY D N 1
ATOM 20810 C CA . GLY D 1 161 ? 71.564 -61.632 -29.846 1.00 22.13 161 GLY D CA 1
ATOM 20811 C C . GLY D 1 161 ? 72.411 -62.793 -29.397 1.00 25.93 161 GLY D C 1
ATOM 20812 O O . GLY D 1 161 ? 73.636 -62.659 -29.315 1.00 25.73 161 GLY D O 1
ATOM 20816 N N . SER D 1 162 ? 71.792 -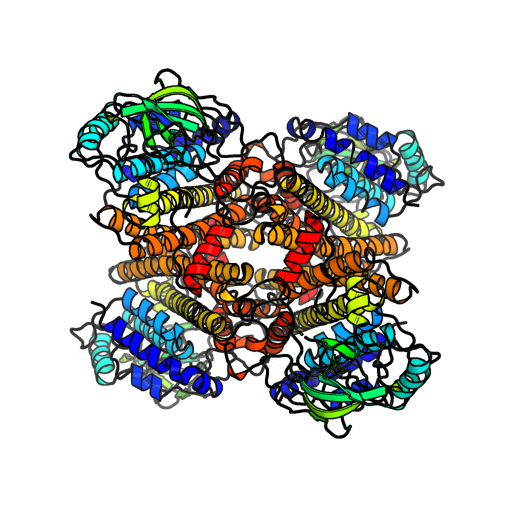63.945 -29.117 1.00 23.31 162 SER D N 1
ATOM 20817 C CA . SER D 1 162 ? 72.532 -65.108 -28.638 1.00 21.57 162 SER D CA 1
ATOM 20818 C C . SER D 1 162 ? 73.253 -65.855 -29.752 1.00 25.33 162 SER D C 1
ATOM 20819 O O . SER D 1 162 ? 74.104 -66.698 -29.459 1.00 34.21 162 SER D O 1
ATOM 20827 N N . ALA D 1 163 ? 72.957 -65.560 -31.011 1.00 19.15 163 ALA D N 1
ATOM 20828 C CA . ALA D 1 163 ? 73.665 -66.154 -32.127 1.00 21.67 163 ALA D CA 1
ATOM 20829 C C . ALA D 1 163 ? 74.846 -65.273 -32.502 1.00 18.64 163 ALA D C 1
ATOM 20830 O O . ALA D 1 163 ? 74.746 -64.042 -32.479 1.00 20.98 163 ALA D O 1
ATOM 20837 N N . ASP D 1 164 ? 75.969 -65.902 -32.857 1.00 20.46 164 ASP D N 1
ATOM 20838 C CA . ASP D 1 164 ? 77.148 -65.158 -33.305 1.00 20.87 164 ASP D CA 1
ATOM 20839 C C . ASP D 1 164 ? 77.641 -64.194 -32.228 1.00 17.99 164 ASP D C 1
ATOM 20840 O O . ASP D 1 164 ? 78.239 -63.157 -32.533 1.00 20.99 164 ASP D O 1
ATOM 20849 N N . ALA D 1 165 ? 77.435 -64.533 -30.958 1.00 18.24 165 ALA D N 1
ATOM 20850 C CA . ALA D 1 165 ? 77.844 -63.669 -29.857 1.00 19.26 165 ALA D CA 1
ATOM 20851 C C . ALA D 1 165 ? 79.243 -64.053 -29.382 1.00 18.57 165 ALA D C 1
ATOM 20852 O O . ALA D 1 165 ? 79.514 -65.229 -29.141 1.00 22.04 165 ALA D O 1
ATOM 20859 N N . ASP D 1 166 ? 80.128 -63.061 -29.245 1.00 16.76 166 ASP D N 1
ATOM 20860 C CA . ASP D 1 166 ? 81.464 -63.342 -28.725 1.00 16.91 166 ASP D CA 1
ATOM 20861 C C . ASP D 1 166 ? 81.439 -63.676 -27.241 1.00 16.59 166 ASP D C 1
ATOM 20862 O O . ASP D 1 166 ? 82.240 -64.499 -26.779 1.00 17.89 166 ASP D O 1
ATOM 20871 N N . ARG D 1 167 ? 80.543 -63.045 -26.483 1.00 15.76 167 ARG D N 1
ATOM 20872 C CA . ARG D 1 167 ? 80.276 -63.394 -25.096 1.00 15.24 167 ARG D CA 1
ATOM 20873 C C . ARG D 1 167 ? 78.774 -63.317 -24.872 1.00 14.26 167 ARG D C 1
ATOM 20874 O O . ARG D 1 167 ? 78.081 -62.519 -25.510 1.00 17.54 167 ARG D O 1
ATOM 20895 N N . LEU D 1 168 ? 78.287 -64.149 -23.963 1.00 16.98 168 LEU D N 1
ATOM 20896 C CA . LEU D 1 168 ? 76.921 -64.066 -23.469 1.00 18.76 168 LEU D CA 1
ATOM 20897 C C . LEU D 1 168 ? 76.939 -63.552 -22.039 1.00 15.35 168 LEU D C 1
ATOM 20898 O O . LEU D 1 168 ? 77.716 -64.040 -21.208 1.00 16.54 168 LEU D O 1
ATOM 20914 N N . LEU D 1 169 ? 76.085 -62.576 -21.763 1.00 14.18 169 LEU D N 1
ATOM 20915 C CA . LEU D 1 169 ? 75.773 -62.175 -20.404 1.00 13.51 169 LEU D CA 1
ATOM 20916 C C . LEU D 1 169 ? 74.678 -63.101 -19.897 1.00 16.27 169 LEU D C 1
ATOM 20917 O O . LEU D 1 169 ? 73.544 -63.049 -20.390 1.00 16.46 169 LEU D O 1
ATOM 20933 N N . VAL D 1 170 ? 75.016 -63.941 -18.917 1.00 15.60 170 VAL D N 1
ATOM 20934 C CA A VAL D 1 170 ? 74.143 -65.006 -18.435 0.51 14.90 170 VAL D CA 1
ATOM 20935 C CA B VAL D 1 170 ? 74.143 -65.006 -18.435 0.49 14.91 170 VAL D CA 1
ATOM 20936 C C . VAL D 1 170 ? 73.740 -64.709 -17.000 1.00 15.74 170 VAL D C 1
ATOM 20937 O O . VAL D 1 170 ? 74.550 -64.228 -16.202 1.00 16.23 170 VAL D O 1
ATOM 20960 N N . PHE D 1 171 ? 72.490 -65.022 -16.670 1.00 14.44 171 PHE D N 1
ATOM 20961 C CA . PHE D 1 171 ? 71.953 -64.868 -15.329 1.00 13.92 171 PHE D CA 1
ATOM 20962 C C . PHE D 1 171 ? 71.424 -66.214 -14.857 1.00 17.93 171 PHE D C 1
ATOM 20963 O O . PHE D 1 171 ? 70.814 -66.959 -15.635 1.00 17.08 171 PHE D O 1
ATOM 20980 N N . ALA D 1 172 ? 71.647 -66.519 -13.581 1.00 16.24 172 ALA D N 1
ATOM 20981 C CA . ALA D 1 172 ? 71.159 -67.758 -12.991 1.00 15.98 172 ALA D CA 1
ATOM 20982 C C . ALA D 1 172 ? 70.911 -67.516 -11.510 1.00 20.56 172 ALA D C 1
ATOM 20983 O O . ALA D 1 172 ? 71.318 -66.496 -10.953 1.00 19.40 172 ALA D O 1
ATOM 20990 N N . VAL D 1 173 ? 70.211 -68.453 -10.873 1.00 18.46 173 VAL D N 1
ATOM 20991 C CA . VAL D 1 173 ? 69.961 -68.404 -9.437 1.00 15.21 173 VAL D CA 1
ATOM 20992 C C . VAL D 1 173 ? 70.685 -69.562 -8.766 1.00 17.24 173 VAL D C 1
ATOM 20993 O O . VAL D 1 173 ? 70.698 -70.692 -9.276 1.00 19.37 173 VAL D O 1
ATOM 21006 N N . THR D 1 174 ? 71.302 -69.279 -7.624 1.00 19.68 174 THR D N 1
ATOM 21007 C CA . THR D 1 174 ? 72.059 -70.312 -6.935 1.00 15.81 174 THR D CA 1
ATOM 21008 C C . THR D 1 174 ? 71.137 -71.452 -6.515 1.00 15.42 174 THR D C 1
ATOM 21009 O O . THR D 1 174 ? 69.966 -71.248 -6.184 1.00 18.91 174 THR D O 1
ATOM 21020 N N . SER D 1 175 ? 71.694 -72.657 -6.530 1.00 18.13 175 SER D N 1
ATOM 21021 C CA . SER D 1 175 ? 70.975 -73.872 -6.169 1.00 20.93 175 SER D CA 1
ATOM 21022 C C . SER D 1 175 ? 71.972 -74.822 -5.529 1.00 17.91 175 SER D C 1
ATOM 21023 O O . SER D 1 175 ? 73.167 -74.786 -5.837 1.00 16.90 175 SER D O 1
ATOM 21031 N N . ARG D 1 176 ? 71.479 -75.678 -4.639 1.00 19.81 176 ARG D N 1
ATOM 21032 C CA . ARG D 1 176 ? 72.357 -76.584 -3.906 1.00 18.98 176 ARG D CA 1
ATOM 21033 C C . ARG D 1 176 ? 73.478 -75.792 -3.234 1.00 15.49 176 ARG D C 1
ATOM 21034 O O . ARG D 1 176 ? 74.631 -76.223 -3.155 1.00 16.26 176 ARG D O 1
ATOM 21055 N N . ASP D 1 177 ? 73.115 -74.629 -2.719 1.00 17.07 177 ASP D N 1
ATOM 21056 C CA . ASP D 1 177 ? 74.083 -73.655 -2.227 1.00 17.08 177 ASP D CA 1
ATOM 21057 C C . ASP D 1 177 ? 73.997 -73.557 -0.713 1.00 15.26 177 ASP D C 1
ATOM 21058 O O . ASP D 1 177 ? 72.982 -73.070 -0.186 1.00 18.18 177 ASP D O 1
ATOM 21067 N N . PRO D 1 178 ? 75.013 -74.005 0.018 1.00 15.69 178 PRO D N 1
ATOM 21068 C CA . PRO D 1 178 ? 74.952 -73.914 1.486 1.00 18.57 178 PRO D CA 1
ATOM 21069 C C . PRO D 1 178 ? 74.908 -72.486 1.994 1.00 19.13 178 PRO D C 1
ATOM 21070 O O . PRO D 1 178 ? 74.520 -72.254 3.145 1.00 18.75 178 PRO D O 1
ATOM 21081 N N . ASN D 1 179 ? 75.274 -71.517 1.164 1.00 16.01 179 ASN D N 1
ATOM 21082 C CA . ASN D 1 179 ? 75.290 -70.119 1.567 1.00 16.68 179 ASN D CA 1
ATOM 21083 C C . ASN D 1 179 ? 74.049 -69.364 1.127 1.00 18.76 179 ASN D C 1
ATOM 21084 O O . ASN D 1 179 ? 73.996 -68.143 1.296 1.00 19.38 179 ASN D O 1
ATOM 21095 N N . GLY D 1 180 ? 73.053 -70.052 0.565 1.00 16.76 180 GLY D N 1
ATOM 21096 C CA . GLY D 1 180 ? 71.774 -69.435 0.261 1.00 17.37 180 GLY D CA 1
ATOM 21097 C C . GLY D 1 180 ? 71.331 -69.675 -1.163 1.00 20.49 180 GLY D C 1
ATOM 21098 O O . GLY D 1 180 ? 71.989 -69.228 -2.105 1.00 18.71 180 GLY D O 1
ATOM 21102 N N . ASP D 1 181 ? 70.230 -70.394 -1.333 1.00 17.21 181 ASP D N 1
ATOM 21103 C CA . ASP D 1 181 ? 69.666 -70.646 -2.642 1.00 19.07 181 ASP D CA 1
ATOM 21104 C C . ASP D 1 181 ? 68.873 -69.434 -3.134 1.00 16.02 181 ASP D C 1
ATOM 21105 O O . ASP D 1 181 ? 68.450 -68.581 -2.359 1.00 21.90 181 ASP D O 1
ATOM 21114 N N . GLY D 1 182 ? 68.680 -69.371 -4.449 1.00 22.46 182 GLY D N 1
ATOM 21115 C CA . GLY D 1 182 ? 67.852 -68.342 -5.048 1.00 21.57 182 GLY D CA 1
ATOM 21116 C C . GLY D 1 182 ? 68.530 -67.005 -5.261 1.00 25.02 182 GLY D C 1
ATOM 21117 O O . GLY D 1 182 ? 67.854 -66.040 -5.633 1.00 28.22 182 GLY D O 1
ATOM 21121 N N . ARG D 1 183 ? 69.834 -66.915 -5.030 1.00 19.47 183 ARG D N 1
ATOM 21122 C CA . ARG D 1 183 ? 70.572 -65.665 -5.177 1.00 19.31 183 ARG D CA 1
ATOM 21123 C C . ARG D 1 183 ? 71.017 -65.522 -6.621 1.00 17.67 183 ARG D C 1
ATOM 21124 O O . ARG D 1 183 ? 71.557 -66.466 -7.205 1.00 17.16 183 ARG D O 1
ATOM 21145 N N . ILE D 1 184 ? 70.805 -64.341 -7.192 1.00 16.68 184 ILE D N 1
ATOM 21146 C CA . ILE D 1 184 ? 71.088 -64.126 -8.606 1.00 17.43 184 ILE D CA 1
ATOM 21147 C C . ILE D 1 184 ? 72.583 -63.962 -8.811 1.00 15.64 184 ILE D C 1
ATOM 21148 O O . ILE D 1 184 ? 73.221 -63.120 -8.170 1.00 16.02 184 ILE D O 1
ATOM 21164 N N . VAL D 1 185 ? 73.138 -64.740 -9.736 1.00 15.90 185 VAL D N 1
ATOM 21165 C CA . VAL D 1 185 ? 74.508 -64.544 -10.183 1.00 15.90 185 VAL D CA 1
ATOM 21166 C C . VAL D 1 185 ? 74.473 -64.215 -11.667 1.00 17.97 185 VAL D C 1
ATOM 21167 O O . VAL D 1 185 ? 73.584 -64.645 -12.410 1.00 16.98 185 VAL D O 1
ATOM 21180 N N . ALA D 1 186 ? 75.456 -63.441 -12.094 1.00 18.84 186 ALA D N 1
ATOM 21181 C CA . ALA D 1 186 ? 75.614 -63.067 -13.486 1.00 19.54 186 ALA D CA 1
ATOM 21182 C C . ALA D 1 186 ? 77.061 -63.298 -13.884 1.00 16.43 186 ALA D C 1
ATOM 21183 O O . ALA D 1 186 ? 77.975 -63.178 -13.064 1.00 15.73 186 ALA D O 1
ATOM 21190 N N . ALA D 1 187 ? 77.258 -63.638 -15.150 1.00 15.52 187 ALA D N 1
ATOM 21191 C CA . ALA D 1 187 ? 78.585 -63.937 -15.648 1.00 16.41 187 ALA D CA 1
ATOM 21192 C C . ALA D 1 187 ? 78.641 -63.568 -17.119 1.00 19.00 187 ALA D C 1
ATOM 21193 O O . ALA D 1 187 ? 77.616 -63.450 -17.793 1.00 17.31 187 ALA D O 1
ATOM 21200 N N . LEU D 1 188 ? 79.858 -63.370 -17.604 1.00 15.99 188 LEU D N 1
ATOM 21201 C CA . LEU D 1 188 ? 80.115 -63.086 -19.007 1.00 14.75 188 LEU D CA 1
ATOM 21202 C C . LEU D 1 188 ? 80.993 -64.216 -19.519 1.00 21.44 188 LEU D C 1
ATOM 21203 O O . LEU D 1 188 ? 82.151 -64.320 -19.107 1.00 20.79 188 LEU D O 1
ATOM 21219 N N . ILE D 1 189 ? 80.442 -65.071 -20.384 1.00 16.80 189 ILE D N 1
ATOM 21220 C CA . ILE D 1 189 ? 81.115 -66.308 -20.786 1.00 16.19 189 ILE D CA 1
ATOM 21221 C C . ILE D 1 189 ? 81.122 -66.432 -22.302 1.00 16.88 189 ILE D C 1
ATOM 21222 O O . ILE D 1 189 ? 80.273 -65.861 -23.006 1.00 16.97 189 ILE D O 1
ATOM 21238 N N . PRO D 1 190 ? 82.060 -67.213 -22.843 1.00 17.96 190 PRO D N 1
ATOM 21239 C CA . PRO D 1 190 ? 82.049 -67.484 -24.285 1.00 20.17 190 PRO D CA 1
ATOM 21240 C C . PRO D 1 190 ? 80.809 -68.273 -24.672 1.00 18.61 190 PRO D C 1
ATOM 21241 O O . PRO D 1 190 ? 80.348 -69.135 -23.927 1.00 18.26 190 PRO D O 1
ATOM 21252 N N . SER D 1 191 ? 80.265 -67.966 -25.851 1.00 19.62 191 SER D N 1
ATOM 21253 C CA . SER D 1 191 ? 79.048 -68.624 -26.300 1.00 21.78 191 SER D CA 1
ATOM 21254 C C . SER D 1 191 ? 79.302 -70.048 -26.764 1.00 24.00 191 SER D C 1
ATOM 21255 O O . SER D 1 191 ? 78.351 -70.825 -26.885 1.00 26.23 191 SER D O 1
ATOM 21263 N N . ASP D 1 192 ? 80.554 -70.408 -27.036 1.00 24.52 192 ASP D N 1
ATOM 21264 C CA . ASP D 1 192 ? 80.882 -71.751 -27.478 1.00 27.19 192 ASP D CA 1
ATOM 21265 C C . ASP D 1 192 ? 81.481 -72.584 -26.359 1.00 29.07 192 ASP D C 1
ATOM 21266 O O . ASP D 1 192 ? 82.061 -73.641 -26.621 1.00 32.48 192 ASP D O 1
ATOM 21275 N N . ARG D 1 193 ? 81.340 -72.140 -25.115 1.00 24.36 193 ARG D N 1
ATOM 21276 C CA . ARG D 1 193 ? 81.768 -72.964 -24.002 1.00 24.93 193 ARG D CA 1
ATOM 21277 C C . ARG D 1 193 ? 80.977 -74.266 -23.971 1.00 32.74 193 ARG D C 1
ATOM 21278 O O . ARG D 1 193 ? 79.782 -74.302 -24.277 1.00 25.94 193 ARG D O 1
ATOM 21299 N N . ALA D 1 194 ? 81.658 -75.339 -23.575 1.00 26.61 194 ALA D N 1
ATOM 21300 C CA . ALA D 1 194 ? 81.032 -76.651 -23.526 1.00 22.05 194 ALA D CA 1
ATOM 21301 C C . ALA D 1 194 ? 79.739 -76.597 -22.722 1.00 24.65 194 ALA D C 1
ATOM 21302 O O . ALA D 1 194 ? 79.693 -76.051 -21.615 1.00 22.91 194 ALA D O 1
ATOM 21309 N N . GLY D 1 195 ? 78.680 -77.152 -23.294 1.00 25.13 195 GLY D N 1
ATOM 21310 C CA . GLY D 1 195 ? 77.398 -77.206 -22.636 1.00 18.91 195 GLY D CA 1
ATOM 21311 C C . GLY D 1 195 ? 76.436 -76.105 -23.021 1.00 17.42 195 GLY D C 1
ATOM 21312 O O . GLY D 1 195 ? 75.266 -76.174 -22.632 1.00 22.41 195 GLY D O 1
ATOM 21316 N N . VAL D 1 196 ? 76.892 -75.084 -23.742 1.00 21.83 196 VAL D N 1
ATOM 21317 C CA . VAL D 1 196 ? 76.022 -74.000 -24.189 1.00 20.32 196 VAL D CA 1
ATOM 21318 C C . VAL D 1 196 ? 75.429 -74.388 -25.537 1.00 21.79 196 VAL D C 1
ATOM 21319 O O . VAL D 1 196 ? 76.168 -74.596 -26.505 1.00 23.03 196 VAL D O 1
ATOM 21332 N N . GLN D 1 197 ? 74.097 -74.449 -25.617 1.00 22.68 197 GLN D N 1
ATOM 21333 C CA . GLN D 1 197 ? 73.414 -74.760 -26.870 1.00 19.64 197 GLN D CA 1
ATOM 21334 C C . GLN D 1 197 ? 72.450 -73.632 -27.214 1.00 16.57 197 GLN D C 1
ATOM 21335 O O . GLN D 1 197 ? 71.414 -73.483 -26.566 1.00 20.73 197 GLN D O 1
ATOM 21349 N N . VAL D 1 198 ? 72.789 -72.854 -28.234 1.00 22.16 198 VAL D N 1
ATOM 21350 C CA . VAL D 1 198 ? 71.870 -71.859 -28.781 1.00 21.01 198 VAL D CA 1
ATOM 21351 C C . VAL D 1 198 ? 70.897 -72.586 -29.707 1.00 22.36 198 VAL D C 1
ATOM 21352 O O . VAL D 1 198 ? 71.312 -73.190 -30.699 1.00 30.98 198 VAL D O 1
ATOM 21365 N N . ASN D 1 199 ? 69.600 -72.540 -29.380 1.00 24.32 199 ASN D N 1
ATOM 21366 C CA . ASN D 1 199 ? 68.653 -73.485 -29.969 1.00 24.93 199 ASN D CA 1
ATOM 21367 C C . ASN D 1 199 ? 68.110 -73.061 -31.327 1.00 30.83 199 ASN D C 1
ATOM 21368 O O . ASN D 1 199 ? 67.573 -73.912 -32.045 1.00 37.71 199 ASN D O 1
ATOM 21379 N N . GLY D 1 200 ? 68.227 -71.791 -31.698 1.00 25.18 200 GLY D N 1
ATOM 21380 C CA . GLY D 1 200 ? 67.815 -71.349 -33.026 1.00 27.44 200 GLY D CA 1
ATOM 21381 C C . GLY D 1 200 ? 66.327 -71.438 -33.313 1.00 37.84 200 GLY D C 1
ATOM 21382 O O . GLY D 1 200 ? 65.933 -71.704 -34.456 1.00 33.32 200 GLY D O 1
ATOM 21386 N N . ASP D 1 201 ? 65.489 -71.198 -32.312 1.00 27.00 201 ASP D N 1
ATOM 21387 C CA . ASP D 1 201 ? 64.046 -71.367 -32.433 1.00 22.50 201 ASP D CA 1
ATOM 21388 C C . ASP D 1 201 ? 63.299 -70.032 -32.458 1.00 20.56 201 ASP D C 1
ATOM 21389 O O . ASP D 1 201 ? 62.130 -69.964 -32.070 1.00 31.72 201 ASP D O 1
ATOM 21398 N N . TRP D 1 202 ? 63.939 -68.970 -32.930 1.00 19.17 202 TRP D N 1
ATOM 21399 C CA . TRP D 1 202 ? 63.299 -67.659 -33.010 1.00 19.55 202 TRP D CA 1
ATOM 21400 C C . TRP D 1 202 ? 62.603 -67.524 -34.355 1.00 16.96 202 TRP D C 1
ATOM 21401 O O . TRP D 1 202 ? 63.257 -67.571 -35.403 1.00 20.10 202 TRP D O 1
ATOM 21422 N N . ASP D 1 203 ? 61.280 -67.351 -34.323 1.00 18.77 203 ASP D N 1
ATOM 21423 C CA . ASP D 1 203 ? 60.480 -67.201 -35.545 1.00 17.00 203 ASP D CA 1
ATOM 21424 C C . ASP D 1 203 ? 59.284 -66.312 -35.189 1.00 16.03 203 ASP D C 1
ATOM 21425 O O . ASP D 1 203 ? 58.221 -66.801 -34.800 1.00 17.38 203 ASP D O 1
ATOM 21434 N N . SER D 1 204 ? 59.473 -65.009 -35.348 1.00 16.08 204 SER D N 1
ATOM 21435 C CA . SER D 1 204 ? 58.668 -63.984 -34.695 1.00 13.79 204 SER D CA 1
ATOM 21436 C C . SER D 1 204 ? 57.925 -63.137 -35.722 1.00 14.67 204 SER D C 1
ATOM 21437 O O . SER D 1 204 ? 58.249 -63.116 -36.913 1.00 15.76 204 SER D O 1
ATOM 21445 N N . LEU D 1 205 ? 56.936 -62.394 -35.230 1.00 15.81 205 LEU D N 1
ATOM 21446 C CA . LEU D 1 205 ? 56.203 -61.467 -36.085 1.00 15.71 205 LEU D CA 1
ATOM 21447 C C . LEU D 1 205 ? 57.131 -60.403 -36.641 1.00 13.35 205 LEU D C 1
ATOM 21448 O O . LEU D 1 205 ? 57.165 -60.151 -37.852 1.00 15.37 205 LEU D O 1
ATOM 21464 N N . GLY D 1 206 ? 57.862 -59.740 -35.752 1.00 13.28 206 GLY D N 1
ATOM 21465 C CA . GLY D 1 206 ? 58.831 -58.730 -36.115 1.00 13.26 206 GLY D CA 1
ATOM 21466 C C . GLY D 1 206 ? 60.096 -58.926 -35.305 1.00 10.95 206 GLY D C 1
ATOM 21467 O O . GLY D 1 206 ? 60.206 -59.902 -34.558 1.00 14.31 206 GLY D O 1
ATOM 21471 N N . MET D 1 207 ? 61.041 -58.004 -35.430 1.00 12.70 207 MET D N 1
ATOM 21472 C CA . MET D 1 207 ? 62.370 -58.178 -34.849 1.00 13.77 207 MET D CA 1
ATOM 21473 C C . MET D 1 207 ? 62.950 -59.529 -35.268 1.00 14.80 207 MET D C 1
ATOM 21474 O O . MET D 1 207 ? 63.545 -60.258 -34.473 1.00 15.10 207 MET D O 1
ATOM 21488 N N . ARG D 1 208 ? 62.762 -59.864 -36.549 1.00 14.25 208 ARG D N 1
ATOM 21489 C CA . ARG D 1 208 ? 62.932 -61.239 -36.996 1.00 13.63 208 ARG D CA 1
ATOM 21490 C C . ARG D 1 208 ? 64.390 -61.665 -37.078 1.00 15.42 208 ARG D C 1
ATOM 21491 O O . ARG D 1 208 ? 64.658 -62.872 -37.096 1.00 16.72 208 ARG D O 1
ATOM 21512 N N . GLN D 1 209 ? 65.336 -60.723 -37.123 1.00 14.58 209 GLN D N 1
ATOM 21513 C CA . GLN D 1 209 ? 66.750 -61.073 -37.183 1.00 17.07 209 GLN D CA 1
ATOM 21514 C C . GLN D 1 209 ? 67.483 -60.779 -35.876 1.00 17.51 209 GLN D C 1
ATOM 21515 O O . GLN D 1 209 ? 68.696 -60.571 -35.886 1.00 16.79 209 GLN D O 1
ATOM 21529 N N . THR D 1 210 ? 66.783 -60.786 -34.744 1.00 15.45 210 THR D N 1
ATOM 21530 C CA . THR D 1 210 ? 67.437 -60.559 -33.457 1.00 15.53 210 THR D CA 1
ATOM 21531 C C . THR D 1 210 ? 67.884 -61.840 -32.761 1.00 16.79 210 THR D C 1
ATOM 21532 O O . THR D 1 210 ? 68.484 -61.752 -31.681 1.00 17.01 210 THR D O 1
ATOM 21543 N N . ASP D 1 211 ? 67.592 -63.018 -33.314 1.00 16.39 211 ASP D N 1
ATOM 21544 C CA . ASP D 1 211 ? 68.034 -64.280 -32.726 1.00 17.60 211 ASP D CA 1
ATOM 21545 C C . ASP D 1 211 ? 67.697 -64.328 -31.235 1.00 22.20 211 ASP D C 1
ATOM 21546 O O . ASP D 1 211 ? 68.539 -64.622 -30.381 1.00 20.91 211 ASP D O 1
ATOM 21555 N N . SER D 1 212 ? 66.437 -64.039 -30.919 1.00 17.88 212 SER D N 1
ATOM 21556 C CA . SER D 1 212 ? 65.979 -63.967 -29.533 1.00 17.01 212 SER D CA 1
ATOM 21557 C C . SER D 1 212 ? 65.323 -65.252 -29.070 1.00 20.05 212 SER D C 1
ATOM 21558 O O . SER D 1 212 ? 64.380 -65.217 -28.273 1.00 23.81 212 SER D O 1
ATOM 21566 N N . GLY D 1 213 ? 65.817 -66.390 -29.546 1.00 19.89 213 GLY D N 1
ATOM 21567 C CA . GLY D 1 213 ? 65.312 -67.690 -29.155 1.00 20.16 213 GLY D CA 1
ATOM 21568 C C . GLY D 1 213 ? 65.876 -68.170 -27.833 1.00 26.00 213 GLY D C 1
ATOM 21569 O O . GLY D 1 213 ? 66.403 -67.401 -27.023 1.00 19.47 213 GLY D O 1
ATOM 21573 N N . SER D 1 214 ? 65.753 -69.473 -27.616 1.00 19.88 214 SER D N 1
ATOM 21574 C CA . SER D 1 214 ? 66.129 -70.058 -26.343 1.00 21.45 214 SER D CA 1
ATOM 21575 C C . SER D 1 214 ? 67.574 -70.552 -26.374 1.00 20.33 214 SER D C 1
ATOM 21576 O O . SER D 1 214 ? 68.151 -70.824 -27.431 1.00 21.37 214 SER D O 1
ATOM 21584 N N . VAL D 1 215 ? 68.170 -70.628 -25.186 1.00 20.76 215 VAL D N 1
ATOM 21585 C CA . VAL D 1 215 ? 69.511 -71.173 -25.005 1.00 19.21 215 VAL D CA 1
ATOM 21586 C C . VAL D 1 215 ? 69.440 -72.184 -23.871 1.00 19.35 215 VAL D C 1
ATOM 21587 O O . VAL D 1 215 ? 68.855 -71.899 -22.823 1.00 19.77 215 VAL D O 1
ATOM 21600 N N . THR D 1 216 ? 70.005 -73.369 -24.087 1.00 20.27 216 THR D N 1
ATOM 21601 C CA . THR D 1 216 ? 69.996 -74.438 -23.095 1.00 20.11 216 THR D CA 1
ATOM 21602 C C . THR D 1 216 ? 71.404 -74.622 -22.548 1.00 15.81 216 THR D C 1
ATOM 21603 O O . THR D 1 216 ? 72.357 -74.771 -23.317 1.00 23.29 216 THR D O 1
ATOM 21614 N N . PHE D 1 217 ? 71.527 -74.594 -21.227 1.00 22.40 217 PHE D N 1
ATOM 21615 C CA . PHE D 1 217 ? 72.798 -74.783 -20.538 1.00 17.50 217 PHE D CA 1
ATOM 21616 C C . PHE D 1 217 ? 72.817 -76.170 -19.913 1.00 16.69 217 PHE D C 1
ATOM 21617 O O . PHE D 1 217 ? 71.958 -76.489 -19.089 1.00 20.45 217 PHE D O 1
ATOM 21634 N N . SER D 1 218 ? 73.814 -76.968 -20.273 1.00 21.57 218 SER D N 1
ATOM 21635 C CA . SER D 1 218 ? 73.995 -78.310 -19.725 1.00 25.19 218 SER D CA 1
ATOM 21636 C C . SER D 1 218 ? 75.368 -78.372 -19.065 1.00 19.22 218 SER D C 1
ATOM 21637 O O . SER D 1 218 ? 76.384 -78.501 -19.752 1.00 24.42 218 SER D O 1
ATOM 21645 N N . GLY D 1 219 ? 75.386 -78.287 -17.739 1.00 22.00 219 GLY D N 1
ATOM 21646 C CA . GLY D 1 219 ? 76.627 -78.402 -16.986 1.00 26.78 219 GLY D CA 1
ATOM 21647 C C . GLY D 1 219 ? 77.680 -77.388 -17.375 1.00 25.33 219 GLY D C 1
ATOM 21648 O O . GLY D 1 219 ? 78.876 -77.709 -17.397 1.00 23.29 219 GLY D O 1
ATOM 21652 N N . VAL D 1 220 ? 77.269 -76.161 -17.655 1.00 19.46 220 VAL D N 1
ATOM 21653 C CA . VAL D 1 220 ? 78.190 -75.146 -18.155 1.00 20.11 220 VAL D CA 1
ATOM 21654 C C . VAL D 1 220 ? 78.995 -74.570 -16.998 1.00 17.71 220 VAL D C 1
ATOM 21655 O O . VAL D 1 220 ? 78.434 -74.063 -16.021 1.00 21.27 220 VAL D O 1
ATOM 21668 N N . VAL D 1 221 ? 80.309 -74.605 -17.128 1.00 20.05 221 VAL D N 1
ATOM 21669 C CA . VAL D 1 221 ? 81.195 -74.076 -16.096 1.00 19.88 221 VAL D CA 1
ATOM 21670 C C . VAL D 1 221 ? 81.297 -72.563 -16.239 1.00 18.35 221 VAL D C 1
ATOM 21671 O O . VAL D 1 221 ? 81.457 -72.039 -17.348 1.00 21.37 221 VAL D O 1
ATOM 21684 N N . VAL D 1 222 ? 81.190 -71.862 -15.113 1.00 20.48 222 VAL D N 1
ATOM 21685 C CA . VAL D 1 222 ? 81.493 -70.437 -15.010 1.00 19.00 222 VAL D CA 1
ATOM 21686 C C . VAL D 1 222 ? 82.639 -70.287 -14.019 1.00 19.94 222 VAL D C 1
ATOM 21687 O O . VAL D 1 222 ? 82.535 -70.752 -12.878 1.00 19.66 222 VAL D O 1
ATOM 21700 N N . TYR D 1 223 ? 83.730 -69.631 -14.454 1.00 22.61 223 TYR D N 1
ATOM 21701 C CA . TYR D 1 223 ? 84.893 -69.468 -13.592 1.00 21.18 223 TYR D CA 1
ATOM 21702 C C . TYR D 1 223 ? 84.769 -68.213 -12.746 1.00 21.43 223 TYR D C 1
ATOM 21703 O O . TYR D 1 223 ? 84.062 -67.267 -13.103 1.00 20.50 223 TYR D O 1
ATOM 21721 N N . PRO D 1 224 ? 85.439 -68.181 -11.596 1.00 20.28 224 PRO D N 1
ATOM 21722 C CA . PRO D 1 224 ? 85.297 -67.021 -10.706 1.00 21.08 224 PRO D CA 1
ATOM 21723 C C . PRO D 1 224 ? 85.603 -65.700 -11.377 1.00 20.17 224 PRO D C 1
ATOM 21724 O O . PRO D 1 224 ? 84.947 -64.697 -11.077 1.00 21.08 224 PRO D O 1
ATOM 21735 N N . ASP D 1 225 ? 86.563 -65.666 -12.292 1.00 16.94 225 ASP D N 1
ATOM 21736 C CA . ASP D 1 225 ? 86.927 -64.394 -12.889 1.00 18.68 225 ASP D CA 1
ATOM 21737 C C . ASP D 1 225 ? 85.972 -63.979 -13.995 1.00 19.41 225 ASP D C 1
ATOM 21738 O O . ASP D 1 225 ? 86.172 -62.917 -14.587 1.00 19.68 225 ASP D O 1
ATOM 21747 N N . GLU D 1 226 ? 84.922 -64.763 -14.249 1.00 18.51 226 GLU D N 1
ATOM 21748 C CA . GLU D 1 226 ? 83.859 -64.389 -15.178 1.00 17.19 226 GLU D CA 1
ATOM 21749 C C . GLU D 1 226 ? 82.607 -63.885 -14.475 1.00 18.24 226 GLU D C 1
ATOM 21750 O O . GLU D 1 226 ? 81.681 -63.407 -15.145 1.00 18.27 226 GLU D O 1
ATOM 21762 N N . LEU D 1 227 ? 82.559 -63.978 -13.153 1.00 18.19 227 LEU D N 1
ATOM 21763 C CA . LEU D 1 227 ? 81.383 -63.579 -12.406 1.00 15.86 227 LEU D CA 1
ATOM 21764 C C . LEU D 1 227 ? 81.320 -62.068 -12.280 1.00 19.32 227 LEU D C 1
ATOM 21765 O O . LEU D 1 227 ? 82.341 -61.389 -12.151 1.00 22.05 227 LEU D O 1
ATOM 21781 N N . LEU D 1 228 ? 80.100 -61.550 -12.267 1.00 15.74 228 LEU D N 1
ATOM 21782 C CA . LEU D 1 228 ? 79.852 -60.120 -12.152 1.00 16.90 228 LEU D CA 1
ATOM 21783 C C . LEU D 1 228 ? 79.281 -59.850 -10.762 1.00 23.02 228 LEU D C 1
ATOM 21784 O O . LEU D 1 228 ? 78.090 -60.046 -10.511 1.00 19.88 228 LEU D O 1
ATOM 21800 N N . GLY D 1 229 ? 80.143 -59.421 -9.858 1.00 17.46 229 GLY D N 1
ATOM 21801 C CA . GLY D 1 229 ? 79.739 -59.207 -8.488 1.00 21.41 229 GLY D CA 1
ATOM 21802 C C . GLY D 1 229 ? 79.564 -60.518 -7.741 1.00 19.32 229 GLY D C 1
ATOM 21803 O O . GLY D 1 229 ? 79.991 -61.590 -8.171 1.00 20.12 229 GLY D O 1
ATOM 21807 N N . THR D 1 230 ? 78.917 -60.412 -6.604 1.00 19.75 230 THR D N 1
ATOM 21808 C CA . THR D 1 230 ? 78.676 -61.533 -5.714 1.00 19.16 230 THR D CA 1
ATOM 21809 C C . THR D 1 230 ? 77.234 -62.001 -5.828 1.00 17.79 230 THR D C 1
ATOM 21810 O O . THR D 1 230 ? 76.371 -61.266 -6.312 1.00 16.89 230 THR D O 1
ATOM 21821 N N . PRO D 1 231 ? 76.918 -63.214 -5.372 1.00 16.83 231 PRO D N 1
ATOM 21822 C CA . PRO D 1 231 ? 75.535 -63.698 -5.508 1.00 18.13 231 PRO D CA 1
ATOM 21823 C C . PRO D 1 231 ? 74.556 -62.807 -4.763 1.00 18.74 231 PRO D C 1
ATOM 21824 O O . PRO D 1 231 ? 74.756 -62.464 -3.594 1.00 20.93 231 PRO D O 1
ATOM 21835 N N . GLY D 1 232 ? 73.493 -62.423 -5.459 1.00 17.16 232 GLY D N 1
ATOM 21836 C CA . GLY D 1 232 ? 72.486 -61.560 -4.898 1.00 18.99 232 GLY D CA 1
ATOM 21837 C C . GLY D 1 232 ? 72.833 -60.093 -4.901 1.00 17.56 232 GLY D C 1
ATOM 21838 O O . GLY D 1 232 ? 72.010 -59.273 -4.468 1.00 18.00 232 GLY D O 1
ATOM 21842 N N . GLN D 1 233 ? 74.017 -59.717 -5.385 1.00 19.06 233 GLN D N 1
ATOM 21843 C CA . GLN D 1 233 ? 74.392 -58.308 -5.341 1.00 18.15 233 GLN D CA 1
ATOM 21844 C C . GLN D 1 233 ? 73.447 -57.447 -6.174 1.00 17.92 233 GLN D C 1
ATOM 21845 O O . GLN D 1 233 ? 73.127 -56.319 -5.784 1.00 16.96 233 GLN D O 1
ATOM 21859 N N . VAL D 1 234 ? 72.983 -57.949 -7.325 1.00 17.15 234 VAL D N 1
ATOM 21860 C CA . VAL D 1 234 ? 72.080 -57.141 -8.139 1.00 13.42 234 VAL D CA 1
ATOM 21861 C C . VAL D 1 234 ? 70.785 -56.881 -7.378 1.00 16.29 234 VAL D C 1
ATOM 21862 O O . VAL D 1 234 ? 70.240 -55.776 -7.420 1.00 16.51 234 VAL D O 1
ATOM 21875 N N . THR D 1 235 ? 70.295 -57.881 -6.641 1.00 18.53 235 THR D N 1
ATOM 21876 C CA . THR D 1 235 ? 69.095 -57.688 -5.826 1.00 16.14 235 THR D CA 1
ATOM 21877 C C . THR D 1 235 ? 69.332 -56.645 -4.739 1.00 15.99 235 THR D C 1
ATOM 21878 O O . THR D 1 235 ? 68.467 -55.797 -4.481 1.00 19.12 235 THR D O 1
ATOM 21889 N N . ASP D 1 236 ? 70.490 -56.704 -4.079 1.00 17.68 236 ASP D N 1
ATOM 21890 C CA . ASP D 1 236 ? 70.828 -55.688 -3.088 1.00 19.73 236 ASP D CA 1
ATOM 21891 C C . ASP D 1 236 ? 70.872 -54.306 -3.714 1.00 22.19 236 ASP D C 1
ATOM 21892 O O . ASP D 1 236 ? 70.388 -53.332 -3.126 1.00 19.90 236 ASP D O 1
ATOM 21901 N N . ALA D 1 237 ? 71.447 -54.195 -4.914 1.00 19.00 237 ALA D N 1
ATOM 21902 C CA . ALA D 1 237 ? 71.542 -52.892 -5.564 1.00 17.06 237 ALA D CA 1
ATOM 21903 C C . ALA D 1 237 ? 70.168 -52.360 -5.954 1.00 20.88 237 ALA D C 1
ATOM 21904 O O . ALA D 1 237 ? 69.893 -51.158 -5.819 1.00 20.61 237 ALA D O 1
ATOM 21911 N N . PHE D 1 238 ? 69.280 -53.232 -6.427 1.00 18.02 238 PHE D N 1
ATOM 21912 C CA . PHE D 1 238 ? 67.912 -52.805 -6.696 1.00 17.77 238 PHE D CA 1
ATOM 21913 C C . PHE D 1 238 ? 67.238 -52.318 -5.415 1.00 16.82 238 PHE D C 1
ATOM 21914 O O . PHE D 1 238 ? 66.609 -51.255 -5.395 1.00 21.93 238 PHE D O 1
ATOM 21931 N N . ALA D 1 239 ? 67.364 -53.085 -4.327 1.00 22.43 239 ALA D N 1
ATOM 21932 C CA . ALA D 1 239 ? 66.686 -52.724 -3.081 1.00 19.03 239 ALA D CA 1
ATOM 21933 C C . ALA D 1 239 ? 67.226 -51.429 -2.494 1.00 25.57 239 ALA D C 1
ATOM 21934 O O . ALA D 1 239 ? 66.488 -50.709 -1.813 1.00 28.33 239 ALA D O 1
ATOM 21941 N N . SER D 1 240 ? 68.496 -51.119 -2.742 1.00 20.91 240 SER D N 1
ATOM 21942 C CA . SER D 1 240 ? 69.118 -49.889 -2.273 1.00 22.88 240 SER D CA 1
ATOM 21943 C C . SER D 1 240 ? 68.918 -48.717 -3.224 1.00 23.27 240 SER D C 1
ATOM 21944 O O . SER D 1 240 ? 69.154 -47.568 -2.834 1.00 24.00 240 SER D O 1
ATOM 21952 N N . GLY D 1 241 ? 68.492 -48.968 -4.458 1.00 21.13 241 GLY D N 1
ATOM 21953 C CA . GLY D 1 241 ? 68.446 -47.907 -5.443 1.00 19.79 241 GLY D CA 1
ATOM 21954 C C . GLY D 1 241 ? 69.799 -47.317 -5.763 1.00 25.25 241 GLY D C 1
ATOM 21955 O O . GLY D 1 241 ? 69.882 -46.147 -6.138 1.00 23.18 241 GLY D O 1
ATOM 21959 N N . SER D 1 242 ? 70.867 -48.104 -5.638 1.00 19.45 242 SER D N 1
ATOM 21960 C CA . SER D 1 242 ? 72.220 -47.606 -5.825 1.00 23.09 242 SER D CA 1
ATOM 21961 C C . SER D 1 242 ? 72.642 -47.628 -7.295 1.00 21.77 242 SER D C 1
ATOM 21962 O O . SER D 1 242 ? 71.890 -48.026 -8.190 1.00 16.99 242 SER D O 1
ATOM 21970 N N . LYS D 1 243 ? 73.871 -47.181 -7.552 1.00 17.88 243 LYS D N 1
ATOM 21971 C CA . LYS D 1 243 ? 74.300 -46.937 -8.926 1.00 17.75 243 LYS D CA 1
ATOM 21972 C C . LYS D 1 243 ? 74.100 -48.128 -9.853 1.00 16.18 243 LYS D C 1
ATOM 21973 O O . LYS D 1 243 ? 73.710 -47.905 -11.013 1.00 17.63 243 LYS D O 1
ATOM 21992 N N . PRO D 1 244 ? 74.361 -49.374 -9.458 1.00 14.88 244 PRO D N 1
ATOM 21993 C CA . PRO D 1 244 ? 74.156 -50.473 -10.416 1.00 17.29 244 PRO D CA 1
ATOM 21994 C C . PRO D 1 244 ? 72.707 -50.607 -10.857 1.00 16.56 244 PRO D C 1
ATOM 21995 O O . PRO D 1 244 ? 72.459 -51.104 -11.964 1.00 14.93 244 PRO D O 1
ATOM 22006 N N . SER D 1 245 ? 71.753 -50.136 -10.054 1.00 15.64 245 SER D N 1
ATOM 22007 C CA . SER D 1 245 ? 70.349 -50.153 -10.460 1.00 14.38 245 SER D CA 1
ATOM 22008 C C . SER D 1 245 ? 70.064 -49.170 -11.598 1.00 16.08 245 SER D C 1
ATOM 22009 O O . SER D 1 245 ? 68.938 -49.164 -12.116 1.00 16.99 245 SER D O 1
ATOM 22017 N N . LEU D 1 246 ? 71.051 -48.370 -12.023 1.00 14.54 246 LEU D N 1
ATOM 22018 C CA . LEU D 1 246 ? 70.912 -47.580 -13.243 1.00 14.05 246 LEU D CA 1
ATOM 22019 C C . LEU D 1 246 ? 70.745 -48.457 -14.474 1.00 11.75 246 LEU D C 1
ATOM 22020 O O . LEU D 1 246 ? 70.304 -47.959 -15.516 1.00 14.08 246 LEU D O 1
ATOM 22036 N N . TRP D 1 247 ? 71.095 -49.738 -14.386 1.00 14.28 247 TRP D N 1
ATOM 22037 C CA . TRP D 1 247 ? 70.997 -50.601 -15.557 1.00 13.34 247 TRP D CA 1
ATOM 22038 C C . TRP D 1 247 ? 69.601 -50.522 -16.178 1.00 13.47 247 TRP D C 1
ATOM 22039 O O . TRP D 1 247 ? 69.453 -50.459 -17.407 1.00 13.48 247 TRP D O 1
ATOM 22060 N N . THR D 1 248 ? 68.565 -50.495 -15.339 1.00 12.60 248 THR D N 1
ATOM 22061 C CA . THR D 1 248 ? 67.203 -50.543 -15.874 1.00 11.39 248 THR D CA 1
ATOM 22062 C C . THR D 1 248 ? 66.826 -49.274 -16.622 1.00 12.51 248 THR D C 1
ATOM 22063 O O . THR D 1 248 ? 66.363 -49.375 -17.770 1.00 12.80 248 THR D O 1
ATOM 22074 N N . PRO D 1 249 ? 66.954 -48.073 -16.057 1.00 13.84 249 PRO D N 1
ATOM 22075 C CA . PRO D 1 249 ? 66.640 -46.890 -16.864 1.00 12.14 249 PRO D CA 1
ATOM 22076 C C . PRO D 1 249 ? 67.501 -46.774 -18.113 1.00 12.45 249 PRO D C 1
ATOM 22077 O O . PRO D 1 249 ? 67.012 -46.355 -19.168 1.00 12.60 249 PRO D O 1
ATOM 22088 N N . ILE D 1 250 ? 68.783 -47.138 -18.022 1.00 11.61 250 ILE D N 1
ATOM 22089 C CA . ILE D 1 250 ? 69.650 -47.124 -19.201 1.00 10.38 250 ILE D CA 1
ATOM 22090 C C . ILE D 1 250 ? 69.055 -48.001 -20.298 1.00 12.45 250 ILE D C 1
ATOM 22091 O O . ILE D 1 250 ? 68.934 -47.585 -21.458 1.00 12.35 250 ILE D O 1
ATOM 22107 N N . THR D 1 251 ? 68.620 -49.204 -19.920 1.00 13.13 251 THR D N 1
ATOM 22108 C CA . THR D 1 251 ? 68.125 -50.182 -20.882 1.00 14.60 251 THR D CA 1
ATOM 22109 C C . THR D 1 251 ? 66.740 -49.800 -21.392 1.00 13.97 251 THR D C 1
ATOM 22110 O O . THR D 1 251 ? 66.463 -49.909 -22.593 1.00 12.50 251 THR D O 1
ATOM 22121 N N . GLN D 1 252 ? 65.867 -49.325 -20.503 1.00 11.76 252 GLN D N 1
ATOM 22122 C CA . GLN D 1 252 ? 64.546 -48.881 -20.930 1.00 10.59 252 GLN D CA 1
ATOM 22123 C C . GLN D 1 252 ? 64.639 -47.679 -21.870 1.00 11.60 252 GLN D C 1
ATOM 22124 O O . GLN D 1 252 ? 63.801 -47.523 -22.768 1.00 12.63 252 GLN D O 1
ATOM 22138 N N . LEU D 1 253 ? 65.667 -46.840 -21.717 1.00 11.75 253 LEU D N 1
ATOM 22139 C CA . LEU D 1 253 ? 65.865 -45.755 -22.668 1.00 11.18 253 LEU D CA 1
ATOM 22140 C C . LEU D 1 253 ? 66.458 -46.264 -23.987 1.00 12.45 253 LEU D C 1
ATOM 22141 O O . LEU D 1 253 ? 66.199 -45.668 -25.042 1.00 11.58 253 LEU D O 1
ATOM 22157 N N . ILE D 1 254 ? 67.210 -47.369 -23.960 1.00 12.50 254 ILE D N 1
ATOM 22158 C CA . ILE D 1 254 ? 67.627 -48.019 -25.206 1.00 12.60 254 ILE D CA 1
ATOM 22159 C C . ILE D 1 254 ? 66.396 -48.441 -25.996 1.00 13.19 254 ILE D C 1
ATOM 22160 O O . ILE D 1 254 ? 66.270 -48.144 -27.189 1.00 12.54 254 ILE D O 1
ATOM 22176 N N . PHE D 1 255 ? 65.442 -49.087 -25.315 1.00 13.14 255 PHE D N 1
ATOM 22177 C CA . PHE D 1 255 ? 64.193 -49.486 -25.962 1.00 12.28 255 PHE D CA 1
ATOM 22178 C C . PHE D 1 255 ? 63.460 -48.280 -26.536 1.00 12.77 255 PHE D C 1
ATOM 22179 O O . PHE D 1 255 ? 62.954 -48.326 -27.670 1.00 12.44 255 PHE D O 1
ATOM 22196 N N . THR D 1 256 ? 63.396 -47.189 -25.762 1.00 11.43 256 THR D N 1
ATOM 22197 C CA . THR D 1 256 ? 62.754 -45.962 -26.216 1.00 12.06 256 THR D CA 1
ATOM 22198 C C . THR D 1 256 ? 63.341 -45.493 -27.540 1.00 13.97 256 THR D C 1
ATOM 22199 O O . THR D 1 256 ? 62.612 -45.078 -28.446 1.00 12.61 256 THR D O 1
ATOM 22210 N N . HIS D 1 257 ? 64.666 -45.547 -27.662 1.00 12.04 257 HIS D N 1
ATOM 22211 C CA . HIS D 1 257 ? 65.306 -45.101 -28.890 1.00 12.67 257 HIS D CA 1
ATOM 22212 C C . HIS D 1 257 ? 65.094 -46.074 -30.041 1.00 11.68 257 HIS D C 1
ATOM 22213 O O . HIS D 1 257 ? 65.070 -45.644 -31.197 1.00 13.25 257 HIS D O 1
ATOM 22228 N N . LEU D 1 258 ? 64.927 -47.367 -29.768 1.00 12.78 258 LEU D N 1
ATOM 22229 C CA . LEU D 1 258 ? 64.457 -48.260 -30.822 1.00 12.67 258 LEU D CA 1
ATOM 22230 C C . LEU D 1 258 ? 63.114 -47.789 -31.356 1.00 11.63 258 LEU D C 1
ATOM 22231 O O . LEU D 1 258 ? 62.889 -47.762 -32.570 1.00 12.70 258 LEU D O 1
ATOM 22247 N N . TYR D 1 259 ? 62.191 -47.426 -30.457 1.00 13.60 259 TYR D N 1
ATOM 22248 C CA . TYR D 1 259 ? 60.847 -47.076 -30.919 1.00 12.56 259 TYR D CA 1
ATOM 22249 C C . TYR D 1 259 ? 60.856 -45.747 -31.661 1.00 12.63 259 TYR D C 1
ATOM 22250 O O . TYR D 1 259 ? 60.153 -45.582 -32.665 1.00 13.15 259 TYR D O 1
ATOM 22268 N N . LEU D 1 260 ? 61.646 -44.786 -31.189 1.00 12.99 260 LEU D N 1
ATOM 22269 C CA . LEU D 1 260 ? 61.744 -43.511 -31.889 1.00 12.86 260 LEU D CA 1
ATOM 22270 C C . LEU D 1 260 ? 62.409 -43.697 -33.241 1.00 12.66 260 LEU D C 1
ATOM 22271 O O . LEU D 1 260 ? 62.013 -43.066 -34.225 1.00 13.84 260 LEU D O 1
ATOM 22287 N N . GLY D 1 261 ? 63.397 -44.587 -33.312 1.00 14.81 261 GLY D N 1
ATOM 22288 C CA . GLY D 1 261 ? 64.069 -44.837 -34.578 1.00 11.97 261 GLY D CA 1
ATOM 22289 C C . GLY D 1 261 ? 63.150 -45.486 -35.595 1.00 13.47 261 GLY D C 1
ATOM 22290 O O . GLY D 1 261 ? 63.105 -45.077 -36.759 1.00 13.27 261 GLY D O 1
ATOM 22294 N N . ILE D 1 262 ? 62.421 -46.520 -35.169 1.00 12.66 262 ILE D N 1
ATOM 22295 C CA . ILE D 1 262 ? 61.420 -47.140 -36.035 1.00 13.54 262 ILE D CA 1
ATOM 22296 C C . ILE D 1 262 ? 60.410 -46.101 -36.494 1.00 15.70 262 ILE D C 1
ATOM 22297 O O . ILE D 1 262 ? 60.022 -46.058 -37.668 1.00 12.38 262 ILE D O 1
ATOM 22313 N N . ALA D 1 263 ? 59.943 -45.265 -35.569 1.00 13.34 263 ALA D N 1
ATOM 22314 C CA . ALA D 1 263 ? 58.973 -44.239 -35.931 1.00 14.16 263 ALA D CA 1
ATOM 22315 C C . ALA D 1 263 ? 59.515 -43.326 -37.018 1.00 14.39 263 ALA D C 1
ATOM 22316 O O . ALA D 1 263 ? 58.824 -43.031 -38.001 1.00 13.06 263 ALA D O 1
ATOM 22323 N N . ARG D 1 264 ? 60.747 -42.841 -36.851 1.00 14.06 264 ARG D N 1
ATOM 22324 C CA . ARG D 1 264 ? 61.314 -41.952 -37.856 1.00 13.22 264 ARG D CA 1
ATOM 22325 C C . ARG D 1 264 ? 61.508 -42.676 -39.184 1.00 11.94 264 ARG D C 1
ATOM 22326 O O . ARG D 1 264 ? 61.223 -42.113 -40.248 1.00 14.66 264 ARG D O 1
ATOM 22347 N N . GLY D 1 265 ? 62.005 -43.911 -39.145 1.00 13.26 265 GLY D N 1
ATOM 22348 C CA . GLY D 1 265 ? 62.200 -44.656 -40.378 1.00 15.58 265 GLY D CA 1
ATOM 22349 C C . GLY D 1 265 ? 60.899 -44.877 -41.117 1.00 15.08 265 GLY D C 1
ATOM 22350 O O . GLY D 1 265 ? 60.824 -44.717 -42.340 1.00 15.70 265 GLY D O 1
ATOM 22354 N N . ALA D 1 266 ? 59.844 -45.225 -40.383 1.00 12.78 266 ALA D N 1
ATOM 22355 C CA . ALA D 1 266 ? 58.544 -45.432 -41.007 1.00 13.19 266 ALA D CA 1
ATOM 22356 C C . ALA D 1 266 ? 57.995 -44.137 -41.611 1.00 12.67 266 ALA D C 1
ATOM 22357 O O . ALA D 1 266 ? 57.478 -44.141 -42.733 1.00 13.65 266 ALA D O 1
ATOM 22364 N N . LEU D 1 267 ? 58.102 -43.025 -40.890 1.00 13.91 267 LEU D N 1
ATOM 22365 C CA . LEU D 1 267 ? 57.641 -41.748 -41.419 1.00 11.57 267 LEU D CA 1
ATOM 22366 C C . LEU D 1 267 ? 58.376 -41.375 -42.697 1.00 11.10 267 LEU D C 1
ATOM 22367 O O . LEU D 1 267 ? 57.766 -40.891 -43.655 1.00 14.46 267 LEU D O 1
ATOM 22383 N N . GLU D 1 268 ? 59.688 -41.582 -42.730 1.00 14.35 268 GLU D N 1
ATOM 22384 C CA . GLU D 1 268 ? 60.440 -41.192 -43.916 1.00 14.74 268 GLU D CA 1
ATOM 22385 C C . GLU D 1 268 ? 60.113 -42.102 -45.087 1.00 15.83 268 GLU D C 1
ATOM 22386 O O . GLU D 1 268 ? 59.983 -41.638 -46.222 1.00 15.73 268 GLU D O 1
ATOM 22398 N N . GLU D 1 269 ? 60.003 -43.402 -44.831 1.00 15.45 269 GLU D N 1
ATOM 22399 C CA . GLU D 1 269 ? 59.668 -44.338 -45.899 1.00 13.72 269 GLU D CA 1
ATOM 22400 C C . GLU D 1 269 ? 58.287 -44.032 -46.463 1.00 15.06 269 GLU D C 1
ATOM 22401 O O . GLU D 1 269 ? 58.089 -44.042 -47.681 1.00 15.40 269 GLU D O 1
ATOM 22413 N N . ALA D 1 270 ? 57.324 -43.728 -45.592 1.00 13.70 270 ALA D N 1
ATOM 22414 C CA . ALA D 1 270 ? 55.995 -43.353 -46.061 1.00 12.74 270 ALA D CA 1
ATOM 22415 C C . ALA D 1 270 ? 56.046 -42.087 -46.912 1.00 15.07 270 ALA D C 1
ATOM 22416 O O . ALA D 1 270 ? 55.421 -42.017 -47.977 1.00 15.63 270 ALA D O 1
ATOM 22423 N N . ALA D 1 271 ? 56.785 -41.067 -46.458 1.00 15.62 271 ALA D N 1
ATOM 22424 C CA . ALA D 1 271 ? 56.845 -39.812 -47.204 1.00 13.26 271 ALA D CA 1
ATOM 22425 C C . ALA D 1 271 ? 57.443 -40.031 -48.591 1.00 15.63 271 ALA D C 1
ATOM 22426 O O . ALA D 1 271 ? 56.985 -39.445 -49.577 1.00 15.95 271 ALA D O 1
ATOM 22433 N N . HIS D 1 272 ? 58.465 -40.872 -48.682 1.00 14.20 272 HIS D N 1
ATOM 22434 C CA . HIS D 1 272 ? 59.049 -41.194 -49.975 1.00 16.97 272 HIS D CA 1
ATOM 22435 C C . HIS D 1 272 ? 58.013 -41.838 -50.883 1.00 18.54 272 HIS D C 1
ATOM 22436 O O . HIS D 1 272 ? 57.916 -41.499 -52.067 1.00 19.45 272 HIS D O 1
ATOM 22450 N N . TYR D 1 273 ? 57.213 -42.756 -50.336 1.00 16.43 273 TYR D N 1
ATOM 22451 C CA . TYR D 1 273 ? 56.157 -43.373 -51.124 1.00 17.50 273 TYR D CA 1
ATOM 22452 C C . TYR D 1 273 ? 55.130 -42.335 -51.552 1.00 18.29 273 TYR D C 1
ATOM 22453 O O . TYR D 1 273 ? 54.746 -42.268 -52.726 1.00 20.55 273 TYR D O 1
ATOM 22471 N N . SER D 1 274 ? 54.685 -41.493 -50.611 1.00 15.07 274 SER D N 1
ATOM 22472 C CA . SER D 1 274 ? 53.700 -40.468 -50.944 1.00 16.20 274 SER D CA 1
ATOM 22473 C C . SER D 1 274 ? 54.201 -39.557 -52.059 1.00 19.51 274 SER D C 1
ATOM 22474 O O . SER D 1 274 ? 53.431 -39.163 -52.946 1.00 19.15 274 SER D O 1
ATOM 22482 N N . ARG D 1 275 ? 55.476 -39.181 -52.016 1.00 19.72 275 ARG D N 1
ATOM 22483 C CA . ARG D 1 275 ? 55.997 -38.285 -53.039 1.00 18.46 275 ARG D CA 1
ATOM 22484 C C . ARG D 1 275 ? 56.105 -38.978 -54.388 1.00 19.33 275 ARG D C 1
ATOM 22485 O O . ARG D 1 275 ? 55.905 -38.340 -55.426 1.00 23.89 275 ARG D O 1
ATOM 22506 N N . SER D 1 276 ? 56.430 -40.268 -54.402 1.00 19.25 276 SER D N 1
ATOM 22507 C CA . SER D 1 276 ? 56.771 -40.922 -55.655 1.00 20.36 276 SER D CA 1
ATOM 22508 C C . SER D 1 276 ? 55.660 -41.797 -56.212 1.00 26.32 276 SER D C 1
ATOM 22509 O O . SER D 1 276 ? 55.716 -42.153 -57.392 1.00 25.39 276 SER D O 1
ATOM 22517 N N . HIS D 1 277 ? 54.647 -42.135 -55.422 1.00 20.73 277 HIS D N 1
ATOM 22518 C CA . HIS D 1 277 ? 53.720 -43.188 -55.829 1.00 24.93 277 HIS D CA 1
ATOM 22519 C C . HIS D 1 277 ? 52.265 -42.873 -55.556 1.00 37.02 277 HIS D C 1
ATOM 22520 O O . HIS D 1 277 ? 51.406 -43.367 -56.294 1.00 49.41 277 HIS D O 1
ATOM 22534 N N . SER D 1 278 ? 51.941 -42.075 -54.548 1.00 27.55 278 SER D N 1
ATOM 22535 C CA . SER D 1 278 ? 50.542 -41.893 -54.208 1.00 29.70 278 SER D CA 1
ATOM 22536 C C . SER D 1 278 ? 49.857 -41.097 -55.309 1.00 40.28 278 SER D C 1
ATOM 22537 O O . SER D 1 278 ? 50.423 -40.135 -55.840 1.00 44.68 278 SER D O 1
ATOM 22545 N N . ARG D 1 279 ? 48.661 -41.543 -55.689 1.00 46.15 279 ARG D N 1
ATOM 22546 C CA . ARG D 1 279 ? 47.754 -40.809 -56.555 1.00 46.89 279 ARG D CA 1
ATOM 22547 C C . ARG D 1 279 ? 46.820 -39.960 -55.707 1.00 21.41 279 ARG D C 1
ATOM 22548 O O . ARG D 1 279 ? 46.478 -40.342 -54.581 1.00 28.94 279 ARG D O 1
ATOM 22569 N N . PRO D 1 280 ? 46.352 -38.822 -56.207 1.00 27.84 280 PRO D N 1
ATOM 22570 C CA . PRO D 1 280 ? 45.268 -38.126 -55.506 1.00 24.78 280 PRO D CA 1
ATOM 22571 C C . PRO D 1 280 ? 43.985 -38.932 -55.595 1.00 30.90 280 PRO D C 1
ATOM 22572 O O . PRO D 1 280 ? 43.688 -39.540 -56.625 1.00 25.69 280 PRO D O 1
ATOM 22583 N N . PHE D 1 281 ? 43.224 -38.956 -54.499 1.00 32.05 281 PHE D N 1
ATOM 22584 C CA . PHE D 1 281 ? 41.903 -39.569 -54.560 1.00 31.82 281 PHE D CA 1
ATOM 22585 C C . PHE D 1 281 ? 41.068 -38.820 -55.589 1.00 29.40 281 PHE D C 1
ATOM 22586 O O . PHE D 1 281 ? 41.062 -37.585 -55.617 1.00 27.14 281 PHE D O 1
ATOM 22603 N N . THR D 1 282 ? 40.373 -39.574 -56.448 1.00 28.01 282 THR D N 1
ATOM 22604 C CA . THR D 1 282 ? 39.721 -38.962 -57.602 1.00 31.90 282 THR D CA 1
ATOM 22605 C C . THR D 1 282 ? 38.687 -37.923 -57.185 1.00 25.44 282 THR D C 1
ATOM 22606 O O . THR D 1 282 ? 38.458 -36.953 -57.915 1.00 33.76 282 THR D O 1
ATOM 22617 N N . LEU D 1 283 ? 38.050 -38.101 -56.029 1.00 28.92 283 LEU D N 1
ATOM 22618 C CA . LEU D 1 283 ? 37.069 -37.130 -55.553 1.00 33.55 283 LEU D CA 1
ATOM 22619 C C . LEU D 1 283 ? 37.689 -36.016 -54.711 1.00 23.63 283 LEU D C 1
ATOM 22620 O O . LEU D 1 283 ? 36.952 -35.172 -54.191 1.00 33.07 283 LEU D O 1
ATOM 22636 N N . ALA D 1 284 ? 39.015 -35.985 -54.557 1.00 28.31 284 ALA D N 1
ATOM 22637 C CA . ALA D 1 284 ? 39.622 -34.991 -53.674 1.00 30.30 284 ALA D CA 1
ATOM 22638 C C . ALA D 1 284 ? 39.603 -33.589 -54.269 1.00 52.83 284 ALA D C 1
ATOM 22639 O O . ALA D 1 284 ? 39.670 -32.609 -53.517 1.00 42.18 284 ALA D O 1
ATOM 22646 N N . GLY D 1 285 ? 39.516 -33.464 -55.591 1.00 30.27 285 GLY D N 1
ATOM 22647 C CA . GLY D 1 285 ? 39.688 -32.156 -56.188 1.00 37.76 285 GLY D CA 1
ATOM 22648 C C . GLY D 1 285 ? 41.068 -31.578 -55.978 1.00 40.92 285 GLY D C 1
ATOM 22649 O O . GLY D 1 285 ? 41.251 -30.365 -56.086 1.00 39.52 285 GLY D O 1
ATOM 22653 N N . VAL D 1 286 ? 42.050 -32.414 -55.660 1.00 42.30 286 VAL D N 1
ATOM 22654 C CA . VAL D 1 286 ? 43.434 -31.974 -55.576 1.00 40.01 286 VAL D CA 1
ATOM 22655 C C . VAL D 1 286 ? 44.217 -32.709 -56.654 1.00 27.35 286 VAL D C 1
ATOM 22656 O O . VAL D 1 286 ? 43.873 -33.828 -57.052 1.00 30.72 286 VAL D O 1
ATOM 22669 N N . GLU D 1 287 ? 45.265 -32.059 -57.146 1.00 28.66 287 GLU D N 1
ATOM 22670 C CA . GLU D 1 287 ? 46.016 -32.599 -58.268 1.00 29.37 287 GLU D CA 1
ATOM 22671 C C . GLU D 1 287 ? 47.122 -33.540 -57.826 1.00 32.39 287 GLU D C 1
ATOM 22672 O O . GLU D 1 287 ? 47.483 -34.451 -58.580 1.00 30.71 287 GLU D O 1
ATOM 22684 N N . LYS D 1 288 ? 47.659 -33.350 -56.621 1.00 29.47 288 LYS D N 1
ATOM 22685 C CA . LYS D 1 288 ? 48.742 -34.175 -56.104 1.00 31.31 288 LYS D CA 1
ATOM 22686 C C . LYS D 1 288 ? 48.424 -34.606 -54.681 1.00 22.86 288 LYS D C 1
ATOM 22687 O O . LYS D 1 288 ? 47.973 -33.794 -53.867 1.00 23.98 288 LYS D O 1
ATOM 22706 N N . ALA D 1 289 ? 48.682 -35.883 -54.384 1.00 24.13 289 ALA D N 1
ATOM 22707 C CA . ALA D 1 289 ? 48.475 -36.391 -53.031 1.00 21.05 289 ALA D CA 1
ATOM 22708 C C . ALA D 1 289 ? 49.292 -35.617 -52.005 1.00 20.03 289 ALA D C 1
ATOM 22709 O O . ALA D 1 289 ? 48.876 -35.491 -50.851 1.00 20.28 289 ALA D O 1
ATOM 22716 N N . THR D 1 290 ? 50.454 -35.090 -52.403 1.00 19.96 290 THR D N 1
ATOM 22717 C CA . THR D 1 290 ? 51.292 -34.329 -51.483 1.00 19.62 290 THR D CA 1
ATOM 22718 C C . THR D 1 290 ? 50.705 -32.968 -51.126 1.00 17.15 290 THR D C 1
ATOM 22719 O O . THR D 1 290 ? 51.214 -32.316 -50.209 1.00 18.42 290 THR D O 1
ATOM 22730 N N . GLU D 1 291 ? 49.652 -32.533 -51.808 1.00 17.11 291 GLU D N 1
ATOM 22731 C CA . GLU D 1 291 ? 48.925 -31.327 -51.444 1.00 21.42 291 GLU D CA 1
ATOM 22732 C C . GLU D 1 291 ? 47.571 -31.625 -50.814 1.00 17.90 291 GLU D C 1
ATOM 22733 O O . GLU D 1 291 ? 46.802 -30.695 -50.550 1.00 19.17 291 GLU D O 1
ATOM 22745 N N . ASP D 1 292 ? 47.239 -32.889 -50.609 1.00 18.21 292 ASP D N 1
ATOM 22746 C CA . ASP D 1 292 ? 45.956 -33.238 -50.014 1.00 15.10 292 ASP D CA 1
ATOM 22747 C C . ASP D 1 292 ? 45.935 -32.809 -48.550 1.00 13.80 292 ASP D C 1
ATOM 22748 O O . ASP D 1 292 ? 46.884 -33.097 -47.814 1.00 15.34 292 ASP D O 1
ATOM 22757 N N . PRO D 1 293 ? 44.902 -32.097 -48.095 1.00 15.50 293 PRO D N 1
ATOM 22758 C CA . PRO D 1 293 ? 44.937 -31.577 -46.718 1.00 15.75 293 PRO D CA 1
ATOM 22759 C C . PRO D 1 293 ? 44.990 -32.661 -45.662 1.00 15.59 293 PRO D C 1
ATOM 22760 O O . PRO D 1 293 ? 45.547 -32.446 -44.575 1.00 16.44 293 PRO D O 1
ATOM 22771 N N . TYR D 1 294 ? 44.418 -33.828 -45.944 1.00 14.57 294 TYR D N 1
ATOM 22772 C CA . TYR D 1 294 ? 44.361 -34.873 -44.931 1.00 12.52 294 TYR D CA 1
ATOM 22773 C C . TYR D 1 294 ? 45.645 -35.678 -44.905 1.00 14.26 294 TYR D C 1
ATOM 22774 O O . TYR D 1 294 ? 46.087 -36.101 -43.830 1.00 14.41 294 TYR D O 1
ATOM 22792 N N . VAL D 1 295 ? 46.263 -35.891 -46.073 1.00 12.71 295 VAL D N 1
ATOM 22793 C CA . VAL D 1 295 ? 47.613 -36.441 -46.116 1.00 12.88 295 VAL D CA 1
ATOM 22794 C C . VAL D 1 295 ? 48.563 -35.549 -45.335 1.00 13.12 295 VAL D C 1
ATOM 22795 O O . VAL D 1 295 ? 49.350 -36.023 -44.505 1.00 14.54 295 VAL D O 1
ATOM 22808 N N . LEU D 1 296 ? 48.504 -34.235 -45.583 1.00 14.94 296 LEU D N 1
ATOM 22809 C CA . LEU D 1 296 ? 49.405 -33.322 -44.887 1.00 17.22 296 LEU D CA 1
ATOM 22810 C C . LEU D 1 296 ? 49.164 -33.347 -43.384 1.00 15.03 296 LEU D C 1
ATOM 22811 O O . LEU D 1 296 ? 50.113 -33.265 -42.602 1.00 14.94 296 LEU D O 1
ATOM 22827 N N . ALA D 1 297 ? 47.904 -33.472 -42.961 1.00 16.74 297 ALA D N 1
ATOM 22828 C CA . ALA D 1 297 ? 47.601 -33.518 -41.529 1.00 13.27 297 ALA D CA 1
ATOM 22829 C C . ALA D 1 297 ? 48.161 -34.774 -40.865 1.00 14.19 297 ALA D C 1
ATOM 22830 O O . ALA D 1 297 ? 48.599 -34.727 -39.713 1.00 15.98 297 ALA D O 1
ATOM 22837 N N . ILE D 1 298 ? 48.134 -35.916 -41.558 1.00 13.90 298 ILE D N 1
ATOM 22838 C CA . ILE D 1 298 ? 48.702 -37.135 -40.989 1.00 16.08 298 ILE D CA 1
ATOM 22839 C C . ILE D 1 298 ? 50.198 -36.969 -40.764 1.00 13.27 298 ILE D C 1
ATOM 22840 O O . ILE D 1 298 ? 50.711 -37.235 -39.671 1.00 14.30 298 ILE D O 1
ATOM 22856 N N . TYR D 1 299 ? 50.931 -36.568 -41.808 1.00 13.08 299 TYR D N 1
ATOM 22857 C CA . TYR D 1 299 ? 52.361 -36.353 -41.636 1.00 10.74 299 TYR D CA 1
ATOM 22858 C C . TYR D 1 299 ? 52.638 -35.310 -40.568 1.00 15.28 299 TYR D C 1
ATOM 22859 O O . TYR D 1 299 ? 53.572 -35.461 -39.780 1.00 14.56 299 TYR D O 1
ATOM 22877 N N . GLY D 1 300 ? 51.851 -34.237 -40.534 1.00 13.96 300 GLY D N 1
ATOM 22878 C CA . GLY D 1 300 ? 52.123 -33.180 -39.574 1.00 14.30 300 GLY D CA 1
ATOM 22879 C C . GLY D 1 300 ? 51.905 -33.635 -38.143 1.00 14.79 300 GLY D C 1
ATOM 22880 O O . GLY D 1 300 ? 52.727 -33.358 -37.260 1.00 15.47 300 GLY D O 1
ATOM 22884 N N . GLU D 1 301 ? 50.807 -34.345 -37.895 1.00 15.60 301 GLU D N 1
ATOM 22885 C CA . GLU D 1 301 ? 50.513 -34.783 -36.536 1.00 17.44 301 GLU D CA 1
ATOM 22886 C C . GLU D 1 301 ? 51.596 -35.729 -36.024 1.00 15.62 301 GLU D C 1
ATOM 22887 O O . GLU D 1 301 ? 52.069 -35.591 -34.891 1.00 15.12 301 GLU D O 1
ATOM 22899 N N . PHE D 1 302 ? 52.031 -36.678 -36.852 1.00 14.08 302 PHE D N 1
ATOM 22900 C CA . PHE D 1 302 ? 53.031 -37.627 -36.389 1.00 13.88 302 PHE D CA 1
ATOM 22901 C C . PHE D 1 302 ? 54.437 -37.027 -36.380 1.00 15.09 302 PHE D C 1
ATOM 22902 O O . PHE D 1 302 ? 55.214 -37.304 -35.460 1.00 16.37 302 PHE D O 1
ATOM 22919 N N . ALA D 1 303 ? 54.787 -36.205 -37.376 1.00 14.98 303 ALA D N 1
ATOM 22920 C CA . ALA D 1 303 ? 56.101 -35.565 -37.357 1.00 14.30 303 ALA D CA 1
ATOM 22921 C C . ALA D 1 303 ? 56.245 -34.659 -36.145 1.00 14.29 303 ALA D C 1
ATOM 22922 O O . ALA D 1 303 ? 57.309 -34.610 -35.529 1.00 14.52 303 ALA D O 1
ATOM 22929 N N . ALA D 1 304 ? 55.176 -33.951 -35.778 1.00 13.71 304 ALA D N 1
ATOM 22930 C CA . ALA D 1 304 ? 55.233 -33.048 -34.634 1.00 14.74 304 ALA D CA 1
ATOM 22931 C C . ALA D 1 304 ? 55.488 -33.821 -33.346 1.00 15.74 304 ALA D C 1
ATOM 22932 O O . ALA D 1 304 ? 56.343 -33.447 -32.535 1.00 13.80 304 ALA D O 1
ATOM 22939 N N . GLN D 1 305 ? 54.741 -34.903 -33.136 1.00 11.47 305 GLN D N 1
ATOM 22940 C CA . GLN D 1 305 ? 54.939 -35.723 -31.950 1.00 11.69 305 GLN D CA 1
ATOM 22941 C C . GLN D 1 305 ? 56.344 -36.305 -31.919 1.00 13.56 305 GLN D C 1
ATOM 22942 O O . GLN D 1 305 ? 56.968 -36.385 -30.857 1.00 15.26 305 GLN D O 1
ATOM 22956 N N . LEU D 1 306 ? 56.848 -36.741 -33.076 1.00 14.45 306 LEU D N 1
ATOM 22957 C CA . LEU D 1 306 ? 58.210 -37.262 -33.145 1.00 13.51 306 LEU D CA 1
ATOM 22958 C C . LEU D 1 306 ? 59.223 -36.195 -32.739 1.00 12.30 306 LEU D C 1
ATOM 22959 O O . LEU D 1 306 ? 60.165 -36.483 -31.987 1.00 14.09 306 LEU D O 1
ATOM 22975 N N . GLN D 1 307 ? 59.064 -34.963 -33.243 1.00 13.84 307 GLN D N 1
ATOM 22976 C CA . GLN D 1 307 ? 60.018 -33.911 -32.907 1.00 13.86 307 GLN D CA 1
ATOM 22977 C C . GLN D 1 307 ? 60.076 -33.688 -31.401 1.00 15.63 307 GLN D C 1
ATOM 22978 O O . GLN D 1 307 ? 61.164 -33.597 -30.821 1.00 15.59 307 GLN D O 1
ATOM 22992 N N . VAL D 1 308 ? 58.913 -33.626 -30.746 1.00 15.89 308 VAL D N 1
ATOM 22993 C CA . VAL D 1 308 ? 58.893 -33.370 -29.308 1.00 15.54 308 VAL D CA 1
ATOM 22994 C C . VAL D 1 308 ? 59.480 -34.554 -28.548 1.00 12.23 308 VAL D C 1
ATOM 22995 O O . VAL D 1 308 ? 60.301 -34.378 -27.637 1.00 13.75 308 VAL D O 1
ATOM 23008 N N . ALA D 1 309 ? 59.099 -35.778 -28.928 1.00 11.76 309 ALA D N 1
ATOM 23009 C CA . ALA D 1 309 ? 59.625 -36.969 -28.267 1.00 14.04 309 ALA D CA 1
ATOM 23010 C C . ALA D 1 309 ? 61.139 -37.062 -28.417 1.00 12.30 309 ALA D C 1
ATOM 23011 O O . ALA D 1 309 ? 61.846 -37.358 -27.449 1.00 14.59 309 ALA D O 1
ATOM 23018 N N . GLU D 1 310 ? 61.658 -36.814 -29.622 1.00 14.56 310 GLU D N 1
ATOM 23019 C CA . GLU D 1 310 ? 63.106 -36.882 -29.824 1.00 15.25 310 GLU D CA 1
ATOM 23020 C C . GLU D 1 310 ? 63.831 -35.819 -29.008 1.00 15.11 310 GLU D C 1
ATOM 23021 O O . GLU D 1 310 ? 64.888 -36.096 -28.422 1.00 16.53 310 GLU D O 1
ATOM 23033 N N . ALA D 1 311 ? 63.295 -34.594 -28.983 1.00 14.30 311 ALA D N 1
ATOM 23034 C CA . ALA D 1 311 ? 63.895 -33.517 -28.195 1.00 14.12 311 ALA D CA 1
ATOM 23035 C C . ALA D 1 311 ? 63.917 -33.871 -26.715 1.00 18.44 311 ALA D C 1
ATOM 23036 O O . ALA D 1 311 ? 64.940 -33.716 -26.036 1.00 16.39 311 ALA D O 1
ATOM 23043 N N . GLY D 1 312 ? 62.796 -34.360 -26.189 1.00 16.27 312 GLY D N 1
ATOM 23044 C CA . GLY D 1 312 ? 62.784 -34.775 -24.798 1.00 17.32 312 GLY D CA 1
ATOM 23045 C C . GLY D 1 312 ? 63.748 -35.910 -24.510 1.00 18.59 312 GLY D C 1
ATOM 23046 O O . GLY D 1 312 ? 64.344 -35.974 -23.433 1.00 16.76 312 GLY D O 1
ATOM 23050 N N . ALA D 1 313 ? 63.884 -36.843 -25.449 1.00 15.75 313 ALA D N 1
ATOM 23051 C CA . ALA D 1 313 ? 64.748 -37.991 -25.230 1.00 15.88 313 ALA D CA 1
ATOM 23052 C C . ALA D 1 313 ? 66.205 -37.567 -25.124 1.00 17.04 313 ALA D C 1
ATOM 23053 O O . ALA D 1 313 ? 66.968 -38.160 -24.353 1.00 18.78 313 ALA D O 1
ATOM 23060 N N . ARG D 1 314 ? 66.601 -36.536 -25.873 1.00 18.58 314 ARG D N 1
ATOM 23061 C CA . ARG D 1 314 ? 67.975 -36.053 -25.799 1.00 19.05 314 ARG D CA 1
ATOM 23062 C C . ARG D 1 314 ? 68.305 -35.549 -24.397 1.00 17.45 314 ARG D C 1
ATOM 23063 O O . ARG D 1 314 ? 69.400 -35.803 -23.877 1.00 17.60 314 ARG D O 1
ATOM 23084 N N . GLU D 1 315 ? 67.359 -34.862 -23.751 1.00 19.32 315 GLU D N 1
ATOM 23085 C CA . GLU D 1 315 ? 67.604 -34.386 -22.392 1.00 17.89 315 GLU D CA 1
ATOM 23086 C C . GLU D 1 315 ? 67.800 -35.547 -21.430 1.00 19.10 315 GLU D C 1
ATOM 23087 O O . GLU D 1 315 ? 68.691 -35.514 -20.575 1.00 18.88 315 GLU D O 1
ATOM 23099 N N . VAL D 1 316 ? 66.975 -36.589 -21.552 1.00 15.88 316 VAL D N 1
ATOM 23100 C CA . VAL D 1 316 ? 67.092 -37.714 -20.636 1.00 15.72 316 VAL D CA 1
ATOM 23101 C C . VAL D 1 316 ? 68.395 -38.459 -20.883 1.00 16.25 316 VAL D C 1
ATOM 23102 O O . VAL D 1 316 ? 69.021 -38.954 -19.941 1.00 16.91 316 VAL D O 1
ATOM 23115 N N . ALA D 1 317 ? 68.842 -38.535 -22.138 1.00 15.70 317 ALA D N 1
ATOM 23116 C CA . ALA D 1 317 ? 70.104 -39.203 -22.425 1.00 15.78 317 ALA D CA 1
ATOM 23117 C C . ALA D 1 317 ? 71.278 -38.467 -21.780 1.00 16.84 317 ALA D C 1
ATOM 23118 O O . ALA D 1 317 ? 72.228 -39.096 -21.299 1.00 16.66 317 ALA D O 1
ATOM 23125 N N . LEU D 1 318 ? 71.220 -37.139 -21.749 1.00 16.67 318 LEU D N 1
ATOM 23126 C CA . LEU D 1 318 ? 72.255 -36.374 -21.061 1.00 20.32 318 LEU D CA 1
ATOM 23127 C C . LEU D 1 318 ? 72.284 -36.706 -19.577 1.00 19.71 318 LEU D C 1
ATOM 23128 O O . LEU D 1 318 ? 73.358 -36.785 -18.965 1.00 19.08 318 LEU D O 1
ATOM 23144 N N . ARG D 1 319 ? 71.112 -36.911 -18.975 1.00 17.85 319 ARG D N 1
ATOM 23145 C CA . ARG D 1 319 ? 71.078 -37.224 -17.555 1.00 16.91 319 ARG D CA 1
ATOM 23146 C C . ARG D 1 319 ? 71.617 -38.623 -17.297 1.00 19.30 319 ARG D C 1
ATOM 23147 O O . ARG D 1 319 ? 72.268 -38.855 -16.271 1.00 16.62 319 ARG D O 1
ATOM 23168 N N . VAL D 1 320 ? 71.383 -39.565 -18.217 1.00 14.36 320 VAL D N 1
ATOM 23169 C CA . VAL D 1 320 ? 72.001 -40.877 -18.080 1.00 15.35 320 VAL D CA 1
ATOM 23170 C C . VAL D 1 320 ? 73.510 -40.725 -17.976 1.00 15.11 320 VAL D C 1
ATOM 23171 O O . VAL D 1 320 ? 74.151 -41.330 -17.115 1.00 17.37 320 VAL D O 1
ATOM 23184 N N . GLN D 1 321 ? 74.099 -39.923 -18.868 1.00 16.93 321 GLN D N 1
ATOM 23185 C CA . GLN D 1 321 ? 75.552 -39.763 -18.882 1.00 16.98 321 GLN D CA 1
ATOM 23186 C C . GLN D 1 321 ? 76.037 -39.124 -17.593 1.00 18.82 321 GLN D C 1
ATOM 23187 O O . GLN D 1 321 ? 77.052 -39.543 -17.025 1.00 18.96 321 GLN D O 1
ATOM 23201 N N . GLU D 1 322 ? 75.326 -38.100 -17.128 1.00 17.68 322 GLU D N 1
ATOM 23202 C CA . GLU D 1 322 ? 75.700 -37.431 -15.889 1.00 19.78 322 GLU D CA 1
ATOM 23203 C C . GLU D 1 322 ? 75.787 -38.423 -14.735 1.00 25.32 322 GLU D C 1
ATOM 23204 O O . GLU D 1 322 ? 76.768 -38.434 -13.987 1.00 20.19 322 GLU D O 1
ATOM 23216 N N . LEU D 1 323 ? 74.776 -39.282 -14.580 1.00 17.07 323 LEU D N 1
ATOM 23217 C CA . LEU D 1 323 ? 74.793 -40.227 -13.467 1.00 17.16 323 LEU D CA 1
ATOM 23218 C C . LEU D 1 323 ? 75.748 -41.388 -13.715 1.00 17.79 323 LEU D C 1
ATOM 23219 O O . LEU D 1 323 ? 76.316 -41.934 -12.761 1.00 19.70 323 LEU D O 1
ATOM 23235 N N . TRP D 1 324 ? 75.958 -41.755 -14.984 1.00 18.50 324 TRP D N 1
ATOM 23236 C CA . TRP D 1 324 ? 76.926 -42.784 -15.339 1.00 16.18 324 TRP D CA 1
ATOM 23237 C C . TRP D 1 324 ? 78.327 -42.415 -14.865 1.00 22.71 324 TRP D C 1
ATOM 23238 O O . TRP D 1 324 ? 79.116 -43.293 -14.488 1.00 22.35 324 TRP D O 1
ATOM 23259 N N . GLU D 1 325 ? 78.638 -41.123 -14.867 1.00 20.72 325 GLU D N 1
ATOM 23260 C CA . GLU D 1 325 ? 79.950 -40.636 -14.466 1.00 26.49 325 GLU D CA 1
ATOM 23261 C C . GLU D 1 325 ? 80.104 -40.510 -12.955 1.00 25.91 325 GLU D C 1
ATOM 23262 O O . GLU D 1 325 ? 81.236 -40.406 -12.476 1.00 32.87 325 GLU D O 1
ATOM 23274 N N . ARG D 1 326 ? 79.011 -40.520 -12.200 1.00 24.96 326 ARG D N 1
ATOM 23275 C CA . ARG D 1 326 ? 79.080 -40.356 -10.753 1.00 22.73 326 ARG D CA 1
ATOM 23276 C C . ARG D 1 326 ? 79.634 -41.608 -10.078 1.00 25.84 326 ARG D C 1
ATOM 23277 O O . ARG D 1 326 ? 79.379 -42.739 -10.500 1.00 25.46 326 ARG D O 1
ATOM 23298 N N . ASN D 1 327 ? 80.396 -41.400 -9.001 1.00 26.52 327 ASN D N 1
ATOM 23299 C CA . ASN D 1 327 ? 80.856 -42.529 -8.200 1.00 25.95 327 ASN D CA 1
ATOM 23300 C C . ASN D 1 327 ? 79.721 -43.143 -7.398 1.00 23.40 327 ASN D C 1
ATOM 23301 O O . ASN D 1 327 ? 79.719 -44.353 -7.151 1.00 28.02 327 ASN D O 1
ATOM 23312 N N . HIS D 1 328 ? 78.766 -42.329 -6.966 1.00 24.13 328 HIS D N 1
ATOM 23313 C CA . HIS D 1 328 ? 77.640 -42.826 -6.196 1.00 25.75 328 HIS D CA 1
ATOM 23314 C C . HIS D 1 328 ? 76.359 -42.188 -6.706 1.00 23.28 328 HIS D C 1
ATOM 23315 O O . HIS D 1 328 ? 76.344 -41.027 -7.118 1.00 24.18 328 HIS D O 1
ATOM 23329 N N . VAL D 1 329 ? 75.286 -42.965 -6.668 1.00 20.36 329 VAL D N 1
ATOM 23330 C CA . VAL D 1 329 ? 73.973 -42.511 -7.105 1.00 18.86 329 VAL D CA 1
ATOM 23331 C C . VAL D 1 329 ? 72.963 -42.825 -6.015 1.00 19.87 329 VAL D C 1
ATOM 23332 O O . VAL D 1 329 ? 72.933 -43.946 -5.492 1.00 23.61 329 VAL D O 1
ATOM 23345 N N . THR D 1 330 ? 72.121 -41.837 -5.686 1.00 21.58 330 THR D N 1
ATOM 23346 C CA . THR D 1 330 ? 71.111 -42.008 -4.659 1.00 22.72 330 THR D CA 1
ATOM 23347 C C . THR D 1 330 ? 69.844 -42.607 -5.247 1.00 23.44 330 THR D C 1
ATOM 23348 O O . THR D 1 330 ? 69.598 -42.500 -6.455 1.00 22.10 330 THR D O 1
ATOM 23359 N N . PRO D 1 331 ? 69.002 -43.226 -4.414 1.00 21.13 331 PRO D N 1
ATOM 23360 C CA . PRO D 1 331 ? 67.724 -43.729 -4.931 1.00 22.23 331 PRO D CA 1
ATOM 23361 C C . PRO D 1 331 ? 66.845 -42.624 -5.468 1.00 23.45 331 PRO D C 1
ATOM 23362 O O . PRO D 1 331 ? 66.027 -42.873 -6.361 1.00 18.57 331 PRO D O 1
ATOM 23373 N N A GLU D 1 332 ? 67.010 -41.394 -4.978 0.64 21.58 332 GLU D N 1
ATOM 23374 N N B GLU D 1 332 ? 66.975 -41.402 -4.941 0.36 21.56 332 GLU D N 1
ATOM 23375 C CA A GLU D 1 332 ? 66.232 -40.282 -5.508 0.64 17.49 332 GLU D CA 1
ATOM 23376 C CA B GLU D 1 332 ? 66.252 -40.265 -5.503 0.36 17.65 332 GLU D CA 1
ATOM 23377 C C A GLU D 1 332 ? 66.700 -39.903 -6.912 0.64 15.91 332 GLU D C 1
ATOM 23378 C C B GLU D 1 332 ? 66.700 -39.996 -6.933 0.36 16.08 332 GLU D C 1
ATOM 23379 O O A GLU D 1 332 ? 65.879 -39.624 -7.797 0.64 17.91 332 GLU D O 1
ATOM 23380 O O B GLU D 1 332 ? 65.876 -39.860 -7.846 0.36 17.68 332 GLU D O 1
ATOM 23403 N N . GLN D 1 333 ? 68.014 -39.903 -7.142 1.00 16.75 333 GLN D N 1
ATOM 23404 C CA . GLN D 1 333 ? 68.536 -39.653 -8.476 1.00 18.40 333 GLN D CA 1
ATOM 23405 C C . GLN D 1 333 ? 68.134 -40.770 -9.431 1.00 16.77 333 GLN D C 1
ATOM 23406 O O . GLN D 1 333 ? 67.748 -40.508 -10.577 1.00 17.46 333 GLN D O 1
ATOM 23421 N N . ARG D 1 334 ? 68.223 -42.023 -8.973 1.00 17.21 334 ARG D N 1
ATOM 23422 C CA . ARG D 1 334 ? 67.870 -43.150 -9.828 1.00 15.11 334 ARG D CA 1
ATOM 23423 C C . ARG D 1 334 ? 66.378 -43.153 -10.121 1.00 16.63 334 ARG D C 1
ATOM 23424 O O . ARG D 1 334 ? 65.964 -43.353 -11.271 1.00 14.25 334 ARG D O 1
ATOM 23445 N N . GLY D 1 335 ? 65.559 -42.876 -9.107 1.00 15.73 335 GLY D N 1
ATOM 23446 C CA . GLY D 1 335 ? 64.121 -42.888 -9.301 1.00 15.48 335 GLY D CA 1
ATOM 23447 C C . GLY D 1 335 ? 63.642 -41.773 -10.204 1.00 16.71 335 GLY D C 1
ATOM 23448 O O . GLY D 1 335 ? 62.757 -41.978 -11.040 1.00 14.75 335 GLY D O 1
ATOM 23452 N N . GLN D 1 336 ? 64.194 -40.570 -10.039 1.00 13.09 336 GLN D N 1
ATOM 23453 C CA . GLN D 1 336 ? 63.811 -39.479 -10.927 1.00 14.86 336 GLN D CA 1
ATOM 23454 C C . GLN D 1 336 ? 64.166 -39.808 -12.369 1.00 15.24 336 GLN D C 1
ATOM 23455 O O . GLN D 1 336 ? 63.386 -39.526 -13.287 1.00 17.11 336 GLN D O 1
ATOM 23469 N N . LEU D 1 337 ? 65.352 -40.377 -12.588 1.00 15.35 337 LEU D N 1
ATOM 23470 C CA . LEU D 1 337 ? 65.731 -40.752 -13.945 1.00 15.48 337 LEU D CA 1
ATOM 23471 C C . LEU D 1 337 ? 64.785 -41.811 -14.490 1.00 12.90 337 LEU D C 1
ATOM 23472 O O . LEU D 1 337 ? 64.330 -41.715 -15.634 1.00 15.67 337 LEU D O 1
ATOM 23488 N N . MET D 1 338 ? 64.472 -42.822 -13.688 1.00 12.87 338 MET D N 1
ATOM 23489 C CA . MET D 1 338 ? 63.597 -43.895 -14.162 1.00 13.21 338 MET D CA 1
ATOM 23490 C C . MET D 1 338 ? 62.230 -43.355 -14.542 1.00 14.59 338 MET D C 1
ATOM 23491 O O . MET D 1 338 ? 61.641 -43.794 -15.537 1.00 12.80 338 MET D O 1
ATOM 23505 N N . VAL D 1 339 ? 61.699 -42.412 -13.760 1.00 14.73 339 VAL D N 1
ATOM 23506 C CA . VAL D 1 339 ? 60.426 -41.790 -14.120 1.00 15.14 339 VAL D CA 1
ATOM 23507 C C . VAL D 1 339 ? 60.535 -41.086 -15.466 1.00 14.90 339 VAL D C 1
ATOM 23508 O O . VAL D 1 339 ? 59.622 -41.156 -16.299 1.00 15.10 339 VAL D O 1
ATOM 23521 N N . GLN D 1 340 ? 61.628 -40.357 -15.694 1.00 12.90 340 GLN D N 1
ATOM 23522 C CA . GLN D 1 340 ? 61.778 -39.659 -16.965 1.00 14.73 340 GLN D CA 1
ATOM 23523 C C . GLN D 1 340 ? 61.919 -40.641 -18.119 1.00 10.53 340 GLN D C 1
ATOM 23524 O O . GLN D 1 340 ? 61.376 -40.408 -19.206 1.00 14.06 340 GLN D O 1
ATOM 23538 N N . VAL D 1 341 ? 62.658 -41.731 -17.908 1.00 12.05 341 VAL D N 1
ATOM 23539 C CA . VAL D 1 341 ? 62.789 -42.763 -18.938 1.00 11.40 341 VAL D CA 1
ATOM 23540 C C . VAL D 1 341 ? 61.444 -43.431 -19.214 1.00 11.13 341 VAL D C 1
ATOM 23541 O O . VAL D 1 341 ? 61.080 -43.661 -20.375 1.00 11.52 341 VAL D O 1
ATOM 23554 N N . ALA D 1 342 ? 60.711 -43.793 -18.155 1.00 12.48 342 ALA D N 1
ATOM 23555 C CA . ALA D 1 342 ? 59.401 -44.415 -18.337 1.00 14.61 342 ALA D CA 1
ATOM 23556 C C . ALA D 1 342 ? 58.484 -43.510 -19.140 1.00 13.94 342 ALA D C 1
ATOM 23557 O O . ALA D 1 342 ? 57.785 -43.969 -20.055 1.00 11.36 342 ALA D O 1
ATOM 23564 N N . SER D 1 343 ? 58.485 -42.212 -18.821 1.00 12.13 343 SER D N 1
ATOM 23565 C CA . SER D 1 343 ? 57.641 -41.267 -19.537 1.00 11.37 343 SER D CA 1
ATOM 23566 C C . SER D 1 343 ? 57.991 -41.247 -21.021 1.00 13.96 343 SER D C 1
ATOM 23567 O O . SER D 1 343 ? 57.101 -41.290 -21.883 1.00 12.63 343 SER D O 1
ATOM 23575 N N . ALA D 1 344 ? 59.289 -41.174 -21.338 1.00 13.31 344 ALA D N 1
ATOM 23576 C CA . ALA D 1 344 ? 59.710 -41.205 -22.731 1.00 11.87 344 ALA D CA 1
ATOM 23577 C C . ALA D 1 344 ? 59.283 -42.503 -23.396 1.00 12.73 344 ALA D C 1
ATOM 23578 O O . ALA D 1 344 ? 58.856 -42.505 -24.559 1.00 12.97 344 ALA D O 1
ATOM 23585 N N . LYS D 1 345 ? 59.404 -43.624 -22.683 1.00 12.47 345 LYS D N 1
ATOM 23586 C CA . LYS D 1 345 ? 59.067 -44.900 -23.293 1.00 11.13 345 LYS D CA 1
ATOM 23587 C C . LYS D 1 345 ? 57.578 -44.993 -23.582 1.00 12.68 345 LYS D C 1
ATOM 23588 O O . LYS D 1 345 ? 57.174 -45.519 -24.625 1.00 13.35 345 LYS D O 1
ATOM 23607 N N . ILE D 1 346 ? 56.753 -44.501 -22.660 1.00 12.48 346 ILE D N 1
ATOM 23608 C CA . ILE D 1 346 ? 55.307 -44.493 -22.853 1.00 14.61 346 ILE D CA 1
ATOM 23609 C C . ILE D 1 346 ? 54.950 -43.714 -24.112 1.00 13.23 346 ILE D C 1
ATOM 23610 O O . ILE D 1 346 ? 54.210 -44.197 -24.975 1.00 12.23 346 ILE D O 1
ATOM 23626 N N . VAL D 1 347 ? 55.471 -42.486 -24.226 1.00 12.99 347 VAL D N 1
ATOM 23627 C CA . VAL D 1 347 ? 55.152 -41.629 -25.359 1.00 12.39 347 VAL D CA 1
ATOM 23628 C C . VAL D 1 347 ? 55.643 -42.264 -26.654 1.00 13.64 347 VAL D C 1
ATOM 23629 O O . VAL D 1 347 ? 54.931 -42.273 -27.666 1.00 13.22 347 VAL D O 1
ATOM 23642 N N . ALA D 1 348 ? 56.854 -42.823 -26.642 1.00 12.12 348 ALA D N 1
ATOM 23643 C CA . ALA D 1 348 ? 57.402 -43.414 -27.862 1.00 13.42 348 ALA D CA 1
ATOM 23644 C C . ALA D 1 348 ? 56.635 -44.667 -28.256 1.00 11.55 348 ALA D C 1
ATOM 23645 O O . ALA D 1 348 ? 56.456 -44.947 -29.444 1.00 12.67 348 ALA D O 1
ATOM 23652 N N . THR D 1 349 ? 56.182 -45.436 -27.266 1.00 11.03 349 THR D N 1
ATOM 23653 C CA . THR D 1 349 ? 55.397 -46.635 -27.545 1.00 11.60 349 THR D CA 1
ATOM 23654 C C . THR D 1 349 ? 54.099 -46.267 -28.244 1.00 13.63 349 THR D C 1
ATOM 23655 O O . THR D 1 349 ? 53.769 -46.815 -29.300 1.00 12.73 349 THR D O 1
ATOM 23666 N N . ARG D 1 350 ? 53.337 -45.342 -27.663 1.00 11.87 350 ARG D N 1
ATOM 23667 C CA . ARG D 1 350 ? 52.077 -44.939 -28.282 1.00 13.68 350 ARG D CA 1
ATOM 23668 C C . ARG D 1 350 ? 52.308 -44.379 -29.677 1.00 14.40 350 ARG D C 1
ATOM 23669 O O . ARG D 1 350 ? 51.556 -44.686 -30.615 1.00 15.05 350 ARG D O 1
ATOM 23690 N N . LEU D 1 351 ? 53.327 -43.528 -29.824 1.00 13.16 351 LEU D N 1
ATOM 23691 C CA . LEU D 1 351 ? 53.611 -42.893 -31.105 1.00 11.51 351 LEU D CA 1
ATOM 23692 C C . LEU D 1 351 ? 53.927 -43.933 -32.177 1.00 13.42 351 LEU D C 1
ATOM 23693 O O . LEU D 1 351 ? 53.330 -43.926 -33.260 1.00 15.32 351 LEU D O 1
ATOM 23709 N N . VAL D 1 352 ? 54.871 -44.833 -31.900 1.00 12.41 352 VAL D N 1
ATOM 23710 C CA . VAL D 1 352 ? 55.315 -45.742 -32.949 1.00 12.80 352 VAL D CA 1
ATOM 23711 C C . VAL D 1 352 ? 54.200 -46.716 -33.324 1.00 14.28 352 VAL D C 1
ATOM 23712 O O . VAL D 1 352 ? 54.023 -47.043 -34.504 1.00 14.21 352 VAL D O 1
ATOM 23725 N N . ILE D 1 353 ? 53.413 -47.168 -32.344 1.00 11.29 353 ILE D N 1
ATOM 23726 C CA . ILE D 1 353 ? 52.354 -48.131 -32.640 1.00 13.27 353 ILE D CA 1
ATOM 23727 C C . ILE D 1 353 ? 51.267 -47.485 -33.486 1.00 13.90 353 ILE D C 1
ATOM 23728 O O . ILE D 1 353 ? 50.740 -48.110 -34.416 1.00 13.74 353 ILE D O 1
ATOM 23744 N N A GLU D 1 354 ? 50.930 -46.221 -33.208 0.53 12.99 354 GLU D N 1
ATOM 23745 N N B GLU D 1 354 ? 50.921 -46.226 -33.202 0.47 13.00 354 GLU D N 1
ATOM 23746 C CA A GLU D 1 354 ? 49.889 -45.549 -33.984 0.53 13.32 354 GLU D CA 1
ATOM 23747 C CA B GLU D 1 354 ? 49.893 -45.565 -34.000 0.47 13.40 354 GLU D CA 1
ATOM 23748 C C A GLU D 1 354 ? 50.396 -45.179 -35.373 0.53 13.70 354 GLU D C 1
ATOM 23749 C C B GLU D 1 354 ? 50.417 -45.222 -35.387 0.47 13.69 354 GLU D C 1
ATOM 23750 O O A GLU D 1 354 ? 49.696 -45.384 -36.370 0.53 13.84 354 GLU D O 1
ATOM 23751 O O B GLU D 1 354 ? 49.748 -45.482 -36.392 0.47 13.66 354 GLU D O 1
ATOM 23774 N N . LEU D 1 355 ? 51.623 -44.659 -35.456 1.00 12.94 355 LEU D N 1
ATOM 23775 C CA . LEU D 1 355 ? 52.163 -44.158 -36.707 1.00 14.57 355 LEU D CA 1
ATOM 23776 C C . LEU D 1 355 ? 52.377 -45.276 -37.724 1.00 13.30 355 LEU D C 1
ATOM 23777 O O . LEU D 1 355 ? 52.048 -45.120 -38.908 1.00 13.52 355 LEU D O 1
ATOM 23794 N N . THR D 1 356 ? 52.931 -46.405 -37.290 1.00 11.47 356 THR D N 1
ATOM 23795 C CA . THR D 1 356 ? 53.273 -47.460 -38.236 1.00 11.55 356 THR D CA 1
ATOM 23796 C C . THR D 1 356 ? 52.033 -48.098 -38.843 1.00 14.25 356 THR D C 1
ATOM 23797 O O . THR D 1 356 ? 52.119 -48.658 -39.937 1.00 15.04 356 THR D O 1
ATOM 23808 N N . SER D 1 357 ? 50.882 -47.996 -38.184 1.00 13.75 357 SER D N 1
ATOM 23809 C CA . SER D 1 357 ? 49.615 -48.453 -38.745 1.00 14.50 357 SER D CA 1
ATOM 23810 C C . SER D 1 357 ? 48.905 -47.359 -39.547 1.00 14.92 357 SER D C 1
ATOM 23811 O O . SER D 1 357 ? 48.453 -47.602 -40.675 1.00 13.75 357 SER D O 1
ATOM 23819 N N . ARG D 1 358 ? 48.811 -46.141 -38.997 1.00 12.75 358 ARG D N 1
ATOM 23820 C CA . ARG D 1 358 ? 47.986 -45.101 -39.607 1.00 10.85 358 ARG D CA 1
ATOM 23821 C C . ARG D 1 358 ? 48.613 -44.486 -40.849 1.00 12.02 358 ARG D C 1
ATOM 23822 O O . ARG D 1 358 ? 47.897 -43.878 -41.648 1.00 15.09 358 ARG D O 1
ATOM 23843 N N . LEU D 1 359 ? 49.927 -44.578 -41.019 1.00 13.80 359 LEU D N 1
ATOM 23844 C CA . LEU D 1 359 ? 50.526 -43.932 -42.180 1.00 12.56 359 LEU D CA 1
ATOM 23845 C C . LEU D 1 359 ? 50.044 -44.541 -43.489 1.00 12.24 359 LEU D C 1
ATOM 23846 O O . LEU D 1 359 ? 50.120 -43.876 -44.525 1.00 13.86 359 LEU D O 1
ATOM 23862 N N . TYR D 1 360 ? 49.549 -45.776 -43.472 1.00 12.91 360 TYR D N 1
ATOM 23863 C CA . TYR D 1 360 ? 48.924 -46.318 -44.676 1.00 13.73 360 TYR D CA 1
ATOM 23864 C C . TYR D 1 360 ? 47.830 -45.400 -45.194 1.00 15.51 360 TYR D C 1
ATOM 23865 O O . TYR D 1 360 ? 47.608 -45.319 -46.409 1.00 14.13 360 TYR D O 1
ATOM 23883 N N A GLU D 1 361 ? 47.128 -44.710 -44.290 0.48 15.18 361 GLU D N 1
ATOM 23884 N N B GLU D 1 361 ? 47.141 -44.690 -44.298 0.52 15.18 361 GLU D N 1
ATOM 23885 C CA A GLU D 1 361 ? 46.046 -43.819 -44.700 0.48 14.27 361 GLU D CA 1
ATOM 23886 C CA B GLU D 1 361 ? 46.038 -43.836 -44.727 0.52 14.25 361 GLU D CA 1
ATOM 23887 C C A GLU D 1 361 ? 46.562 -42.686 -45.575 0.48 19.05 361 GLU D C 1
ATOM 23888 C C B GLU D 1 361 ? 46.527 -42.609 -45.486 0.52 19.04 361 GLU D C 1
ATOM 23889 O O A GLU D 1 361 ? 45.842 -42.204 -46.458 0.48 20.05 361 GLU D O 1
ATOM 23890 O O B GLU D 1 361 ? 45.742 -41.992 -46.213 0.52 22.95 361 GLU D O 1
ATOM 23913 N N . ALA D 1 362 ? 47.809 -42.266 -45.360 1.00 15.66 362 ALA D N 1
ATOM 23914 C CA . ALA D 1 362 ? 48.431 -41.233 -46.174 1.00 16.70 362 ALA D CA 1
ATOM 23915 C C . ALA D 1 362 ? 48.991 -41.760 -47.491 1.00 19.29 362 ALA D C 1
ATOM 23916 O O . ALA D 1 362 ? 49.229 -40.965 -48.406 1.00 28.69 362 ALA D O 1
ATOM 23924 N N . MET D 1 363 ? 49.241 -43.060 -47.600 1.00 14.13 363 MET D N 1
ATOM 23925 C CA . MET D 1 363 ? 49.882 -43.628 -48.777 1.00 15.01 363 MET D CA 1
ATOM 23926 C C . MET D 1 363 ? 48.886 -44.176 -49.786 1.00 15.68 363 MET D C 1
ATOM 23927 O O . MET D 1 363 ? 49.088 -44.011 -50.989 1.00 17.86 363 MET D O 1
ATOM 23941 N N . GLY D 1 364 ? 47.821 -44.818 -49.328 1.00 14.17 364 GLY D N 1
ATOM 23942 C CA . GLY D 1 364 ? 46.780 -45.328 -50.201 1.00 17.74 364 GLY D CA 1
ATOM 23943 C C . GLY D 1 364 ? 46.798 -46.847 -50.309 1.00 16.75 364 GLY D C 1
ATOM 23944 O O . GLY D 1 364 ? 47.675 -47.538 -49.792 1.00 17.31 364 GLY D O 1
ATOM 23948 N N . ALA D 1 365 ? 45.782 -47.355 -51.018 1.00 14.15 365 ALA D N 1
ATOM 23949 C CA . ALA D 1 365 ? 45.538 -48.794 -51.070 1.00 13.51 365 ALA D CA 1
ATOM 23950 C C . ALA D 1 365 ? 46.710 -49.559 -51.678 1.00 14.49 365 ALA D C 1
ATOM 23951 O O . ALA D 1 365 ? 46.999 -50.690 -51.263 1.00 18.06 365 ALA D O 1
ATOM 23958 N N . ARG D 1 366 ? 47.382 -48.981 -52.678 1.00 18.22 366 ARG D N 1
ATOM 23959 C CA . ARG D 1 366 ? 48.437 -49.733 -53.357 1.00 18.29 366 ARG D CA 1
ATOM 23960 C C . ARG D 1 366 ? 49.622 -50.030 -52.440 1.00 19.03 366 ARG D C 1
ATOM 23961 O O . ARG D 1 366 ? 50.356 -50.991 -52.689 1.00 18.68 366 ARG D O 1
ATOM 23982 N N . ALA D 1 367 ? 49.811 -49.255 -51.374 1.00 16.58 367 ALA D N 1
ATOM 23983 C CA . ALA D 1 367 ? 50.875 -49.553 -50.427 1.00 13.64 367 ALA D CA 1
ATOM 23984 C C . ALA D 1 367 ? 50.631 -50.834 -49.653 1.00 13.88 367 ALA D C 1
ATOM 23985 O O . ALA D 1 367 ? 51.593 -51.424 -49.159 1.00 15.61 367 ALA D O 1
ATOM 23992 N N . ALA D 1 368 ? 49.372 -51.254 -49.502 1.00 16.49 368 ALA D N 1
ATOM 23993 C CA . ALA D 1 368 ? 49.025 -52.536 -48.910 1.00 15.98 368 ALA D CA 1
ATOM 23994 C C . ALA D 1 368 ? 48.746 -53.610 -49.949 1.00 16.26 368 ALA D C 1
ATOM 23995 O O . ALA D 1 368 ? 48.959 -54.799 -49.680 1.00 16.57 368 ALA D O 1
ATOM 24002 N N . ALA D 1 369 ? 48.284 -53.217 -51.133 1.00 18.14 369 ALA D N 1
ATOM 24003 C CA . ALA D 1 369 ? 47.963 -54.200 -52.162 1.00 20.19 369 ALA D CA 1
ATOM 24004 C C . ALA D 1 369 ? 49.212 -54.907 -52.665 1.00 22.02 369 ALA D C 1
ATOM 24005 O O . ALA D 1 369 ? 49.140 -56.056 -53.116 1.00 20.80 369 ALA D O 1
ATOM 24012 N N . SER D 1 370 ? 50.354 -54.246 -52.588 1.00 22.49 370 SER D N 1
ATOM 24013 C CA . SER D 1 370 ? 51.629 -54.805 -53.019 1.00 23.87 370 SER D CA 1
ATOM 24014 C C . SER D 1 370 ? 52.405 -55.238 -51.786 1.00 19.18 370 SER D C 1
ATOM 24015 O O . SER D 1 370 ? 53.077 -54.424 -51.146 1.00 26.20 370 SER D O 1
ATOM 24023 N N A ARG D 1 371 ? 52.325 -56.532 -51.462 0.62 19.71 371 ARG D N 1
ATOM 24024 N N B ARG D 1 371 ? 52.308 -56.524 -51.444 0.38 19.82 371 ARG D N 1
ATOM 24025 C CA A ARG D 1 371 ? 53.017 -57.039 -50.281 0.62 24.08 371 ARG D CA 1
ATOM 24026 C CA B ARG D 1 371 ? 53.025 -57.028 -50.277 0.38 24.08 371 ARG D CA 1
ATOM 24027 C C A ARG D 1 371 ? 54.511 -56.754 -50.346 0.62 25.37 371 ARG D C 1
ATOM 24028 C C B ARG D 1 371 ? 54.505 -56.676 -50.352 0.38 25.49 371 ARG D C 1
ATOM 24029 O O A ARG D 1 371 ? 55.146 -56.536 -49.307 0.62 20.29 371 ARG D O 1
ATOM 24030 O O B ARG D 1 371 ? 55.123 -56.329 -49.338 0.38 19.94 371 ARG D O 1
ATOM 24071 N N . GLN D 1 372 ? 55.079 -56.729 -51.556 1.00 21.92 372 GLN D N 1
ATOM 24072 C CA . GLN D 1 372 ? 56.520 -56.549 -51.717 1.00 20.90 372 GLN D CA 1
ATOM 24073 C C . GLN D 1 372 ? 57.015 -55.199 -51.211 1.00 28.46 372 GLN D C 1
ATOM 24074 O O . GLN D 1 372 ? 58.196 -55.066 -50.870 1.00 22.20 372 GLN D O 1
ATOM 24079 N N . PHE D 1 373 ? 56.161 -54.175 -51.207 1.00 19.29 373 PHE D N 1
ATOM 24080 C CA . PHE D 1 373 ? 56.574 -52.885 -50.676 1.00 21.21 373 PHE D CA 1
ATOM 24081 C C . PHE D 1 373 ? 57.116 -53.047 -49.261 1.00 15.92 373 PHE D C 1
ATOM 24082 O O . PHE D 1 373 ? 58.086 -52.386 -48.872 1.00 19.61 373 PHE D O 1
ATOM 24099 N N . GLY D 1 374 ? 56.487 -53.914 -48.474 1.00 16.22 374 GLY D N 1
ATOM 24100 C CA . GLY D 1 374 ? 57.041 -54.319 -47.195 1.00 15.75 374 GLY D CA 1
ATOM 24101 C C . GLY D 1 374 ? 56.960 -53.294 -46.084 1.00 15.64 374 GLY D C 1
ATOM 24102 O O . GLY D 1 374 ? 57.682 -53.425 -45.092 1.00 15.26 374 GLY D O 1
ATOM 24106 N N . PHE D 1 375 ? 56.093 -52.294 -46.201 1.00 13.26 375 PHE D N 1
ATOM 24107 C CA . PHE D 1 375 ? 56.019 -51.257 -45.179 1.00 13.88 375 PHE D CA 1
ATOM 24108 C C . PHE D 1 375 ? 55.530 -51.790 -43.840 1.00 15.02 375 PHE D C 1
ATOM 24109 O O . PHE D 1 375 ? 55.801 -51.162 -42.804 1.00 14.81 375 PHE D O 1
ATOM 24126 N N . ASP D 1 376 ? 54.827 -52.924 -43.835 1.00 15.16 376 ASP D N 1
ATOM 24127 C CA . ASP D 1 376 ? 54.313 -53.488 -42.594 1.00 12.34 376 ASP D CA 1
ATOM 24128 C C . ASP D 1 376 ? 55.429 -53.927 -41.656 1.00 14.29 376 ASP D C 1
ATOM 24129 O O . ASP D 1 376 ? 55.171 -54.161 -40.473 1.00 13.79 376 ASP D O 1
ATOM 24138 N N . ARG D 1 377 ? 56.658 -54.051 -42.163 1.00 12.30 377 ARG D N 1
ATOM 24139 C CA . ARG D 1 377 ? 57.795 -54.375 -41.310 1.00 14.82 377 ARG D CA 1
ATOM 24140 C C . ARG D 1 377 ? 57.884 -53.432 -40.115 1.00 12.27 377 ARG D C 1
ATOM 24141 O O . ARG D 1 377 ? 58.170 -53.867 -38.989 1.00 13.52 377 ARG D O 1
ATOM 24162 N N . PHE D 1 378 ? 57.632 -52.140 -40.333 1.00 12.88 378 PHE D N 1
ATOM 24163 C CA . PHE D 1 378 ? 57.772 -51.177 -39.249 1.00 13.05 378 PHE D CA 1
ATOM 24164 C C . PHE D 1 378 ? 56.790 -51.493 -38.126 1.00 13.02 378 PHE D C 1
ATOM 24165 O O . PHE D 1 378 ? 57.169 -51.561 -36.950 1.00 13.18 378 PHE D O 1
ATOM 24182 N N . TRP D 1 379 ? 55.524 -51.710 -38.472 1.00 10.69 379 TRP D N 1
ATOM 24183 C CA . TRP D 1 379 ? 54.536 -52.067 -37.456 1.00 12.32 379 TRP D CA 1
ATOM 24184 C C . TRP D 1 379 ? 54.877 -53.404 -36.805 1.00 12.25 379 TRP D C 1
ATOM 24185 O O . TRP D 1 379 ? 54.791 -53.554 -35.581 1.00 12.88 379 TRP D O 1
ATOM 24206 N N . ARG D 1 380 ? 55.238 -54.404 -37.609 1.00 11.89 380 ARG D N 1
ATOM 24207 C CA . ARG D 1 380 ? 55.576 -55.706 -37.046 1.00 13.10 380 ARG D CA 1
ATOM 24208 C C . ARG D 1 380 ? 56.717 -55.594 -36.036 1.00 11.42 380 ARG D C 1
ATOM 24209 O O . ARG D 1 380 ? 56.650 -56.159 -34.937 1.00 12.79 380 ARG D O 1
ATOM 24230 N N . ASP D 1 381 ? 57.780 -54.878 -36.401 1.00 13.44 381 ASP D N 1
ATOM 24231 C CA . ASP D 1 381 ? 58.926 -54.741 -35.497 1.00 11.62 381 ASP D CA 1
ATOM 24232 C C . ASP D 1 381 ? 58.526 -54.025 -34.211 1.00 14.26 381 ASP D C 1
ATOM 24233 O O . ASP D 1 381 ? 58.850 -54.482 -33.104 1.00 15.09 381 ASP D O 1
ATOM 24242 N N . ALA D 1 382 ? 57.859 -52.877 -34.339 1.00 11.72 382 ALA D N 1
ATOM 24243 C CA . ALA D 1 382 ? 57.470 -52.112 -33.164 1.00 13.14 382 ALA D CA 1
ATOM 24244 C C . ALA D 1 382 ? 56.435 -52.869 -32.346 1.00 14.06 382 ALA D C 1
ATOM 24245 O O . ALA D 1 382 ? 56.511 -52.908 -31.111 1.00 12.54 382 ALA D O 1
ATOM 24252 N N . ARG D 1 383 ? 55.469 -53.490 -33.015 1.00 12.06 383 ARG D N 1
ATOM 24253 C CA . ARG D 1 383 ? 54.420 -54.191 -32.286 1.00 12.55 383 ARG D CA 1
ATOM 24254 C C . ARG D 1 383 ? 55.006 -55.319 -31.463 1.00 12.90 383 ARG D C 1
ATOM 24255 O O . ARG D 1 383 ? 54.527 -55.600 -30.363 1.00 12.58 383 ARG D O 1
ATOM 24276 N N . THR D 1 384 ? 56.048 -55.980 -31.987 1.00 11.30 384 THR D N 1
ATOM 24277 C CA . THR D 1 384 ? 56.705 -57.060 -31.264 1.00 12.29 384 THR D CA 1
ATOM 24278 C C . THR D 1 384 ? 57.455 -56.530 -30.048 1.00 13.96 384 THR D C 1
ATOM 24279 O O . THR D 1 384 ? 57.199 -56.955 -28.914 1.00 12.46 384 THR D O 1
ATOM 24290 N N . HIS D 1 385 ? 58.373 -55.585 -30.248 1.00 12.51 385 HIS D N 1
ATOM 24291 C CA . HIS D 1 385 ? 59.256 -55.291 -29.133 1.00 15.00 385 HIS D CA 1
ATOM 24292 C C . HIS D 1 385 ? 58.593 -54.429 -28.067 1.00 12.57 385 HIS D C 1
ATOM 24293 O O . HIS D 1 385 ? 58.979 -54.532 -26.897 1.00 13.57 385 HIS D O 1
ATOM 24307 N N . THR D 1 386 ? 57.592 -53.605 -28.420 1.00 12.32 386 THR D N 1
ATOM 24308 C CA . THR D 1 386 ? 56.914 -52.793 -27.408 1.00 11.63 386 THR D CA 1
ATOM 24309 C C . THR D 1 386 ? 56.218 -53.635 -26.347 1.00 13.16 386 THR D C 1
ATOM 24310 O O . THR D 1 386 ? 55.814 -53.090 -25.315 1.00 13.40 386 THR D O 1
ATOM 24321 N N . LEU D 1 387 ? 56.044 -54.934 -26.578 1.00 11.24 387 LEU D N 1
ATOM 24322 C CA . LEU D 1 387 ? 55.468 -55.837 -25.584 1.00 11.04 387 LEU D CA 1
ATOM 24323 C C . LEU D 1 387 ? 56.501 -56.390 -24.609 1.00 13.43 387 LEU D C 1
ATOM 24324 O O . LEU D 1 387 ? 56.147 -57.206 -23.750 1.00 14.47 387 LEU D O 1
ATOM 24340 N N . HIS D 1 388 ? 57.766 -55.980 -24.733 1.00 14.00 388 HIS D N 1
ATOM 24341 C CA . HIS D 1 388 ? 58.829 -56.489 -23.868 1.00 15.40 388 HIS D CA 1
ATOM 24342 C C . HIS D 1 388 ? 58.415 -56.467 -22.398 1.00 13.41 388 HIS D C 1
ATOM 24343 O O . HIS D 1 388 ? 58.585 -57.449 -21.661 1.00 13.80 388 HIS D O 1
ATOM 24357 N N . ASP D 1 389 ? 57.876 -55.342 -21.956 1.00 13.05 389 ASP D N 1
ATOM 24358 C CA . ASP D 1 389 ? 57.210 -55.247 -20.679 1.00 11.49 389 ASP D CA 1
ATOM 24359 C C . ASP D 1 389 ? 56.022 -54.312 -20.858 1.00 13.10 389 ASP D C 1
ATOM 24360 O O . ASP D 1 389 ? 56.026 -53.462 -21.759 1.00 13.76 389 ASP D O 1
ATOM 24369 N N . PRO D 1 390 ? 54.966 -54.488 -20.070 1.00 14.65 390 PRO D N 1
ATOM 24370 C CA . PRO D 1 390 ? 53.682 -53.839 -20.393 1.00 13.70 390 PRO D CA 1
ATOM 24371 C C . PRO D 1 390 ? 53.715 -52.341 -20.145 1.00 12.65 390 PRO D C 1
ATOM 24372 O O . PRO D 1 390 ? 53.982 -51.888 -19.029 1.00 14.56 390 PRO D O 1
ATOM 24383 N N . VAL D 1 391 ? 53.389 -51.570 -21.181 1.00 13.48 391 VAL D N 1
ATOM 24384 C CA . VAL D 1 391 ? 53.382 -50.122 -21.039 1.00 11.94 391 VAL D CA 1
ATOM 24385 C C . VAL D 1 391 ? 52.360 -49.692 -19.992 1.00 13.62 391 VAL D C 1
ATOM 24386 O O . VAL D 1 391 ? 52.515 -48.636 -19.366 1.00 12.74 391 VAL D O 1
ATOM 24399 N N . ALA D 1 392 ? 51.337 -50.511 -19.747 1.00 12.05 392 ALA D N 1
ATOM 24400 C CA . ALA D 1 392 ? 50.349 -50.156 -18.735 1.00 12.81 392 ALA D CA 1
ATOM 24401 C C . ALA D 1 392 ? 50.990 -50.011 -17.368 1.00 12.34 392 ALA D C 1
ATOM 24402 O O . ALA D 1 392 ? 50.541 -49.190 -16.564 1.00 12.55 392 ALA D O 1
ATOM 24409 N N . TYR D 1 393 ? 52.021 -50.810 -17.078 1.00 12.83 393 TYR D N 1
ATOM 24410 C CA . TYR D 1 393 ? 52.678 -50.705 -15.786 1.00 13.34 393 TYR D CA 1
ATOM 24411 C C . TYR D 1 393 ? 53.729 -49.608 -15.765 1.00 14.06 393 TYR D C 1
ATOM 24412 O O . TYR D 1 393 ? 53.965 -49.032 -14.699 1.00 14.23 393 TYR D O 1
ATOM 24430 N N . LYS D 1 394 ? 54.290 -49.232 -16.914 1.00 12.34 394 LYS D N 1
ATOM 24431 C CA . LYS D 1 394 ? 55.075 -48.006 -16.953 1.00 13.27 394 LYS D CA 1
ATOM 24432 C C . LYS D 1 394 ? 54.194 -46.801 -16.659 1.00 14.66 394 LYS D C 1
ATOM 24433 O O . LYS D 1 394 ? 54.585 -45.899 -15.908 1.00 13.62 394 LYS D O 1
ATOM 24452 N N . ILE D 1 395 ? 52.986 -46.788 -17.217 1.00 12.17 395 ILE D N 1
ATOM 24453 C CA . ILE D 1 395 ? 52.033 -45.717 -16.936 1.00 12.15 395 ILE D CA 1
ATOM 24454 C C . ILE D 1 395 ? 51.683 -45.691 -15.449 1.00 16.48 395 ILE D C 1
ATOM 24455 O O . ILE D 1 395 ? 51.647 -44.627 -14.827 1.00 13.71 395 ILE D O 1
ATOM 24471 N N . ARG D 1 396 ? 51.399 -46.856 -14.861 1.00 13.50 396 ARG D N 1
ATOM 24472 C CA . ARG D 1 396 ? 51.068 -46.893 -13.432 1.00 15.77 396 ARG D CA 1
ATOM 24473 C C . ARG D 1 396 ? 52.236 -46.394 -12.595 1.00 14.31 396 ARG D C 1
ATOM 24474 O O . ARG D 1 396 ? 52.045 -45.662 -11.616 1.00 15.46 396 ARG D O 1
ATOM 24495 N N . GLU D 1 397 ? 53.454 -46.743 -12.997 1.00 13.20 397 GLU D N 1
ATOM 24496 C CA . GLU D 1 397 ? 54.634 -46.309 -12.260 1.00 13.93 397 GLU D CA 1
ATOM 24497 C C . GLU D 1 397 ? 54.764 -44.792 -12.285 1.00 16.53 397 GLU D C 1
ATOM 24498 O O . GLU D 1 397 ? 55.027 -44.163 -11.253 1.00 16.80 397 GLU D O 1
ATOM 24510 N N . VAL D 1 398 ? 54.586 -44.175 -13.452 1.00 12.74 398 VAL D N 1
ATOM 24511 C CA . VAL D 1 398 ? 54.644 -42.719 -13.515 1.00 11.23 398 VAL D CA 1
ATOM 24512 C C . VAL D 1 398 ? 53.499 -42.110 -12.710 1.00 16.07 398 VAL D C 1
ATOM 24513 O O . VAL D 1 398 ? 53.673 -41.081 -12.047 1.00 15.40 398 VAL D O 1
ATOM 24526 N N . GLY D 1 399 ? 52.313 -42.735 -12.744 1.00 13.51 399 GLY D N 1
ATOM 24527 C CA . GLY D 1 399 ? 51.190 -42.217 -11.978 1.00 14.61 399 GLY D CA 1
ATOM 24528 C C . GLY D 1 399 ? 51.409 -42.302 -10.479 1.00 14.52 399 GLY D C 1
ATOM 24529 O O . GLY D 1 399 ? 51.032 -41.389 -9.737 1.00 14.00 399 GLY D O 1
ATOM 24533 N N . ASN D 1 400 ? 51.976 -43.420 -10.015 1.00 13.29 400 ASN D N 1
ATOM 24534 C CA . ASN D 1 400 ? 52.263 -43.629 -8.603 1.00 14.65 400 ASN D CA 1
ATOM 24535 C C . ASN D 1 400 ? 53.319 -42.645 -8.119 1.00 16.40 400 ASN D C 1
ATOM 24536 O O . ASN D 1 400 ? 53.248 -42.161 -6.985 1.00 14.94 400 ASN D O 1
ATOM 24547 N N . TRP D 1 401 ? 54.282 -42.302 -8.980 1.00 13.78 401 TRP D N 1
ATOM 24548 C CA . TRP D 1 401 ? 55.236 -41.252 -8.636 1.00 17.96 401 TRP D CA 1
ATOM 24549 C C . TRP D 1 401 ? 54.549 -39.894 -8.541 1.00 16.01 401 TRP D C 1
ATOM 24550 O O . TRP D 1 401 ? 54.701 -39.183 -7.542 1.00 17.28 401 TRP D O 1
ATOM 24571 N N . PHE D 1 402 ? 53.785 -39.509 -9.570 1.00 14.49 402 PHE D N 1
ATOM 24572 C CA . PHE D 1 402 ? 53.228 -38.165 -9.599 1.00 14.79 402 PHE D CA 1
ATOM 24573 C C . PHE D 1 402 ? 52.197 -37.975 -8.497 1.00 15.27 402 PHE D C 1
ATOM 24574 O O . PHE D 1 402 ? 52.179 -36.935 -7.824 1.00 18.63 402 PHE D O 1
ATOM 24591 N N . LEU D 1 403 ? 51.333 -38.961 -8.298 1.00 14.99 403 LEU D N 1
ATOM 24592 C CA . LEU D 1 403 ? 50.258 -38.803 -7.327 1.00 16.87 403 LEU D CA 1
ATOM 24593 C C . LEU D 1 403 ? 50.721 -39.096 -5.903 1.00 19.36 403 LEU D C 1
ATOM 24594 O O . LEU D 1 403 ? 50.354 -38.366 -4.976 1.00 18.31 403 LEU D O 1
ATOM 24610 N N . ASN D 1 404 ? 51.510 -40.148 -5.699 1.00 16.05 404 ASN D N 1
ATOM 24611 C CA . ASN D 1 404 ? 51.840 -40.617 -4.356 1.00 16.17 404 ASN D CA 1
ATOM 24612 C C . ASN D 1 404 ? 53.301 -40.403 -3.971 1.00 17.17 404 ASN D C 1
ATOM 24613 O O . ASN D 1 404 ? 53.697 -40.792 -2.864 1.00 17.20 404 ASN D O 1
ATOM 24624 N N . HIS D 1 405 ? 54.097 -39.769 -4.835 1.00 19.35 405 HIS D N 1
ATOM 24625 C CA . HIS D 1 405 ? 55.518 -39.491 -4.582 1.00 19.22 405 HIS D CA 1
ATOM 24626 C C . HIS D 1 405 ? 56.315 -40.760 -4.307 1.00 22.21 405 HIS D C 1
ATOM 24627 O O . HIS D 1 405 ? 57.280 -40.744 -3.537 1.00 22.76 405 HIS D O 1
ATOM 24641 N N . ARG D 1 406 ? 55.923 -41.868 -4.926 1.00 16.95 406 ARG D N 1
ATOM 24642 C CA . ARG D 1 406 ? 56.605 -43.149 -4.784 1.00 21.29 406 ARG D CA 1
ATOM 24643 C C . ARG D 1 406 ? 57.379 -43.434 -6.066 1.00 21.32 406 ARG D C 1
ATOM 24644 O O . ARG D 1 406 ? 56.789 -43.477 -7.149 1.00 17.08 406 ARG D O 1
ATOM 24665 N N . PHE D 1 407 ? 58.695 -43.592 -5.949 1.00 20.85 407 PHE D N 1
ATOM 24666 C CA . PHE D 1 407 ? 59.486 -43.958 -7.116 1.00 19.32 407 PHE D CA 1
ATOM 24667 C C . PHE D 1 407 ? 59.263 -45.426 -7.465 1.00 16.85 407 PHE D C 1
ATOM 24668 O O . PHE D 1 407 ? 58.906 -46.236 -6.604 1.00 18.45 407 PHE D O 1
ATOM 24685 N N . PRO D 1 408 ? 59.456 -45.799 -8.729 1.00 16.56 408 PRO D N 1
ATOM 24686 C CA . PRO D 1 408 ? 59.300 -47.205 -9.105 1.00 20.93 408 PRO D CA 1
ATOM 24687 C C . PRO D 1 408 ? 60.204 -48.102 -8.275 1.00 19.11 408 PRO D C 1
ATOM 24688 O O . PRO D 1 408 ? 61.338 -47.745 -7.949 1.00 20.53 408 PRO D O 1
ATOM 24699 N N . THR D 1 409 ? 59.693 -49.270 -7.929 1.00 18.96 409 THR D N 1
ATOM 24700 C CA . THR D 1 409 ? 60.528 -50.258 -7.250 1.00 18.46 409 THR D CA 1
ATOM 24701 C C . THR D 1 409 ? 61.573 -50.768 -8.233 1.00 18.30 409 THR D C 1
ATOM 24702 O O . THR D 1 409 ? 61.206 -51.343 -9.263 1.00 18.97 409 THR D O 1
ATOM 24713 N N . PRO D 1 410 ? 62.869 -50.602 -7.972 1.00 16.21 410 PRO D N 1
ATOM 24714 C CA . PRO D 1 410 ? 63.856 -51.062 -8.951 1.00 15.59 410 PRO D CA 1
ATOM 24715 C C . PRO D 1 410 ? 63.800 -52.570 -9.154 1.00 18.16 410 PRO D C 1
ATOM 24716 O O . PRO D 1 410 ? 63.669 -53.345 -8.207 1.00 16.76 410 PRO D O 1
ATOM 24727 N N . SER D 1 411 ? 63.901 -52.972 -10.416 1.00 15.98 411 SER D N 1
ATOM 24728 C CA . SER D 1 411 ? 63.859 -54.367 -10.826 1.00 15.03 411 SER D CA 1
ATOM 24729 C C . SER D 1 411 ? 64.499 -54.453 -12.204 1.00 14.73 411 SER D C 1
ATOM 24730 O O . SER D 1 411 ? 64.962 -53.452 -12.750 1.00 15.41 411 SER D O 1
ATOM 24738 N N . PHE D 1 412 ? 64.486 -55.654 -12.791 1.00 15.58 412 PHE D N 1
ATOM 24739 C CA . PHE D 1 412 ? 64.922 -55.766 -14.179 1.00 13.92 412 PHE D CA 1
ATOM 24740 C C . PHE D 1 412 ? 63.975 -55.073 -15.157 1.00 13.10 412 PHE D C 1
ATOM 24741 O O . PHE D 1 412 ? 64.316 -54.971 -16.338 1.00 13.99 412 PHE D O 1
ATOM 24758 N N . TYR D 1 413 ? 62.804 -54.595 -14.703 1.00 13.86 413 TYR D N 1
ATOM 24759 C CA . TYR D 1 413 ? 61.820 -53.946 -15.569 1.00 15.84 413 TYR D CA 1
ATOM 24760 C C . TYR D 1 413 ? 61.452 -52.522 -15.162 1.00 17.99 413 TYR D C 1
ATOM 24761 O O . TYR D 1 413 ? 60.802 -51.815 -15.949 1.00 19.10 413 TYR D O 1
ATOM 24779 N N . SER D 1 414 ? 61.827 -52.082 -13.970 1.00 14.45 414 SER D N 1
ATOM 24780 C CA . SER D 1 414 ? 61.389 -50.790 -13.465 0.96 14.64 414 SER D CA 1
ATOM 24781 C C . SER D 1 414 ? 62.454 -50.185 -12.584 1.00 16.71 414 SER D C 1
ATOM 24782 O O . SER D 1 414 ? 63.507 -50.784 -12.361 1.00 16.39 414 SER D O 1
#

Sequence (1600 aa):
DHRALDVATELAKKTFRVTVRRERERAGGTPKAERDAIRRSGLLTLLISKEERGGLGESWPTVYEEAIAEIASADASLGHLFGYHFSNFAYVDLFASPEQKARWYPQAVRERWFLGNASSENNNNAHVLDWRVTATPLPDGSYEINGTKAFCSGSADADRLLVFAVVTSRDPNGDGRIVAALIPSDRAGVQVNGDWDSLGMRQTDSGSVTFSGVVVYPDELLGTPGQVTDAFASSGSKPSLWTPITQLIFTHLYLGIARGALEEAAHHYSRSHSRPFTLAGVEKATEDPYVLAIYGEFAAQLQVAEAGAREVALRVQELWERNNHVTPEQRGQLMVQVASAKIVATRLVIELTSRLYEAMGARAAASRQQFGFDRFWRDARTHTLHDPVAYKIREVGNWFLNHRFPTPSFYSEDHRALDVATEELAKTFRVTVRERERAGGTPKAERDAIRRSGLLTLLISKERGGLGESWPTVYEAIAEIASADASLGHLFGYHFSNFAYVDLFASPEQKARWYPQAVRERRWFLGNASSENNAHVLDWRVTATPLPDGSYEINGTKAFCSGSADADRLLVFAVTSRDPNGDGRIVVAALIPSDRAGVQVNGDWDSLGMRQTDSGSVTFSGVVVYPDELLGTPGQVTDAFASGSKPSLWTPITQLIFTHLYLGIARGALEEEAAHYSRSHSRPFTLAGVEKATEDPYVLAIYGEFAAQLQVAEAGAREVALRVQELWERNHVTPEQRGQLMVQVASAKIVATRLVIELTSRLLYEEAMGARAAASRQFGFDRFWRDARTHTLHDPVAYKIREVGNWFLNHRFPTPSFYSDHRALDVATELAKTFRVTVRERERAGGTPKAERDAIRRRSGLLTLLISKERGGLGESWPTVYEAIAEIASADASLGHLFGYHFSNFAYVDLFASPEQKARWYPQAVRERWFLGNASSENNAHVLDWRVTATPLPDGSYEINGTKAFCSGSADADRLLVFAVTSRDPNGDGRIVAALIPSDRAGVQVNGDWDSLGMRQTDSGSVTFSGVVVYPDELLGTPGQVTDAFASGSKPSLWTPITQLIFTHLYLGIARGALEEEAAHYSRSHSRPFTLAGVEKATEDPYVLAIYGEFAAQLQVAEAGAREVALRVQELWERNHVTPEQRGQLMVQVASAKIVATRLVIEELTSRLYEEAMGARAAASRQFGFDRFWRDARTHTLHDPVAYKIREVGNWFLNHRFPTPSFYSDHRALDVATELAKTFRVTVRERERAGGTPKAERDAIRRSGLLTLLISKERGGLGESWPTVYEAIAEIASADASLGHLFGYYHFSNFAYVDLFASPEQKARWYPQAVRERWFLGNASSELDWRVTATPLPDGSYEINGTKAFCSGSADADRLLVVFAVTSRDPNGDGRIVAALIPSDRAGVQVNGDWDSLGMRQTDSGSVTFSGVVVYPDELLGTPGQVTDAFASGSKPSLWTPITQLIFTHLYLGIARGALEEAAHYSRSHSRPFTLAGVEKATEDPYVLAIYGEFAAQLQVAEAGAREVALRVQELWERNHVTPEEQRGQLMVQVASAKIVATRLVIEELTSRLYEEAMGARAAASRRQFGFDRFWRDARTHTLHDPVAYKIREVGNWFLNHRFPTPSFYS

Secondary structure (DSSP, 8-state):
--HHHHHHHHHHHHHHHHHHHHHHH-S--HHHHHHHHHHSGGGTTS-TTTTS----HHHHHHHHHHHHHH-HHHHHHHHHHHHHHHHHHHH--HHHHHHHHHHHHHTT--EEEE-S---S-GGG-S-EEEE-GGG-EEEEEEES--TT-TT-SEEEEEEEE-S-TT-TTPEEEEEEETTSTTEEE----B-SS-TTS----EEEEEEEE-GGGBSSSTTHHHHHHHHT-GGGGHHHHHHHHHHHHHHHHHHHHHHHHHHHHHH-----TTS--S-GGG-HHHHHHHHHHHHHHHHHHHHHHHHHHHHHHHHHSS---HHHHHHHHHHHHHHHHHHHHHHHHHHHHTHHHH-THHHHBGGG-THHHHHHHHHHTTSS-HHHHHHHHHHHHHH-PPPPPSS--/---HHHHHHHHHHHHHHHHHHHHHHH-S--HHHHHHHHHHSGGGTTS-GGGTS----HHHHHHHHHHHHHH-HHHHHHHHHHHHHHHHHHHHS-HHHHHHHHHHHHHTT--EEEE-S---S-GGG-S-EEEEPTTS-EEEEEEES--TT-TT-SEEEEEEEE-S-TT-TT-EEEEEEETTSTTEEE----B-SS-TTS--S-EEEEEEEE-GGGB-SSTTHHHHHHHHT-GGGGHHHHHHHHHHHHHHHHHHHHHHHHHHHHHHS----GGGT-S-GGG-HHHHHHHHHHHHHHHHHHHHHHHHHHHHHHHHT-S---HHHHHHHHHHHHHHHHHHHHHHHHHHHHTHHHH-HHHHHBGGG-THHHHHHHHHHTTSS-HHHHHHHHHHHHHH-PPPPPSS--/--HHHHHHHHHHHHHHHHHHHHHHH-S--HHHHHHHHHHSGGGTTS-GGGTS----HHHHHHHHHHHHHH-HHHHHHHHHHHHHHHHHHHH--HHHHHHHHHHHHHTT--EEEE-S---S-GGG-S-EEEE-GGG-EEEEEEES--TT-SS-SEEEEEEEE-S-TT-SS-EEEEEE-TTSTTEEE----B-SS-TTS----EEEEEEEE-GGGBSSSTTHHHHHHHHT-GGGGHHHHHHHHHHHHHHHHHHHHHHHHHHHHHHTPPP-GGGT-S-GGG-HHHHHHHHHHHHHHHHHHHHHHHHHHHHHHHHT-S---HHHHHHHHHHHHHHHHHHHHHHHHHHHHTHHHH-THHHHBGGG-THHHHHHHHHHTTSS-HHHHHHHHHHHHHH--PPPPSS--/--HHHHHHHHHHHHHHHHHHHHHHH-S--HHHHHHHHHHSGGGTTS-GGGTS----HHHHHHHHHHHHHH-HHHHHHHHHHHHHHHHHHHHS-HHHHHHHHHHHHHTT--EEEE--------EEEE-TTS-EEEEEEES--TT-TT-SEEEEEEEE-S-TT-TT-EEEEEE-TTSTTEEE----B-SS-TTS----EEEEEEEE-GGGB-SSTTHHHHHHHHT-GGGGHHHHHHHHHHHHHHHHHHHHHHHHHHHHHHTPPPPTTS--S-GGG-HHHHHHHHHHHHHHHHHHHHHHHHHHHHHHHHH-S---HHHHHHHHHHHHHHHHHHHHHHHHHHHHTHHHH-THHHHBGGG-THHHHHHHHHHTTSS-HHHHHHHHHHHHHH--PPPPSS--

CATH classification: 1.10.540.10 (+2 more: 2.40.110.10, 1.20.140.10)

Solvent-accessible surface area: 53655 Å² total; per-residue (Å²): 109,60,172,9,39,93,56,0,47,101,20,0,110,80,1,95,120,54,8,110,90,32,17,68,84,8,42,55,3,97,67,26,3,34,17,0,17,160,29,22,1,10,14,0,29,3,42,143,162,80,44,9,68,44,49,30,0,35,18,0,1,94,0,0,21,49,0,2,6,1,3,2,4,0,0,5,4,0,0,8,4,1,2,1,10,0,1,3,28,28,14,12,44,112,119,12,38,65,87,14,6,55,55,12,44,213,92,94,9,1,10,0,1,1,2,4,18,18,71,38,120,53,90,98,21,131,6,45,0,29,46,56,112,143,43,11,17,49,0,50,21,60,3,29,62,0,4,4,2,19,46,4,42,41,0,0,1,5,0,9,3,28,208,9,128,116,26,93,36,60,7,2,5,0,5,0,25,33,129,42,86,30,21,104,46,62,66,88,40,58,0,8,0,3,27,7,1,20,5,10,13,0,38,5,70,35,0,45,0,104,63,75,20,23,5,23,93,22,15,68,5,74,93,8,10,87,67,6,41,46,13,0,0,6,0,0,0,7,1,0,0,1,0,12,0,0,6,2,1,0,60,6,0,0,71,67,0,1,110,14,3,89,68,75,39,123,34,28,36,90,19,79,33,157,86,11,6,64,6,29,18,16,0,23,18,0,0,60,1,0,0,63,0,12,9,5,29,1,2,2,113,51,8,2,109,74,1,30,77,0,42,124,86,145,107,0,50,89,99,42,5,1,74,3,0,2,41,0,2,0,7,3,1,27,0,2,90,3,0,10,47,0,0,4,33,0,2,28,7,16,26,28,82,3,0,12,61,102,97,56,15,2,12,27,9,0,27,6,0,1,11,12,4,14,41,1,38,12,24,17,1,6,68,31,0,0,26,46,10,0,22,124,125,70,15,107,41,39,29,23,9,157,104,52,57,10,38,90,55,0,54,92,17,0,113,66,3,107,123,57,6,112,60,35,13,128,86,8,39,55,5,95,68,26,2,36,20,0,26,169,31,15,2,8,12,0,20,5,46,156,164,73,45,9,67,42,40,29,0,34,17,0,1,92,0,0,20,49,0,2,9,1,3,2,6,0,0,4,4,0,0,6,5,1,2,1,10,0,2,3,31,21,13,12,40,91,107,17,33,56,136,22,8,43,45,14,40,163,80,104,6,1,11,0,1,0,0,4,22,34,42,39,64,60,91,102,18,71,0,38,0,32,38,56,146,96,37,1,18,56,3,52,22,66,8,60,57,0,3,3,2,17,48,4,41,39,0,0,4,0,1,8,4,22,184,12,128,119,28,95,30,62,7,10,4,4,4,0,25,29,124,37,83,31,21,106,40,57,55,86,35,66,0,7,0,3,28,8,0,14,5,7,13,0,37,3,72,34,0,43,1,94,66,88,20,29,6,28,89,34,9,59,5,66,91,7,15,92,65,3,33,48,23,0,1,7,0,0,0,5,2,0,0,0,0,12,0,0,5,2,2,0,70,9,0,0,76,59,0,0,112,17,3,83,68,68,38,67,39,24,33,78,19,80,28,103,28,12,17,62,9,27,20,16,0,25,36,0,0,31,10,0,0,61,0,12,10,4,28,3,1,1,111,54,8,2,114,85,1,29,73,0,32,113,80,131,157,10,62,63,96,42,2,2,95,3,0,1,47,0,1,0,5,1,5,24,1,1,75,1,0,7,48,0,0,4,77,0,2,36,7,15,26,28,122,3,0,17,52,92,59,29,15,2,13,26,10,0,30,6,0,1,12,13,5,14,34,1,38,10,21,18,1,14,66,29,0,0,21,54,19,0,26,125,108,69,11,105,28,14,24,12,4,160,53,64,11,37,88,58,1,65,95,18,0,127,74,5,103,115,42,6,125,119,34,16,70,87,10,39,56,4,96,73,25,3,30,35,0,18,157,30,24,2,10,14,0,28,4,49,156,103,83,44,8,66,43,44,30,0,33,17,0,1,94,1,0,22,51,0,2,9,1,3,3,5,0,0,4,4,0,0,8,5,1,3,1,12,0,1,2,30,27,12,11,41,116,112,10,43,56,114,22,11,35,41,15,39,168,86,81,7,2,12,0,1,0,2,5,20,14,35,34,123,50,148,100,21,51,6,46,0,34,50,52,107,141,44,10,17,49,5,52,22,66,24,49,47,0,4,4,2,18,46,5,40,40,0,0,4,5,2,8,3,37,205,14,127,120,26,94,22,54,8,6,4,3,4,0,25,30,125,45,86,32,21,106,43,61,70,85,40,55,0,6,0,3,30,8,0,21,4,9,14,0,37,4,70,33,0,46,1,103,65,85,20,23,6,21,91,23,18,69,5,77,94,7,8,82,68,5,42,48,14,0,1,6,0,0,0,6,2,0,0,1,0,12,0,0,5,2,1,0,60,8,0,0,75,56,0,2,103,15,3,101,62,92,20,156,34,37,74,86,40,72,16,101,39,7,23,65,6,27,19,16,0,24,17,0,0,52,0,0,0,54,0,13,9,4,29,2,2,2,115,55,7,3,112,73,0,32,83,0,43,126,88,148,115,0,51,90,101,42,5,2,73,2,0,1,43,0,0,0,7,1,5,24,0,3,88,2,0,10,58,0,0,4,41,0,2,32,4,5,26,27,77,3,0,14,53,109,65,32,17,2,14,26,10,0,29,6,0,6,12,14,4,15,34,2,34,6,14,15,1,15,66,25,0,0,23,45,10,0,24,126,108,66,12,108,34,23,26,9,4,136,52,159,12,36,84,58,0,60,99,17,0,129,79,4,108,113,50,6,90,93,34,12,114,86,9,40,56,4,96,69,26,2,36,19,0,26,152,31,24,2,8,14,0,20,4,39,141,160,72,45,9,64,42,41,29,0,34,17,0,1,90,1,0,20,47,0,2,8,1,2,3,5,0,0,5,4,0,0,10,4,1,3,0,11,0,3,3,31,22,15,10,41,88,111,19,30,56,136,21,8,34,44,14,39,168,88,119,6,1,11,0,1,0,2,5,35,98,132,42,79,5,28,0,23,39,55,145,110,37,4,20,57,4,50,26,81,10,60,61,0,5,4,2,19,48,6,40,41,0,0,3,0,0,20,3,23,171,12,122,117,28,96,50,69,28,10,3,5,4,0,25,26,130,43,86,32,20,106,46,61,68,87,41,58,0,6,0,3,29,7,0,20,4,9,16,0,39,4,72,34,0,50,2,107,68,85,22,28,6,28,88,37,10,59,6,70,94,6,17,92,67,3,35,48,23,0,1,6,0,0,0,5,2,0,0,2,0,12,0,0,4,2,1,0,69,8,0,0,73,55,0,0,100,15,1,91,61,94,21,119,42,20,22,74,22,82,34,163,120,6,12,57,7,28,18,18,0,24,18,0,0,52,9,0,0,60,0,9,9,5,30,1,2,2,109,54,7,2,111,78,2,30,80,0,33,120,88,130,154,10,61,63,101,43,2,2,86,3,0,0,40,0,0,0,6,2,6,24,1,1,88,3,0,11,72,0,0,4,47,0,1,25,4,6,27,23,87,3,0,15,53,80,50,33,17,3,13,25,10,0,27,6,0,1,12,13,4,15,36,1,43,9,24,14,2,12,70,24,0,0,27,38,18,0,23,126,118,69,10,110,30,22,28,30,3

Radius of gyration: 35.22 Å; Cα contacts (8 Å, |Δi|>4): 3418; chains: 4; bounding box: 99×95×102 Å

B-factor: mean 25.54, std 12.88, range [6.13, 113.67]